Protein 6I60 (pdb70)

Radius of gyration: 37.33 Å; Cα contacts (8 Å, |Δi|>4): 4551; chains: 2; bounding box: 85×98×113 Å

Sequence (1769 aa):
KSSNIYSPFDLKCEFTTNPLGVDKKNPIFSWKLRHLEKNEKQTAYQVIVSSSLETINDNIGDVWDTGKVLSSEQVIKYEGKELEPCKVYFWKVRWWDSKDQESPFSVVNTFETGLMNEENWKAKWITKKEHKYEVYSPDGAPFGLNYTIAYAPMFRKSFSISKKIKRARVYIAGLGLYELYINGERIGDRVLDPGQTDYKKRVLYTVYDVSKNIRDGKNAIGVILGNGRYVKEYGYDFPKLIIQVLVEYEDDSIEWIVSDESWKTTYGPITLNSLYHGEIYDGRKEIKGWNLPDFDDSTWENAILAEPPGGKLYSEIYPPIRITKTIKPIKMWSPEPGTYVYDFGQNYTGWIKIKVRTNESGKEIRIRHAELTYEDGTLNYSTNRTALATDVYITKGEGYEEYEPRFTYHGFRYVEILGYPGVPTLEDIEGKVVHTAVESNGEFICSNELINKIHHNIIWGQLSNLMSIPTDCPQRDERMGWMGDAQLSAEEAIFNFDMIGFYRKYLNDIRDAQKENGSLSDVIPPYWSIYPGDPAWSTAYITIAWYLYQYYGDKYVLEEHYEGFKKYVEFLKKLAPDYIVSFYKYGDWCQPGTVRPKDNSGELTSTFYFYHDVITLSKIAKLLGKEADYKYYSELADKIKSAFNKKFLKEKAYASMFTSQTLNTLPLYLNLVPEDKVQDVLKTLLEDIIIRHDYHLDTGIVATRYIFDVLTSYGYDEVAYKIVNQKTYPSFGYMIEEGATTLWERWEKLTSTGMNSHNHIMFGSVDAWFYRVIAGVRVGEPGWNKIIFEPHPVGDLKYAKARLNTIKGEVEINWQKTENIFSMRISVPVNSEGEVHVPKLFERFVVKEGDNIIYEKKGDLEENEKYIVIRVGSGSYNFYMEKKSSNIYSPFDLKCEFTTNPLGVDKKNPIFSWKLRHLEKNEKQTAYQVIVSSSLETINDNIGDVWDTGKVLSSEQVIKYEGKELEPCKVYFWKVRWWDSKDQESPFSVVNTFETGLMNEENWKAKWITKKEHKYEVYSPDGAPFGLNYTIAYAPMFRKSFSISKKIKRARVYIAGLGLYELYINGERIGDRVLDPGQTDYKKRVLYTVYDVSKNIRDGKNAIGVILGNGRYVKEYGYDFPKLIIQVLVEYEDDSIEWIVSDESWKTTYGPITLNSLYHGEIYDGRKEIKGWNLPDFDDSTWENAILAEPPGGKLYSEIYPPIRITKTIKPIKMWSPEPGTYVYDFGQNYTGWIKIKVRTNESGKEIRIRHAELTYEDGTLNYSTNRTALATDVYITKGEGYEEYEPRFTYHGFRYVEILGYPGVPTLEDIEGKVVHTAVESNGEFICSNELINKIHHNIIWGQLSNLMSIPTDCPQRDERMGWMGDAQLSAEEAIFNFDMIGFYRKYLNDIRDAQKENGSLSDVIPPYWSIYPGDPAWSTAYITIAWYLYQYYGDKYVLEEHYEGFKKYVEFLKKLAPDYIVSFYKYGDWCQPGTVRPKDNSGELTSTFYFYHDVITLSKIAKLLGKEADYKYYSELADKIKSAFNKKFLKEKAYASSLGMFTSQTLNTLPLYLNLVPEDKVQDVLKTLLEDIIIRHDYHLDTGIVATRYIFDVLTSYGYDEVAYKIVNQKTYPSFGYMIEEGATTLWERWEKLTSTGMNSHNHIMFGSVDAWFYRVIAGVRVGEPGWNKIIFEPHPVGDLKYAKARLNTIKGEVEINWQKTENIFSMRISVPVNSEGEVHVPKLFERFVVKEGDNIIYEKKGDLEENEKYIVIRVGSGSYNFYMEK

InterPro domains:
  IPR008902 Alpha-L-rhamnosidase, concanavalin-like domain [PF05592] (337-436)
  IPR008928 Six-hairpin glycosidase superfamily [SSF48208] (441-878)
  IPR012341 Six-hairpin glycosidase-like superfamily [G3DSA:1.50.10.10] (441-813)
  IPR013737 Bacterial alpha-L-rhamnosidase N-terminal [PF08531] (164-326)
  IPR013783 Immunoglobulin-like fold [G3DSA:2.60.40.10] (7-115)
  IPR016007 Alpha-L-rhamnosidase [PIRSF010631] (8-919)
  IPR016007 Alpha-L-rhamnosidase [PTHR33307] (8-917)
  IPR035396 Alpha-L-rhamnosidase, six-hairpin glycosidase domain [PF17389] (442-811)
  IPR035398 Alpha-L-rhamnosidase C-terminal domain [PF17390] (813-881)
  IPR061277 Rha78A-like, N-terminal immunoglobulin domain [PF25788] (11-118)

Solvent-accessible surface area: 62281 Å² total; per-residue (Å²): 248,43,40,2,87,78,31,3,89,55,8,27,1,7,18,51,83,78,6,57,0,0,1,46,72,57,0,4,0,4,2,10,6,110,18,108,67,103,97,5,112,0,49,1,12,16,0,1,0,0,50,40,99,132,25,0,91,87,92,79,32,61,19,26,67,35,25,91,44,140,34,41,69,2,6,13,80,2,125,25,136,115,3,80,38,18,95,43,6,36,1,9,0,48,0,15,0,54,131,85,41,65,2,74,45,7,122,44,21,40,0,7,0,0,4,3,68,77,98,100,17,114,8,116,16,0,10,12,150,120,14,96,89,86,81,75,76,23,150,62,12,45,127,68,61,59,7,14,9,3,45,0,0,8,0,1,41,32,21,87,12,98,51,104,30,103,44,0,26,0,0,0,0,0,0,0,10,11,16,7,35,0,12,30,90,90,31,15,76,61,19,11,11,4,2,16,1,24,3,122,126,11,0,5,6,11,7,19,80,0,18,197,39,3,161,82,39,105,0,0,4,0,0,4,0,0,1,6,6,6,10,124,33,30,35,23,63,44,1,6,0,5,2,0,3,6,2,25,32,120,99,79,50,106,49,71,26,35,0,44,90,61,0,30,0,24,54,5,4,3,20,28,0,12,7,8,15,5,0,47,26,2,6,139,114,50,46,166,35,26,13,71,17,126,46,104,31,71,117,26,70,74,3,63,87,19,143,85,11,50,6,135,15,49,7,27,25,28,31,12,6,83,63,52,136,74,33,102,8,107,91,6,59,13,37,82,92,26,9,4,0,0,13,12,23,16,6,0,1,0,5,0,21,0,18,0,28,10,88,57,72,32,128,96,0,79,1,62,0,0,4,32,59,101,188,105,14,26,6,2,44,23,1,2,62,23,4,82,0,20,0,20,2,19,0,54,18,110,28,98,10,84,9,55,2,54,1,0,2,1,1,0,45,23,0,15,0,69,35,20,23,21,2,0,6,54,58,0,0,24,0,24,5,0,10,0,30,23,124,86,17,8,25,14,5,1,26,20,51,17,0,18,86,1,12,70,3,0,46,59,0,5,32,2,0,1,1,1,0,8,3,5,0,0,1,5,1,14,2,0,0,34,0,0,8,4,3,0,3,0,12,0,0,7,5,1,10,28,0,1,9,0,6,22,0,0,0,9,4,0,96,21,8,35,103,158,71,0,2,0,0,0,0,0,1,27,14,19,90,30,70,47,3,1,0,0,7,0,0,0,0,0,9,0,0,50,16,0,27,41,4,7,13,0,88,53,4,0,81,77,4,7,139,10,0,78,98,2,0,82,11,1,46,136,50,6,105,116,77,28,0,82,66,78,69,29,0,0,46,1,4,12,55,19,49,146,4,95,26,90,0,0,30,0,1,1,0,0,0,0,25,25,0,0,48,17,0,7,121,0,0,105,72,41,49,92,97,87,21,49,125,91,2,33,120,21,2,88,26,0,73,54,14,0,20,172,114,0,32,103,137,133,10,0,15,97,174,169,24,16,0,0,3,1,0,0,0,2,74,35,87,0,11,30,157,106,56,28,125,57,0,4,98,37,0,4,72,11,0,55,128,134,55,93,39,14,2,17,0,0,0,0,0,1,20,5,0,5,15,2,0,18,92,60,39,82,28,88,12,0,6,100,4,2,47,37,105,76,84,13,3,4,0,52,0,32,101,64,51,12,26,1,0,5,5,27,2,40,96,59,60,62,95,30,48,12,1,13,0,3,3,4,0,0,9,2,0,4,6,0,0,41,5,0,0,0,0,55,22,29,88,40,2,8,49,36,0,24,0,20,1,7,16,4,50,108,6,106,4,0,2,0,40,6,55,10,14,4,7,65,0,5,0,2,2,32,77,30,164,77,59,1,30,4,9,0,18,6,16,12,3,10,79,1,26,0,27,2,9,49,72,40,190,163,23,42,0,44,57,24,90,100,101,41,15,139,143,140,63,70,47,93,36,89,124,127,35,0,18,6,126,18,11,2,16,22,20,39,2,64,2,43,54,254,70,33,3,85,81,27,2,65,53,5,37,1,11,18,49,75,79,8,57,0,0,3,35,140,54,0,0,0,10,2,19,8,114,21,112,77,112,93,3,89,1,58,0,16,24,0,3,0,0,64,40,95,135,33,0,94,91,83,81,10,58,14,32,67,30,21,92,40,149,40,56,58,1,4,15,57,3,113,26,126,148,8,91,37,12,110,53,12,37,1,13,0,46,0,11,0,54,128,87,25,81,6,72,43,6,122,43,22,39,0,10,1,0,2,26,86,72,100,63,10,127,10,123,21,0,16,14,113,60,17,119,102,105,72,70,81,31,149,62,9,55,127,67,67,58,14,22,15,4,71,0,0,10,0,2,43,53,25,83,8,96,55,126,24,134,35,0,25,0,0,0,0,0,0,1,10,10,14,3,40,4,16,27,89,85,25,20,76,56,19,11,9,6,4,14,0,16,3,119,112,10,0,5,6,11,6,14,70,2,18,162,31,15,138,104,37,136,0,0,0,0,0,3,0,0,5,6,6,4,13,95,30,33,37,23,49,35,1,3,0,3,0,2,2,5,0,37,27,70,79,102,52,104,68,68,10,30,0,49,87,60,0,36,0,29,48,7,8,4,27,49,0,13,12,9,18,6,0,54,22,16,3,123,117,57,48,168,8,22,10,75,20,131,50,112,22,82,126,22,64,54,1,66,84,15,129,78,10,48,14,119,11,43,6,26,21,28,32,12,10,88,60,62,109,66,29,71,7,97,83,4,55,18,27,96,93,32,11,2,0,0,14,10,24,16,8,0,3,0,4,1,35,1,32,1,24,2,82,75,54,49,92,100,0,89,0,61,0,0,6,37,47,110,189,108,14,34,6,0,42,20,2,2,68,18,3,82,0,23,0,20,2,21,0,56,23,89,19,97,6,86,7,53,3,55,2,0,1,1,1,0,47,25,0,14,0,41,41,19,19,18,2,0,4,53,76,0,0,21,0,30,4,0,10,0,16,24,116,85,18,6,35,15,8,0,33,20,54,19,0,20,105,0,15,82,5,0,43,59,0,6,36,1,1,2,3,3,0,8,3,3,0,0,1,5,1,13,1,0,1,36,0,0,7,3,1,1,4,0,14,0,0,10,5,2,10,26,0,5,8,0,4,21,0,0,0,13,2,0,105,20,3,33,103,189,67,0,3,0,0,0,0,0,0,31,16,20,82,25,63,49,6,0,1,0,6,1,0,0,2,2,10,0,0,52,16,0,28,43,3,8,7,0,92,44,1,0,71,87,7,10,110,11,0,52,87,2,0,55,19,3,50,144,62,0,109,74,56,7,0,76,66,86,71,28,0,0,45,1,3,9,57,26,47,173,10,102,24,96,0,1,50,1,0,0,0,0,0,0,12,32,0,0,45,10,0,6,106,0,0,103,52,29,56,90,104,87,23,40,103,106,1,28,98,7,2,92,111,0,74,59,19,0,26,163,98,0,34,93,83,89,4,0,14,75,131,120,10,134,144,18,13,0,0,1,1,0,0,0,1,73,31,108,0,8,44,164,105,80,22,117,59,0,5,122,6,0,17,51,9,0,61,130,64,56,91,49,14,1,16,0,0,1,0,0,1,17,7,0,3,23,2,0,14,97,61,33,93,23,87,14,0,5,100,4,1,46,34,89,87,83,13,2,4,0,50,0,29,112,68,45,14,25,2,1,4,4,24,1,41,96,66,50,79,91,30,55,11,2,12,0,4,3,4,1,0,11,1,0,5,5,0,0,44,5,0,0,0,0,50,21,33,89,39,0,8,32,48,0,26,0,20,0,9,14,6,36,105,5,110,3,0,1,0,14,6,63,12,22,1,9,67,1,3,0,3,2,28,64,36,165,89,38,1,27,4,23,0,13,6,16,15,3,2,51,0,23,0,21,2,11,49,62,38,110,117,10,31,1,51,53,39,77,91,102,45,2,121,132,157,64,66,40,86,53,80,144,115,33,0,18,8,114,20,14,2,16,25,22,62,1,63,1,52,146

Secondary structure (DSSP, 8-state):
--S-----EEEEETTBSS-EEE--SS-EEEEE---SSSS----EEEEEEESSHHHHTTT--SSEE--SB----SEEE--SSPP-TT-EEEEEEEEE-TT-PBPPPPPPEEEEE-STTT-------EE-SS--EEEE--TT-TTS--EEEE--EEEEEEEE--SPEEEEEEEEEEESEEEEEETTEE--S-SS-S----TTTEEE-EEEE-GGG--SSEEEEEEEEE-TT-SGGGT--S-EEEEEEEEEETTS-EEEEE-STT-EEEE-SEEEEETTTEEEEEGGG--TTTTSSSS---SSEEPEE----SSEEE----PPEEEEEEE---EEE-SSTTEEEEEEEEEEEEEEEEEE---STT-EEEEEEESEE-TTS-EE-GGGTT---EEEEE---SS-EEE--SS--EEEEEEEEES-SS---SSSEEEEEEEE-PPB-EEEEES-HHHHHHHHHHHHHHHHTBSSSB-S-SSSS----BHHHHHHTHHHHHHHB--HHHHHHHHHHHHTT--TTS---SBSS-SS---S--HHHHTHHHHHHHHHHHHH--THHHHHTHHHHHHHHHHHHHH-SSS-----SSSS-S-TT-SS-SS--HHHHHHHHHHHHHHHHHHHHHHHT-HHHHHHHHHHHHHHHHHHHHHHEETTEE------SHHHHHHHHTT-S-TTTHHHHHHHHHHHHHTTTSS-----HHHHHHHHHHHHHTT-HHHHHHHHT--SSSSHHHHHHTT-SS--SSSS---SSSS--S---GGGGHHHHIIIIII-EEEEEGGGTEEEE-----TT--EEEEEEEETTEEEEEEEEE-SS-EEEEEEE-TT-EEEEEEE--SSS---EETTEE--SSTTSSEE-SSEEEEEE-SEEEEEEE--/--S--SPPEEEEESSSSS-EEE--SS-EEEEE---SSSS----EEEEEEESSHHHHTT---SSEE--SB----SEEE--SSPP-TT-EEEEEEEEE-TT--B-PPPPPEEEEE---SGGG-----EE-SS--EEEE--S--TTS--EEEE--EEEEEEEEE-SPEEEEEEEEEEESEEEEEETTEE--SSSSBS----TTTEEE-EEEE-TTT--SEEEEEEEEEE-TT--GGGT--S-EEEEEEEEEETTS---EEE--TT-EEEE-SEEEEETTTEEEEEGGG--TTTTSSS--TTSSEEPEEPPP-SSEEE------EEEEEEE---EEEEEETTEEEEEEEEEEEEEEEEEE--S-SS-EEEEEEESEE-SSS-EE-GGGTT---EEEEE----SSEEE--SS--EEEEEEEEES-SS---TTSEEEEEEEE---B-EEEEES-HHHHHHHHHHHHHHHHTBSSSB-S-SSSS----BHHHHHHTHHHHHHHB--HHHHHHHHHHHHHH--SS----SBSS-SS---S--HHHHTHHHHHHHHHHHHH--SHHHHHTHHHHHHHHHHHHHT-TTS-----SSSS-S-TT-SS-TTS-HHHHHHHHHHHHHHHHHHHHHHTT-HHHHHHHHHHHHHHHHHHHHHS-BTTB-----S-S--HHHHHHHHHTT-S-TTTHHHHHHHHHHHHHTTTSS-----HHHHHHHHHHHHHTT-HHHHHHHHT--SSSSHHHHHHTT-SS--SSSS---SSSS--SS--GGGGHHHHIIIIII-EEEEEGGGTEEEE-----TT--EEEEEEEETTEEEEEEEEE-SS-EEEEEEE-TT-EEEEEEE--SSS-EEESSS-EEESSTTSSEE-SSEEEEEE-SEEEEEEEE-

Foldseek 3Di:
DFQQADFWDPKDWLNHFAAEADQPQWIKIFTFGFGPDFQKFWQWKWKAKAQDDVVVVVVDRHFDIPDTGGDRDGIDIHDTHGDDAQGKMKMWMWTAMPVRTTYDIDDIGIYTHHRHQPVPQVFFKWAADPWDWDKAQDPDDPVRFIFIWTFKKKKKDKDFAAAQFDWKKKKKFKPPFKWKDKQHDTFDQAARDDFDFLQQAETEIDMTTCNVRADHTMMMMMMIHGHELQGPRLPHDGIIMWMKMWIHHPVRDIDIDTHDQNMFMDGAQWTTDYQQAHTEGEPVRHDPPPGRGPDPRPVTHTIHGDDRSNHGYGHADFFAKHQQDKAWFDDWDALDPQKIKTFRLFWAKFKKKFKAFALDFFFKKKKAFAADADPSGHGFNFLQPPRNRMYMYTDGRPRIDMDITRRYMATHGMMMMGGGPDDDDRVRMMDTHIARPWAFFKDKDFLDVLVVLQLQQLVRLQRRQHNLARFFHSHYPGSFRFQLLCLLCVLVCVQTTPCLSSVLSQLVQQVSQQDPQLAGARTTVPSPRHPHHFLSRNLSNLRNLVVCCAFAVCLVSCVVCLVSLVSNLSNLCVCCVPQFNLDGDFFQAFFAPDGHDPQSCSSVSRSLSNLVSLQVSLVSCVVVPNPVSNVVSVVVSVSNLVSSCVCFPDPQEGAVVRHALLRQQSCLQVVSDPPVHNVRHVVVNVCCCCPVPNLEDRTGLSSLLRNCVSCVVVPNNQSSVSNAPDCDPQYSNVCVVVSQSHAWNHSDQDSRHDRTHRSGNSNVSCSSVCVCEQQNWDQPGTSQQEIEREHDQYDPIAKMKMWGQGSHGIWIWIWGDDPWKIKIKIAAGHSHKYKYWAFDPDPAWFKAFVPHTQPHDPPSADDDVTTTIDITTGGMTMIITGD/DDFQEDFWDDWDWLHHFAEEADLPFWIKIATFGDGPDFFKFWQWKWKAKDQDPVQVVVVDRPFHTPPTDGDRDRIDTHDGHGDAAQGKMWMWMWTAMPVRDTYDIGDITMYHHHHNAPVSQPFFKWDADPWAWDKAQQPFFDVSFIFIFTFKKKKKDKDADAAAFPWKKKKKFKPPAKWKDKQRDTFDQAFRPDFDFLQQAEGEIDMGTCRVSDDHTMIMMMMIHGHALQPVLLPHHDIIIWMKMWTQGPVRDIDIDTHAQNMFMDGAQWTTADQQAHTEGQPQRHDPCRGHRPDDRVVTHTIHGDDRSNHTYGHADFFAKHLQDKAFFDDWDALDPQKIKTFRLFFAKFWKKFKAFAQDFFFKKKKFFAADADDSGHGFRQLQGSRNRMYIYTGGRPRMDMDGTGRYMATHGMMMIGRGPDDDDRPRMMDGGIAGDWAFFKDKDFPDVLVVLLLQQLVRLQRRQHHLARAFHSHYPGSFRFQLLCLLQLLLCVNTTPCLRSVLSQLVQQVSQADPQLAHARTTVPSPRHPHAFLSRRLSNLRNLVVNCFFAVDLPSCVVCLVSLVSNLVNLVVCPPVLFHPDGDFFQAFFAPDGHDPQPCSSVRSSLSSLVSLQSSLVSCVVVVVPVSNVVSVVSSVSSLVSSCPCFDDPQETAVVPPPRHALQRLQSCLQVVSDDVVRNVSHVVSNVCCQCPVPNLEDRTGLVSLSRSCVSCVVVPNNQSVVSHAVDQPPQYSNVLVVVSQSHAWQHRDDDRHHDRINRSGNSNSSVSSVSVCEQQNWDAPGTSQQEIEREHHQYDPIFWMKMWGQGSHGIWIWIWGDDPFKIKIKTAAGHNHKYKYWAFDPDPAKWKDWPNRTQGHDPPSADDDVGTTIDITRGGMIMMMIGD

B-factor: mean 61.26, std 11.57, range [20.0, 127.36]

Organism: Dictyoglomus thermophilum (strain ATCC 35947 / DSM 3960 / H-6-12) (NCBI:txid309799)

Structure (mmCIF, N/CA/C/O backbone):
data_6I60
#
_entry.id   6I60
#
_cell.length_a   173.220
_cell.length_b   161.530
_cell.length_c   124.380
_cell.angle_alpha   90.000
_cell.angle_beta   132.140
_cell.angle_gamma   90.000
#
_symmetry.space_group_name_H-M   'C 1 2 1'
#
loop_
_entity.id
_entity.type
_entity.pdbx_description
1 polymer Alpha-rhamnosidase
2 non-polymer 'TRIETHYLENE GLYCOL'
3 non-polymer 2-(2-ETHOXYETHOXY)ETHANOL
4 water water
#
loop_
_atom_site.group_PDB
_atom_site.id
_atom_site.type_symbol
_atom_site.label_atom_id
_atom_site.label_alt_id
_atom_site.label_comp_id
_atom_site.label_asym_id
_atom_site.label_entity_id
_atom_site.label_seq_id
_atom_site.pdbx_PDB_ins_code
_atom_site.Cartn_x
_atom_site.Cartn_y
_atom_site.Cartn_z
_atom_site.occupancy
_atom_site.B_iso_or_equiv
_atom_site.auth_seq_id
_atom_site.auth_comp_id
_atom_site.auth_asym_id
_atom_site.auth_atom_id
_atom_site.pdbx_PDB_model_num
ATOM 1 N N . LYS A 1 25 ? -56.607 -17.664 10.722 1.00 77.19 25 LYS A N 1
ATOM 2 C CA . LYS A 1 25 ? -56.984 -16.433 11.405 1.00 84.73 25 LYS A CA 1
ATOM 3 C C . LYS A 1 25 ? -55.745 -15.588 11.695 1.00 85.52 25 LYS A C 1
ATOM 4 O O . LYS A 1 25 ? -55.802 -14.360 11.660 1.00 85.36 25 LYS A O 1
ATOM 10 N N . SER A 1 26 ? -54.628 -16.265 11.954 1.00 88.10 26 SER A N 1
ATOM 11 C CA . SER A 1 26 ? -53.423 -15.585 12.397 1.00 79.71 26 SER A CA 1
ATOM 12 C C . SER A 1 26 ? -52.271 -15.772 11.419 1.00 72.58 26 SER A C 1
ATOM 13 O O . SER A 1 26 ? -52.472 -16.198 10.278 1.00 71.89 26 SER A O 1
ATOM 16 N N . SER A 1 27 ? -51.059 -15.450 11.864 1.00 69.57 27 SER A N 1
ATOM 17 C CA . SER A 1 27 ? -49.847 -15.780 11.129 1.00 65.79 27 SER A CA 1
ATOM 18 C C . SER A 1 27 ? -49.259 -17.113 11.565 1.00 68.84 27 SER A C 1
ATOM 19 O O . SER A 1 27 ? -48.231 -17.529 11.021 1.00 67.82 27 SER A O 1
ATOM 22 N N . ASN A 1 28 ? -49.882 -17.785 12.538 1.00 69.45 28 ASN A N 1
ATOM 23 C CA . ASN A 1 28 ? -49.454 -19.107 12.995 1.00 59.06 28 ASN A CA 1
ATOM 24 C C . ASN A 1 28 ? -50.220 -20.153 12.190 1.00 55.71 28 ASN A C 1
ATOM 25 O O . ASN A 1 28 ? -51.197 -20.751 12.644 1.00 55.14 28 ASN A O 1
ATOM 30 N N . ILE A 1 29 ? -49.756 -20.368 10.955 1.00 58.11 29 ILE A N 1
ATOM 31 C CA . ILE A 1 29 ? -50.498 -21.174 9.989 1.00 63.26 29 ILE A CA 1
ATOM 32 C C . ILE A 1 29 ? -50.245 -22.669 10.120 1.00 60.46 29 ILE A C 1
ATOM 33 O O . ILE A 1 29 ? -50.985 -23.463 9.520 1.00 66.22 29 ILE A O 1
ATOM 38 N N . TYR A 1 30 ? -49.237 -23.083 10.881 1.00 54.34 30 TYR A N 1
ATOM 39 C CA . TYR A 1 30 ? -48.854 -24.486 10.976 1.00 55.11 30 TYR A CA 1
ATOM 40 C C . TYR A 1 30 ? -49.289 -25.052 12.322 1.00 59.76 30 TYR A C 1
ATOM 41 O O . TYR A 1 30 ? -48.915 -24.523 13.375 1.00 59.36 30 TYR A O 1
ATOM 50 N N . SER A 1 31 ? -50.072 -26.125 12.282 1.00 57.17 31 SER A N 1
ATOM 51 C CA . SER A 1 31 ? -50.432 -26.861 13.480 1.00 55.38 31 SER A CA 1
ATOM 52 C C . SER A 1 31 ? -49.278 -27.763 13.908 1.00 57.79 31 SER A C 1
ATOM 53 O O . SER A 1 31 ? -48.382 -28.059 13.113 1.00 57.58 31 SER A O 1
ATOM 56 N N . PRO A 1 32 ? -49.262 -28.198 15.169 1.00 53.23 32 PRO A N 1
ATOM 57 C CA . PRO A 1 32 ? -48.217 -29.132 15.606 1.00 49.62 32 PRO A CA 1
ATOM 58 C C . PRO A 1 32 ? -48.238 -30.411 14.781 1.00 51.88 32 PRO A C 1
ATOM 59 O O . PRO A 1 32 ? -49.297 -30.896 14.376 1.00 53.06 32 PRO A O 1
ATOM 63 N N . PHE A 1 33 ? -47.050 -30.952 14.525 1.00 49.98 33 PHE A N 1
ATOM 64 C CA . PHE A 1 33 ? -46.891 -32.142 13.705 1.00 52.81 33 PHE A CA 1
ATOM 65 C C . PHE A 1 33 ? -46.070 -33.178 14.460 1.00 47.10 33 PHE A C 1
ATOM 66 O O . PHE A 1 33 ? -45.470 -32.894 15.501 1.00 41.00 33 PHE A O 1
ATOM 74 N N . ASP A 1 34 ? -46.050 -34.392 13.909 1.00 45.50 34 ASP A N 1
ATOM 75 C CA . ASP A 1 34 ? -45.336 -35.526 14.496 1.00 55.92 34 ASP A CA 1
ATOM 76 C C . ASP A 1 34 ? -45.770 -35.750 15.943 1.00 51.73 34 ASP A C 1
ATOM 77 O O . ASP A 1 34 ? -44.956 -35.801 16.869 1.00 56.27 34 ASP A O 1
ATOM 82 N N . LEU A 1 35 ? -47.078 -35.882 16.131 1.00 46.84 35 LEU A N 1
ATOM 83 C CA . LEU A 1 35 ? -47.645 -36.062 17.460 1.00 54.92 35 LEU A CA 1
ATOM 84 C C . LEU A 1 35 ? -47.412 -37.495 17.922 1.00 57.38 35 LEU A C 1
ATOM 85 O O . LEU A 1 35 ? -47.806 -38.449 17.240 1.00 57.70 35 LEU A O 1
ATOM 90 N N . LYS A 1 36 ? -46.774 -37.647 19.079 1.00 50.04 36 LYS A N 1
ATOM 91 C CA . LYS A 1 36 ? -46.404 -38.952 19.605 1.00 52.12 36 LYS A CA 1
ATOM 92 C C . LYS A 1 36 ? -47.046 -39.157 20.969 1.00 54.11 36 LYS A C 1
ATOM 93 O O . LYS A 1 36 ? -47.000 -38.268 21.825 1.00 54.71 36 LYS A O 1
ATOM 99 N N . CYS A 1 37 ? -47.650 -40.325 21.158 1.00 51.95 37 CYS A N 1
ATOM 100 C CA . CYS A 1 37 ? -48.093 -40.788 22.464 1.00 48.34 37 CYS A CA 1
ATOM 101 C C . CYS A 1 37 ? -47.183 -41.928 22.893 1.00 47.83 37 CYS A C 1
ATOM 102 O O . CYS A 1 37 ? -46.979 -42.880 22.133 1.00 51.44 37 CYS A O 1
ATOM 105 N N . GLU A 1 38 ? -46.630 -41.822 24.102 1.00 49.30 38 GLU A N 1
ATOM 106 C CA . GLU A 1 38 ? -45.590 -42.737 24.571 1.00 53.23 38 GLU A CA 1
ATOM 107 C C . GLU A 1 38 ? -44.388 -42.741 23.628 1.00 51.91 38 GLU A C 1
ATOM 108 O O . GLU A 1 38 ? -43.734 -43.770 23.442 1.00 53.30 38 GLU A O 1
ATOM 114 N N . PHE A 1 39 ? -44.104 -41.584 23.023 1.00 49.62 39 PHE A N 1
ATOM 115 C CA . PHE A 1 39 ? -42.981 -41.420 22.098 1.00 51.45 39 PHE A CA 1
ATOM 116 C C . PHE A 1 39 ? -43.092 -42.374 20.911 1.00 51.54 39 PHE A C 1
ATOM 117 O O . PHE A 1 39 ? -42.096 -42.924 20.436 1.00 56.08 39 PHE A O 1
ATOM 125 N N . THR A 1 40 ? -44.316 -42.568 20.424 1.00 45.10 40 THR A N 1
ATOM 126 C CA . THR A 1 40 ? -44.563 -43.436 19.283 1.00 53.08 40 THR A CA 1
ATOM 127 C C . THR A 1 40 ? -45.759 -42.905 18.509 1.00 55.57 40 THR A C 1
ATOM 128 O O . THR A 1 40 ? -46.748 -42.468 19.105 1.00 47.66 40 THR A O 1
ATOM 132 N N . THR A 1 41 ? -45.661 -42.944 17.182 1.00 51.32 41 THR A N 1
ATOM 133 C CA . THR A 1 41 ? -46.756 -42.510 16.324 1.00 49.74 41 THR A CA 1
ATOM 134 C C . THR A 1 41 ? -47.870 -43.547 16.372 1.00 52.41 41 THR A C 1
ATOM 135 O O . THR A 1 41 ? -47.690 -44.683 15.921 1.00 52.73 41 THR A O 1
ATOM 139 N N . ASN A 1 42 ? -49.019 -43.155 16.929 1.00 58.32 42 ASN A N 1
ATOM 140 C CA . ASN A 1 42 ? -50.204 -43.996 17.048 1.00 53.56 42 ASN A CA 1
ATOM 141 C C . ASN A 1 42 ? -49.870 -45.313 17.737 1.00 51.96 42 ASN A C 1
ATOM 142 O O . ASN A 1 42 ? -49.825 -46.362 17.082 1.00 57.48 42 ASN A O 1
ATOM 147 N N . PRO A 1 43 ? -49.634 -45.302 19.044 1.00 49.44 43 PRO A N 1
ATOM 148 C CA . PRO A 1 43 ? -49.267 -46.538 19.738 1.00 49.96 43 PRO A CA 1
ATOM 149 C C . PRO A 1 43 ? -50.464 -47.451 19.947 1.00 52.50 43 PRO A C 1
ATOM 150 O O . PRO A 1 43 ? -51.594 -47.005 20.158 1.00 61.22 43 PRO A O 1
ATOM 154 N N . LEU A 1 44 ? -50.194 -48.753 19.883 1.00 52.58 44 LEU A N 1
ATOM 155 C CA . LEU A 1 44 ? -51.205 -49.787 20.084 1.00 53.24 44 LEU A CA 1
ATOM 156 C C . LEU A 1 44 ? -50.825 -50.590 21.322 1.00 52.39 44 LEU A C 1
ATOM 157 O O . LEU A 1 44 ? -49.883 -51.388 21.284 1.00 60.82 44 LEU A O 1
ATOM 162 N N . GLY A 1 45 ? -51.550 -50.374 22.417 1.00 56.91 45 GLY A N 1
ATOM 163 C CA . GLY A 1 45 ? -51.310 -51.115 23.639 1.00 58.20 45 GLY A CA 1
ATOM 164 C C . GLY A 1 45 ? -50.787 -50.277 24.786 1.00 58.45 45 GLY A C 1
ATOM 165 O O . GLY A 1 45 ? -49.956 -50.740 25.572 1.00 54.70 45 GLY A O 1
ATOM 166 N N . VAL A 1 46 ? -51.273 -49.044 24.896 1.00 54.68 46 VAL A N 1
ATOM 167 C CA . VAL A 1 46 ? -50.844 -48.152 25.968 1.00 53.29 46 VAL A CA 1
ATOM 168 C C . VAL A 1 46 ? -51.421 -48.674 27.280 1.00 59.08 46 VAL A C 1
ATOM 169 O O . VAL A 1 46 ? -52.640 -48.683 27.474 1.00 58.04 46 VAL A O 1
ATOM 173 N N . ASP A 1 47 ? -50.547 -49.123 28.181 1.00 60.30 47 ASP A N 1
ATOM 174 C CA . ASP A 1 47 ? -50.967 -49.566 29.502 1.00 54.84 47 ASP A CA 1
ATOM 175 C C . ASP A 1 47 ? -50.734 -48.521 30.582 1.00 60.34 47 ASP A C 1
ATOM 176 O O . ASP A 1 47 ? -51.307 -48.640 31.670 1.00 72.91 47 ASP A O 1
ATOM 181 N N . LYS A 1 48 ? -49.916 -47.509 30.307 1.00 59.11 48 LYS A N 1
ATOM 182 C CA . LYS A 1 48 ? -49.716 -46.416 31.250 1.00 61.61 48 LYS A CA 1
ATOM 183 C C . LYS A 1 48 ? -51.019 -45.646 31.425 1.00 59.38 48 LYS A C 1
ATOM 184 O O . LYS A 1 48 ? -51.600 -45.168 30.445 1.00 56.79 48 LYS A O 1
ATOM 190 N N . LYS A 1 49 ? -51.483 -45.531 32.673 1.00 61.61 49 LYS A N 1
ATOM 191 C CA . LYS A 1 49 ? -52.707 -44.781 32.937 1.00 62.30 49 LYS A CA 1
ATOM 192 C C . LYS A 1 49 ? -52.536 -43.304 32.610 1.00 58.53 49 LYS A C 1
ATOM 193 O O . LYS A 1 49 ? -53.506 -42.633 32.240 1.00 59.36 49 LYS A O 1
ATOM 199 N N . ASN A 1 50 ? -51.314 -42.781 32.734 1.00 57.94 50 ASN A N 1
ATOM 200 C CA . ASN A 1 50 ? -50.991 -41.399 32.389 1.00 66.23 50 ASN A CA 1
ATOM 201 C C . ASN A 1 50 ? -49.867 -41.413 31.359 1.00 62.05 50 ASN A C 1
ATOM 202 O O . ASN A 1 50 ? -48.694 -41.206 31.703 1.00 66.30 50 ASN A O 1
ATOM 207 N N . PRO A 1 51 ? -50.184 -41.655 30.088 1.00 64.33 51 PRO A N 1
ATOM 208 C CA . PRO A 1 51 ? -49.141 -41.675 29.055 1.00 65.64 51 PRO A CA 1
ATOM 209 C C . PRO A 1 51 ? -48.562 -40.287 28.816 1.00 58.01 51 PRO A C 1
ATOM 210 O O . PRO A 1 51 ? -49.059 -39.270 29.304 1.00 56.18 51 PRO A O 1
ATOM 214 N N . ILE A 1 52 ? -47.484 -40.260 28.037 1.00 56.78 52 ILE A N 1
ATOM 215 C CA . ILE A 1 52 ? -46.762 -39.033 27.722 1.00 61.29 52 ILE A CA 1
ATOM 216 C C . ILE A 1 52 ? -47.118 -38.600 26.305 1.00 57.01 52 ILE A C 1
ATOM 217 O O . ILE A 1 52 ? -47.075 -39.410 25.369 1.00 52.74 52 ILE A O 1
ATOM 222 N N . PHE A 1 53 ? -47.469 -37.327 26.146 1.00 52.14 53 PHE A N 1
ATOM 223 C CA . PHE A 1 53 ? -47.797 -36.746 24.851 1.00 55.61 53 PHE A CA 1
ATOM 224 C C . PHE A 1 53 ? -46.709 -35.763 24.438 1.00 54.75 53 PHE A C 1
ATOM 225 O O . PHE A 1 53 ? -46.141 -35.061 25.281 1.00 47.97 53 PHE A O 1
ATOM 233 N N . SER A 1 54 ? -46.426 -35.713 23.138 1.00 53.19 54 SER A N 1
ATOM 234 C CA . SER A 1 54 ? -45.382 -34.842 22.621 1.00 51.69 54 SER A CA 1
ATOM 235 C C . SER A 1 54 ? -45.734 -34.423 21.202 1.00 49.81 54 SER A C 1
ATOM 236 O O . SER A 1 54 ? -46.551 -35.058 20.530 1.00 43.85 54 SER A O 1
ATOM 239 N N . TRP A 1 55 ? -45.100 -33.340 20.753 1.00 49.72 55 TRP A N 1
ATOM 240 C CA . TRP A 1 55 ? -45.337 -32.805 19.419 1.00 49.06 55 TRP A CA 1
ATOM 241 C C . TRP A 1 55 ? -44.191 -31.879 19.043 1.00 47.71 55 TRP A C 1
ATOM 242 O O . TRP A 1 55 ? -43.478 -31.361 19.906 1.00 50.86 55 TRP A O 1
ATOM 253 N N . LYS A 1 56 ? -44.033 -31.672 17.738 1.00 49.30 56 LYS A N 1
ATOM 254 C CA . LYS A 1 56 ? -43.039 -30.766 17.183 1.00 47.85 56 LYS A CA 1
ATOM 255 C C . LYS A 1 56 ? -43.726 -29.559 16.556 1.00 47.28 56 LYS A C 1
ATOM 256 O O . LYS A 1 56 ? -44.919 -29.590 16.241 1.00 48.53 56 LYS A O 1
ATOM 262 N N . LEU A 1 57 ? -42.957 -28.488 16.368 1.00 47.42 57 LEU A N 1
ATOM 263 C CA . LEU A 1 57 ? -43.507 -27.216 15.924 1.00 49.55 57 LEU A CA 1
ATOM 264 C C . LEU A 1 57 ? -42.758 -26.700 14.705 1.00 47.91 57 LEU A C 1
ATOM 265 O O . LEU A 1 57 ? -41.584 -27.012 14.493 1.00 56.96 57 LEU A O 1
ATOM 270 N N . ARG A 1 58 ? -43.460 -25.893 13.910 1.00 46.24 58 ARG A N 1
ATOM 271 C CA . ARG A 1 58 ? -42.905 -25.281 12.710 1.00 53.16 58 ARG A CA 1
ATOM 272 C C . ARG A 1 58 ? -43.609 -23.951 12.485 1.00 59.25 58 ARG A C 1
ATOM 273 O O . ARG A 1 58 ? -44.837 -23.876 12.581 1.00 63.26 58 ARG A O 1
ATOM 281 N N . HIS A 1 59 ? -42.837 -22.910 12.191 1.00 56.34 59 HIS A N 1
ATOM 282 C CA . HIS A 1 59 ? -43.383 -21.577 11.998 1.00 51.22 59 HIS A CA 1
ATOM 283 C C . HIS A 1 59 ? -42.771 -20.944 10.757 1.00 57.18 59 HIS A C 1
ATOM 284 O O . HIS A 1 59 ? -41.687 -21.325 10.309 1.00 58.28 59 HIS A O 1
ATOM 291 N N . LEU A 1 60 ? -43.488 -19.962 10.205 1.00 61.70 60 LEU A N 1
ATOM 292 C CA . LEU A 1 60 ? -42.979 -19.240 9.043 1.00 55.58 60 LEU A CA 1
ATOM 293 C C . LEU A 1 60 ? -41.849 -18.295 9.430 1.00 55.98 60 LEU A C 1
ATOM 294 O O . LEU A 1 60 ? -40.884 -18.130 8.675 1.00 52.81 60 LEU A O 1
ATOM 299 N N . GLU A 1 61 ? -41.951 -17.666 10.598 1.00 57.14 61 GLU A N 1
ATOM 300 C CA . GLU A 1 61 ? -40.991 -16.663 11.025 1.00 60.24 61 GLU A CA 1
ATOM 301 C C . GLU A 1 61 ? -39.872 -17.289 11.852 1.00 58.93 61 GLU A C 1
ATOM 302 O O . GLU A 1 61 ? -39.960 -18.428 12.315 1.00 59.27 61 GLU A O 1
ATOM 308 N N . LYS A 1 62 ? -38.805 -16.517 12.033 1.00 61.61 62 LYS A N 1
ATOM 309 C CA . LYS A 1 62 ? -37.693 -16.900 12.886 1.00 60.70 62 LYS A CA 1
ATOM 310 C C . LYS A 1 62 ? -37.931 -16.409 14.313 1.00 59.56 62 LYS A C 1
ATOM 311 O O . LYS A 1 62 ? -38.846 -15.629 14.585 1.00 62.76 62 LYS A O 1
ATOM 317 N N . ASN A 1 63 ? -37.086 -16.885 15.232 1.00 58.45 63 ASN A N 1
ATOM 318 C CA . ASN A 1 63 ? -37.137 -16.491 16.643 1.00 62.83 63 ASN A CA 1
ATOM 319 C C . ASN A 1 63 ? -38.514 -16.747 17.250 1.00 59.28 63 ASN A C 1
ATOM 320 O O . ASN A 1 63 ? -39.043 -15.930 18.005 1.00 57.33 63 ASN A O 1
ATOM 325 N N . GLU A 1 64 ? -39.102 -17.889 16.919 1.00 57.86 64 GLU A N 1
ATOM 326 C CA . GLU A 1 64 ? -40.412 -18.258 17.426 1.00 59.92 64 GLU A CA 1
ATOM 327 C C . GLU A 1 64 ? -40.273 -19.323 18.505 1.00 57.26 64 GLU A C 1
ATOM 328 O O . GLU A 1 64 ? -39.350 -20.143 18.479 1.00 54.45 64 GLU A O 1
ATOM 334 N N . LYS A 1 65 ? -41.197 -19.293 19.463 1.00 60.85 65 LYS A N 1
ATOM 335 C CA . LYS A 1 65 ? -41.171 -20.206 20.596 1.00 56.05 65 LYS A CA 1
ATOM 336 C C . LYS A 1 65 ? -42.587 -20.358 21.133 1.00 54.50 65 LYS A C 1
ATOM 337 O O . LYS A 1 65 ? -43.347 -19.387 21.172 1.00 60.50 65 LYS A O 1
ATOM 343 N N . GLN A 1 66 ? -42.940 -21.580 21.527 1.00 51.65 66 GLN A N 1
ATOM 344 C CA . GLN A 1 66 ? -44.282 -21.847 22.030 1.00 55.35 66 GLN A CA 1
ATOM 345 C C . GLN A 1 66 ? -44.495 -21.168 23.377 1.00 57.03 66 GLN A C 1
ATOM 346 O O . GLN A 1 66 ? -43.654 -21.267 24.276 1.00 57.43 66 GLN A O 1
ATOM 352 N N . THR A 1 67 ? -45.630 -20.479 23.518 1.00 58.88 67 THR A N 1
ATOM 353 C CA . THR A 1 67 ? -46.006 -19.855 24.778 1.00 57.57 67 THR A CA 1
ATOM 354 C C . THR A 1 67 ? -47.213 -20.500 25.442 1.00 56.25 67 THR A C 1
ATOM 355 O O . THR A 1 67 ? -47.404 -20.313 26.647 1.00 59.54 67 THR A O 1
ATOM 359 N N . ALA A 1 68 ? -48.023 -21.248 24.697 1.00 54.64 68 ALA A N 1
ATOM 360 C CA . ALA A 1 68 ? -49.190 -21.906 25.265 1.00 61.68 68 ALA A CA 1
ATOM 361 C C . ALA A 1 68 ? -49.582 -23.076 24.376 1.00 60.04 68 ALA A C 1
ATOM 362 O O . ALA A 1 68 ? -49.310 -23.075 23.173 1.00 60.02 68 ALA A O 1
ATOM 364 N N . TYR A 1 69 ? -50.223 -24.073 24.983 1.00 58.11 69 TYR A N 1
ATOM 365 C CA . TYR A 1 69 ? -50.716 -25.233 24.255 1.00 56.33 69 TYR A CA 1
ATOM 366 C C . TYR A 1 69 ? -52.070 -25.646 24.817 1.00 56.99 69 TYR A C 1
ATOM 367 O O . TYR A 1 69 ? -52.460 -25.246 25.916 1.00 60.16 69 TYR A O 1
ATOM 376 N N . GLN A 1 70 ? -52.782 -26.461 24.044 1.00 51.83 70 GLN A N 1
ATOM 377 C CA . GLN A 1 70 ? -54.047 -27.039 24.484 1.00 53.35 70 GLN A CA 1
ATOM 378 C C . GLN A 1 70 ? -54.261 -28.340 23.731 1.00 53.76 70 GLN A C 1
ATOM 379 O O . GLN A 1 70 ? -54.304 -28.338 22.498 1.00 55.43 70 GLN A O 1
ATOM 385 N N . VAL A 1 71 ? -54.396 -29.442 24.462 1.00 52.67 71 VAL A N 1
ATOM 386 C CA . VAL A 1 71 ? -54.616 -30.756 23.871 1.00 54.75 71 VAL A CA 1
ATOM 387 C C . VAL A 1 71 ? -56.000 -31.238 24.278 1.00 58.41 71 VAL A C 1
ATOM 388 O O . VAL A 1 71 ? -56.396 -31.109 25.443 1.00 61.48 71 VAL A O 1
ATOM 392 N N . ILE A 1 72 ? -56.745 -31.766 23.314 1.00 60.66 72 ILE A N 1
ATOM 393 C CA . ILE A 1 72 ? -58.090 -32.277 23.535 1.00 57.19 72 ILE A CA 1
ATOM 394 C C . ILE A 1 72 ? -58.055 -33.779 23.318 1.00 58.65 72 ILE A C 1
ATOM 395 O O . ILE A 1 72 ? -57.528 -34.247 22.301 1.00 58.88 72 ILE A O 1
ATOM 400 N N . VAL A 1 73 ? -58.597 -34.542 24.263 1.00 60.65 73 VAL A N 1
ATOM 401 C CA . VAL A 1 73 ? -58.701 -35.984 24.104 1.00 56.04 73 VAL A CA 1
ATOM 402 C C . VAL A 1 73 ? -60.171 -36.355 24.173 1.00 59.27 73 VAL A C 1
ATOM 403 O O . VAL A 1 73 ? -60.892 -35.892 25.065 1.00 62.44 73 VAL A O 1
ATOM 407 N N . SER A 1 74 ? -60.615 -37.174 23.223 1.00 58.80 74 SER A N 1
ATOM 408 C CA . SER A 1 74 ? -62.009 -37.556 23.087 1.00 62.54 74 SER A CA 1
ATOM 409 C C . SER A 1 74 ? -62.115 -39.068 22.929 1.00 67.50 74 SER A C 1
ATOM 410 O O . SER A 1 74 ? -61.116 -39.779 22.771 1.00 63.52 74 SER A O 1
ATOM 413 N N . SER A 1 75 ? -63.354 -39.558 22.969 1.00 68.29 75 SER A N 1
ATOM 414 C CA . SER A 1 75 ? -63.636 -40.987 22.909 1.00 56.49 75 SER A CA 1
ATOM 415 C C . SER A 1 75 ? -64.180 -41.440 21.562 1.00 60.07 75 SER A C 1
ATOM 416 O O . SER A 1 75 ? -64.442 -42.635 21.387 1.00 61.77 75 SER A O 1
ATOM 419 N N . SER A 1 76 ? -64.363 -40.529 20.609 1.00 55.89 76 SER A N 1
ATOM 420 C CA . SER A 1 76 ? -64.872 -40.909 19.299 1.00 63.22 76 SER A CA 1
ATOM 421 C C . SER A 1 76 ? -64.414 -39.881 18.275 1.00 65.72 76 SER A C 1
ATOM 422 O O . SER A 1 76 ? -64.011 -38.767 18.623 1.00 63.02 76 SER A O 1
ATOM 425 N N . LEU A 1 77 ? -64.475 -40.275 17.001 1.00 63.55 77 LEU A N 1
ATOM 426 C CA . LEU A 1 77 ? -64.041 -39.385 15.929 1.00 64.13 77 LEU A CA 1
ATOM 427 C C . LEU A 1 77 ? -65.042 -38.256 15.711 1.00 72.21 77 LEU A C 1
ATOM 428 O O . LEU A 1 77 ? -64.657 -37.088 15.580 1.00 67.76 77 LEU A O 1
ATOM 433 N N . GLU A 1 78 ? -66.336 -38.587 15.660 1.00 74.31 78 GLU A N 1
ATOM 434 C CA . GLU A 1 78 ? -67.357 -37.550 15.557 1.00 74.77 78 GLU A CA 1
ATOM 435 C C . GLU A 1 78 ? -67.295 -36.597 16.742 1.00 74.60 78 GLU A C 1
ATOM 436 O O . GLU A 1 78 ? -67.592 -35.405 16.600 1.00 76.62 78 GLU A O 1
ATOM 442 N N . THR A 1 79 ? -66.884 -37.096 17.908 1.00 70.99 79 THR A N 1
ATOM 443 C CA . THR A 1 79 ? -66.839 -36.274 19.111 1.00 73.21 79 THR A CA 1
ATOM 444 C C . THR A 1 79 ? -65.650 -35.318 19.100 1.00 71.41 79 THR A C 1
ATOM 445 O O . THR A 1 79 ? -65.798 -34.138 19.439 1.00 69.54 79 THR A O 1
ATOM 449 N N . ILE A 1 80 ? -64.469 -35.803 18.705 1.00 73.38 80 ILE A N 1
ATOM 450 C CA . ILE A 1 80 ? -63.284 -34.950 18.719 1.00 74.00 80 ILE A CA 1
ATOM 451 C C . ILE A 1 80 ? -63.384 -33.861 17.661 1.00 73.43 80 ILE A C 1
ATOM 452 O O . ILE A 1 80 ? -62.816 -32.773 17.824 1.00 73.41 80 ILE A O 1
ATOM 457 N N . ASN A 1 81 ? -64.111 -34.113 16.576 1.00 74.71 81 ASN A N 1
ATOM 458 C CA . ASN A 1 81 ? -64.242 -33.110 15.526 1.00 74.87 81 ASN A CA 1
ATOM 459 C C . ASN A 1 81 ? -65.179 -31.973 15.906 1.00 75.36 81 ASN A C 1
ATOM 460 O O . ASN A 1 81 ? -65.528 -31.166 15.035 1.00 77.39 81 ASN A O 1
ATOM 465 N N . ASP A 1 82 ? -65.589 -31.891 17.171 1.00 76.91 82 ASP A N 1
ATOM 466 C CA . ASP A 1 82 ? -66.419 -30.801 17.665 1.00 80.27 82 ASP A CA 1
ATOM 467 C C . ASP A 1 82 ? -65.695 -29.937 18.691 1.00 81.49 82 ASP A C 1
ATOM 468 O O . ASP A 1 82 ? -66.333 -29.099 19.339 1.00 89.34 82 ASP A O 1
ATOM 473 N N . ASN A 1 83 ? -64.383 -30.124 18.855 1.00 74.79 83 ASN A N 1
ATOM 474 C CA . ASN A 1 83 ? -63.563 -29.308 19.756 1.00 74.06 83 ASN A CA 1
ATOM 475 C C . ASN A 1 83 ? -64.057 -29.387 21.200 1.00 76.28 83 ASN A C 1
ATOM 476 O O . ASN A 1 83 ? -64.035 -28.398 21.936 1.00 76.48 83 ASN A O 1
ATOM 481 N N . ILE A 1 84 ? -64.497 -30.573 21.616 1.00 76.07 84 ILE A N 1
ATOM 482 C CA . ILE A 1 84 ? -64.985 -30.785 22.972 1.00 77.77 84 ILE A CA 1
ATOM 483 C C . ILE A 1 84 ? -64.064 -31.765 23.688 1.00 73.95 84 ILE A C 1
ATOM 484 O O . ILE A 1 84 ? -63.549 -32.718 23.094 1.00 67.15 84 ILE A O 1
ATOM 489 N N . GLY A 1 85 ? -63.863 -31.524 24.979 1.00 73.90 85 GLY A N 1
ATOM 490 C CA . GLY A 1 85 ? -63.006 -32.383 25.771 1.00 68.67 85 GLY A CA 1
ATOM 491 C C . GLY A 1 85 ? -63.758 -33.535 26.400 1.00 65.94 85 GLY A C 1
ATOM 492 O O . GLY A 1 85 ? -64.095 -33.487 27.587 1.00 70.72 85 GLY A O 1
ATOM 493 N N . ASP A 1 86 ? -64.020 -34.579 25.610 1.00 69.30 86 ASP A N 1
ATOM 494 C CA . ASP A 1 86 ? -64.816 -35.702 26.099 1.00 66.46 86 ASP A CA 1
ATOM 495 C C . ASP A 1 86 ? -64.162 -36.357 27.307 1.00 69.19 86 ASP A C 1
ATOM 496 O O . ASP A 1 86 ? -64.813 -36.583 28.333 1.00 70.87 86 ASP A O 1
ATOM 501 N N . VAL A 1 87 ? -62.873 -36.671 27.217 1.00 68.79 87 VAL A N 1
ATOM 502 C CA . VAL A 1 87 ? -62.162 -37.233 28.355 1.00 67.59 87 VAL A CA 1
ATOM 503 C C . VAL A 1 87 ? -60.969 -36.394 28.799 1.00 62.97 87 VAL A C 1
ATOM 504 O O . VAL A 1 87 ? -60.446 -36.626 29.904 1.00 64.64 87 VAL A O 1
ATOM 508 N N . TRP A 1 88 ? -60.510 -35.424 28.004 1.00 57.93 88 TRP A N 1
ATOM 509 C CA . TRP A 1 88 ? -59.537 -34.450 28.484 1.00 50.12 88 TRP A CA 1
ATOM 510 C C . TRP A 1 88 ? -59.656 -33.156 27.693 1.00 53.41 88 TRP A C 1
ATOM 511 O O . TRP A 1 88 ? -59.859 -33.174 26.476 1.00 57.64 88 TRP A O 1
ATOM 522 N N . ASP A 1 89 ? -59.504 -32.034 28.400 1.00 52.49 89 ASP A N 1
ATOM 523 C CA . ASP A 1 89 ? -59.441 -30.714 27.772 1.00 54.65 89 ASP A CA 1
ATOM 524 C C . ASP A 1 89 ? -58.640 -29.809 28.705 1.00 62.42 89 ASP A C 1
ATOM 525 O O . ASP A 1 89 ? -59.173 -29.319 29.705 1.00 76.40 89 ASP A O 1
ATOM 530 N N . THR A 1 90 ? -57.364 -29.600 28.375 1.00 55.68 90 THR A N 1
ATOM 531 C CA . THR A 1 90 ? -56.499 -28.784 29.219 1.00 54.21 90 THR A CA 1
ATOM 532 C C . THR A 1 90 ? -56.829 -27.301 29.138 1.00 59.45 90 THR A C 1
ATOM 533 O O . THR A 1 90 ? -56.502 -26.556 30.068 1.00 60.84 90 THR A O 1
ATOM 537 N N . GLY A 1 91 ? -57.463 -26.854 28.058 1.00 57.54 91 GLY A N 1
ATOM 538 C CA . GLY A 1 91 ? -57.599 -25.431 27.851 1.00 48.51 91 GLY A CA 1
ATOM 539 C C . GLY A 1 91 ? -56.251 -24.832 27.482 1.00 53.51 91 GLY A C 1
ATOM 540 O O . GLY A 1 91 ? -55.245 -25.527 27.326 1.00 58.99 91 GLY A O 1
ATOM 541 N N . LYS A 1 92 ? -56.245 -23.509 27.342 1.00 52.85 92 LYS A N 1
ATOM 542 C CA . LYS A 1 92 ? -55.014 -22.786 27.026 1.00 56.29 92 LYS A CA 1
ATOM 543 C C . LYS A 1 92 ? -54.071 -22.871 28.220 1.00 56.72 92 LYS A C 1
ATOM 544 O O . LYS A 1 92 ? -54.195 -22.112 29.183 1.00 55.77 92 LYS A O 1
ATOM 550 N N . VAL A 1 93 ? -53.126 -23.805 28.159 1.00 59.09 93 VAL A N 1
ATOM 551 C CA . VAL A 1 93 ? -52.130 -23.985 29.209 1.00 55.73 93 VAL A CA 1
ATOM 552 C C . VAL A 1 93 ? -50.929 -23.103 28.892 1.00 63.61 93 VAL A C 1
ATOM 553 O O . VAL A 1 93 ? -50.264 -23.291 27.868 1.00 60.73 93 VAL A O 1
ATOM 557 N N . LEU A 1 94 ? -50.648 -22.146 29.773 1.00 60.78 94 LEU A N 1
ATOM 558 C CA . LEU A 1 94 ? -49.526 -21.226 29.593 1.00 58.13 94 LEU A CA 1
ATOM 559 C C . LEU A 1 94 ? -48.242 -21.940 30.001 1.00 64.68 94 LEU A C 1
ATOM 560 O O . LEU A 1 94 ? -47.796 -21.868 31.148 1.00 62.49 94 LEU A O 1
ATOM 565 N N . SER A 1 95 ? -47.642 -22.642 29.042 1.00 62.60 95 SER A N 1
ATOM 566 C CA . SER A 1 95 ? -46.400 -23.364 29.277 1.00 63.98 95 SER A CA 1
ATOM 567 C C . SER A 1 95 ? -45.696 -23.562 27.943 1.00 62.61 95 SER A C 1
ATOM 568 O O . SER A 1 95 ? -46.346 -23.809 26.924 1.00 61.02 95 SER A O 1
ATOM 571 N N . SER A 1 96 ? -44.371 -23.447 27.959 1.00 57.36 96 SER A N 1
ATOM 572 C CA . SER A 1 96 ? -43.561 -23.650 26.767 1.00 57.52 96 SER A CA 1
ATOM 573 C C . SER A 1 96 ? -43.212 -25.114 26.533 1.00 59.52 96 SER A C 1
ATOM 574 O O . SER A 1 96 ? -42.582 -25.430 25.519 1.00 61.79 96 SER A O 1
ATOM 577 N N . GLU A 1 97 ? -43.609 -26.008 27.435 1.00 60.21 97 GLU A N 1
ATOM 578 C CA . GLU A 1 97 ? -43.252 -27.414 27.307 1.00 61.80 97 GLU A CA 1
ATOM 579 C C . GLU A 1 97 ? -44.075 -28.088 26.215 1.00 59.70 97 GLU A C 1
ATOM 580 O O . GLU A 1 97 ? -45.252 -27.774 26.016 1.00 59.87 97 GLU A O 1
ATOM 586 N N . GLN A 1 98 ? -43.441 -29.021 25.499 1.00 61.51 98 GLN A N 1
ATOM 587 C CA . GLN A 1 98 ? -44.113 -29.820 24.478 1.00 55.63 98 GLN A CA 1
ATOM 588 C C . GLN A 1 98 ? -44.070 -31.309 24.804 1.00 54.92 98 GLN A C 1
ATOM 589 O O . GLN A 1 98 ? -44.296 -32.143 23.921 1.00 44.63 98 GLN A O 1
ATOM 595 N N . VAL A 1 99 ? -43.776 -31.656 26.055 1.00 55.60 99 VAL A N 1
ATOM 596 C CA . VAL A 1 99 ? -43.808 -33.032 26.541 1.00 57.75 99 VAL A CA 1
ATOM 597 C C . VAL A 1 99 ? -44.645 -33.024 27.814 1.00 52.08 99 VAL A C 1
ATOM 598 O O . VAL A 1 99 ? -44.191 -32.538 28.858 1.00 54.31 99 VAL A O 1
ATOM 602 N N . ILE A 1 100 ? -45.866 -33.548 27.730 1.00 56.30 100 ILE A N 1
ATOM 603 C CA . ILE A 1 100 ? -46.841 -33.427 28.806 1.00 59.57 100 ILE A CA 1
ATOM 604 C C . ILE A 1 100 ? -47.220 -34.809 29.319 1.00 58.55 100 ILE A C 1
ATOM 605 O O . ILE A 1 100 ? -47.213 -35.798 28.578 1.00 54.06 100 ILE A O 1
ATOM 610 N N . LYS A 1 101 ? -47.552 -34.867 30.605 1.00 62.53 101 LYS A N 1
ATOM 611 C CA . LYS A 1 101 ? -48.095 -36.069 31.218 1.00 63.24 101 LYS A CA 1
ATOM 612 C C . LYS A 1 101 ? -49.617 -36.001 31.207 1.00 62.15 101 LYS A C 1
ATOM 613 O O . LYS A 1 101 ? -50.207 -34.954 31.491 1.00 55.82 101 LYS A O 1
ATOM 619 N N . TYR A 1 102 ? -50.245 -37.124 30.866 1.00 61.60 102 TYR A N 1
ATOM 620 C CA . TYR A 1 102 ? -51.697 -37.179 30.763 1.00 62.76 102 TYR A CA 1
ATOM 621 C C . TYR A 1 102 ? -52.346 -36.959 32.123 1.00 63.72 102 TYR A C 1
ATOM 622 O O . TYR A 1 102 ? -51.913 -37.516 33.136 1.00 60.98 102 TYR A O 1
ATOM 631 N N . GLU A 1 103 ? -53.399 -36.136 32.139 1.00 57.98 103 GLU A N 1
ATOM 632 C CA . GLU A 1 103 ? -54.099 -35.795 33.372 1.00 64.15 103 GLU A CA 1
ATOM 633 C C . GLU A 1 103 ? -55.608 -35.731 33.159 1.00 63.62 103 GLU A C 1
ATOM 634 O O . GLU A 1 103 ? -56.298 -34.949 33.822 1.00 56.51 103 GLU A O 1
ATOM 640 N N . GLY A 1 104 ? -56.136 -36.536 32.243 1.00 66.12 104 GLY A N 1
ATOM 641 C CA . GLY A 1 104 ? -57.542 -36.520 31.909 1.00 61.34 104 GLY A CA 1
ATOM 642 C C . GLY A 1 104 ? -58.335 -37.578 32.648 1.00 64.39 104 GLY A C 1
ATOM 643 O O . GLY A 1 104 ? -57.931 -38.081 33.702 1.00 65.44 104 GLY A O 1
ATOM 644 N N . LYS A 1 105 ? -59.493 -37.912 32.082 1.00 62.41 105 LYS A N 1
ATOM 645 C CA . LYS A 1 105 ? -60.338 -38.950 32.655 1.00 64.71 105 LYS A CA 1
ATOM 646 C C . LYS A 1 105 ? -59.585 -40.275 32.702 1.00 64.03 105 LYS A C 1
ATOM 647 O O . LYS A 1 105 ? -58.777 -40.577 31.820 1.00 68.07 105 LYS A O 1
ATOM 653 N N . GLU A 1 106 ? -59.841 -41.056 33.750 1.00 63.79 106 GLU A N 1
ATOM 654 C CA . GLU A 1 106 ? -59.184 -42.348 33.909 1.00 68.72 106 GLU A CA 1
ATOM 655 C C . GLU A 1 106 ? -59.438 -43.225 32.689 1.00 64.18 106 GLU A C 1
ATOM 656 O O . GLU A 1 106 ? -60.589 -43.527 32.357 1.00 63.20 106 GLU A O 1
ATOM 662 N N . LEU A 1 107 ? -58.360 -43.620 32.017 1.00 60.94 107 LEU A N 1
ATOM 663 C CA . LEU A 1 107 ? -58.478 -44.429 30.816 1.00 68.90 107 LEU A CA 1
ATOM 664 C C . LEU A 1 107 ? -58.983 -45.828 31.157 1.00 67.08 107 LEU A C 1
ATOM 665 O O . LEU A 1 107 ? -58.843 -46.314 32.282 1.00 66.68 107 LEU A O 1
ATOM 670 N N . GLU A 1 108 ? -59.581 -46.474 30.162 1.00 62.94 108 GLU A N 1
ATOM 671 C CA . GLU A 1 108 ? -60.199 -47.778 30.330 1.00 70.00 108 GLU A CA 1
ATOM 672 C C . GLU A 1 108 ? -59.621 -48.764 29.326 1.00 66.65 108 GLU A C 1
ATOM 673 O O . GLU A 1 108 ? -59.155 -48.362 28.254 1.00 69.23 108 GLU A O 1
ATOM 679 N N . PRO A 1 109 ? -59.634 -50.057 29.646 1.00 64.28 109 PRO A N 1
ATOM 680 C CA . PRO A 1 109 ? -58.965 -51.035 28.779 1.00 65.54 109 PRO A CA 1
ATOM 681 C C . PRO A 1 109 ? -59.664 -51.201 27.438 1.00 67.16 109 PRO A C 1
ATOM 682 O O . PRO A 1 109 ? -60.883 -51.058 27.319 1.00 74.98 109 PRO A O 1
ATOM 686 N N . CYS A 1 110 ? -58.857 -51.502 26.418 1.00 66.49 110 CYS A N 1
ATOM 687 C CA . CYS A 1 110 ? -59.315 -51.859 25.075 1.00 65.85 110 CYS A CA 1
ATOM 688 C C . CYS A 1 110 ? -60.049 -50.723 24.369 1.00 63.99 110 CYS A C 1
ATOM 689 O O . CYS A 1 110 ? -60.713 -50.952 23.355 1.00 67.61 110 CYS A O 1
ATOM 692 N N . LYS A 1 111 ? -59.940 -49.497 24.868 1.00 65.72 111 LYS A N 1
ATOM 693 C CA . LYS A 1 111 ? -60.594 -48.352 24.253 1.00 68.30 111 LYS A CA 1
ATOM 694 C C . LYS A 1 111 ? -59.602 -47.581 23.392 1.00 63.29 111 LYS A C 1
ATOM 695 O O . LYS A 1 111 ? -58.426 -47.452 23.744 1.00 66.41 111 LYS A O 1
ATOM 701 N N . VAL A 1 112 ? -60.083 -47.078 22.258 1.00 53.33 112 VAL A N 1
ATOM 702 C CA . VAL A 1 112 ? -59.290 -46.251 21.355 1.00 58.79 112 VAL A CA 1
ATOM 703 C C . VAL A 1 112 ? -59.646 -44.794 21.609 1.00 55.37 112 VAL A C 1
ATOM 704 O O . VAL A 1 112 ? -60.830 -44.435 21.654 1.00 53.61 112 VAL A O 1
ATOM 708 N N . TYR A 1 113 ? -58.629 -43.955 21.784 1.00 59.82 113 TYR A N 1
ATOM 709 C CA . TYR A 1 113 ? -58.822 -42.536 22.027 1.00 60.23 113 TYR A CA 1
ATOM 710 C C . TYR A 1 113 ? -58.238 -41.719 20.881 1.00 59.22 113 TYR A C 1
ATOM 711 O O . TYR A 1 113 ? -57.414 -42.200 20.099 1.00 62.49 113 TYR A O 1
ATOM 720 N N . PHE A 1 114 ? -58.683 -40.468 20.795 1.00 50.51 114 PHE A N 1
ATOM 721 C CA . PHE A 1 114 ? -58.242 -39.532 19.773 1.00 56.51 114 PHE A CA 1
ATOM 722 C C . PHE A 1 114 ? -57.774 -38.253 20.450 1.00 62.10 114 PHE A C 1
ATOM 723 O O . PHE A 1 114 ? -58.276 -37.884 21.516 1.00 59.36 114 PHE A O 1
ATOM 731 N N . TRP A 1 115 ? -56.809 -37.574 19.831 1.00 61.77 115 TRP A N 1
ATOM 732 C CA . TRP A 1 115 ? -56.301 -36.347 20.428 1.00 55.95 115 TRP A CA 1
ATOM 733 C C . TRP A 1 115 ? -55.699 -35.441 19.365 1.00 52.43 115 TRP A C 1
ATOM 734 O O . TRP A 1 115 ? -55.008 -35.908 18.456 1.00 59.46 115 TRP A O 1
ATOM 745 N N . LYS A 1 116 ? -55.983 -34.147 19.488 1.00 48.02 116 LYS A N 1
ATOM 746 C CA . LYS A 1 116 ? -55.357 -33.088 18.712 1.00 56.46 116 LYS A CA 1
ATOM 747 C C . LYS A 1 116 ? -54.724 -32.088 19.672 1.00 59.53 116 LYS A C 1
ATOM 748 O O . LYS A 1 116 ? -54.883 -32.183 20.892 1.00 55.66 116 LYS A O 1
ATOM 754 N N . VAL A 1 117 ? -54.001 -31.115 19.121 1.00 51.66 117 VAL A N 1
ATOM 755 C CA . VAL A 1 117 ? -53.341 -30.118 19.959 1.00 54.39 117 VAL A CA 1
ATOM 756 C C . VAL A 1 117 ? -53.149 -28.841 19.152 1.00 54.67 117 VAL A C 1
ATOM 757 O O . VAL A 1 117 ? -52.894 -28.881 17.945 1.00 56.55 117 VAL A O 1
ATOM 761 N N . ARG A 1 118 ? -53.300 -27.706 19.829 1.00 53.45 118 ARG A N 1
ATOM 762 C CA . ARG A 1 118 ? -52.969 -26.392 19.300 1.00 55.28 118 ARG A CA 1
ATOM 763 C C . ARG A 1 118 ? -51.830 -25.794 20.112 1.00 55.74 118 ARG A C 1
ATOM 764 O O . ARG A 1 118 ? -51.561 -26.207 21.243 1.00 59.23 118 ARG A O 1
ATOM 772 N N . TRP A 1 119 ? -51.165 -24.802 19.527 1.00 56.59 119 TRP A N 1
ATOM 773 C CA . TRP A 1 119 ? -50.070 -24.124 20.202 1.00 54.93 119 TRP A CA 1
ATOM 774 C C . TRP A 1 119 ? -50.133 -22.636 19.898 1.00 51.82 119 TRP A C 1
ATOM 775 O O . TRP A 1 119 ? -50.592 -22.220 18.832 1.00 53.57 119 TRP A O 1
ATOM 786 N N . TRP A 1 120 ? -49.678 -21.839 20.857 1.00 53.36 120 TRP A N 1
ATOM 787 C CA . TRP A 1 120 ? -49.608 -20.393 20.719 1.00 53.15 120 TRP A CA 1
ATOM 788 C C . TRP A 1 120 ? -48.150 -19.988 20.560 1.00 55.29 120 TRP A C 1
ATOM 789 O O . TRP A 1 120 ? -47.296 -20.403 21.351 1.00 53.18 120 TRP A O 1
ATOM 800 N N . ASP A 1 121 ? -47.868 -19.185 19.539 1.00 54.62 121 ASP A N 1
ATOM 801 C CA . ASP A 1 121 ? -46.498 -18.803 19.228 1.00 55.25 121 ASP A CA 1
ATOM 802 C C . ASP A 1 121 ? -46.055 -17.669 20.153 1.00 59.28 121 ASP A C 1
ATOM 803 O O . ASP A 1 121 ? -46.695 -17.368 21.164 1.00 55.97 121 ASP A O 1
ATOM 808 N N . SER A 1 122 ? -44.946 -17.014 19.799 1.00 61.59 122 SER A N 1
ATOM 809 C CA . SER A 1 122 ? -44.377 -15.983 20.658 1.00 57.20 122 SER A CA 1
ATOM 810 C C . SER A 1 122 ? -45.248 -14.734 20.739 1.00 61.09 122 SER A C 1
ATOM 811 O O . SER A 1 122 ? -45.084 -13.947 21.676 1.00 62.41 122 SER A O 1
ATOM 814 N N . LYS A 1 123 ? -46.166 -14.533 19.793 1.00 60.15 123 LYS A N 1
ATOM 815 C CA . LYS A 1 123 ? -47.057 -13.379 19.808 1.00 56.19 123 LYS A CA 1
ATOM 816 C C . LYS A 1 123 ? -48.485 -13.746 20.155 1.00 62.48 123 LYS A C 1
ATOM 817 O O . LYS A 1 123 ? -49.414 -13.047 19.736 1.00 58.16 123 LYS A O 1
ATOM 823 N N . ASP A 1 124 ? -48.678 -14.847 20.874 1.00 64.97 124 ASP A N 1
ATOM 824 C CA . ASP A 1 124 ? -49.993 -15.311 21.301 1.00 57.63 124 ASP A CA 1
ATOM 825 C C . ASP A 1 124 ? -50.935 -15.555 20.128 1.00 52.15 124 ASP A C 1
ATOM 826 O O . ASP A 1 124 ? -52.156 -15.544 20.300 1.00 59.05 124 ASP A O 1
ATOM 831 N N . GLN A 1 125 ? -50.392 -15.780 18.934 1.00 54.60 125 GLN A N 1
ATOM 832 C CA . GLN A 1 125 ? -51.215 -16.075 17.769 1.00 50.70 125 GLN A CA 1
ATOM 833 C C . GLN A 1 125 ? -51.623 -17.542 17.803 1.00 53.42 125 GLN A C 1
ATOM 834 O O . GLN A 1 125 ? -50.769 -18.431 17.898 1.00 55.51 125 GLN A O 1
ATOM 840 N N . GLU A 1 126 ? -52.927 -17.791 17.737 1.00 58.57 126 GLU A N 1
ATOM 841 C CA . GLU A 1 126 ? -53.455 -19.141 17.857 1.00 55.80 126 GLU A CA 1
ATOM 842 C C . GLU A 1 126 ? -53.267 -19.911 16.557 1.00 51.74 126 GLU A C 1
ATOM 843 O O . GLU A 1 126 ? -53.462 -19.373 15.463 1.00 52.20 126 GLU A O 1
ATOM 849 N N . SER A 1 127 ? -52.884 -21.180 16.684 1.00 52.47 127 SER A N 1
ATOM 850 C CA . SER A 1 127 ? -52.654 -22.083 15.569 1.00 60.88 127 SER A CA 1
ATOM 851 C C . SER A 1 127 ? -53.838 -23.026 15.385 1.00 59.12 127 SER A C 1
ATOM 852 O O . SER A 1 127 ? -54.562 -23.317 16.341 1.00 61.40 127 SER A O 1
ATOM 855 N N . PRO A 1 128 ? -54.064 -23.511 14.164 1.00 58.29 128 PRO A N 1
ATOM 856 C CA . PRO A 1 128 ? -55.129 -24.496 13.944 1.00 55.71 128 PRO A CA 1
ATOM 857 C C . PRO A 1 128 ? -54.844 -25.795 14.681 1.00 56.36 128 PRO A C 1
ATOM 858 O O . PRO A 1 128 ? -53.733 -26.063 15.142 1.00 60.93 128 PRO A O 1
ATOM 862 N N . PHE A 1 129 ? -55.885 -26.614 14.793 1.00 57.35 129 PHE A N 1
ATOM 863 C CA . PHE A 1 129 ? -55.751 -27.898 15.462 1.00 61.38 129 PHE A CA 1
ATOM 864 C C . PHE A 1 129 ? -54.925 -28.857 14.615 1.00 61.07 129 PHE A C 1
ATOM 865 O O . PHE A 1 129 ? -54.940 -28.809 13.383 1.00 63.34 129 PHE A O 1
ATOM 873 N N . SER A 1 130 ? -54.189 -29.731 15.295 1.00 61.73 130 SER A N 1
ATOM 874 C CA . SER A 1 130 ? -53.403 -30.739 14.607 1.00 59.51 130 SER A CA 1
ATOM 875 C C . SER A 1 130 ? -54.314 -31.813 14.018 1.00 61.45 130 SER A C 1
ATOM 876 O O . SER A 1 130 ? -55.512 -31.884 14.307 1.00 65.71 130 SER A O 1
ATOM 879 N N . VAL A 1 131 ? -53.728 -32.660 13.173 1.00 60.53 131 VAL A N 1
ATOM 880 C CA . VAL A 1 131 ? -54.464 -33.792 12.630 1.00 55.40 131 VAL A CA 1
ATOM 881 C C . VAL A 1 131 ? -54.757 -34.779 13.751 1.00 61.61 131 VAL A C 1
ATOM 882 O O . VAL A 1 131 ? -53.903 -35.048 14.607 1.00 65.37 131 VAL A O 1
ATOM 886 N N . VAL A 1 132 ? -55.983 -35.307 13.765 1.00 65.30 132 VAL A N 1
ATOM 887 C CA . VAL A 1 132 ? -56.413 -36.202 14.834 1.00 63.18 132 VAL A CA 1
ATOM 888 C C . VAL A 1 132 ? -55.504 -37.422 14.875 1.00 57.60 132 VAL A C 1
ATOM 889 O O . VAL A 1 132 ? -55.393 -38.169 13.895 1.00 60.89 132 VAL A O 1
ATOM 893 N N . ASN A 1 133 ? -54.841 -37.624 16.010 1.00 54.90 133 ASN A N 1
ATOM 894 C CA . ASN A 1 133 ? -54.025 -38.802 16.242 1.00 56.97 133 ASN A CA 1
ATOM 895 C C . ASN A 1 133 ? -54.808 -39.803 17.090 1.00 63.36 133 ASN A C 1
ATOM 896 O O . ASN A 1 133 ? -55.972 -39.589 17.437 1.00 65.75 133 ASN A O 1
ATOM 901 N N . THR A 1 134 ? -54.158 -40.912 17.432 1.00 63.91 134 THR A N 1
ATOM 902 C CA . THR A 1 134 ? -54.856 -42.022 18.062 1.00 58.60 134 THR A CA 1
ATOM 903 C C . THR A 1 134 ? -53.894 -42.792 18.953 1.00 60.65 134 THR A C 1
ATOM 904 O O . THR A 1 134 ? -52.738 -43.008 18.584 1.00 64.53 134 THR A O 1
ATOM 908 N N . PHE A 1 135 ? -54.372 -43.186 20.132 1.00 60.39 135 PHE A N 1
ATOM 909 C CA . PHE A 1 135 ? -53.664 -44.151 20.962 1.00 62.35 135 PHE A CA 1
ATOM 910 C C . PHE A 1 135 ? -54.676 -45.131 21.534 1.00 61.54 135 PHE A C 1
ATOM 911 O O . PHE A 1 135 ? -55.732 -44.720 22.024 1.00 62.15 135 PHE A O 1
ATOM 919 N N . GLU A 1 136 ? -54.364 -46.421 21.447 1.00 63.16 136 GLU A N 1
ATOM 920 C CA . GLU A 1 136 ? -55.247 -47.483 21.911 1.00 61.62 136 GLU A CA 1
ATOM 921 C C . GLU A 1 136 ? -54.675 -48.113 23.173 1.00 62.52 136 GLU A C 1
ATOM 922 O O . GLU A 1 136 ? -53.485 -48.441 23.225 1.00 58.82 136 GLU A O 1
ATOM 928 N N . THR A 1 137 ? -55.523 -48.284 24.181 1.00 60.87 137 THR A N 1
ATOM 929 C CA . THR A 1 137 ? -55.104 -48.926 25.416 1.00 60.90 137 THR A CA 1
ATOM 930 C C . THR A 1 137 ? -55.162 -50.440 25.268 1.00 61.35 137 THR A C 1
ATOM 931 O O . THR A 1 137 ? -56.039 -50.980 24.587 1.00 56.89 137 THR A O 1
ATOM 935 N N . GLY A 1 138 ? -54.242 -51.113 25.934 1.00 61.86 138 GLY A N 1
ATOM 936 C CA . GLY A 1 138 ? -54.172 -52.549 25.917 1.00 59.55 138 GLY A CA 1
ATOM 937 C C . GLY A 1 138 ? -55.128 -53.128 26.924 1.00 67.29 138 GLY A C 1
ATOM 938 O O . GLY A 1 138 ? -56.239 -52.669 27.049 1.00 63.06 138 GLY A O 1
ATOM 939 N N . LEU A 1 139 ? -54.672 -54.102 27.704 1.00 66.21 139 LEU A N 1
ATOM 940 C CA . LEU A 1 139 ? -55.516 -54.744 28.701 1.00 60.94 139 LEU A CA 1
ATOM 941 C C . LEU A 1 139 ? -55.584 -53.966 29.967 1.00 68.75 139 LEU A C 1
ATOM 942 O O . LEU A 1 139 ? -56.411 -54.246 30.789 1.00 73.87 139 LEU A O 1
ATOM 947 N N . MET A 1 140 ? -54.672 -53.022 30.109 1.00 72.65 140 MET A N 1
ATOM 948 C CA . MET A 1 140 ? -54.601 -52.086 31.181 1.00 72.07 140 MET A CA 1
ATOM 949 C C . MET A 1 140 ? -54.460 -52.662 32.531 1.00 84.00 140 MET A C 1
ATOM 950 O O . MET A 1 140 ? -55.415 -52.846 33.265 1.00 87.51 140 MET A O 1
ATOM 955 N N . ASN A 1 141 ? -53.207 -52.851 32.871 1.00 88.94 141 ASN A N 1
ATOM 956 C CA . ASN A 1 141 ? -52.831 -53.339 34.154 1.00 100.86 141 ASN A CA 1
ATOM 957 C C . ASN A 1 141 ? -53.608 -54.589 34.559 1.00 100.90 141 ASN A C 1
ATOM 958 O O . ASN A 1 141 ? -54.342 -54.555 35.530 1.00 106.66 141 ASN A O 1
ATOM 963 N N . GLU A 1 142 ? -53.472 -55.650 33.772 1.00 88.29 142 GLU A N 1
ATOM 964 C CA . GLU A 1 142 ? -54.047 -56.942 34.078 1.00 86.87 142 GLU A CA 1
ATOM 965 C C . GLU A 1 142 ? -55.508 -56.904 34.500 1.00 100.87 142 GLU A C 1
ATOM 966 O O . GLU A 1 142 ? -55.923 -57.607 35.426 1.00 101.99 142 GLU A O 1
ATOM 972 N N . GLU A 1 143 ? -56.281 -56.086 33.796 1.00 100.94 143 GLU A N 1
ATOM 973 C CA . GLU A 1 143 ? -57.696 -55.855 34.094 1.00 99.53 143 GLU A CA 1
ATOM 974 C C . GLU A 1 143 ? -58.489 -57.124 33.794 1.00 101.17 143 GLU A C 1
ATOM 975 O O . GLU A 1 143 ? -59.126 -57.269 32.747 1.00 101.47 143 GLU A O 1
ATOM 981 N N . ASN A 1 144 ? -58.455 -58.053 34.755 1.00 99.38 144 ASN A N 1
ATOM 982 C CA . ASN A 1 144 ? -59.168 -59.323 34.660 1.00 101.79 144 ASN A CA 1
ATOM 983 C C . ASN A 1 144 ? -58.820 -60.041 33.361 1.00 108.28 144 ASN A C 1
ATOM 984 O O . ASN A 1 144 ? -59.585 -59.990 32.391 1.00 105.00 144 ASN A O 1
ATOM 989 N N . TRP A 1 145 ? -57.667 -60.715 33.337 1.00 102.65 145 TRP A N 1
ATOM 990 C CA . TRP A 1 145 ? -57.165 -61.289 32.094 1.00 85.37 145 TRP A CA 1
ATOM 991 C C . TRP A 1 145 ? -57.995 -62.470 31.608 1.00 81.74 145 TRP A C 1
ATOM 992 O O . TRP A 1 145 ? -57.934 -62.795 30.417 1.00 84.33 145 TRP A O 1
ATOM 1003 N N . LYS A 1 146 ? -58.747 -63.128 32.494 1.00 74.92 146 LYS A N 1
ATOM 1004 C CA . LYS A 1 146 ? -59.627 -64.239 32.131 1.00 78.23 146 LYS A CA 1
ATOM 1005 C C . LYS A 1 146 ? -58.867 -65.408 31.509 1.00 68.67 146 LYS A C 1
ATOM 1006 O O . LYS A 1 146 ? -59.061 -66.560 31.909 1.00 67.61 146 LYS A O 1
ATOM 1012 N N . ALA A 1 147 ? -58.018 -65.126 30.522 1.00 67.91 147 ALA A N 1
ATOM 1013 C CA . ALA A 1 147 ? -57.164 -66.152 29.942 1.00 63.29 147 ALA A CA 1
ATOM 1014 C C . ALA A 1 147 ? -56.169 -66.667 30.975 1.00 59.38 147 ALA A C 1
ATOM 1015 O O . ALA A 1 147 ? -55.694 -65.926 31.840 1.00 64.09 147 ALA A O 1
ATOM 1017 N N . LYS A 1 148 ? -55.853 -67.953 30.877 1.00 59.90 148 LYS A N 1
ATOM 1018 C CA . LYS A 1 148 ? -54.933 -68.604 31.793 1.00 65.52 148 LYS A CA 1
ATOM 1019 C C . LYS A 1 148 ? -53.709 -69.099 31.033 1.00 65.28 148 LYS A C 1
ATOM 1020 O O . LYS A 1 148 ? -53.728 -69.247 29.808 1.00 66.85 148 LYS A O 1
ATOM 1026 N N . TRP A 1 149 ? -52.637 -69.349 31.780 1.00 61.69 149 TRP A N 1
ATOM 1027 C CA . TRP A 1 149 ? -51.399 -69.845 31.196 1.00 56.79 149 TRP A CA 1
ATOM 1028 C C . TRP A 1 149 ? -51.538 -71.324 30.853 1.00 57.99 149 TRP A C 1
ATOM 1029 O O . TRP A 1 149 ? -51.966 -72.126 31.689 1.00 62.55 149 TRP A O 1
ATOM 1040 N N . ILE A 1 150 ? -51.175 -71.685 29.623 1.00 60.67 150 ILE A N 1
ATOM 1041 C CA . ILE A 1 150 ? -51.310 -73.049 29.133 1.00 64.12 150 ILE A CA 1
ATOM 1042 C C . ILE A 1 150 ? -49.931 -73.591 28.776 1.00 59.88 150 ILE A C 1
ATOM 1043 O O . ILE A 1 150 ? -48.995 -72.841 28.487 1.00 61.22 150 ILE A O 1
ATOM 1048 N N . THR A 1 151 ? -49.811 -74.919 28.809 1.00 63.53 151 THR A N 1
ATOM 1049 C CA . THR A 1 151 ? -48.541 -75.587 28.549 1.00 60.96 151 THR A CA 1
ATOM 1050 C C . THR A 1 151 ? -48.793 -77.032 28.152 1.00 63.05 151 THR A C 1
ATOM 1051 O O . THR A 1 151 ? -49.867 -77.587 28.394 1.00 71.23 151 THR A O 1
ATOM 1055 N N . LYS A 1 152 ? -47.778 -77.633 27.536 1.00 63.34 152 LYS A N 1
ATOM 1056 C CA . LYS A 1 152 ? -47.718 -79.079 27.430 1.00 69.26 152 LYS A CA 1
ATOM 1057 C C . LYS A 1 152 ? -47.392 -79.686 28.792 1.00 74.77 152 LYS A C 1
ATOM 1058 O O . LYS A 1 152 ? -46.919 -79.009 29.709 1.00 70.94 152 LYS A O 1
ATOM 1064 N N . LYS A 1 153 ? -47.651 -80.984 28.915 1.00 79.87 153 LYS A N 1
ATOM 1065 C CA . LYS A 1 153 ? -47.369 -81.708 30.147 1.00 79.46 153 LYS A CA 1
ATOM 1066 C C . LYS A 1 153 ? -46.083 -82.521 30.079 1.00 87.84 153 LYS A C 1
ATOM 1067 O O . LYS A 1 153 ? -45.376 -82.628 31.087 1.00 81.22 153 LYS A O 1
ATOM 1073 N N . GLU A 1 154 ? -45.749 -83.074 28.909 1.00 90.39 154 GLU A N 1
ATOM 1074 C CA . GLU A 1 154 ? -44.543 -83.888 28.781 1.00 92.02 154 GLU A CA 1
ATOM 1075 C C . GLU A 1 154 ? -43.287 -83.025 28.843 1.00 89.07 154 GLU A C 1
ATOM 1076 O O . GLU A 1 154 ? -42.447 -83.196 29.734 1.00 97.61 154 GLU A O 1
ATOM 1082 N N . HIS A 1 155 ? -43.148 -82.087 27.902 1.00 82.32 155 HIS A N 1
ATOM 1083 C CA . HIS A 1 155 ? -41.995 -81.193 27.818 1.00 77.06 155 HIS A CA 1
ATOM 1084 C C . HIS A 1 155 ? -40.674 -81.946 27.706 1.00 76.21 155 HIS A C 1
ATOM 1085 O O . HIS A 1 155 ? -40.025 -82.224 28.720 1.00 72.99 155 HIS A O 1
ATOM 1092 N N . LYS A 1 156 ? -40.262 -82.272 26.483 1.00 74.49 156 LYS A N 1
ATOM 1093 C CA . LYS A 1 156 ? -38.944 -82.849 26.260 1.00 71.39 156 LYS A CA 1
ATOM 1094 C C . LYS A 1 156 ? -37.901 -81.738 26.190 1.00 71.08 156 LYS A C 1
ATOM 1095 O O . LYS A 1 156 ? -38.120 -80.697 25.564 1.00 70.37 156 LYS A O 1
ATOM 1101 N N . TYR A 1 157 ? -36.770 -81.966 26.854 1.00 65.21 157 TYR A N 1
ATOM 1102 C CA . TYR A 1 157 ? -35.670 -81.019 26.915 1.00 66.94 157 TYR A CA 1
ATOM 1103 C C . TYR A 1 157 ? -34.355 -81.777 26.800 1.00 69.98 157 TYR A C 1
ATOM 1104 O O . TYR A 1 157 ? -34.309 -83.007 26.894 1.00 67.49 157 TYR A O 1
ATOM 1113 N N . GLU A 1 158 ? -33.276 -81.024 26.595 1.00 71.56 158 GLU A N 1
ATOM 1114 C CA . GLU A 1 158 ? -31.918 -81.549 26.639 1.00 65.06 158 GLU A CA 1
ATOM 1115 C C . GLU A 1 158 ? -31.093 -80.678 27.574 1.00 62.19 158 GLU A C 1
ATOM 1116 O O . GLU A 1 158 ? -31.278 -79.458 27.621 1.00 64.19 158 GLU A O 1
ATOM 1122 N N . VAL A 1 159 ? -30.189 -81.303 28.317 1.00 62.51 159 VAL A N 1
ATOM 1123 C CA . VAL A 1 159 ? -29.358 -80.607 29.292 1.00 65.50 159 VAL A CA 1
ATOM 1124 C C . VAL A 1 159 ? -27.940 -80.572 28.737 1.00 63.24 159 VAL A C 1
ATOM 1125 O O . VAL A 1 159 ? -27.208 -81.566 28.803 1.00 64.40 159 VAL A O 1
ATOM 1129 N N . TYR A 1 160 ? -27.545 -79.425 28.189 1.00 65.97 160 TYR A N 1
ATOM 1130 C CA . TYR A 1 160 ? -26.201 -79.235 27.658 1.00 65.15 160 TYR A CA 1
ATOM 1131 C C . TYR A 1 160 ? -25.322 -78.605 28.733 1.00 72.24 160 TYR A C 1
ATOM 1132 O O . TYR A 1 160 ? -25.644 -77.532 29.255 1.00 65.98 160 TYR A O 1
ATOM 1141 N N . SER A 1 161 ? -24.215 -79.272 29.060 1.00 72.17 161 SER A N 1
ATOM 1142 C CA . SER A 1 161 ? -23.270 -78.805 30.074 1.00 69.00 161 SER A CA 1
ATOM 1143 C C . SER A 1 161 ? -21.875 -78.770 29.465 1.00 65.77 161 SER A C 1
ATOM 1144 O O . SER A 1 161 ? -21.058 -79.670 29.702 1.00 67.78 161 SER A O 1
ATOM 1147 N N . PRO A 1 162 ? -21.566 -77.742 28.680 1.00 74.65 162 PRO A N 1
ATOM 1148 C CA . PRO A 1 162 ? -20.242 -77.664 28.056 1.00 80.95 162 PRO A CA 1
ATOM 1149 C C . PRO A 1 162 ? -19.167 -77.283 29.062 1.00 83.48 162 PRO A C 1
ATOM 1150 O O . PRO A 1 162 ? -19.434 -76.737 30.135 1.00 77.80 162 PRO A O 1
ATOM 1154 N N . ASP A 1 163 ? -17.925 -77.582 28.687 1.00 89.75 163 ASP A N 1
ATOM 1155 C CA . ASP A 1 163 ? -16.769 -77.312 29.535 1.00 86.18 163 ASP A CA 1
ATOM 1156 C C . ASP A 1 163 ? -16.339 -75.863 29.348 1.00 81.46 163 ASP A C 1
ATOM 1157 O O . ASP A 1 163 ? -15.874 -75.479 28.270 1.00 86.66 163 ASP A O 1
ATOM 1162 N N . GLY A 1 164 ? -16.490 -75.060 30.390 1.00 70.38 164 GLY A N 1
ATOM 1163 C CA . GLY A 1 164 ? -16.041 -73.689 30.381 1.00 77.13 164 GLY A CA 1
ATOM 1164 C C . GLY A 1 164 ? -17.119 -72.618 30.412 1.00 74.58 164 GLY A C 1
ATOM 1165 O O . GLY A 1 164 ? -16.849 -71.490 29.975 1.00 73.70 164 GLY A O 1
ATOM 1166 N N . ALA A 1 165 ? -18.319 -72.928 30.909 1.00 77.22 165 ALA A N 1
ATOM 1167 C CA . ALA A 1 165 ? -19.365 -71.926 31.039 1.00 84.17 165 ALA A CA 1
ATOM 1168 C C . ALA A 1 165 ? -18.888 -70.780 31.933 1.00 84.94 165 ALA A C 1
ATOM 1169 O O . ALA A 1 165 ? -17.988 -70.962 32.757 1.00 90.45 165 ALA A O 1
ATOM 1171 N N . PRO A 1 166 ? -19.476 -69.573 31.771 1.00 82.97 166 PRO A N 1
ATOM 1172 C CA . PRO A 1 166 ? -19.017 -68.402 32.539 1.00 91.27 166 PRO A CA 1
ATOM 1173 C C . PRO A 1 166 ? -18.817 -68.656 34.027 1.00 93.48 166 PRO A C 1
ATOM 1174 O O . PRO A 1 166 ? -17.685 -68.595 34.520 1.00 89.79 166 PRO A O 1
ATOM 1178 N N . PHE A 1 167 ? -19.898 -68.937 34.753 1.00 84.39 167 PHE A N 1
ATOM 1179 C CA . PHE A 1 167 ? -19.818 -69.265 36.171 1.00 83.59 167 PHE A CA 1
ATOM 1180 C C . PHE A 1 167 ? -20.130 -70.737 36.427 1.00 85.58 167 PHE A C 1
ATOM 1181 O O . PHE A 1 167 ? -20.677 -71.090 37.474 1.00 85.30 167 PHE A O 1
ATOM 1189 N N . GLY A 1 168 ? -19.784 -71.603 35.476 1.00 86.73 168 GLY A N 1
ATOM 1190 C CA . GLY A 1 168 ? -20.032 -73.023 35.628 1.00 88.32 168 GLY A CA 1
ATOM 1191 C C . GLY A 1 168 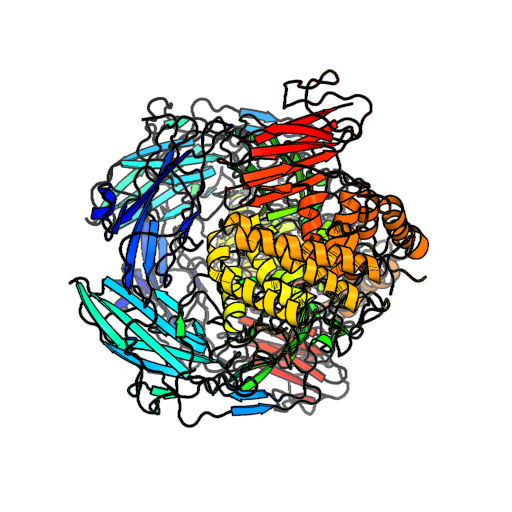? -21.472 -73.440 35.444 1.00 83.81 168 GLY A C 1
ATOM 1192 O O . GLY A 1 168 ? -21.867 -74.503 35.930 1.00 79.21 168 GLY A O 1
ATOM 1193 N N . LEU A 1 169 ? -22.271 -72.634 34.750 1.00 80.88 169 LEU A N 1
ATOM 1194 C CA . LEU A 1 169 ? -23.685 -72.920 34.583 1.00 85.41 169 LEU A CA 1
ATOM 1195 C C . LEU A 1 169 ? -23.895 -74.017 33.541 1.00 84.60 169 LEU A C 1
ATOM 1196 O O . LEU A 1 169 ? -22.988 -74.394 32.795 1.00 88.34 169 LEU A O 1
ATOM 1201 N N . ASN A 1 170 ? -25.117 -74.536 33.502 1.00 84.95 170 ASN A N 1
ATOM 1202 C CA . ASN A 1 170 ? -25.537 -75.498 32.497 1.00 79.17 170 ASN A CA 1
ATOM 1203 C C . ASN A 1 170 ? -26.681 -74.902 31.686 1.00 79.05 170 ASN A C 1
ATOM 1204 O O . ASN A 1 170 ? -27.233 -73.853 32.024 1.00 77.24 170 ASN A O 1
ATOM 1209 N N . TYR A 1 171 ? -27.036 -75.585 30.599 1.00 72.51 171 TYR A N 1
ATOM 1210 C CA . TYR A 1 171 ? -28.052 -75.099 29.670 1.00 68.11 171 TYR A CA 1
ATOM 1211 C C . TYR A 1 171 ? -29.113 -76.176 29.491 1.00 67.34 171 TYR A C 1
ATOM 1212 O O . TYR A 1 171 ? -28.845 -77.226 28.899 1.00 70.09 171 TYR A O 1
ATOM 1221 N N . THR A 1 172 ? -30.313 -75.916 30.006 1.00 65.95 172 THR A N 1
ATOM 1222 C CA . THR A 1 172 ? -31.459 -76.802 29.836 1.00 63.69 172 THR A CA 1
ATOM 1223 C C . THR A 1 172 ? -32.292 -76.269 28.676 1.00 64.15 172 THR A C 1
ATOM 1224 O O . THR A 1 172 ? -32.984 -75.255 28.814 1.00 66.21 172 THR A O 1
ATOM 1228 N N . ILE A 1 173 ? -32.221 -76.947 27.535 1.00 61.14 173 ILE A N 1
ATOM 1229 C CA . ILE A 1 173 ? -32.879 -76.508 26.309 1.00 60.90 173 ILE A CA 1
ATOM 1230 C C . ILE A 1 173 ? -34.097 -77.393 26.088 1.00 64.71 173 ILE A C 1
ATOM 1231 O O . ILE A 1 173 ? -33.964 -78.588 25.796 1.00 67.18 173 ILE A O 1
ATOM 1236 N N . ALA A 1 174 ? -35.286 -76.809 26.223 1.00 63.42 174 ALA A N 1
ATOM 1237 C CA . ALA A 1 174 ? -36.526 -77.507 25.929 1.00 58.82 174 ALA A CA 1
ATOM 1238 C C . ALA A 1 174 ? -36.807 -77.468 24.428 1.00 58.16 174 ALA A C 1
ATOM 1239 O O . ALA A 1 174 ? -36.085 -76.844 23.646 1.00 60.09 174 ALA A O 1
ATOM 1241 N N . TYR A 1 175 ? -37.874 -78.143 24.018 1.00 60.62 175 TYR A N 1
ATOM 1242 C CA . TYR A 1 175 ? -38.261 -78.185 22.618 1.00 51.62 175 TYR A CA 1
ATOM 1243 C C . TYR A 1 175 ? -39.132 -76.972 22.294 1.00 57.74 175 TYR A C 1
ATOM 1244 O O . TYR A 1 175 ? -39.245 -76.030 23.082 1.00 62.40 175 TYR A O 1
ATOM 1253 N N . ALA A 1 176 ? -39.762 -76.985 21.121 1.00 58.18 176 ALA A N 1
ATOM 1254 C CA . ALA A 1 176 ? -40.614 -75.884 20.685 1.00 60.30 176 ALA A CA 1
ATOM 1255 C C . ALA A 1 176 ? -42.056 -76.359 20.580 1.00 55.17 176 ALA A C 1
ATOM 1256 O O . ALA A 1 176 ? -42.443 -76.940 19.555 1.00 57.19 176 ALA A O 1
ATOM 1258 N N . PRO A 1 177 ? -42.885 -76.143 21.596 1.00 57.20 177 PRO A N 1
ATOM 1259 C CA . PRO A 1 177 ? -44.279 -76.583 21.516 1.00 60.08 177 PRO A CA 1
ATOM 1260 C C . PRO A 1 177 ? -45.128 -75.636 20.686 1.00 62.77 177 PRO A C 1
ATOM 1261 O O . PRO A 1 177 ? -44.913 -74.422 20.658 1.00 63.30 177 PRO A O 1
ATOM 1265 N N . MET A 1 178 ? -46.106 -76.218 19.999 1.00 62.52 178 MET A N 1
ATOM 1266 C CA . MET A 1 178 ? -47.086 -75.469 19.227 1.00 64.16 178 MET A CA 1
ATOM 1267 C C . MET A 1 178 ? -48.453 -75.608 19.881 1.00 61.93 178 MET A C 1
ATOM 1268 O O . MET A 1 178 ? -48.787 -76.666 20.421 1.00 57.58 178 MET A O 1
ATOM 1273 N N . PHE A 1 179 ? -49.240 -74.536 19.834 1.00 62.87 179 PHE A N 1
ATOM 1274 C CA . PHE A 1 179 ? -50.557 -74.507 20.456 1.00 60.38 179 PHE A CA 1
ATOM 1275 C C . PHE A 1 179 ? -51.584 -74.049 19.435 1.00 62.11 179 PHE A C 1
ATOM 1276 O O . PHE A 1 179 ? -51.356 -73.072 18.714 1.00 63.72 179 PHE A O 1
ATOM 1284 N N . ARG A 1 180 ? -52.713 -74.752 19.381 1.00 67.35 180 ARG A N 1
ATOM 1285 C CA . ARG A 1 180 ? -53.747 -74.502 18.389 1.00 69.15 180 ARG A CA 1
ATOM 1286 C C . ARG A 1 180 ? -55.114 -74.471 19.055 1.00 73.19 180 ARG A C 1
ATOM 1287 O O . ARG A 1 180 ? -55.400 -75.277 19.946 1.00 73.07 180 ARG A O 1
ATOM 1295 N N . LYS A 1 181 ? -55.954 -73.535 18.615 1.00 69.63 181 LYS A N 1
ATOM 1296 C CA . LYS A 1 181 ? -57.330 -73.433 19.079 1.00 69.89 181 LYS A CA 1
ATOM 1297 C C . LYS A 1 181 ? -58.185 -72.916 17.932 1.00 73.24 181 LYS A C 1
ATOM 1298 O O . LYS A 1 181 ? -57.769 -72.018 17.196 1.00 74.57 181 LYS A O 1
ATOM 1304 N N . SER A 1 182 ? -59.373 -73.492 17.778 1.00 76.04 182 SER A N 1
ATOM 1305 C CA . SER A 1 182 ? -60.288 -73.127 16.707 1.00 72.81 182 SER A CA 1
ATOM 1306 C C . SER A 1 182 ? -61.500 -72.403 17.278 1.00 75.94 182 SER A C 1
ATOM 1307 O O . SER A 1 182 ? -61.999 -72.757 18.352 1.00 78.77 182 SER A O 1
ATOM 1310 N N . PHE A 1 183 ? -61.964 -71.383 16.559 1.00 71.44 183 PHE A N 1
ATOM 1311 C CA . PHE A 1 183 ? -63.165 -70.651 16.929 1.00 72.69 183 PHE A CA 1
ATOM 1312 C C . PHE A 1 183 ? -63.932 -70.292 15.665 1.00 78.80 183 PHE A C 1
ATOM 1313 O O . PHE A 1 183 ? -63.390 -70.315 14.557 1.00 79.77 183 PHE A O 1
ATOM 1321 N N . SER A 1 184 ? -65.209 -69.961 15.841 1.00 79.87 184 SER A N 1
ATOM 1322 C CA . SER A 1 184 ? -66.109 -69.690 14.730 1.00 78.36 184 SER A CA 1
ATOM 1323 C C . SER A 1 184 ? -66.596 -68.249 14.781 1.00 76.65 184 SER A C 1
ATOM 1324 O O . SER A 1 184 ? -66.817 -67.693 15.862 1.00 70.22 184 SER A O 1
ATOM 1327 N N . ILE A 1 185 ? -66.760 -67.649 13.603 1.00 74.12 185 ILE A N 1
ATOM 1328 C CA . ILE A 1 185 ? -67.249 -66.284 13.460 1.00 79.72 185 ILE A CA 1
ATOM 1329 C C . ILE A 1 185 ? -68.428 -66.293 12.496 1.00 80.54 185 ILE A C 1
ATOM 1330 O O . ILE A 1 185 ? -68.418 -67.022 11.497 1.00 81.12 185 ILE A O 1
ATOM 1335 N N . SER A 1 186 ? -69.449 -65.490 12.799 1.00 85.42 186 SER A N 1
ATOM 1336 C CA . SER A 1 186 ? -70.623 -65.395 11.938 1.00 86.66 186 SER A CA 1
ATOM 1337 C C . SER A 1 186 ? -70.928 -63.942 11.590 1.00 91.52 186 SER A C 1
ATOM 1338 O O . SER A 1 186 ? -70.788 -63.536 10.431 1.00 92.84 186 SER A O 1
ATOM 1341 N N . LYS A 1 187 ? -71.349 -63.157 12.581 1.00 87.84 187 LYS A N 1
ATOM 1342 C CA . LYS A 1 187 ? -71.595 -61.737 12.373 1.00 85.89 187 LYS A CA 1
ATOM 1343 C C . LYS A 1 187 ? -70.297 -61.017 12.020 1.00 93.74 187 LYS A C 1
ATOM 1344 O O . LYS A 1 187 ? -69.214 -61.380 12.487 1.00 91.56 187 LYS A O 1
ATOM 1346 N N . LYS A 1 188 ? -70.409 -59.982 11.188 1.00 92.79 188 LYS A N 1
ATOM 1347 C CA . LYS A 1 188 ? -69.207 -59.350 10.662 1.00 94.74 188 LYS A CA 1
ATOM 1348 C C . LYS A 1 188 ? -68.521 -58.498 11.719 1.00 92.80 188 LYS A C 1
ATOM 1349 O O . LYS A 1 188 ? -69.166 -57.783 12.490 1.00 88.35 188 LYS A O 1
ATOM 1355 N N . ILE A 1 189 ? -67.193 -58.588 11.740 1.00 95.04 189 ILE A N 1
ATOM 1356 C CA . ILE A 1 189 ? -66.400 -57.983 12.798 1.00 90.67 189 ILE A CA 1
ATOM 1357 C C . ILE A 1 189 ? -66.277 -56.480 12.573 1.00 86.74 189 ILE A C 1
ATOM 1358 O O . ILE A 1 189 ? -66.384 -55.973 11.453 1.00 80.84 189 ILE A O 1
ATOM 1363 N N . LYS A 1 190 ? -66.049 -55.762 13.669 1.00 82.77 190 LYS A N 1
ATOM 1364 C CA . LYS A 1 190 ? -65.679 -54.354 13.637 1.00 80.71 190 LYS A CA 1
ATOM 1365 C C . LYS A 1 190 ? -64.189 -54.148 13.867 1.00 84.10 190 LYS A C 1
ATOM 1366 O O . LYS A 1 190 ? -63.568 -53.321 13.193 1.00 83.03 190 LYS A O 1
ATOM 1372 N N . ARG A 1 191 ? -63.604 -54.897 14.800 1.00 82.07 191 ARG A N 1
ATOM 1373 C CA . ARG A 1 191 ? -62.173 -54.860 15.063 1.00 75.60 191 ARG A CA 1
ATOM 1374 C C . ARG A 1 191 ? -61.794 -56.128 15.814 1.00 76.78 191 ARG A C 1
ATOM 1375 O O . ARG A 1 191 ? -62.641 -56.785 16.424 1.00 78.78 191 ARG A O 1
ATOM 1383 N N . ALA A 1 192 ? -60.507 -56.465 15.758 1.00 76.17 192 ALA A N 1
ATOM 1384 C CA . ALA A 1 192 ? -59.993 -57.645 16.437 1.00 73.53 192 ALA A CA 1
ATOM 1385 C C . ALA A 1 192 ? -58.640 -57.329 17.051 1.00 65.27 192 ALA A C 1
ATOM 1386 O O . ALA A 1 192 ? -57.801 -56.677 16.424 1.00 71.18 192 ALA A O 1
ATOM 1388 N N . ARG A 1 193 ? -58.436 -57.794 18.280 1.00 65.98 193 ARG A N 1
ATOM 1389 C CA . ARG A 1 193 ? -57.190 -57.585 18.999 1.00 64.26 193 ARG A CA 1
ATOM 1390 C C . ARG A 1 193 ? -56.734 -58.896 19.620 1.00 69.72 193 ARG A C 1
ATOM 1391 O O . ARG A 1 193 ? -57.547 -59.766 19.947 1.00 74.66 193 ARG A O 1
ATOM 1399 N N . VAL A 1 194 ? -55.420 -59.024 19.785 1.00 72.14 194 VAL A N 1
ATOM 1400 C CA . VAL A 1 194 ? -54.796 -60.246 20.280 1.00 67.30 194 VAL A CA 1
ATOM 1401 C C . VAL A 1 194 ? -53.710 -59.844 21.268 1.00 58.76 194 VAL A C 1
ATOM 1402 O O . VAL A 1 194 ? -52.786 -59.108 20.910 1.00 54.78 194 VAL A O 1
ATOM 1406 N N . TYR A 1 195 ? -53.828 -60.309 22.510 1.00 62.46 195 TYR A N 1
ATOM 1407 C CA . TYR A 1 195 ? -52.926 -59.925 23.596 1.00 59.88 195 TYR A CA 1
ATOM 1408 C C . TYR A 1 195 ? -52.199 -61.180 24.066 1.00 57.98 195 TYR A C 1
ATOM 1409 O O . TYR A 1 195 ? -52.735 -61.953 24.865 1.00 53.72 195 TYR A O 1
ATOM 1418 N N . ILE A 1 196 ? -50.975 -61.374 23.579 1.00 66.40 196 ILE A N 1
ATOM 1419 C CA . ILE A 1 196 ? -50.224 -62.607 23.785 1.00 56.54 196 ILE A CA 1
ATOM 1420 C C . ILE A 1 196 ? -48.941 -62.298 24.543 1.00 53.15 196 ILE A C 1
ATOM 1421 O O . ILE A 1 196 ? -48.329 -61.242 24.349 1.00 54.73 196 ILE A O 1
ATOM 1426 N N . ALA A 1 197 ? -48.548 -63.222 25.421 1.00 60.74 197 ALA A N 1
ATOM 1427 C CA . ALA A 1 197 ? -47.246 -63.201 26.092 1.00 60.68 197 ALA A CA 1
ATOM 1428 C C . ALA A 1 197 ? -46.730 -64.639 26.069 1.00 61.03 197 ALA A C 1
ATOM 1429 O O . ALA A 1 197 ? -47.043 -65.438 26.956 1.00 58.00 197 ALA A O 1
ATOM 1431 N N . GLY A 1 198 ? -45.957 -64.966 25.037 1.00 56.80 198 GLY A N 1
ATOM 1432 C CA . GLY A 1 198 ? -45.367 -66.284 24.924 1.00 54.33 198 GLY A CA 1
ATOM 1433 C C . GLY A 1 198 ? -43.950 -66.324 25.456 1.00 56.31 198 GLY A C 1
ATOM 1434 O O . GLY A 1 198 ? -43.049 -65.704 24.885 1.00 55.99 198 GLY A O 1
ATOM 1435 N N . LEU A 1 199 ? -43.740 -67.049 26.550 1.00 58.32 199 LEU A N 1
ATOM 1436 C CA . LEU A 1 199 ? -42.443 -67.121 27.209 1.00 58.43 199 LEU A CA 1
ATOM 1437 C C . LEU A 1 199 ? -41.696 -68.366 26.748 1.00 58.51 199 LEU A C 1
ATOM 1438 O O . LEU A 1 199 ? -42.283 -69.449 26.663 1.00 53.02 199 LEU A O 1
ATOM 1443 N N . GLY A 1 200 ? -40.410 -68.207 26.437 1.00 57.61 200 GLY A N 1
ATOM 1444 C CA . GLY A 1 200 ? -39.749 -66.913 26.470 1.00 50.38 200 GLY A CA 1
ATOM 1445 C C . GLY A 1 200 ? -39.838 -66.189 25.140 1.00 57.88 200 GLY A C 1
ATOM 1446 O O . GLY A 1 200 ? -39.712 -64.965 25.074 1.00 62.92 200 GLY A O 1
ATOM 1447 N N . LEU A 1 201 ? -40.052 -66.959 24.074 1.00 57.19 201 LEU A N 1
ATOM 1448 C CA . LEU A 1 201 ? -40.243 -66.429 22.733 1.00 54.72 201 LEU A CA 1
ATOM 1449 C C . LEU A 1 201 ? -41.465 -67.088 22.108 1.00 57.54 201 LEU A C 1
ATOM 1450 O O . LEU A 1 201 ? -41.885 -68.174 22.516 1.00 59.60 201 LEU A O 1
ATOM 1455 N N . TYR A 1 202 ? -42.040 -66.421 21.109 1.00 56.81 202 TYR A N 1
ATOM 1456 C CA . TYR A 1 202 ? -43.247 -66.932 20.476 1.00 59.30 202 TYR A CA 1
ATOM 1457 C C . TYR A 1 202 ? -43.334 -66.438 19.039 1.00 53.61 202 TYR A C 1
ATOM 1458 O O . TYR A 1 202 ? -42.654 -65.490 18.639 1.00 51.19 202 TYR A O 1
ATOM 1467 N N . GLU A 1 203 ? -44.194 -67.102 18.269 1.00 48.73 203 GLU A N 1
ATOM 1468 C CA . GLU A 1 203 ? -44.576 -66.659 16.937 1.00 54.26 203 GLU A CA 1
ATOM 1469 C C . GLU A 1 203 ? -46.064 -66.918 16.770 1.00 61.80 203 GLU A C 1
ATOM 1470 O O . GLU A 1 203 ? -46.531 -68.033 17.020 1.00 66.47 203 GLU A O 1
ATOM 1476 N N . LEU A 1 204 ? -46.806 -65.893 16.362 1.00 64.18 204 LEU A N 1
ATOM 1477 C CA . LEU A 1 204 ? -48.259 -65.957 16.297 1.00 60.83 204 LEU A CA 1
ATOM 1478 C C . LEU A 1 204 ? -48.733 -66.108 14.857 1.00 59.14 204 LEU A C 1
ATOM 1479 O O . LEU A 1 204 ? -48.224 -65.445 13.949 1.00 55.56 204 LEU A O 1
ATOM 1484 N N . TYR A 1 205 ? -49.718 -66.983 14.659 1.00 64.11 205 TYR A N 1
ATOM 1485 C CA . TYR A 1 205 ? -50.327 -67.214 13.358 1.00 64.39 205 TYR A CA 1
ATOM 1486 C C . TYR A 1 205 ? -51.841 -67.215 13.502 1.00 68.47 205 TYR A C 1
ATOM 1487 O O . TYR A 1 205 ? -52.377 -67.717 14.494 1.00 70.03 205 TYR A O 1
ATOM 1496 N N . ILE A 1 206 ? -52.526 -66.648 12.510 1.00 68.00 206 ILE A N 1
ATOM 1497 C CA . ILE A 1 206 ? -53.985 -66.629 12.472 1.00 69.17 206 ILE A CA 1
ATOM 1498 C C . ILE A 1 206 ? -54.419 -66.983 11.058 1.00 71.75 206 ILE A C 1
ATOM 1499 O O . ILE A 1 206 ? -54.119 -66.245 10.112 1.00 74.24 206 ILE A O 1
ATOM 1504 N N . ASN A 1 207 ? -55.115 -68.112 10.911 1.00 63.84 207 ASN A N 1
ATOM 1505 C CA . ASN A 1 207 ? -55.606 -68.586 9.617 1.00 65.91 207 ASN A CA 1
ATOM 1506 C C . ASN A 1 207 ? -54.474 -68.769 8.608 1.00 70.42 207 ASN A C 1
ATOM 1507 O O . ASN A 1 207 ? -54.676 -68.630 7.399 1.00 61.03 207 ASN A O 1
ATOM 1512 N N . GLY A 1 208 ? -53.271 -69.074 9.097 1.00 68.87 208 GLY A N 1
ATOM 1513 C CA . GLY A 1 208 ? -52.147 -69.411 8.255 1.00 65.89 208 GLY A CA 1
ATOM 1514 C C . GLY A 1 208 ? -51.133 -68.302 8.060 1.00 67.94 208 GLY A C 1
ATOM 1515 O O . GLY A 1 208 ? -50.006 -68.584 7.637 1.00 70.53 208 GLY A O 1
ATOM 1516 N N . GLU A 1 209 ? -51.495 -67.059 8.356 1.00 63.91 209 GLU A N 1
ATOM 1517 C CA . GLU A 1 209 ? -50.622 -65.919 8.114 1.00 66.24 209 GLU A CA 1
ATOM 1518 C C . GLU A 1 209 ? -49.915 -65.503 9.397 1.00 69.65 209 GLU A C 1
ATOM 1519 O O . GLU A 1 209 ? -50.515 -65.497 10.476 1.00 65.59 209 GLU A O 1
ATOM 1525 N N . ARG A 1 210 ? -48.634 -65.162 9.272 1.00 71.27 210 ARG A N 1
ATOM 1526 C CA . ARG A 1 210 ? -47.891 -64.613 10.396 1.00 59.12 210 ARG A CA 1
ATOM 1527 C C . ARG A 1 210 ? -48.410 -63.220 10.728 1.00 61.21 210 ARG A C 1
ATOM 1528 O O . ARG A 1 210 ? -48.785 -62.451 9.839 1.00 61.44 210 ARG A O 1
ATOM 1536 N N . ILE A 1 211 ? -48.428 -62.895 12.018 1.00 62.98 211 ILE A N 1
ATOM 1537 C CA . ILE A 1 211 ? -49.117 -61.699 12.489 1.00 70.83 211 ILE A CA 1
ATOM 1538 C C . ILE A 1 211 ? -48.135 -60.556 12.713 1.00 72.22 211 ILE A C 1
ATOM 1539 O O . ILE A 1 211 ? -48.295 -59.464 12.153 1.00 70.77 211 ILE A O 1
ATOM 1544 N N . GLY A 1 212 ? -47.115 -60.795 13.532 1.00 67.94 212 GLY A N 1
ATOM 1545 C CA . GLY A 1 212 ? -46.252 -59.715 13.963 1.00 73.94 212 GLY A CA 1
ATOM 1546 C C . GLY A 1 212 ? -45.235 -59.306 12.914 1.00 74.37 212 GLY A C 1
ATOM 1547 O O . GLY A 1 212 ? -44.777 -60.107 12.101 1.00 82.25 212 GLY A O 1
ATOM 1548 N N . ASP A 1 213 ? -44.889 -58.021 12.940 1.00 70.16 213 ASP A N 1
ATOM 1549 C CA . ASP A 1 213 ? -43.769 -57.488 12.179 1.00 62.07 213 ASP A CA 1
ATOM 1550 C C . ASP A 1 213 ? -42.472 -57.511 12.975 1.00 60.92 213 ASP A C 1
ATOM 1551 O O . ASP A 1 213 ? -41.491 -56.886 12.561 1.00 61.29 213 ASP A O 1
ATOM 1553 N N . ARG A 1 214 ? -42.450 -58.214 14.102 1.00 56.78 214 ARG A N 1
ATOM 1554 C CA . ARG A 1 214 ? -41.301 -58.269 14.989 1.00 52.94 214 ARG A CA 1
ATOM 1555 C C . ARG A 1 214 ? -40.806 -59.704 15.117 1.00 53.15 214 ARG A C 1
ATOM 1556 O O . ARG A 1 214 ? -41.474 -60.660 14.715 1.00 47.86 214 ARG A O 1
ATOM 1564 N N . VAL A 1 215 ? -39.607 -59.841 15.688 1.00 58.70 215 VAL A N 1
ATOM 1565 C CA . VAL A 1 215 ? -38.991 -61.135 15.952 1.00 50.58 215 VAL A CA 1
ATOM 1566 C C . VAL A 1 215 ? -38.403 -61.108 17.356 1.00 47.72 215 VAL A C 1
ATOM 1567 O O . VAL A 1 215 ? -38.181 -60.046 17.941 1.00 48.69 215 VAL A O 1
ATOM 1571 N N . LEU A 1 216 ? -38.154 -62.304 17.895 1.00 50.23 216 LEU A N 1
ATOM 1572 C CA . LEU A 1 216 ? -37.574 -62.467 19.231 1.00 53.91 216 LEU A CA 1
ATOM 1573 C C . LEU A 1 216 ? -38.362 -61.683 20.279 1.00 49.19 216 LEU A C 1
ATOM 1574 O O . LEU A 1 216 ? -37.796 -60.990 21.129 1.00 37.70 216 LEU A O 1
ATOM 1579 N N . ASP A 1 217 ? -39.688 -61.791 20.208 1.00 50.37 217 ASP A N 1
ATOM 1580 C CA . ASP A 1 217 ? -40.728 -61.223 21.053 1.00 52.78 217 ASP A CA 1
ATOM 1581 C C . ASP A 1 217 ? -41.183 -62.242 22.092 1.00 60.12 217 ASP A C 1
ATOM 1582 O O . ASP A 1 217 ? -41.295 -63.435 21.783 1.00 56.88 217 ASP A O 1
ATOM 1587 N N . PRO A 1 218 ? -41.452 -61.825 23.339 1.00 54.28 218 PRO A N 1
ATOM 1588 C CA . PRO A 1 218 ? -41.348 -60.444 23.817 1.00 51.55 218 PRO A CA 1
ATOM 1589 C C . PRO A 1 218 ? -39.937 -60.059 24.250 1.00 56.07 218 PRO A C 1
ATOM 1590 O O . PRO A 1 218 ? -38.992 -60.820 24.039 1.00 55.15 218 PRO A O 1
ATOM 1594 N N . GLY A 1 219 ? -39.809 -58.878 24.860 1.00 59.69 219 GLY A N 1
ATOM 1595 C CA . GLY A 1 219 ? -38.518 -58.421 25.320 1.00 64.81 219 GLY A CA 1
ATOM 1596 C C . GLY A 1 219 ? -38.045 -59.144 26.569 1.00 62.68 219 GLY A C 1
ATOM 1597 O O . GLY A 1 219 ? -38.825 -59.689 27.350 1.00 57.94 219 GLY A O 1
ATOM 1598 N N . GLN A 1 220 ? -36.729 -59.138 26.753 1.00 60.87 220 GLN A N 1
ATOM 1599 C CA . GLN A 1 220 ? -36.113 -59.806 27.892 1.00 59.07 220 GLN A CA 1
ATOM 1600 C C . GLN A 1 220 ? -36.297 -58.959 29.145 1.00 55.44 220 GLN A C 1
ATOM 1601 O O . GLN A 1 220 ? -35.835 -57.814 29.203 1.00 58.28 220 GLN A O 1
ATOM 1607 N N . THR A 1 221 ? -36.975 -59.520 30.143 1.00 56.03 221 THR A N 1
ATOM 1608 C CA . THR A 1 221 ? -37.134 -58.887 31.443 1.00 54.67 221 THR A CA 1
ATOM 1609 C C . THR A 1 221 ? -37.024 -59.957 32.517 1.00 53.46 221 THR A C 1
ATOM 1610 O O . THR A 1 221 ? -36.938 -61.153 32.226 1.00 52.04 221 THR A O 1
ATOM 1614 N N . ASP A 1 222 ? -37.023 -59.518 33.771 1.00 53.20 222 ASP A N 1
ATOM 1615 C CA . ASP A 1 222 ? -37.125 -60.444 34.895 1.00 55.65 222 ASP A CA 1
ATOM 1616 C C . ASP A 1 222 ? -38.548 -60.987 34.923 1.00 65.37 222 ASP A C 1
ATOM 1617 O O . ASP A 1 222 ? -39.457 -60.356 35.470 1.00 62.30 222 ASP A O 1
ATOM 1622 N N . TYR A 1 223 ? -38.748 -62.163 34.320 1.00 61.15 223 TYR A N 1
ATOM 1623 C CA . TYR A 1 223 ? -40.095 -62.703 34.157 1.00 59.66 223 TYR A CA 1
ATOM 1624 C C . TYR A 1 223 ? -40.771 -62.994 35.490 1.00 58.17 223 TYR A C 1
ATOM 1625 O O . TYR A 1 223 ? -42.001 -63.104 35.537 1.00 57.45 223 TYR A O 1
ATOM 1634 N N . LYS A 1 224 ? -40.000 -63.114 36.573 1.00 55.53 224 LYS A N 1
ATOM 1635 C CA . LYS A 1 224 ? -40.607 -63.305 37.885 1.00 59.59 224 LYS A CA 1
ATOM 1636 C C . LYS A 1 224 ? -41.219 -62.013 38.412 1.00 61.39 224 LYS A C 1
ATOM 1637 O O . LYS A 1 224 ? -42.145 -62.056 39.230 1.00 60.86 224 LYS A O 1
ATOM 1643 N N . LYS A 1 225 ? -40.725 -60.862 37.959 1.00 59.58 225 LYS A N 1
ATOM 1644 C CA . LYS A 1 225 ? -41.230 -59.573 38.414 1.00 56.10 225 LYS A CA 1
ATOM 1645 C C . LYS A 1 225 ? -42.142 -58.890 37.406 1.00 59.05 225 LYS A C 1
ATOM 1646 O O . LYS A 1 225 ? -42.995 -58.091 37.805 1.00 56.94 225 LYS A O 1
ATOM 1652 N N . ARG A 1 226 ? -41.994 -59.186 36.115 1.00 63.77 226 ARG A N 1
ATOM 1653 C CA . ARG A 1 226 ? -42.811 -58.538 35.099 1.00 62.19 226 ARG A CA 1
ATOM 1654 C C . ARG A 1 226 ? -42.670 -59.294 33.788 1.00 58.24 226 ARG A C 1
ATOM 1655 O O . ARG A 1 226 ? -41.577 -59.753 33.449 1.00 57.18 226 ARG A O 1
ATOM 1663 N N . VAL A 1 227 ? -43.781 -59.422 33.064 1.00 58.26 227 VAL A N 1
ATOM 1664 C CA . VAL A 1 227 ? -43.813 -60.050 31.748 1.00 62.53 227 VAL A CA 1
ATOM 1665 C C . VAL A 1 227 ? -44.494 -59.085 30.788 1.00 59.21 227 VAL A C 1
ATOM 1666 O O . VAL A 1 227 ? -45.678 -58.772 30.957 1.00 58.41 227 VAL A O 1
ATOM 1670 N N . LEU A 1 228 ? -43.754 -58.616 29.785 1.00 60.55 228 LEU A N 1
ATOM 1671 C CA . LEU A 1 228 ? -44.307 -57.693 28.801 1.00 59.52 228 LEU A CA 1
ATOM 1672 C C . LEU A 1 228 ? -45.059 -58.474 27.731 1.00 59.04 228 LEU A C 1
ATOM 1673 O O . LEU A 1 228 ? -44.461 -59.275 27.005 1.00 59.98 228 LEU A O 1
ATOM 1678 N N . TYR A 1 229 ? -46.364 -58.242 27.629 1.00 58.42 229 TYR A N 1
ATOM 1679 C CA . TYR A 1 229 ? -47.173 -58.853 26.586 1.00 56.72 229 TYR A CA 1
ATOM 1680 C C . TYR A 1 229 ? -47.310 -57.896 25.408 1.00 56.11 229 TYR A C 1
ATOM 1681 O O . TYR A 1 229 ? -47.195 -56.677 25.556 1.00 55.94 229 TYR A O 1
ATOM 1690 N N . THR A 1 230 ? -47.548 -58.466 24.231 1.00 53.84 230 THR A N 1
ATOM 1691 C CA . THR A 1 230 ? -47.698 -57.706 22.999 1.00 55.70 230 THR A CA 1
ATOM 1692 C C . THR A 1 230 ? -49.134 -57.808 22.501 1.00 59.56 230 THR A C 1
ATOM 1693 O O . THR A 1 230 ? -49.749 -58.877 22.564 1.00 65.15 230 THR A O 1
ATOM 1697 N N . VAL A 1 231 ? -49.668 -56.690 22.014 1.00 56.23 231 VAL A N 1
ATOM 1698 C CA . VAL A 1 231 ? -51.009 -56.631 21.444 1.00 64.80 231 VAL A CA 1
ATOM 1699 C C . VAL A 1 231 ? -50.887 -56.418 19.942 1.00 64.76 231 VAL A C 1
ATOM 1700 O O . VAL A 1 231 ? -50.118 -55.561 19.488 1.00 65.75 231 VAL A O 1
ATOM 1704 N N . TYR A 1 232 ? -51.641 -57.198 19.174 1.00 66.92 232 TYR A N 1
ATOM 1705 C CA . TYR A 1 232 ? -51.618 -57.127 17.723 1.00 64.72 232 TYR A CA 1
ATOM 1706 C C . TYR A 1 232 ? -53.007 -56.801 17.189 1.00 70.76 232 TYR A C 1
ATOM 1707 O O . TYR A 1 232 ? -54.024 -57.129 17.808 1.00 66.48 232 TYR A O 1
ATOM 1716 N N . ASP A 1 233 ? -53.036 -56.148 16.030 1.00 68.17 233 ASP A N 1
ATOM 1717 C CA . ASP A 1 233 ? -54.275 -55.839 15.327 1.00 68.31 233 ASP A CA 1
ATOM 1718 C C . ASP A 1 233 ? -54.495 -56.917 14.274 1.00 59.23 233 ASP A C 1
ATOM 1719 O O . ASP A 1 233 ? -53.795 -56.954 13.257 1.00 60.37 233 ASP A O 1
ATOM 1724 N N . VAL A 1 234 ? -55.463 -57.795 14.520 1.00 63.46 234 VAL A N 1
ATOM 1725 C CA . VAL A 1 234 ? -55.730 -58.913 13.623 1.00 72.71 234 VAL A CA 1
ATOM 1726 C C . VAL A 1 234 ? -57.131 -58.776 13.047 1.00 70.62 234 VAL A C 1
ATOM 1727 O O . VAL A 1 234 ? -57.803 -59.777 12.775 1.00 72.00 234 VAL A O 1
ATOM 1731 N N . SER A 1 235 ? -57.579 -57.533 12.857 1.00 69.05 235 SER A N 1
ATOM 1732 C CA . SER A 1 235 ? -58.907 -57.296 12.302 1.00 65.69 235 SER A CA 1
ATOM 1733 C C . SER A 1 235 ? -59.043 -57.927 10.922 1.00 74.21 235 SER A C 1
ATOM 1734 O O . SER A 1 235 ? -59.869 -58.822 10.710 1.00 79.23 235 SER A O 1
ATOM 1737 N N . LYS A 1 236 ? -58.217 -57.490 9.972 1.00 77.80 236 LYS A N 1
ATOM 1738 C CA . LYS A 1 236 ? -58.306 -57.994 8.606 1.00 74.89 236 LYS A CA 1
ATOM 1739 C C . LYS A 1 236 ? -57.647 -59.361 8.480 1.00 72.52 236 LYS A C 1
ATOM 1740 O O . LYS A 1 236 ? -56.998 -59.655 7.471 1.00 71.94 236 LYS A O 1
ATOM 1746 N N . ASN A 1 237 ? -57.807 -60.201 9.504 1.00 75.78 237 ASN A N 1
ATOM 1747 C CA . ASN A 1 237 ? -57.295 -61.565 9.470 1.00 72.91 237 ASN A CA 1
ATOM 1748 C C . ASN A 1 237 ? -58.323 -62.575 9.964 1.00 70.80 237 ASN A C 1
ATOM 1749 O O . ASN A 1 237 ? -57.979 -63.752 10.127 1.00 74.93 237 ASN A O 1
ATOM 1754 N N . ILE A 1 238 ? -59.569 -62.161 10.190 1.00 71.71 238 ILE A N 1
ATOM 1755 C CA . ILE A 1 238 ? -60.520 -62.982 10.932 1.00 75.66 238 ILE A CA 1
ATOM 1756 C C . ILE A 1 238 ? -61.252 -63.996 10.051 1.00 78.86 238 ILE A C 1
ATOM 1757 O O . ILE A 1 238 ? -61.598 -65.082 10.529 1.00 85.35 238 ILE A O 1
ATOM 1762 N N . ARG A 1 239 ? -61.485 -63.676 8.774 1.00 75.58 239 ARG A N 1
ATOM 1763 C CA . ARG A 1 239 ? -62.206 -64.557 7.856 1.00 77.43 239 ARG A CA 1
ATOM 1764 C C . ARG A 1 239 ? -63.651 -64.740 8.312 1.00 81.40 239 ARG A C 1
ATOM 1765 O O . ARG A 1 239 ? -64.104 -64.067 9.243 1.00 80.95 239 ARG A O 1
ATOM 1773 N N . ASP A 1 240 ? -64.386 -65.643 7.664 1.00 85.69 240 ASP A N 1
ATOM 1774 C CA . ASP A 1 240 ? -65.797 -65.820 7.981 1.00 85.20 240 ASP A CA 1
ATOM 1775 C C . ASP A 1 240 ? -66.031 -67.027 8.879 1.00 82.61 240 ASP A C 1
ATOM 1776 O O . ASP A 1 240 ? -66.068 -66.891 10.106 1.00 87.57 240 ASP A O 1
ATOM 1781 N N . GLY A 1 241 ? -66.187 -68.206 8.279 1.00 71.37 241 GLY A N 1
ATOM 1782 C CA . GLY A 1 241 ? -66.597 -69.397 9.002 1.00 77.11 241 GLY A CA 1
ATOM 1783 C C . GLY A 1 241 ? -65.639 -69.889 10.069 1.00 72.79 241 GLY A C 1
ATOM 1784 O O . GLY A 1 241 ? -65.550 -69.306 11.153 1.00 69.44 241 GLY A O 1
ATOM 1785 N N . LYS A 1 242 ? -64.931 -70.978 9.783 1.00 69.51 242 LYS A N 1
ATOM 1786 C CA . LYS A 1 242 ? -64.008 -71.552 10.751 1.00 71.78 242 LYS A CA 1
ATOM 1787 C C . LYS A 1 242 ? -62.725 -70.733 10.814 1.00 80.05 242 LYS A C 1
ATOM 1788 O O . LYS A 1 242 ? -62.244 -70.219 9.799 1.00 74.66 242 LYS A O 1
ATOM 1794 N N . ASN A 1 243 ? -62.176 -70.606 12.019 1.00 83.35 243 ASN A N 1
ATOM 1795 C CA . ASN A 1 243 ? -60.962 -69.841 12.249 1.00 77.05 243 ASN A CA 1
ATOM 1796 C C . ASN A 1 243 ? -59.956 -70.691 13.007 1.00 77.02 243 ASN A C 1
ATOM 1797 O O . ASN A 1 243 ? -60.311 -71.656 13.690 1.00 84.07 243 ASN A O 1
ATOM 1802 N N . ALA A 1 244 ? -58.687 -70.311 12.887 1.00 76.15 244 ALA A N 1
ATOM 1803 C CA . ALA A 1 244 ? -57.610 -71.029 13.548 1.00 78.16 244 ALA A CA 1
ATOM 1804 C C . ALA A 1 244 ? -56.529 -70.041 13.958 1.00 67.83 244 ALA A C 1
ATOM 1805 O O . ALA A 1 244 ? -56.249 -69.080 13.237 1.00 71.53 244 ALA A O 1
ATOM 1807 N N . ILE A 1 245 ? -55.931 -70.285 15.119 1.00 60.69 245 ILE A N 1
ATOM 1808 C CA . ILE A 1 245 ? -54.810 -69.493 15.603 1.00 69.09 245 ILE A CA 1
ATOM 1809 C C . ILE A 1 245 ? -53.634 -70.427 15.855 1.00 72.07 245 ILE A C 1
ATOM 1810 O O . ILE A 1 245 ? -53.811 -71.606 16.180 1.00 65.48 245 ILE A O 1
ATOM 1815 N N . GLY A 1 246 ? -52.425 -69.891 15.703 1.00 75.69 246 GLY A N 1
ATOM 1816 C CA . GLY A 1 246 ? -51.226 -70.684 15.888 1.00 70.49 246 GLY A CA 1
ATOM 1817 C C . GLY A 1 246 ? -50.147 -69.981 16.685 1.00 66.09 246 GLY A C 1
ATOM 1818 O O . GLY A 1 246 ? -49.770 -68.849 16.367 1.00 67.47 246 GLY A O 1
ATOM 1819 N N . VAL A 1 247 ? -49.648 -70.637 17.730 1.00 61.23 247 VAL A N 1
ATOM 1820 C CA . VAL A 1 247 ? -48.583 -70.097 18.568 1.00 62.58 247 VAL A CA 1
ATOM 1821 C C . VAL A 1 247 ? -47.544 -71.189 18.782 1.00 62.41 247 VAL A C 1
ATOM 1822 O O . VAL A 1 247 ? -47.875 -72.277 19.268 1.00 62.90 247 VAL A O 1
ATOM 1826 N N . ILE A 1 248 ? -46.296 -70.899 18.426 1.00 63.78 248 ILE A N 1
ATOM 1827 C CA . ILE A 1 248 ? -45.167 -71.787 18.678 1.00 64.12 248 ILE A CA 1
ATOM 1828 C C . ILE A 1 248 ? -44.249 -71.104 19.683 1.00 54.40 248 ILE A C 1
ATOM 1829 O O . ILE A 1 248 ? -43.958 -69.909 19.553 1.00 53.03 248 ILE A O 1
ATOM 1834 N N . LEU A 1 249 ? -43.807 -71.854 20.688 1.00 56.57 249 LEU A N 1
ATOM 1835 C CA . LEU A 1 249 ? -43.051 -71.301 21.803 1.00 56.31 249 LEU A CA 1
ATOM 1836 C C . LEU A 1 249 ? -41.567 -71.613 21.672 1.00 54.32 249 LEU A C 1
ATOM 1837 O O . LEU A 1 249 ? -41.183 -72.732 21.321 1.00 56.91 249 LEU A O 1
ATOM 1842 N N . GLY A 1 250 ? -40.737 -70.613 21.963 1.00 55.71 250 GLY A N 1
ATOM 1843 C CA . GLY A 1 250 ? -39.300 -70.795 22.030 1.00 51.90 250 GLY A CA 1
ATOM 1844 C C . GLY A 1 250 ? -38.783 -70.594 23.440 1.00 53.97 250 GLY A C 1
ATOM 1845 O O . GLY A 1 250 ? -39.480 -70.018 24.281 1.00 56.41 250 GLY A O 1
ATOM 1846 N N . ASN A 1 251 ? -37.566 -71.064 23.719 1.00 54.22 251 ASN A N 1
ATOM 1847 C CA . ASN A 1 251 ? -37.018 -70.950 25.068 1.00 56.15 251 ASN A CA 1
ATOM 1848 C C . ASN A 1 251 ? -36.561 -69.526 25.364 1.00 60.16 251 ASN A C 1
ATOM 1849 O O . ASN A 1 251 ? -37.105 -68.857 26.250 1.00 61.31 251 ASN A O 1
ATOM 1854 N N . GLY A 1 252 ? -35.556 -69.050 24.633 1.00 63.36 252 GLY A N 1
ATOM 1855 C CA . GLY A 1 252 ? -35.025 -67.721 24.856 1.00 59.66 252 GLY A CA 1
ATOM 1856 C C . GLY A 1 252 ? -34.327 -67.597 26.193 1.00 58.03 252 GLY A C 1
ATOM 1857 O O . GLY A 1 252 ? -33.366 -68.321 26.470 1.00 65.01 252 GLY A O 1
ATOM 1858 N N . ARG A 1 253 ? -34.805 -66.682 27.033 1.00 56.59 253 ARG A N 1
ATOM 1859 C CA . ARG A 1 253 ? -34.248 -66.486 28.362 1.00 54.35 253 ARG A CA 1
ATOM 1860 C C . ARG A 1 253 ? -35.070 -67.148 29.458 1.00 52.48 253 ARG A C 1
ATOM 1861 O O . ARG A 1 253 ? -34.595 -67.243 30.595 1.00 50.69 253 ARG A O 1
ATOM 1869 N N . TYR A 1 254 ? -36.282 -67.608 29.148 1.00 57.96 254 TYR A N 1
ATOM 1870 C CA . TYR A 1 254 ? -37.116 -68.333 30.108 1.00 58.85 254 TYR A CA 1
ATOM 1871 C C . TYR A 1 254 ? -36.635 -69.780 30.153 1.00 55.49 254 TYR A C 1
ATOM 1872 O O . TYR A 1 254 ? -37.241 -70.696 29.592 1.00 58.71 254 TYR A O 1
ATOM 1881 N N . VAL A 1 255 ? -35.508 -69.982 30.835 1.00 57.44 255 VAL A N 1
ATOM 1882 C CA . VAL A 1 255 ? -34.874 -71.288 30.931 1.00 59.91 255 VAL A CA 1
ATOM 1883 C C . VAL A 1 255 ? -34.576 -71.585 32.394 1.00 61.88 255 VAL A C 1
ATOM 1884 O O . VAL A 1 255 ? -34.534 -70.690 33.241 1.00 58.01 255 VAL A O 1
ATOM 1888 N N . LYS A 1 256 ? -34.357 -72.872 32.680 1.00 66.47 256 LYS A N 1
ATOM 1889 C CA . LYS A 1 256 ? -34.209 -73.314 34.064 1.00 61.74 256 LYS A CA 1
ATOM 1890 C C . LYS A 1 256 ? -32.925 -72.798 34.701 1.00 56.60 256 LYS A C 1
ATOM 1891 O O . LYS A 1 256 ? -32.862 -72.654 35.927 1.00 61.63 256 LYS A O 1
ATOM 1897 N N . GLU A 1 257 ? -31.895 -72.516 33.900 1.00 59.38 257 GLU A N 1
ATOM 1898 C CA . GLU A 1 257 ? -30.620 -72.095 34.472 1.00 64.39 257 GLU A CA 1
ATOM 1899 C C . GLU A 1 257 ? -30.723 -70.740 35.159 1.00 61.05 257 GLU A C 1
ATOM 1900 O O . GLU A 1 257 ? -30.035 -70.501 36.158 1.00 60.12 257 GLU A O 1
ATOM 1906 N N . TYR A 1 258 ? -31.570 -69.847 34.652 1.00 59.47 258 TYR A N 1
ATOM 1907 C CA . TYR A 1 258 ? -31.749 -68.527 35.239 1.00 54.65 258 TYR A CA 1
ATOM 1908 C C . TYR A 1 258 ? -32.855 -68.496 36.286 1.00 57.44 258 TYR A C 1
ATOM 1909 O O . TYR A 1 258 ? -33.220 -67.411 36.751 1.00 54.24 258 TYR A O 1
ATOM 1918 N N . GLY A 1 259 ? -33.392 -69.653 36.664 1.00 55.68 259 GLY A N 1
ATOM 1919 C CA . GLY A 1 259 ? -34.431 -69.708 37.669 1.00 56.37 259 GLY A CA 1
ATOM 1920 C C . GLY A 1 259 ? -35.843 -69.633 37.140 1.00 61.57 259 GLY A C 1
ATOM 1921 O O . GLY A 1 259 ? -36.720 -69.088 37.821 1.00 68.79 259 GLY A O 1
ATOM 1922 N N . TYR A 1 260 ? -36.099 -70.163 35.951 1.00 54.09 260 TYR A N 1
ATOM 1923 C CA . TYR A 1 260 ? -37.419 -70.132 35.339 1.00 57.44 260 TYR A CA 1
ATOM 1924 C C . TYR A 1 260 ? -37.887 -71.555 35.046 1.00 66.23 260 TYR A C 1
ATOM 1925 O O . TYR A 1 260 ? -37.210 -72.537 35.361 1.00 69.02 260 TYR A O 1
ATOM 1934 N N . ASP A 1 261 ? -39.060 -71.654 34.433 1.00 65.45 261 ASP A N 1
ATOM 1935 C CA . ASP A 1 261 ? -39.689 -72.920 34.100 1.00 66.10 261 ASP A CA 1
ATOM 1936 C C . ASP A 1 261 ? -39.598 -73.167 32.593 1.00 71.43 261 ASP A C 1
ATOM 1937 O O . ASP A 1 261 ? -38.937 -72.424 31.857 1.00 71.04 261 ASP A O 1
ATOM 1942 N N . PHE A 1 262 ? -40.260 -74.227 32.136 1.00 67.87 262 PHE A N 1
ATOM 1943 C CA . PHE A 1 262 ? -40.350 -74.514 30.716 1.00 65.00 262 PHE A CA 1
ATOM 1944 C C . PHE A 1 262 ? -41.297 -73.518 30.044 1.00 61.21 262 PHE A C 1
ATOM 1945 O O . PHE A 1 262 ? -42.061 -72.827 30.722 1.00 62.99 262 PHE A O 1
ATOM 1953 N N . PRO A 1 263 ? -41.245 -73.405 28.713 1.00 60.91 263 PRO A N 1
ATOM 1954 C CA . PRO A 1 263 ? -42.064 -72.394 28.029 1.00 66.70 263 PRO A CA 1
ATOM 1955 C C . PRO A 1 263 ? -43.550 -72.550 28.323 1.00 61.58 263 PRO A C 1
ATOM 1956 O O . PRO A 1 263 ? -44.076 -73.661 28.394 1.00 67.55 263 PRO A O 1
ATOM 1960 N N . LYS A 1 264 ? -44.224 -71.413 28.494 1.00 58.92 264 LYS A N 1
ATOM 1961 C CA . LYS A 1 264 ? -45.656 -71.366 28.759 1.00 56.16 264 LYS A CA 1
ATOM 1962 C C . LYS A 1 264 ? -46.277 -70.274 27.897 1.00 56.50 264 LYS A C 1
ATOM 1963 O O . LYS A 1 264 ? -45.576 -69.471 27.275 1.00 59.12 264 LYS A O 1
ATOM 1969 N N . LEU A 1 265 ? -47.610 -70.240 27.867 1.00 57.99 265 LEU A N 1
ATOM 1970 C CA . LEU A 1 265 ? -48.328 -69.369 26.947 1.00 57.97 265 LEU A CA 1
ATOM 1971 C C . LEU A 1 265 ? -49.597 -68.827 27.586 1.00 55.89 265 LEU A C 1
ATOM 1972 O O . LEU A 1 265 ? -50.351 -69.570 28.218 1.00 60.76 265 LEU A O 1
ATOM 1977 N N . ILE A 1 266 ? -49.828 -67.527 27.407 1.00 58.57 266 ILE A N 1
ATOM 1978 C CA . ILE A 1 266 ? -51.090 -66.885 27.752 1.00 62.57 266 ILE A CA 1
ATOM 1979 C C . ILE A 1 266 ? -51.486 -65.978 26.595 1.00 60.98 266 ILE A C 1
ATOM 1980 O O . ILE A 1 266 ? -50.632 -65.323 25.986 1.00 65.10 266 ILE A O 1
ATOM 1985 N N . ILE A 1 267 ? -52.780 -65.957 26.278 1.00 57.18 267 ILE A N 1
ATOM 1986 C CA . ILE A 1 267 ? -53.265 -65.248 25.100 1.00 54.47 267 ILE A CA 1
ATOM 1987 C C . ILE A 1 267 ? -54.784 -65.125 25.147 1.00 56.47 267 ILE A C 1
ATOM 1988 O O . ILE A 1 267 ? -55.488 -66.091 25.460 1.00 56.98 267 ILE A O 1
ATOM 1993 N N . GLN A 1 268 ? -55.296 -63.934 24.835 1.00 60.07 268 GLN A N 1
ATOM 1994 C CA . GLN A 1 268 ? -56.728 -63.683 24.750 1.00 68.68 268 GLN A CA 1
ATOM 1995 C C . GLN A 1 268 ? -57.005 -62.832 23.518 1.00 65.66 268 GLN A C 1
ATOM 1996 O O . GLN A 1 268 ? -56.259 -61.894 23.224 1.00 68.25 268 GLN A O 1
ATOM 2002 N N . VAL A 1 269 ? -58.075 -63.162 22.802 1.00 68.17 269 VAL A N 1
ATOM 2003 C CA . VAL A 1 269 ? -58.324 -62.635 21.459 1.00 72.65 269 VAL A CA 1
ATOM 2004 C C . VAL A 1 269 ? -59.625 -61.841 21.504 1.00 72.64 269 VAL A C 1
ATOM 2005 O O . VAL A 1 269 ? -60.710 -62.381 21.271 1.00 80.02 269 VAL A O 1
ATOM 2009 N N . LEU A 1 270 ? -59.525 -60.540 21.767 1.00 68.77 270 LEU A N 1
ATOM 2010 C CA . LEU A 1 270 ? -60.705 -59.684 21.747 1.00 73.20 270 LEU A CA 1
ATOM 2011 C C . LEU A 1 270 ? -61.240 -59.552 20.326 1.00 74.40 270 LEU A C 1
ATOM 2012 O O . LEU A 1 270 ? -60.486 -59.284 19.386 1.00 69.62 270 LEU A O 1
ATOM 2017 N N . VAL A 1 271 ? -62.549 -59.740 20.172 1.00 79.61 271 VAL A N 1
ATOM 2018 C CA . VAL A 1 271 ? -63.235 -59.560 18.899 1.00 78.23 271 VAL A CA 1
ATOM 2019 C C . VAL A 1 271 ? -64.473 -58.708 19.146 1.00 81.96 271 VAL A C 1
ATOM 2020 O O . VAL A 1 271 ? -65.287 -59.026 20.020 1.00 73.47 271 VAL A O 1
ATOM 2024 N N . GLU A 1 272 ? -64.606 -57.623 18.387 1.00 86.43 272 GLU A N 1
ATOM 2025 C CA . GLU A 1 272 ? -65.732 -56.706 18.506 1.00 82.05 272 GLU A CA 1
ATOM 2026 C C . GLU A 1 272 ? -66.500 -56.685 17.194 1.00 81.61 272 GLU A C 1
ATOM 2027 O O . GLU A 1 272 ? -65.900 -56.575 16.120 1.00 80.21 272 GLU A O 1
ATOM 2033 N N . TYR A 1 273 ? -67.821 -56.792 17.284 1.00 83.94 273 TYR A N 1
ATOM 2034 C CA . TYR A 1 273 ? -68.688 -56.783 16.117 1.00 86.02 273 TYR A CA 1
ATOM 2035 C C . TYR A 1 273 ? -69.251 -55.385 15.881 1.00 89.82 273 TYR A C 1
ATOM 2036 O O . TYR A 1 273 ? -69.166 -54.497 16.733 1.00 89.62 273 TYR A O 1
ATOM 2045 N N . GLU A 1 274 ? -69.835 -55.199 14.694 1.00 91.83 274 GLU A N 1
ATOM 2046 C CA . GLU A 1 274 ? -70.358 -53.892 14.311 1.00 90.34 274 GLU A CA 1
ATOM 2047 C C . GLU A 1 274 ? -71.538 -53.458 15.171 1.00 86.28 274 GLU A C 1
ATOM 2048 O O . GLU A 1 274 ? -71.820 -52.258 15.250 1.00 80.58 274 GLU A O 1
ATOM 2054 N N . ASP A 1 275 ? -72.227 -54.400 15.816 1.00 84.99 275 ASP A N 1
ATOM 2055 C CA . ASP A 1 275 ? -73.371 -54.098 16.665 1.00 83.65 275 ASP A CA 1
ATOM 2056 C C . ASP A 1 275 ? -72.968 -53.750 18.095 1.00 88.38 275 ASP A C 1
ATOM 2057 O O . ASP A 1 275 ? -73.801 -53.848 19.003 1.00 93.42 275 ASP A O 1
ATOM 2062 N N . ASP A 1 276 ? -71.712 -53.357 18.312 1.00 91.64 276 ASP A N 1
ATOM 2063 C CA . ASP A 1 276 ? -71.212 -52.972 19.635 1.00 93.74 276 ASP A CA 1
ATOM 2064 C C . ASP A 1 276 ? -71.365 -54.106 20.649 1.00 94.01 276 ASP A C 1
ATOM 2065 O O . ASP A 1 276 ? -71.628 -53.878 21.833 1.00 96.62 276 ASP A O 1
ATOM 2067 N N . SER A 1 277 ? -71.197 -55.340 20.180 1.00 91.55 277 SER A N 1
ATOM 2068 C CA . SER A 1 277 ? -71.128 -56.524 21.026 1.00 88.56 277 SER A CA 1
ATOM 2069 C C . SER A 1 277 ? -69.714 -57.091 20.975 1.00 86.90 277 SER A C 1
ATOM 2070 O O . SER A 1 277 ? -68.965 -56.835 20.025 1.00 79.20 277 SER A O 1
ATOM 2073 N N . ILE A 1 278 ? -69.331 -57.839 22.020 1.00 85.23 278 ILE A N 1
ATOM 2074 C CA . ILE A 1 278 ? -67.967 -58.345 22.146 1.00 80.64 278 ILE A CA 1
ATOM 2075 C C . ILE A 1 278 ? -67.997 -59.821 22.552 1.00 77.05 278 ILE A C 1
ATOM 2076 O O . ILE A 1 278 ? -68.856 -60.254 23.314 1.00 78.49 278 ILE A O 1
ATOM 2081 N N . GLU A 1 279 ? -67.068 -60.592 21.987 1.00 78.23 279 GLU A N 1
ATOM 2082 C CA . GLU A 1 279 ? -66.739 -61.950 22.417 1.00 84.19 279 GLU A CA 1
ATOM 2083 C C . GLU A 1 279 ? -65.233 -62.100 22.290 1.00 87.76 279 GLU A C 1
ATOM 2084 O O . GLU A 1 279 ? -64.592 -61.365 21.539 1.00 89.83 279 GLU A O 1
ATOM 2086 N N . TRP A 1 280 ? -64.655 -63.023 23.033 1.00 88.78 280 TRP A N 1
ATOM 2087 C CA . TRP A 1 280 ? -63.246 -63.300 22.864 1.00 88.85 280 TRP A CA 1
ATOM 2088 C C . TRP A 1 280 ? -62.880 -64.719 23.223 1.00 84.75 280 TRP A C 1
ATOM 2089 O O . TRP A 1 280 ? -63.579 -65.398 23.941 1.00 82.07 280 TRP A O 1
ATOM 2100 N N . ILE A 1 281 ? -61.755 -65.140 22.692 1.00 79.63 281 ILE A N 1
ATOM 2101 C CA . ILE A 1 281 ? -61.253 -66.498 22.862 1.00 78.14 281 ILE A CA 1
ATOM 2102 C C . ILE A 1 281 ? -60.028 -66.437 23.759 1.00 72.85 281 ILE A C 1
ATOM 2103 O O . ILE A 1 281 ? -59.076 -65.702 23.470 1.00 75.48 281 ILE A O 1
ATOM 2108 N N . VAL A 1 282 ? -60.049 -67.205 24.843 1.00 68.61 282 VAL A N 1
ATOM 2109 C CA . VAL A 1 282 ? -58.976 -67.198 25.822 1.00 61.03 282 VAL A CA 1
ATOM 2110 C C . VAL A 1 282 ? -58.273 -68.552 25.803 1.00 65.50 282 VAL A C 1
ATOM 2111 O O . VAL A 1 282 ? -58.774 -69.534 25.256 1.00 65.00 282 VAL A O 1
ATOM 2115 N N . SER A 1 283 ? -57.092 -68.594 26.415 1.00 70.64 283 SER A N 1
ATOM 2116 C CA . SER A 1 283 ? -56.289 -69.806 26.471 1.00 66.11 283 SER A CA 1
ATOM 2117 C C . SER A 1 283 ? -56.722 -70.658 27.658 1.00 67.80 283 SER A C 1
ATOM 2118 O O . SER A 1 283 ? -56.804 -70.166 28.789 1.00 63.02 283 SER A O 1
ATOM 2121 N N . ASP A 1 284 ? -57.000 -71.931 27.396 1.00 64.46 284 ASP A N 1
ATOM 2122 C CA . ASP A 1 284 ? -57.457 -72.853 28.429 1.00 63.85 284 ASP A CA 1
ATOM 2123 C C . ASP A 1 284 ? -57.105 -74.273 27.986 1.00 64.29 284 ASP A C 1
ATOM 2124 O O . ASP A 1 284 ? -56.297 -74.464 27.071 1.00 67.75 284 ASP A O 1
ATOM 2129 N N . GLU A 1 285 ? -57.716 -75.268 28.632 1.00 57.46 285 GLU A N 1
ATOM 2130 C CA . GLU A 1 285 ? -57.425 -76.663 28.327 1.00 62.69 285 GLU A CA 1
ATOM 2131 C C . GLU A 1 285 ? -58.077 -77.146 27.040 1.00 62.31 285 GLU A C 1
ATOM 2132 O O . GLU A 1 285 ? -57.736 -78.234 26.564 1.00 67.45 285 GLU A O 1
ATOM 2138 N N . SER A 1 286 ? -59.005 -76.379 26.468 1.00 53.35 286 SER A N 1
ATOM 2139 C CA . SER A 1 286 ? -59.574 -76.748 25.178 1.00 56.77 286 SER A CA 1
ATOM 2140 C C . SER A 1 286 ? -58.580 -76.589 24.035 1.00 67.33 286 SER A C 1
ATOM 2141 O O . SER A 1 286 ? -58.911 -76.935 22.895 1.00 72.25 286 SER A O 1
ATOM 2144 N N . TRP A 1 287 ? -57.381 -76.083 24.312 1.00 65.33 287 TRP A N 1
ATOM 2145 C CA . TRP A 1 287 ? -56.363 -75.909 23.288 1.00 66.65 287 TRP A CA 1
ATOM 2146 C C . TRP A 1 287 ? -55.633 -77.219 23.028 1.00 72.62 287 TRP A C 1
ATOM 2147 O O . TRP A 1 287 ? -55.351 -77.986 23.953 1.00 74.98 287 TRP A O 1
ATOM 2158 N N . LYS A 1 288 ? -55.321 -77.465 21.763 1.00 68.99 288 LYS A N 1
ATOM 2159 C CA . LYS A 1 288 ? -54.509 -78.612 21.393 1.00 73.37 288 LYS A CA 1
ATOM 2160 C C . LYS A 1 288 ? -53.044 -78.203 21.297 1.00 70.97 288 LYS A C 1
ATOM 2161 O O . LYS A 1 288 ? -52.710 -77.023 21.166 1.00 66.55 288 LYS A O 1
ATOM 2167 N N . THR A 1 289 ? -52.164 -79.198 21.371 1.00 76.38 289 THR A N 1
ATOM 2168 C CA . THR A 1 289 ? -50.736 -78.919 21.388 1.00 75.21 289 THR A CA 1
ATOM 2169 C C . THR A 1 289 ? -49.971 -80.131 20.878 1.00 76.64 289 THR A C 1
ATOM 2170 O O . THR A 1 289 ? -50.445 -81.267 20.971 1.00 73.96 289 THR A O 1
ATOM 2174 N N . THR A 1 290 ? -48.781 -79.871 20.339 1.00 73.65 290 THR A N 1
ATOM 2175 C CA . THR A 1 290 ? -47.944 -80.911 19.752 1.00 76.71 290 THR A CA 1
ATOM 2176 C C . THR A 1 290 ? -46.539 -80.356 19.556 1.00 73.66 290 THR A C 1
ATOM 2177 O O . THR A 1 290 ? -46.287 -79.162 19.741 1.00 69.57 290 THR A O 1
ATOM 2181 N N . TYR A 1 291 ? -45.626 -81.245 19.173 1.00 69.32 291 TYR A N 1
ATOM 2182 C CA . TYR A 1 291 ? -44.274 -80.872 18.786 1.00 71.88 291 TYR A CA 1
ATOM 2183 C C . TYR A 1 291 ? -44.183 -80.827 17.267 1.00 72.56 291 TYR A C 1
ATOM 2184 O O . TYR A 1 291 ? -44.794 -81.646 16.575 1.00 66.04 291 TYR A O 1
ATOM 2193 N N . GLY A 1 292 ? -43.422 -79.865 16.752 1.00 70.27 292 GLY A N 1
ATOM 2194 C CA . GLY A 1 292 ? -43.331 -79.666 15.327 1.00 70.17 292 GLY A CA 1
ATOM 2195 C C . GLY A 1 292 ? -41.941 -79.894 14.774 1.00 67.16 292 GLY A C 1
ATOM 2196 O O . GLY A 1 292 ? -41.192 -80.764 15.230 1.00 58.68 292 GLY A O 1
ATOM 2197 N N . PRO A 1 293 ? -41.573 -79.107 13.760 1.00 67.03 293 PRO A N 1
ATOM 2198 C CA . PRO A 1 293 ? -40.251 -79.288 13.143 1.00 63.38 293 PRO A CA 1
ATOM 2199 C C . PRO A 1 293 ? -39.099 -78.841 14.029 1.00 62.83 293 PRO A C 1
ATOM 2200 O O . PRO A 1 293 ? -38.030 -79.461 13.988 1.00 67.72 293 PRO A O 1
ATOM 2204 N N . ILE A 1 294 ? -39.277 -77.794 14.829 1.00 55.44 294 ILE A N 1
ATOM 2205 C CA . ILE A 1 294 ? -38.185 -77.263 15.638 1.00 56.61 294 ILE A CA 1
ATOM 2206 C C . ILE A 1 294 ? -37.985 -78.148 16.860 1.00 62.17 294 ILE A C 1
ATOM 2207 O O . ILE A 1 294 ? -38.926 -78.402 17.622 1.00 61.22 294 ILE A O 1
ATOM 2212 N N . THR A 1 295 ? -36.753 -78.623 17.050 1.00 66.28 295 THR A N 1
ATOM 2213 C CA . THR A 1 295 ? -36.408 -79.395 18.238 1.00 63.53 295 THR A CA 1
ATOM 2214 C C . THR A 1 295 ? -35.783 -78.481 19.283 1.00 59.93 295 THR A C 1
ATOM 2215 O O . THR A 1 295 ? -36.487 -77.708 19.940 1.00 58.96 295 THR A O 1
ATOM 2219 N N . LEU A 1 296 ? -34.464 -78.553 19.439 1.00 56.70 296 LEU A N 1
ATOM 2220 C CA . LEU A 1 296 ? -33.771 -77.709 20.399 1.00 58.82 296 LEU A CA 1
ATOM 2221 C C . LEU A 1 296 ? -33.649 -76.286 19.871 1.00 64.68 296 LEU A C 1
ATOM 2222 O O . LEU A 1 296 ? -33.427 -76.066 18.677 1.00 67.55 296 LEU A O 1
ATOM 2227 N N . ASN A 1 297 ? -33.799 -75.316 20.771 1.00 63.86 297 ASN A N 1
ATOM 2228 C CA . ASN A 1 297 ? -33.656 -73.911 20.416 1.00 59.07 297 ASN A CA 1
ATOM 2229 C C . ASN A 1 297 ? -33.044 -73.170 21.595 1.00 59.52 297 ASN A C 1
ATOM 2230 O O . ASN A 1 297 ? -33.515 -73.305 22.728 1.00 60.94 297 ASN A O 1
ATOM 2235 N N . SER A 1 298 ? -31.990 -72.403 21.327 1.00 56.42 298 SER A N 1
ATOM 2236 C CA . SER A 1 298 ? -31.289 -71.671 22.371 1.00 56.47 298 SER A CA 1
ATOM 2237 C C . SER A 1 298 ? -30.670 -70.423 21.766 1.00 55.03 298 SER A C 1
ATOM 2238 O O . SER A 1 298 ? -30.178 -70.454 20.635 1.00 59.39 298 SER A O 1
ATOM 2241 N N . LEU A 1 299 ? -30.697 -69.325 22.525 1.00 53.25 299 LEU A N 1
ATOM 2242 C CA . LEU A 1 299 ? -30.098 -68.084 22.046 1.00 49.83 299 LEU A CA 1
ATOM 2243 C C . LEU A 1 299 ? -28.591 -68.218 21.872 1.00 51.20 299 LEU A C 1
ATOM 2244 O O . LEU A 1 299 ? -28.011 -67.579 20.988 1.00 51.88 299 LEU A O 1
ATOM 2249 N N . TYR A 1 300 ? -27.940 -69.040 22.700 1.00 53.78 300 TYR A N 1
ATOM 2250 C CA . TYR A 1 300 ? -26.490 -69.180 22.615 1.00 51.23 300 TYR A CA 1
ATOM 2251 C C . TYR A 1 300 ? -26.084 -70.225 21.585 1.00 57.83 300 TYR A C 1
ATOM 2252 O O . TYR A 1 300 ? -25.064 -70.065 20.904 1.00 59.51 300 TYR A O 1
ATOM 2261 N N . HIS A 1 301 ? -26.863 -71.300 21.458 1.00 54.48 301 HIS A N 1
ATOM 2262 C CA . HIS A 1 301 ? -26.437 -72.474 20.711 1.00 55.32 301 HIS A CA 1
ATOM 2263 C C . HIS A 1 301 ? -27.172 -72.684 19.395 1.00 56.13 301 HIS A C 1
ATOM 2264 O O . HIS A 1 301 ? -26.767 -73.554 18.617 1.00 54.65 301 HIS A O 1
ATOM 2271 N N . GLY A 1 302 ? -28.226 -71.929 19.121 1.00 54.68 302 GLY A N 1
ATOM 2272 C CA . GLY A 1 302 ? -28.897 -72.014 17.841 1.00 47.84 302 GLY A CA 1
ATOM 2273 C C . GLY A 1 302 ? -30.191 -72.798 17.902 1.00 51.65 302 GLY A C 1
ATOM 2274 O O . GLY A 1 302 ? -30.747 -73.086 18.966 1.00 61.08 302 GLY A O 1
ATOM 2275 N N . GLU A 1 303 ? -30.675 -73.151 16.712 1.00 47.27 303 GLU A N 1
ATOM 2276 C CA . GLU A 1 303 ? -31.959 -73.816 16.556 1.00 56.07 303 GLU A CA 1
ATOM 2277 C C . GLU A 1 303 ? -31.833 -74.918 15.515 1.00 60.02 303 GLU A C 1
ATOM 2278 O O . GLU A 1 303 ? -31.100 -74.774 14.533 1.00 62.30 303 GLU A O 1
ATOM 2284 N N . ILE A 1 304 ? -32.542 -76.023 15.743 1.00 57.99 304 ILE A N 1
ATOM 2285 C CA . ILE A 1 304 ? -32.582 -77.152 14.821 1.00 55.84 304 ILE A CA 1
ATOM 2286 C C . ILE A 1 304 ? -33.991 -77.260 14.255 1.00 56.39 304 ILE A C 1
ATOM 2287 O O . ILE A 1 304 ? -34.968 -77.303 15.012 1.00 52.40 304 ILE A O 1
ATOM 2292 N N . TYR A 1 305 ? -34.095 -77.306 12.927 1.00 55.10 305 TYR A N 1
ATOM 2293 C CA . TYR A 1 305 ? -35.374 -77.374 12.224 1.00 52.33 305 TYR A CA 1
ATOM 2294 C C . TYR A 1 305 ? -35.388 -78.628 11.359 1.00 55.63 305 TYR A C 1
ATOM 2295 O O . TYR A 1 305 ? -34.689 -78.695 10.342 1.00 58.39 305 TYR A O 1
ATOM 2304 N N . ASP A 1 306 ? -36.189 -79.615 11.753 1.00 57.70 306 ASP A N 1
ATOM 2305 C CA . ASP A 1 306 ? -36.330 -80.864 11.007 1.00 56.54 306 ASP A CA 1
ATOM 2306 C C . ASP A 1 306 ? -37.572 -80.748 10.131 1.00 59.59 306 ASP A C 1
ATOM 2307 O O . ASP A 1 306 ? -38.701 -80.839 10.620 1.00 58.99 306 ASP A O 1
ATOM 2312 N N . GLY A 1 307 ? -37.360 -80.547 8.828 1.00 62.16 307 GLY A N 1
ATOM 2313 C CA . GLY A 1 307 ? -38.473 -80.394 7.908 1.00 62.09 307 GLY A CA 1
ATOM 2314 C C . GLY A 1 307 ? -39.311 -81.643 7.737 1.00 63.24 307 GLY A C 1
ATOM 2315 O O . GLY A 1 307 ? -40.452 -81.553 7.271 1.00 65.88 307 GLY A O 1
ATOM 2316 N N . ARG A 1 308 ? -38.773 -82.807 8.101 1.00 54.03 308 ARG A N 1
ATOM 2317 C CA . ARG A 1 308 ? -39.548 -84.037 7.992 1.00 64.48 308 ARG A CA 1
ATOM 2318 C C . ARG A 1 308 ? -40.665 -84.092 9.027 1.00 67.65 308 ARG A C 1
ATOM 2319 O O . ARG A 1 308 ? -41.743 -84.627 8.744 1.00 70.01 308 ARG A O 1
ATOM 2327 N N . LYS A 1 309 ? -40.437 -83.540 10.220 1.00 68.25 309 LYS A N 1
ATOM 2328 C CA . LYS A 1 309 ? -41.443 -83.495 11.283 1.00 60.98 309 LYS A CA 1
ATOM 2329 C C . LYS A 1 309 ? -42.285 -82.228 11.230 1.00 58.71 309 LYS A C 1
ATOM 2330 O O . LYS A 1 309 ? -42.669 -81.684 12.270 1.00 61.79 309 LYS A O 1
ATOM 2336 N N . GLU A 1 310 ? -42.595 -81.737 10.034 1.00 60.41 310 GLU A N 1
ATOM 2337 C CA . GLU A 1 310 ? -43.330 -80.489 9.858 1.00 66.44 310 GLU A CA 1
ATOM 2338 C C . GLU A 1 310 ? -44.795 -80.808 9.580 1.00 69.13 310 GLU A C 1
ATOM 2339 O O . GLU A 1 310 ? -45.134 -81.318 8.507 1.00 71.40 310 GLU A O 1
ATOM 2345 N N . ILE A 1 311 ? -45.661 -80.502 10.545 1.00 72.93 311 ILE A N 1
ATOM 2346 C CA . ILE A 1 311 ? -47.096 -80.714 10.390 1.00 70.63 311 ILE A CA 1
ATOM 2347 C C . ILE A 1 311 ? -47.626 -79.737 9.351 1.00 70.92 311 ILE A C 1
ATOM 2348 O O . ILE A 1 311 ? -47.795 -78.545 9.630 1.00 69.33 311 ILE A O 1
ATOM 2353 N N . LYS A 1 312 ? -47.883 -80.234 8.144 1.00 70.81 312 LYS A N 1
ATOM 2354 C CA . LYS A 1 312 ? -48.360 -79.374 7.070 1.00 74.29 312 LYS A CA 1
ATOM 2355 C C . LYS A 1 312 ? -49.793 -78.940 7.340 1.00 68.39 312 LYS A C 1
ATOM 2356 O O . LYS A 1 312 ? -50.662 -79.770 7.617 1.00 76.46 312 LYS A O 1
ATOM 2362 N N . GLY A 1 313 ? -50.037 -77.636 7.264 1.00 69.22 313 GLY A N 1
ATOM 2363 C CA . GLY A 1 313 ? -51.384 -77.128 7.423 1.00 68.36 313 GLY A CA 1
ATOM 2364 C C . GLY A 1 313 ? -51.889 -77.057 8.846 1.00 73.05 313 GLY A C 1
ATOM 2365 O O . GLY A 1 313 ? -53.093 -77.205 9.075 1.00 77.98 313 GLY A O 1
ATOM 2366 N N . TRP A 1 314 ? -51.007 -76.806 9.813 1.00 65.02 314 TRP A N 1
ATOM 2367 C CA . TRP A 1 314 ? -51.391 -76.897 11.216 1.00 65.86 314 TRP A CA 1
ATOM 2368 C C . TRP A 1 314 ? -52.131 -75.667 11.728 1.00 71.46 314 TRP A C 1
ATOM 2369 O O . TRP A 1 314 ? -52.821 -75.764 12.748 1.00 70.91 314 TRP A O 1
ATOM 2380 N N . ASN A 1 315 ? -52.012 -74.520 11.061 1.00 75.98 315 ASN A N 1
ATOM 2381 C CA . ASN A 1 315 ? -52.608 -73.296 11.588 1.00 75.56 315 ASN A CA 1
ATOM 2382 C C . ASN A 1 315 ? -53.617 -72.683 10.623 1.00 72.59 315 ASN A C 1
ATOM 2383 O O . ASN A 1 315 ? -53.578 -71.476 10.365 1.00 74.39 315 ASN A O 1
ATOM 2388 N N . LEU A 1 316 ? -54.523 -73.498 10.092 1.00 74.23 316 LEU A N 1
ATOM 2389 C CA . LEU A 1 316 ? -55.525 -73.052 9.135 1.00 75.17 316 LEU A CA 1
ATOM 2390 C C . LEU A 1 316 ? -56.880 -73.650 9.507 1.00 78.04 316 LEU A C 1
ATOM 2391 O O . LEU A 1 316 ? -56.934 -74.718 10.122 1.00 68.03 316 LEU A O 1
ATOM 2396 N N . PRO A 1 317 ? -57.987 -72.962 9.147 1.00 81.45 317 PRO A N 1
ATOM 2397 C CA . PRO A 1 317 ? -59.314 -73.346 9.665 1.00 80.85 317 PRO A CA 1
ATOM 2398 C C . PRO A 1 317 ? -59.648 -74.826 9.563 1.00 80.94 317 PRO A C 1
ATOM 2399 O O . PRO A 1 317 ? -59.779 -75.507 10.585 1.00 81.44 317 PRO A O 1
ATOM 2403 N N . ASP A 1 318 ? -59.796 -75.335 8.344 1.00 85.01 318 ASP A N 1
ATOM 2404 C CA . ASP A 1 318 ? -60.176 -76.730 8.135 1.00 88.12 318 ASP A CA 1
ATOM 2405 C C . ASP A 1 318 ? -58.946 -77.607 8.335 1.00 85.43 318 ASP A C 1
ATOM 2406 O O . ASP A 1 318 ? -58.187 -77.878 7.404 1.00 93.29 318 ASP A O 1
ATOM 2411 N N . PHE A 1 319 ? -58.748 -78.056 9.573 1.00 73.95 319 PHE A N 1
ATOM 2412 C CA . PHE A 1 319 ? -57.629 -78.926 9.907 1.00 79.72 319 PHE A CA 1
ATOM 2413 C C . PHE A 1 319 ? -58.057 -79.873 11.017 1.00 81.44 319 PHE A C 1
ATOM 2414 O O . PHE A 1 319 ? -58.756 -79.469 11.950 1.00 80.58 319 PHE A O 1
ATOM 2422 N N . ASP A 1 320 ? -57.633 -81.132 10.906 1.00 83.01 320 ASP A N 1
ATOM 2423 C CA . ASP A 1 320 ? -57.954 -82.141 11.908 1.00 85.23 320 ASP A CA 1
ATOM 2424 C C . ASP A 1 320 ? -57.319 -81.787 13.246 1.00 84.68 320 ASP A C 1
ATOM 2425 O O . ASP A 1 320 ? -56.221 -82.256 13.565 1.00 86.39 320 ASP A O 1
ATOM 2430 N N . ASP A 1 321 ? -58.008 -80.963 14.036 1.00 87.50 321 ASP A N 1
ATOM 2431 C CA . ASP A 1 321 ? -57.468 -80.500 15.308 1.00 86.49 321 ASP A CA 1
ATOM 2432 C C . ASP A 1 321 ? -57.383 -81.601 16.356 1.00 83.58 321 ASP A C 1
ATOM 2433 O O . ASP A 1 321 ? -56.789 -81.374 17.414 1.00 75.41 321 ASP A O 1
ATOM 2438 N N . SER A 1 322 ? -57.949 -82.780 16.094 1.00 88.68 322 SER A N 1
ATOM 2439 C CA . SER A 1 322 ? -57.870 -83.881 17.045 1.00 89.00 322 SER A CA 1
ATOM 2440 C C . SER A 1 322 ? -56.456 -84.446 17.095 1.00 89.20 322 SER A C 1
ATOM 2441 O O . SER A 1 322 ? -55.483 -83.693 16.986 1.00 90.45 322 SER A O 1
ATOM 2444 N N . THR A 1 323 ? -56.334 -85.766 17.278 1.00 80.07 323 THR A N 1
ATOM 2445 C CA . THR A 1 323 ? -55.074 -86.509 17.408 1.00 83.86 323 THR A CA 1
ATOM 2446 C C . THR A 1 323 ? -53.966 -85.793 18.185 1.00 82.52 323 THR A C 1
ATOM 2447 O O . THR A 1 323 ? -52.849 -86.310 18.286 1.00 79.82 323 THR A O 1
ATOM 2451 N N . TRP A 1 324 ? -54.260 -84.625 18.751 1.00 85.61 324 TRP A N 1
ATOM 2452 C CA . TRP A 1 324 ? -53.314 -83.853 19.539 1.00 80.52 324 TRP A CA 1
ATOM 2453 C C . TRP A 1 324 ? -53.681 -83.953 21.013 1.00 78.93 324 TRP A C 1
ATOM 2454 O O . TRP A 1 324 ? -54.856 -84.080 21.370 1.00 80.08 324 TRP A O 1
ATOM 2465 N N . GLU A 1 325 ? -52.666 -83.893 21.869 1.00 76.39 325 GLU A N 1
ATOM 2466 C CA . GLU A 1 325 ? -52.906 -83.837 23.302 1.00 69.88 325 GLU A CA 1
ATOM 2467 C C . GLU A 1 325 ? -53.377 -82.444 23.698 1.00 67.21 325 GLU A C 1
ATOM 2468 O O . GLU A 1 325 ? -53.051 -81.446 23.050 1.00 73.40 325 GLU A O 1
ATOM 2474 N N . ASN A 1 326 ? -54.161 -82.383 24.768 1.00 71.11 326 ASN A N 1
ATOM 2475 C CA . ASN A 1 326 ? -54.677 -81.111 25.245 1.00 72.88 326 ASN A CA 1
ATOM 2476 C C . ASN A 1 326 ? -53.649 -80.412 26.127 1.00 69.42 326 ASN A C 1
ATOM 2477 O O . ASN A 1 326 ? -52.817 -81.052 26.776 1.00 69.51 326 ASN A O 1
ATOM 2482 N N . ALA A 1 327 ? -53.709 -79.084 26.139 1.00 68.88 327 ALA A N 1
ATOM 2483 C CA . ALA A 1 327 ? -52.825 -78.304 26.989 1.00 67.57 327 ALA A CA 1
ATOM 2484 C C . ALA A 1 327 ? -53.284 -78.371 28.443 1.00 70.15 327 ALA A C 1
ATOM 2485 O O . ALA A 1 327 ? -54.448 -78.648 28.745 1.00 70.71 327 ALA A O 1
ATOM 2487 N N . ILE A 1 328 ? -52.344 -78.113 29.351 1.00 64.36 328 ILE A N 1
ATOM 2488 C CA . ILE A 1 328 ? -52.614 -78.110 30.781 1.00 60.35 328 ILE A CA 1
ATOM 2489 C C . ILE A 1 328 ? -52.333 -76.715 31.330 1.00 60.99 328 ILE A C 1
ATOM 2490 O O . ILE A 1 328 ? -51.713 -75.876 30.676 1.00 61.46 328 ILE A O 1
ATOM 2495 N N . LEU A 1 329 ? -52.808 -76.475 32.549 1.00 68.07 329 LEU A N 1
ATOM 2496 C CA . LEU A 1 329 ? -52.584 -75.193 33.201 1.00 63.78 329 LEU A CA 1
ATOM 2497 C C . LEU A 1 329 ? -51.118 -75.038 33.584 1.00 65.06 329 LEU A C 1
ATOM 2498 O O . LEU A 1 329 ? -50.449 -76.006 33.955 1.00 59.60 329 LEU A O 1
ATOM 2503 N N . ALA A 1 330 ? -50.622 -73.810 33.496 1.00 67.96 330 ALA A N 1
ATOM 2504 C CA . ALA A 1 330 ? -49.257 -73.486 33.874 1.00 69.55 330 ALA A CA 1
ATOM 2505 C C . ALA A 1 330 ? -49.244 -72.691 35.169 1.00 64.35 330 ALA A C 1
ATOM 2506 O O . ALA A 1 330 ? -50.159 -71.912 35.450 1.00 65.32 330 ALA A O 1
ATOM 2508 N N . GLU A 1 331 ? -48.201 -72.890 35.952 1.00 58.69 331 GLU A N 1
ATOM 2509 C CA . GLU A 1 331 ? -47.935 -71.970 37.041 1.00 63.53 331 GLU A CA 1
ATOM 2510 C C . GLU A 1 331 ? -47.504 -70.643 36.429 1.00 72.08 331 GLU A C 1
ATOM 2511 O O . GLU A 1 331 ? -46.564 -70.624 35.624 1.00 69.67 331 GLU A O 1
ATOM 2517 N N . PRO A 1 332 ? -48.167 -69.533 36.744 1.00 73.03 332 PRO A N 1
ATOM 2518 C CA . PRO A 1 332 ? -47.785 -68.243 36.151 1.00 65.99 332 PRO A CA 1
ATOM 2519 C C . PRO A 1 332 ? -46.338 -67.906 36.460 1.00 66.00 332 PRO A C 1
ATOM 2520 O O . PRO A 1 332 ? -45.779 -68.387 37.457 1.00 65.16 332 PRO A O 1
ATOM 2524 N N . PRO A 1 333 ? -45.690 -67.090 35.622 1.00 69.10 333 PRO A N 1
ATOM 2525 C CA . PRO A 1 333 ? -44.281 -66.744 35.874 1.00 63.38 333 PRO A CA 1
ATOM 2526 C C . PRO A 1 333 ? -44.075 -65.903 37.122 1.00 62.91 333 PRO A C 1
ATOM 2527 O O . PRO A 1 333 ? -42.926 -65.752 37.559 1.00 62.97 333 PRO A O 1
ATOM 2531 N N . GLY A 1 334 ? -45.143 -65.359 37.705 1.00 56.82 334 GLY A N 1
ATOM 2532 C CA . GLY A 1 334 ? -45.059 -64.564 38.908 1.00 58.79 334 GLY A CA 1
ATOM 2533 C C . GLY A 1 334 ? -45.019 -63.071 38.676 1.00 59.41 334 GLY A C 1
ATOM 2534 O O . GLY A 1 334 ? -45.223 -62.307 39.628 1.00 65.21 334 GLY A O 1
ATOM 2535 N N . GLY A 1 335 ? -44.771 -62.634 37.447 1.00 57.11 335 GLY A N 1
ATOM 2536 C CA . GLY A 1 335 ? -44.637 -61.222 37.163 1.00 63.09 335 GLY A CA 1
ATOM 2537 C C . GLY A 1 335 ? -45.930 -60.589 36.683 1.00 60.17 335 GLY A C 1
ATOM 2538 O O . GLY A 1 335 ? -46.773 -61.237 36.069 1.00 59.24 335 GLY A O 1
ATOM 2539 N N . LYS A 1 336 ? -46.075 -59.302 36.984 1.00 61.21 336 LYS A N 1
ATOM 2540 C CA . LYS A 1 336 ? -47.218 -58.546 36.493 1.00 65.06 336 LYS A CA 1
ATOM 2541 C C . LYS A 1 336 ? -47.107 -58.358 34.987 1.00 57.33 336 LYS A C 1
ATOM 2542 O O . LYS A 1 336 ? -46.039 -58.031 34.461 1.00 55.55 336 LYS A O 1
ATOM 2548 N N . LEU A 1 337 ? -48.218 -58.572 34.289 1.00 54.40 337 LEU A N 1
ATOM 2549 C CA . LEU A 1 337 ? -48.240 -58.519 32.832 1.00 57.67 337 LEU A CA 1
ATOM 2550 C C . LEU A 1 337 ? -48.532 -57.087 32.396 1.00 59.65 337 LEU A C 1
ATOM 2551 O O . LEU A 1 337 ? -49.648 -56.589 32.573 1.00 59.82 337 LEU A O 1
ATOM 2556 N N . TYR A 1 338 ? -47.524 -56.431 31.828 1.00 65.14 338 TYR A N 1
ATOM 2557 C CA . TYR A 1 338 ? -47.586 -55.037 31.415 1.00 64.30 338 TYR A CA 1
ATOM 2558 C C . TYR A 1 338 ? -47.337 -54.936 29.915 1.00 62.17 338 TYR A C 1
ATOM 2559 O O . TYR A 1 338 ? -46.856 -55.874 29.275 1.00 59.34 338 TYR A O 1
ATOM 2568 N N . SER A 1 339 ? -47.667 -53.776 29.352 1.00 60.14 339 SER A N 1
ATOM 2569 C CA . SER A 1 339 ? -47.464 -53.505 27.929 1.00 58.91 339 SER A CA 1
ATOM 2570 C C . SER A 1 339 ? -46.749 -52.165 27.791 1.00 58.69 339 SER A C 1
ATOM 2571 O O . SER A 1 339 ? -47.385 -51.107 27.821 1.00 55.16 339 SER A O 1
ATOM 2574 N N . GLU A 1 340 ? -45.430 -52.214 27.636 1.00 57.26 340 GLU A N 1
ATOM 2575 C CA . GLU A 1 340 ? -44.631 -51.012 27.456 1.00 57.86 340 GLU A CA 1
ATOM 2576 C C . GLU A 1 340 ? -44.519 -50.678 25.975 1.00 58.78 340 GLU A C 1
ATOM 2577 O O . GLU A 1 340 ? -44.439 -51.573 25.128 1.00 52.14 340 GLU A O 1
ATOM 2583 N N . ILE A 1 341 ? -44.520 -49.385 25.669 1.00 58.41 341 ILE A N 1
ATOM 2584 C CA . ILE A 1 341 ? -44.381 -48.897 24.303 1.00 49.88 341 ILE A CA 1
ATOM 2585 C C . ILE A 1 341 ? -42.903 -48.593 24.090 1.00 50.96 341 ILE A C 1
ATOM 2586 O O . ILE A 1 341 ? -42.379 -47.593 24.589 1.00 53.92 341 ILE A O 1
ATOM 2591 N N . TYR A 1 342 ? -42.226 -49.464 23.352 1.00 49.80 342 TYR A N 1
ATOM 2592 C CA . TYR A 1 342 ? -40.804 -49.323 23.081 1.00 50.03 342 TYR A CA 1
ATOM 2593 C C . TYR A 1 342 ? -40.496 -50.047 21.782 1.00 53.90 342 TYR A C 1
ATOM 2594 O O . TYR A 1 342 ? -41.243 -50.945 21.376 1.00 52.14 342 TYR A O 1
ATOM 2603 N N . PRO A 1 343 ? -39.420 -49.669 21.095 1.00 49.44 343 PRO A N 1
ATOM 2604 C CA . PRO A 1 343 ? -39.088 -50.313 19.819 1.00 52.47 343 PRO A CA 1
ATOM 2605 C C . PRO A 1 343 ? -38.837 -51.799 20.000 1.00 45.26 343 PRO A C 1
ATOM 2606 O O . PRO A 1 343 ? -38.045 -52.207 20.861 1.00 40.06 343 PRO A O 1
ATOM 2610 N N . PRO A 1 344 ? -39.503 -52.639 19.216 1.00 45.52 344 PRO A N 1
ATOM 2611 C CA . PRO A 1 344 ? -39.283 -54.083 19.299 1.00 39.90 344 PRO A CA 1
ATOM 2612 C C . PRO A 1 344 ? -38.110 -54.522 18.429 1.00 44.06 344 PRO A C 1
ATOM 2613 O O . PRO A 1 344 ? -37.542 -53.746 17.658 1.00 44.11 344 PRO A O 1
ATOM 2617 N N . ILE A 1 345 ? -37.761 -55.796 18.569 1.00 39.11 345 ILE A N 1
ATOM 2618 C CA . ILE A 1 345 ? -36.716 -56.398 17.753 1.00 40.86 345 ILE A CA 1
ATOM 2619 C C . ILE A 1 345 ? -37.309 -56.788 16.405 1.00 47.98 345 ILE A C 1
ATOM 2620 O O . ILE A 1 345 ? -38.364 -57.428 16.340 1.00 47.24 345 ILE A O 1
ATOM 2625 N N . ARG A 1 346 ? -36.633 -56.402 15.325 1.00 51.04 346 ARG A N 1
ATOM 2626 C CA . ARG A 1 346 ? -37.123 -56.651 13.977 1.00 52.43 346 ARG A CA 1
ATOM 2627 C C . ARG A 1 346 ? -35.975 -57.110 13.089 1.00 45.74 346 ARG A C 1
ATOM 2628 O O . ARG A 1 346 ? -34.799 -57.016 13.452 1.00 48.97 346 ARG A O 1
ATOM 2636 N N . ILE A 1 347 ? -36.332 -57.614 11.910 1.00 41.09 347 ILE A N 1
ATOM 2637 C CA . ILE A 1 347 ? -35.370 -57.805 10.828 1.00 43.57 347 ILE A CA 1
ATOM 2638 C C . ILE A 1 347 ? -35.226 -56.449 10.144 1.00 38.51 347 ILE A C 1
ATOM 2639 O O . ILE A 1 347 ? -36.065 -56.062 9.331 1.00 41.43 347 ILE A O 1
ATOM 2644 N N . THR A 1 348 ? -34.168 -55.713 10.486 1.00 43.59 348 THR A N 1
ATOM 2645 C CA . THR A 1 348 ? -34.029 -54.338 10.024 1.00 44.75 348 THR A CA 1
ATOM 2646 C C . THR A 1 348 ? -33.451 -54.230 8.618 1.00 52.09 348 THR A C 1
ATOM 2647 O O . THR A 1 348 ? -33.661 -53.206 7.958 1.00 55.25 348 THR A O 1
ATOM 2651 N N . LYS A 1 349 ? -32.735 -55.248 8.143 1.00 56.95 349 LYS A N 1
ATOM 2652 C CA . LYS A 1 349 ? -32.117 -55.180 6.825 1.00 58.40 349 LYS A CA 1
ATOM 2653 C C . LYS A 1 349 ? -31.795 -56.588 6.346 1.00 53.40 349 LYS A C 1
ATOM 2654 O O . LYS A 1 349 ? -31.683 -57.525 7.140 1.00 48.82 349 LYS A O 1
ATOM 2660 N N . THR A 1 350 ? -31.649 -56.718 5.028 1.00 57.20 350 THR A N 1
ATOM 2661 C CA . THR A 1 350 ? -31.223 -57.956 4.385 1.00 55.01 350 THR A CA 1
ATOM 2662 C C . THR A 1 350 ? -29.964 -57.665 3.580 1.00 56.24 350 THR A C 1
ATOM 2663 O O . THR A 1 350 ? -30.000 -56.872 2.632 1.00 59.93 350 THR A O 1
ATOM 2667 N N . ILE A 1 351 ? -28.856 -58.298 3.957 1.00 53.22 351 ILE A N 1
ATOM 2668 C CA . ILE A 1 351 ? -27.574 -58.094 3.295 1.00 56.14 351 ILE A CA 1
ATOM 2669 C C . ILE A 1 351 ? -27.198 -59.356 2.534 1.00 56.63 351 ILE A C 1
ATOM 2670 O O . ILE A 1 351 ? -27.621 -60.467 2.875 1.00 59.05 351 ILE A O 1
ATOM 2675 N N . LYS A 1 352 ? -26.393 -59.176 1.488 1.00 58.18 352 LYS A N 1
ATOM 2676 C CA . LYS A 1 352 ? -25.938 -60.287 0.672 1.00 65.27 352 LYS A CA 1
ATOM 2677 C C . LYS A 1 352 ? -24.437 -60.494 0.841 1.00 60.14 352 LYS A C 1
ATOM 2678 O O . LYS A 1 352 ? -23.693 -59.520 1.005 1.00 50.59 352 LYS A O 1
ATOM 2684 N N . PRO A 1 353 ? -23.966 -61.740 0.816 1.00 59.63 353 PRO A N 1
ATOM 2685 C CA . PRO A 1 353 ? -22.528 -61.988 0.971 1.00 52.70 353 PRO A CA 1
ATOM 2686 C C . PRO A 1 353 ? -21.731 -61.399 -0.183 1.00 54.16 353 PRO A C 1
ATOM 2687 O O . PRO A 1 353 ? -22.241 -61.183 -1.285 1.00 59.38 353 PRO A O 1
ATOM 2691 N N . ILE A 1 354 ? -20.453 -61.137 0.089 1.00 46.16 354 ILE A N 1
ATOM 2692 C CA . ILE A 1 354 ? -19.571 -60.526 -0.889 1.00 43.61 354 ILE A CA 1
ATOM 2693 C C . ILE A 1 354 ? -18.498 -61.484 -1.392 1.00 47.28 354 ILE A C 1
ATOM 2694 O O . ILE A 1 354 ? -18.010 -61.312 -2.515 1.00 51.54 354 ILE A O 1
ATOM 2699 N N . LYS A 1 355 ? -18.117 -62.486 -0.604 1.00 47.60 355 LYS A N 1
ATOM 2700 C CA . LYS A 1 355 ? -17.052 -63.399 -0.987 1.00 49.80 355 LYS A CA 1
ATOM 2701 C C . LYS A 1 355 ? -17.375 -64.783 -0.444 1.00 54.02 355 LYS A C 1
ATOM 2702 O O . LYS A 1 355 ? -18.037 -64.920 0.588 1.00 52.15 355 LYS A O 1
ATOM 2708 N N . MET A 1 356 ? -16.904 -65.807 -1.152 1.00 57.79 356 MET A N 1
ATOM 2709 C CA . MET A 1 356 ? -17.114 -67.186 -0.740 1.00 52.85 356 MET A CA 1
ATOM 2710 C C . MET A 1 356 ? -15.916 -68.022 -1.166 1.00 58.66 356 MET A C 1
ATOM 2711 O O . MET A 1 356 ? -15.423 -67.885 -2.289 1.00 57.87 356 MET A O 1
ATOM 2716 N N . TRP A 1 357 ? -15.453 -68.885 -0.262 1.00 55.68 357 TRP A N 1
ATOM 2717 C CA . TRP A 1 357 ? -14.352 -69.792 -0.551 1.00 50.89 357 TRP A CA 1
ATOM 2718 C C . TRP A 1 357 ? -14.603 -71.117 0.160 1.00 55.87 357 TRP A C 1
ATOM 2719 O O . TRP A 1 357 ? -15.572 -71.272 0.911 1.00 53.35 357 TRP A O 1
ATOM 2730 N N . SER A 1 358 ? -13.724 -72.084 -0.089 1.00 58.13 358 SER A N 1
ATOM 2731 C CA . SER A 1 358 ? -13.851 -73.430 0.468 1.00 52.15 358 SER A CA 1
ATOM 2732 C C . SER A 1 358 ? -12.509 -73.874 1.031 1.00 55.78 358 SER A C 1
ATOM 2733 O O . SER A 1 358 ? -11.647 -74.360 0.278 1.00 63.37 358 SER A O 1
ATOM 2736 N N . PRO A 1 359 ? -12.290 -73.729 2.340 1.00 57.91 359 PRO A N 1
ATOM 2737 C CA . PRO A 1 359 ? -11.020 -74.195 2.915 1.00 61.79 359 PRO A CA 1
ATOM 2738 C C . PRO A 1 359 ? -10.904 -75.708 2.969 1.00 59.38 359 PRO A C 1
ATOM 2739 O O . PRO A 1 359 ? -9.787 -76.233 2.889 1.00 60.38 359 PRO A O 1
ATOM 2743 N N . GLU A 1 360 ? -12.015 -76.425 3.108 1.00 59.69 360 GLU A N 1
ATOM 2744 C CA . GLU A 1 360 ? -12.018 -77.878 3.104 1.00 61.13 360 GLU A CA 1
ATOM 2745 C C . GLU A 1 360 ? -13.124 -78.389 2.193 1.00 64.21 360 GLU A C 1
ATOM 2746 O O . GLU A 1 360 ? -14.134 -77.705 1.996 1.00 64.85 360 GLU A O 1
ATOM 2752 N N . PRO A 1 361 ? -12.954 -79.582 1.621 1.00 69.84 361 PRO A N 1
ATOM 2753 C CA . PRO A 1 361 ? -13.967 -80.105 0.692 1.00 75.25 361 PRO A CA 1
ATOM 2754 C C . PRO A 1 361 ? -15.335 -80.231 1.349 1.00 65.63 361 PRO A C 1
ATOM 2755 O O . PRO A 1 361 ? -15.464 -80.704 2.480 1.00 64.63 361 PRO A O 1
ATOM 2759 N N . GLY A 1 362 ? -16.364 -79.795 0.621 1.00 59.72 362 GLY A N 1
ATOM 2760 C CA . GLY A 1 362 ? -17.717 -79.781 1.130 1.00 63.49 362 GLY A CA 1
ATOM 2761 C C . GLY A 1 362 ? -18.036 -78.641 2.071 1.00 61.51 362 GLY A C 1
ATOM 2762 O O . GLY A 1 362 ? -19.218 -78.408 2.357 1.00 61.65 362 GLY A O 1
ATOM 2763 N N . THR A 1 363 ? -17.029 -77.923 2.558 1.00 62.80 363 THR A N 1
ATOM 2764 C CA . THR A 1 363 ? -17.213 -76.800 3.467 1.00 57.06 363 THR A CA 1
ATOM 2765 C C . THR A 1 363 ? -17.095 -75.504 2.673 1.00 62.16 363 THR A C 1
ATOM 2766 O O . THR A 1 363 ? -16.084 -75.275 2.001 1.00 61.68 363 THR A O 1
ATOM 2770 N N . TYR A 1 364 ? -18.124 -74.662 2.751 1.00 61.28 364 TYR A N 1
ATOM 2771 C CA . TYR A 1 364 ? -18.163 -73.394 2.035 1.00 57.82 364 TYR A CA 1
ATOM 2772 C C . TYR A 1 364 ? -18.350 -72.256 3.028 1.00 61.56 364 TYR A C 1
ATOM 2773 O O . TYR A 1 364 ? -19.259 -72.298 3.865 1.00 49.93 364 TYR A O 1
ATOM 2782 N N . VAL A 1 365 ? -17.490 -71.245 2.931 1.00 59.99 365 VAL A N 1
ATOM 2783 C CA . VAL A 1 365 ? -17.440 -70.141 3.883 1.00 50.96 365 VAL A CA 1
ATOM 2784 C C . VAL A 1 365 ? -17.869 -68.861 3.180 1.00 52.66 365 VAL A C 1
ATOM 2785 O O . VAL A 1 365 ? -17.396 -68.563 2.076 1.00 51.32 365 VAL A O 1
ATOM 2789 N N . TYR A 1 366 ? -18.751 -68.102 3.825 1.00 53.86 366 TYR A N 1
ATOM 2790 C CA . TYR A 1 366 ? -19.220 -66.823 3.316 1.00 51.72 366 TYR A CA 1
ATOM 2791 C C . TYR A 1 366 ? -18.683 -65.687 4.175 1.00 47.93 366 TYR A C 1
ATOM 2792 O O . TYR A 1 366 ? -18.514 -65.830 5.388 1.00 50.81 366 TYR A O 1
ATOM 2801 N N . ASP A 1 367 ? -18.416 -64.554 3.534 1.00 51.58 367 ASP A N 1
ATOM 2802 C CA . ASP A 1 367 ? -17.991 -63.339 4.218 1.00 47.44 367 ASP A CA 1
ATOM 2803 C C . ASP A 1 367 ? -18.974 -62.231 3.875 1.00 48.17 367 ASP A C 1
ATOM 2804 O O . ASP A 1 367 ? -19.201 -61.940 2.695 1.00 48.96 367 ASP A O 1
ATOM 2809 N N . PHE A 1 368 ? -19.561 -61.622 4.900 1.00 48.63 368 PHE A N 1
ATOM 2810 C CA . PHE A 1 368 ? -20.517 -60.543 4.700 1.00 45.81 368 PHE A CA 1
ATOM 2811 C C . PHE A 1 368 ? -19.871 -59.165 4.711 1.00 44.52 368 PHE A C 1
ATOM 2812 O O . PHE A 1 368 ? -20.562 -58.174 4.453 1.00 44.34 368 PHE A O 1
ATOM 2820 N N . GLY A 1 369 ? -18.573 -59.078 5.001 1.00 41.12 369 GLY A N 1
ATOM 2821 C CA . GLY A 1 369 ? -17.874 -57.811 5.030 1.00 42.58 369 GLY A CA 1
ATOM 2822 C C . GLY A 1 369 ? -18.167 -56.931 6.224 1.00 48.74 369 GLY A C 1
ATOM 2823 O O . GLY A 1 369 ? -17.659 -55.805 6.280 1.00 41.89 369 GLY A O 1
ATOM 2824 N N . GLN A 1 370 ? -18.961 -57.402 7.182 1.00 51.76 370 GLN A N 1
ATOM 2825 C CA . GLN A 1 370 ? -19.329 -56.593 8.333 1.00 45.35 370 GLN A CA 1
ATOM 2826 C C . GLN A 1 370 ? -19.755 -57.518 9.462 1.00 48.27 370 GLN A C 1
ATOM 2827 O O . GLN A 1 370 ? -20.484 -58.487 9.235 1.00 47.41 370 GLN A O 1
ATOM 2833 N N . ASN A 1 371 ? -19.283 -57.219 10.670 1.00 45.78 371 ASN A N 1
ATOM 2834 C CA . ASN A 1 371 ? -19.694 -57.943 11.867 1.00 45.82 371 ASN A CA 1
ATOM 2835 C C . ASN A 1 371 ? -21.049 -57.407 12.317 1.00 52.67 371 ASN A C 1
ATOM 2836 O O . ASN A 1 371 ? -21.144 -56.286 12.830 1.00 50.56 371 ASN A O 1
ATOM 2841 N N . TYR A 1 372 ? -22.101 -58.201 12.123 1.00 45.98 372 TYR A N 1
ATOM 2842 C CA . TYR A 1 372 ? -23.449 -57.778 12.486 1.00 51.17 372 TYR A CA 1
ATOM 2843 C C . TYR A 1 372 ? -24.123 -58.826 13.360 1.00 54.53 372 TYR A C 1
ATOM 2844 O O . TYR A 1 372 ? -23.468 -59.759 13.836 1.00 54.02 372 TYR A O 1
ATOM 2853 N N . THR A 1 373 ? -25.429 -58.683 13.581 1.00 54.81 373 THR A N 1
ATOM 2854 C CA . THR A 1 373 ? -26.169 -59.575 14.460 1.00 56.32 373 THR A CA 1
ATOM 2855 C C . THR A 1 373 ? -27.436 -60.060 13.774 1.00 53.80 373 THR A C 1
ATOM 2856 O O . THR A 1 373 ? -28.024 -59.361 12.943 1.00 50.03 373 THR A O 1
ATOM 2860 N N . GLY A 1 374 ? -27.857 -61.265 14.148 1.00 49.78 374 GLY A N 1
ATOM 2861 C CA . GLY A 1 374 ? -29.039 -61.869 13.574 1.00 49.37 374 GLY A CA 1
ATOM 2862 C C . GLY A 1 374 ? -28.806 -63.293 13.118 1.00 46.48 374 GLY A C 1
ATOM 2863 O O . GLY A 1 374 ? -28.148 -64.077 13.809 1.00 44.04 374 GLY A O 1
ATOM 2864 N N . TRP A 1 375 ? -29.345 -63.637 11.954 1.00 42.70 375 TRP A N 1
ATOM 2865 C CA . TRP A 1 375 ? -29.205 -64.975 11.404 1.00 47.69 375 TRP A CA 1
ATOM 2866 C C . TRP A 1 375 ? -29.115 -64.858 9.888 1.00 47.00 375 TRP A C 1
ATOM 2867 O O . TRP A 1 375 ? -29.027 -63.758 9.335 1.00 46.37 375 TRP A O 1
ATOM 2878 N N . ILE A 1 376 ? -29.139 -66.003 9.209 1.00 47.98 376 ILE A N 1
ATOM 2879 C CA . ILE A 1 376 ? -29.099 -66.041 7.756 1.00 50.47 376 ILE A CA 1
ATOM 2880 C C . ILE A 1 376 ? -30.284 -66.853 7.254 1.00 51.75 376 ILE A C 1
ATOM 2881 O O . ILE A 1 376 ? -30.902 -67.623 7.992 1.00 49.48 376 ILE A O 1
ATOM 2886 N N . LYS A 1 377 ? -30.606 -66.655 5.980 1.00 56.46 377 LYS A N 1
ATOM 2887 C CA . LYS A 1 377 ? -31.615 -67.441 5.285 1.00 55.69 377 LYS A CA 1
ATOM 2888 C C . LYS A 1 377 ? -30.938 -68.203 4.158 1.00 55.87 377 LYS A C 1
ATOM 2889 O O . LYS A 1 377 ? -30.216 -67.608 3.350 1.00 57.35 377 LYS A O 1
ATOM 2895 N N . ILE A 1 378 ? -31.160 -69.512 4.111 1.00 57.91 378 ILE A N 1
ATOM 2896 C CA . ILE A 1 378 ? -30.535 -70.372 3.115 1.00 56.05 378 ILE A CA 1
ATOM 2897 C C . ILE A 1 378 ? -31.596 -70.840 2.129 1.00 53.23 378 ILE A C 1
ATOM 2898 O O . ILE A 1 378 ? -32.765 -71.033 2.481 1.00 55.99 378 ILE A O 1
ATOM 2903 N N . LYS A 1 379 ? -31.183 -70.990 0.874 1.00 57.60 379 LYS A N 1
ATOM 2904 C CA . LYS A 1 379 ? -32.016 -71.558 -0.179 1.00 55.49 379 LYS A CA 1
ATOM 2905 C C . LYS A 1 379 ? -31.391 -72.877 -0.609 1.00 56.69 379 LYS A C 1
ATOM 2906 O O . LYS A 1 379 ? -30.208 -72.918 -0.963 1.00 60.21 379 LYS A O 1
ATOM 2912 N N . VAL A 1 380 ? -32.173 -73.952 -0.561 1.00 57.17 380 VAL A N 1
ATOM 2913 C CA . VAL A 1 380 ? -31.673 -75.283 -0.877 1.00 55.29 380 VAL A CA 1
ATOM 2914 C C . VAL A 1 380 ? -32.526 -75.891 -1.982 1.00 58.76 380 VAL A C 1
ATOM 2915 O O . VAL A 1 380 ? -33.710 -75.573 -2.132 1.00 60.59 380 VAL A O 1
ATOM 2919 N N . ARG A 1 381 ? -31.899 -76.761 -2.775 1.00 60.63 381 ARG A N 1
ATOM 2920 C CA . ARG A 1 381 ? -32.577 -77.511 -3.834 1.00 57.33 381 ARG A CA 1
ATOM 2921 C C . ARG A 1 381 ? -32.024 -78.931 -3.781 1.00 59.77 381 ARG A C 1
ATOM 2922 O O . ARG A 1 381 ? -30.899 -79.178 -4.225 1.00 58.92 381 ARG A O 1
ATOM 2930 N N . THR A 1 382 ? -32.806 -79.854 -3.241 1.00 61.88 382 THR A N 1
ATOM 2931 C CA . THR A 1 382 ? -32.251 -81.175 -2.968 1.00 65.56 382 THR A CA 1
ATOM 2932 C C . THR A 1 382 ? -33.086 -82.320 -3.521 1.00 71.04 382 THR A C 1
ATOM 2933 O O . THR A 1 382 ? -32.513 -83.302 -4.003 1.00 76.77 382 THR A O 1
ATOM 2937 N N . ASN A 1 383 ? -34.418 -82.235 -3.435 1.00 63.25 383 ASN A N 1
ATOM 2938 C CA . ASN A 1 383 ? -35.333 -83.295 -3.856 1.00 60.94 383 ASN A CA 1
ATOM 2939 C C . ASN A 1 383 ? -35.214 -84.543 -2.982 1.00 64.30 383 ASN A C 1
ATOM 2940 O O . ASN A 1 383 ? -36.202 -85.258 -2.786 1.00 69.50 383 ASN A O 1
ATOM 2945 N N . GLU A 1 384 ? -34.024 -84.816 -2.453 1.00 66.23 384 GLU A N 1
ATOM 2946 C CA . GLU A 1 384 ? -33.816 -85.925 -1.533 1.00 57.32 384 GLU A CA 1
ATOM 2947 C C . GLU A 1 384 ? -34.086 -85.460 -0.107 1.00 61.05 384 GLU A C 1
ATOM 2948 O O . GLU A 1 384 ? -33.596 -84.408 0.313 1.00 63.78 384 GLU A O 1
ATOM 2950 N N . SER A 1 385 ? -34.865 -86.245 0.630 1.00 68.40 385 SER A N 1
ATOM 2951 C CA . SER A 1 385 ? -35.271 -85.885 1.980 1.00 58.90 385 SER A CA 1
ATOM 2952 C C . SER A 1 385 ? -34.294 -86.438 3.008 1.00 56.55 385 SER A C 1
ATOM 2953 O O . SER A 1 385 ? -33.693 -87.498 2.818 1.00 67.86 385 SER A O 1
ATOM 2956 N N . GLY A 1 386 ? -34.143 -85.704 4.107 1.00 55.55 386 GLY A N 1
ATOM 2957 C CA . GLY A 1 386 ? -33.344 -86.160 5.224 1.00 62.50 386 GLY A CA 1
ATOM 2958 C C . GLY A 1 386 ? -31.898 -85.720 5.227 1.00 61.45 386 GLY A C 1
ATOM 2959 O O . GLY A 1 386 ? -31.119 -86.224 6.045 1.00 63.60 386 GLY A O 1
ATOM 2960 N N . LYS A 1 387 ? -31.510 -84.800 4.349 1.00 62.86 387 LYS A N 1
ATOM 2961 C CA . LYS A 1 387 ? -30.135 -84.325 4.297 1.00 58.84 387 LYS A CA 1
ATOM 2962 C C . LYS A 1 387 ? -29.943 -83.197 5.303 1.00 51.54 387 LYS A C 1
ATOM 2963 O O . LYS A 1 387 ? -30.746 -82.260 5.358 1.00 51.79 387 LYS A O 1
ATOM 2969 N N . GLU A 1 388 ? -28.883 -83.296 6.102 1.00 51.33 388 GLU A N 1
ATOM 2970 C CA . GLU A 1 388 ? -28.610 -82.321 7.148 1.00 57.89 388 GLU A CA 1
ATOM 2971 C C . GLU A 1 388 ? -27.725 -81.199 6.621 1.00 62.23 388 GLU A C 1
ATOM 2972 O O . GLU A 1 388 ? -26.735 -81.445 5.925 1.00 62.23 388 GLU A O 1
ATOM 2978 N N . ILE A 1 389 ? -28.092 -79.964 6.955 1.00 57.41 389 ILE A N 1
ATOM 2979 C CA . ILE A 1 389 ? -27.323 -78.776 6.600 1.00 53.92 389 ILE A CA 1
ATOM 2980 C C . ILE A 1 389 ? -26.985 -78.045 7.890 1.00 51.02 389 ILE A C 1
ATOM 2981 O O . ILE A 1 389 ? -27.885 -77.671 8.652 1.00 51.24 389 ILE A O 1
ATOM 2986 N N . ARG A 1 390 ? -25.693 -77.851 8.138 1.00 44.71 390 ARG A N 1
ATOM 2987 C CA . ARG A 1 390 ? -25.202 -77.230 9.360 1.00 43.92 390 ARG A CA 1
ATOM 2988 C C . ARG A 1 390 ? -24.645 -75.851 9.039 1.00 49.88 390 ARG A C 1
ATOM 2989 O O . ARG A 1 390 ? -23.794 -75.712 8.153 1.00 54.89 390 ARG A O 1
ATOM 2997 N N . ILE A 1 391 ? -25.122 -74.838 9.757 1.00 46.45 391 ILE A N 1
ATOM 2998 C CA . ILE A 1 391 ? -24.735 -73.449 9.533 1.00 45.33 391 ILE A CA 1
ATOM 2999 C C . ILE A 1 391 ? -24.026 -72.951 10.785 1.00 49.52 391 ILE A C 1
ATOM 3000 O O . ILE A 1 391 ? -24.647 -72.829 11.848 1.00 55.46 391 ILE A O 1
ATOM 3005 N N . ARG A 1 392 ? -22.737 -72.651 10.662 1.00 46.78 392 ARG A N 1
ATOM 3006 C CA . ARG A 1 392 ? -21.944 -72.109 11.754 1.00 49.28 392 ARG A CA 1
ATOM 3007 C C . ARG A 1 392 ? -21.644 -70.635 11.508 1.00 51.00 392 ARG A C 1
ATOM 3008 O O . ARG A 1 392 ? -21.559 -70.183 10.362 1.00 50.35 392 ARG A O 1
ATOM 3016 N N . HIS A 1 393 ? -21.481 -69.888 12.598 1.00 51.27 393 HIS A N 1
ATOM 3017 C CA . HIS A 1 393 ? -21.242 -68.452 12.540 1.00 48.20 393 HIS A CA 1
ATOM 3018 C C . HIS A 1 393 ? -20.031 -68.100 13.392 1.00 45.81 393 HIS A C 1
ATOM 3019 O O . HIS A 1 393 ? -19.806 -68.703 14.446 1.00 53.62 393 HIS A O 1
ATOM 3026 N N . ALA A 1 394 ? -19.256 -67.118 12.938 1.00 42.42 394 ALA A N 1
ATOM 3027 C CA . ALA A 1 394 ? -18.060 -66.713 13.660 1.00 48.72 394 ALA A CA 1
ATOM 3028 C C . ALA A 1 394 ? -17.740 -65.257 13.355 1.00 48.87 394 ALA A C 1
ATOM 3029 O O . ALA A 1 394 ? -18.187 -64.693 12.352 1.00 41.33 394 ALA A O 1
ATOM 3031 N N . GLU A 1 395 ? -16.949 -64.656 14.245 1.00 50.46 395 GLU A N 1
ATOM 3032 C CA . GLU A 1 395 ? -16.520 -63.269 14.120 1.00 51.84 395 GLU A CA 1
ATOM 3033 C C . GLU A 1 395 ? -15.216 -63.128 13.343 1.00 58.05 395 GLU A C 1
ATOM 3034 O O . GLU A 1 395 ? -15.040 -62.153 12.603 1.00 57.16 395 GLU A O 1
ATOM 3040 N N . LEU A 1 396 ? -14.298 -64.077 13.496 1.00 52.63 396 LEU A N 1
ATOM 3041 C CA . LEU A 1 396 ? -12.958 -63.989 12.932 1.00 52.88 396 LEU A CA 1
ATOM 3042 C C . LEU A 1 396 ? -12.674 -65.196 12.043 1.00 56.86 396 LEU A C 1
ATOM 3043 O O . LEU A 1 396 ? -13.475 -66.127 11.936 1.00 54.11 396 LEU A O 1
ATOM 3048 N N . THR A 1 397 ? -11.508 -65.170 11.404 1.00 59.80 397 THR A N 1
ATOM 3049 C CA . THR A 1 397 ? -11.079 -66.231 10.508 1.00 60.33 397 THR A CA 1
ATOM 3050 C C . THR A 1 397 ? -9.646 -66.630 10.833 1.00 61.42 397 THR A C 1
ATOM 3051 O O . THR A 1 397 ? -8.922 -65.920 11.535 1.00 62.58 397 THR A O 1
ATOM 3055 N N . TYR A 1 398 ? -9.247 -67.786 10.314 1.00 62.89 398 TYR A N 1
ATOM 3056 C CA . TYR A 1 398 ? -7.879 -68.268 10.421 1.00 55.26 398 TYR A CA 1
ATOM 3057 C C . TYR A 1 398 ? -7.137 -68.027 9.110 1.00 58.16 398 TYR A C 1
ATOM 3058 O O . TYR A 1 398 ? -7.732 -67.722 8.074 1.00 60.56 398 TYR A O 1
ATOM 3067 N N . GLU A 1 399 ? -5.812 -68.171 9.168 1.00 64.53 399 GLU A N 1
ATOM 3068 C CA . GLU A 1 399 ? -4.993 -67.921 7.986 1.00 62.91 399 GLU A CA 1
ATOM 3069 C C . GLU A 1 399 ? -5.304 -68.918 6.875 1.00 65.74 399 GLU A C 1
ATOM 3070 O O . GLU A 1 399 ? -5.293 -68.562 5.691 1.00 71.65 399 GLU A O 1
ATOM 3076 N N . ASP A 1 400 ? -5.594 -70.170 7.237 1.00 67.47 400 ASP A N 1
ATOM 3077 C CA . ASP A 1 400 ? -5.909 -71.200 6.254 1.00 62.36 400 ASP A CA 1
ATOM 3078 C C . ASP A 1 400 ? -7.296 -71.040 5.644 1.00 69.59 400 ASP A C 1
ATOM 3079 O O . ASP A 1 400 ? -7.667 -71.847 4.784 1.00 73.28 400 ASP A O 1
ATOM 3084 N N . GLY A 1 401 ? -8.067 -70.039 6.065 1.00 65.35 401 GLY A N 1
ATOM 3085 C CA . GLY A 1 401 ? -9.366 -69.770 5.486 1.00 56.04 401 GLY A CA 1
ATOM 3086 C C . GLY A 1 401 ? -10.550 -70.311 6.255 1.00 60.43 401 GLY A C 1
ATOM 3087 O O . GLY A 1 401 ? -11.690 -70.091 5.830 1.00 64.21 401 GLY A O 1
ATOM 3088 N N . THR A 1 402 ? -10.328 -71.004 7.364 1.00 63.58 402 THR A N 1
ATOM 3089 C CA . THR A 1 402 ? -11.417 -71.569 8.146 1.00 61.99 402 THR A CA 1
ATOM 3090 C C . THR A 1 402 ? -11.816 -70.627 9.277 1.00 58.23 402 THR A C 1
ATOM 3091 O O . THR A 1 402 ? -11.068 -69.727 9.666 1.00 52.49 402 THR A O 1
ATOM 3095 N N . LEU A 1 403 ? -13.012 -70.861 9.810 1.00 59.09 403 LEU A N 1
ATOM 3096 C CA . LEU A 1 403 ? -13.615 -69.946 10.769 1.00 56.92 403 LEU A CA 1
ATOM 3097 C C . LEU A 1 403 ? -12.985 -70.085 12.146 1.00 57.31 403 LEU A C 1
ATOM 3098 O O . LEU A 1 403 ? -12.624 -71.183 12.578 1.00 59.71 403 LEU A O 1
ATOM 3103 N N . ASN A 1 404 ? -12.865 -68.956 12.837 1.00 58.76 404 ASN A N 1
ATOM 3104 C CA . ASN A 1 404 ? -12.379 -68.911 14.210 1.00 56.68 404 ASN A CA 1
ATOM 3105 C C . ASN A 1 404 ? -13.575 -68.665 15.121 1.00 56.76 404 ASN A C 1
ATOM 3106 O O . ASN A 1 404 ? -14.096 -67.547 15.184 1.00 56.92 404 ASN A O 1
ATOM 3111 N N . TYR A 1 405 ? -14.014 -69.711 15.818 1.00 52.66 405 TYR A N 1
ATOM 3112 C CA . TYR A 1 405 ? -15.146 -69.619 16.728 1.00 55.33 405 TYR A CA 1
ATOM 3113 C C . TYR A 1 405 ? -14.726 -69.295 18.157 1.00 51.82 405 TYR A C 1
ATOM 3114 O O . TYR A 1 405 ? -15.518 -69.499 19.085 1.00 59.06 405 TYR A O 1
ATOM 3123 N N . SER A 1 406 ? -13.505 -68.792 18.353 1.00 50.15 406 SER A N 1
ATOM 3124 C CA . SER A 1 406 ? -12.999 -68.578 19.706 1.00 52.77 406 SER A CA 1
ATOM 3125 C C . SER A 1 406 ? -13.787 -67.496 20.435 1.00 53.66 406 SER A C 1
ATOM 3126 O O . SER A 1 406 ? -14.110 -67.649 21.619 1.00 61.59 406 SER A O 1
ATOM 3129 N N . THR A 1 407 ? -14.107 -66.396 19.750 1.00 51.41 407 THR A N 1
ATOM 3130 C CA . THR A 1 407 ? -14.852 -65.319 20.392 1.00 55.60 407 THR A CA 1
ATOM 3131 C C . THR A 1 407 ? -16.252 -65.754 20.808 1.00 59.08 407 THR A C 1
ATOM 3132 O O . THR A 1 407 ? -16.836 -65.139 21.707 1.00 58.34 407 THR A O 1
ATOM 3136 N N . ASN A 1 408 ? -16.802 -66.798 20.178 1.00 58.33 408 ASN A N 1
ATOM 3137 C CA . ASN A 1 408 ? -18.101 -67.320 20.588 1.00 57.09 408 ASN A CA 1
ATOM 3138 C C . ASN A 1 408 ? -18.014 -68.125 21.877 1.00 59.45 408 ASN A C 1
ATOM 3139 O O . ASN A 1 408 ? -19.033 -68.290 22.558 1.00 56.71 408 ASN A O 1
ATOM 3144 N N . ARG A 1 409 ? -16.829 -68.629 22.215 1.00 58.48 409 ARG A N 1
ATOM 3145 C CA . ARG A 1 409 ? -16.562 -69.350 23.468 1.00 61.43 409 ARG A CA 1
ATOM 3146 C C . ARG A 1 409 ? -17.471 -70.578 23.508 1.00 67.72 409 ARG A C 1
ATOM 3147 O O . ARG A 1 409 ? -17.541 -71.311 22.507 1.00 64.33 409 ARG A O 1
ATOM 3155 N N . THR A 1 410 ? -18.173 -70.843 24.611 1.00 64.50 410 THR A N 1
ATOM 3156 C CA . THR A 1 410 ? -18.999 -72.038 24.730 1.00 58.90 410 THR A CA 1
ATOM 3157 C C . THR A 1 410 ? -20.313 -71.941 23.967 1.00 62.22 410 THR A C 1
ATOM 3158 O O . THR A 1 410 ? -21.010 -72.954 23.840 1.00 63.16 410 THR A O 1
ATOM 3162 N N . ALA A 1 411 ? -20.675 -70.761 23.471 1.00 61.50 411 ALA A N 1
ATOM 3163 C CA . ALA A 1 411 ? -21.875 -70.625 22.657 1.00 56.89 411 ALA A CA 1
ATOM 3164 C C . ALA A 1 411 ? -21.679 -71.367 21.342 1.00 61.05 411 ALA A C 1
ATOM 3165 O O . ALA A 1 411 ? -20.795 -71.019 20.552 1.00 63.58 411 ALA A O 1
ATOM 3167 N N . LEU A 1 412 ? -22.495 -72.398 21.115 1.00 56.80 412 LEU A N 1
ATOM 3168 C CA . LEU A 1 412 ? -22.365 -73.191 19.896 1.00 57.24 412 LEU A CA 1
ATOM 3169 C C . LEU A 1 412 ? -22.601 -72.335 18.658 1.00 56.87 412 LEU A C 1
ATOM 3170 O O . LEU A 1 412 ? -21.784 -72.326 17.730 1.00 56.62 412 LEU A O 1
ATOM 3175 N N . ALA A 1 413 ? -23.720 -71.608 18.630 1.00 52.78 413 ALA A N 1
ATOM 3176 C CA . ALA A 1 413 ? -24.044 -70.681 17.544 1.00 56.19 413 ALA A CA 1
ATOM 3177 C C . ALA A 1 413 ? -24.083 -71.389 16.191 1.00 55.35 413 ALA A C 1
ATOM 3178 O O . ALA A 1 413 ? -23.610 -70.864 15.181 1.00 62.28 413 ALA A O 1
ATOM 3180 N N . THR A 1 414 ? -24.649 -72.593 16.168 1.00 54.51 414 THR A N 1
ATOM 3181 C CA . THR A 1 414 ? -24.848 -73.342 14.935 1.00 54.14 414 THR A CA 1
ATOM 3182 C C . THR A 1 414 ? -26.327 -73.669 14.766 1.00 58.09 414 THR A C 1
ATOM 3183 O O . THR A 1 414 ? -27.007 -74.035 15.730 1.00 50.68 414 THR A O 1
ATOM 3187 N N . ASP A 1 415 ? -26.818 -73.523 13.537 1.00 56.59 415 ASP A N 1
ATOM 3188 C CA . ASP A 1 415 ? -28.186 -73.871 13.179 1.00 51.79 415 ASP A CA 1
ATOM 3189 C C . ASP A 1 415 ? -28.172 -75.056 12.223 1.00 54.17 415 ASP A C 1
ATOM 3190 O O . ASP A 1 415 ? -27.310 -75.145 11.342 1.00 49.68 415 ASP A O 1
ATOM 3195 N N . VAL A 1 416 ? -29.125 -75.966 12.405 1.00 52.96 416 VAL A N 1
ATOM 3196 C CA . VAL A 1 416 ? -29.202 -77.198 11.631 1.00 50.41 416 VAL A CA 1
ATOM 3197 C C . VAL A 1 416 ? -30.579 -77.281 10.989 1.00 54.36 416 VAL A C 1
ATOM 3198 O O . VAL A 1 416 ? -31.597 -77.114 11.670 1.00 57.61 416 VAL A O 1
ATOM 3202 N N . TYR A 1 417 ? -30.609 -77.534 9.681 1.00 49.38 417 TYR A N 1
ATOM 3203 C CA . TYR A 1 417 ? -31.855 -77.695 8.941 1.00 51.11 417 TYR A CA 1
ATOM 3204 C C . TYR A 1 417 ? -31.811 -79.012 8.183 1.00 57.76 417 TYR A C 1
ATOM 3205 O O . TYR A 1 417 ? -30.877 -79.255 7.411 1.00 55.71 417 TYR A O 1
ATOM 3214 N N . ILE A 1 418 ? -32.815 -79.857 8.403 1.00 59.21 418 ILE A N 1
ATOM 3215 C CA . ILE A 1 418 ? -32.945 -81.132 7.708 1.00 60.16 418 ILE A CA 1
ATOM 3216 C C . ILE A 1 418 ? -33.981 -80.961 6.607 1.00 58.27 418 ILE A C 1
ATOM 3217 O O . ILE A 1 418 ? -35.139 -80.620 6.879 1.00 62.39 418 ILE A O 1
ATOM 3222 N N . THR A 1 419 ? -33.568 -81.204 5.366 1.00 58.72 419 THR A N 1
ATOM 3223 C CA . THR A 1 419 ? -34.399 -80.894 4.214 1.00 62.75 419 THR A CA 1
ATOM 3224 C C . THR A 1 419 ? -35.596 -81.840 4.119 1.00 66.16 419 THR A C 1
ATOM 3225 O O . THR A 1 419 ? -35.617 -82.930 4.699 1.00 64.74 419 THR A O 1
ATOM 3229 N N . LYS A 1 420 ? -36.607 -81.399 3.367 1.00 65.74 420 LYS A N 1
ATOM 3230 C CA . LYS A 1 420 ? -37.785 -82.209 3.085 1.00 64.89 420 LYS A CA 1
ATOM 3231 C C . LYS A 1 420 ? -37.773 -82.822 1.691 1.00 68.56 420 LYS A C 1
ATOM 3232 O O . LYS A 1 420 ? -38.466 -83.820 1.467 1.00 70.00 420 LYS A O 1
ATOM 3238 N N . GLY A 1 421 ? -37.017 -82.246 0.757 1.00 70.48 421 GLY A N 1
ATOM 3239 C CA . GLY A 1 421 ? -36.908 -82.785 -0.586 1.00 63.39 421 GLY A CA 1
ATOM 3240 C C . GLY A 1 421 ? -38.006 -82.340 -1.530 1.00 64.85 421 GLY A C 1
ATOM 3241 O O . GLY A 1 421 ? -38.486 -83.131 -2.349 1.00 59.27 421 GLY A O 1
ATOM 3242 N N . GLU A 1 422 ? -38.411 -81.074 -1.435 1.00 68.68 422 GLU A N 1
ATOM 3243 C CA . GLU A 1 422 ? -39.487 -80.532 -2.252 1.00 62.69 422 GLU A CA 1
ATOM 3244 C C . GLU A 1 422 ? -38.968 -79.739 -3.446 1.00 66.88 422 GLU A C 1
ATOM 3245 O O . GLU A 1 422 ? -39.719 -78.949 -4.031 1.00 71.37 422 GLU A O 1
ATOM 3251 N N . GLY A 1 423 ? -37.701 -79.928 -3.816 1.00 64.22 423 GLY A N 1
ATOM 3252 C CA . GLY A 1 423 ? -37.087 -79.232 -4.923 1.00 58.73 423 GLY A CA 1
ATOM 3253 C C . GLY A 1 423 ? -36.595 -77.833 -4.603 1.00 63.07 423 GLY A C 1
ATOM 3254 O O . GLY A 1 423 ? -35.617 -77.378 -5.205 1.00 67.69 423 GLY A O 1
ATOM 3255 N N . TYR A 1 424 ? -37.251 -77.135 -3.680 1.00 62.90 424 TYR A N 1
ATOM 3256 C CA . TYR A 1 424 ? -36.812 -75.802 -3.271 1.00 61.08 424 TYR A CA 1
ATOM 3257 C C . TYR A 1 424 ? -37.328 -75.538 -1.867 1.00 60.02 424 TYR A C 1
ATOM 3258 O O . TYR A 1 424 ? -38.537 -75.627 -1.627 1.00 55.47 424 TYR A O 1
ATOM 3267 N N . GLU A 1 425 ? -36.422 -75.215 -0.945 1.00 61.59 425 GLU A N 1
ATOM 3268 C CA . GLU A 1 425 ? -36.789 -74.923 0.432 1.00 64.06 425 GLU A CA 1
ATOM 3269 C C . GLU A 1 425 ? -35.989 -73.727 0.932 1.00 61.42 425 GLU A C 1
ATOM 3270 O O . GLU A 1 425 ? -34.887 -73.451 0.451 1.00 54.92 425 GLU A O 1
ATOM 3276 N N . GLU A 1 426 ? -36.563 -73.020 1.903 1.00 57.79 426 GLU A N 1
ATOM 3277 C CA . GLU A 1 426 ? -35.905 -71.904 2.565 1.00 54.41 426 GLU A CA 1
ATOM 3278 C C . GLU A 1 426 ? -36.006 -72.086 4.072 1.00 53.42 426 GLU A C 1
ATOM 3279 O O . GLU A 1 426 ? -36.982 -72.646 4.579 1.00 56.22 426 GLU A O 1
ATOM 3285 N N . TYR A 1 427 ? -34.990 -71.610 4.787 1.00 57.95 427 TYR A N 1
ATOM 3286 C CA . TYR A 1 427 ? -34.979 -71.737 6.238 1.00 60.36 427 TYR A CA 1
ATOM 3287 C C . TYR A 1 427 ? -34.289 -70.537 6.868 1.00 60.21 427 TYR A C 1
ATOM 3288 O O . TYR A 1 427 ? -33.215 -70.126 6.418 1.00 55.73 427 TYR A O 1
ATOM 3297 N N . GLU A 1 428 ? -34.916 -69.984 7.907 1.00 61.67 428 GLU A N 1
ATOM 3298 C CA . GLU A 1 428 ? -34.311 -69.012 8.802 1.00 55.99 428 GLU A CA 1
ATOM 3299 C C . GLU A 1 428 ? -34.611 -69.413 10.240 1.00 57.13 428 GLU A C 1
ATOM 3300 O O . GLU A 1 428 ? -35.725 -69.862 10.541 1.00 62.51 428 GLU A O 1
ATOM 3306 N N . PRO A 1 429 ? -33.645 -69.277 11.143 1.00 59.13 429 PRO A N 1
ATOM 3307 C CA . PRO A 1 429 ? -33.926 -69.537 12.558 1.00 54.27 429 PRO A CA 1
ATOM 3308 C C . PRO A 1 429 ? -34.869 -68.490 13.131 1.00 55.94 429 PRO A C 1
ATOM 3309 O O . PRO A 1 429 ? -34.872 -67.327 12.718 1.00 54.35 429 PRO A O 1
ATOM 3313 N N . ARG A 1 430 ? -35.679 -68.921 14.099 1.00 57.32 430 ARG A N 1
ATOM 3314 C CA . ARG A 1 430 ? -36.693 -68.067 14.700 1.00 57.77 430 ARG A CA 1
ATOM 3315 C C . ARG A 1 430 ? -36.542 -67.877 16.201 1.00 57.70 430 ARG A C 1
ATOM 3316 O O . ARG A 1 430 ? -37.148 -66.948 16.747 1.00 60.78 430 ARG A O 1
ATOM 3324 N N . PHE A 1 431 ? -35.762 -68.716 16.881 1.00 58.38 431 PHE A N 1
ATOM 3325 C CA . PHE A 1 431 ? -35.639 -68.672 18.333 1.00 56.69 431 PHE A CA 1
ATOM 3326 C C . PHE A 1 431 ? -34.187 -68.520 18.777 1.00 52.24 431 PHE A C 1
ATOM 3327 O O . PHE A 1 431 ? -33.797 -69.032 19.828 1.00 58.49 431 PHE A O 1
ATOM 3335 N N . THR A 1 432 ? -33.382 -67.813 17.989 1.00 56.45 432 THR A N 1
ATOM 3336 C CA . THR A 1 432 ? -31.976 -67.605 18.312 1.00 51.39 432 THR A CA 1
ATOM 3337 C C . THR A 1 432 ? -31.454 -66.431 17.496 1.00 53.91 432 THR A C 1
ATOM 3338 O O . THR A 1 432 ? -32.124 -65.930 16.589 1.00 54.07 432 THR A O 1
ATOM 3342 N N . TYR A 1 433 ? -30.242 -65.998 17.834 1.00 47.91 433 TYR A N 1
ATOM 3343 C CA . TYR A 1 433 ? -29.534 -65.005 17.040 1.00 54.73 433 TYR A CA 1
ATOM 3344 C C . TYR A 1 433 ? -28.046 -65.121 17.333 1.00 54.36 433 TYR A C 1
ATOM 3345 O O . TYR A 1 433 ? -27.645 -65.556 18.416 1.00 49.79 433 TYR A O 1
ATOM 3354 N N . HIS A 1 434 ? -27.233 -64.744 16.349 1.00 53.90 434 HIS A N 1
ATOM 3355 C CA . HIS A 1 434 ? -25.786 -64.829 16.463 1.00 51.99 434 HIS A CA 1
ATOM 3356 C C . HIS A 1 434 ? -25.152 -63.510 16.047 1.00 52.38 434 HIS A C 1
ATOM 3357 O O . HIS A 1 434 ? -25.726 -62.740 15.273 1.00 53.98 434 HIS A O 1
ATOM 3364 N N . GLY A 1 435 ? -23.962 -63.255 16.586 1.00 55.38 435 GLY A N 1
ATOM 3365 C CA . GLY A 1 435 ? -23.149 -62.135 16.158 1.00 53.14 435 GLY A CA 1
ATOM 3366 C C . GLY A 1 435 ? -21.966 -62.637 15.359 1.00 54.81 435 GLY A C 1
ATOM 3367 O O . GLY A 1 435 ? -21.174 -63.441 15.859 1.00 55.79 435 GLY A O 1
ATOM 3368 N N . PHE A 1 436 ? -21.832 -62.184 14.117 1.00 53.03 436 PHE A N 1
ATOM 3369 C CA . PHE A 1 436 ? -20.869 -62.809 13.224 1.00 54.87 436 PHE A CA 1
ATOM 3370 C C . PHE A 1 436 ? -20.587 -61.900 12.040 1.00 52.85 436 PHE A C 1
ATOM 3371 O O . PHE A 1 436 ? -21.324 -60.950 11.764 1.00 51.21 436 PHE A O 1
ATOM 3379 N N . ARG A 1 437 ? -19.496 -62.212 11.349 1.00 51.00 437 ARG A N 1
ATOM 3380 C CA . ARG A 1 437 ? -19.197 -61.667 10.034 1.00 49.20 437 ARG A CA 1
ATOM 3381 C C . ARG A 1 437 ? -19.115 -62.737 8.963 1.00 42.10 437 ARG A C 1
ATOM 3382 O O . ARG A 1 437 ? -19.430 -62.460 7.803 1.00 40.42 437 ARG A O 1
ATOM 3390 N N . TYR A 1 438 ? -18.725 -63.955 9.328 1.00 50.39 438 TYR A N 1
ATOM 3391 C CA . TYR A 1 438 ? -18.560 -65.062 8.403 1.00 48.28 438 TYR A CA 1
ATOM 3392 C C . TYR A 1 438 ? -19.536 -66.177 8.751 1.00 46.72 438 TYR A C 1
ATOM 3393 O O . TYR A 1 438 ? -20.034 -66.272 9.877 1.00 44.78 438 TYR A O 1
ATOM 3402 N N . VAL A 1 439 ? -19.801 -67.029 7.764 1.00 47.56 439 VAL A N 1
ATOM 3403 C CA . VAL A 1 439 ? -20.752 -68.125 7.899 1.00 49.37 439 VAL A CA 1
ATOM 3404 C C . VAL A 1 439 ? -20.165 -69.351 7.216 1.00 53.58 439 VAL A C 1
ATOM 3405 O O . VAL A 1 439 ? -19.697 -69.266 6.076 1.00 58.00 439 VAL A O 1
ATOM 3409 N N . GLU A 1 440 ? -20.180 -70.485 7.911 1.00 52.32 440 GLU A N 1
ATOM 3410 C CA . GLU A 1 440 ? -19.735 -71.757 7.359 1.00 53.77 440 GLU A CA 1
ATOM 3411 C C . GLU A 1 440 ? -20.933 -72.682 7.202 1.00 51.50 440 GLU A C 1
ATOM 3412 O O . GLU A 1 440 ? -21.726 -72.837 8.136 1.00 54.29 440 GLU A O 1
ATOM 3418 N N . ILE A 1 441 ? -21.065 -73.290 6.027 1.00 53.76 441 ILE A N 1
ATOM 3419 C CA . ILE A 1 441 ? -22.164 -74.203 5.727 1.00 54.10 441 ILE A CA 1
ATOM 3420 C C . ILE A 1 441 ? -21.575 -75.530 5.274 1.00 53.99 441 ILE A C 1
ATOM 3421 O O . ILE A 1 441 ? -20.811 -75.578 4.302 1.00 56.88 441 ILE A O 1
ATOM 3426 N N . LEU A 1 442 ? -21.932 -76.602 5.974 1.00 53.38 442 LEU A N 1
ATOM 3427 C CA . LEU A 1 442 ? -21.508 -77.950 5.627 1.00 52.45 442 LEU A CA 1
ATOM 3428 C C . LEU A 1 442 ? -22.737 -78.780 5.298 1.00 53.20 442 LEU A C 1
ATOM 3429 O O . LEU A 1 442 ? -23.732 -78.739 6.029 1.00 56.55 442 LEU A O 1
ATOM 3434 N N . GLY A 1 443 ? -22.670 -79.522 4.199 1.00 64.17 443 GLY A N 1
ATOM 3435 C CA . GLY A 1 443 ? -23.759 -80.381 3.790 1.00 53.75 443 GLY A CA 1
ATOM 3436 C C . GLY A 1 443 ? -24.697 -79.804 2.754 1.00 55.03 443 GLY A C 1
ATOM 3437 O O . GLY A 1 443 ? -25.788 -80.355 2.565 1.00 66.18 443 GLY A O 1
ATOM 3438 N N . TYR A 1 444 ? -24.317 -78.723 2.085 1.00 56.50 444 TYR A N 1
ATOM 3439 C CA . TYR A 1 444 ? -25.179 -78.145 1.068 1.00 58.30 444 TYR A CA 1
ATOM 3440 C C . TYR A 1 444 ? -25.282 -79.086 -0.131 1.00 62.49 444 TYR A C 1
ATOM 3441 O O . TYR A 1 444 ? -24.285 -79.695 -0.532 1.00 61.22 444 TYR A O 1
ATOM 3450 N N . PRO A 1 445 ? -26.475 -79.235 -0.720 1.00 63.43 445 PRO A N 1
ATOM 3451 C CA . PRO A 1 445 ? -26.611 -80.098 -1.902 1.00 57.01 445 PRO A CA 1
ATOM 3452 C C . PRO A 1 445 ? -25.913 -79.517 -3.121 1.00 58.76 445 PRO A C 1
ATOM 3453 O O . PRO A 1 445 ? -26.568 -79.007 -4.036 1.00 61.81 445 PRO A O 1
ATOM 3457 N N . GLY A 1 446 ? -24.590 -79.589 -3.141 1.00 58.37 446 GLY A N 1
ATOM 3458 C CA . GLY A 1 446 ? -23.793 -79.040 -4.214 1.00 51.70 446 GLY A CA 1
ATOM 3459 C C . GLY A 1 446 ? -23.029 -77.801 -3.792 1.00 56.83 446 GLY A C 1
ATOM 3460 O O . GLY A 1 446 ? -22.807 -77.536 -2.607 1.00 66.23 446 GLY A O 1
ATOM 3461 N N . VAL A 1 447 ? -22.619 -77.028 -4.791 1.00 57.20 447 VAL A N 1
ATOM 3462 C CA . VAL A 1 447 ? -21.878 -75.790 -4.575 1.00 59.15 447 VAL A CA 1
ATOM 3463 C C . VAL A 1 447 ? -22.889 -74.658 -4.410 1.00 58.02 447 VAL A C 1
ATOM 3464 O O . VAL A 1 447 ? -23.724 -74.459 -5.305 1.00 60.49 447 VAL A O 1
ATOM 3468 N N . PRO A 1 448 ? -22.865 -73.919 -3.305 1.00 54.27 448 PRO A N 1
ATOM 3469 C CA . PRO A 1 448 ? -23.764 -72.775 -3.155 1.00 51.26 448 PRO A CA 1
ATOM 3470 C C . PRO A 1 448 ? -23.160 -71.502 -3.736 1.00 53.00 448 PRO A C 1
ATOM 3471 O O . PRO A 1 448 ? -21.953 -71.393 -3.960 1.00 50.78 448 PRO A O 1
ATOM 3475 N N . THR A 1 449 ? -24.036 -70.534 -3.990 1.00 53.41 449 THR A N 1
ATOM 3476 C CA . THR A 1 449 ? -23.654 -69.246 -4.555 1.00 50.35 449 THR A CA 1
ATOM 3477 C C . THR A 1 449 ? -23.911 -68.136 -3.542 1.00 47.45 449 THR A C 1
ATOM 3478 O O . THR A 1 449 ? -24.312 -68.378 -2.401 1.00 57.76 449 THR A O 1
ATOM 3482 N N . LEU A 1 450 ? -23.680 -66.899 -3.978 1.00 47.03 450 LEU A N 1
ATOM 3483 C CA . LEU A 1 450 ? -23.919 -65.737 -3.132 1.00 49.25 450 LEU A CA 1
ATOM 3484 C C . LEU A 1 450 ? -25.388 -65.341 -3.072 1.00 56.08 450 LEU A C 1
ATOM 3485 O O . LEU A 1 450 ? -25.739 -64.451 -2.289 1.00 66.11 450 LEU A O 1
ATOM 3490 N N . GLU A 1 451 ? -26.247 -65.966 -3.877 1.00 52.66 451 GLU A N 1
ATOM 3491 C CA . GLU A 1 451 ? -27.682 -65.722 -3.805 1.00 55.91 451 GLU A CA 1
ATOM 3492 C C . GLU A 1 451 ? -28.387 -66.672 -2.846 1.00 61.43 451 GLU A C 1
ATOM 3493 O O . GLU A 1 451 ? -29.408 -66.300 -2.254 1.00 65.87 451 GLU A O 1
ATOM 3499 N N . ASP A 1 452 ? -27.860 -67.885 -2.671 1.00 55.26 452 ASP A N 1
ATOM 3500 C CA . ASP A 1 452 ? -28.465 -68.874 -1.785 1.00 55.06 452 ASP A CA 1
ATOM 3501 C C . ASP A 1 452 ? -28.288 -68.543 -0.310 1.00 56.21 452 ASP A C 1
ATOM 3502 O O . ASP A 1 452 ? -28.832 -69.265 0.532 1.00 61.02 452 ASP A O 1
ATOM 3507 N N . ILE A 1 453 ? -27.549 -67.489 0.023 1.00 58.30 453 ILE A N 1
ATOM 3508 C CA . ILE A 1 453 ? -27.343 -67.058 1.400 1.00 56.14 453 ILE A CA 1
ATOM 3509 C C . ILE A 1 453 ? -27.830 -65.621 1.521 1.00 58.98 453 ILE A C 1
ATOM 3510 O O . ILE A 1 453 ? -27.470 -64.769 0.701 1.00 68.19 453 ILE A O 1
ATOM 3515 N N . GLU A 1 454 ? -28.655 -65.357 2.533 1.00 54.62 454 GLU A N 1
ATOM 3516 C CA . GLU A 1 454 ? -29.207 -64.027 2.772 1.00 53.94 454 GLU A CA 1
ATOM 3517 C C . GLU A 1 454 ? -29.073 -63.710 4.254 1.00 56.28 454 GLU A C 1
ATOM 3518 O O . GLU A 1 454 ? -29.727 -64.344 5.088 1.00 58.70 454 GLU A O 1
ATOM 3524 N N . GLY A 1 455 ? -28.232 -62.732 4.580 1.00 50.73 455 GLY A N 1
ATOM 3525 C CA . GLY A 1 455 ? -28.059 -62.337 5.967 1.00 44.14 455 GLY A CA 1
ATOM 3526 C C . GLY A 1 455 ? -29.205 -61.457 6.439 1.00 49.90 455 GLY A C 1
ATOM 3527 O O . GLY A 1 455 ? -29.656 -60.553 5.735 1.00 50.84 455 GLY A O 1
ATOM 3528 N N . LYS A 1 456 ? -29.677 -61.734 7.650 1.00 52.50 456 LYS A N 1
ATOM 3529 C CA . LYS A 1 456 ? -30.767 -60.984 8.267 1.00 51.41 456 LYS A CA 1
ATOM 3530 C C . LYS A 1 456 ? -30.214 -60.228 9.470 1.00 46.83 456 LYS A C 1
ATOM 3531 O O . LYS A 1 456 ? -29.781 -60.842 10.450 1.00 47.42 456 LYS A O 1
ATOM 3537 N N . VAL A 1 457 ? -30.220 -58.900 9.387 1.00 46.71 457 VAL A N 1
ATOM 3538 C CA . VAL A 1 457 ? -29.793 -58.055 10.498 1.00 50.35 457 VAL A CA 1
ATOM 3539 C C . VAL A 1 457 ? -30.946 -57.948 11.488 1.00 51.15 457 VAL A C 1
ATOM 3540 O O . VAL A 1 457 ? -32.042 -57.500 11.134 1.00 49.42 457 VAL A O 1
ATOM 3544 N N . VAL A 1 458 ? -30.705 -58.364 12.728 1.00 49.10 458 VAL A N 1
ATOM 3545 C CA . VAL A 1 458 ? -31.755 -58.489 13.731 1.00 48.55 458 VAL A CA 1
ATOM 3546 C C . VAL A 1 458 ? -31.305 -57.776 14.998 1.00 46.66 458 VAL A C 1
ATOM 3547 O O . VAL A 1 458 ? -30.269 -58.127 15.575 1.00 49.50 458 VAL A O 1
ATOM 3551 N N . HIS A 1 459 ? -32.082 -56.785 15.428 1.00 46.71 459 HIS A N 1
ATOM 3552 C CA . HIS A 1 459 ? -31.841 -56.055 16.670 1.00 48.53 459 HIS A CA 1
ATOM 3553 C C . HIS A 1 459 ? -33.053 -55.167 16.935 1.00 43.43 459 HIS A C 1
ATOM 3554 O O . HIS A 1 459 ? -34.016 -55.151 16.163 1.00 44.14 459 HIS A O 1
ATOM 3561 N N . THR A 1 460 ? -32.995 -54.427 18.043 1.00 44.15 460 THR A N 1
ATOM 3562 C CA . THR A 1 460 ? -34.043 -53.475 18.395 1.00 42.49 460 THR A CA 1
ATOM 3563 C C . THR A 1 460 ? -34.168 -52.406 17.317 1.00 47.45 460 THR A C 1
ATOM 3564 O O . THR A 1 460 ? -33.250 -51.603 17.119 1.00 48.86 460 THR A O 1
ATOM 3568 N N . ALA A 1 461 ? -35.300 -52.389 16.614 1.00 48.95 461 ALA A N 1
ATOM 3569 C CA . ALA A 1 461 ? -35.484 -51.490 15.482 1.00 43.21 461 ALA A CA 1
ATOM 3570 C C . ALA A 1 461 ? -35.633 -50.042 15.931 1.00 39.45 461 ALA A C 1
ATOM 3571 O O . ALA A 1 461 ? -36.737 -49.491 15.911 1.00 42.38 461 ALA A O 1
ATOM 3573 N N . VAL A 1 462 ? -34.529 -49.417 16.330 1.00 44.44 462 VAL A N 1
ATOM 3574 C CA . VAL A 1 462 ? -34.542 -48.009 16.709 1.00 49.70 462 VAL A CA 1
ATOM 3575 C C . VAL A 1 462 ? -34.461 -47.147 15.457 1.00 49.08 462 VAL A C 1
ATOM 3576 O O . VAL A 1 462 ? -33.868 -47.533 14.444 1.00 47.49 462 VAL A O 1
ATOM 3580 N N . GLU A 1 463 ? -35.067 -45.966 15.525 1.00 54.23 463 GLU A N 1
ATOM 3581 C CA . GLU A 1 463 ? -34.981 -45.004 14.439 1.00 46.56 463 GLU A CA 1
ATOM 3582 C C . GLU A 1 463 ? -33.651 -44.261 14.493 1.00 52.64 463 GLU A C 1
ATOM 3583 O O . GLU A 1 463 ? -32.998 -44.176 15.536 1.00 57.93 463 GLU A O 1
ATOM 3589 N N . SER A 1 464 ? -33.257 -43.710 13.349 1.00 51.74 464 SER A N 1
ATOM 3590 C CA . SER A 1 464 ? -32.041 -42.914 13.277 1.00 44.77 464 SER A CA 1
ATOM 3591 C C . SER A 1 464 ? -32.314 -41.509 13.800 1.00 50.91 464 SER A C 1
ATOM 3592 O O . SER A 1 464 ? -33.254 -40.842 13.354 1.00 52.29 464 SER A O 1
ATOM 3595 N N . ASN A 1 465 ? -31.495 -41.062 14.749 1.00 49.87 465 ASN A N 1
ATOM 3596 C CA . ASN A 1 465 ? -31.671 -39.751 15.357 1.00 51.63 465 ASN A CA 1
ATOM 3597 C C . ASN A 1 465 ? -30.685 -38.710 14.849 1.00 57.73 465 ASN A C 1
ATOM 3598 O O . ASN A 1 465 ? -31.016 -37.519 14.836 1.00 61.09 465 ASN A O 1
ATOM 3603 N N . GLY A 1 466 ? -29.493 -39.116 14.435 1.00 54.29 466 GLY A N 1
ATOM 3604 C CA . GLY A 1 466 ? -28.477 -38.160 14.032 1.00 50.90 466 GLY A CA 1
ATOM 3605 C C . GLY A 1 466 ? -27.544 -38.730 12.990 1.00 55.73 466 GLY A C 1
ATOM 3606 O O . GLY A 1 466 ? -27.278 -39.935 12.958 1.00 56.65 466 GLY A O 1
ATOM 3607 N N . GLU A 1 467 ? -27.051 -37.849 12.124 1.00 54.12 467 GLU A N 1
ATOM 3608 C CA . GLU A 1 467 ? -25.999 -38.164 11.171 1.00 52.41 467 GLU A CA 1
ATOM 3609 C C . GLU A 1 467 ? -24.713 -37.460 11.583 1.00 53.60 467 GLU A C 1
ATOM 3610 O O . GLU A 1 467 ? -24.729 -36.479 12.333 1.00 50.63 467 GLU A O 1
ATOM 3616 N N . PHE A 1 468 ? -23.589 -37.974 11.085 1.00 51.51 468 PHE A N 1
ATOM 3617 C CA . PHE A 1 468 ? -22.300 -37.329 11.306 1.00 48.41 468 PHE A CA 1
ATOM 3618 C C . PHE A 1 468 ? -21.340 -37.734 10.200 1.00 53.04 468 PHE A C 1
ATOM 3619 O O . PHE A 1 468 ? -21.251 -38.916 9.855 1.00 56.58 468 PHE A O 1
ATOM 3627 N N . ILE A 1 469 ? -20.618 -36.755 9.657 1.00 48.35 469 ILE A N 1
ATOM 3628 C CA . ILE A 1 469 ? -19.597 -36.999 8.648 1.00 48.43 469 ILE A CA 1
ATOM 3629 C C . ILE A 1 469 ? -18.447 -36.029 8.884 1.00 53.69 469 ILE A C 1
ATOM 3630 O O . ILE A 1 469 ? -18.644 -34.887 9.311 1.00 52.76 469 ILE A O 1
ATOM 3635 N N . CYS A 1 470 ? -17.234 -36.503 8.618 1.00 50.69 470 CYS A N 1
ATOM 3636 C CA . CYS A 1 470 ? -16.022 -35.758 8.908 1.00 47.85 470 CYS A CA 1
ATOM 3637 C C . CYS A 1 470 ? -15.178 -35.638 7.649 1.00 53.15 470 CYS A C 1
ATOM 3638 O O . CYS A 1 470 ? -15.353 -36.384 6.682 1.00 53.13 470 CYS A O 1
ATOM 3641 N N . SER A 1 471 ? -14.256 -34.674 7.671 1.00 51.10 471 SER A N 1
ATOM 3642 C CA . SER A 1 471 ? -13.223 -34.611 6.646 1.00 48.84 471 SER A CA 1
ATOM 3643 C C . SER A 1 471 ? -12.175 -35.701 6.838 1.00 49.52 471 SER A C 1
ATOM 3644 O O . SER A 1 471 ? -11.487 -36.062 5.877 1.00 47.88 471 SER A O 1
ATOM 3647 N N . ASN A 1 472 ? -12.049 -36.230 8.052 1.00 48.44 472 ASN A N 1
ATOM 3648 C CA . ASN A 1 472 ? -11.135 -37.325 8.353 1.00 50.79 472 ASN A CA 1
ATOM 3649 C C . ASN A 1 472 ? -11.865 -38.645 8.124 1.00 50.70 472 ASN A C 1
ATOM 3650 O O . ASN A 1 472 ? -12.902 -38.900 8.746 1.00 53.81 472 ASN A O 1
ATOM 3655 N N . GLU A 1 473 ? -11.329 -39.479 7.229 1.00 50.56 473 GLU A N 1
ATOM 3656 C CA . GLU A 1 473 ? -11.997 -40.736 6.906 1.00 47.39 473 GLU A CA 1
ATOM 3657 C C . GLU A 1 473 ? -11.802 -41.785 7.992 1.00 42.65 473 GLU A C 1
ATOM 3658 O O . GLU A 1 473 ? -12.675 -42.640 8.182 1.00 41.72 473 GLU A O 1
ATOM 3664 N N . LEU A 1 474 ? -10.677 -41.741 8.708 1.00 45.09 474 LEU A N 1
ATOM 3665 C CA . LEU A 1 474 ? -10.475 -42.670 9.816 1.00 49.92 474 LEU A CA 1
ATOM 3666 C C . LEU A 1 474 ? -11.509 -42.445 10.912 1.00 51.68 474 LEU A C 1
ATOM 3667 O O . LEU A 1 474 ? -12.015 -43.404 11.506 1.00 47.68 474 LEU A O 1
ATOM 3672 N N . ILE A 1 475 ? -11.841 -41.181 11.187 1.00 52.46 475 ILE A N 1
ATOM 3673 C CA . ILE A 1 475 ? -12.899 -40.880 12.147 1.00 53.03 475 ILE A CA 1
ATOM 3674 C C . ILE A 1 475 ? -14.243 -41.383 11.633 1.00 50.13 475 ILE A C 1
ATOM 3675 O O . ILE A 1 475 ? -15.054 -41.922 12.397 1.00 47.93 475 ILE A O 1
ATOM 3680 N N . ASN A 1 476 ? -14.496 -41.227 10.330 1.00 49.56 476 ASN A N 1
ATOM 3681 C CA . ASN A 1 476 ? -15.730 -41.743 9.745 1.00 46.53 476 ASN A CA 1
ATOM 3682 C C . ASN A 1 476 ? -15.811 -43.260 9.875 1.00 51.37 476 ASN A C 1
ATOM 3683 O O . ASN A 1 476 ? -16.894 -43.815 10.099 1.00 53.43 476 ASN A O 1
ATOM 3688 N N . LYS A 1 477 ? -14.675 -43.950 9.735 1.00 46.33 477 LYS A N 1
ATOM 3689 C CA . LYS A 1 477 ? -14.675 -45.401 9.887 1.00 43.88 477 LYS A CA 1
ATOM 3690 C C . LYS A 1 477 ? -14.898 -45.801 11.341 1.00 48.75 477 LYS A C 1
ATOM 3691 O O . LYS A 1 477 ? -15.610 -46.771 11.620 1.00 48.03 477 LYS A O 1
ATOM 3697 N N . ILE A 1 478 ? -14.296 -45.068 12.281 1.00 49.26 478 ILE A N 1
ATOM 3698 C CA . ILE A 1 478 ? -14.573 -45.309 13.695 1.00 48.96 478 ILE A CA 1
ATOM 3699 C C . ILE A 1 478 ? -16.042 -45.047 13.993 1.00 50.87 478 ILE A C 1
ATOM 3700 O O . ILE A 1 478 ? -16.705 -45.834 14.681 1.00 46.90 478 ILE A O 1
ATOM 3705 N N . HIS A 1 479 ? -16.577 -43.941 13.468 1.00 49.31 479 HIS A N 1
ATOM 3706 C CA . HIS A 1 479 ? -17.993 -43.640 13.641 1.00 44.94 479 HIS A CA 1
ATOM 3707 C C . HIS A 1 479 ? -18.866 -44.723 13.017 1.00 51.56 479 HIS A C 1
ATOM 3708 O O . HIS A 1 479 ? -19.927 -45.063 13.555 1.00 53.46 479 HIS A O 1
ATOM 3715 N N . HIS A 1 480 ? -18.432 -45.284 11.885 1.00 51.27 480 HIS A N 1
ATOM 3716 C CA . HIS A 1 480 ? -19.196 -46.351 11.245 1.00 49.52 480 HIS A CA 1
ATOM 3717 C C . HIS A 1 480 ? -19.174 -47.624 12.083 1.00 49.74 480 HIS A C 1
ATOM 3718 O O . HIS A 1 480 ? -20.170 -48.356 12.140 1.00 47.33 480 HIS A O 1
ATOM 3725 N N . ASN A 1 481 ? -18.049 -47.900 12.749 1.00 50.57 481 ASN A N 1
ATOM 3726 C CA . ASN A 1 481 ? -17.935 -49.117 13.546 1.00 51.63 481 ASN A CA 1
ATOM 3727 C C . ASN A 1 481 ? -18.780 -49.045 14.811 1.00 52.36 481 ASN A C 1
ATOM 3728 O O . ASN A 1 481 ? -19.302 -50.070 15.266 1.00 50.18 481 ASN A O 1
ATOM 3733 N N . ILE A 1 482 ? -18.927 -47.852 15.391 1.00 56.51 482 ILE A N 1
ATOM 3734 C CA . ILE A 1 482 ? -19.705 -47.708 16.618 1.00 50.92 482 ILE A CA 1
ATOM 3735 C C . ILE A 1 482 ? -21.196 -47.844 16.325 1.00 53.47 482 ILE A C 1
ATOM 3736 O O . ILE A 1 482 ? -21.953 -48.401 17.131 1.00 56.31 482 ILE A O 1
ATOM 3741 N N . ILE A 1 483 ? -21.640 -47.358 15.162 1.00 50.68 483 ILE A N 1
ATOM 3742 C CA . ILE A 1 483 ? -23.057 -47.436 14.809 1.00 46.79 483 ILE A CA 1
ATOM 3743 C C . ILE A 1 483 ? -23.499 -48.890 14.697 1.00 50.33 483 ILE A C 1
ATOM 3744 O O . ILE A 1 483 ? -24.556 -49.279 15.209 1.00 43.50 483 ILE A O 1
ATOM 3749 N N . TRP A 1 484 ? -22.692 -49.718 14.026 1.00 54.27 484 TRP A N 1
ATOM 3750 C CA . TRP A 1 484 ? -23.013 -51.138 13.922 1.00 47.35 484 TRP A CA 1
ATOM 3751 C C . TRP A 1 484 ? -22.844 -51.851 15.255 1.00 49.44 484 TRP A C 1
ATOM 3752 O O . TRP A 1 484 ? -23.586 -52.795 15.549 1.00 52.25 484 TRP A O 1
ATOM 3763 N N . GLY A 1 485 ? -21.882 -51.418 16.071 1.00 41.09 485 GLY A N 1
ATOM 3764 C CA . GLY A 1 485 ? -21.670 -52.068 17.353 1.00 48.98 485 GLY A CA 1
ATOM 3765 C C . GLY A 1 485 ? -22.788 -51.796 18.340 1.00 53.19 485 GLY A C 1
ATOM 3766 O O . GLY A 1 485 ? -23.195 -52.687 19.092 1.00 56.74 485 GLY A O 1
ATOM 3767 N N . GLN A 1 486 ? -23.300 -50.564 18.355 1.00 50.47 486 GLN A N 1
ATOM 3768 C CA . GLN A 1 486 ? -24.400 -50.231 19.253 1.00 51.95 486 GLN A CA 1
ATOM 3769 C C . GLN A 1 486 ? -25.663 -50.993 18.871 1.00 52.34 486 GLN A C 1
ATOM 3770 O O . GLN A 1 486 ? -26.321 -51.595 19.729 1.00 52.45 486 GLN A O 1
ATOM 3776 N N . LEU A 1 487 ? -26.014 -50.979 17.582 1.00 52.03 487 LEU A N 1
ATOM 3777 C CA . LEU A 1 487 ? -27.179 -51.728 17.123 1.00 48.44 487 LEU A CA 1
ATOM 3778 C C . LEU A 1 487 ? -27.007 -53.219 17.376 1.00 54.72 487 LEU A C 1
ATOM 3779 O O . LEU A 1 487 ? -27.970 -53.914 17.720 1.00 53.81 487 LEU A O 1
ATOM 3784 N N . SER A 1 488 ? -25.782 -53.729 17.219 1.00 55.64 488 SER A N 1
ATOM 3785 C CA . SER A 1 488 ? -25.508 -55.127 17.523 1.00 52.06 488 SER A CA 1
ATOM 3786 C C . SER A 1 488 ? -25.774 -55.464 18.982 1.00 52.49 488 SER A C 1
ATOM 3787 O O . SER A 1 488 ? -26.007 -56.633 19.305 1.00 50.82 488 SER A O 1
ATOM 3790 N N . ASN A 1 489 ? -25.748 -54.469 19.868 1.00 51.62 489 ASN A N 1
ATOM 3791 C CA . ASN A 1 489 ? -25.932 -54.680 21.296 1.00 51.78 489 ASN A CA 1
ATOM 3792 C C . ASN A 1 489 ? -27.237 -54.074 21.801 1.00 55.21 489 ASN A C 1
ATOM 3793 O O . ASN A 1 489 ? -27.306 -53.584 22.931 1.00 56.02 489 ASN A O 1
ATOM 3798 N N . LEU A 1 490 ? -28.281 -54.103 20.972 1.00 51.70 490 LEU A N 1
ATOM 3799 C CA . LEU A 1 490 ? -29.610 -53.619 21.344 1.00 48.73 490 LEU A CA 1
ATOM 3800 C C . LEU A 1 490 ? -30.600 -54.742 21.049 1.00 49.55 490 LEU A C 1
ATOM 3801 O O . LEU A 1 490 ? -31.133 -54.837 19.940 1.00 54.45 490 LEU A O 1
ATOM 3806 N N . MET A 1 491 ? -30.839 -55.594 22.039 1.00 49.45 491 MET A N 1
ATOM 3807 C CA . MET A 1 491 ? -31.776 -56.712 21.927 1.00 55.17 491 MET A CA 1
ATOM 3808 C C . MET A 1 491 ? -32.798 -56.601 23.056 1.00 54.74 491 MET A C 1
ATOM 3809 O O . MET A 1 491 ? -32.828 -57.443 23.958 1.00 58.78 491 MET A O 1
ATOM 3814 N N . SER A 1 492 ? -33.615 -55.544 23.009 1.00 54.37 492 SER A N 1
ATOM 3815 C CA . SER A 1 492 ? -34.574 -55.195 24.057 1.00 54.90 492 SER A CA 1
ATOM 3816 C C . SER A 1 492 ? -33.863 -54.782 25.344 1.00 50.53 492 SER A C 1
ATOM 3817 O O . SER A 1 492 ? -34.461 -54.137 26.210 1.00 54.11 492 SER A O 1
ATOM 3820 N N . ILE A 1 493 ? -32.590 -55.151 25.474 1.00 53.42 493 ILE A N 1
ATOM 3821 C CA . ILE A 1 493 ? -31.743 -54.690 26.575 1.00 58.62 493 ILE A CA 1
ATOM 3822 C C . ILE A 1 493 ? -30.368 -54.351 26.032 1.00 60.21 493 ILE A C 1
ATOM 3823 O O . ILE A 1 493 ? -29.876 -54.974 25.082 1.00 58.51 493 ILE A O 1
ATOM 3828 N N . PRO A 1 494 ? -29.724 -53.339 26.614 1.00 60.72 494 PRO A N 1
ATOM 3829 C CA . PRO A 1 494 ? -28.350 -53.006 26.203 1.00 52.02 494 PRO A CA 1
ATOM 3830 C C . PRO A 1 494 ? -27.381 -54.084 26.665 1.00 49.42 494 PRO A C 1
ATOM 3831 O O . PRO A 1 494 ? -27.191 -54.292 27.866 1.00 54.32 494 PRO A O 1
ATOM 3835 N N . THR A 1 495 ? -26.766 -54.769 25.707 1.00 50.44 495 THR A N 1
ATOM 3836 C CA . THR A 1 495 ? -25.871 -55.880 25.996 1.00 57.86 495 THR A CA 1
ATOM 3837 C C . THR A 1 495 ? -24.409 -55.474 25.825 1.00 52.00 495 THR A C 1
ATOM 3838 O O . THR A 1 495 ? -24.084 -54.446 25.226 1.00 46.53 495 THR A O 1
ATOM 3842 N N . ASP A 1 496 ? -23.523 -56.305 26.378 1.00 51.30 496 ASP A N 1
ATOM 3843 C CA . ASP A 1 496 ? -22.090 -56.060 26.255 1.00 52.69 496 ASP A CA 1
ATOM 3844 C C . ASP A 1 496 ? -21.553 -56.597 24.933 1.00 54.46 496 ASP A C 1
ATOM 3845 O O . ASP A 1 496 ? -20.833 -55.896 24.215 1.00 56.88 496 ASP A O 1
ATOM 3850 N N . CYS A 1 497 ? -21.900 -57.832 24.599 1.00 53.46 497 CYS A N 1
ATOM 3851 C CA . CYS A 1 497 ? -21.497 -58.487 23.367 1.00 50.19 497 CYS A CA 1
ATOM 3852 C C . CYS A 1 497 ? -22.681 -59.281 22.843 1.00 56.88 497 CYS A C 1
ATOM 3853 O O . CYS A 1 497 ? -23.600 -59.606 23.602 1.00 56.31 497 CYS A O 1
ATOM 3856 N N . PRO A 1 498 ? -22.704 -59.587 21.548 1.00 58.43 498 PRO A N 1
ATOM 3857 C CA . PRO A 1 498 ? -23.848 -60.320 21.001 1.00 53.04 498 PRO A CA 1
ATOM 3858 C C . PRO A 1 498 ? -23.498 -61.680 20.415 1.00 57.75 498 PRO A C 1
ATOM 3859 O O . PRO A 1 498 ? -24.342 -62.298 19.759 1.00 53.19 498 PRO A O 1
ATOM 3863 N N . GLN A 1 499 ? -22.276 -62.166 20.637 1.00 56.08 499 GLN A N 1
ATOM 3864 C CA . GLN A 1 499 ? -21.794 -63.337 19.915 1.00 57.00 499 GLN A CA 1
ATOM 3865 C C . GLN A 1 499 ? -21.542 -64.561 20.786 1.00 61.51 499 GLN A C 1
ATOM 3866 O O . GLN A 1 499 ? -21.686 -65.683 20.295 1.00 53.47 499 GLN A O 1
ATOM 3872 N N . ARG A 1 500 ? -21.189 -64.391 22.058 1.00 56.68 500 ARG A N 1
ATOM 3873 C CA . ARG A 1 500 ? -20.783 -65.515 22.887 1.00 58.95 500 ARG A CA 1
ATOM 3874 C C . ARG A 1 500 ? -21.881 -65.877 23.890 1.00 58.86 500 ARG A C 1
ATOM 3875 O O . ARG A 1 500 ? -23.019 -65.399 23.809 1.00 56.82 500 ARG A O 1
ATOM 3883 N N . ASP A 1 501 ? -21.528 -66.738 24.844 1.00 59.28 501 ASP A N 1
ATOM 3884 C CA . ASP A 1 501 ? -22.470 -67.233 25.840 1.00 56.55 501 ASP A CA 1
ATOM 3885 C C . ASP A 1 501 ? -22.683 -66.218 26.956 1.00 53.92 501 ASP A C 1
ATOM 3886 O O . ASP A 1 501 ? -22.615 -66.562 28.140 1.00 59.48 501 ASP A O 1
ATOM 3891 N N . GLU A 1 502 ? -22.943 -64.966 26.588 1.00 51.40 502 GLU A N 1
ATOM 3892 C CA . GLU A 1 502 ? -23.185 -63.917 27.568 1.00 52.33 502 GLU A CA 1
ATOM 3893 C C . GLU A 1 502 ? -24.362 -63.056 27.131 1.00 55.74 502 GLU A C 1
ATOM 3894 O O . GLU A 1 502 ? -25.518 -63.388 27.414 1.00 58.40 502 GLU A O 1
ATOM 3900 N N . ARG A 1 503 ? -24.075 -61.953 26.436 1.00 56.60 503 ARG A N 1
ATOM 3901 C CA . ARG A 1 503 ? -25.099 -61.034 25.939 1.00 53.98 503 ARG A CA 1
ATOM 3902 C C . ARG A 1 503 ? -25.970 -60.491 27.068 1.00 49.52 503 ARG A C 1
ATOM 3903 O O . ARG A 1 503 ? -27.146 -60.179 26.866 1.00 51.49 503 ARG A O 1
ATOM 3911 N N . MET A 1 504 ? -25.397 -60.371 28.261 1.00 56.09 504 MET A N 1
ATOM 3912 C CA . MET A 1 504 ? -26.132 -59.888 29.418 1.00 58.02 504 MET A CA 1
ATOM 3913 C C . MET A 1 504 ? -26.231 -58.365 29.395 1.00 57.26 504 MET A C 1
ATOM 3914 O O . MET A 1 504 ? -25.516 -57.677 28.662 1.00 52.25 504 MET A O 1
ATOM 3919 N N . GLY A 1 505 ? -27.139 -57.843 30.213 1.00 60.70 505 GLY A N 1
ATOM 3920 C CA . GLY A 1 505 ? -27.324 -56.409 30.305 1.00 56.95 505 GLY A CA 1
ATOM 3921 C C . GLY A 1 505 ? -26.424 -55.767 31.340 1.00 58.13 505 GLY A C 1
ATOM 3922 O O . GLY A 1 505 ? -26.904 -55.261 32.359 1.00 58.31 505 GLY A O 1
ATOM 3923 N N . TRP A 1 506 ? -25.116 -55.785 31.088 1.00 55.50 506 TRP A N 1
ATOM 3924 C CA . TRP A 1 506 ? -24.163 -55.204 32.023 1.00 52.18 506 TRP A CA 1
ATOM 3925 C C . TRP A 1 506 ? -24.396 -53.703 32.158 1.00 54.05 506 TRP A C 1
ATOM 3926 O O . TRP A 1 506 ? -24.471 -52.979 31.161 1.00 51.66 506 TRP A O 1
ATOM 3937 N N . MET A 1 507 ? -24.503 -53.241 33.405 1.00 55.53 507 MET A N 1
ATOM 3938 C CA . MET A 1 507 ? -24.886 -51.857 33.665 1.00 50.45 507 MET A CA 1
ATOM 3939 C C . MET A 1 507 ? -23.787 -50.873 33.284 1.00 55.41 507 MET A C 1
ATOM 3940 O O . MET A 1 507 ? -24.086 -49.750 32.861 1.00 56.82 507 MET A O 1
ATOM 3945 N N . GLY A 1 508 ? -22.520 -51.264 33.431 1.00 57.50 508 GLY A N 1
ATOM 3946 C CA . GLY A 1 508 ? -21.436 -50.342 33.131 1.00 54.55 508 GLY A CA 1
ATOM 3947 C C . GLY A 1 508 ? -21.338 -50.019 31.651 1.00 55.01 508 GLY A C 1
ATOM 3948 O O . GLY A 1 508 ? -21.204 -48.854 31.264 1.00 49.70 508 GLY A O 1
ATOM 3949 N N . ASP A 1 509 ? -21.403 -51.048 30.803 1.00 51.10 509 ASP A N 1
ATOM 3950 C CA . ASP A 1 509 ? -21.317 -50.824 29.365 1.00 53.19 509 ASP A CA 1
ATOM 3951 C C . ASP A 1 509 ? -22.491 -49.999 28.857 1.00 57.10 509 ASP A C 1
ATOM 3952 O O . ASP A 1 509 ? -22.329 -49.190 27.936 1.00 52.26 509 ASP A O 1
ATOM 3957 N N . ALA A 1 510 ? -23.675 -50.183 29.448 1.00 55.88 510 ALA A N 1
ATOM 3958 C CA . ALA A 1 510 ? -24.843 -49.424 29.018 1.00 51.79 510 ALA A CA 1
ATOM 3959 C C . ALA A 1 510 ? -24.759 -47.967 29.450 1.00 58.76 510 ALA A C 1
ATOM 3960 O O . ALA A 1 510 ? -25.279 -47.085 28.756 1.00 63.38 510 ALA A O 1
ATOM 3962 N N . GLN A 1 511 ? -24.109 -47.694 30.582 1.00 58.93 511 GLN A N 1
ATOM 3963 C CA . GLN A 1 511 ? -24.016 -46.323 31.070 1.00 51.01 511 GLN A CA 1
ATOM 3964 C C . GLN A 1 511 ? -23.028 -45.506 30.247 1.00 55.16 511 GLN A C 1
ATOM 3965 O O . GLN A 1 511 ? -23.315 -44.360 29.882 1.00 57.06 511 GLN A O 1
ATOM 3971 N N . LEU A 1 512 ? -21.861 -46.081 29.940 1.00 54.87 512 LEU A N 1
ATOM 3972 C CA . LEU A 1 512 ? -20.812 -45.325 29.263 1.00 52.01 512 LEU A CA 1
ATOM 3973 C C . LEU A 1 512 ? -21.150 -45.052 27.803 1.00 55.83 512 LEU A C 1
ATOM 3974 O O . LEU A 1 512 ? -20.660 -44.071 27.231 1.00 51.10 512 LEU A O 1
ATOM 3979 N N . SER A 1 513 ? -21.969 -45.898 27.180 1.00 53.53 513 SER A N 1
ATOM 3980 C CA . SER A 1 513 ? -22.349 -45.720 25.786 1.00 56.41 513 SER A CA 1
ATOM 3981 C C . SER A 1 513 ? -23.755 -45.155 25.627 1.00 49.85 513 SER A C 1
ATOM 3982 O O . SER A 1 513 ? -24.268 -45.106 24.505 1.00 47.49 513 SER A O 1
ATOM 3985 N N . ALA A 1 514 ? -24.383 -44.716 26.720 1.00 54.12 514 ALA A N 1
ATOM 3986 C CA . ALA A 1 514 ? -25.750 -44.213 26.629 1.00 51.46 514 ALA A CA 1
ATOM 3987 C C . ALA A 1 514 ? -25.806 -42.883 25.887 1.00 46.70 514 ALA A C 1
ATOM 3988 O O . ALA A 1 514 ? -26.754 -42.625 25.138 1.00 48.53 514 ALA A O 1
ATOM 3990 N N . GLU A 1 515 ? -24.800 -42.026 26.081 1.00 50.73 515 GLU A N 1
ATOM 3991 C CA . GLU A 1 515 ? -24.789 -40.739 25.393 1.00 53.07 515 GLU A CA 1
ATOM 3992 C C . GLU A 1 515 ? -24.589 -40.905 23.892 1.00 54.37 515 GLU A C 1
ATOM 3993 O O . GLU A 1 515 ? -25.158 -40.140 23.103 1.00 52.06 515 GLU A O 1
ATOM 3999 N N . GLU A 1 516 ? -23.796 -41.896 23.478 1.00 49.29 516 GLU A N 1
ATOM 4000 C CA . GLU A 1 516 ? -23.589 -42.123 22.052 1.00 48.30 516 GLU A CA 1
ATOM 4001 C C . GLU A 1 516 ? -24.865 -42.615 21.381 1.00 49.55 516 GLU A C 1
ATOM 4002 O O . GLU A 1 516 ? -25.230 -42.135 20.301 1.00 52.83 516 GLU A O 1
ATOM 4008 N N . ALA A 1 517 ? -25.556 -43.570 22.009 1.00 46.74 517 ALA A N 1
ATOM 4009 C CA . ALA A 1 517 ? -26.767 -44.129 21.415 1.00 50.23 517 ALA A CA 1
ATOM 4010 C C . ALA A 1 517 ? -27.855 -43.072 21.276 1.00 50.23 517 ALA A C 1
ATOM 4011 O O . ALA A 1 517 ? -28.611 -43.069 20.296 1.00 42.89 517 ALA A O 1
ATOM 4013 N N . ILE A 1 518 ? -27.949 -42.164 22.248 1.00 48.04 518 ILE A N 1
ATOM 4014 C CA . ILE A 1 518 ? -28.942 -41.097 22.173 1.00 47.28 518 ILE A CA 1
ATOM 4015 C C . ILE A 1 518 ? -28.652 -40.186 20.987 1.00 47.58 518 ILE A C 1
ATOM 4016 O O . ILE A 1 518 ? -29.566 -39.781 20.258 1.00 53.90 518 ILE A O 1
ATOM 4021 N N . PHE A 1 519 ? -27.375 -39.865 20.762 1.00 52.17 519 PHE A N 1
ATOM 4022 C CA . PHE A 1 519 ? -27.012 -39.012 19.634 1.00 51.18 519 PHE A CA 1
ATOM 4023 C C . PHE A 1 519 ? -27.297 -39.684 18.298 1.00 49.63 519 PHE A C 1
ATOM 4024 O O . PHE A 1 519 ? -27.647 -39.004 17.327 1.00 51.38 519 PHE A O 1
ATOM 4032 N N . ASN A 1 520 ? -27.163 -41.007 18.230 1.00 54.11 520 ASN A N 1
ATOM 4033 C CA . ASN A 1 520 ? -27.310 -41.722 16.969 1.00 52.95 520 ASN A CA 1
ATOM 4034 C C . ASN A 1 520 ? -28.713 -42.264 16.740 1.00 53.67 520 ASN A C 1
ATOM 4035 O O . ASN A 1 520 ? -29.159 -42.329 15.588 1.00 52.43 520 ASN A O 1
ATOM 4040 N N . PHE A 1 521 ? -29.420 -42.655 17.799 1.00 55.89 521 PHE A N 1
ATOM 4041 C CA . PHE A 1 521 ? -30.700 -43.333 17.656 1.00 52.70 521 PHE A CA 1
ATOM 4042 C C . PHE A 1 521 ? -31.709 -42.763 18.642 1.00 52.99 521 PHE A C 1
ATOM 4043 O O . PHE A 1 521 ? -31.348 -42.167 19.660 1.00 52.46 521 PHE A O 1
ATOM 4051 N N . ASP A 1 522 ? -32.987 -42.945 18.314 1.00 52.17 522 ASP A N 1
ATOM 4052 C CA . ASP A 1 522 ? -34.085 -42.594 19.210 1.00 52.35 522 ASP A CA 1
ATOM 4053 C C . ASP A 1 522 ? -34.158 -43.646 20.311 1.00 53.57 522 ASP A C 1
ATOM 4054 O O . ASP A 1 522 ? -34.549 -44.791 20.058 1.00 53.67 522 ASP A O 1
ATOM 4059 N N . MET A 1 523 ? -33.787 -43.264 21.534 1.00 52.89 523 MET A N 1
ATOM 4060 C CA . MET A 1 523 ? -33.619 -44.222 22.619 1.00 51.51 523 MET A CA 1
ATOM 4061 C C . MET A 1 523 ? -34.525 -43.985 23.818 1.00 51.64 523 MET A C 1
ATOM 4062 O O . MET A 1 523 ? -34.434 -44.743 24.791 1.00 55.22 523 MET A O 1
ATOM 4067 N N . ILE A 1 524 ? -35.390 -42.966 23.789 1.00 52.21 524 ILE A N 1
ATOM 4068 C CA . ILE A 1 524 ? -36.184 -42.650 24.975 1.00 49.09 524 ILE A CA 1
ATOM 4069 C C . ILE A 1 524 ? -37.168 -43.774 25.283 1.00 53.77 524 ILE A C 1
ATOM 4070 O O . ILE A 1 524 ? -37.402 -44.107 26.451 1.00 52.63 524 ILE A O 1
ATOM 4075 N N . GLY A 1 525 ? -37.751 -44.386 24.249 1.00 55.89 525 GLY A N 1
ATOM 4076 C CA . GLY A 1 525 ? -38.607 -45.537 24.479 1.00 49.58 525 GLY A CA 1
ATOM 4077 C C . GLY A 1 525 ? -37.838 -46.754 24.948 1.00 53.74 525 GLY A C 1
ATOM 4078 O O . GLY A 1 525 ? -38.343 -47.540 25.755 1.00 52.04 525 GLY A O 1
ATOM 4079 N N . PHE A 1 526 ? -36.607 -46.922 24.461 1.00 58.74 526 PHE A N 1
ATOM 4080 C CA . PHE A 1 526 ? -35.789 -48.057 24.871 1.00 49.34 526 PHE A CA 1
ATOM 4081 C C . PHE A 1 526 ? -35.318 -47.908 26.312 1.00 48.22 526 PHE A C 1
ATOM 4082 O O . PHE A 1 526 ? -35.365 -48.869 27.091 1.00 46.45 526 PHE A O 1
ATOM 4090 N N . TYR A 1 527 ? -34.864 -46.711 26.689 1.00 48.63 527 TYR A N 1
ATOM 4091 C CA . TYR A 1 527 ? -34.305 -46.524 28.022 1.00 52.82 527 TYR A CA 1
ATOM 4092 C C . TYR A 1 527 ? -35.387 -46.496 29.093 1.00 50.62 527 TYR A C 1
ATOM 4093 O O . TYR A 1 527 ? -35.134 -46.898 30.234 1.00 48.29 527 TYR A O 1
ATOM 4102 N N . ARG A 1 528 ? -36.590 -46.030 28.750 1.00 49.09 528 ARG A N 1
ATOM 4103 C CA . ARG A 1 528 ? -37.689 -46.057 29.708 1.00 42.71 528 ARG A CA 1
ATOM 4104 C C . ARG A 1 528 ? -38.029 -47.487 30.106 1.00 49.58 528 ARG A C 1
ATOM 4105 O O . ARG A 1 528 ? -38.327 -47.762 31.275 1.00 49.95 528 ARG A O 1
ATOM 4113 N N . LYS A 1 529 ? -37.985 -48.413 29.146 1.00 53.42 529 LYS A N 1
ATOM 4114 C CA . LYS A 1 529 ? -38.192 -49.821 29.464 1.00 47.86 529 LYS A CA 1
ATOM 4115 C C . LYS A 1 529 ? -37.033 -50.376 30.282 1.00 51.71 529 LYS A C 1
ATOM 4116 O O . LYS A 1 529 ? -37.244 -51.160 31.214 1.00 55.97 529 LYS A O 1
ATOM 4122 N N . TYR A 1 530 ? -35.801 -49.981 29.949 1.00 53.37 530 TYR A N 1
ATOM 4123 C CA . TYR A 1 530 ? -34.645 -50.482 30.684 1.00 51.84 530 TYR A CA 1
ATOM 4124 C C . TYR A 1 530 ? -34.576 -49.880 32.081 1.00 53.17 530 TYR A C 1
ATOM 4125 O O . TYR A 1 530 ? -34.154 -50.550 33.032 1.00 46.42 530 TYR A O 1
ATOM 4134 N N . LEU A 1 531 ? -34.976 -48.613 32.222 1.00 51.65 531 LEU A N 1
ATOM 4135 C CA . LEU A 1 531 ? -35.032 -48.003 33.546 1.00 54.49 531 LEU A CA 1
ATOM 4136 C C . LEU A 1 531 ? -36.012 -48.737 34.448 1.00 53.00 531 LEU A C 1
ATOM 4137 O O . LEU A 1 531 ? -35.794 -48.826 35.663 1.00 47.57 531 LEU A O 1
ATOM 4142 N N . ASN A 1 532 ? -37.092 -49.269 33.876 1.00 50.84 532 ASN A N 1
ATOM 4143 C CA . ASN A 1 532 ? -37.993 -50.110 34.654 1.00 54.31 532 ASN A CA 1
ATOM 4144 C C . ASN A 1 532 ? -37.312 -51.411 35.057 1.00 54.87 532 ASN A C 1
ATOM 4145 O O . ASN A 1 532 ? -37.536 -51.917 36.162 1.00 60.42 532 ASN A O 1
ATOM 4150 N N . ASP A 1 533 ? -36.486 -51.973 34.167 1.00 54.45 533 ASP A N 1
ATOM 4151 C CA . ASP A 1 533 ? -35.785 -53.214 34.485 1.00 53.89 533 ASP A CA 1
ATOM 4152 C C . ASP A 1 533 ? -34.857 -53.030 35.678 1.00 48.84 533 ASP A C 1
ATOM 4153 O O . ASP A 1 533 ? -34.746 -53.918 36.532 1.00 41.35 533 ASP A O 1
ATOM 4158 N N . ILE A 1 534 ? -34.179 -51.883 35.750 1.00 51.63 534 ILE A N 1
ATOM 4159 C CA . ILE A 1 534 ? -33.345 -51.584 36.908 1.00 52.37 534 ILE A CA 1
ATOM 4160 C C . ILE A 1 534 ? -34.206 -51.416 38.152 1.00 49.97 534 ILE A C 1
ATOM 4161 O O . ILE A 1 534 ? -33.829 -51.843 39.250 1.00 48.27 534 ILE A O 1
ATOM 4166 N N . ARG A 1 535 ? -35.382 -50.802 37.999 1.00 50.45 535 ARG A N 1
ATOM 4167 C CA . ARG A 1 535 ? -36.298 -50.657 39.125 1.00 53.10 535 ARG A CA 1
ATOM 4168 C C . ARG A 1 535 ? -36.815 -52.012 39.593 1.00 53.85 535 ARG A C 1
ATOM 4169 O O . ARG A 1 535 ? -37.016 -52.225 40.795 1.00 54.87 535 ARG A O 1
ATOM 4177 N N . ASP A 1 536 ? -37.029 -52.941 38.661 1.00 54.08 536 ASP A N 1
ATOM 4178 C CA . ASP A 1 536 ? -37.511 -54.275 38.994 1.00 50.35 536 ASP A CA 1
ATOM 4179 C C . ASP A 1 536 ? -36.433 -55.162 39.602 1.00 51.17 536 ASP A C 1
ATOM 4180 O O . ASP A 1 536 ? -36.750 -56.261 40.071 1.00 62.07 536 ASP A O 1
ATOM 4185 N N . ALA A 1 537 ? -35.176 -54.725 39.603 1.00 45.94 537 ALA A N 1
ATOM 4186 C CA . ALA A 1 537 ? -34.094 -55.497 40.192 1.00 49.09 537 ALA A CA 1
ATOM 4187 C C . ALA A 1 537 ? -33.449 -54.801 41.380 1.00 52.07 537 ALA A C 1
ATOM 4188 O O . ALA A 1 537 ? -32.478 -55.328 41.936 1.00 53.83 537 ALA A O 1
ATOM 4190 N N . GLN A 1 538 ? -33.957 -53.641 41.785 1.00 50.14 538 GLN A N 1
ATOM 4191 C CA . GLN A 1 538 ? -33.412 -52.940 42.939 1.00 50.00 538 GLN A CA 1
ATOM 4192 C C . GLN A 1 538 ? -33.802 -53.673 44.217 1.00 51.19 538 GLN A C 1
ATOM 4193 O O . GLN A 1 538 ? -34.988 -53.910 44.469 1.00 50.00 538 GLN A O 1
ATOM 4199 N N . LYS A 1 539 ? -32.804 -54.033 45.021 1.00 58.57 539 LYS A N 1
ATOM 4200 C CA . LYS A 1 539 ? -33.057 -54.719 46.277 1.00 51.74 539 LYS A CA 1
ATOM 4201 C C . LYS A 1 539 ? -33.644 -53.750 47.303 1.00 55.23 539 LYS A C 1
ATOM 4202 O O . LYS A 1 539 ? -33.712 -52.536 47.089 1.00 52.20 539 LYS A O 1
ATOM 4208 N N . GLU A 1 540 ? -34.076 -54.311 48.437 1.00 61.77 540 GLU A N 1
ATOM 4209 C CA . GLU A 1 540 ? -34.706 -53.499 49.474 1.00 56.65 540 GLU A CA 1
ATOM 4210 C C . GLU A 1 540 ? -33.732 -52.496 50.080 1.00 53.01 540 GLU A C 1
ATOM 4211 O O . GLU A 1 540 ? -34.135 -51.383 50.436 1.00 52.28 540 GLU A O 1
ATOM 4217 N N . ASN A 1 541 ? -32.458 -52.862 50.199 1.00 52.15 541 ASN A N 1
ATOM 4218 C CA . ASN A 1 541 ? -31.438 -51.956 50.713 1.00 52.69 541 ASN A CA 1
ATOM 4219 C C . ASN A 1 541 ? -30.948 -50.961 49.669 1.00 52.38 541 ASN A C 1
ATOM 4220 O O . ASN A 1 541 ? -29.996 -50.223 49.940 1.00 53.15 541 ASN A O 1
ATOM 4225 N N . GLY A 1 542 ? -31.566 -50.928 48.492 1.00 52.72 542 GLY A N 1
ATOM 4226 C CA . GLY A 1 542 ? -31.154 -50.029 47.436 1.00 53.81 542 GLY A CA 1
ATOM 4227 C C . GLY A 1 542 ? -30.088 -50.567 46.512 1.00 55.63 542 GLY A C 1
ATOM 4228 O O . GLY A 1 542 ? -29.616 -49.824 45.643 1.00 51.58 542 GLY A O 1
ATOM 4229 N N . SER A 1 543 ? -29.698 -51.831 46.665 1.00 57.96 543 SER A N 1
ATOM 4230 C CA . SER A 1 543 ? -28.637 -52.405 45.852 1.00 57.31 543 SER A CA 1
ATOM 4231 C C . SER A 1 543 ? -29.117 -52.655 44.424 1.00 54.92 543 SER A C 1
ATOM 4232 O O . SER A 1 543 ? -30.313 -52.781 44.149 1.00 52.79 543 SER A O 1
ATOM 4235 N N . LEU A 1 544 ? -28.154 -52.731 43.509 1.00 55.71 544 LEU A N 1
ATOM 4236 C CA . LEU A 1 544 ? -28.421 -53.012 42.107 1.00 51.50 544 LEU A CA 1
ATOM 4237 C C . LEU A 1 544 ? -27.450 -54.071 41.610 1.00 49.15 544 LEU A C 1
ATOM 4238 O O . LEU A 1 544 ? -26.317 -54.171 42.089 1.00 54.33 544 LEU A O 1
ATOM 4243 N N . SER A 1 545 ? -27.904 -54.863 40.644 1.00 52.04 545 SER A N 1
ATOM 4244 C CA . SER A 1 545 ? -27.082 -55.910 40.058 1.00 53.37 545 SER A CA 1
ATOM 4245 C C . SER A 1 545 ? -26.207 -55.344 38.945 1.00 52.40 545 SER A C 1
ATOM 4246 O O . SER A 1 545 ? -26.564 -54.367 38.281 1.00 45.14 545 SER A O 1
ATOM 4249 N N . ASP A 1 546 ? -25.046 -55.975 38.748 1.00 52.63 546 ASP A N 1
ATOM 4250 C CA . ASP A 1 546 ? -24.144 -55.531 37.691 1.00 55.14 546 ASP A CA 1
ATOM 4251 C C . ASP A 1 546 ? -24.712 -55.826 36.308 1.00 60.85 546 ASP A C 1
ATOM 4252 O O . ASP A 1 546 ? -24.355 -55.147 35.338 1.00 59.59 546 ASP A O 1
ATOM 4257 N N . VAL A 1 547 ? -25.588 -56.825 36.193 1.00 52.77 547 VAL A N 1
ATOM 4258 C CA . VAL A 1 547 ? -26.312 -57.095 34.958 1.00 52.55 547 VAL A CA 1
ATOM 4259 C C . VAL A 1 547 ? -27.806 -56.963 35.233 1.00 54.56 547 VAL A C 1
ATOM 4260 O O . VAL A 1 547 ? -28.303 -57.402 36.277 1.00 46.66 547 VAL A O 1
ATOM 4264 N N . ILE A 1 548 ? -28.509 -56.311 34.313 1.00 58.40 548 ILE A N 1
ATOM 4265 C CA . ILE A 1 548 ? -29.951 -56.104 34.417 1.00 56.02 548 ILE A CA 1
ATOM 4266 C C . ILE A 1 548 ? -30.572 -56.431 33.064 1.00 61.19 548 ILE A C 1
ATOM 4267 O O . ILE A 1 548 ? -30.156 -55.858 32.046 1.00 57.58 548 ILE A O 1
ATOM 4272 N N . PRO A 1 549 ? -31.562 -57.338 32.989 1.00 59.49 549 PRO A N 1
ATOM 4273 C CA . PRO A 1 549 ? -32.167 -58.122 34.075 1.00 56.19 549 PRO A CA 1
ATOM 4274 C C . PRO A 1 549 ? -31.190 -59.096 34.732 1.00 60.73 549 PRO A C 1
ATOM 4275 O O . PRO A 1 549 ? -30.261 -59.565 34.074 1.00 60.58 549 PRO A O 1
ATOM 4279 N N . PRO A 1 550 ? -31.400 -59.396 36.015 1.00 61.81 550 PRO A N 1
ATOM 4280 C CA . PRO A 1 550 ? -30.423 -60.192 36.779 1.00 58.08 550 PRO A CA 1
ATOM 4281 C C . PRO A 1 550 ? -30.547 -61.692 36.528 1.00 54.62 550 PRO A C 1
ATOM 4282 O O . PRO A 1 550 ? -30.784 -62.486 37.442 1.00 65.23 550 PRO A O 1
ATOM 4286 N N . TYR A 1 551 ? -30.386 -62.094 35.264 1.00 50.28 551 TYR A N 1
ATOM 4287 C CA . TYR A 1 551 ? -30.243 -63.515 34.968 1.00 52.11 551 TYR A CA 1
ATOM 4288 C C . TYR A 1 551 ? -29.010 -64.081 35.661 1.00 57.96 551 TYR A C 1
ATOM 4289 O O . TYR A 1 551 ? -29.021 -65.221 36.140 1.00 57.39 551 TYR A O 1
ATOM 4298 N N . TRP A 1 552 ? -27.939 -63.294 35.720 1.00 59.49 552 TRP A N 1
ATOM 4299 C CA . TRP A 1 552 ? -26.801 -63.556 36.589 1.00 57.94 552 TRP A CA 1
ATOM 4300 C C . TRP A 1 552 ? -26.911 -62.627 37.792 1.00 67.13 552 TRP A C 1
ATOM 4301 O O . TRP A 1 552 ? -26.883 -61.401 37.637 1.00 58.35 552 TRP A O 1
ATOM 4312 N N . SER A 1 553 ? -27.047 -63.202 38.984 1.00 66.04 553 SER A N 1
ATOM 4313 C CA . SER A 1 553 ? -27.203 -62.401 40.193 1.00 62.17 553 SER A CA 1
ATOM 4314 C C . SER A 1 553 ? -25.828 -61.951 40.673 1.00 64.50 553 SER A C 1
ATOM 4315 O O . SER A 1 553 ? -25.055 -62.753 41.207 1.00 71.67 553 SER A O 1
ATOM 4318 N N . ILE A 1 554 ? -25.519 -60.673 40.481 1.00 52.84 554 ILE A N 1
ATOM 4319 C CA . ILE A 1 554 ? -24.271 -60.082 40.963 1.00 59.87 554 ILE A CA 1
ATOM 4320 C C . ILE A 1 554 ? -24.661 -58.888 41.828 1.00 55.88 554 ILE A C 1
ATOM 4321 O O . ILE A 1 554 ? -24.824 -57.763 41.347 1.00 49.44 554 ILE A O 1
ATOM 4326 N N . TYR A 1 555 ? -24.828 -59.136 43.125 1.00 55.98 555 TYR A N 1
ATOM 4327 C CA . TYR A 1 555 ? -25.161 -58.117 44.102 1.00 55.88 555 TYR A CA 1
ATOM 4328 C C . TYR A 1 555 ? -24.102 -58.076 45.196 1.00 55.30 555 TYR A C 1
ATOM 4329 O O . TYR A 1 555 ? -23.646 -59.130 45.651 1.00 65.37 555 TYR A O 1
ATOM 4338 N N . PRO A 1 556 ? -23.683 -56.881 45.637 1.00 52.52 556 PRO A N 1
ATOM 4339 C CA . PRO A 1 556 ? -24.097 -55.588 45.086 1.00 54.03 556 PRO A CA 1
ATOM 4340 C C . PRO A 1 556 ? -23.301 -55.214 43.843 1.00 55.11 556 PRO A C 1
ATOM 4341 O O . PRO A 1 556 ? -22.421 -55.966 43.426 1.00 60.12 556 PRO A O 1
ATOM 4345 N N . GLY A 1 557 ? -23.600 -54.057 43.266 1.00 51.22 557 GLY A N 1
ATOM 4346 C CA . GLY A 1 557 ? -22.989 -53.636 42.023 1.00 59.01 557 GLY A CA 1
ATOM 4347 C C . GLY A 1 557 ? -21.812 -52.701 42.228 1.00 57.52 557 GLY A C 1
ATOM 4348 O O . GLY A 1 557 ? -21.708 -52.016 43.243 1.00 58.52 557 GLY A O 1
ATOM 4349 N N . ASP A 1 558 ? -20.916 -52.693 41.246 1.00 51.32 558 ASP A N 1
ATOM 4350 C CA . ASP A 1 558 ? -19.827 -51.731 41.239 1.00 51.79 558 ASP A CA 1
ATOM 4351 C C . ASP A 1 558 ? -20.393 -50.322 41.079 1.00 48.30 558 ASP A C 1
ATOM 4352 O O . ASP A 1 558 ? -21.332 -50.117 40.303 1.00 50.79 558 ASP A O 1
ATOM 4357 N N . PRO A 1 559 ? -19.865 -49.338 41.811 1.00 47.59 559 PRO A N 1
ATOM 4358 C CA . PRO A 1 559 ? -20.383 -47.967 41.659 1.00 49.24 559 PRO A CA 1
ATOM 4359 C C . PRO A 1 559 ? -20.281 -47.439 40.238 1.00 52.70 559 PRO A C 1
ATOM 4360 O O . PRO A 1 559 ? -21.177 -46.715 39.787 1.00 57.60 559 PRO A O 1
ATOM 4364 N N . ALA A 1 560 ? -19.216 -47.791 39.511 1.00 54.15 560 ALA A N 1
ATOM 4365 C CA . ALA A 1 560 ? -19.109 -47.399 38.110 1.00 52.66 560 ALA A CA 1
ATOM 4366 C C . ALA A 1 560 ? -20.132 -48.109 37.235 1.00 52.31 560 ALA A C 1
ATOM 4367 O O . ALA A 1 560 ? -20.397 -47.655 36.117 1.00 52.35 560 ALA A O 1
ATOM 4369 N N . TRP A 1 561 ? -20.703 -49.211 37.717 1.00 54.40 561 TRP A N 1
ATOM 4370 C CA . TRP A 1 561 ? -21.719 -49.960 36.992 1.00 52.84 561 TRP A CA 1
ATOM 4371 C C . TRP A 1 561 ? -23.127 -49.549 37.414 1.00 54.80 561 TRP A C 1
ATOM 4372 O O . TRP A 1 561 ? -23.957 -49.201 36.568 1.00 54.60 561 TRP A O 1
ATOM 4383 N N . SER A 1 562 ? -23.402 -49.566 38.720 1.00 55.45 562 SER A N 1
ATOM 4384 C CA . SER A 1 562 ? -24.734 -49.260 39.226 1.00 47.87 562 SER A CA 1
ATOM 4385 C C . SER A 1 562 ? -25.138 -47.811 39.003 1.00 54.31 562 SER A C 1
ATOM 4386 O O . SER A 1 562 ? -26.314 -47.481 39.193 1.00 58.26 562 SER A O 1
ATOM 4389 N N . THR A 1 563 ? -24.205 -46.942 38.608 1.00 51.50 563 THR A N 1
ATOM 4390 C CA . THR A 1 563 ? -24.543 -45.555 38.312 1.00 51.32 563 THR A CA 1
ATOM 4391 C C . THR A 1 563 ? -25.448 -45.415 37.095 1.00 51.21 563 THR A C 1
ATOM 4392 O O . THR A 1 563 ? -25.932 -44.309 36.831 1.00 45.41 563 THR A O 1
ATOM 4396 N N . ALA A 1 564 ? -25.688 -46.502 36.357 1.00 49.16 564 ALA A N 1
ATOM 4397 C CA . ALA A 1 564 ? -26.521 -46.437 35.163 1.00 47.56 564 ALA A CA 1
ATOM 4398 C C . ALA A 1 564 ? -27.967 -46.078 35.478 1.00 53.14 564 ALA A C 1
ATOM 4399 O O . ALA A 1 564 ? -28.685 -45.618 34.584 1.00 54.77 564 ALA A O 1
ATOM 4401 N N . TYR A 1 565 ? -28.411 -46.278 36.722 1.00 51.24 565 TYR A N 1
ATOM 4402 C CA . TYR A 1 565 ? -29.788 -45.947 37.075 1.00 45.29 565 TYR A CA 1
ATOM 4403 C C . TYR A 1 565 ? -30.025 -44.443 37.010 1.00 48.70 565 TYR A C 1
ATOM 4404 O O . TYR A 1 565 ? -30.940 -43.979 36.321 1.00 53.97 565 TYR A O 1
ATOM 4413 N N . ILE A 1 566 ? -29.209 -43.664 37.720 1.00 48.68 566 ILE A N 1
ATOM 4414 C CA . ILE A 1 566 ? -29.401 -42.218 37.726 1.00 48.03 566 ILE A CA 1
ATOM 4415 C C . ILE A 1 566 ? -28.839 -41.578 36.460 1.00 51.88 566 ILE A C 1
ATOM 4416 O O . ILE A 1 566 ? -29.360 -40.557 35.997 1.00 51.05 566 ILE A O 1
ATOM 4421 N N . THR A 1 567 ? -27.779 -42.151 35.885 1.00 52.21 567 THR A N 1
ATOM 4422 C CA . THR A 1 567 ? -27.150 -41.540 34.718 1.00 54.95 567 THR A CA 1
ATOM 4423 C C . THR A 1 567 ? -28.063 -41.612 33.501 1.00 51.68 567 THR A C 1
ATOM 4424 O O . THR A 1 567 ? -28.318 -40.597 32.843 1.00 49.99 567 THR A O 1
ATOM 4428 N N . ILE A 1 568 ? -28.568 -42.808 33.188 1.00 47.08 568 ILE A N 1
ATOM 4429 C CA . ILE A 1 568 ? -29.451 -42.955 32.035 1.00 52.69 568 ILE A CA 1
ATOM 4430 C C . ILE A 1 568 ? -30.719 -42.135 32.232 1.00 48.72 568 ILE A C 1
ATOM 4431 O O . ILE A 1 568 ? -31.227 -41.513 31.290 1.00 53.86 568 ILE A O 1
ATOM 4436 N N . ALA A 1 569 ? -31.239 -42.101 33.460 1.00 48.89 569 ALA A N 1
ATOM 4437 C CA . ALA A 1 569 ? -32.418 -41.287 33.734 1.00 50.27 569 ALA A CA 1
ATOM 4438 C C . ALA A 1 569 ? -32.117 -39.804 33.551 1.00 50.49 569 ALA A C 1
ATOM 4439 O O . ALA A 1 569 ? -32.938 -39.063 32.998 1.00 51.57 569 ALA A O 1
ATOM 4441 N N . TRP A 1 570 ? -30.944 -39.354 34.004 1.00 50.76 570 TRP A N 1
ATOM 4442 C CA . TRP A 1 570 ? -30.558 -37.963 33.790 1.00 51.74 570 TRP A CA 1
ATOM 4443 C C . TRP A 1 570 ? -30.353 -37.665 32.311 1.00 51.22 570 TRP A C 1
ATOM 4444 O O . TRP A 1 570 ? -30.607 -36.540 31.865 1.00 48.54 570 TRP A O 1
ATOM 4455 N N . TYR A 1 571 ? -29.897 -38.654 31.539 1.00 54.01 571 TYR A N 1
ATOM 4456 C CA . TYR A 1 571 ? -29.756 -38.464 30.099 1.00 50.33 571 TYR A CA 1
ATOM 4457 C C . TYR A 1 571 ? -31.112 -38.253 29.439 1.00 51.54 571 TYR A C 1
ATOM 4458 O O . TYR A 1 571 ? -31.242 -37.434 28.521 1.00 51.75 571 TYR A O 1
ATOM 4467 N N . LEU A 1 572 ? -32.135 -38.979 29.899 1.00 49.62 572 LEU A N 1
ATOM 4468 C CA . LEU A 1 572 ? -33.468 -38.837 29.324 1.00 48.30 572 LEU A CA 1
ATOM 4469 C C . LEU A 1 572 ? -34.043 -37.447 29.568 1.00 55.25 572 LEU A C 1
ATOM 4470 O O . LEU A 1 572 ? -34.835 -36.955 28.756 1.00 54.86 572 LEU A O 1
ATOM 4475 N N . TYR A 1 573 ? -33.662 -36.802 30.671 1.00 55.77 573 TYR A N 1
ATOM 4476 C CA . TYR A 1 573 ? -34.097 -35.433 30.914 1.00 55.44 573 TYR A CA 1
ATOM 4477 C C . TYR A 1 573 ? -33.212 -34.422 30.196 1.00 51.51 573 TYR A C 1
ATOM 4478 O O . TYR A 1 573 ? -33.695 -33.360 29.790 1.00 54.14 573 TYR A O 1
ATOM 4487 N N . GLN A 1 574 ? -31.927 -34.737 30.019 1.00 52.07 574 GLN A N 1
ATOM 4488 C CA . GLN A 1 574 ? -31.007 -33.784 29.406 1.00 49.09 574 GLN A CA 1
ATOM 4489 C C . GLN A 1 574 ? -31.253 -33.656 27.907 1.00 54.55 574 GLN A C 1
ATOM 4490 O O . GLN A 1 574 ? -31.275 -32.542 27.370 1.00 54.70 574 GLN A O 1
ATOM 4496 N N . TYR A 1 575 ? -31.448 -34.779 27.217 1.00 55.96 575 TYR A N 1
ATOM 4497 C CA . TYR A 1 575 ? -31.551 -34.782 25.764 1.00 49.09 575 TYR A CA 1
ATOM 4498 C C . TYR A 1 575 ? -32.984 -34.851 25.254 1.00 46.16 575 TYR A C 1
ATOM 4499 O O . TYR A 1 575 ? -33.202 -34.683 24.049 1.00 51.55 575 TYR A O 1
ATOM 4508 N N . TYR A 1 576 ? -33.962 -35.088 26.127 1.00 50.83 576 TYR A N 1
ATOM 4509 C CA . TYR A 1 576 ? -35.357 -35.133 25.715 1.00 52.58 576 TYR A CA 1
ATOM 4510 C C . TYR A 1 576 ? -36.273 -34.227 26.524 1.00 54.35 576 TYR A C 1
ATOM 4511 O O . TYR A 1 576 ? -37.414 -34.007 26.101 1.00 50.09 576 TYR A O 1
ATOM 4520 N N . GLY A 1 577 ? -35.825 -33.700 27.658 1.00 57.67 577 GLY A N 1
ATOM 4521 C CA . GLY A 1 577 ? -36.680 -32.862 28.482 1.00 61.49 577 GLY A CA 1
ATOM 4522 C C . GLY A 1 577 ? -37.834 -33.602 29.123 1.00 62.38 577 GLY A C 1
ATOM 4523 O O . GLY A 1 577 ? -38.948 -33.067 29.189 1.00 64.93 577 GLY A O 1
ATOM 4524 N N . ASP A 1 578 ? -37.597 -34.822 29.593 1.00 61.64 578 ASP A N 1
ATOM 4525 C CA . ASP A 1 578 ? -38.619 -35.652 30.227 1.00 57.86 578 ASP A CA 1
ATOM 4526 C C . ASP A 1 578 ? -38.343 -35.662 31.728 1.00 64.59 578 ASP A C 1
ATOM 4527 O O . ASP A 1 578 ? -37.684 -36.564 32.247 1.00 64.08 578 ASP A O 1
ATOM 4532 N N . LYS A 1 579 ? -38.852 -34.643 32.425 1.00 69.31 579 LYS A N 1
ATOM 4533 C CA . LYS A 1 579 ? -38.712 -34.585 33.874 1.00 66.15 579 LYS A CA 1
ATOM 4534 C C . LYS A 1 579 ? -39.580 -35.612 34.586 1.00 65.05 579 LYS A C 1
ATOM 4535 O O . LYS A 1 579 ? -39.355 -35.872 35.773 1.00 65.84 579 LYS A O 1
ATOM 4541 N N . TYR A 1 580 ? -40.555 -36.203 33.893 1.00 60.09 580 TYR A N 1
ATOM 4542 C CA . TYR A 1 580 ? -41.436 -37.173 34.532 1.00 60.96 580 TYR A CA 1
ATOM 4543 C C . TYR A 1 580 ? -40.705 -38.467 34.864 1.00 63.85 580 TYR A C 1
ATOM 4544 O O . TYR A 1 580 ? -41.002 -39.098 35.885 1.00 61.50 580 TYR A O 1
ATOM 4553 N N . VAL A 1 581 ? -39.753 -38.879 34.022 1.00 58.53 581 VAL A N 1
ATOM 4554 C CA . VAL A 1 581 ? -38.976 -40.075 34.322 1.00 54.97 581 VAL A CA 1
ATOM 4555 C C . VAL A 1 581 ? -38.060 -39.851 35.516 1.00 61.98 581 VAL A C 1
ATOM 4556 O O . VAL A 1 581 ? -37.596 -40.819 36.129 1.00 65.66 581 VAL A O 1
ATOM 4560 N N . LEU A 1 582 ? -37.793 -38.593 35.869 1.00 61.86 582 LEU A N 1
ATOM 4561 C CA . LEU A 1 582 ? -37.005 -38.308 37.062 1.00 62.08 582 LEU A CA 1
ATOM 4562 C C . LEU A 1 582 ? -37.835 -38.472 38.329 1.00 52.28 582 LEU A C 1
ATOM 4563 O O . LEU A 1 582 ? -37.331 -38.967 39.342 1.00 56.91 582 LEU A O 1
ATOM 4568 N N . GLU A 1 583 ? -39.108 -38.068 38.291 1.00 61.59 583 GLU A N 1
ATOM 4569 C CA . GLU A 1 583 ? -39.978 -38.252 39.449 1.00 63.09 583 GLU A CA 1
ATOM 4570 C C . GLU A 1 583 ? -40.396 -39.707 39.615 1.00 59.03 583 GLU A C 1
ATOM 4571 O O . GLU A 1 583 ? -40.537 -40.185 40.747 1.00 60.09 583 GLU A O 1
ATOM 4577 N N . GLU A 1 584 ? -40.593 -40.423 38.507 1.00 57.81 584 GLU A N 1
ATOM 4578 C CA . GLU A 1 584 ? -41.059 -41.803 38.580 1.00 58.92 584 GLU A CA 1
ATOM 4579 C C . GLU A 1 584 ? -40.037 -42.719 39.245 1.00 59.56 584 GLU A C 1
ATOM 4580 O O . GLU A 1 584 ? -40.419 -43.697 39.899 1.00 58.50 584 GLU A O 1
ATOM 4586 N N . HIS A 1 585 ? -38.743 -42.421 39.103 1.00 55.38 585 HIS A N 1
ATOM 4587 C CA . HIS A 1 585 ? -37.682 -43.249 39.666 1.00 55.66 585 HIS A CA 1
ATOM 4588 C C . HIS A 1 585 ? -36.903 -42.533 40.767 1.00 55.26 585 HIS A C 1
ATOM 4589 O O . HIS A 1 585 ? -35.819 -42.989 41.148 1.00 49.46 585 HIS A O 1
ATOM 4596 N N . TYR A 1 586 ? -37.435 -41.425 41.292 1.00 59.44 586 TYR A N 1
ATOM 4597 C CA . TYR A 1 586 ? -36.682 -40.635 42.264 1.00 52.77 586 TYR A CA 1
ATOM 4598 C C . TYR A 1 586 ? -36.450 -41.407 43.557 1.00 54.12 586 TYR A C 1
ATOM 4599 O O . TYR A 1 586 ? -35.365 -41.328 44.144 1.00 58.75 586 TYR A O 1
ATOM 4608 N N . GLU A 1 587 ? -37.457 -42.151 44.021 1.00 51.69 587 GLU A N 1
ATOM 4609 C CA . GLU A 1 587 ? -37.283 -42.944 45.234 1.00 48.08 587 GLU A CA 1
ATOM 4610 C C . GLU A 1 587 ? -36.218 -44.018 45.051 1.00 54.61 587 GLU A C 1
ATOM 4611 O O . GLU A 1 587 ? -35.478 -44.324 45.993 1.00 53.52 587 GLU A O 1
ATOM 4617 N N . GLY A 1 588 ? -36.122 -44.597 43.852 1.00 58.14 588 GLY A N 1
ATOM 4618 C CA . GLY A 1 588 ? -35.052 -45.541 43.583 1.00 50.94 588 GLY A CA 1
ATOM 4619 C C . GLY A 1 588 ? -33.680 -44.901 43.620 1.00 50.20 588 GLY A C 1
ATOM 4620 O O . GLY A 1 588 ? -32.707 -45.538 44.034 1.00 49.22 588 GLY A O 1
ATOM 4621 N N . PHE A 1 589 ? -33.580 -43.640 43.194 1.00 50.33 589 PHE A N 1
ATOM 4622 C CA . PHE A 1 589 ? -32.308 -42.930 43.276 1.00 50.40 589 PHE A CA 1
ATOM 4623 C C . PHE A 1 589 ? -31.919 -42.688 44.728 1.00 52.41 589 PHE A C 1
ATOM 4624 O O . PHE A 1 589 ? -30.764 -42.897 45.118 1.00 47.03 589 PHE A O 1
ATOM 4632 N N . LYS A 1 590 ? -32.878 -42.238 45.544 1.00 54.57 590 LYS A N 1
ATOM 4633 C CA . LYS A 1 590 ? -32.601 -41.989 46.953 1.00 49.09 590 LYS A CA 1
ATOM 4634 C C . LYS A 1 590 ? -32.215 -43.269 47.678 1.00 52.24 590 LYS A C 1
ATOM 4635 O O . LYS A 1 590 ? -31.412 -43.233 48.618 1.00 52.26 590 LYS A O 1
ATOM 4641 N N . LYS A 1 591 ? -32.765 -44.407 47.252 1.00 51.15 591 LYS A N 1
ATOM 4642 C CA . LYS A 1 591 ? -32.464 -45.668 47.919 1.00 52.23 591 LYS A CA 1
ATOM 4643 C C . LYS A 1 591 ? -31.079 -46.183 47.546 1.00 54.16 591 LYS A C 1
ATOM 4644 O O . LYS A 1 591 ? -30.366 -46.719 48.402 1.00 56.76 591 LYS A O 1
ATOM 4650 N N . TYR A 1 592 ? -30.679 -46.034 46.279 1.00 50.99 592 TYR A N 1
ATOM 4651 C CA . TYR A 1 592 ? -29.351 -46.490 45.88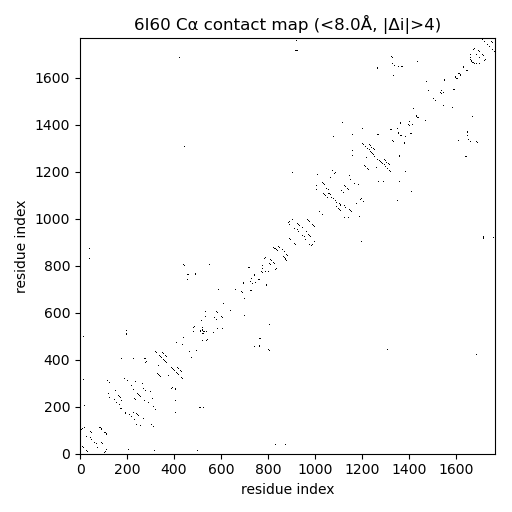2 1.00 53.06 592 TYR A CA 1
ATOM 4652 C C . TYR A 1 592 ? -28.264 -45.614 46.489 1.00 52.60 592 TYR A C 1
ATOM 4653 O O . TYR A 1 592 ? -27.247 -46.123 46.975 1.00 55.38 592 TYR A O 1
ATOM 4662 N N . VAL A 1 593 ? -28.453 -44.292 46.457 1.00 43.92 593 VAL A N 1
ATOM 4663 C CA . VAL A 1 593 ? -27.497 -43.394 47.096 1.00 46.35 593 VAL A CA 1
ATOM 4664 C C . VAL A 1 593 ? -27.409 -43.686 48.587 1.00 56.51 593 VAL A C 1
ATOM 4665 O O . VAL A 1 593 ? -26.329 -43.596 49.185 1.00 58.16 593 VAL A O 1
ATOM 4669 N N . GLU A 1 594 ? -28.531 -44.065 49.206 1.00 55.82 594 GLU A N 1
ATOM 4670 C CA . GLU A 1 594 ? -28.501 -44.482 50.604 1.00 55.29 594 GLU A CA 1
ATOM 4671 C C . GLU A 1 594 ? -27.623 -45.713 50.791 1.00 56.09 594 GLU A C 1
ATOM 4672 O O . GLU A 1 594 ? -26.906 -45.827 51.792 1.00 59.25 594 GLU A O 1
ATOM 4678 N N . PHE A 1 595 ? -27.665 -46.646 49.836 1.00 48.73 595 PHE A N 1
ATOM 4679 C CA . PHE A 1 595 ? -26.818 -47.830 49.930 1.00 52.02 595 PHE A CA 1
ATOM 4680 C C . PHE A 1 595 ? -25.351 -47.478 49.723 1.00 56.97 595 PHE A C 1
ATOM 4681 O O . PHE A 1 595 ? -24.471 -48.053 50.374 1.00 57.59 595 PHE A O 1
ATOM 4689 N N . LEU A 1 596 ? -25.066 -46.546 48.810 1.00 53.56 596 LEU A N 1
ATOM 4690 C CA . LEU A 1 596 ? -23.689 -46.104 48.622 1.00 57.68 596 LEU A CA 1
ATOM 4691 C C . LEU A 1 596 ? -23.160 -45.398 49.862 1.00 58.64 596 LEU A C 1
ATOM 4692 O O . LEU A 1 596 ? -21.972 -45.518 50.182 1.00 57.93 596 LEU A O 1
ATOM 4697 N N . LYS A 1 597 ? -24.021 -44.663 50.571 1.00 59.25 597 LYS A N 1
ATOM 4698 C CA . LYS A 1 597 ? -23.606 -44.040 51.822 1.00 62.04 597 LYS A CA 1
ATOM 4699 C C . LYS A 1 597 ? -23.257 -45.084 52.872 1.00 67.61 597 LYS A C 1
ATOM 4700 O O . LYS A 1 597 ? -22.408 -44.836 53.737 1.00 65.60 597 LYS A O 1
ATOM 4706 N N . LYS A 1 598 ? -23.902 -46.253 52.816 1.00 64.05 598 LYS A N 1
ATOM 4707 C CA . LYS A 1 598 ? -23.571 -47.327 53.746 1.00 62.90 598 LYS A CA 1
ATOM 4708 C C . LYS A 1 598 ? -22.167 -47.861 53.489 1.00 66.77 598 LYS A C 1
ATOM 4709 O O . LYS A 1 598 ? -21.422 -48.145 54.434 1.00 70.00 598 LYS A O 1
ATOM 4715 N N . LEU A 1 599 ? -21.787 -47.998 52.215 1.00 70.38 599 LEU A N 1
ATOM 4716 C CA . LEU A 1 599 ? -20.442 -48.447 51.876 1.00 59.94 599 LEU A CA 1
ATOM 4717 C C . LEU A 1 599 ? -19.395 -47.377 52.140 1.00 61.67 599 LEU A C 1
ATOM 4718 O O . LEU A 1 599 ? -18.199 -47.688 52.164 1.00 68.66 599 LEU A O 1
ATOM 4723 N N . ALA A 1 600 ? -19.813 -46.127 52.338 1.00 65.74 600 ALA A N 1
ATOM 4724 C CA . ALA A 1 600 ? -18.904 -45.007 52.569 1.00 67.01 600 ALA A CA 1
ATOM 4725 C C . ALA A 1 600 ? -19.263 -44.320 53.882 1.00 69.44 600 ALA A C 1
ATOM 4726 O O . ALA A 1 600 ? -19.834 -43.221 53.884 1.00 76.41 600 ALA A O 1
ATOM 4728 N N . PRO A 1 601 ? -18.947 -44.942 55.022 1.00 69.03 601 PRO A N 1
ATOM 4729 C CA . PRO A 1 601 ? -19.141 -44.228 56.293 1.00 71.86 601 PRO A CA 1
ATOM 4730 C C . PRO A 1 601 ? -18.188 -43.059 56.437 1.00 79.36 601 PRO A C 1
ATOM 4731 O O . PRO A 1 601 ? -18.580 -41.996 56.936 1.00 75.74 601 PRO A O 1
ATOM 4735 N N . ASP A 1 602 ? -16.940 -43.227 56.002 1.00 79.03 602 ASP A N 1
ATOM 4736 C CA . ASP A 1 602 ? -15.960 -42.152 55.972 1.00 76.09 602 ASP A CA 1
ATOM 4737 C C . ASP A 1 602 ? -15.740 -41.615 54.565 1.00 77.16 602 ASP A C 1
ATOM 4738 O O . ASP A 1 602 ? -14.739 -40.934 54.316 1.00 74.41 602 ASP A O 1
ATOM 4743 N N . TYR A 1 603 ? -16.731 -41.736 53.700 1.00 78.83 603 TYR A N 1
ATOM 4744 C CA . TYR A 1 603 ? -16.695 -41.133 52.365 1.00 73.93 603 TYR A CA 1
ATOM 4745 C C . TYR A 1 603 ? -15.809 -41.651 51.257 1.00 67.21 603 TYR A C 1
ATOM 4746 O O . TYR A 1 603 ? -15.806 -41.088 50.203 1.00 63.65 603 TYR A O 1
ATOM 4755 N N . ILE A 1 604 ? -15.029 -42.678 51.502 1.00 63.50 604 ILE A N 1
ATOM 4756 C CA . ILE A 1 604 ? -14.193 -43.257 50.458 1.00 61.42 604 ILE A CA 1
ATOM 4757 C C . ILE A 1 604 ? -14.692 -44.682 50.281 1.00 64.06 604 ILE A C 1
ATOM 4758 O O . ILE A 1 604 ? -14.529 -45.521 51.177 1.00 71.64 604 ILE A O 1
ATOM 4763 N N . VAL A 1 605 ? -15.365 -44.941 49.161 1.00 60.08 605 VAL A N 1
ATOM 4764 C CA . VAL A 1 605 ? -15.898 -46.270 48.877 1.00 59.99 605 VAL A CA 1
ATOM 4765 C C . VAL A 1 605 ? -14.725 -47.129 48.415 1.00 55.21 605 VAL A C 1
ATOM 4766 O O . VAL A 1 605 ? -14.300 -47.060 47.262 1.00 60.53 605 VAL A O 1
ATOM 4770 N N . SER A 1 606 ? -14.182 -47.929 49.331 1.00 56.00 606 SER A N 1
ATOM 4771 C CA . SER A 1 606 ? -13.070 -48.804 48.994 1.00 58.53 606 SER A CA 1
ATOM 4772 C C . SER A 1 606 ? -13.505 -50.013 48.179 1.00 64.06 606 SER A C 1
ATOM 4773 O O . SER A 1 606 ? -12.657 -50.655 47.551 1.00 69.79 606 SER A O 1
ATOM 4776 N N . PHE A 1 607 ? -14.795 -50.336 48.172 1.00 63.91 607 PHE A N 1
ATOM 4777 C CA . PHE A 1 607 ? -15.279 -51.500 47.444 1.00 63.24 607 PHE A CA 1
ATOM 4778 C C . PHE A 1 607 ? -15.325 -51.208 45.950 1.00 64.61 607 PHE A C 1
ATOM 4779 O O . PHE A 1 607 ? -15.853 -50.177 45.523 1.00 63.43 607 PHE A O 1
ATOM 4787 N N . TYR A 1 608 ? -14.767 -52.122 45.162 1.00 70.26 608 TYR A N 1
ATOM 4788 C CA . TYR A 1 608 ? -14.840 -52.054 43.711 1.00 60.58 608 TYR A CA 1
ATOM 4789 C C . TYR A 1 608 ? -14.476 -53.421 43.156 1.00 55.06 608 TYR A C 1
ATOM 4790 O O . TYR A 1 608 ? -13.680 -54.154 43.748 1.00 64.03 608 TYR A O 1
ATOM 4799 N N . LYS A 1 609 ? -15.072 -53.755 42.019 1.00 53.72 609 LYS A N 1
ATOM 4800 C CA . LYS A 1 609 ? -14.789 -55.007 41.329 1.00 58.17 609 LYS A CA 1
ATOM 4801 C C . LYS A 1 609 ? -14.113 -54.807 39.985 1.00 56.45 609 LYS A C 1
ATOM 4802 O O . LYS A 1 609 ? -13.140 -55.498 39.679 1.00 51.78 609 LYS A O 1
ATOM 4808 N N . TYR A 1 610 ? -14.598 -53.863 39.183 1.00 56.34 610 TYR A N 1
ATOM 4809 C CA . TYR A 1 610 ? -14.086 -53.626 37.842 1.00 53.85 610 TYR A CA 1
ATOM 4810 C C . TYR A 1 610 ? -13.289 -52.336 37.729 1.00 57.10 610 TYR A C 1
ATOM 4811 O O . TYR A 1 610 ? -12.151 -52.355 37.249 1.00 58.67 610 TYR A O 1
ATOM 4820 N N . GLY A 1 611 ? -13.855 -51.213 38.166 1.00 54.14 611 GLY A N 1
ATOM 4821 C CA . GLY A 1 611 ? -13.152 -49.946 38.051 1.00 56.08 611 GLY A CA 1
ATOM 4822 C C . GLY A 1 611 ? -12.923 -49.577 36.600 1.00 55.24 611 GLY A C 1
ATOM 4823 O O . GLY A 1 611 ? -13.775 -49.800 35.734 1.00 55.09 611 GLY A O 1
ATOM 4824 N N . ASP A 1 612 ? -11.751 -49.004 36.324 1.00 57.49 612 ASP A N 1
ATOM 4825 C CA . ASP A 1 612 ? -11.341 -48.690 34.954 1.00 46.21 612 ASP A CA 1
ATOM 4826 C C . ASP A 1 612 ? -11.068 -50.005 34.228 1.00 49.45 612 ASP A C 1
ATOM 4827 O O . ASP A 1 612 ? -9.932 -50.469 34.107 1.00 61.88 612 ASP A O 1
ATOM 4832 N N . TRP A 1 613 ? -12.146 -50.612 33.737 1.00 54.25 613 TRP A N 1
ATOM 4833 C CA . TRP A 1 613 ? -12.075 -51.932 33.124 1.00 53.18 613 TRP A CA 1
ATOM 4834 C C . TRP A 1 613 ? -11.311 -51.885 31.805 1.00 60.04 613 TRP A C 1
ATOM 4835 O O . TRP A 1 613 ? -11.587 -51.044 30.942 1.00 54.70 613 TRP A O 1
ATOM 4846 N N . CYS A 1 614 ? -10.343 -52.791 31.661 1.00 60.65 614 CYS A N 1
ATOM 4847 C CA . CYS A 1 614 ? -9.634 -53.031 30.404 1.00 54.07 614 CYS A CA 1
ATOM 4848 C C . CYS A 1 614 ? -8.835 -51.805 29.956 1.00 54.98 614 CYS A C 1
ATOM 4849 O O . CYS A 1 614 ? -9.067 -51.227 28.892 1.00 55.08 614 CYS A O 1
ATOM 4852 N N . GLN A 1 615 ? -7.878 -51.419 30.794 1.00 56.84 615 GLN A N 1
ATOM 4853 C CA . GLN A 1 615 ? -6.851 -50.490 30.365 1.00 46.03 615 GLN A CA 1
ATOM 4854 C C . GLN A 1 615 ? -5.891 -51.215 29.423 1.00 52.13 615 GLN A C 1
ATOM 4855 O O . GLN A 1 615 ? -5.845 -52.447 29.405 1.00 53.97 615 GLN A O 1
ATOM 4861 N N . PRO A 1 616 ? -5.134 -50.476 28.611 1.00 56.24 616 PRO A N 1
ATOM 4862 C CA . PRO A 1 616 ? -4.215 -51.131 27.665 1.00 48.38 616 PRO A CA 1
ATOM 4863 C C . PRO A 1 616 ? -3.252 -52.073 28.373 1.00 49.76 616 PRO A C 1
ATOM 4864 O O . PRO A 1 616 ? -2.505 -51.674 29.270 1.00 43.88 616 PRO A O 1
ATOM 4868 N N . GLY A 1 617 ? -3.288 -53.340 27.967 1.00 53.40 617 GLY A N 1
ATOM 4869 C CA . GLY A 1 617 ? -2.378 -54.331 28.504 1.00 50.26 617 GLY A CA 1
ATOM 4870 C C . GLY A 1 617 ? -2.790 -54.923 29.830 1.00 53.97 617 GLY A C 1
ATOM 4871 O O . GLY A 1 617 ? -1.930 -55.387 30.585 1.00 54.91 617 GLY A O 1
ATOM 4872 N N . THR A 1 618 ? -4.084 -54.934 30.134 1.00 57.52 618 THR A N 1
ATOM 4873 C CA . THR A 1 618 ? -4.560 -55.416 31.423 1.00 57.27 618 THR A CA 1
ATOM 4874 C C . THR A 1 618 ? -6.066 -55.625 31.345 1.00 62.25 618 THR A C 1
ATOM 4875 O O . THR A 1 618 ? -6.725 -55.211 30.387 1.00 59.40 618 THR A O 1
ATOM 4879 N N . VAL A 1 619 ? -6.596 -56.282 32.371 1.00 63.44 619 VAL A N 1
ATOM 4880 C CA . VAL A 1 619 ? -8.031 -56.393 32.597 1.00 59.67 619 VAL A CA 1
ATOM 4881 C C . VAL A 1 619 ? -8.445 -55.629 33.850 1.00 56.18 619 VAL A C 1
ATOM 4882 O O . VAL A 1 619 ? -9.338 -54.782 33.807 1.00 60.06 619 VAL A O 1
ATOM 4886 N N . ARG A 1 620 ? -7.791 -55.911 34.977 1.00 59.14 620 ARG A N 1
ATOM 4887 C CA . ARG A 1 620 ? -7.936 -55.104 36.177 1.00 60.05 620 ARG A CA 1
ATOM 4888 C C . ARG A 1 620 ? -7.020 -53.883 36.092 1.00 64.33 620 ARG A C 1
ATOM 4889 O O . ARG A 1 620 ? -5.933 -53.958 35.513 1.00 68.86 620 ARG A O 1
ATOM 4897 N N . PRO A 1 621 ? -7.438 -52.749 36.656 1.00 55.70 621 PRO A N 1
ATOM 4898 C CA . PRO A 1 621 ? -6.642 -51.520 36.522 1.00 53.37 621 PRO A CA 1
ATOM 4899 C C . PRO A 1 621 ? -5.233 -51.680 37.081 1.00 57.09 621 PRO A C 1
ATOM 4900 O O . PRO A 1 621 ? -5.028 -52.259 38.149 1.00 64.09 621 PRO A O 1
ATOM 4904 N N . LYS A 1 622 ? -4.254 -51.157 36.337 1.00 57.66 622 LYS A N 1
ATOM 4905 C CA . LYS A 1 622 ? -2.857 -51.251 36.747 1.00 57.46 622 LYS A CA 1
ATOM 4906 C C . LYS A 1 622 ? -2.450 -50.153 37.717 1.00 58.74 622 LYS A C 1
ATOM 4907 O O . LYS A 1 622 ? -1.424 -50.292 38.391 1.00 66.99 622 LYS A O 1
ATOM 4913 N N . ASP A 1 623 ? -3.216 -49.069 37.795 1.00 56.51 623 ASP A N 1
ATOM 4914 C CA . ASP A 1 623 ? -2.868 -47.920 38.617 1.00 55.49 623 ASP A CA 1
ATOM 4915 C C . ASP A 1 623 ? -3.485 -47.970 40.009 1.00 59.99 623 ASP A C 1
ATOM 4916 O O . ASP A 1 623 ? -3.343 -47.004 40.766 1.00 59.66 623 ASP A O 1
ATOM 4921 N N . ASN A 1 624 ? -4.156 -49.068 40.362 1.00 63.44 624 ASN A N 1
ATOM 4922 C CA . ASN A 1 624 ? -4.860 -49.193 41.639 1.00 68.00 624 ASN A CA 1
ATOM 4923 C C . ASN A 1 624 ? -5.820 -48.023 41.843 1.00 65.04 624 ASN A C 1
ATOM 4924 O O . ASN A 1 624 ? -5.855 -47.384 42.898 1.00 65.04 624 ASN A O 1
ATOM 4929 N N . SER A 1 625 ? -6.605 -47.742 40.804 1.00 57.11 625 SER A N 1
ATOM 4930 C CA . SER A 1 625 ? -7.509 -46.602 40.777 1.00 58.85 625 SER A CA 1
ATOM 4931 C C . SER A 1 625 ? -8.951 -46.981 41.085 1.00 52.14 625 SER A C 1
ATOM 4932 O O . SER A 1 625 ? -9.833 -46.121 41.007 1.00 52.28 625 SER A O 1
ATOM 4935 N N . GLY A 1 626 ? -9.210 -48.242 41.435 1.00 53.96 626 GLY A N 1
ATOM 4936 C CA . GLY A 1 626 ? -10.582 -48.671 41.659 1.00 51.75 626 GLY A CA 1
ATOM 4937 C C . GLY A 1 626 ? -11.283 -47.879 42.747 1.00 58.51 626 GLY A C 1
ATOM 4938 O O . GLY A 1 626 ? -12.453 -47.515 42.605 1.00 55.68 626 GLY A O 1
ATOM 4939 N N . GLU A 1 627 ? -10.579 -47.599 43.847 1.00 60.85 627 GLU A N 1
ATOM 4940 C CA . GLU A 1 627 ? -11.183 -46.828 44.929 1.00 60.92 627 GLU A CA 1
ATOM 4941 C C . GLU A 1 627 ? -11.368 -45.364 44.543 1.00 63.04 627 GLU A C 1
ATOM 4942 O O . GLU A 1 627 ? -12.256 -44.691 45.078 1.00 60.36 627 GLU A O 1
ATOM 4948 N N . LEU A 1 628 ? -10.547 -44.855 43.621 1.00 61.83 628 LEU A N 1
ATOM 4949 C CA . LEU A 1 628 ? -10.732 -43.498 43.118 1.00 55.79 628 LEU A CA 1
ATOM 4950 C C . LEU A 1 628 ? -11.901 -43.442 42.143 1.00 58.31 628 LEU A C 1
ATOM 4951 O O . LEU A 1 628 ? -12.737 -42.535 42.210 1.00 55.28 628 LEU A O 1
ATOM 4956 N N . THR A 1 629 ? -11.968 -44.411 41.227 1.00 61.75 629 THR A N 1
ATOM 4957 C CA . THR A 1 629 ? -13.113 -44.514 40.326 1.00 56.98 629 THR A CA 1
ATOM 4958 C C . THR A 1 629 ? -14.415 -44.706 41.095 1.00 55.38 629 THR A C 1
ATOM 4959 O O . THR A 1 629 ? -15.447 -44.147 40.710 1.00 56.55 629 THR A O 1
ATOM 4963 N N . SER A 1 630 ? -14.383 -45.459 42.201 1.00 58.59 630 SER A N 1
ATOM 4964 C CA . SER A 1 630 ? -15.605 -45.708 42.961 1.00 55.59 630 SER A CA 1
ATOM 4965 C C . SER A 1 630 ? -16.069 -44.447 43.674 1.00 54.99 630 SER A C 1
ATOM 4966 O O . SER A 1 630 ? -17.262 -44.120 43.669 1.00 52.46 630 SER A O 1
ATOM 4969 N N . THR A 1 631 ? -15.139 -43.733 44.310 1.00 53.77 631 THR A N 1
ATOM 4970 C CA . THR A 1 631 ? -15.483 -42.467 44.945 1.00 49.29 631 THR A CA 1
ATOM 4971 C C . THR A 1 631 ? -15.845 -41.412 43.911 1.00 51.07 631 THR A C 1
ATOM 4972 O O . THR A 1 631 ? -16.655 -40.522 44.192 1.00 52.02 631 THR A O 1
ATOM 4976 N N . PHE A 1 632 ? -15.260 -41.499 42.713 1.00 54.50 632 PHE A N 1
ATOM 4977 C CA . PHE A 1 632 ? -15.640 -40.602 41.626 1.00 53.76 632 PHE A CA 1
ATOM 4978 C C . PHE A 1 632 ? -17.125 -40.724 41.312 1.00 54.51 632 PHE A C 1
ATOM 4979 O O . PHE A 1 632 ? -17.809 -39.716 41.098 1.00 48.86 632 PHE A O 1
ATOM 4987 N N . TYR A 1 633 ? -17.644 -41.953 41.290 1.00 53.28 633 TYR A N 1
ATOM 4988 C CA . TYR A 1 633 ? -19.054 -42.164 40.993 1.00 56.66 633 TYR A CA 1
ATOM 4989 C C . TYR A 1 633 ? -19.942 -41.981 42.215 1.00 60.27 633 TYR A C 1
ATOM 4990 O O . TYR A 1 633 ? -21.148 -41.761 42.059 1.00 57.82 633 TYR A O 1
ATOM 4999 N N . PHE A 1 634 ? -19.379 -42.063 43.423 1.00 59.67 634 PHE A N 1
ATOM 5000 C CA . PHE A 1 634 ? -20.145 -41.708 44.613 1.00 55.99 634 PHE A CA 1
ATOM 5001 C C . PHE A 1 634 ? -20.445 -40.215 44.630 1.00 58.56 634 PHE A C 1
ATOM 5002 O O . PHE A 1 634 ? -21.580 -39.801 44.893 1.00 58.73 634 PHE A O 1
ATOM 5010 N N . TYR A 1 635 ? -19.435 -39.391 44.347 1.00 53.99 635 TYR A N 1
ATOM 5011 C CA . TYR A 1 635 ? -19.668 -37.959 44.199 1.00 51.14 635 TYR A CA 1
ATOM 5012 C C . TYR A 1 635 ? -20.570 -37.678 43.004 1.00 54.89 635 TYR A C 1
ATOM 5013 O O . TYR A 1 635 ? -21.428 -36.789 43.058 1.00 55.62 635 TYR A O 1
ATOM 5022 N N . HIS A 1 636 ? -20.394 -38.435 41.918 1.00 57.19 636 HIS A N 1
ATOM 5023 C CA . HIS A 1 636 ? -21.224 -38.245 40.733 1.00 55.95 636 HIS A CA 1
ATOM 5024 C C . HIS A 1 636 ? -22.690 -38.533 41.032 1.00 61.49 636 HIS A C 1
ATOM 5025 O O . HIS A 1 636 ? -23.576 -37.769 40.630 1.00 58.40 636 HIS A O 1
ATOM 5032 N N . ASP A 1 637 ? -22.966 -39.628 41.747 1.00 60.62 637 ASP A N 1
ATOM 5033 C CA . ASP A 1 637 ? -24.349 -40.001 42.020 1.00 54.78 637 ASP A CA 1
ATOM 5034 C C . ASP A 1 637 ? -25.025 -39.019 42.967 1.00 53.59 637 ASP A C 1
ATOM 5035 O O . ASP A 1 637 ? -26.229 -38.770 42.842 1.00 47.25 637 ASP A O 1
ATOM 5040 N N . VAL A 1 638 ? -24.273 -38.449 43.905 1.00 57.12 638 VAL A N 1
ATOM 5041 C CA . VAL A 1 638 ? -24.857 -37.526 44.871 1.00 52.59 638 VAL A CA 1
ATOM 5042 C C . VAL A 1 638 ? -25.060 -36.146 44.253 1.00 59.37 638 VAL A C 1
ATOM 5043 O O . VAL A 1 638 ? -26.050 -35.464 44.542 1.00 62.46 638 VAL A O 1
ATOM 5047 N N . ILE A 1 639 ? -24.142 -35.717 43.383 1.00 56.27 639 ILE A N 1
ATOM 5048 C CA . ILE A 1 639 ? -24.249 -34.387 42.789 1.00 57.97 639 ILE A CA 1
ATOM 5049 C C . ILE A 1 639 ? -25.449 -34.312 41.852 1.00 58.66 639 ILE A C 1
ATOM 5050 O O . ILE A 1 639 ? -26.247 -33.369 41.915 1.00 57.56 639 ILE A O 1
ATOM 5055 N N . THR A 1 640 ? -25.598 -35.306 40.971 1.00 58.17 640 THR A N 1
ATOM 5056 C CA . THR A 1 640 ? -26.711 -35.280 40.028 1.00 64.03 640 THR A CA 1
ATOM 5057 C C . THR A 1 640 ? -28.043 -35.540 40.722 1.00 56.92 640 THR A C 1
ATOM 5058 O O . THR A 1 640 ? -29.086 -35.076 40.247 1.00 56.89 640 THR A O 1
ATOM 5062 N N . LEU A 1 641 ? -28.033 -36.275 41.838 1.00 56.61 641 LEU A N 1
ATOM 5063 C CA . LEU A 1 641 ? -29.259 -36.445 42.611 1.00 56.06 641 LEU A CA 1
ATOM 5064 C C . LEU A 1 641 ? -29.682 -35.134 43.258 1.00 54.86 641 LEU A C 1
ATOM 5065 O O . LEU A 1 641 ? -30.872 -34.799 43.275 1.00 57.00 641 LEU A O 1
ATOM 5070 N N . SER A 1 642 ? -28.722 -34.379 43.798 1.00 55.79 642 SER A N 1
ATOM 5071 C CA . SER A 1 642 ? -29.037 -33.055 44.321 1.00 58.64 642 SER A CA 1
ATOM 5072 C C . SER A 1 642 ? -29.487 -32.116 43.210 1.00 56.45 642 SER A C 1
ATOM 5073 O O . SER A 1 642 ? -30.264 -31.187 43.459 1.00 56.70 642 SER A O 1
ATOM 5076 N N . LYS A 1 643 ? -29.012 -32.342 41.983 1.00 58.22 643 LYS A N 1
ATOM 5077 C CA . LYS A 1 643 ? -29.488 -31.556 40.850 1.00 61.27 643 LYS A CA 1
ATOM 5078 C C . LYS A 1 643 ? -30.908 -31.953 40.468 1.00 60.64 643 LYS A C 1
ATOM 5079 O O . LYS A 1 643 ? -31.709 -31.103 40.059 1.00 57.11 643 LYS A O 1
ATOM 5085 N N . ILE A 1 644 ? -31.238 -33.240 40.598 1.00 65.29 644 ILE A N 1
ATOM 5086 C CA . ILE A 1 644 ? -32.598 -33.696 40.331 1.00 61.14 644 ILE A CA 1
ATOM 5087 C C . ILE A 1 644 ? -33.542 -33.230 41.434 1.00 61.50 644 ILE A C 1
ATOM 5088 O O . ILE A 1 644 ? -34.695 -32.864 41.172 1.00 62.65 644 ILE A O 1
ATOM 5093 N N . ALA A 1 645 ? -33.067 -33.226 42.682 1.00 61.82 645 ALA A N 1
ATOM 5094 C CA . ALA A 1 645 ? -33.906 -32.785 43.791 1.00 59.63 645 ALA A CA 1
ATOM 5095 C C . ALA A 1 645 ? -34.291 -31.320 43.642 1.00 52.96 645 ALA A C 1
ATOM 5096 O O . ALA A 1 645 ? -35.448 -30.949 43.871 1.00 55.22 645 ALA A O 1
ATOM 5098 N N . LYS A 1 646 ? -33.335 -30.471 43.257 1.00 51.33 646 LYS A N 1
ATOM 5099 C CA . LYS A 1 646 ? -33.645 -29.060 43.056 1.00 56.75 646 LYS A CA 1
ATOM 5100 C C . LYS A 1 646 ? -34.618 -28.862 41.903 1.00 62.28 646 LYS A C 1
ATOM 5101 O O . LYS A 1 646 ? -35.446 -27.943 41.943 1.00 60.23 646 LYS A O 1
ATOM 5107 N N . LEU A 1 647 ? -34.541 -29.713 40.876 1.00 61.62 647 LEU A N 1
ATOM 5108 C CA . LEU A 1 647 ? -35.460 -29.605 39.748 1.00 54.55 647 LEU A CA 1
ATOM 5109 C C . LEU A 1 647 ? -36.894 -29.895 40.169 1.00 55.76 647 LEU A C 1
ATOM 5110 O O . LEU A 1 647 ? -37.822 -29.194 39.752 1.00 59.44 647 LEU A O 1
ATOM 5115 N N . LEU A 1 648 ? -37.096 -30.927 40.990 1.00 54.71 648 LEU A N 1
ATOM 5116 C CA . LEU A 1 648 ? -38.436 -31.311 41.412 1.00 61.05 648 LEU A CA 1
ATOM 5117 C C . LEU A 1 648 ? -38.967 -30.469 42.565 1.00 60.49 648 LEU A C 1
ATOM 5118 O O . LEU A 1 648 ? -40.134 -30.628 42.936 1.00 62.58 648 LEU A O 1
ATOM 5123 N N . GLY A 1 649 ? -38.150 -29.588 43.137 1.00 61.38 649 GLY A N 1
ATOM 5124 C CA . GLY A 1 649 ? -38.589 -28.728 44.215 1.00 63.63 649 GLY A CA 1
ATOM 5125 C C . GLY A 1 649 ? -38.339 -29.245 45.614 1.00 62.56 649 GLY A C 1
ATOM 5126 O O . GLY A 1 649 ? -38.840 -28.647 46.573 1.00 66.16 649 GLY A O 1
ATOM 5127 N N . LYS A 1 650 ? -37.584 -30.332 45.767 1.00 56.29 650 LYS A N 1
ATOM 5128 C CA . LYS A 1 650 ? -37.273 -30.885 47.085 1.00 59.58 650 LYS A CA 1
ATOM 5129 C C . LYS A 1 650 ? -36.085 -30.120 47.660 1.00 62.03 650 LYS A C 1
ATOM 5130 O O . LYS A 1 650 ? -34.930 -30.521 47.516 1.00 61.12 650 LYS A O 1
ATOM 5136 N N . GLU A 1 651 ? -36.378 -29.001 48.330 1.00 65.02 651 GLU A N 1
ATOM 5137 C CA . GLU A 1 651 ? -35.312 -28.150 48.856 1.00 58.94 651 GLU A CA 1
ATOM 5138 C C . GLU A 1 651 ? -34.514 -28.858 49.944 1.00 57.99 651 GLU A C 1
ATOM 5139 O O . GLU A 1 651 ? -33.289 -28.709 50.016 1.00 65.28 651 GLU A O 1
ATOM 5145 N N . ALA A 1 652 ? -35.188 -29.625 50.802 1.00 58.61 652 ALA A N 1
ATOM 5146 C CA . ALA A 1 652 ? -34.482 -30.345 51.857 1.00 56.20 652 ALA A CA 1
ATOM 5147 C C . ALA A 1 652 ? -33.552 -31.398 51.269 1.00 58.61 652 ALA A C 1
ATOM 5148 O O . ALA A 1 652 ? -32.390 -31.515 51.679 1.00 55.76 652 ALA A O 1
ATOM 5150 N N . ASP A 1 653 ? -34.046 -32.177 50.305 1.00 61.98 653 ASP A N 1
ATOM 5151 C CA . ASP A 1 653 ? -33.196 -33.167 49.657 1.00 57.54 653 ASP A CA 1
ATOM 5152 C C . ASP A 1 653 ? -32.085 -32.506 48.856 1.00 58.44 653 ASP A C 1
ATOM 5153 O O . ASP A 1 653 ? -30.969 -33.034 48.793 1.00 58.25 653 ASP A O 1
ATOM 5158 N N . TYR A 1 654 ? -32.349 -31.340 48.326 1.00 58.82 654 TYR A N 1
ATOM 5159 C CA . TYR A 1 654 ? -31.368 -30.645 47.549 1.00 53.46 654 TYR A CA 1
ATOM 5160 C C . TYR A 1 654 ? -30.258 -30.286 48.433 1.00 56.50 654 TYR A C 1
ATOM 5161 O O . TYR A 1 654 ? -29.186 -30.736 48.256 1.00 63.08 654 TYR A O 1
ATOM 5170 N N . LYS A 1 655 ? -30.516 -29.504 49.451 1.00 63.74 655 LYS A N 1
ATOM 5171 C CA . LYS A 1 655 ? -29.471 -29.102 50.372 1.00 66.88 655 LYS A CA 1
ATOM 5172 C C . LYS A 1 655 ? -28.724 -30.260 51.017 1.00 62.19 655 LYS A C 1
ATOM 5173 O O . LYS A 1 655 ? -27.550 -30.215 51.181 1.00 67.15 655 LYS A O 1
ATOM 5179 N N . TYR A 1 656 ? -29.406 -31.308 51.386 1.00 60.93 656 TYR A N 1
ATOM 5180 C CA . TYR A 1 656 ? -28.760 -32.421 51.987 1.00 56.78 656 TYR A CA 1
ATOM 5181 C C . TYR A 1 656 ? -27.741 -33.043 51.115 1.00 58.83 656 TYR A C 1
ATOM 5182 O O . TYR A 1 656 ? -26.690 -33.303 51.555 1.00 60.30 656 TYR A O 1
ATOM 5191 N N . TYR A 1 657 ? -28.048 -33.299 49.862 1.00 63.65 657 TYR A N 1
ATOM 5192 C CA . TYR A 1 657 ? -27.100 -33.939 48.965 1.00 62.36 657 TYR A CA 1
ATOM 5193 C C . TYR A 1 657 ? -26.028 -33.025 48.526 1.00 64.02 657 TYR A C 1
ATOM 5194 O O . TYR A 1 657 ? -24.930 -33.408 48.303 1.00 62.96 657 TYR A O 1
ATOM 5203 N N . SER A 1 658 ? -26.335 -31.763 48.481 1.00 63.93 658 SER A N 1
ATOM 5204 C CA . SER A 1 658 ? -25.368 -30.800 48.118 1.00 58.96 658 SER A CA 1
ATOM 5205 C C . SER A 1 658 ? -24.324 -30.777 49.176 1.00 64.88 658 SER A C 1
ATOM 5206 O O . SER A 1 658 ? -23.185 -30.714 48.859 1.00 63.51 658 SER A O 1
ATOM 5209 N N . GLU A 1 659 ? -24.721 -30.800 50.443 1.00 70.25 659 GLU A N 1
ATOM 5210 C CA . GLU A 1 659 ? -23.830 -30.851 51.572 1.00 63.02 659 GLU A CA 1
ATOM 5211 C C . GLU A 1 659 ? -23.042 -32.119 51.584 1.00 67.91 659 GLU A C 1
ATOM 5212 O O . GLU A 1 659 ? -21.901 -32.126 51.913 1.00 75.87 659 GLU A O 1
ATOM 5218 N N . LEU A 1 660 ? -23.638 -33.220 51.207 1.00 65.60 660 LEU A N 1
ATOM 5219 C CA . LEU A 1 660 ? -22.915 -34.462 51.243 1.00 70.29 660 LEU A CA 1
ATOM 5220 C C . LEU A 1 660 ? -21.915 -34.555 50.159 1.00 71.03 660 LEU A C 1
ATOM 5221 O O . LEU A 1 660 ? -20.915 -35.154 50.323 1.00 71.56 660 LEU A O 1
ATOM 5226 N N . ALA A 1 661 ? -22.181 -33.917 49.040 1.00 75.26 661 ALA A N 1
ATOM 5227 C CA . ALA A 1 661 ? -21.295 -33.886 47.911 1.00 66.50 661 ALA A CA 1
ATOM 5228 C C . ALA A 1 661 ? -20.055 -33.156 48.279 1.00 73.40 661 ALA A C 1
ATOM 5229 O O . ALA A 1 661 ? -18.983 -33.553 47.953 1.00 71.26 661 ALA A O 1
ATOM 5231 N N . ASP A 1 662 ? -20.190 -32.083 49.019 1.00 81.30 662 ASP A N 1
ATOM 5232 C CA . ASP A 1 662 ? -19.052 -31.376 49.530 1.00 89.63 662 ASP A CA 1
ATOM 5233 C C . ASP A 1 662 ? -18.238 -32.256 50.465 1.00 89.11 662 ASP A C 1
ATOM 5234 O O . ASP A 1 662 ? -17.067 -32.114 50.505 1.00 92.93 662 ASP A O 1
ATOM 5239 N N . LYS A 1 663 ? -18.866 -33.158 51.163 1.00 86.63 663 LYS A N 1
ATOM 5240 C CA . LYS A 1 663 ? -18.089 -33.981 52.023 1.00 77.29 663 LYS A CA 1
ATOM 5241 C C . LYS A 1 663 ? -17.128 -34.833 51.192 1.00 77.87 663 LYS A C 1
ATOM 5242 O O . LYS A 1 663 ? -15.993 -34.941 51.495 1.00 74.50 663 LYS A O 1
ATOM 5244 N N . ILE A 1 664 ? -17.608 -35.413 50.121 1.00 75.84 664 ILE A N 1
ATOM 5245 C CA . ILE A 1 664 ? -16.852 -36.270 49.260 1.00 65.99 664 ILE A CA 1
ATOM 5246 C C . ILE A 1 664 ? -15.689 -35.556 48.617 1.00 62.46 664 ILE A C 1
ATOM 5247 O O . ILE A 1 664 ? -14.570 -35.892 48.858 1.00 58.17 664 ILE A O 1
ATOM 5252 N N . LYS A 1 665 ? -15.927 -34.605 47.761 1.00 61.86 665 LYS A N 1
ATOM 5253 C CA . LYS A 1 665 ? -14.819 -33.813 47.241 1.00 67.22 665 LYS A CA 1
ATOM 5254 C C . LYS A 1 665 ? -13.698 -33.665 48.266 1.00 63.14 665 LYS A C 1
ATOM 5255 O O . LYS A 1 665 ? -12.551 -34.049 48.011 1.00 61.74 665 LYS A O 1
ATOM 5261 N N . SER A 1 666 ? -14.013 -33.101 49.436 1.00 61.67 666 SER A N 1
ATOM 5262 C CA . SER A 1 666 ? -12.973 -32.824 50.425 1.00 59.82 666 SER A CA 1
ATOM 5263 C C . SER A 1 666 ? -12.321 -34.108 50.923 1.00 57.26 666 SER A C 1
ATOM 5264 O O . SER A 1 666 ? -11.114 -34.135 51.190 1.00 63.20 666 SER A O 1
ATOM 5267 N N . ALA A 1 667 ? -13.100 -35.182 51.053 1.00 58.11 667 ALA A N 1
ATOM 5268 C CA . ALA A 1 667 ? -12.526 -36.472 51.415 1.00 57.11 667 ALA A CA 1
ATOM 5269 C C . ALA A 1 667 ? -11.811 -37.122 50.238 1.00 57.66 667 ALA A C 1
ATOM 5270 O O . ALA A 1 667 ? -10.826 -37.844 50.435 1.00 54.66 667 ALA A O 1
ATOM 5272 N N . PHE A 1 668 ? -12.293 -36.880 49.016 1.00 60.01 668 PHE A N 1
ATOM 5273 C CA . PHE A 1 668 ? -11.613 -37.377 47.823 1.00 55.69 668 PHE A CA 1
ATOM 5274 C C . PHE A 1 668 ? -10.228 -36.762 47.687 1.00 58.90 668 PHE A C 1
ATOM 5275 O O . PHE A 1 668 ? -9.261 -37.454 47.347 1.00 56.02 668 PHE A O 1
ATOM 5283 N N . ASN A 1 669 ? -10.111 -35.459 47.957 1.00 59.36 669 ASN A N 1
ATOM 5284 C CA . ASN A 1 669 ? -8.832 -34.772 47.815 1.00 53.94 669 ASN A CA 1
ATOM 5285 C C . ASN A 1 669 ? -7.875 -35.099 48.951 1.00 55.72 669 ASN A C 1
ATOM 5286 O O . ASN A 1 669 ? -6.660 -35.160 48.733 1.00 58.69 669 ASN A O 1
ATOM 5291 N N . LYS A 1 670 ? -8.394 -35.312 50.161 1.00 57.57 670 LYS A N 1
ATOM 5292 C CA . LYS A 1 670 ? -7.523 -35.621 51.288 1.00 59.91 670 LYS A CA 1
ATOM 5293 C C . LYS A 1 670 ? -6.819 -36.961 51.108 1.00 64.23 670 LYS A C 1
ATOM 5294 O O . LYS A 1 670 ? -5.706 -37.146 51.614 1.00 66.62 670 LYS A O 1
ATOM 5300 N N . LYS A 1 671 ? -7.438 -37.898 50.388 1.00 59.09 671 LYS A N 1
ATOM 5301 C CA . LYS A 1 671 ? -6.881 -39.234 50.227 1.00 57.59 671 LYS A CA 1
ATOM 5302 C C . LYS A 1 671 ? -6.120 -39.428 48.922 1.00 58.33 671 LYS A C 1
ATOM 5303 O O . LYS A 1 671 ? -5.283 -40.334 48.844 1.00 62.43 671 LYS A O 1
ATOM 5309 N N . PHE A 1 672 ? -6.376 -38.608 47.904 1.00 55.76 672 PHE A N 1
ATOM 5310 C CA . PHE A 1 672 ? -5.825 -38.851 46.577 1.00 59.50 672 PHE A CA 1
ATOM 5311 C C . PHE A 1 672 ? -4.973 -37.716 46.028 1.00 59.39 672 PHE A C 1
ATOM 5312 O O . PHE A 1 672 ? -4.070 -37.983 45.232 1.00 57.52 672 PHE A O 1
ATOM 5320 N N . LEU A 1 673 ? -5.227 -36.470 46.416 1.00 58.27 673 LEU A N 1
ATOM 5321 C CA . LEU A 1 673 ? -4.428 -35.358 45.912 1.00 58.35 673 LEU A CA 1
ATOM 5322 C C . LEU A 1 673 ? -3.039 -35.393 46.540 1.00 67.76 673 LEU A C 1
ATOM 5323 O O . LEU A 1 673 ? -2.902 -35.325 47.766 1.00 67.30 673 LEU A O 1
ATOM 5328 N N . LYS A 1 674 ? -2.003 -35.497 45.696 1.00 63.23 674 LYS A N 1
ATOM 5329 C CA . LYS A 1 674 ? -0.613 -35.630 46.143 1.00 57.61 674 LYS A CA 1
ATOM 5330 C C . LYS A 1 674 ? 0.217 -34.522 45.496 1.00 70.84 674 LYS A C 1
ATOM 5331 O O . LYS A 1 674 ? 0.874 -34.742 44.475 1.00 85.01 674 LYS A O 1
ATOM 5337 N N . GLU A 1 675 ? 0.175 -33.331 46.095 1.00 67.15 675 GLU A N 1
ATOM 5338 C CA . GLU A 1 675 ? 1.059 -32.224 45.737 1.00 68.71 675 GLU A CA 1
ATOM 5339 C C . GLU A 1 675 ? 0.894 -31.766 44.292 1.00 71.96 675 GLU A C 1
ATOM 5340 O O . GLU A 1 675 ? 0.503 -30.622 44.043 1.00 73.29 675 GLU A O 1
ATOM 5346 N N . LYS A 1 676 ? 1.205 -32.638 43.330 1.00 65.58 676 LYS A N 1
ATOM 5347 C CA . LYS A 1 676 ? 1.163 -32.271 41.923 1.00 63.16 676 LYS A CA 1
ATOM 5348 C C . LYS A 1 676 ? 0.270 -33.160 41.069 1.00 60.82 676 LYS A C 1
ATOM 5349 O O . LYS A 1 676 ? 0.043 -32.828 39.900 1.00 60.66 676 LYS A O 1
ATOM 5355 N N . ALA A 1 677 ? -0.242 -34.264 41.603 1.00 55.69 677 ALA A N 1
ATOM 5356 C CA . ALA A 1 677 ? -1.105 -35.156 40.841 1.00 58.90 677 ALA A CA 1
ATOM 5357 C C . ALA A 1 677 ? -1.898 -36.012 41.819 1.00 61.37 677 ALA A C 1
ATOM 5358 O O . ALA A 1 677 ? -1.786 -35.861 43.039 1.00 60.78 677 ALA A O 1
ATOM 5360 N N . TYR A 1 678 ? -2.707 -36.914 41.270 1.00 56.00 678 TYR A N 1
ATOM 5361 C CA . TYR A 1 678 ? -3.494 -37.852 42.057 1.00 53.39 678 TYR A CA 1
ATOM 5362 C C . TYR A 1 678 ? -2.840 -39.227 42.022 1.00 60.07 678 TYR A C 1
ATOM 5363 O O . TYR A 1 678 ? -2.293 -39.639 40.994 1.00 63.22 678 TYR A O 1
ATOM 5372 N N . ALA A 1 679 ? -2.898 -39.935 43.147 1.00 56.04 679 ALA A N 1
ATOM 5373 C CA . ALA A 1 679 ? -2.282 -41.251 43.257 1.00 55.51 679 ALA A CA 1
ATOM 5374 C C . ALA A 1 679 ? -2.911 -41.990 44.431 1.00 65.40 679 ALA A C 1
ATOM 5375 O O . ALA A 1 679 ? -3.737 -41.442 45.167 1.00 61.73 679 ALA A O 1
ATOM 5377 N N . SER A 1 680 ? -2.508 -43.247 44.600 1.00 69.28 680 SER A N 1
ATOM 5378 C CA . SER A 1 680 ? -2.942 -44.058 45.733 1.00 68.55 680 SER A CA 1
ATOM 5379 C C . SER A 1 680 ? -2.031 -45.269 45.912 1.00 73.00 680 SER A C 1
ATOM 5380 O O . SER A 1 680 ? -0.983 -45.182 46.552 1.00 76.56 680 SER A O 1
ATOM 5383 N N . MET A 1 717 ? 4.661 -42.228 36.475 1.00 98.47 717 MET A N 1
ATOM 5384 C CA . MET A 1 717 ? 5.372 -43.187 37.305 1.00 96.44 717 MET A CA 1
ATOM 5385 C C . MET A 1 717 ? 4.448 -43.682 38.422 1.00 96.13 717 MET A C 1
ATOM 5386 O O . MET A 1 717 ? 4.206 -44.874 38.577 1.00 96.85 717 MET A O 1
ATOM 5391 N N . PHE A 1 718 ? 3.944 -42.733 39.196 1.00 92.21 718 PHE A N 1
ATOM 5392 C CA . PHE A 1 718 ? 3.019 -42.959 40.298 1.00 84.26 718 PHE A CA 1
ATOM 5393 C C . PHE A 1 718 ? 1.635 -42.387 40.020 1.00 75.07 718 PHE A C 1
ATOM 5394 O O . PHE A 1 718 ? 0.789 -42.370 40.919 1.00 66.12 718 PHE A O 1
ATOM 5402 N N . THR A 1 719 ? 1.387 -41.924 38.795 1.00 77.27 719 THR A N 1
ATOM 5403 C CA . THR A 1 719 ? 0.112 -41.336 38.405 1.00 64.03 719 THR A CA 1
ATOM 5404 C C . THR A 1 719 ? -0.209 -41.769 36.984 1.00 64.01 719 THR A C 1
ATOM 5405 O O . THR A 1 719 ? 0.662 -41.731 36.110 1.00 79.45 719 THR A O 1
ATOM 5409 N N . SER A 1 720 ? -1.450 -42.176 36.757 1.00 52.82 720 SER A N 1
ATOM 5410 C CA . SER A 1 720 ? -1.910 -42.607 35.448 1.00 52.03 720 SER A CA 1
ATOM 5411 C C . SER A 1 720 ? -2.808 -41.538 34.835 1.00 56.95 720 SER A C 1
ATOM 5412 O O . SER A 1 720 ? -3.113 -40.514 35.453 1.00 54.73 720 SER A O 1
ATOM 5415 N N . GLN A 1 721 ? -3.228 -41.786 33.592 1.00 53.99 721 GLN A N 1
ATOM 5416 C CA . GLN A 1 721 ? -4.220 -40.919 32.968 1.00 49.44 721 GLN A CA 1
ATOM 5417 C C . GLN A 1 721 ? -5.573 -41.055 33.655 1.00 54.77 721 GLN A C 1
ATOM 5418 O O . GLN A 1 721 ? -6.262 -40.055 33.887 1.00 53.55 721 GLN A O 1
ATOM 5424 N N . THR A 1 722 ? -5.965 -42.288 33.988 1.00 59.19 722 THR A N 1
ATOM 5425 C CA . THR A 1 722 ? -7.235 -42.511 34.672 1.00 52.92 722 THR A CA 1
ATOM 5426 C C . THR A 1 722 ? -7.284 -41.762 35.998 1.00 51.69 722 THR A C 1
ATOM 5427 O O . THR A 1 722 ? -8.329 -41.218 36.375 1.00 53.78 722 THR A O 1
ATOM 5431 N N . LEU A 1 723 ? -6.154 -41.698 36.704 1.00 52.94 723 LEU A N 1
ATOM 5432 C CA . LEU A 1 723 ? -6.112 -41.054 38.011 1.00 50.52 723 LEU A CA 1
ATOM 5433 C C . LEU A 1 723 ? -6.275 -39.542 37.940 1.00 47.50 723 LEU A C 1
ATOM 5434 O O . LEU A 1 723 ? -6.509 -38.918 38.979 1.00 56.00 723 LEU A O 1
ATOM 5439 N N . ASN A 1 724 ? -6.170 -38.939 36.760 1.00 52.98 724 ASN A N 1
ATOM 5440 C CA . ASN A 1 724 ? -6.193 -37.487 36.645 1.00 53.92 724 ASN A CA 1
ATOM 5441 C C . ASN A 1 724 ? -7.380 -36.936 35.867 1.00 52.86 724 ASN A C 1
ATOM 5442 O O . ASN A 1 724 ? -7.842 -35.839 36.187 1.00 50.93 724 ASN A O 1
ATOM 5447 N N . THR A 1 725 ? -7.882 -37.652 34.855 1.00 53.53 725 THR A N 1
ATOM 5448 C CA . THR A 1 725 ? -9.027 -37.142 34.103 1.00 57.94 725 THR A CA 1
ATOM 5449 C C . THR A 1 725 ? -10.303 -37.165 34.934 1.00 51.69 725 THR A C 1
ATOM 5450 O O . THR A 1 725 ? -11.191 -36.330 34.724 1.00 51.25 725 THR A O 1
ATOM 5454 N N . LEU A 1 726 ? -10.412 -38.105 35.878 1.00 47.93 726 LEU A N 1
ATOM 5455 C CA . LEU A 1 726 ? -11.656 -38.235 36.637 1.00 58.94 726 LEU A CA 1
ATOM 5456 C C . LEU A 1 726 ? -11.883 -37.057 37.579 1.00 53.31 726 LEU A C 1
ATOM 5457 O O . LEU A 1 726 ? -12.962 -36.442 37.510 1.00 44.16 726 LEU A O 1
ATOM 5462 N N . PRO A 1 727 ? -10.947 -36.679 38.461 1.00 50.30 727 PRO A N 1
ATOM 5463 C CA . PRO A 1 727 ? -11.184 -35.481 39.282 1.00 56.38 727 PRO A CA 1
ATOM 5464 C C . PRO A 1 727 ? -11.214 -34.195 38.474 1.00 58.86 727 PRO A C 1
ATOM 5465 O O . PRO A 1 727 ? -11.823 -33.216 38.924 1.00 54.89 727 PRO A O 1
ATOM 5469 N N . LEU A 1 728 ? -10.583 -34.165 37.297 1.00 56.32 728 LEU A N 1
ATOM 5470 C CA . LEU A 1 728 ? -10.645 -32.992 36.433 1.00 58.90 728 LEU A CA 1
ATOM 5471 C C . LEU A 1 728 ? -11.962 -32.892 35.674 1.00 55.20 728 LEU A C 1
ATOM 5472 O O . LEU A 1 728 ? -12.330 -31.795 35.241 1.00 55.16 728 LEU A O 1
ATOM 5477 N N . TYR A 1 729 ? -12.675 -34.007 35.502 1.00 50.21 729 TYR A N 1
ATOM 5478 C CA . TYR A 1 729 ? -13.967 -33.968 34.825 1.00 48.73 729 TYR A CA 1
ATOM 5479 C C . TYR A 1 729 ? -15.024 -33.320 35.711 1.00 54.12 729 TYR A C 1
ATOM 5480 O O . TYR A 1 729 ? -15.639 -32.315 35.336 1.00 50.87 729 TYR A O 1
ATOM 5489 N N . LEU A 1 730 ? -15.248 -33.887 36.896 1.00 61.43 730 LEU A N 1
ATOM 5490 C CA . LEU A 1 730 ? -16.187 -33.328 37.860 1.00 56.62 730 LEU A CA 1
ATOM 5491 C C . LEU A 1 730 ? -15.620 -32.128 38.609 1.00 54.61 730 LEU A C 1
ATOM 5492 O O . LEU A 1 730 ? -16.304 -31.587 39.485 1.00 57.96 730 LEU A O 1
ATOM 5497 N N . ASN A 1 731 ? -14.395 -31.711 38.287 1.00 58.15 731 ASN A N 1
ATOM 5498 C CA . ASN A 1 731 ? -13.765 -30.522 38.862 1.00 63.54 731 ASN A CA 1
ATOM 5499 C C . ASN A 1 731 ? -13.657 -30.632 40.385 1.00 58.08 731 ASN A C 1
ATOM 5500 O O . ASN A 1 731 ? -14.123 -29.775 41.139 1.00 58.97 731 ASN A O 1
ATOM 5505 N N . LEU A 1 732 ? -13.027 -31.719 40.824 1.00 56.35 732 LEU A N 1
ATOM 5506 C CA . LEU A 1 732 ? -12.690 -31.913 42.226 1.00 54.51 732 LEU A CA 1
ATOM 5507 C C . LEU A 1 732 ? -11.316 -31.362 42.581 1.00 58.78 732 LEU A C 1
ATOM 5508 O O . LEU A 1 732 ? -10.958 -31.349 43.764 1.00 62.44 732 LEU A O 1
ATOM 5513 N N . VAL A 1 733 ? -10.550 -30.915 41.596 1.00 58.37 733 VAL A N 1
ATOM 5514 C CA . VAL A 1 733 ? -9.197 -30.413 41.845 1.00 60.50 733 VAL A CA 1
ATOM 5515 C C . VAL A 1 733 ? -9.294 -29.019 42.456 1.00 61.57 733 VAL A C 1
ATOM 5516 O O . VAL A 1 733 ? -10.058 -28.181 41.949 1.00 56.55 733 VAL A O 1
ATOM 5520 N N . PRO A 1 734 ? -8.566 -28.738 43.537 1.00 59.96 734 PRO A N 1
ATOM 5521 C CA . PRO A 1 734 ? -8.529 -27.369 44.060 1.00 56.33 734 PRO A CA 1
ATOM 5522 C C . PRO A 1 734 ? -7.990 -26.402 43.017 1.00 62.65 734 PRO A C 1
ATOM 5523 O O . PRO A 1 734 ? -7.136 -26.748 42.198 1.00 64.02 734 PRO A O 1
ATOM 5527 N N . GLU A 1 735 ? -8.505 -25.171 43.061 1.00 69.97 735 GLU A N 1
ATOM 5528 C CA . GLU A 1 735 ? -8.158 -24.170 42.055 1.00 69.64 735 GLU A CA 1
ATOM 5529 C C . GLU A 1 735 ? -6.663 -23.876 42.031 1.00 67.09 735 GLU A C 1
ATOM 5530 O O . GLU A 1 735 ? -6.122 -23.507 40.982 1.00 59.10 735 GLU A O 1
ATOM 5536 N N . ASP A 1 736 ? -5.981 -24.031 43.164 1.00 73.51 736 ASP A N 1
ATOM 5537 C CA . ASP A 1 736 ? -4.542 -23.814 43.233 1.00 72.46 736 ASP A CA 1
ATOM 5538 C C . ASP A 1 736 ? -3.736 -24.992 42.703 1.00 73.94 736 ASP A C 1
ATOM 5539 O O . ASP A 1 736 ? -2.502 -24.958 42.771 1.00 77.00 736 ASP A O 1
ATOM 5544 N N . LYS A 1 737 ? -4.395 -26.028 42.178 1.00 69.11 737 LYS A N 1
ATOM 5545 C CA . LYS A 1 737 ? -3.709 -27.225 41.718 1.00 62.58 737 LYS A CA 1
ATOM 5546 C C . LYS A 1 737 ? -4.146 -27.693 40.337 1.00 62.60 737 LYS A C 1
ATOM 5547 O O . LYS A 1 737 ? -3.583 -28.670 39.832 1.00 66.96 737 LYS A O 1
ATOM 5553 N N . VAL A 1 738 ? -5.122 -27.030 39.711 1.00 67.04 738 VAL A N 1
ATOM 5554 C CA . VAL A 1 738 ? -5.638 -27.506 38.430 1.00 61.83 738 VAL A CA 1
ATOM 5555 C C . VAL A 1 738 ? -4.567 -27.420 37.350 1.00 59.87 738 VAL A C 1
ATOM 5556 O O . VAL A 1 738 ? -4.418 -28.337 36.534 1.00 60.53 738 VAL A O 1
ATOM 5560 N N . GLN A 1 739 ? -3.800 -26.327 37.330 1.00 63.23 739 GLN A N 1
ATOM 5561 C CA . GLN A 1 739 ? -2.786 -26.160 36.293 1.00 65.91 739 GLN A CA 1
ATOM 5562 C C . GLN A 1 739 ? -1.689 -27.210 36.402 1.00 63.72 739 GLN A C 1
ATOM 5563 O O . GLN A 1 739 ? -1.114 -27.614 35.385 1.00 67.34 739 GLN A O 1
ATOM 5569 N N . ASP A 1 740 ? -1.389 -27.669 37.617 1.00 63.60 740 ASP A N 1
ATOM 5570 C CA . ASP A 1 740 ? -0.332 -28.658 37.791 1.00 60.15 740 ASP A CA 1
ATOM 5571 C C . ASP A 1 740 ? -0.845 -30.074 37.558 1.00 60.61 740 ASP A C 1
ATOM 5572 O O . ASP A 1 740 ? -0.133 -30.908 36.987 1.00 56.65 740 ASP A O 1
ATOM 5577 N N . VAL A 1 741 ? -2.075 -30.362 37.986 1.00 59.16 741 VAL A N 1
ATOM 5578 C CA . VAL A 1 741 ? -2.648 -31.684 37.756 1.00 54.72 741 VAL A CA 1
ATOM 5579 C C . VAL A 1 741 ? -2.923 -31.896 36.272 1.00 55.86 741 VAL A C 1
ATOM 5580 O O . VAL A 1 741 ? -2.654 -32.972 35.723 1.00 51.21 741 VAL A O 1
ATOM 5584 N N . LEU A 1 742 ? -3.456 -30.874 35.598 1.00 58.45 742 LEU A N 1
ATOM 5585 C CA . LEU A 1 742 ? -3.717 -30.989 34.168 1.00 55.87 742 LEU A CA 1
ATOM 5586 C C . LEU A 1 742 ? -2.429 -31.192 33.381 1.00 58.21 742 LEU A C 1
ATOM 5587 O O . LEU A 1 742 ? -2.425 -31.913 32.375 1.00 56.00 742 LEU A O 1
ATOM 5592 N N . LYS A 1 743 ? -1.327 -30.579 33.826 1.00 59.39 743 LYS A N 1
ATOM 5593 C CA . LYS A 1 743 ? -0.055 -30.749 33.130 1.00 58.95 743 LYS A CA 1
ATOM 5594 C C . LYS A 1 743 ? 0.461 -32.176 33.261 1.00 59.89 743 LYS A C 1
ATOM 5595 O O . LYS A 1 743 ? 1.022 -32.728 32.307 1.00 65.22 743 LYS A O 1
ATOM 5601 N N . THR A 1 744 ? 0.287 -32.787 34.437 1.00 54.06 744 THR A N 1
ATOM 5602 C CA . THR A 1 744 ? 0.672 -34.185 34.605 1.00 49.81 744 THR A CA 1
ATOM 5603 C C . THR A 1 744 ? -0.092 -35.078 33.637 1.00 53.50 744 THR A C 1
ATOM 5604 O O . THR A 1 744 ? 0.456 -36.055 33.113 1.00 58.07 744 THR A O 1
ATOM 5608 N N . LEU A 1 745 ? -1.359 -34.750 33.377 1.00 53.15 745 LEU A N 1
ATOM 5609 C CA . LEU A 1 745 ? -2.139 -35.518 32.415 1.00 57.50 745 LEU A CA 1
ATOM 5610 C C . LEU A 1 745 ? -1.613 -35.323 30.997 1.00 56.67 745 LEU A C 1
ATOM 5611 O O . LEU A 1 745 ? -1.483 -36.292 30.238 1.00 52.79 745 LEU A O 1
ATOM 5616 N N . LEU A 1 746 ? -1.299 -34.079 30.625 1.00 60.52 746 LEU A N 1
ATOM 5617 C CA . LEU A 1 746 ? -0.804 -33.804 29.280 1.00 53.01 746 LEU A CA 1
ATOM 5618 C C . LEU A 1 746 ? 0.555 -34.451 29.043 1.00 55.17 746 LEU A C 1
ATOM 5619 O O . LEU A 1 746 ? 0.801 -35.012 27.969 1.00 56.96 746 LEU A O 1
ATOM 5624 N N . GLU A 1 747 ? 1.449 -34.384 30.032 1.00 53.15 747 GLU A N 1
ATOM 5625 C CA . GLU A 1 747 ? 2.769 -34.985 29.867 1.00 57.69 747 GLU A CA 1
ATOM 5626 C C . GLU A 1 747 ? 2.690 -36.505 29.807 1.00 59.72 747 GLU A C 1
ATOM 5627 O O . GLU A 1 747 ? 3.470 -37.136 29.085 1.00 55.81 747 GLU A O 1
ATOM 5633 N N . ASP A 1 748 ? 1.761 -37.110 30.550 1.00 58.70 748 ASP A N 1
ATOM 5634 C CA . ASP A 1 748 ? 1.575 -38.552 30.448 1.00 56.08 748 ASP A CA 1
ATOM 5635 C C . ASP A 1 748 ? 1.002 -38.942 29.092 1.00 54.28 748 ASP A C 1
ATOM 5636 O O . ASP A 1 748 ? 1.262 -40.048 28.603 1.00 47.92 748 ASP A O 1
ATOM 5641 N N . ILE A 1 749 ? 0.231 -38.050 28.473 1.00 52.01 749 ILE A N 1
ATOM 5642 C CA . ILE A 1 749 ? -0.337 -38.332 27.160 1.00 53.29 749 ILE A CA 1
ATOM 5643 C C . ILE A 1 749 ? 0.694 -38.090 26.065 1.00 54.80 749 ILE A C 1
ATOM 5644 O O . ILE A 1 749 ? 0.895 -38.932 25.182 1.00 54.16 749 ILE A O 1
ATOM 5649 N N . ILE A 1 750 ? 1.369 -36.942 26.112 1.00 51.89 750 ILE A N 1
ATOM 5650 C CA . ILE A 1 750 ? 2.248 -36.550 25.015 1.00 48.06 750 ILE A CA 1
ATOM 5651 C C . ILE A 1 750 ? 3.619 -37.199 25.156 1.00 49.05 750 ILE A C 1
ATOM 5652 O O . ILE A 1 750 ? 4.130 -37.813 24.213 1.00 52.30 750 ILE A O 1
ATOM 5657 N N . ILE A 1 751 ? 4.240 -37.072 26.327 1.00 53.62 751 ILE A N 1
ATOM 5658 C CA . ILE A 1 751 ? 5.604 -37.566 26.501 1.00 54.05 751 ILE A CA 1
ATOM 5659 C C . ILE A 1 751 ? 5.607 -39.068 26.753 1.00 55.19 751 ILE A C 1
ATOM 5660 O O . ILE A 1 751 ? 6.233 -39.837 26.015 1.00 59.33 751 ILE A O 1
ATOM 5665 N N . ARG A 1 752 ? 4.897 -39.510 27.794 1.00 53.59 752 ARG A N 1
ATOM 5666 C CA . ARG A 1 752 ? 5.004 -40.901 28.222 1.00 47.46 752 ARG A CA 1
ATOM 5667 C C . ARG A 1 752 ? 4.326 -41.862 27.252 1.00 49.32 752 ARG A C 1
ATOM 5668 O O . ARG A 1 752 ? 4.745 -43.020 27.140 1.00 47.87 752 ARG A O 1
ATOM 5676 N N . HIS A 1 753 ? 3.290 -41.415 26.542 1.00 53.04 753 HIS A N 1
ATOM 5677 C CA . HIS A 1 753 ? 2.495 -42.313 25.717 1.00 50.72 753 HIS A CA 1
ATOM 5678 C C . HIS A 1 753 ? 2.384 -41.889 24.259 1.00 50.27 753 HIS A C 1
ATOM 5679 O O . HIS A 1 753 ? 1.795 -42.631 23.464 1.00 47.76 753 HIS A O 1
ATOM 5686 N N . ASP A 1 754 ? 2.930 -40.730 23.884 1.00 50.98 754 ASP A N 1
ATOM 5687 C CA . ASP A 1 754 ? 2.966 -40.286 22.489 1.00 50.42 754 ASP A CA 1
ATOM 5688 C C . ASP A 1 754 ? 1.562 -40.244 21.883 1.00 49.60 754 ASP A C 1
ATOM 5689 O O . ASP A 1 754 ? 1.287 -40.853 20.846 1.00 48.61 754 ASP A O 1
ATOM 5694 N N . TYR A 1 755 ? 0.669 -39.517 22.557 1.00 51.18 755 TYR A N 1
ATOM 5695 C CA . TYR A 1 755 ? -0.719 -39.337 22.126 1.00 49.64 755 TYR A CA 1
ATOM 5696 C C . TYR A 1 755 ? -1.434 -40.684 21.982 1.00 50.90 755 TYR A C 1
ATOM 5697 O O . TYR A 1 755 ? -1.918 -41.054 20.912 1.00 55.17 755 TYR A O 1
ATOM 5706 N N . HIS A 1 756 ? -1.496 -41.415 23.091 1.00 50.07 756 HIS A N 1
ATOM 5707 C CA . HIS A 1 756 ? -2.171 -42.702 23.121 1.00 49.28 756 HIS A CA 1
ATOM 5708 C C . HIS A 1 756 ? -2.936 -42.837 24.427 1.00 49.74 756 HIS A C 1
ATOM 5709 O O . HIS A 1 756 ? -2.503 -42.346 25.472 1.00 48.38 756 HIS A O 1
ATOM 5716 N N . LEU A 1 757 ? -4.083 -43.508 24.354 1.00 51.53 757 LEU A N 1
ATOM 5717 C CA . LEU A 1 757 ? -4.915 -43.707 25.532 1.00 45.97 757 LEU A CA 1
ATOM 5718 C C . LEU A 1 757 ? -4.299 -44.751 26.455 1.00 49.91 757 LEU A C 1
ATOM 5719 O O . LEU A 1 757 ? -3.878 -45.822 26.008 1.00 57.33 757 LEU A O 1
ATOM 5724 N N . ASP A 1 758 ? -4.243 -44.433 27.744 1.00 49.86 758 ASP A N 1
ATOM 5725 C CA . ASP A 1 758 ? -3.836 -45.364 28.791 1.00 49.86 758 ASP A CA 1
ATOM 5726 C C . ASP A 1 758 ? -4.981 -45.571 29.775 1.00 51.64 758 ASP A C 1
ATOM 5727 O O . ASP A 1 758 ? -4.778 -45.697 30.986 1.00 53.23 758 ASP A O 1
ATOM 5732 N N . THR A 1 759 ? -6.206 -45.608 29.255 1.00 52.62 759 THR A N 1
ATOM 5733 C CA . THR A 1 759 ? -7.409 -45.576 30.073 1.00 50.77 759 THR A CA 1
ATOM 5734 C C . THR A 1 759 ? -8.341 -46.715 29.689 1.00 47.93 759 THR A C 1
ATOM 5735 O O . THR A 1 759 ? -8.380 -47.148 28.534 1.00 46.22 759 THR A O 1
ATOM 5739 N N . GLY A 1 760 ? -9.102 -47.188 30.671 1.00 57.28 760 GLY A N 1
ATOM 5740 C CA . GLY A 1 760 ? -10.099 -48.213 30.450 1.00 53.37 760 GLY A CA 1
ATOM 5741 C C . GLY A 1 760 ? -11.398 -47.634 29.927 1.00 52.14 760 GLY A C 1
ATOM 5742 O O . GLY A 1 760 ? -11.444 -46.538 29.363 1.00 49.60 760 GLY A O 1
ATOM 5743 N N . ILE A 1 761 ? -12.480 -48.388 30.133 1.00 51.88 761 ILE A N 1
ATOM 5744 C CA . ILE A 1 761 ? -13.773 -47.971 29.601 1.00 50.10 761 ILE A CA 1
ATOM 5745 C C . ILE A 1 761 ? -14.303 -46.746 30.338 1.00 49.32 761 ILE A C 1
ATOM 5746 O O . ILE A 1 761 ? -14.993 -45.908 29.744 1.00 51.34 761 ILE A O 1
ATOM 5751 N N . VAL A 1 762 ? -13.985 -46.609 31.627 1.00 55.31 762 VAL A N 1
ATOM 5752 C CA . VAL A 1 762 ? -14.536 -45.513 32.421 1.00 51.21 762 VAL A CA 1
ATOM 5753 C C . VAL A 1 762 ? -13.872 -44.194 32.047 1.00 46.64 762 VAL A C 1
ATOM 5754 O O . VAL A 1 762 ? -14.547 -43.213 31.714 1.00 45.74 762 VAL A O 1
ATOM 5758 N N . ALA A 1 763 ? -12.540 -44.149 32.097 1.00 47.60 763 ALA A N 1
ATOM 5759 C CA . ALA A 1 763 ? -11.825 -42.901 31.869 1.00 48.10 763 ALA A CA 1
ATOM 5760 C C . ALA A 1 763 ? -11.782 -42.499 30.400 1.00 52.61 763 ALA A C 1
ATOM 5761 O O . ALA A 1 763 ? -11.613 -41.310 30.106 1.00 54.94 763 ALA A O 1
ATOM 5763 N N . THR A 1 764 ? -11.927 -43.451 29.472 1.00 49.57 764 THR A N 1
ATOM 5764 C CA . THR A 1 764 ? -11.991 -43.086 28.060 1.00 48.76 764 THR A CA 1
ATOM 5765 C C . THR A 1 764 ? -13.224 -42.246 27.762 1.00 47.20 764 THR A C 1
ATOM 5766 O O . THR A 1 764 ? -13.196 -41.398 26.863 1.00 49.18 764 THR A O 1
ATOM 5770 N N . ARG A 1 765 ? -14.308 -42.462 28.510 1.00 44.85 765 ARG A N 1
ATOM 5771 C CA . ARG A 1 765 ? -15.525 -41.682 28.326 1.00 47.15 765 ARG A CA 1
ATOM 5772 C C . ARG A 1 765 ? -15.353 -40.225 28.744 1.00 49.87 765 ARG A C 1
ATOM 5773 O O . ARG A 1 765 ? -16.104 -39.364 28.271 1.00 46.30 765 ARG A O 1
ATOM 5781 N N . TYR A 1 766 ? -14.376 -39.923 29.604 1.00 45.18 766 TYR A N 1
ATOM 5782 C CA . TYR A 1 766 ? -14.194 -38.572 30.116 1.00 47.22 766 TYR A CA 1
ATOM 5783 C C . TYR A 1 766 ? -12.934 -37.878 29.619 1.00 51.28 766 TYR A C 1
ATOM 5784 O O . TYR A 1 766 ? -12.854 -36.650 29.717 1.00 52.07 766 TYR A O 1
ATOM 5793 N N . ILE A 1 767 ? -11.957 -38.620 29.092 1.00 48.25 767 ILE A N 1
ATOM 5794 C CA . ILE A 1 767 ? -10.655 -38.026 28.803 1.00 46.53 767 ILE A CA 1
ATOM 5795 C C . ILE A 1 767 ? -10.751 -37.020 27.660 1.00 50.69 767 ILE A C 1
ATOM 5796 O O . ILE A 1 767 ? -10.109 -35.964 27.695 1.00 57.16 767 ILE A O 1
ATOM 5801 N N . PHE A 1 768 ? -11.556 -37.316 26.636 1.00 45.58 768 PHE A N 1
ATOM 5802 C CA . PHE A 1 768 ? -11.639 -36.411 25.494 1.00 45.76 768 PHE A CA 1
ATOM 5803 C C . PHE A 1 768 ? -12.314 -35.100 25.874 1.00 51.90 768 PHE A C 1
ATOM 5804 O O . PHE A 1 768 ? -11.909 -34.029 25.407 1.00 48.80 768 PHE A O 1
ATOM 5812 N N . ASP A 1 769 ? -13.344 -35.164 26.722 1.00 54.92 769 ASP A N 1
ATOM 5813 C CA . ASP A 1 769 ? -14.019 -33.947 27.158 1.00 52.89 769 ASP A CA 1
ATOM 5814 C C . ASP A 1 769 ? -13.155 -33.131 28.113 1.00 47.95 769 ASP A C 1
ATOM 5815 O O . ASP A 1 769 ? -13.258 -31.900 28.138 1.00 45.39 769 ASP A O 1
ATOM 5820 N N . VAL A 1 770 ? -12.303 -33.790 28.901 1.00 46.68 770 VAL A N 1
ATOM 5821 C CA . VAL A 1 770 ? -11.452 -33.066 29.841 1.00 53.66 770 VAL A CA 1
ATOM 5822 C C . VAL A 1 770 ? -10.442 -32.205 29.090 1.00 54.67 770 VAL A C 1
ATOM 5823 O O . VAL A 1 770 ? -10.277 -31.015 29.386 1.00 57.87 770 VAL A O 1
ATOM 5827 N N . LEU A 1 771 ? -9.756 -32.789 28.103 1.00 55.14 771 LEU A N 1
ATOM 5828 C CA . LEU A 1 771 ? -8.796 -32.014 27.321 1.00 54.84 771 LEU A CA 1
ATOM 5829 C C . LEU A 1 771 ? -9.482 -30.922 26.511 1.00 48.42 771 LEU A C 1
ATOM 5830 O O . LEU A 1 771 ? -8.917 -29.837 26.333 1.00 52.20 771 LEU A O 1
ATOM 5835 N N . THR A 1 772 ? -10.695 -31.181 26.019 1.00 49.45 772 THR A N 1
ATOM 5836 C CA . THR A 1 772 ? -11.400 -30.169 25.241 1.00 50.31 772 THR A CA 1
ATOM 5837 C C . THR A 1 772 ? -11.847 -29.007 26.119 1.00 52.19 772 THR A C 1
ATOM 5838 O O . THR A 1 772 ? -11.781 -27.844 25.701 1.00 45.31 772 THR A O 1
ATOM 5842 N N . SER A 1 773 ? -12.296 -29.299 27.343 1.00 55.00 773 SER A N 1
ATOM 5843 C CA . SER A 1 773 ? -12.782 -28.244 28.225 1.00 52.58 773 SER A CA 1
ATOM 5844 C C . SER A 1 773 ? -11.662 -27.307 28.657 1.00 52.77 773 SER A C 1
ATOM 5845 O O . SER A 1 773 ? -11.902 -26.111 28.861 1.00 49.70 773 SER A O 1
ATOM 5848 N N . TYR A 1 774 ? -10.442 -27.822 28.799 1.00 50.63 774 TYR A N 1
ATOM 5849 C CA . TYR A 1 774 ? -9.311 -27.027 29.254 1.00 53.40 774 TYR A CA 1
ATOM 5850 C C . TYR A 1 774 ? -8.485 -26.473 28.098 1.00 53.77 774 TYR A C 1
ATOM 5851 O O . TYR A 1 774 ? -7.317 -26.117 28.292 1.00 54.83 774 TYR A O 1
ATOM 5860 N N . GLY A 1 775 ? -9.067 -26.390 26.905 1.00 50.91 775 GLY A N 1
ATOM 5861 C CA . GLY A 1 775 ? -8.401 -25.748 25.789 1.00 54.85 775 GLY A CA 1
ATOM 5862 C C . GLY A 1 775 ? -7.319 -26.561 25.119 1.00 54.19 775 GLY A C 1
ATOM 5863 O O . GLY A 1 775 ? -6.395 -25.984 24.536 1.00 58.68 775 GLY A O 1
ATOM 5864 N N . TYR A 1 776 ? -7.405 -27.887 25.173 1.00 48.89 776 TYR A N 1
ATOM 5865 C CA . TYR A 1 776 ? -6.412 -28.767 24.562 1.00 56.95 776 TYR A CA 1
ATOM 5866 C C . TYR A 1 776 ? -7.087 -29.766 23.630 1.00 57.73 776 TYR A C 1
ATOM 5867 O O . TYR A 1 776 ? -6.865 -30.977 23.703 1.00 50.86 776 TYR A O 1
ATOM 5876 N N . ASP A 1 777 ? -7.927 -29.256 22.725 1.00 56.56 777 ASP A N 1
ATOM 5877 C CA . ASP A 1 777 ? -8.604 -30.123 21.768 1.00 53.73 777 ASP A CA 1
ATOM 5878 C C . ASP A 1 777 ? -7.650 -30.694 20.726 1.00 58.22 777 ASP A C 1
ATOM 5879 O O . ASP A 1 777 ? -7.962 -31.724 20.119 1.00 60.65 777 ASP A O 1
ATOM 5884 N N . GLU A 1 778 ? -6.497 -30.054 20.505 1.00 54.52 778 GLU A N 1
ATOM 5885 C CA . GLU A 1 778 ? -5.530 -30.587 19.551 1.00 54.68 778 GLU A CA 1
ATOM 5886 C C . GLU A 1 778 ? -4.917 -31.890 20.045 1.00 55.01 778 GLU A C 1
ATOM 5887 O O . GLU A 1 778 ? -4.623 -32.780 19.238 1.00 53.49 778 GLU A O 1
ATOM 5893 N N . VAL A 1 779 ? -4.715 -32.019 21.358 1.00 55.70 779 VAL A N 1
ATOM 5894 C CA . VAL A 1 779 ? -4.183 -33.259 21.913 1.00 50.23 779 VAL A CA 1
ATOM 5895 C C . VAL A 1 779 ? -5.193 -34.388 21.758 1.00 46.05 779 VAL A C 1
ATOM 5896 O O . VAL A 1 779 ? -4.833 -35.522 21.421 1.00 43.77 779 VAL A O 1
ATOM 5900 N N . ALA A 1 780 ? -6.474 -34.097 21.992 1.00 49.11 780 ALA A N 1
ATOM 5901 C CA . ALA A 1 780 ? -7.501 -35.125 21.864 1.00 52.29 780 ALA A CA 1
ATOM 5902 C C . ALA A 1 780 ? -7.638 -35.594 20.421 1.00 54.62 780 ALA A C 1
ATOM 5903 O O . ALA A 1 780 ? -7.825 -36.790 20.166 1.00 48.50 780 ALA A O 1
ATOM 5905 N N . TYR A 1 781 ? -7.546 -34.668 19.463 1.00 49.74 781 TYR A N 1
ATOM 5906 C CA . TYR A 1 781 ? -7.635 -35.051 18.059 1.00 44.90 781 TYR A CA 1
ATOM 5907 C C . TYR A 1 781 ? -6.457 -35.927 17.649 1.00 53.72 781 TYR A C 1
ATOM 5908 O O . TYR A 1 781 ? -6.625 -36.883 16.882 1.00 54.71 781 TYR A O 1
ATOM 5917 N N . LYS A 1 782 ? -5.256 -35.616 18.147 1.00 52.85 782 LYS A N 1
ATOM 5918 C CA . LYS A 1 782 ? -4.089 -36.427 17.817 1.00 49.33 782 LYS A CA 1
ATOM 5919 C C . LYS A 1 782 ? -4.193 -37.824 18.412 1.00 53.36 782 LYS A C 1
ATOM 5920 O O . LYS A 1 782 ? -3.619 -38.773 17.866 1.00 60.46 782 LYS A O 1
ATOM 5926 N N . ILE A 1 783 ? -4.913 -37.968 19.526 1.00 51.78 783 ILE A N 1
ATOM 5927 C CA . ILE A 1 783 ? -5.148 -39.292 20.091 1.00 49.33 783 ILE A CA 1
ATOM 5928 C C . ILE A 1 783 ? -6.073 -40.096 19.187 1.00 51.70 783 ILE A C 1
ATOM 5929 O O . ILE A 1 783 ? -5.833 -41.281 18.925 1.00 59.21 783 ILE A O 1
ATOM 5934 N N . VAL A 1 784 ? -7.133 -39.461 18.683 1.00 51.72 784 VAL A N 1
ATOM 5935 C CA . VAL A 1 784 ? -8.104 -40.159 17.848 1.00 48.63 784 VAL A CA 1
ATOM 5936 C C . VAL A 1 784 ? -7.481 -40.558 16.514 1.00 47.63 784 VAL A C 1
ATOM 5937 O O . VAL A 1 784 ? -7.718 -41.662 16.009 1.00 46.17 784 VAL A O 1
ATOM 5941 N N . ASN A 1 785 ? -6.658 -39.680 15.937 1.00 49.98 785 ASN A N 1
ATOM 5942 C CA . ASN A 1 785 ? -6.054 -39.918 14.629 1.00 54.73 785 ASN A CA 1
ATOM 5943 C C . ASN A 1 785 ? -4.962 -40.984 14.652 1.00 58.66 785 ASN A C 1
ATOM 5944 O O . ASN A 1 785 ? -4.348 -41.233 13.608 1.00 64.08 785 ASN A O 1
ATOM 5949 N N . GLN A 1 786 ? -4.703 -41.620 15.790 1.00 60.80 786 GLN A N 1
ATOM 5950 C CA . GLN A 1 786 ? -3.669 -42.642 15.862 1.00 55.16 786 GLN A CA 1
ATOM 5951 C C . GLN A 1 786 ? -4.134 -43.929 15.192 1.00 49.68 786 GLN A C 1
ATOM 5952 O O . GLN A 1 786 ? -5.290 -44.340 15.331 1.00 56.75 786 GLN A O 1
ATOM 5958 N N . LYS A 1 787 ? -3.222 -44.561 14.454 1.00 51.71 787 LYS A N 1
ATOM 5959 C CA . LYS A 1 787 ? -3.477 -45.839 13.803 1.00 53.17 787 LYS A CA 1
ATOM 5960 C C . LYS A 1 787 ? -2.665 -46.972 14.415 1.00 51.31 787 LYS A C 1
ATOM 5961 O O . LYS A 1 787 ? -2.668 -48.086 13.881 1.00 52.10 787 LYS A O 1
ATOM 5967 N N . THR A 1 788 ? -1.972 -46.717 15.519 1.00 46.29 788 THR A N 1
ATOM 5968 C CA . THR A 1 788 ? -1.138 -47.705 16.183 1.00 43.38 788 THR A CA 1
ATOM 5969 C C . THR A 1 788 ? -1.705 -48.028 17.559 1.00 46.93 788 THR A C 1
ATOM 5970 O O . THR A 1 788 ? -2.602 -47.349 18.066 1.00 54.40 788 THR A O 1
ATOM 5974 N N . TYR A 1 789 ? -1.163 -49.080 18.165 1.00 46.87 789 TYR A N 1
ATOM 5975 C CA . TYR A 1 789 ? -1.626 -49.495 19.482 1.00 48.98 789 TYR A CA 1
ATOM 5976 C C . TYR A 1 789 ? -1.172 -48.491 20.542 1.00 53.17 789 TYR A C 1
ATOM 5977 O O . TYR A 1 789 ? -0.032 -48.014 20.499 1.00 54.01 789 TYR A O 1
ATOM 5986 N N . PRO A 1 790 ? -2.039 -48.150 21.512 1.00 51.55 790 PRO A N 1
ATOM 5987 C CA . PRO A 1 790 ? -3.449 -48.548 21.564 1.00 48.05 790 PRO A CA 1
ATOM 5988 C C . PRO A 1 790 ? -4.401 -47.420 21.154 1.00 50.51 790 PRO A C 1
ATOM 5989 O O . PRO A 1 790 ? -4.339 -46.323 21.716 1.00 54.04 790 PRO A O 1
ATOM 5993 N N . SER A 1 791 ? -5.276 -47.689 20.189 1.00 46.42 791 SER A N 1
ATOM 5994 C CA . SER A 1 791 ? -6.187 -46.666 19.693 1.00 50.65 791 SER A CA 1
ATOM 5995 C C . SER A 1 791 ? -7.340 -47.338 18.964 1.00 44.88 791 SER A C 1
ATOM 5996 O O . SER A 1 791 ? -7.325 -48.545 18.707 1.00 45.44 791 SER A O 1
ATOM 5999 N N . PHE A 1 792 ? -8.351 -46.531 18.633 1.00 42.81 792 PHE A N 1
ATOM 6000 C CA . PHE A 1 792 ? -9.466 -47.036 17.841 1.00 48.40 792 PHE A CA 1
ATOM 6001 C C . PHE A 1 792 ? -9.059 -47.262 16.394 1.00 53.92 792 PHE A C 1
ATOM 6002 O O . PHE A 1 792 ? -9.606 -48.150 15.729 1.00 54.47 792 PHE A O 1
ATOM 6010 N N . GLY A 1 793 ? -8.105 -46.474 15.892 1.00 50.15 793 GLY A N 1
ATOM 6011 C CA . GLY A 1 793 ? -7.602 -46.698 14.549 1.00 48.18 793 GLY A CA 1
ATOM 6012 C C . GLY A 1 793 ? -6.876 -48.018 14.407 1.00 52.67 793 GLY A C 1
ATOM 6013 O O . GLY A 1 793 ? -6.939 -48.653 13.350 1.00 59.03 793 GLY A O 1
ATOM 6014 N N . TYR A 1 794 ? -6.185 -48.454 15.463 1.00 46.89 794 TYR A N 1
ATOM 6015 C CA . TYR A 1 794 ? -5.514 -49.748 15.422 1.00 50.22 794 TYR A CA 1
ATOM 6016 C C . TYR A 1 794 ? -6.509 -50.888 15.239 1.00 56.22 794 TYR A C 1
ATOM 6017 O O . TYR A 1 794 ? -6.186 -51.895 14.598 1.00 62.35 794 TYR A O 1
ATOM 6026 N N . MET A 1 795 ? -7.718 -50.751 15.790 1.00 55.32 795 MET A N 1
ATOM 6027 C CA . MET A 1 795 ? -8.748 -51.759 15.559 1.00 52.08 795 MET A CA 1
ATOM 6028 C C . MET A 1 795 ? -9.148 -51.799 14.092 1.00 53.87 795 MET A C 1
ATOM 6029 O O . MET A 1 795 ? -9.281 -52.880 13.505 1.00 53.94 795 MET A O 1
ATOM 6034 N N . ILE A 1 796 ? -9.333 -50.626 13.482 1.00 50.01 796 ILE A N 1
ATOM 6035 C CA . ILE A 1 796 ? -9.746 -50.560 12.085 1.00 47.58 796 ILE A CA 1
ATOM 6036 C C . ILE A 1 796 ? -8.645 -51.096 11.177 1.00 56.67 796 ILE A C 1
ATOM 6037 O O . ILE A 1 796 ? -8.914 -51.832 10.220 1.00 55.06 796 ILE A O 1
ATOM 6042 N N . GLU A 1 797 ? -7.388 -50.750 11.467 1.00 51.96 797 GLU A N 1
ATOM 6043 C CA . GLU A 1 797 ? -6.280 -51.251 10.663 1.00 54.26 797 GLU A CA 1
ATOM 6044 C C . GLU A 1 797 ? -6.148 -52.765 10.748 1.00 55.83 797 GLU A C 1
ATOM 6045 O O . GLU A 1 797 ? -5.598 -53.380 9.828 1.00 57.72 797 GLU A O 1
ATOM 6051 N N . GLU A 1 798 ? -6.646 -53.380 11.820 1.00 53.61 798 GLU A N 1
ATOM 6052 C CA . GLU A 1 798 ? -6.595 -54.826 11.987 1.00 56.64 798 GLU A CA 1
ATOM 6053 C C . GLU A 1 798 ? -7.884 -55.516 11.552 1.00 57.34 798 GLU A C 1
ATOM 6054 O O . GLU A 1 798 ? -8.092 -56.685 11.890 1.00 59.35 798 GLU A O 1
ATOM 6060 N N . GLY A 1 799 ? -8.752 -54.820 10.823 1.00 56.44 799 GLY A N 1
ATOM 6061 C CA . GLY A 1 799 ? -9.905 -55.448 10.211 1.00 49.54 799 GLY A CA 1
ATOM 6062 C C . GLY A 1 799 ? -11.174 -55.445 11.028 1.00 49.56 799 GLY A C 1
ATOM 6063 O O . GLY A 1 799 ? -12.032 -56.307 10.809 1.00 51.81 799 GLY A O 1
ATOM 6064 N N . ALA A 1 800 ? -11.332 -54.507 11.954 1.00 49.06 800 ALA A N 1
ATOM 6065 C CA . ALA A 1 800 ? -12.518 -54.454 12.798 1.00 47.82 800 ALA A CA 1
ATOM 6066 C C . ALA A 1 800 ? -13.609 -53.654 12.098 1.00 50.22 800 ALA A C 1
ATOM 6067 O O . ALA A 1 800 ? -13.388 -52.504 11.704 1.00 47.40 800 ALA A O 1
ATOM 6069 N N . THR A 1 801 ? -14.779 -54.268 11.934 1.00 52.39 801 THR A N 1
ATOM 6070 C CA . THR A 1 801 ? -15.958 -53.558 11.462 1.00 49.61 801 THR A CA 1
ATOM 6071 C C . THR A 1 801 ? -16.836 -53.074 12.607 1.00 49.68 801 THR A C 1
ATOM 6072 O O . THR A 1 801 ? -17.809 -52.352 12.364 1.00 54.18 801 THR A O 1
ATOM 6076 N N . THR A 1 802 ? -16.518 -53.464 13.836 1.00 50.54 802 THR A N 1
ATOM 6077 C CA . THR A 1 802 ? -17.172 -52.935 15.026 1.00 46.65 802 THR A CA 1
ATOM 6078 C C . THR A 1 802 ? -16.059 -52.558 16.000 1.00 41.95 802 THR A C 1
ATOM 6079 O O . THR A 1 802 ? -14.904 -52.332 15.619 1.00 48.99 802 THR A O 1
ATOM 6083 N N . LEU A 1 803 ? -16.389 -52.493 17.283 1.00 49.49 803 LEU A N 1
ATOM 6084 C CA . LEU A 1 803 ? -15.421 -52.148 18.311 1.00 44.54 803 LEU A CA 1
ATOM 6085 C C . LEU A 1 803 ? -15.072 -53.380 19.135 1.00 50.10 803 LEU A C 1
ATOM 6086 O O . LEU A 1 803 ? -15.915 -54.250 19.371 1.00 57.35 803 LEU A O 1
ATOM 6091 N N . TRP A 1 804 ? -13.816 -53.449 19.565 1.00 52.95 804 TRP A N 1
ATOM 6092 C CA . TRP A 1 804 ? -13.314 -54.586 20.318 1.00 50.05 804 TRP A CA 1
ATOM 6093 C C . TRP A 1 804 ? -13.578 -54.417 21.809 1.00 52.19 804 TRP A C 1
ATOM 6094 O O . TRP A 1 804 ? -13.805 -53.312 22.308 1.00 50.92 804 TRP A O 1
ATOM 6105 N N . GLU A 1 805 ? -13.534 -55.543 22.521 1.00 56.74 805 GLU A N 1
ATOM 6106 C CA . GLU A 1 805 ? -13.595 -55.512 23.976 1.00 52.58 805 GLU A CA 1
ATOM 6107 C C . GLU A 1 805 ? -12.280 -55.041 24.583 1.00 54.10 805 GLU A C 1
ATOM 6108 O O . GLU A 1 805 ? -12.286 -54.347 25.606 1.00 48.63 805 GLU A O 1
ATOM 6114 N N . ARG A 1 806 ? -11.154 -55.387 23.963 1.00 55.68 806 ARG A N 1
ATOM 6115 C CA . ARG A 1 806 ? -9.834 -55.034 24.461 1.00 49.72 806 ARG A CA 1
ATOM 6116 C C . ARG A 1 806 ? -9.056 -54.271 23.397 1.00 53.67 806 ARG A C 1
ATOM 6117 O O . ARG A 1 806 ? -9.306 -54.418 22.196 1.00 54.00 806 ARG A O 1
ATOM 6125 N N . TRP A 1 807 ? -8.105 -53.450 23.854 1.00 44.66 807 TRP A N 1
ATOM 6126 C CA . TRP A 1 807 ? -7.264 -52.705 22.923 1.00 41.57 807 TRP A CA 1
ATOM 6127 C C . TRP A 1 807 ? -6.379 -53.641 22.109 1.00 47.98 807 TRP A C 1
ATOM 6128 O O . TRP A 1 807 ? -6.152 -53.409 20.916 1.00 49.18 807 TRP A O 1
ATOM 6139 N N . GLU A 1 808 ? -5.876 -54.701 22.733 1.00 49.37 808 GLU A N 1
ATOM 6140 C CA . GLU A 1 808 ? -4.987 -55.634 22.058 1.00 46.69 808 GLU A CA 1
ATOM 6141 C C . GLU A 1 808 ? -5.771 -56.546 21.126 1.00 49.96 808 GLU A C 1
ATOM 6142 O O . GLU A 1 808 ? -6.907 -56.929 21.418 1.00 48.01 808 GLU A O 1
ATOM 6148 N N . LYS A 1 809 ? -5.157 -56.892 19.996 1.00 47.01 809 LYS A N 1
ATOM 6149 C CA . LYS A 1 809 ? -5.755 -57.847 19.071 1.00 44.36 809 LYS A CA 1
ATOM 6150 C C . LYS A 1 809 ? -5.677 -59.242 19.678 1.00 46.22 809 LYS A C 1
ATOM 6151 O O . LYS A 1 809 ? -4.589 -59.814 19.802 1.00 52.23 809 LYS A O 1
ATOM 6157 N N . LEU A 1 810 ? -6.825 -59.789 20.068 1.00 47.75 810 LEU A N 1
ATOM 6158 C CA . LEU A 1 810 ? -6.894 -61.089 20.719 1.00 48.94 810 LEU A CA 1
ATOM 6159 C C . LEU A 1 810 ? -7.968 -61.929 20.047 1.00 53.00 810 LEU A C 1
ATOM 6160 O O . LEU A 1 810 ? -9.122 -61.501 19.946 1.00 51.29 810 LEU A O 1
ATOM 6165 N N . THR A 1 811 ? -7.589 -63.121 19.594 1.00 57.28 811 THR A N 1
ATOM 6166 C CA . THR A 1 811 ? -8.470 -63.987 18.820 1.00 58.60 811 THR A CA 1
ATOM 6167 C C . THR A 1 811 ? -8.509 -65.389 19.410 1.00 59.60 811 THR A C 1
ATOM 6168 O O . THR A 1 811 ? -8.457 -66.391 18.690 1.00 65.84 811 THR A O 1
ATOM 6172 N N . SER A 1 812 ? -8.606 -65.484 20.732 1.00 56.72 812 SER A N 1
ATOM 6173 C CA . SER A 1 812 ? -8.730 -66.762 21.415 1.00 55.52 812 SER A CA 1
ATOM 6174 C C . SER A 1 812 ? -9.924 -66.704 22.360 1.00 58.64 812 SER A C 1
ATOM 6175 O O . SER A 1 812 ? -10.658 -65.713 22.409 1.00 60.21 812 SER A O 1
ATOM 6178 N N . THR A 1 813 ? -10.124 -67.784 23.113 1.00 61.25 813 THR A N 1
ATOM 6179 C CA . THR A 1 813 ? -11.178 -67.791 24.113 1.00 58.43 813 THR A CA 1
ATOM 6180 C C . THR A 1 813 ? -10.810 -66.861 25.269 1.00 53.11 813 THR A C 1
ATOM 6181 O O . THR A 1 813 ? -9.671 -66.408 25.408 1.00 57.82 813 THR A O 1
ATOM 6185 N N . GLY A 1 814 ? -11.796 -66.575 26.107 1.00 58.04 814 GLY A N 1
ATOM 6186 C CA . GLY A 1 814 ? -11.638 -65.542 27.107 1.00 71.04 814 GLY A CA 1
ATOM 6187 C C . GLY A 1 814 ? -12.092 -64.194 26.586 1.00 66.46 814 GLY A C 1
ATOM 6188 O O . GLY A 1 814 ? -12.529 -64.038 25.442 1.00 71.99 814 GLY A O 1
ATOM 6189 N N . MET A 1 815 ? -11.979 -63.191 27.455 1.00 55.16 815 MET A N 1
ATOM 6190 C CA . MET A 1 815 ? -12.477 -61.855 27.147 1.00 53.16 815 MET A CA 1
ATOM 6191 C C . MET A 1 815 ? -11.786 -61.259 25.927 1.00 55.42 815 MET A C 1
ATOM 6192 O O . MET A 1 815 ? -10.971 -60.341 26.056 1.00 57.07 815 MET A O 1
ATOM 6197 N N . ASN A 1 816 ? -12.117 -61.768 24.737 1.00 57.97 816 ASN A N 1
ATOM 6198 C CA . ASN A 1 816 ? -11.496 -61.345 23.487 1.00 52.74 816 ASN A CA 1
ATOM 6199 C C . ASN A 1 816 ? -12.545 -61.007 22.433 1.00 58.36 816 ASN A C 1
ATOM 6200 O O . ASN A 1 816 ? -12.284 -61.137 21.234 1.00 64.11 816 ASN A O 1
ATOM 6205 N N . SER A 1 817 ? -13.733 -60.583 22.856 1.00 57.72 817 SER A N 1
ATOM 6206 C CA . SER A 1 817 ? -14.822 -60.373 21.911 1.00 56.63 817 SER A CA 1
ATOM 6207 C C . SER A 1 817 ? -14.541 -59.181 21.003 1.00 60.22 817 SER A C 1
ATOM 6208 O O . SER A 1 817 ? -13.865 -58.221 21.386 1.00 61.10 817 SER A O 1
ATOM 6211 N N . HIS A 1 818 ? -15.082 -59.249 19.785 1.00 61.08 818 HIS A N 1
ATOM 6212 C CA . HIS A 1 818 ? -14.823 -58.258 18.748 1.00 57.32 818 HIS A CA 1
ATOM 6213 C C . HIS A 1 818 ? -16.058 -57.434 18.398 1.00 53.49 818 HIS A C 1
ATOM 6214 O O . HIS A 1 818 ? -16.134 -56.880 17.296 1.00 50.77 818 HIS A O 1
ATOM 6221 N N . ASN A 1 819 ? -17.025 -57.340 19.303 1.00 53.73 819 ASN A N 1
ATOM 6222 C CA . ASN A 1 819 ? -18.217 -56.534 19.068 1.00 50.66 819 ASN A CA 1
ATOM 6223 C C . ASN A 1 819 ? -18.731 -55.995 20.402 1.00 50.80 819 ASN A C 1
ATOM 6224 O O . ASN A 1 819 ? -19.850 -56.264 20.832 1.00 50.97 819 ASN A O 1
ATOM 6229 N N . HIS A 1 820 ? -17.902 -55.208 21.076 1.00 51.06 820 HIS A N 1
ATOM 6230 C CA . HIS A 1 820 ? -18.281 -54.565 22.323 1.00 52.74 820 HIS A CA 1
ATOM 6231 C C . HIS A 1 820 ? -18.632 -53.101 22.086 1.00 49.47 820 HIS A C 1
ATOM 6232 O O . HIS A 1 820 ? -18.238 -52.493 21.088 1.00 54.84 820 HIS A O 1
ATOM 6239 N N . ILE A 1 821 ? -19.382 -52.540 23.030 1.00 53.82 821 ILE A N 1
ATOM 6240 C CA . ILE A 1 821 ? -19.892 -51.179 22.915 1.00 53.75 821 ILE A CA 1
ATOM 6241 C C . ILE A 1 821 ? -19.409 -50.269 24.035 1.00 55.87 821 ILE A C 1
ATOM 6242 O O . ILE A 1 821 ? -19.640 -49.051 23.965 1.00 59.75 821 ILE A O 1
ATOM 6247 N N . MET A 1 822 ? -18.727 -50.802 25.053 1.00 52.34 822 MET A N 1
ATOM 6248 C CA . MET A 1 822 ? -18.333 -49.976 26.191 1.00 54.07 822 MET A CA 1
ATOM 6249 C C . MET A 1 822 ? -17.367 -48.872 25.776 1.00 55.96 822 MET A C 1
ATOM 6250 O O . MET A 1 822 ? -17.430 -47.753 26.299 1.00 58.12 822 MET A O 1
ATOM 6255 N N . PHE A 1 823 ? -16.472 -49.162 24.833 1.00 50.19 823 PHE A N 1
ATOM 6256 C CA . PHE A 1 823 ? -15.512 -48.167 24.370 1.00 54.43 823 PHE A CA 1
ATOM 6257 C C . PHE A 1 823 ? -16.085 -47.224 23.317 1.00 54.44 823 PHE A C 1
ATOM 6258 O O . PHE A 1 823 ? -15.341 -46.388 22.793 1.00 56.37 823 PHE A O 1
ATOM 6266 N N . GLY A 1 824 ? -17.376 -47.327 23.000 1.00 48.42 824 GLY A N 1
ATOM 6267 C CA . GLY A 1 824 ? -17.997 -46.525 21.965 1.00 45.46 824 GLY A CA 1
ATOM 6268 C C . GLY A 1 824 ? -18.375 -45.114 22.351 1.00 51.42 824 GLY A C 1
ATOM 6269 O O . GLY A 1 824 ? -18.994 -44.410 21.549 1.00 46.24 824 GLY A O 1
ATOM 6270 N N . SER A 1 825 ? -18.016 -44.668 23.557 1.00 51.32 825 SER A N 1
ATOM 6271 C CA . SER A 1 825 ? -18.380 -43.331 24.010 1.00 47.83 825 SER A CA 1
ATOM 6272 C C . SER A 1 825 ? -17.697 -42.223 23.219 1.00 44.69 825 SER A C 1
ATOM 6273 O O . SER A 1 825 ? -18.074 -41.057 23.373 1.00 43.92 825 SER A O 1
ATOM 6276 N N . VAL A 1 826 ? -16.710 -42.552 22.384 1.00 43.44 826 VAL A N 1
ATOM 6277 C CA . VAL A 1 826 ? -16.006 -41.522 21.629 1.00 49.02 826 VAL A CA 1
ATOM 6278 C C . VAL A 1 826 ? -16.905 -40.928 20.555 1.00 50.18 826 VAL A C 1
ATOM 6279 O O . VAL A 1 826 ? -16.708 -39.782 20.133 1.00 49.30 826 VAL A O 1
ATOM 6283 N N . ASP A 1 827 ? -17.912 -41.682 20.104 1.00 53.38 827 ASP A N 1
ATOM 6284 C CA . ASP A 1 827 ? -18.819 -41.159 19.089 1.00 49.62 827 ASP A CA 1
ATOM 6285 C C . ASP A 1 827 ? -19.579 -39.940 19.591 1.00 46.01 827 ASP A C 1
ATOM 6286 O O . ASP A 1 827 ? -19.950 -39.070 18.795 1.00 47.58 827 ASP A O 1
ATOM 6291 N N . ALA A 1 828 ? -19.821 -39.857 20.901 1.00 49.11 828 ALA A N 1
ATOM 6292 C CA . ALA A 1 828 ? -20.422 -38.651 21.459 1.00 52.60 828 ALA A CA 1
ATOM 6293 C C . ALA A 1 828 ? -19.486 -37.457 21.336 1.00 47.23 828 ALA A C 1
ATOM 6294 O O . ALA A 1 828 ? -19.946 -36.325 21.151 1.00 46.25 828 ALA A O 1
ATOM 6296 N N . TRP A 1 829 ? -18.175 -37.690 21.431 1.00 50.91 829 TRP A N 1
ATOM 6297 C CA . TRP A 1 829 ? -17.215 -36.606 21.264 1.00 48.96 829 TRP A CA 1
ATOM 6298 C C . TRP A 1 829 ? -17.218 -36.071 19.838 1.00 52.14 829 TRP A C 1
ATOM 6299 O O . TRP A 1 829 ? -16.984 -34.875 19.626 1.00 55.60 829 TRP A O 1
ATOM 6310 N N . PHE A 1 830 ? -17.485 -36.932 18.852 1.00 45.28 830 PHE A N 1
ATOM 6311 C CA . PHE A 1 830 ? -17.532 -36.477 17.466 1.00 50.38 830 PHE A CA 1
ATOM 6312 C C . PHE A 1 830 ? -18.684 -35.505 17.242 1.00 51.62 830 PHE A C 1
ATOM 6313 O O . PHE A 1 830 ? -18.553 -34.544 16.475 1.00 50.04 830 PHE A O 1
ATOM 6321 N N . TYR A 1 831 ? -19.819 -35.738 17.903 1.00 50.63 831 TYR A N 1
ATOM 6322 C CA . TYR A 1 831 ? -20.981 -34.873 17.731 1.00 49.55 831 TYR A CA 1
ATOM 6323 C C . TYR A 1 831 ? -20.805 -33.545 18.460 1.00 52.12 831 TYR A C 1
ATOM 6324 O O . TYR A 1 831 ? -21.039 -32.477 17.884 1.00 51.75 831 TYR A O 1
ATOM 6333 N N . ARG A 1 832 ? -20.387 -33.597 19.728 1.00 51.08 832 ARG A N 1
ATOM 6334 C CA . ARG A 1 832 ? -20.413 -32.415 20.582 1.00 43.76 832 ARG A CA 1
ATOM 6335 C C . ARG A 1 832 ? -19.204 -31.507 20.379 1.00 55.60 832 ARG A C 1
ATOM 6336 O O . ARG A 1 832 ? -19.302 -30.299 20.623 1.00 60.47 832 ARG A O 1
ATOM 6344 N N . VAL A 1 833 ? -18.065 -32.049 19.951 1.00 53.18 833 VAL A N 1
ATOM 6345 C CA . VAL A 1 833 ? -16.820 -31.288 19.853 1.00 47.99 833 VAL A CA 1
ATOM 6346 C C . VAL A 1 833 ? -16.385 -31.109 18.399 1.00 52.54 833 VAL A C 1
ATOM 6347 O O . VAL A 1 833 ? -16.265 -29.982 17.915 1.00 52.56 833 VAL A O 1
ATOM 6351 N N . ILE A 1 834 ? -16.140 -32.212 17.688 1.00 52.35 834 ILE A N 1
ATOM 6352 C CA . ILE A 1 834 ? -15.663 -32.122 16.308 1.00 47.56 834 ILE A CA 1
ATOM 6353 C C . ILE A 1 834 ? -16.695 -31.415 15.439 1.00 47.81 834 ILE A C 1
ATOM 6354 O O . ILE A 1 834 ? -16.405 -30.402 14.793 1.00 54.38 834 ILE A O 1
ATOM 6359 N N . ALA A 1 835 ? -17.920 -31.941 15.412 1.00 54.70 835 ALA A N 1
ATOM 6360 C CA . ALA A 1 835 ? -19.015 -31.232 14.760 1.00 51.57 835 ALA A CA 1
ATOM 6361 C C . ALA A 1 835 ? -19.372 -29.970 15.536 1.00 54.27 835 ALA A C 1
ATOM 6362 O O . ALA A 1 835 ? -19.325 -28.857 14.997 1.00 48.80 835 ALA A O 1
ATOM 6364 N N . GLY A 1 836 ? -19.730 -30.126 16.809 1.00 54.39 836 GLY A N 1
ATOM 6365 C CA . GLY A 1 836 ? -19.874 -28.992 17.698 1.00 53.19 836 GLY A CA 1
ATOM 6366 C C . GLY A 1 836 ? -21.293 -28.622 18.080 1.00 52.32 836 GLY A C 1
ATOM 6367 O O . GLY A 1 836 ? -21.607 -27.435 18.198 1.00 59.24 836 GLY A O 1
ATOM 6368 N N . VAL A 1 837 ? -22.158 -29.611 18.285 1.00 42.46 837 VAL A N 1
ATOM 6369 C CA . VAL A 1 837 ? -23.528 -29.371 18.724 1.00 51.76 837 VAL A CA 1
ATOM 6370 C C . VAL A 1 837 ? -23.743 -30.112 20.039 1.00 49.17 837 VAL A C 1
ATOM 6371 O O . VAL A 1 837 ? -23.641 -31.344 20.092 1.00 49.54 837 VAL A O 1
ATOM 6375 N N . ARG A 1 838 ? -24.015 -29.359 21.103 1.00 51.78 838 ARG A N 1
ATOM 6376 C CA . ARG A 1 838 ? -24.227 -29.920 22.428 1.00 52.77 838 ARG A CA 1
ATOM 6377 C C . ARG A 1 838 ? -25.468 -29.299 23.051 1.00 49.49 838 ARG A C 1
ATOM 6378 O O . ARG A 1 838 ? -25.950 -28.250 22.618 1.00 52.40 838 ARG A O 1
ATOM 6386 N N . VAL A 1 839 ? -25.975 -29.958 24.086 1.00 53.13 839 VAL A N 1
ATOM 6387 C CA . VAL A 1 839 ? -27.167 -29.485 24.779 1.00 56.08 839 VAL A CA 1
ATOM 6388 C C . VAL A 1 839 ? -26.775 -28.369 25.739 1.00 54.51 839 VAL A C 1
ATOM 6389 O O . VAL A 1 839 ? -25.882 -28.537 26.578 1.00 47.96 839 VAL A O 1
ATOM 6393 N N . GLY A 1 840 ? -27.430 -27.218 25.604 1.00 53.17 840 GLY A N 1
ATOM 6394 C CA . GLY A 1 840 ? -27.179 -26.095 26.485 1.00 54.99 840 GLY A CA 1
ATOM 6395 C C . GLY A 1 840 ? -28.139 -26.071 27.654 1.00 62.57 840 GLY A C 1
ATOM 6396 O O . GLY A 1 840 ? -27.758 -25.743 28.782 1.00 59.96 840 GLY A O 1
ATOM 6397 N N . GLU A 1 841 ? -29.395 -26.414 27.391 1.00 59.11 841 GLU A N 1
ATOM 6398 C CA . GLU A 1 841 ? -30.416 -26.561 28.414 1.00 63.90 841 GLU A CA 1
ATOM 6399 C C . GLU A 1 841 ? -31.219 -27.816 28.112 1.00 64.46 841 GLU A C 1
ATOM 6400 O O . GLU A 1 841 ? -31.389 -28.176 26.941 1.00 64.13 841 GLU A O 1
ATOM 6406 N N . PRO A 1 842 ? -31.716 -28.504 29.144 1.00 64.54 842 PRO A N 1
ATOM 6407 C CA . PRO A 1 842 ? -32.367 -29.803 28.928 1.00 59.10 842 PRO A CA 1
ATOM 6408 C C . PRO A 1 842 ? -33.496 -29.724 27.908 1.00 58.80 842 PRO A C 1
ATOM 6409 O O . PRO A 1 842 ? -34.146 -28.689 27.742 1.00 58.02 842 PRO A O 1
ATOM 6413 N N . GLY A 1 843 ? -33.716 -30.838 27.214 1.00 61.34 843 GLY A N 1
ATOM 6414 C CA . GLY A 1 843 ? -34.698 -30.866 26.150 1.00 59.66 843 GLY A CA 1
ATOM 6415 C C . GLY A 1 843 ? -34.311 -30.079 24.922 1.00 54.74 843 GLY A C 1
ATOM 6416 O O . GLY A 1 843 ? -35.178 -29.765 24.103 1.00 58.18 843 GLY A O 1
ATOM 6417 N N . TRP A 1 844 ? -33.024 -29.755 24.769 1.00 50.45 844 TRP A N 1
ATOM 6418 C CA . TRP A 1 844 ? -32.533 -28.915 23.677 1.00 55.75 844 TRP A CA 1
ATOM 6419 C C . TRP A 1 844 ? -33.216 -27.550 23.666 1.00 55.35 844 TRP A C 1
ATOM 6420 O O . TRP A 1 844 ? -33.388 -26.939 22.609 1.00 52.64 844 TRP A O 1
ATOM 6431 N N . ASN A 1 845 ? -33.617 -27.065 24.845 1.00 55.94 845 ASN A N 1
ATOM 6432 C CA . ASN A 1 845 ? -34.205 -25.732 24.931 1.00 59.12 845 ASN A CA 1
ATOM 6433 C C . ASN A 1 845 ? -33.210 -24.664 24.502 1.00 60.76 845 ASN A C 1
ATOM 6434 O O . ASN A 1 845 ? -33.600 -23.644 23.921 1.00 54.94 845 ASN A O 1
ATOM 6439 N N . LYS A 1 846 ? -31.926 -24.882 24.775 1.00 60.38 846 LYS A N 1
ATOM 6440 C CA . LYS A 1 846 ? -30.849 -24.052 24.256 1.00 59.03 846 LYS A CA 1
ATOM 6441 C C . LYS A 1 846 ? -29.809 -24.968 23.633 1.00 59.04 846 LYS A C 1
ATOM 6442 O O . LYS A 1 846 ? -29.456 -25.998 24.215 1.00 54.99 846 LYS A O 1
ATOM 6448 N N . ILE A 1 847 ? -29.335 -24.603 22.446 1.00 53.99 847 ILE A N 1
ATOM 6449 C CA . ILE A 1 847 ? -28.344 -25.381 21.717 1.00 51.10 847 ILE A CA 1
ATOM 6450 C C . ILE A 1 847 ? -27.054 -24.579 21.649 1.00 54.20 847 ILE A C 1
ATOM 6451 O O . ILE A 1 847 ? -27.076 -23.369 21.395 1.00 60.54 847 ILE A O 1
ATOM 6456 N N . ILE A 1 848 ? -25.932 -25.251 21.884 1.00 56.71 848 ILE A N 1
ATOM 6457 C CA . ILE A 1 848 ? -24.610 -24.639 21.815 1.00 53.85 848 ILE A CA 1
ATOM 6458 C C . ILE A 1 848 ? -23.939 -25.140 20.544 1.00 50.58 848 ILE A C 1
ATOM 6459 O O . ILE A 1 848 ? -23.636 -26.333 20.418 1.00 47.41 848 ILE A O 1
ATOM 6464 N N . PHE A 1 849 ? -23.711 -24.231 19.598 1.00 54.80 849 PHE A N 1
ATOM 6465 C CA . PHE A 1 849 ? -23.029 -24.542 18.341 1.00 54.27 849 PHE A CA 1
ATOM 6466 C C . PHE A 1 849 ? -21.581 -24.080 18.478 1.00 52.85 849 PHE A C 1
ATOM 6467 O O . PHE A 1 849 ? -21.239 -22.944 18.150 1.00 60.35 849 PHE A O 1
ATOM 6475 N N . GLU A 1 850 ? -20.720 -24.974 18.968 1.00 46.56 850 GLU A N 1
ATOM 6476 C CA . GLU A 1 850 ? -19.311 -24.668 19.218 1.00 52.43 850 GLU A CA 1
ATOM 6477 C C . GLU A 1 850 ? -18.436 -25.652 18.453 1.00 55.98 850 GLU A C 1
ATOM 6478 O O . GLU A 1 850 ? -18.033 -26.693 18.997 1.00 58.17 850 GLU A O 1
ATOM 6484 N N . PRO A 1 851 ? -18.108 -25.363 17.197 1.00 56.88 851 PRO A N 1
ATOM 6485 C CA . PRO A 1 851 ? -17.252 -26.270 16.429 1.00 51.16 851 PRO A CA 1
ATOM 6486 C C . PRO A 1 851 ? -15.798 -26.171 16.856 1.00 48.53 851 PRO A C 1
ATOM 6487 O O . PRO A 1 851 ? -15.337 -25.146 17.363 1.00 55.65 851 PRO A O 1
ATOM 6491 N N . HIS A 1 852 ? -15.073 -27.267 16.643 1.00 53.89 852 HIS A N 1
ATOM 6492 C CA . HIS A 1 852 ? -13.659 -27.366 16.999 1.00 51.54 852 HIS A CA 1
ATOM 6493 C C . HIS A 1 852 ? -12.882 -27.839 15.779 1.00 50.99 852 HIS A C 1
ATOM 6494 O O . HIS A 1 852 ? -12.629 -29.041 15.617 1.00 55.98 852 HIS A O 1
ATOM 6501 N N . PRO A 1 853 ? -12.486 -26.921 14.897 1.00 53.82 853 PRO A N 1
ATOM 6502 C CA . PRO A 1 853 ? -11.704 -27.323 13.720 1.00 50.90 853 PRO A CA 1
ATOM 6503 C C . PRO A 1 853 ? -10.235 -27.521 14.057 1.00 59.19 853 PRO A C 1
ATOM 6504 O O . PRO A 1 853 ? -9.437 -26.581 13.980 1.00 68.08 853 PRO A O 1
ATOM 6508 N N . VAL A 1 854 ? -9.868 -28.742 14.432 1.00 55.99 854 VAL A N 1
ATOM 6509 C CA . VAL A 1 854 ? -8.524 -29.046 14.896 1.00 59.51 854 VAL A CA 1
ATOM 6510 C C . VAL A 1 854 ? -7.808 -29.887 13.843 1.00 62.93 854 VAL A C 1
ATOM 6511 O O . VAL A 1 854 ? -8.420 -30.427 12.921 1.00 65.66 854 VAL A O 1
ATOM 6515 N N . GLY A 1 855 ? -6.488 -29.995 13.995 1.00 56.26 855 GLY A N 1
ATOM 6516 C CA . GLY A 1 855 ? -5.698 -30.827 13.102 1.00 48.36 855 GLY A CA 1
ATOM 6517 C C . GLY A 1 855 ? -5.782 -30.353 11.666 1.00 52.48 855 GLY A C 1
ATOM 6518 O O . GLY A 1 855 ? -5.712 -29.155 11.372 1.00 58.20 855 GLY A O 1
ATOM 6519 N N . ASP A 1 856 ? -5.935 -31.312 10.751 1.00 54.20 856 ASP A N 1
ATOM 6520 C CA . ASP A 1 856 ? -6.101 -31.031 9.331 1.00 53.24 856 ASP A CA 1
ATOM 6521 C C . ASP A 1 856 ? -7.549 -31.194 8.879 1.00 54.49 856 ASP A C 1
ATOM 6522 O O . ASP A 1 856 ? -7.804 -31.525 7.716 1.00 59.00 856 ASP A O 1
ATOM 6527 N N . LEU A 1 857 ? -8.502 -30.971 9.780 1.00 53.92 857 LEU A N 1
ATOM 6528 C CA . LEU A 1 857 ? -9.910 -31.090 9.428 1.00 55.01 857 LEU A CA 1
ATOM 6529 C C . LEU A 1 857 ? -10.331 -29.945 8.517 1.00 56.76 857 LEU A C 1
ATOM 6530 O O . LEU A 1 857 ? -9.951 -28.789 8.726 1.00 60.24 857 LEU A O 1
ATOM 6535 N N . LYS A 1 858 ? -11.124 -30.273 7.498 1.00 57.36 858 LYS A N 1
ATOM 6536 C CA . LYS A 1 858 ? -11.629 -29.284 6.557 1.00 54.34 858 LYS A CA 1
ATOM 6537 C C . LYS A 1 858 ? -13.123 -29.034 6.682 1.00 54.18 858 LYS A C 1
ATOM 6538 O O . LYS A 1 858 ? -13.567 -27.909 6.445 1.00 55.65 858 LYS A O 1
ATOM 6544 N N . TYR A 1 859 ? -13.904 -30.046 7.052 1.00 55.15 859 TYR A N 1
ATOM 6545 C CA . TYR A 1 859 ? -15.343 -29.890 7.203 1.00 54.80 859 TYR A CA 1
ATOM 6546 C C . TYR A 1 859 ? -15.854 -30.922 8.198 1.00 52.36 859 TYR A C 1
ATOM 6547 O O . TYR A 1 859 ? -15.185 -31.916 8.491 1.00 53.72 859 TYR A O 1
ATOM 6556 N N . ALA A 1 860 ? -17.059 -30.673 8.709 1.00 51.00 860 ALA A N 1
ATOM 6557 C CA . ALA A 1 860 ? -17.743 -31.598 9.603 1.00 52.60 860 ALA A CA 1
ATOM 6558 C C . ALA A 1 860 ? -19.190 -31.153 9.745 1.00 52.37 860 ALA A C 1
ATOM 6559 O O . ALA A 1 860 ? -19.474 -29.953 9.740 1.00 52.06 860 ALA A O 1
ATOM 6561 N N . LYS A 1 861 ? -20.095 -32.121 9.869 1.00 50.92 861 LYS A N 1
ATOM 6562 C CA . LYS A 1 861 ? -21.509 -31.814 10.021 1.00 48.95 861 LYS A CA 1
ATOM 6563 C C . LYS A 1 861 ? -22.166 -32.847 10.923 1.00 49.77 861 LYS A C 1
ATOM 6564 O O . LYS A 1 861 ? -21.887 -34.044 10.813 1.00 57.23 861 LYS A O 1
ATOM 6570 N N . ALA A 1 862 ? -23.038 -32.373 11.809 1.00 41.22 862 ALA A N 1
ATOM 6571 C CA . ALA A 1 862 ? -23.926 -33.232 12.580 1.00 44.55 862 ALA A CA 1
ATOM 6572 C C . ALA A 1 862 ? -25.344 -32.714 12.414 1.00 48.29 862 ALA A C 1
ATOM 6573 O O . ALA A 1 862 ? -25.609 -31.536 12.671 1.00 54.82 862 ALA A O 1
ATOM 6575 N N . ARG A 1 863 ? -26.248 -33.583 11.971 1.00 51.39 863 ARG A N 1
ATOM 6576 C CA . ARG A 1 863 ? -27.663 -33.256 11.850 1.00 54.68 863 ARG A CA 1
ATOM 6577 C C . ARG A 1 863 ? -28.445 -34.205 12.746 1.00 59.20 863 ARG A C 1
ATOM 6578 O O . ARG A 1 863 ? -28.393 -35.424 12.555 1.00 61.22 863 ARG A O 1
ATOM 6586 N N . LEU A 1 864 ? -29.160 -33.649 13.722 1.00 56.42 864 LEU A N 1
ATOM 6587 C CA . LEU A 1 864 ? -29.907 -34.433 14.692 1.00 47.44 864 LEU A CA 1
ATOM 6588 C C . LEU A 1 864 ? -31.396 -34.142 14.576 1.00 51.40 864 LEU A C 1
ATOM 6589 O O . LEU A 1 864 ? -31.806 -33.018 14.272 1.00 58.09 864 LEU A O 1
ATOM 6594 N N . ASN A 1 865 ? -32.204 -35.169 14.823 1.00 49.92 865 ASN A N 1
ATOM 6595 C CA . ASN A 1 865 ? -33.655 -35.036 14.928 1.00 53.81 865 ASN A CA 1
ATOM 6596 C C . ASN A 1 865 ? -34.010 -35.222 16.400 1.00 51.62 865 ASN A C 1
ATOM 6597 O O . ASN A 1 865 ? -34.156 -36.351 16.875 1.00 55.85 865 ASN A O 1
ATOM 6602 N N . THR A 1 866 ? -34.140 -34.112 17.118 1.00 50.21 866 THR A N 1
ATOM 6603 C CA . THR A 1 866 ? -34.340 -34.141 18.558 1.00 53.37 866 THR A CA 1
ATOM 6604 C C . THR A 1 866 ? -35.832 -34.112 18.887 1.00 59.23 866 THR A C 1
ATOM 6605 O O . THR A 1 866 ? -36.691 -34.269 18.015 1.00 59.32 866 THR A O 1
ATOM 6609 N N . ILE A 1 867 ? -36.150 -33.907 20.169 1.00 57.26 867 ILE A N 1
ATOM 6610 C CA . ILE A 1 867 ? -37.541 -33.827 20.597 1.00 50.90 867 ILE A CA 1
ATOM 6611 C C . ILE A 1 867 ? -38.190 -32.523 20.152 1.00 55.17 867 ILE A C 1
ATOM 6612 O O . ILE A 1 867 ? -39.423 -32.426 20.114 1.00 53.10 867 ILE A O 1
ATOM 6617 N N . LYS A 1 868 ? -37.391 -31.516 19.802 1.00 56.33 868 LYS A N 1
ATOM 6618 C CA . LYS A 1 868 ? -37.907 -30.235 19.344 1.00 55.12 868 LYS A CA 1
ATOM 6619 C C . LYS A 1 868 ? -37.872 -30.086 17.830 1.00 54.73 868 LYS A C 1
ATOM 6620 O O . LYS A 1 868 ? -38.378 -29.085 17.312 1.00 58.83 868 LYS A O 1
ATOM 6626 N N . GLY A 1 869 ? -37.293 -31.046 17.113 1.00 52.76 869 GLY A N 1
ATOM 6627 C CA . GLY A 1 869 ? -37.195 -30.956 15.670 1.00 55.65 869 GLY A CA 1
ATOM 6628 C C . GLY A 1 869 ? -35.795 -31.211 15.149 1.00 58.80 869 GLY A C 1
ATOM 6629 O O . GLY A 1 869 ? -35.019 -31.945 15.768 1.00 57.82 869 GLY A O 1
ATOM 6630 N N . GLU A 1 870 ? -35.457 -30.603 14.016 1.00 50.97 870 GLU A N 1
ATOM 6631 C CA . GLU A 1 870 ? -34.169 -30.820 13.374 1.00 53.72 870 GLU A CA 1
ATOM 6632 C C . GLU A 1 870 ? -33.134 -29.835 13.907 1.00 59.37 870 GLU A C 1
ATOM 6633 O 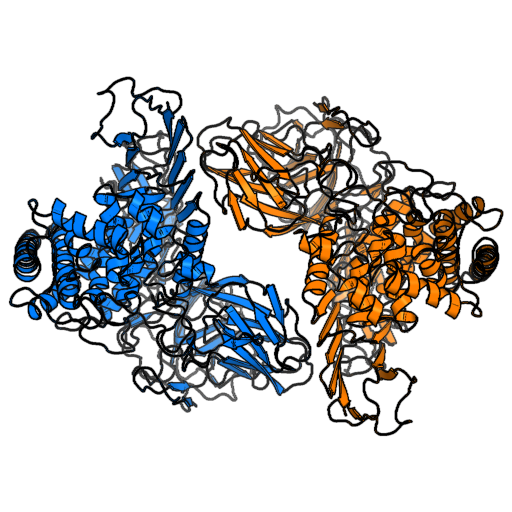O . GLU A 1 870 ? -33.386 -28.627 13.961 1.00 59.72 870 GLU A O 1
ATOM 6639 N N . VAL A 1 871 ? -31.974 -30.359 14.297 1.00 54.77 871 VAL A N 1
ATOM 6640 C CA . VAL A 1 871 ? -30.834 -29.563 14.736 1.00 52.29 871 VAL A CA 1
ATOM 6641 C C . VAL A 1 871 ? -29.656 -29.901 13.833 1.00 55.25 871 VAL A C 1
ATOM 6642 O O . VAL A 1 871 ? -29.327 -31.080 13.652 1.00 55.92 871 VAL A O 1
ATOM 6646 N N . GLU A 1 872 ? -29.022 -28.875 13.268 1.00 55.45 872 GLU A N 1
ATOM 6647 C CA . GLU A 1 872 ? -27.967 -29.082 12.286 1.00 57.77 872 GLU A CA 1
ATOM 6648 C C . GLU A 1 872 ? -26.819 -28.113 12.531 1.00 47.68 872 GLU A C 1
ATOM 6649 O O . GLU A 1 872 ? -27.026 -26.970 12.945 1.00 53.59 872 GLU A O 1
ATOM 6655 N N . ILE A 1 873 ? -25.602 -28.587 12.268 1.00 53.13 873 ILE A N 1
ATOM 6656 C CA . ILE A 1 873 ? -24.401 -27.759 12.311 1.00 53.55 873 ILE A CA 1
ATOM 6657 C C . ILE A 1 873 ? -23.508 -28.150 11.140 1.00 51.03 873 ILE A C 1
ATOM 6658 O O . ILE A 1 873 ? -23.328 -29.338 10.856 1.00 48.84 873 ILE A O 1
ATOM 6663 N N . ASN A 1 874 ? -22.976 -27.149 10.443 1.00 56.38 874 ASN A N 1
ATOM 6664 C CA . ASN A 1 874 ? -22.049 -27.354 9.339 1.00 51.01 874 ASN A CA 1
ATOM 6665 C C . ASN A 1 874 ? -20.961 -26.300 9.429 1.00 53.29 874 ASN A C 1
ATOM 6666 O O . ASN A 1 874 ? -21.249 -25.136 9.718 1.00 55.88 874 ASN A O 1
ATOM 6671 N N . TRP A 1 875 ? -19.716 -26.701 9.181 1.00 54.98 875 TRP A N 1
ATOM 6672 C CA . TRP A 1 875 ? -18.625 -25.738 9.155 1.00 58.85 875 TRP A CA 1
ATOM 6673 C C . TRP A 1 875 ? -17.566 -26.180 8.158 1.00 59.78 875 TRP A C 1
ATOM 6674 O O . TRP A 1 875 ? -17.308 -27.377 7.998 1.00 56.99 875 TRP A O 1
ATOM 6685 N N . GLN A 1 876 ? -16.966 -25.199 7.483 1.00 60.31 876 GLN A N 1
ATOM 6686 C CA . GLN A 1 876 ? -15.873 -25.412 6.546 1.00 57.61 876 GLN A CA 1
ATOM 6687 C C . GLN A 1 876 ? -14.722 -24.493 6.922 1.00 60.34 876 GLN A C 1
ATOM 6688 O O . GLN A 1 876 ? -14.941 -23.343 7.316 1.00 63.27 876 GLN A O 1
ATOM 6694 N N . LYS A 1 877 ? -13.497 -24.998 6.796 1.00 63.32 877 LYS A N 1
ATOM 6695 C CA . LYS A 1 877 ? -12.298 -24.253 7.165 1.00 62.52 877 LYS A CA 1
ATOM 6696 C C . LYS A 1 877 ? -11.363 -24.194 5.965 1.00 63.32 877 LYS A C 1
ATOM 6697 O O . LYS A 1 877 ? -10.834 -25.223 5.531 1.00 70.10 877 LYS A O 1
ATOM 6703 N N . THR A 1 878 ? -11.169 -22.995 5.429 1.00 66.49 878 THR A N 1
ATOM 6704 C CA . THR A 1 878 ? -10.164 -22.720 4.416 1.00 67.69 878 THR A CA 1
ATOM 6705 C C . THR A 1 878 ? -9.121 -21.768 4.995 1.00 75.37 878 THR A C 1
ATOM 6706 O O . THR A 1 878 ? -9.156 -21.414 6.178 1.00 77.29 878 THR A O 1
ATOM 6710 N N . GLU A 1 879 ? -8.180 -21.350 4.147 1.00 79.10 879 GLU A N 1
ATOM 6711 C CA . GLU A 1 879 ? -7.126 -20.453 4.606 1.00 80.73 879 GLU A CA 1
ATOM 6712 C C . GLU A 1 879 ? -7.645 -19.056 4.916 1.00 77.83 879 GLU A C 1
ATOM 6713 O O . GLU A 1 879 ? -7.018 -18.336 5.701 1.00 73.10 879 GLU A O 1
ATOM 6719 N N . ASN A 1 880 ? -8.774 -18.660 4.332 1.00 78.55 880 ASN A N 1
ATOM 6720 C CA . ASN A 1 880 ? -9.315 -17.321 4.522 1.00 73.17 880 ASN A CA 1
ATOM 6721 C C . ASN A 1 880 ? -10.675 -17.321 5.202 1.00 74.18 880 ASN A C 1
ATOM 6722 O O . ASN A 1 880 ? -10.883 -16.559 6.151 1.00 74.29 880 ASN A O 1
ATOM 6727 N N . ILE A 1 881 ? -11.608 -18.159 4.758 1.00 74.85 881 ILE A N 1
ATOM 6728 C CA . ILE A 1 881 ? -12.989 -18.125 5.230 1.00 71.97 881 ILE A CA 1
ATOM 6729 C C . ILE A 1 881 ? -13.255 -19.341 6.106 1.00 62.43 881 ILE A C 1
ATOM 6730 O O . ILE A 1 881 ? -12.906 -20.469 5.737 1.00 69.30 881 ILE A O 1
ATOM 6735 N N . PHE A 1 882 ? -13.879 -19.113 7.259 1.00 63.09 882 PHE A N 1
ATOM 6736 C CA . PHE A 1 882 ? -14.419 -20.180 8.097 1.00 64.66 882 PHE A CA 1
ATOM 6737 C C . PHE A 1 882 ? -15.939 -20.091 8.032 1.00 62.94 882 PHE A C 1
ATOM 6738 O O . PHE A 1 882 ? -16.536 -19.174 8.605 1.00 60.43 882 PHE A O 1
ATOM 6746 N N . SER A 1 883 ? -16.559 -21.032 7.329 1.00 65.35 883 SER A N 1
ATOM 6747 C CA . SER A 1 883 ? -18.002 -21.033 7.149 1.00 64.40 883 SER A CA 1
ATOM 6748 C C . SER A 1 883 ? -18.687 -21.770 8.296 1.00 58.46 883 SER A C 1
ATOM 6749 O O . SER A 1 883 ? -18.090 -22.607 8.976 1.00 59.14 883 SER A O 1
ATOM 6752 N N . MET A 1 884 ? -19.961 -21.444 8.503 1.00 54.10 884 MET A N 1
ATOM 6753 C CA . MET A 1 884 ? -20.758 -22.111 9.524 1.00 54.11 884 MET A CA 1
ATOM 6754 C C . MET A 1 884 ? -22.233 -21.930 9.204 1.00 57.92 884 MET A C 1
ATOM 6755 O O . MET A 1 884 ? -22.695 -20.798 9.030 1.00 58.63 884 MET A O 1
ATOM 6760 N N . ARG A 1 885 ? -22.966 -23.040 9.128 1.00 54.27 885 ARG A N 1
ATOM 6761 C CA . ARG A 1 885 ? -24.402 -23.020 8.874 1.00 56.04 885 ARG A CA 1
ATOM 6762 C C . ARG A 1 885 ? -25.098 -23.849 9.940 1.00 54.52 885 ARG A C 1
ATOM 6763 O O . ARG A 1 885 ? -24.816 -25.043 10.082 1.00 52.21 885 ARG A O 1
ATOM 6771 N N . ILE A 1 886 ? -26.007 -23.220 10.684 1.00 56.25 886 ILE A N 1
ATOM 6772 C CA . ILE A 1 886 ? -26.721 -23.889 11.762 1.00 57.25 886 ILE A CA 1
ATOM 6773 C C . ILE A 1 886 ? -28.215 -23.851 11.471 1.00 50.91 886 ILE A C 1
ATOM 6774 O O . ILE A 1 886 ? -28.701 -23.057 10.661 1.00 49.41 886 ILE A O 1
ATOM 6779 N N . SER A 1 887 ? -28.944 -24.735 12.148 1.00 50.40 887 SER A N 1
ATOM 6780 C CA . SER A 1 887 ? -30.396 -24.800 12.037 1.00 52.63 887 SER A CA 1
ATOM 6781 C C . SER A 1 887 ? -30.975 -25.025 13.424 1.00 56.54 887 SER A C 1
ATOM 6782 O O . SER A 1 887 ? -30.614 -25.993 14.100 1.00 52.70 887 SER A O 1
ATOM 6785 N N . VAL A 1 888 ? -31.862 -24.129 13.847 1.00 47.22 888 VAL A N 1
ATOM 6786 C CA . VAL A 1 888 ? -32.499 -24.193 15.154 1.00 56.16 888 VAL A CA 1
ATOM 6787 C C . VAL A 1 888 ? -34.002 -24.364 14.930 1.00 58.41 888 VAL A C 1
ATOM 6788 O O . VAL A 1 888 ? -34.596 -23.561 14.213 1.00 56.64 888 VAL A O 1
ATOM 6792 N N . PRO A 1 889 ? -34.638 -25.371 15.518 1.00 61.55 889 PRO A N 1
ATOM 6793 C CA . PRO A 1 889 ? -36.087 -25.527 15.361 1.00 52.02 889 PRO A CA 1
ATOM 6794 C C . PRO A 1 889 ? -36.840 -24.544 16.248 1.00 49.67 889 PRO A C 1
ATOM 6795 O O . PRO A 1 889 ? -36.271 -23.856 17.096 1.00 50.68 889 PRO A O 1
ATOM 6799 N N . VAL A 1 890 ? -38.155 -24.492 16.032 1.00 49.43 890 VAL A N 1
ATOM 6800 C CA . VAL A 1 890 ? -39.005 -23.591 16.802 1.00 49.77 890 VAL A CA 1
ATOM 6801 C C . VAL A 1 890 ? -39.097 -24.076 18.253 1.00 54.53 890 VAL A C 1
ATOM 6802 O O . VAL A 1 890 ? -39.040 -25.281 18.535 1.00 54.67 890 VAL A O 1
ATOM 6806 N N . ASN A 1 891 ? -39.238 -23.119 19.179 1.00 52.13 891 ASN A N 1
ATOM 6807 C CA . ASN A 1 891 ? -39.218 -23.364 20.629 1.00 49.78 891 ASN A CA 1
ATOM 6808 C C . ASN A 1 891 ? -37.823 -23.774 21.102 1.00 45.95 891 ASN A C 1
ATOM 6809 O O . ASN A 1 891 ? -37.673 -24.601 22.001 1.00 48.63 891 ASN A O 1
ATOM 6814 N N . SER A 1 892 ? -36.795 -23.178 20.504 1.00 53.09 892 SER A N 1
ATOM 6815 C CA . SER A 1 892 ? -35.418 -23.428 20.903 1.00 49.85 892 SER A CA 1
ATOM 6816 C C . SER A 1 892 ? -34.579 -22.211 20.545 1.00 47.37 892 SER A C 1
ATOM 6817 O O . SER A 1 892 ? -34.928 -21.435 19.651 1.00 54.46 892 SER A O 1
ATOM 6820 N N . GLU A 1 893 ? -33.469 -22.047 21.259 1.00 45.56 893 GLU A N 1
ATOM 6821 C CA . GLU A 1 893 ? -32.553 -20.942 21.026 1.00 57.49 893 GLU A CA 1
ATOM 6822 C C . GLU A 1 893 ? -31.149 -21.481 20.794 1.00 56.03 893 GLU A C 1
ATOM 6823 O O . GLU A 1 893 ? -30.771 -22.531 21.322 1.00 51.23 893 GLU A O 1
ATOM 6829 N N . GLY A 1 894 ? -30.381 -20.752 19.990 1.00 50.81 894 GLY A N 1
ATOM 6830 C CA . GLY A 1 894 ? -29.039 -21.154 19.615 1.00 47.82 894 GLY A CA 1
ATOM 6831 C C . GLY A 1 894 ? -27.999 -20.217 20.196 1.00 49.94 894 GLY A C 1
ATOM 6832 O O . GLY A 1 894 ? -28.226 -19.011 20.313 1.00 57.02 894 GLY A O 1
ATOM 6833 N N . GLU A 1 895 ? -26.849 -20.781 20.559 1.00 53.49 895 GLU A N 1
ATOM 6834 C CA . GLU A 1 895 ? -25.717 -20.027 21.097 1.00 56.83 895 GLU A CA 1
ATOM 6835 C C . GLU A 1 895 ? -24.490 -20.411 20.273 1.00 58.14 895 GLU A C 1
ATOM 6836 O O . GLU A 1 895 ? -23.827 -21.411 20.559 1.00 59.55 895 GLU A O 1
ATOM 6842 N N . VAL A 1 896 ? -24.195 -19.618 19.249 1.00 52.52 896 VAL A N 1
ATOM 6843 C CA . VAL A 1 896 ? -23.078 -19.902 18.357 1.00 52.51 896 VAL A CA 1
ATOM 6844 C C . VAL A 1 896 ? -21.775 -19.474 19.017 1.00 58.65 896 VAL A C 1
ATOM 6845 O O . VAL A 1 896 ? -21.689 -18.402 19.628 1.00 65.76 896 VAL A O 1
ATOM 6849 N N . HIS A 1 897 ? -20.750 -20.315 18.895 1.00 58.50 897 HIS A N 1
ATOM 6850 C CA . HIS A 1 897 ? -19.415 -20.043 19.427 1.00 58.22 897 HIS A CA 1
ATOM 6851 C C . HIS A 1 897 ? -18.437 -20.101 18.259 1.00 63.05 897 HIS A C 1
ATOM 6852 O O . HIS A 1 897 ? -17.801 -21.128 18.010 1.00 62.47 897 HIS A O 1
ATOM 6859 N N . VAL A 1 898 ? -18.323 -18.991 17.537 1.00 62.29 898 VAL A N 1
ATOM 6860 C CA . VAL A 1 898 ? -17.406 -18.898 16.405 1.00 62.44 898 VAL A CA 1
ATOM 6861 C C . VAL A 1 898 ? -15.983 -18.793 16.942 1.00 61.56 898 VAL A C 1
ATOM 6862 O O . VAL A 1 898 ? -15.660 -17.831 17.654 1.00 59.61 898 VAL A O 1
ATOM 6866 N N . PRO A 1 899 ? -15.106 -19.750 16.640 1.00 69.04 899 PRO A N 1
ATOM 6867 C CA . PRO A 1 899 ? -13.728 -19.672 17.141 1.00 66.49 899 PRO A CA 1
ATOM 6868 C C . PRO A 1 899 ? -12.912 -18.638 16.381 1.00 66.22 899 PRO A C 1
ATOM 6869 O O . PRO A 1 899 ? -12.954 -18.560 15.150 1.00 62.01 899 PRO A O 1
ATOM 6873 N N . LYS A 1 900 ? -12.162 -17.835 17.134 1.00 68.95 900 LYS A N 1
ATOM 6874 C CA . LYS A 1 900 ? -11.329 -16.780 16.557 1.00 72.52 900 LYS A CA 1
ATOM 6875 C C . LYS A 1 900 ? -9.989 -17.391 16.170 1.00 67.21 900 LYS A C 1
ATOM 6876 O O . LYS A 1 900 ? -9.074 -17.508 16.987 1.00 68.90 900 LYS A O 1
ATOM 6882 N N . LEU A 1 901 ? -9.874 -17.790 14.906 1.00 62.85 901 LEU A N 1
ATOM 6883 C CA . LEU A 1 901 ? -8.645 -18.368 14.379 1.00 69.42 901 LEU A CA 1
ATOM 6884 C C . LEU A 1 901 ? -7.787 -17.355 13.632 1.00 70.97 901 LEU A C 1
ATOM 6885 O O . LEU A 1 901 ? -6.724 -17.722 13.120 1.00 75.01 901 LEU A O 1
ATOM 6890 N N . PHE A 1 902 ? -8.215 -16.097 13.563 1.00 73.31 902 PHE A N 1
ATOM 6891 C CA . PHE A 1 902 ? -7.515 -15.067 12.811 1.00 73.40 902 PHE A CA 1
ATOM 6892 C C . PHE A 1 902 ? -7.339 -13.823 13.670 1.00 76.38 902 PHE A C 1
ATOM 6893 O O . PHE A 1 902 ? -8.185 -13.506 14.511 1.00 72.09 902 PHE A O 1
ATOM 6901 N N . GLU A 1 903 ? -6.230 -13.115 13.444 1.00 77.33 903 GLU A N 1
ATOM 6902 C CA . GLU A 1 903 ? -5.958 -11.903 14.212 1.00 77.05 903 GLU A CA 1
ATOM 6903 C C . GLU A 1 903 ? -6.994 -10.827 13.920 1.00 75.42 903 GLU A C 1
ATOM 6904 O O . GLU A 1 903 ? -7.505 -10.175 14.837 1.00 82.56 903 GLU A O 1
ATOM 6910 N N . ARG A 1 904 ? -7.314 -10.630 12.647 1.00 71.43 904 ARG A N 1
ATOM 6911 C CA . ARG A 1 904 ? -8.392 -9.749 12.226 1.00 85.67 904 ARG A CA 1
ATOM 6912 C C . ARG A 1 904 ? -9.369 -10.544 11.372 1.00 85.83 904 ARG A C 1
ATOM 6913 O O . ARG A 1 904 ? -8.961 -11.439 10.631 1.00 88.19 904 ARG A O 1
ATOM 6921 N N . PHE A 1 905 ? -10.656 -10.228 11.484 1.00 80.63 905 PHE A N 1
ATOM 6922 C CA . PHE A 1 905 ? -11.685 -10.973 10.771 1.00 80.34 905 PHE A CA 1
ATOM 6923 C C . PHE A 1 905 ? -12.890 -10.065 10.586 1.00 81.15 905 PHE A C 1
ATOM 6924 O O . PHE A 1 905 ? -12.856 -8.881 10.929 1.00 82.57 905 PHE A O 1
ATOM 6932 N N . VAL A 1 906 ? -13.964 -10.630 10.038 1.00 82.00 906 VAL A N 1
ATOM 6933 C CA . VAL A 1 906 ? -15.144 -9.869 9.650 1.00 80.91 906 VAL A CA 1
ATOM 6934 C C . VAL A 1 906 ? -16.397 -10.367 10.363 1.00 80.66 906 VAL A C 1
ATOM 6935 O O . VAL A 1 906 ? -17.133 -9.580 10.964 1.00 79.36 906 VAL A O 1
ATOM 6939 N N . VAL A 1 907 ? -16.652 -11.678 10.308 1.00 73.27 907 VAL A N 1
ATOM 6940 C CA . VAL A 1 907 ? -17.865 -12.295 10.848 1.00 72.84 907 VAL A CA 1
ATOM 6941 C C . VAL A 1 907 ? -19.094 -11.709 10.161 1.00 68.55 907 VAL A C 1
ATOM 6942 O O . VAL A 1 907 ? -19.507 -10.580 10.450 1.00 69.92 907 VAL A O 1
ATOM 6946 N N . LYS A 1 908 ? -19.695 -12.475 9.254 1.00 73.13 908 LYS A N 1
ATOM 6947 C CA . LYS A 1 908 ? -20.834 -12.019 8.467 1.00 74.81 908 LYS A CA 1
ATOM 6948 C C . LYS A 1 908 ? -22.014 -12.957 8.670 1.00 75.47 908 LYS A C 1
ATOM 6949 O O . LYS A 1 908 ? -21.885 -14.171 8.483 1.00 74.43 908 LYS A O 1
ATOM 6955 N N . GLU A 1 909 ? -23.162 -12.391 9.047 1.00 79.03 909 GLU A N 1
ATOM 6956 C CA . GLU A 1 909 ? -24.410 -13.149 9.152 1.00 74.57 909 GLU A CA 1
ATOM 6957 C C . GLU A 1 909 ? -25.057 -13.175 7.771 1.00 72.94 909 GLU A C 1
ATOM 6958 O O . GLU A 1 909 ? -26.019 -12.463 7.479 1.00 80.18 909 GLU A O 1
ATOM 6964 N N . GLY A 1 910 ? -24.507 -14.022 6.906 1.00 70.21 910 GLY A N 1
ATOM 6965 C CA . GLY A 1 910 ? -24.915 -14.045 5.516 1.00 71.61 910 GLY A CA 1
ATOM 6966 C C . GLY A 1 910 ? -24.238 -12.940 4.734 1.00 78.28 910 GLY A C 1
ATOM 6967 O O . GLY A 1 910 ? -23.010 -12.927 4.605 1.00 76.84 910 GLY A O 1
ATOM 6968 N N . ASP A 1 911 ? -25.025 -12.001 4.215 1.00 84.38 911 ASP A N 1
ATOM 6969 C CA . ASP A 1 911 ? -24.491 -10.823 3.545 1.00 82.30 911 ASP A CA 1
ATOM 6970 C C . ASP A 1 911 ? -24.364 -9.625 4.476 1.00 84.50 911 ASP A C 1
ATOM 6971 O O . ASP A 1 911 ? -23.840 -8.586 4.059 1.00 81.73 911 ASP A O 1
ATOM 6973 N N . ASN A 1 912 ? -24.820 -9.746 5.722 1.00 84.81 912 ASN A N 1
ATOM 6974 C CA . ASN A 1 912 ? -24.779 -8.660 6.692 1.00 79.94 912 ASN A CA 1
ATOM 6975 C C . ASN A 1 912 ? -23.529 -8.797 7.553 1.00 73.60 912 ASN A C 1
ATOM 6976 O O . ASN A 1 912 ? -23.323 -9.831 8.197 1.00 77.03 912 ASN A O 1
ATOM 6981 N N . ILE A 1 913 ? -22.706 -7.756 7.564 1.00 71.23 913 ILE A N 1
ATOM 6982 C CA . ILE A 1 913 ? -21.531 -7.712 8.425 1.00 72.78 913 ILE A CA 1
ATOM 6983 C C . ILE A 1 913 ? -21.977 -7.354 9.836 1.00 71.97 913 ILE A C 1
ATOM 6984 O O . ILE A 1 913 ? -22.751 -6.410 10.034 1.00 79.06 913 ILE A O 1
ATOM 6989 N N . ILE A 1 914 ? -21.491 -8.105 10.824 1.00 69.25 914 ILE A N 1
ATOM 6990 C CA . ILE A 1 914 ? -22.005 -7.973 12.183 1.00 71.99 914 ILE A CA 1
ATOM 6991 C C . ILE A 1 914 ? -20.876 -7.806 13.192 1.00 73.78 914 ILE A C 1
ATOM 6992 O O . ILE A 1 914 ? -21.110 -7.850 14.405 1.00 72.88 914 ILE A O 1
ATOM 6997 N N . TYR A 1 915 ? -19.647 -7.606 12.710 1.00 75.63 915 TYR A N 1
ATOM 6998 C CA . TYR A 1 915 ? -18.507 -7.459 13.621 1.00 75.28 915 TYR A CA 1
ATOM 6999 C C . TYR A 1 915 ? -17.365 -6.763 12.871 1.00 78.35 915 TYR A C 1
ATOM 7000 O O . TYR A 1 915 ? -16.517 -7.422 12.270 1.00 76.49 915 TYR A O 1
ATOM 7009 N N . GLU A 1 916 ? -17.346 -5.434 12.939 1.00 84.86 916 GLU A N 1
ATOM 7010 C CA . GLU A 1 916 ? -16.232 -4.681 12.375 1.00 76.90 916 GLU A CA 1
ATOM 7011 C C . GLU A 1 916 ? -15.111 -4.475 13.387 1.00 81.61 916 GLU A C 1
ATOM 7012 O O . GLU A 1 916 ? -13.933 -4.634 13.047 1.00 77.48 916 GLU A O 1
ATOM 7018 N N . LYS A 1 917 ? -15.467 -4.217 14.634 1.00 86.51 917 LYS A N 1
ATOM 7019 C CA . LYS A 1 917 ? -14.475 -3.982 15.663 1.00 80.78 917 LYS A CA 1
ATOM 7020 C C . LYS A 1 917 ? -14.862 -4.665 16.940 1.00 77.90 917 LYS A C 1
ATOM 7021 O O . LYS A 1 917 ? -15.919 -5.232 17.028 1.00 83.04 917 LYS A O 1
ATOM 7027 N N . LYS A 1 918 ? -14.016 -4.585 17.946 1.00 76.43 918 LYS A N 1
ATOM 7028 C CA . LYS A 1 918 ? -14.299 -5.260 19.205 1.00 73.86 918 LYS A CA 1
ATOM 7029 C C . LYS A 1 918 ? -15.448 -4.561 19.922 1.00 74.83 918 LYS A C 1
ATOM 7030 O O . LYS A 1 918 ? -15.440 -3.338 20.085 1.00 84.29 918 LYS A O 1
ATOM 7036 N N . GLY A 1 919 ? -16.439 -5.340 20.347 1.00 76.99 919 GLY A N 1
ATOM 7037 C CA . GLY A 1 919 ? -17.623 -4.812 20.994 1.00 74.86 919 GLY A CA 1
ATOM 7038 C C . GLY A 1 919 ? -18.892 -4.949 20.184 1.00 78.03 919 GLY A C 1
ATOM 7039 O O . GLY A 1 919 ? -19.982 -4.756 20.737 1.00 79.86 919 GLY A O 1
ATOM 7040 N N . ASP A 1 920 ? -18.792 -5.272 18.891 1.00 81.71 920 ASP A N 1
ATOM 7041 C CA . ASP A 1 920 ? -19.991 -5.486 18.087 1.00 82.96 920 ASP A CA 1
ATOM 7042 C C . ASP A 1 920 ? -20.776 -6.703 18.561 1.00 83.27 920 ASP A C 1
ATOM 7043 O O . ASP A 1 920 ? -22.008 -6.719 18.466 1.00 84.21 920 ASP A O 1
ATOM 7048 N N . LEU A 1 921 ? -20.087 -7.724 19.066 1.00 77.96 921 LEU A N 1
ATOM 7049 C CA . LEU A 1 921 ? -20.727 -8.914 19.606 1.00 72.67 921 LEU A CA 1
ATOM 7050 C C . LEU A 1 921 ? -19.962 -9.362 20.845 1.00 68.69 921 LEU A C 1
ATOM 7051 O O . LEU A 1 921 ? -18.873 -8.863 21.143 1.00 74.90 921 LEU A O 1
ATOM 7056 N N . GLU A 1 922 ? -20.545 -10.311 21.572 1.00 57.56 922 GLU A N 1
ATOM 7057 C CA . GLU A 1 922 ? -19.884 -10.861 22.746 1.00 65.26 922 GLU A CA 1
ATOM 7058 C C . GLU A 1 922 ? -18.678 -11.704 22.341 1.00 74.45 922 GLU A C 1
ATOM 7059 O O . GLU A 1 922 ? -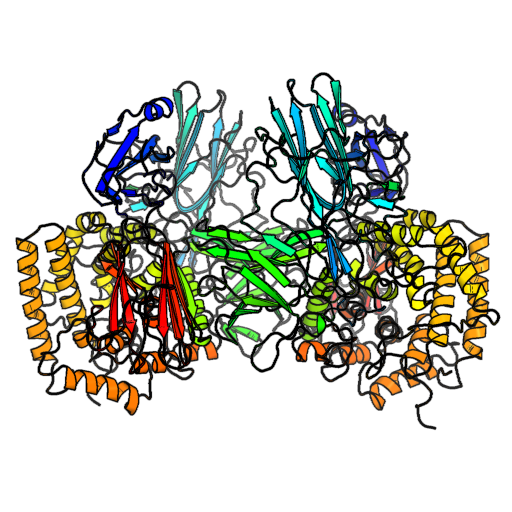18.642 -12.300 21.261 1.00 77.33 922 GLU A O 1
ATOM 7065 N N . GLU A 1 923 ? -17.683 -11.750 23.225 1.00 71.81 923 GLU A N 1
ATOM 7066 C CA . GLU A 1 923 ? -16.496 -12.563 22.995 1.00 70.80 923 GLU A CA 1
ATOM 7067 C C . GLU A 1 923 ? -15.804 -12.805 24.327 1.00 69.09 923 GLU A C 1
ATOM 7068 O O . GLU A 1 923 ? -15.958 -12.034 25.277 1.00 64.59 923 GLU A O 1
ATOM 7074 N N . ASN A 1 924 ? -15.038 -13.891 24.385 1.00 71.08 924 ASN A N 1
ATOM 7075 C CA . ASN A 1 924 ? -14.345 -14.300 25.600 1.00 74.78 924 ASN A CA 1
ATOM 7076 C C . ASN A 1 924 ? -12.889 -14.619 25.305 1.00 78.33 924 ASN A C 1
ATOM 7077 O O . ASN A 1 924 ? -12.319 -15.572 25.843 1.00 82.79 924 ASN A O 1
ATOM 7082 N N . GLU A 1 925 ? -12.273 -13.832 24.424 1.00 75.07 925 GLU A N 1
ATOM 7083 C CA . GLU A 1 925 ? -10.876 -13.941 24.014 1.00 80.04 925 GLU A CA 1
ATOM 7084 C C . GLU A 1 925 ? -10.559 -15.257 23.306 1.00 74.04 925 GLU A C 1
ATOM 7085 O O . GLU A 1 925 ? -9.392 -15.498 22.973 1.00 74.79 925 GLU A O 1
ATOM 7091 N N . LYS A 1 926 ? -11.551 -16.116 23.059 1.00 74.70 926 LYS A N 1
ATOM 7092 C CA . LYS A 1 926 ? -11.321 -17.374 22.354 1.00 70.05 926 LYS A CA 1
ATOM 7093 C C . LYS A 1 926 ? -12.412 -17.609 21.317 1.00 68.20 926 LYS A C 1
ATOM 7094 O O . LYS A 1 926 ? -12.163 -18.215 20.269 1.00 63.41 926 LYS A O 1
ATOM 7100 N N . TYR A 1 927 ? -13.622 -17.129 21.595 1.00 73.61 927 TYR A N 1
ATOM 7101 C CA . TYR A 1 927 ? -14.759 -17.313 20.709 1.00 65.59 927 TYR A CA 1
ATOM 7102 C C . TYR A 1 927 ? -15.458 -15.980 20.465 1.00 64.79 927 TYR A C 1
ATOM 7103 O O . TYR A 1 927 ? -15.209 -14.981 21.146 1.00 63.51 927 TYR A O 1
ATOM 7112 N N . ILE A 1 928 ? -16.338 -15.981 19.467 1.00 67.04 928 ILE A N 1
ATOM 7113 C CA . ILE A 1 928 ? -17.276 -14.891 19.220 1.00 62.43 928 ILE A CA 1
ATOM 7114 C C . ILE A 1 928 ? -18.675 -15.452 19.431 1.00 61.14 928 ILE A C 1
ATOM 7115 O O . ILE A 1 928 ? -19.072 -16.415 18.761 1.00 61.95 928 ILE A O 1
ATOM 7120 N N . VAL A 1 929 ? -19.414 -14.862 20.363 1.00 60.86 929 VAL A N 1
ATOM 7121 C CA . VAL A 1 929 ? -20.699 -15.400 20.794 1.00 62.06 929 VAL A CA 1
ATOM 7122 C C . VAL A 1 929 ? -21.820 -14.729 20.014 1.00 61.59 929 VAL A C 1
ATOM 7123 O O . VAL A 1 929 ? -21.910 -13.496 19.966 1.00 64.91 929 VAL A O 1
ATOM 7127 N N . ILE A 1 930 ? -22.677 -15.544 19.403 1.00 60.88 930 ILE A N 1
ATOM 7128 C CA . ILE A 1 930 ? -23.857 -15.078 18.685 1.00 55.63 930 ILE A CA 1
ATOM 7129 C C . ILE A 1 930 ? -25.061 -15.837 19.223 1.00 55.77 930 ILE A C 1
ATOM 7130 O O . ILE A 1 930 ? -25.024 -17.067 19.337 1.00 55.77 930 ILE A O 1
ATOM 7135 N N . ARG A 1 931 ? -26.119 -15.106 19.561 1.00 55.44 931 ARG A N 1
ATOM 7136 C CA . ARG A 1 931 ? -27.346 -15.685 20.093 1.00 50.60 931 ARG A CA 1
ATOM 7137 C C . ARG A 1 931 ? -28.451 -15.518 19.061 1.00 55.02 931 ARG A C 1
ATOM 7138 O O . ARG A 1 931 ? -28.752 -14.393 18.648 1.00 63.19 931 ARG A O 1
ATOM 7146 N N . VAL A 1 932 ? -29.047 -16.635 18.644 1.00 50.62 932 VAL A N 1
ATOM 7147 C CA . VAL A 1 932 ? -30.097 -16.642 17.635 1.00 58.95 932 VAL A CA 1
ATOM 7148 C C . VAL A 1 932 ? -31.275 -17.459 18.152 1.00 59.47 932 VAL A C 1
ATOM 7149 O O . VAL A 1 932 ? -31.182 -18.165 19.157 1.00 54.34 932 VAL A O 1
ATOM 7153 N N . GLY A 1 933 ? -32.397 -17.348 17.444 1.00 58.97 933 GLY A N 1
ATOM 7154 C CA . GLY A 1 933 ? -33.566 -18.152 17.738 1.00 54.84 933 GLY A CA 1
ATOM 7155 C C . GLY A 1 933 ? -33.781 -19.234 16.701 1.00 58.74 933 GLY A C 1
ATOM 7156 O O . GLY A 1 933 ? -32.815 -19.761 16.143 1.00 64.67 933 GLY A O 1
ATOM 7157 N N . SER A 1 934 ? -35.039 -19.567 16.425 1.00 56.41 934 SER A N 1
ATOM 7158 C CA . SER A 1 934 ? -35.338 -20.606 15.449 1.00 58.95 934 SER A CA 1
ATOM 7159 C C . SER A 1 934 ? -35.033 -20.125 14.033 1.00 55.50 934 SER A C 1
ATOM 7160 O O . SER A 1 934 ? -35.156 -18.939 13.715 1.00 53.46 934 SER A O 1
ATOM 7163 N N . GLY A 1 935 ? -34.622 -21.062 13.184 1.00 56.00 935 GLY A N 1
ATOM 7164 C CA . GLY A 1 935 ? -34.338 -20.796 11.789 1.00 58.42 935 GLY A CA 1
ATOM 7165 C C . GLY A 1 935 ? -32.957 -21.272 11.392 1.00 61.97 935 GLY A C 1
ATOM 7166 O O . GLY A 1 935 ? -32.209 -21.843 12.184 1.00 58.83 935 GLY A O 1
ATOM 7167 N N . SER A 1 936 ? -32.624 -21.024 10.128 1.00 63.65 936 SER A N 1
ATOM 7168 C CA . SER A 1 936 ? -31.330 -21.378 9.562 1.00 58.86 936 SER A CA 1
ATOM 7169 C C . SER A 1 936 ? -30.495 -20.122 9.354 1.00 53.38 936 SER A C 1
ATOM 7170 O O . SER A 1 936 ? -31.001 -19.100 8.881 1.00 60.84 936 SER A O 1
ATOM 7173 N N . TYR A 1 937 ? -29.213 -20.204 9.705 1.00 50.48 937 TYR A N 1
ATOM 7174 C CA . TYR A 1 937 ? -28.317 -19.061 9.621 1.00 51.33 937 TYR A CA 1
ATOM 7175 C C . TYR A 1 937 ? -26.982 -19.495 9.034 1.00 64.14 937 TYR A C 1
ATOM 7176 O O . TYR A 1 937 ? -26.536 -20.629 9.232 1.00 58.80 937 TYR A O 1
ATOM 7185 N N . ASN A 1 938 ? -26.347 -18.571 8.313 1.00 64.57 938 ASN A N 1
ATOM 7186 C CA . ASN A 1 938 ? -25.033 -18.781 7.717 1.00 58.64 938 ASN A CA 1
ATOM 7187 C C . ASN A 1 938 ? -24.092 -17.699 8.227 1.00 61.59 938 ASN A C 1
ATOM 7188 O O . ASN A 1 938 ? -24.354 -16.506 8.041 1.00 62.79 938 ASN A O 1
ATOM 7193 N N . PHE A 1 939 ? -23.002 -18.115 8.866 1.00 59.26 939 PHE A N 1
ATOM 7194 C CA . PHE A 1 939 ? -22.014 -17.201 9.419 1.00 61.89 939 PHE A CA 1
ATOM 7195 C C . PHE A 1 939 ? -20.693 -17.354 8.677 1.00 61.00 939 PHE A C 1
ATOM 7196 O O . PHE A 1 939 ? -20.303 -18.465 8.304 1.00 61.43 939 PHE A O 1
ATOM 7204 N N . TYR A 1 940 ? -20.006 -16.232 8.468 1.00 61.49 940 TYR A N 1
ATOM 7205 C CA . TYR A 1 940 ? -18.797 -16.190 7.650 1.00 61.62 940 TYR A CA 1
ATOM 7206 C C . TYR A 1 940 ? -17.721 -15.399 8.380 1.00 66.53 940 TYR A C 1
ATOM 7207 O O . TYR A 1 940 ? -17.791 -14.168 8.437 1.00 75.24 940 TYR A O 1
ATOM 7216 N N . MET A 1 941 ? -16.694 -16.083 8.858 1.00 66.62 941 MET A N 1
ATOM 7217 C CA . MET A 1 941 ? -15.563 -15.444 9.504 1.00 68.47 941 MET A CA 1
ATOM 7218 C C . MET A 1 941 ? -14.468 -15.377 8.477 1.00 65.67 941 MET A C 1
ATOM 7219 O O . MET A 1 941 ? -13.882 -16.379 8.169 1.00 65.88 941 MET A O 1
ATOM 7224 N N . GLU A 1 942 ? -14.186 -14.194 7.960 1.00 67.58 942 GLU A N 1
ATOM 7225 C CA . GLU A 1 942 ? -13.196 -14.043 6.904 1.00 76.34 942 GLU A CA 1
ATOM 7226 C C . GLU A 1 942 ? -11.887 -13.366 7.320 1.00 80.22 942 GLU A C 1
ATOM 7227 O O . GLU A 1 942 ? -11.824 -12.734 8.354 1.00 74.64 942 GLU A O 1
ATOM 7233 N N . LYS A 1 943 ? -10.861 -13.536 6.486 1.00 80.76 943 LYS A N 1
ATOM 7234 C CA . LYS A 1 943 ? -9.489 -12.999 6.641 1.00 83.56 943 LYS A CA 1
ATOM 7235 C C . LYS A 1 943 ? -8.686 -13.576 7.801 1.00 82.83 943 LYS A C 1
ATOM 7236 O O . LYS A 1 943 ? -7.629 -14.175 7.605 1.00 71.83 943 LYS A O 1
ATOM 7238 N N . LYS B 1 25 ? -57.330 -88.276 -11.080 1.00 87.14 25 LYS B N 1
ATOM 7239 C CA . LYS B 1 25 ? -57.437 -89.370 -12.022 1.00 85.99 25 LYS B CA 1
ATOM 7240 C C . LYS B 1 25 ? -56.122 -90.094 -12.245 1.00 89.76 25 LYS B C 1
ATOM 7241 O O . LYS B 1 25 ? -56.111 -91.301 -12.349 1.00 92.96 25 LYS B O 1
ATOM 7247 N N . SER B 1 26 ? -55.007 -89.383 -12.322 1.00 100.33 26 SER B N 1
ATOM 7248 C CA . SER B 1 26 ? -53.731 -90.073 -12.527 1.00 98.81 26 SER B CA 1
ATOM 7249 C C . SER B 1 26 ? -52.476 -89.432 -11.951 1.00 89.40 26 SER B C 1
ATOM 7250 O O . SER B 1 26 ? -52.539 -88.624 -11.050 1.00 94.71 26 SER B O 1
ATOM 7253 N N . SER B 1 27 ? -51.332 -89.808 -12.499 1.00 84.53 27 SER B N 1
ATOM 7254 C CA . SER B 1 27 ? -50.058 -89.333 -11.988 1.00 84.98 27 SER B CA 1
ATOM 7255 C C . SER B 1 27 ? -49.442 -88.039 -12.474 1.00 83.68 27 SER B C 1
ATOM 7256 O O . SER B 1 27 ? -48.394 -87.696 -11.998 1.00 66.74 27 SER B O 1
ATOM 7259 N N . ASN B 1 28 ? -50.014 -87.353 -13.445 1.00 81.08 28 ASN B N 1
ATOM 7260 C CA . ASN B 1 28 ? -49.453 -86.069 -13.786 1.00 65.93 28 ASN B CA 1
ATOM 7261 C C . ASN B 1 28 ? -50.214 -85.195 -12.849 1.00 60.58 28 ASN B C 1
ATOM 7262 O O . ASN B 1 28 ? -51.352 -84.913 -13.040 1.00 65.10 28 ASN B O 1
ATOM 7267 N N . ILE B 1 29 ? -49.543 -84.740 -11.829 1.00 63.83 29 ILE B N 1
ATOM 7268 C CA . ILE B 1 29 ? -50.208 -84.041 -10.736 1.00 64.13 29 ILE B CA 1
ATOM 7269 C C . ILE B 1 29 ? -49.987 -82.536 -10.834 1.00 64.94 29 ILE B C 1
ATOM 7270 O O . ILE B 1 29 ? -50.844 -81.742 -10.427 1.00 62.01 29 ILE B O 1
ATOM 7275 N N . TYR B 1 30 ? -48.844 -82.131 -11.377 1.00 61.71 30 TYR B N 1
ATOM 7276 C CA . TYR B 1 30 ? -48.509 -80.720 -11.495 1.00 52.04 30 TYR B CA 1
ATOM 7277 C C . TYR B 1 30 ? -48.954 -80.202 -12.856 1.00 56.42 30 TYR B C 1
ATOM 7278 O O . TYR B 1 30 ? -48.561 -80.745 -13.895 1.00 65.83 30 TYR B O 1
ATOM 7287 N N . SER B 1 31 ? -49.778 -79.162 -12.848 1.00 53.60 31 SER B N 1
ATOM 7288 C CA . SER B 1 31 ? -50.171 -78.487 -14.069 1.00 55.59 31 SER B CA 1
ATOM 7289 C C . SER B 1 31 ? -49.023 -77.628 -14.590 1.00 50.28 31 SER B C 1
ATOM 7290 O O . SER B 1 31 ? -48.096 -77.298 -13.848 1.00 55.68 31 SER B O 1
ATOM 7293 N N . PRO B 1 32 ? -49.048 -77.265 -15.872 1.00 51.04 32 PRO B N 1
ATOM 7294 C CA . PRO B 1 32 ? -48.035 -76.332 -16.383 1.00 56.11 32 PRO B CA 1
ATOM 7295 C C . PRO B 1 32 ? -48.092 -75.010 -15.631 1.00 54.93 32 PRO B C 1
ATOM 7296 O O . PRO B 1 32 ? -49.168 -74.463 -15.382 1.00 56.02 32 PRO B O 1
ATOM 7300 N N . PHE B 1 33 ? -46.923 -74.506 -15.256 1.00 51.73 33 PHE B N 1
ATOM 7301 C CA . PHE B 1 33 ? -46.818 -73.271 -14.496 1.00 53.42 33 PHE B CA 1
ATOM 7302 C C . PHE B 1 33 ? -45.971 -72.261 -15.259 1.00 53.78 33 PHE B C 1
ATOM 7303 O O . PHE B 1 33 ? -45.391 -72.563 -16.306 1.00 54.64 33 PHE B O 1
ATOM 7311 N N . ASP B 1 34 ? -45.915 -71.046 -14.712 1.00 54.78 34 ASP B N 1
ATOM 7312 C CA . ASP B 1 34 ? -45.180 -69.929 -15.304 1.00 55.82 34 ASP B CA 1
ATOM 7313 C C . ASP B 1 34 ? -45.633 -69.680 -16.745 1.00 56.35 34 ASP B C 1
ATOM 7314 O O . ASP B 1 34 ? -44.844 -69.702 -17.692 1.00 59.32 34 ASP B O 1
ATOM 7319 N N . LEU B 1 35 ? -46.934 -69.447 -16.893 1.00 59.10 35 LEU B N 1
ATOM 7320 C CA . LEU B 1 35 ? -47.493 -69.160 -18.205 1.00 56.50 35 LEU B CA 1
ATOM 7321 C C . LEU B 1 35 ? -47.048 -67.782 -18.674 1.00 59.33 35 LEU B C 1
ATOM 7322 O O . LEU B 1 35 ? -47.066 -66.811 -17.912 1.00 58.19 35 LEU B O 1
ATOM 7327 N N . LYS B 1 36 ? -46.649 -67.697 -19.941 1.00 53.13 36 LYS B N 1
ATOM 7328 C CA . LYS B 1 36 ? -46.154 -66.448 -20.498 1.00 54.57 36 LYS B CA 1
ATOM 7329 C C . LYS B 1 36 ? -46.696 -66.264 -21.906 1.00 58.23 36 LYS B C 1
ATOM 7330 O O . LYS B 1 36 ? -46.617 -67.177 -22.734 1.00 53.00 36 LYS B O 1
ATOM 7336 N N . CYS B 1 37 ? -47.263 -65.089 -22.161 1.00 60.22 37 CYS B N 1
ATOM 7337 C CA . CYS B 1 37 ? -47.645 -64.662 -23.498 1.00 61.84 37 CYS B CA 1
ATOM 7338 C C . CYS B 1 37 ? -46.667 -63.585 -23.942 1.00 57.04 37 CYS B C 1
ATOM 7339 O O . CYS B 1 37 ? -46.449 -62.608 -23.219 1.00 57.26 37 CYS B O 1
ATOM 7342 N N . GLU B 1 38 ? -46.074 -63.774 -25.122 1.00 63.94 38 GLU B N 1
ATOM 7343 C CA . GLU B 1 38 ? -44.949 -62.956 -25.576 1.00 65.70 38 GLU B CA 1
ATOM 7344 C C . GLU B 1 38 ? -43.798 -62.997 -24.576 1.00 56.73 38 GLU B C 1
ATOM 7345 O O . GLU B 1 38 ? -43.101 -61.999 -24.374 1.00 52.87 38 GLU B O 1
ATOM 7351 N N . PHE B 1 39 ? -43.607 -64.155 -23.939 1.00 55.46 39 PHE B N 1
ATOM 7352 C CA . PHE B 1 39 ? -42.571 -64.346 -22.923 1.00 56.15 39 PHE B CA 1
ATOM 7353 C C . PHE B 1 39 ? -42.737 -63.360 -21.769 1.00 56.95 39 PHE B C 1
ATOM 7354 O O . PHE B 1 39 ? -41.764 -62.803 -21.258 1.00 60.97 39 PHE B O 1
ATOM 7362 N N . THR B 1 40 ? -43.984 -63.145 -21.354 1.00 60.11 40 THR B N 1
ATOM 7363 C CA . THR B 1 40 ? -44.292 -62.227 -20.265 1.00 61.32 40 THR B CA 1
ATOM 7364 C C . THR B 1 40 ? -45.533 -62.719 -19.537 1.00 59.38 40 THR B C 1
ATOM 7365 O O . THR B 1 40 ? -46.521 -63.102 -20.170 1.00 59.52 40 THR B O 1
ATOM 7369 N N . THR B 1 41 ? -45.476 -62.702 -18.207 1.00 53.51 41 THR B N 1
ATOM 7370 C CA . THR B 1 41 ? -46.601 -63.141 -17.388 1.00 57.36 41 THR B CA 1
ATOM 7371 C C . THR B 1 41 ? -47.695 -62.079 -17.417 1.00 64.77 41 THR B C 1
ATOM 7372 O O . THR B 1 41 ? -47.506 -60.970 -16.906 1.00 68.02 41 THR B O 1
ATOM 7376 N N . ASN B 1 42 ? -48.840 -62.422 -18.018 1.00 69.11 42 ASN B N 1
ATOM 7377 C CA . ASN B 1 42 ? -50.005 -61.549 -18.143 1.00 58.00 42 ASN B CA 1
ATOM 7378 C C . ASN B 1 42 ? -49.629 -60.213 -18.774 1.00 57.11 42 ASN B C 1
ATOM 7379 O O . ASN B 1 42 ? -49.635 -59.181 -18.092 1.00 60.06 42 ASN B O 1
ATOM 7384 N N . PRO B 1 43 ? -49.307 -60.187 -20.062 1.00 55.09 43 PRO B N 1
ATOM 7385 C CA . PRO B 1 43 ? -48.926 -58.928 -20.705 1.00 49.79 43 PRO B CA 1
ATOM 7386 C C . PRO B 1 43 ? -50.131 -58.034 -20.956 1.00 54.75 43 PRO B C 1
ATOM 7387 O O . PRO B 1 43 ? -51.275 -58.484 -21.040 1.00 63.46 43 PRO B O 1
ATOM 7391 N N . LEU B 1 44 ? -49.846 -56.739 -21.077 1.00 58.01 44 LEU B N 1
ATOM 7392 C CA . LEU B 1 44 ? -50.859 -55.720 -21.339 1.00 52.23 44 LEU B CA 1
ATOM 7393 C C . LEU B 1 44 ? -50.469 -54.968 -22.605 1.00 57.89 44 LEU B C 1
ATOM 7394 O O . LEU B 1 44 ? -49.468 -54.243 -22.617 1.00 57.36 44 LEU B O 1
ATOM 7399 N N . GLY B 1 45 ? -51.253 -55.145 -23.666 1.00 62.94 45 GLY B N 1
ATOM 7400 C CA . GLY B 1 45 ? -51.014 -54.442 -24.912 1.00 60.26 45 GLY B CA 1
ATOM 7401 C C . GLY B 1 45 ? -50.408 -55.296 -26.005 1.00 59.35 45 GLY B C 1
ATOM 7402 O O . GLY B 1 45 ? -49.598 -54.811 -26.802 1.00 47.69 45 GLY B O 1
ATOM 7403 N N . VAL B 1 46 ? -50.800 -56.567 -26.057 1.00 57.19 46 VAL B N 1
ATOM 7404 C CA . VAL B 1 46 ? -50.303 -57.489 -27.074 1.00 55.03 46 VAL B CA 1
ATOM 7405 C C . VAL B 1 46 ? -50.822 -57.027 -28.433 1.00 60.30 46 VAL B C 1
ATOM 7406 O O . VAL B 1 46 ? -52.016 -57.138 -28.723 1.00 64.19 46 VAL B O 1
ATOM 7410 N N . ASP B 1 47 ? -49.928 -56.502 -29.267 1.00 62.09 47 ASP B N 1
ATOM 7411 C CA . ASP B 1 47 ? -50.275 -56.113 -30.625 1.00 58.37 47 ASP B CA 1
ATOM 7412 C C . ASP B 1 47 ? -49.912 -57.171 -31.657 1.00 60.11 47 ASP B C 1
ATOM 7413 O O . ASP B 1 47 ? -50.373 -57.080 -32.799 1.00 64.52 47 ASP B O 1
ATOM 7418 N N . LYS B 1 48 ? -49.103 -58.162 -31.287 1.00 65.64 48 LYS B N 1
ATOM 7419 C CA . LYS B 1 48 ? -48.784 -59.256 -32.196 1.00 64.39 48 LYS B CA 1
ATOM 7420 C C . LYS B 1 48 ? -50.040 -60.077 -32.465 1.00 69.75 48 LYS B C 1
ATOM 7421 O O . LYS B 1 48 ? -50.677 -60.577 -31.532 1.00 68.06 48 LYS B O 1
ATOM 7427 N N . LYS B 1 49 ? -50.395 -60.207 -33.746 1.00 72.88 49 LYS B N 1
ATOM 7428 C CA . LYS B 1 49 ? -51.625 -60.901 -34.117 1.00 74.61 49 LYS B CA 1
ATOM 7429 C C . LYS B 1 49 ? -51.582 -62.367 -33.705 1.00 70.06 49 LYS B C 1
ATOM 7430 O O . LYS B 1 49 ? -52.584 -62.919 -33.234 1.00 63.75 49 LYS B O 1
ATOM 7436 N N . ASN B 1 50 ? -50.434 -63.015 -33.880 1.00 69.08 50 ASN B N 1
ATOM 7437 C CA . ASN B 1 50 ? -50.244 -64.384 -33.424 1.00 63.55 50 ASN B CA 1
ATOM 7438 C C . ASN B 1 50 ? -49.184 -64.397 -32.330 1.00 62.80 50 ASN B C 1
ATOM 7439 O O . ASN B 1 50 ? -48.001 -64.628 -32.613 1.00 66.42 50 ASN B O 1
ATOM 7444 N N . PRO B 1 51 ? -49.561 -64.143 -31.074 1.00 64.53 51 PRO B N 1
ATOM 7445 C CA . PRO B 1 51 ? -48.564 -64.117 -29.995 1.00 59.62 51 PRO B CA 1
ATOM 7446 C C . PRO B 1 51 ? -47.956 -65.482 -29.718 1.00 59.81 51 PRO B C 1
ATOM 7447 O O . PRO B 1 51 ? -48.300 -66.475 -30.367 1.00 56.15 51 PRO B O 1
ATOM 7451 N N . ILE B 1 52 ? -47.052 -65.538 -28.744 1.00 66.49 52 ILE B N 1
ATOM 7452 C CA . ILE B 1 52 ? -46.283 -66.737 -28.435 1.00 56.23 52 ILE B CA 1
ATOM 7453 C C . ILE B 1 52 ? -46.606 -67.163 -27.010 1.00 57.90 52 ILE B C 1
ATOM 7454 O O . ILE B 1 52 ? -46.571 -66.341 -26.087 1.00 60.54 52 ILE B O 1
ATOM 7459 N N . PHE B 1 53 ? -46.921 -68.443 -26.835 1.00 54.75 53 PHE B N 1
ATOM 7460 C CA . PHE B 1 53 ? -47.272 -69.005 -25.539 1.00 55.17 53 PHE B CA 1
ATOM 7461 C C . PHE B 1 53 ? -46.164 -69.936 -25.064 1.00 58.67 53 PHE B C 1
ATOM 7462 O O . PHE B 1 53 ? -45.650 -70.750 -25.838 1.00 53.03 53 PHE B O 1
ATOM 7470 N N . SER B 1 54 ? -45.801 -69.815 -23.789 1.00 57.16 54 SER B N 1
ATOM 7471 C CA . SER B 1 54 ? -44.752 -70.638 -23.209 1.00 51.76 54 SER B CA 1
ATOM 7472 C C . SER B 1 54 ? -45.162 -71.058 -21.806 1.00 52.74 54 SER B C 1
ATOM 7473 O O . SER B 1 54 ? -45.940 -70.372 -21.138 1.00 55.88 54 SER B O 1
ATOM 7476 N N . TRP B 1 55 ? -44.631 -72.196 -21.367 1.00 52.65 55 TRP B N 1
ATOM 7477 C CA . TRP B 1 55 ? -44.947 -72.720 -20.046 1.00 49.17 55 TRP B CA 1
ATOM 7478 C C . TRP B 1 55 ? -43.824 -73.641 -19.596 1.00 52.40 55 TRP B C 1
ATOM 7479 O O . TRP B 1 55 ? -43.059 -74.165 -20.410 1.00 56.96 55 TRP B O 1
ATOM 7490 N N . LYS B 1 56 ? -43.738 -73.828 -18.283 1.00 49.21 56 LYS B N 1
ATOM 7491 C CA . LYS B 1 56 ? -42.789 -74.744 -17.672 1.00 53.44 56 LYS B CA 1
ATOM 7492 C C . LYS B 1 56 ? -43.529 -75.955 -17.117 1.00 51.88 56 LYS B C 1
ATOM 7493 O O . LYS B 1 56 ? -44.738 -75.913 -16.878 1.00 56.49 56 LYS B O 1
ATOM 7499 N N . LEU B 1 57 ? -42.787 -77.041 -16.915 1.00 53.92 57 LEU B N 1
ATOM 7500 C CA . LEU B 1 57 ? -43.363 -78.310 -16.496 1.00 54.08 57 LEU B CA 1
ATOM 7501 C C . LEU B 1 57 ? -42.693 -78.809 -15.223 1.00 50.73 57 LEU B C 1
ATOM 7502 O O . LEU B 1 57 ? -41.514 -78.541 -14.971 1.00 52.94 57 LEU B O 1
ATOM 7507 N N . ARG B 1 58 ? -43.463 -79.544 -14.425 1.00 54.09 58 ARG B N 1
ATOM 7508 C CA . ARG B 1 58 ? -43.001 -80.094 -13.161 1.00 53.36 58 ARG B CA 1
ATOM 7509 C C . ARG B 1 58 ? -43.603 -81.479 -12.983 1.00 65.36 58 ARG B C 1
ATOM 7510 O O . ARG B 1 58 ? -44.774 -81.698 -13.305 1.00 69.84 58 ARG B O 1
ATOM 7518 N N . HIS B 1 59 ? -42.799 -82.413 -12.479 1.00 63.20 59 HIS B N 1
ATOM 7519 C CA . HIS B 1 59 ? -43.241 -83.786 -12.294 1.00 59.20 59 HIS B CA 1
ATOM 7520 C C . HIS B 1 59 ? -42.606 -84.359 -11.036 1.00 63.26 59 HIS B C 1
ATOM 7521 O O . HIS B 1 59 ? -41.546 -83.914 -10.591 1.00 73.59 59 HIS B O 1
ATOM 7528 N N . LEU B 1 60 ? -43.276 -85.361 -10.465 1.00 65.20 60 LEU B N 1
ATOM 7529 C CA . LEU B 1 60 ? -42.766 -86.052 -9.288 1.00 55.92 60 LEU B CA 1
ATOM 7530 C C . LEU B 1 60 ? -41.784 -87.163 -9.630 1.00 57.06 60 LEU B C 1
ATOM 7531 O O . LEU B 1 60 ? -41.042 -87.607 -8.747 1.00 58.61 60 LEU B O 1
ATOM 7536 N N . GLU B 1 61 ? -41.762 -87.618 -10.878 1.00 59.04 61 GLU B N 1
ATOM 7537 C CA . GLU B 1 61 ? -40.901 -88.706 -11.314 1.00 60.25 61 GLU B CA 1
ATOM 7538 C C . GLU B 1 61 ? -39.760 -88.171 -12.171 1.00 60.81 61 GLU B C 1
ATOM 7539 O O . GLU B 1 61 ? -39.704 -86.988 -12.516 1.00 63.97 61 GLU B O 1
ATOM 7545 N N . LYS B 1 62 ? -38.845 -89.070 -12.515 1.00 56.98 62 LYS B N 1
ATOM 7546 C CA . LYS B 1 62 ? -37.678 -88.744 -13.320 1.00 55.52 62 LYS B CA 1
ATOM 7547 C C . LYS B 1 62 ? -37.887 -89.169 -14.770 1.00 60.03 62 LYS B C 1
ATOM 7548 O O . LYS B 1 62 ? -38.740 -90.005 -15.081 1.00 67.27 62 LYS B O 1
ATOM 7554 N N . ASN B 1 63 ? -37.088 -88.573 -15.659 1.00 56.61 63 ASN B N 1
ATOM 7555 C CA . ASN B 1 63 ? -37.081 -88.895 -17.087 1.00 59.46 63 ASN B CA 1
ATOM 7556 C C . ASN B 1 63 ? -38.473 -88.715 -17.703 1.00 54.92 63 ASN B C 1
ATOM 7557 O O . ASN B 1 63 ? -39.028 -89.621 -18.330 1.00 54.10 63 ASN B O 1
ATOM 7562 N N . GLU B 1 64 ? -39.028 -87.516 -17.507 1.00 55.39 64 GLU B N 1
ATOM 7563 C CA . GLU B 1 64 ? -40.337 -87.131 -18.021 1.00 55.88 64 GLU B CA 1
ATOM 7564 C C . GLU B 1 64 ? -40.215 -86.201 -19.219 1.00 51.97 64 GLU B C 1
ATOM 7565 O O . GLU B 1 64 ? -39.385 -85.285 -19.230 1.00 58.43 64 GLU B O 1
ATOM 7571 N N . LYS B 1 65 ? -41.060 -86.429 -20.217 1.00 47.57 65 LYS B N 1
ATOM 7572 C CA . LYS B 1 65 ? -41.136 -85.535 -21.359 1.00 56.52 65 LYS B CA 1
ATOM 7573 C C . LYS B 1 65 ? -42.595 -85.251 -21.688 1.00 57.43 65 LYS B C 1
ATOM 7574 O O . LYS B 1 65 ? -43.478 -86.073 -21.430 1.00 53.94 65 LYS B O 1
ATOM 7580 N N . GLN B 1 66 ? -42.841 -84.074 -22.257 1.00 57.93 66 GLN B N 1
ATOM 7581 C CA . GLN B 1 66 ? -44.182 -83.713 -22.699 1.00 62.30 66 GLN B CA 1
ATOM 7582 C C . GLN B 1 66 ? -44.492 -84.431 -24.008 1.00 66.36 66 GLN B C 1
ATOM 7583 O O . GLN B 1 66 ? -43.796 -84.233 -25.011 1.00 61.11 66 GLN B O 1
ATOM 7589 N N . THR B 1 67 ? -45.529 -85.270 -23.999 1.00 63.73 67 THR B N 1
ATOM 7590 C CA . THR B 1 67 ? -45.970 -85.962 -25.204 1.00 61.04 67 THR B CA 1
ATOM 7591 C C . THR B 1 67 ? -47.100 -85.244 -25.927 1.00 61.46 67 THR B C 1
ATOM 7592 O O . THR B 1 67 ? -47.200 -85.347 -27.154 1.00 57.75 67 THR B O 1
ATOM 7596 N N . ALA B 1 68 ? -47.949 -84.520 -25.201 1.00 59.37 68 ALA B N 1
ATOM 7597 C CA . ALA B 1 68 ? -49.048 -83.791 -25.814 1.00 57.33 68 ALA B CA 1
ATOM 7598 C C . ALA B 1 68 ? -49.403 -82.600 -24.936 1.00 57.88 68 ALA B C 1
ATOM 7599 O O . ALA B 1 68 ? -49.071 -82.558 -23.749 1.00 60.84 68 ALA B O 1
ATOM 7601 N N . TYR B 1 69 ? -50.081 -81.625 -25.539 1.00 56.07 69 TYR B N 1
ATOM 7602 C CA . TYR B 1 69 ? -50.547 -80.459 -24.803 1.00 60.75 69 TYR B CA 1
ATOM 7603 C C . TYR B 1 69 ? -51.887 -80.014 -25.373 1.00 59.88 69 TYR B C 1
ATOM 7604 O O . TYR B 1 69 ? -52.234 -80.325 -26.515 1.00 60.26 69 TYR B O 1
ATOM 7613 N N . GLN B 1 70 ? -52.638 -79.275 -24.557 1.00 58.48 70 GLN B N 1
ATOM 7614 C CA . GLN B 1 70 ? -53.900 -78.679 -24.978 1.00 61.56 70 GLN B CA 1
ATOM 7615 C C . GLN B 1 70 ? -53.965 -77.252 -24.455 1.00 60.67 70 GLN B C 1
ATOM 7616 O O . GLN B 1 70 ? -53.714 -77.012 -23.271 1.00 61.68 70 GLN B O 1
ATOM 7622 N N . VAL B 1 71 ? -54.294 -76.312 -25.337 1.00 60.39 71 VAL B N 1
ATOM 7623 C CA . VAL B 1 71 ? -54.366 -74.895 -25.001 1.00 59.76 71 VAL B CA 1
ATOM 7624 C C . VAL B 1 71 ? -55.803 -74.432 -25.193 1.00 59.66 71 VAL B C 1
ATOM 7625 O O . VAL B 1 71 ? -56.426 -74.732 -26.218 1.00 61.29 71 VAL B O 1
ATOM 7629 N N . ILE B 1 72 ? -56.327 -73.711 -24.205 1.00 61.59 72 ILE B N 1
ATOM 7630 C CA . ILE B 1 72 ? -57.702 -73.224 -24.212 1.00 62.36 72 ILE B CA 1
ATOM 7631 C C . ILE B 1 72 ? -57.665 -71.737 -23.894 1.00 67.12 72 ILE B C 1
ATOM 7632 O O . ILE B 1 72 ? -57.412 -71.353 -22.746 1.00 71.81 72 ILE B O 1
ATOM 7637 N N . VAL B 1 73 ? -57.915 -70.899 -24.898 1.00 67.02 73 VAL B N 1
ATOM 7638 C CA . VAL B 1 73 ? -58.068 -69.462 -24.700 1.00 71.04 73 VAL B CA 1
ATOM 7639 C C . VAL B 1 73 ? -59.537 -69.112 -24.901 1.00 69.07 73 VAL B C 1
ATOM 7640 O O . VAL B 1 73 ? -60.221 -69.711 -25.740 1.00 61.20 73 VAL B O 1
ATOM 7644 N N . SER B 1 74 ? -60.025 -68.158 -24.111 1.00 71.94 74 SER B N 1
ATOM 7645 C CA . SER B 1 74 ? -61.439 -67.815 -24.092 1.00 69.02 74 SER B CA 1
ATOM 7646 C C . SER B 1 74 ? -61.598 -66.302 -24.094 1.00 67.66 74 SER B C 1
ATOM 7647 O O . SER B 1 74 ? -60.632 -65.549 -23.937 1.00 67.51 74 SER B O 1
ATOM 7650 N N . SER B 1 75 ? -62.843 -65.860 -24.273 1.00 68.74 75 SER B N 1
ATOM 7651 C CA . SER B 1 75 ? -63.176 -64.443 -24.286 1.00 68.51 75 SER B CA 1
ATOM 7652 C C . SER B 1 75 ? -63.678 -63.931 -22.942 1.00 62.94 75 SER B C 1
ATOM 7653 O O . SER B 1 75 ? -63.820 -62.715 -22.777 1.00 57.83 75 SER B O 1
ATOM 7656 N N . SER B 1 76 ? -63.949 -64.818 -21.987 1.00 62.99 76 SER B N 1
ATOM 7657 C CA . SER B 1 76 ? -64.422 -64.411 -20.672 1.00 64.27 76 SER B CA 1
ATOM 7658 C C . SER B 1 76 ? -63.934 -65.411 -19.635 1.00 63.90 76 SER B C 1
ATOM 7659 O O . SER B 1 76 ? -63.661 -66.574 -19.945 1.00 64.85 76 SER B O 1
ATOM 7662 N N . LEU B 1 77 ? -63.825 -64.938 -18.391 1.00 66.57 77 LEU B N 1
ATOM 7663 C CA . LEU B 1 77 ? -63.380 -65.808 -17.306 1.00 64.33 77 LEU B CA 1
ATOM 7664 C C . LEU B 1 77 ? -64.417 -66.881 -16.999 1.00 71.48 77 LEU B C 1
ATOM 7665 O O . LEU B 1 77 ? -64.064 -68.027 -16.697 1.00 71.30 77 LEU B O 1
ATOM 7670 N N . GLU B 1 78 ? -65.704 -66.529 -17.075 1.00 75.23 78 GLU B N 1
ATOM 7671 C CA . GLU B 1 78 ? -66.754 -67.518 -16.856 1.00 77.46 78 GLU B CA 1
ATOM 7672 C C . GLU B 1 78 ? -66.730 -68.601 -17.928 1.00 74.94 78 GLU B C 1
ATOM 7673 O O . GLU B 1 78 ? -67.078 -69.756 -17.654 1.00 74.02 78 GLU B O 1
ATOM 7679 N N . THR B 1 79 ? -66.304 -68.254 -19.144 1.00 69.25 79 THR B N 1
ATOM 7680 C CA . THR B 1 79 ? -66.264 -69.231 -20.228 1.00 72.85 79 THR B CA 1
ATOM 7681 C C . THR B 1 79 ? -65.168 -70.267 -20.003 1.00 77.31 79 THR B C 1
ATOM 7682 O O . THR B 1 79 ? -65.417 -71.475 -20.082 1.00 76.59 79 THR B O 1
ATOM 7686 N N . ILE B 1 80 ? -63.943 -69.811 -19.721 1.00 71.00 80 ILE B N 1
ATOM 7687 C CA . ILE B 1 80 ? -62.823 -70.738 -19.570 1.00 71.64 80 ILE B CA 1
ATOM 7688 C C . ILE B 1 80 ? -63.023 -71.647 -18.365 1.00 78.04 80 ILE B C 1
ATOM 7689 O O . ILE B 1 80 ? -62.513 -72.774 -18.337 1.00 73.43 80 ILE B O 1
ATOM 7694 N N . ASN B 1 81 ? -63.771 -71.189 -17.359 1.00 77.38 81 ASN B N 1
ATOM 7695 C CA . ASN B 1 81 ? -64.054 -72.030 -16.203 1.00 78.40 81 ASN B CA 1
ATOM 7696 C C . ASN B 1 81 ? -64.973 -73.197 -16.542 1.00 83.29 81 ASN B C 1
ATOM 7697 O O . ASN B 1 81 ? -65.148 -74.088 -15.704 1.00 85.44 81 ASN B O 1
ATOM 7702 N N . ASP B 1 82 ? -65.559 -73.211 -17.739 1.00 79.46 82 ASP B N 1
ATOM 7703 C CA . ASP B 1 82 ? -66.346 -74.336 -18.220 1.00 79.42 82 ASP B CA 1
ATOM 7704 C C . ASP B 1 82 ? -65.586 -75.197 -19.220 1.00 78.68 82 ASP B C 1
ATOM 7705 O O . ASP B 1 82 ? -66.166 -76.137 -19.771 1.00 81.80 82 ASP B O 1
ATOM 7710 N N . ASN B 1 83 ? -64.307 -74.897 -19.462 1.00 74.88 83 ASN B N 1
ATOM 7711 C CA . ASN B 1 83 ? -63.463 -75.628 -20.409 1.00 75.00 83 ASN B CA 1
ATOM 7712 C C . ASN B 1 83 ? -64.091 -75.628 -21.806 1.00 78.82 83 ASN B C 1
ATOM 7713 O O . ASN B 1 83 ? -64.526 -76.654 -22.334 1.00 86.18 83 ASN B O 1
ATOM 7718 N N . ILE B 1 84 ? -64.123 -74.434 -22.395 1.00 78.63 84 ILE B N 1
ATOM 7719 C CA . ILE B 1 84 ? -64.722 -74.244 -23.711 1.00 79.19 84 ILE B CA 1
ATOM 7720 C C . ILE B 1 84 ? -63.631 -74.113 -24.764 1.00 81.03 84 ILE B C 1
ATOM 7721 O O . ILE B 1 84 ? -63.155 -75.115 -25.311 1.00 83.87 84 ILE B O 1
ATOM 7726 N N . GLY B 1 85 ? -63.227 -72.878 -25.052 1.00 71.26 85 GLY B N 1
ATOM 7727 C CA . GLY B 1 85 ? -62.278 -72.620 -26.116 1.00 71.53 85 GLY B CA 1
ATOM 7728 C C . GLY B 1 85 ? -62.926 -71.924 -27.294 1.00 71.38 85 GLY B C 1
ATOM 7729 O O . GLY B 1 85 ? -62.753 -72.336 -28.446 1.00 79.26 85 GLY B O 1
ATOM 7730 N N . ASP B 1 86 ? -63.683 -70.862 -27.010 1.00 67.64 86 ASP B N 1
ATOM 7731 C CA . ASP B 1 86 ? -64.387 -70.143 -28.066 1.00 69.43 86 ASP B CA 1
ATOM 7732 C C . ASP B 1 86 ? -63.426 -69.425 -29.006 1.00 70.83 86 ASP B C 1
ATOM 7733 O O . ASP B 1 86 ? -63.720 -69.283 -30.198 1.00 75.71 86 ASP B O 1
ATOM 7738 N N . VAL B 1 87 ? -62.284 -68.968 -28.497 1.00 74.13 87 VAL B N 1
ATOM 7739 C CA . VAL B 1 87 ? -61.324 -68.256 -29.334 1.00 73.89 87 VAL B CA 1
ATOM 7740 C C . VAL B 1 87 ? -60.263 -69.193 -29.908 1.00 76.54 87 VAL B C 1
ATOM 7741 O O . VAL B 1 87 ? -59.696 -68.905 -30.968 1.00 76.61 87 VAL B O 1
ATOM 7745 N N . TRP B 1 88 ? -59.989 -70.311 -29.233 1.00 65.04 88 TRP B N 1
ATOM 7746 C CA . TRP B 1 88 ? -59.059 -71.321 -29.726 1.00 62.87 88 TRP B CA 1
ATOM 7747 C C . TRP B 1 88 ? -59.094 -72.551 -28.829 1.00 64.82 88 TRP B C 1
ATOM 7748 O O . TRP B 1 88 ? -58.995 -72.435 -27.603 1.00 67.42 88 TRP B O 1
ATOM 7759 N N . ASP B 1 89 ? -59.244 -73.732 -29.427 1.00 61.22 89 ASP B N 1
ATOM 7760 C CA . ASP B 1 89 ? -59.175 -74.994 -28.691 1.00 61.18 89 ASP B CA 1
ATOM 7761 C C . ASP B 1 89 ? -58.310 -75.946 -29.510 1.00 68.25 89 ASP B C 1
ATOM 7762 O O . ASP B 1 89 ? -58.764 -76.488 -30.523 1.00 73.92 89 ASP B O 1
ATOM 7767 N N . THR B 1 90 ? -57.065 -76.142 -29.072 1.00 66.59 90 THR B N 1
ATOM 7768 C CA . THR B 1 90 ? -56.149 -76.991 -29.824 1.00 66.84 90 THR B CA 1
ATOM 7769 C C . THR B 1 90 ? -56.474 -78.466 -29.643 1.00 65.31 90 THR B C 1
ATOM 7770 O O . THR B 1 90 ? -56.197 -79.273 -30.537 1.00 66.90 90 THR B O 1
ATOM 7774 N N . GLY B 1 91 ? -57.063 -78.835 -28.510 1.00 63.34 91 GLY B N 1
ATOM 7775 C CA . GLY B 1 91 ? -57.242 -80.234 -28.200 1.00 59.01 91 GLY B CA 1
ATOM 7776 C C . GLY B 1 91 ? -55.911 -80.898 -27.878 1.00 55.41 91 GLY B C 1
ATOM 7777 O O . GLY B 1 91 ? -54.873 -80.255 -27.717 1.00 57.49 91 GLY B O 1
ATOM 7778 N N . LYS B 1 92 ? -55.965 -82.222 -27.776 1.00 56.42 92 LYS B N 1
ATOM 7779 C CA . LYS B 1 92 ? -54.760 -83.011 -27.554 1.00 56.22 92 LYS B CA 1
ATOM 7780 C C . LYS B 1 92 ? -53.914 -82.982 -28.818 1.00 56.43 92 LYS B C 1
ATOM 7781 O O . LYS B 1 92 ? -54.277 -83.590 -29.830 1.00 59.79 92 LYS B O 1
ATOM 7787 N N . VAL B 1 93 ? -52.791 -82.270 -28.776 1.00 58.76 93 VAL B N 1
ATOM 7788 C CA . VAL B 1 93 ? -51.896 -82.161 -29.921 1.00 58.22 93 VAL B CA 1
ATOM 7789 C C . VAL B 1 93 ? -50.574 -82.827 -29.552 1.00 56.63 93 VAL B C 1
ATOM 7790 O O . VAL B 1 93 ? -49.930 -82.459 -28.561 1.00 57.55 93 VAL B O 1
ATOM 7794 N N . LEU B 1 94 ? -50.197 -83.839 -30.328 1.00 55.86 94 LEU B N 1
ATOM 7795 C CA . LEU B 1 94 ? -49.066 -84.689 -29.984 1.00 58.34 94 LEU B CA 1
ATOM 7796 C C . LEU B 1 94 ? -47.751 -83.997 -30.308 1.00 55.96 94 LEU B C 1
ATOM 7797 O O . LEU B 1 94 ? -47.077 -84.344 -31.283 1.00 51.74 94 LEU B O 1
ATOM 7802 N N . SER B 1 95 ? -47.385 -83.009 -29.498 1.00 62.12 95 SER B N 1
ATOM 7803 C CA . SER B 1 95 ? -46.151 -82.263 -29.674 1.00 63.24 95 SER B CA 1
ATOM 7804 C C . SER B 1 95 ? -45.402 -82.213 -28.351 1.00 66.52 95 SER B C 1
ATOM 7805 O O . SER B 1 95 ? -46.002 -82.296 -27.275 1.00 59.73 95 SER B O 1
ATOM 7808 N N . SER B 1 96 ? -44.080 -82.082 -28.446 1.00 69.35 96 SER B N 1
ATOM 7809 C CA . SER B 1 96 ? -43.207 -82.043 -27.281 1.00 54.67 96 SER B CA 1
ATOM 7810 C C . SER B 1 96 ? -42.665 -80.649 -27.004 1.00 51.78 96 SER B C 1
ATOM 7811 O O . SER B 1 96 ? -41.751 -80.502 -26.186 1.00 63.46 96 SER B O 1
ATOM 7814 N N . GLU B 1 97 ? -43.198 -79.625 -27.661 1.00 55.24 97 GLU B N 1
ATOM 7815 C CA . GLU B 1 97 ? -42.710 -78.264 -27.505 1.00 66.76 97 GLU B CA 1
ATOM 7816 C C . GLU B 1 97 ? -43.593 -77.486 -26.538 1.00 59.00 97 GLU B C 1
ATOM 7817 O O . GLU B 1 97 ? -44.809 -77.687 -26.475 1.00 53.74 97 GLU B O 1
ATOM 7823 N N . GLN B 1 98 ? -42.960 -76.599 -25.773 1.00 60.67 98 GLN B N 1
ATOM 7824 C CA . GLN B 1 98 ? -43.655 -75.726 -24.840 1.00 54.78 98 GLN B CA 1
ATOM 7825 C C . GLN B 1 98 ? -43.714 -74.284 -25.318 1.00 56.62 98 GLN B C 1
ATOM 7826 O O . GLN B 1 98 ? -44.236 -73.428 -24.597 1.00 56.67 98 GLN B O 1
ATOM 7832 N N . VAL B 1 99 ? -43.187 -73.990 -26.504 1.00 59.02 99 VAL B N 1
ATOM 7833 C CA . VAL B 1 99 ? -43.282 -72.670 -27.119 1.00 58.55 99 VAL B CA 1
ATOM 7834 C C . VAL B 1 99 ? -44.147 -72.807 -28.364 1.00 53.11 99 VAL B C 1
ATOM 7835 O O . VAL B 1 99 ? -43.779 -73.515 -29.310 1.00 54.33 99 VAL B O 1
ATOM 7839 N N . ILE B 1 100 ? -45.304 -72.147 -28.358 1.00 56.13 100 ILE B N 1
ATOM 7840 C CA . ILE B 1 100 ? -46.301 -72.295 -29.411 1.00 57.81 100 ILE B CA 1
ATOM 7841 C C . ILE B 1 100 ? -46.631 -70.928 -29.992 1.00 60.52 100 ILE B C 1
ATOM 7842 O O . ILE B 1 100 ? -46.583 -69.905 -29.301 1.00 63.10 100 ILE B O 1
ATOM 7847 N N . LYS B 1 101 ? -46.970 -70.919 -31.278 1.00 62.47 101 LYS B N 1
ATOM 7848 C CA . LYS B 1 101 ? -47.489 -69.737 -31.950 1.00 58.94 101 LYS B CA 1
ATOM 7849 C C . LYS B 1 101 ? -49.011 -69.796 -31.950 1.00 68.06 101 LYS B C 1
ATOM 7850 O O . LYS B 1 101 ? -49.597 -70.837 -32.267 1.00 65.90 101 LYS B O 1
ATOM 7856 N N . TYR B 1 102 ? -49.643 -68.682 -31.587 1.00 70.89 102 TYR B N 1
ATOM 7857 C CA . TYR B 1 102 ? -51.097 -68.626 -31.521 1.00 65.79 102 TYR B CA 1
ATOM 7858 C C . TYR B 1 102 ? -51.705 -68.795 -32.907 1.00 70.51 102 TYR B C 1
ATOM 7859 O O . TYR B 1 102 ? -51.242 -68.201 -33.885 1.00 67.11 102 TYR B O 1
ATOM 7868 N N . GLU B 1 103 ? -52.754 -69.612 -32.986 1.00 71.81 103 GLU B N 1
ATOM 7869 C CA . GLU B 1 103 ? -53.417 -69.911 -34.251 1.00 70.88 103 GLU B CA 1
ATOM 7870 C C . GLU B 1 103 ? -54.916 -70.069 -34.045 1.00 70.91 103 GLU B C 1
ATOM 7871 O O . GLU B 1 103 ? -55.547 -70.972 -34.605 1.00 72.22 103 GLU B O 1
ATOM 7877 N N . GLY B 1 104 ? -55.507 -69.195 -33.236 1.00 66.95 104 GLY B N 1
ATOM 7878 C CA . GLY B 1 104 ? -56.931 -69.191 -32.999 1.00 71.21 104 GLY B CA 1
ATOM 7879 C C . GLY B 1 104 ? -57.656 -68.171 -33.852 1.00 76.19 104 GLY B C 1
ATOM 7880 O O . GLY B 1 104 ? -57.155 -67.707 -34.883 1.00 73.48 104 GLY B O 1
ATOM 7881 N N . LYS B 1 105 ? -58.863 -67.819 -33.415 1.00 75.61 105 LYS B N 1
ATOM 7882 C CA . LYS B 1 105 ? -59.633 -66.799 -34.110 1.00 71.83 105 LYS B CA 1
ATOM 7883 C C . LYS B 1 105 ? -58.937 -65.448 -33.987 1.00 72.23 105 LYS B C 1
ATOM 7884 O O . LYS B 1 105 ? -58.169 -65.203 -33.052 1.00 73.71 105 LYS B O 1
ATOM 7890 N N . GLU B 1 106 ? -59.203 -64.572 -34.953 1.00 79.06 106 GLU B N 1
ATOM 7891 C CA . GLU B 1 106 ? -58.507 -63.293 -35.021 1.00 78.89 106 GLU B CA 1
ATOM 7892 C C . GLU B 1 106 ? -58.748 -62.473 -33.758 1.00 77.31 106 GLU B C 1
ATOM 7893 O O . GLU B 1 106 ? -59.894 -62.232 -33.365 1.00 73.21 106 GLU B O 1
ATOM 7899 N N . LEU B 1 107 ? -57.659 -62.053 -33.120 1.00 69.30 107 LEU B N 1
ATOM 7900 C CA . LEU B 1 107 ? -57.756 -61.223 -31.929 1.00 67.06 107 LEU B CA 1
ATOM 7901 C C . LEU B 1 107 ? -58.251 -59.826 -32.289 1.00 71.61 107 LEU B C 1
ATOM 7902 O O . LEU B 1 107 ? -57.966 -59.299 -33.367 1.00 79.70 107 LEU B O 1
ATOM 7907 N N . GLU B 1 108 ? -58.999 -59.221 -31.368 1.00 71.55 108 GLU B N 1
ATOM 7908 C CA . GLU B 1 108 ? -59.560 -57.907 -31.628 1.00 73.91 108 GLU B CA 1
ATOM 7909 C C . GLU B 1 108 ? -59.001 -56.875 -30.646 1.00 69.61 108 GLU B C 1
ATOM 7910 O O . GLU B 1 108 ? -58.590 -57.228 -29.536 1.00 66.98 108 GLU B O 1
ATOM 7916 N N . PRO B 1 109 ? -58.949 -55.598 -31.033 1.00 68.78 109 PRO B N 1
ATOM 7917 C CA . PRO B 1 109 ? -58.276 -54.601 -30.190 1.00 66.75 109 PRO B CA 1
ATOM 7918 C C . PRO B 1 109 ? -58.987 -54.368 -28.866 1.00 61.65 109 PRO B C 1
ATOM 7919 O O . PRO B 1 109 ? -60.210 -54.486 -28.755 1.00 63.88 109 PRO B O 1
ATOM 7923 N N . CYS B 1 110 ? -58.185 -54.037 -27.851 1.00 67.02 110 CYS B N 1
ATOM 7924 C CA . CYS B 1 110 ? -58.648 -53.626 -26.527 1.00 60.74 110 CYS B CA 1
ATOM 7925 C C . CYS B 1 110 ? -59.447 -54.713 -25.814 1.00 59.63 110 CYS B C 1
ATOM 7926 O O . CYS B 1 110 ? -60.177 -54.425 -24.860 1.00 65.02 110 CYS B O 1
ATOM 7929 N N . LYS B 1 111 ? -59.314 -55.961 -26.246 1.00 60.61 111 LYS B N 1
ATOM 7930 C CA . LYS B 1 111 ? -60.026 -57.073 -25.637 1.00 69.40 111 LYS B CA 1
ATOM 7931 C C . LYS B 1 111 ? -59.095 -57.868 -24.730 1.00 69.90 111 LYS B C 1
ATOM 7932 O O . LYS B 1 111 ? -57.892 -57.979 -24.984 1.00 71.78 111 LYS B O 1
ATOM 7938 N N . VAL B 1 112 ? -59.665 -58.418 -23.662 1.00 70.44 112 VAL B N 1
ATOM 7939 C CA . VAL B 1 112 ? -58.932 -59.269 -22.735 1.00 66.54 112 VAL B CA 1
ATOM 7940 C C . VAL B 1 112 ? -59.232 -60.723 -23.071 1.00 65.46 112 VAL B C 1
ATOM 7941 O O . VAL B 1 112 ? -60.303 -61.059 -23.592 1.00 69.80 112 VAL B O 1
ATOM 7945 N N . TYR B 1 113 ? -58.268 -61.594 -22.788 1.00 67.68 113 TYR B N 1
ATOM 7946 C CA . TYR B 1 113 ? -58.400 -63.013 -23.076 1.00 65.86 113 TYR B CA 1
ATOM 7947 C C . TYR B 1 113 ? -57.890 -63.818 -21.891 1.00 65.18 113 TYR B C 1
ATOM 7948 O O . TYR B 1 113 ? -57.017 -63.369 -21.145 1.00 62.37 113 TYR B O 1
ATOM 7957 N N . PHE B 1 114 ? -58.444 -65.016 -21.728 1.00 63.35 114 PHE B N 1
ATOM 7958 C CA . PHE B 1 114 ? -58.089 -65.919 -20.642 1.00 62.79 114 PHE B CA 1
ATOM 7959 C C . PHE B 1 114 ? -57.662 -67.251 -21.238 1.00 63.02 114 PHE B C 1
ATOM 7960 O O . PHE B 1 114 ? -58.397 -67.837 -22.038 1.00 63.97 114 PHE B O 1
ATOM 7968 N N . TRP B 1 115 ? -56.480 -67.731 -20.852 1.00 66.71 115 TRP B N 1
ATOM 7969 C CA . TRP B 1 115 ? -55.944 -68.956 -21.426 1.00 64.31 115 TRP B CA 1
ATOM 7970 C C . TRP B 1 115 ? -55.308 -69.822 -20.349 1.00 59.12 115 TRP B C 1
ATOM 7971 O O . TRP 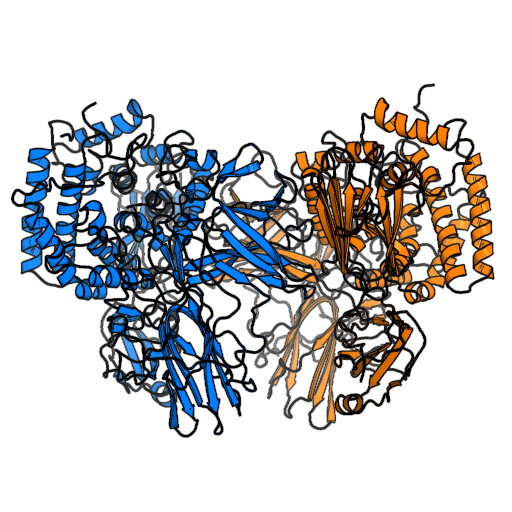B 1 115 ? -54.708 -69.313 -19.398 1.00 57.34 115 TRP B O 1
ATOM 7982 N N . LYS B 1 116 ? -55.457 -71.137 -20.507 1.00 58.06 116 LYS B N 1
ATOM 7983 C CA . LYS B 1 116 ? -54.817 -72.121 -19.647 1.00 65.61 116 LYS B CA 1
ATOM 7984 C C . LYS B 1 116 ? -54.323 -73.269 -20.517 1.00 63.04 116 LYS B C 1
ATOM 7985 O O . LYS B 1 116 ? -54.675 -73.376 -21.694 1.00 61.73 116 LYS B O 1
ATOM 7991 N N . VAL B 1 117 ? -53.501 -74.136 -19.930 1.00 59.34 117 VAL B N 1
ATOM 7992 C CA . VAL B 1 117 ? -52.868 -75.209 -20.688 1.00 55.58 117 VAL B CA 1
ATOM 7993 C C . VAL B 1 117 ? -52.715 -76.433 -19.792 1.00 61.38 117 VAL B C 1
ATOM 7994 O O . VAL B 1 117 ? -52.419 -76.318 -18.599 1.00 56.96 117 VAL B O 1
ATOM 7998 N N . ARG B 1 118 ? -52.943 -77.607 -20.378 1.00 62.17 118 ARG B N 1
ATOM 7999 C CA . ARG B 1 118 ? -52.684 -78.893 -19.749 1.00 61.59 118 ARG B CA 1
ATOM 8000 C C . ARG B 1 118 ? -51.725 -79.687 -20.628 1.00 58.48 118 ARG B C 1
ATOM 8001 O O . ARG B 1 118 ? -51.573 -79.409 -21.821 1.00 64.51 118 ARG B O 1
ATOM 8009 N N . TRP B 1 119 ? -51.074 -80.684 -20.033 1.00 55.44 119 TRP B N 1
ATOM 8010 C CA . TRP B 1 119 ? -50.064 -81.450 -20.748 1.00 53.53 119 TRP B CA 1
ATOM 8011 C C . TRP B 1 119 ? -50.156 -82.922 -20.376 1.00 54.78 119 TRP B C 1
ATOM 8012 O O . TRP B 1 119 ? -50.698 -83.294 -19.332 1.00 53.94 119 TRP B O 1
ATOM 8023 N N . TRP B 1 120 ? -49.621 -83.757 -21.260 1.00 57.53 120 TRP B N 1
ATOM 8024 C CA . TRP B 1 120 ? -49.465 -85.184 -21.026 1.00 56.03 120 TRP B CA 1
ATOM 8025 C C . TRP B 1 120 ? -47.981 -85.504 -20.917 1.00 60.60 120 TRP B C 1
ATOM 8026 O O . TRP B 1 120 ? -47.159 -84.931 -21.642 1.00 58.63 120 TRP B O 1
ATOM 8037 N N . ASP B 1 121 ? -47.638 -86.413 -20.013 1.00 55.03 121 ASP B N 1
ATOM 8038 C CA . ASP B 1 121 ? -46.246 -86.724 -19.747 1.00 58.80 121 ASP B CA 1
ATOM 8039 C C . ASP B 1 121 ? -45.815 -87.943 -20.573 1.00 63.81 121 ASP B C 1
ATOM 8040 O O . ASP B 1 121 ? -46.477 -88.316 -21.548 1.00 59.49 121 ASP B O 1
ATOM 8045 N N . SER B 1 122 ? -44.700 -88.571 -20.184 1.00 62.37 122 SER B N 1
ATOM 8046 C CA . SER B 1 122 ? -44.125 -89.659 -20.969 1.00 58.73 122 SER B CA 1
ATOM 8047 C C . SER B 1 122 ? -45.010 -90.899 -21.003 1.00 60.31 122 SER B C 1
ATOM 8048 O O . SER B 1 122 ? -44.808 -91.762 -21.864 1.00 53.90 122 SER B O 1
ATOM 8051 N N . LYS B 1 123 ? -45.975 -91.013 -20.091 1.00 63.20 123 LYS B N 1
ATOM 8052 C CA . LYS B 1 123 ? -46.865 -92.165 -20.029 1.00 59.61 123 LYS B CA 1
ATOM 8053 C C . LYS B 1 123 ? -48.306 -91.791 -20.363 1.00 60.49 123 LYS B C 1
ATOM 8054 O O . LYS B 1 123 ? -49.245 -92.449 -19.908 1.00 58.54 123 LYS B O 1
ATOM 8060 N N . ASP B 1 124 ? -48.489 -90.731 -21.153 1.00 61.39 124 ASP B N 1
ATOM 8061 C CA . ASP B 1 124 ? -49.800 -90.276 -21.615 1.00 59.61 124 ASP B CA 1
ATOM 8062 C C . ASP B 1 124 ? -50.752 -89.964 -20.466 1.00 54.05 124 ASP B C 1
ATOM 8063 O O . ASP B 1 124 ? -51.973 -89.987 -20.645 1.00 60.74 124 ASP B O 1
ATOM 8068 N N . GLN B 1 125 ? -50.220 -89.672 -19.282 1.00 51.60 125 GLN B N 1
ATOM 8069 C CA . GLN B 1 125 ? -51.057 -89.337 -18.140 1.00 49.05 125 GLN B CA 1
ATOM 8070 C C . GLN B 1 125 ? -51.448 -87.867 -18.202 1.00 50.82 125 GLN B C 1
ATOM 8071 O O . GLN B 1 125 ? -50.587 -86.990 -18.316 1.00 57.17 125 GLN B O 1
ATOM 8077 N N . GLU B 1 126 ? -52.749 -87.604 -18.134 1.00 54.55 126 GLU B N 1
ATOM 8078 C CA . GLU B 1 126 ? -53.244 -86.239 -18.217 1.00 56.65 126 GLU B CA 1
ATOM 8079 C C . GLU B 1 126 ? -52.936 -85.472 -16.936 1.00 61.48 126 GLU B C 1
ATOM 8080 O O . GLU B 1 126 ? -52.824 -86.047 -15.849 1.00 63.49 126 GLU B O 1
ATOM 8086 N N . SER B 1 127 ? -52.804 -84.160 -17.075 1.00 63.27 127 SER B N 1
ATOM 8087 C CA . SER B 1 127 ? -52.519 -83.255 -15.976 1.00 60.75 127 SER B CA 1
ATOM 8088 C C . SER B 1 127 ? -53.679 -82.290 -15.777 1.00 59.90 127 SER B C 1
ATOM 8089 O O . SER B 1 127 ? -54.448 -82.027 -16.710 1.00 60.60 127 SER B O 1
ATOM 8092 N N . PRO B 1 128 ? -53.843 -81.748 -14.571 1.00 58.19 128 PRO B N 1
ATOM 8093 C CA . PRO B 1 128 ? -54.868 -80.723 -14.366 1.00 60.65 128 PRO B CA 1
ATOM 8094 C C . PRO B 1 128 ? -54.577 -79.486 -15.200 1.00 55.48 128 PRO B C 1
ATOM 8095 O O . PRO B 1 128 ? -53.460 -79.263 -15.671 1.00 53.81 128 PRO B O 1
ATOM 8099 N N . PHE B 1 129 ? -55.613 -78.678 -15.391 1.00 60.21 129 PHE B N 1
ATOM 8100 C CA . PHE B 1 129 ? -55.452 -77.443 -16.138 1.00 55.35 129 PHE B CA 1
ATOM 8101 C C . PHE B 1 129 ? -54.634 -76.442 -15.333 1.00 56.89 129 PHE B C 1
ATOM 8102 O O . PHE B 1 129 ? -54.668 -76.424 -14.100 1.00 59.76 129 PHE B O 1
ATOM 8110 N N . SER B 1 130 ? -53.883 -75.611 -16.047 1.00 59.17 130 SER B N 1
ATOM 8111 C CA . SER B 1 130 ? -53.095 -74.575 -15.407 1.00 51.90 130 SER B CA 1
ATOM 8112 C C . SER B 1 130 ? -54.005 -73.492 -14.835 1.00 54.30 130 SER B C 1
ATOM 8113 O O . SER B 1 130 ? -55.195 -73.406 -15.150 1.00 58.53 130 SER B O 1
ATOM 8116 N N . VAL B 1 131 ? -53.422 -72.650 -13.979 1.00 59.07 131 VAL B N 1
ATOM 8117 C CA . VAL B 1 131 ? -54.145 -71.483 -13.495 1.00 53.72 131 VAL B CA 1
ATOM 8118 C C . VAL B 1 131 ? -54.424 -70.556 -14.669 1.00 56.86 131 VAL B C 1
ATOM 8119 O O . VAL B 1 131 ? -53.570 -70.348 -15.541 1.00 60.59 131 VAL B O 1
ATOM 8123 N N . VAL B 1 132 ? -55.640 -70.010 -14.707 1.00 50.83 132 VAL B N 1
ATOM 8124 C CA . VAL B 1 132 ? -56.047 -69.173 -15.830 1.00 57.62 132 VAL B CA 1
ATOM 8125 C C . VAL B 1 132 ? -55.158 -67.939 -15.884 1.00 56.61 132 VAL B C 1
ATOM 8126 O O . VAL B 1 132 ? -55.103 -67.150 -14.933 1.00 61.37 132 VAL B O 1
ATOM 8130 N N . ASN B 1 133 ? -54.443 -67.778 -16.993 1.00 57.39 133 ASN B N 1
ATOM 8131 C CA . ASN B 1 133 ? -53.626 -66.604 -17.250 1.00 56.00 133 ASN B CA 1
ATOM 8132 C C . ASN B 1 133 ? -54.296 -65.734 -18.303 1.00 56.16 133 ASN B C 1
ATOM 8133 O O . ASN B 1 133 ? -55.123 -66.199 -19.092 1.00 60.16 133 ASN B O 1
ATOM 8138 N N . THR B 1 134 ? -53.927 -64.458 -18.314 1.00 58.95 134 THR B N 1
ATOM 8139 C CA . THR B 1 134 ? -54.583 -63.484 -19.168 1.00 58.46 134 THR B CA 1
ATOM 8140 C C . THR B 1 134 ? -53.570 -62.779 -20.061 1.00 58.15 134 THR B C 1
ATOM 8141 O O . THR B 1 134 ? -52.358 -62.841 -19.838 1.00 59.50 134 THR B O 1
ATOM 8145 N N . PHE B 1 135 ? -54.092 -62.126 -21.097 1.00 62.73 135 PHE B N 1
ATOM 8146 C CA . PHE B 1 135 ? -53.301 -61.242 -21.943 1.00 64.45 135 PHE B CA 1
ATOM 8147 C C . PHE B 1 135 ? -54.259 -60.306 -22.664 1.00 64.57 135 PHE B C 1
ATOM 8148 O O . PHE B 1 135 ? -55.281 -60.751 -23.197 1.00 66.27 135 PHE B O 1
ATOM 8156 N N . GLU B 1 136 ? -53.941 -59.016 -22.659 1.00 59.35 136 GLU B N 1
ATOM 8157 C CA . GLU B 1 136 ? -54.805 -57.989 -23.221 1.00 65.69 136 GLU B CA 1
ATOM 8158 C C . GLU B 1 136 ? -54.163 -57.391 -24.465 1.00 63.60 136 GLU B C 1
ATOM 8159 O O . GLU B 1 136 ? -52.961 -57.107 -24.479 1.00 60.63 136 GLU B O 1
ATOM 8165 N N . THR B 1 137 ? -54.968 -57.201 -25.506 1.00 65.21 137 THR B N 1
ATOM 8166 C CA . THR B 1 137 ? -54.488 -56.643 -26.761 1.00 63.67 137 THR B CA 1
ATOM 8167 C C . THR B 1 137 ? -54.613 -55.124 -26.759 1.00 66.67 137 THR B C 1
ATOM 8168 O O . THR B 1 137 ? -55.504 -54.554 -26.123 1.00 68.98 137 THR B O 1
ATOM 8172 N N . GLY B 1 138 ? -53.705 -54.474 -27.478 1.00 59.96 138 GLY B N 1
ATOM 8173 C CA . GLY B 1 138 ? -53.714 -53.032 -27.637 1.00 55.84 138 GLY B CA 1
ATOM 8174 C C . GLY B 1 138 ? -54.560 -52.585 -28.808 1.00 63.18 138 GLY B C 1
ATOM 8175 O O . GLY B 1 138 ? -55.539 -53.237 -29.185 1.00 62.60 138 GLY B O 1
ATOM 8176 N N . LEU B 1 139 ? -54.179 -51.452 -29.399 1.00 60.26 139 LEU B N 1
ATOM 8177 C CA . LEU B 1 139 ? -54.907 -50.935 -30.550 1.00 59.95 139 LEU B CA 1
ATOM 8178 C C . LEU B 1 139 ? -54.562 -51.668 -31.838 1.00 65.43 139 LEU B C 1
ATOM 8179 O O . LEU B 1 139 ? -55.348 -51.620 -32.790 1.00 70.30 139 LEU B O 1
ATOM 8184 N N . MET B 1 140 ? -53.407 -52.337 -31.883 1.00 69.19 140 MET B N 1
ATOM 8185 C CA . MET B 1 140 ? -52.983 -53.155 -33.016 1.00 73.19 140 MET B CA 1
ATOM 8186 C C . MET B 1 140 ? -52.819 -52.338 -34.295 1.00 72.21 140 MET B C 1
ATOM 8187 O O . MET B 1 140 ? -51.690 -52.071 -34.722 1.00 71.98 140 MET B O 1
ATOM 8192 N N . ASN B 1 141 ? -53.927 -51.942 -34.913 1.00 73.07 141 ASN B N 1
ATOM 8193 C CA . ASN B 1 141 ? -53.885 -51.203 -36.166 1.00 70.16 141 ASN B CA 1
ATOM 8194 C C . ASN B 1 141 ? -53.826 -49.703 -35.910 1.00 71.58 141 ASN B C 1
ATOM 8195 O O . ASN B 1 141 ? -54.346 -49.201 -34.910 1.00 71.17 141 ASN B O 1
ATOM 8200 N N . GLU B 1 142 ? -53.183 -48.986 -36.836 1.00 77.70 142 GLU B N 1
ATOM 8201 C CA . GLU B 1 142 ? -53.121 -47.532 -36.742 1.00 80.19 142 GLU B CA 1
ATOM 8202 C C . GLU B 1 142 ? -54.441 -46.876 -37.119 1.00 73.24 142 GLU B C 1
ATOM 8203 O O . GLU B 1 142 ? -54.677 -45.723 -36.741 1.00 71.55 142 GLU B O 1
ATOM 8209 N N . GLU B 1 143 ? -55.304 -47.580 -37.854 1.00 76.49 143 GLU B N 1
ATOM 8210 C CA . GLU B 1 143 ? -56.616 -47.047 -38.194 1.00 76.97 143 GLU B CA 1
ATOM 8211 C C . GLU B 1 143 ? -57.541 -46.949 -36.989 1.00 76.21 143 GLU B C 1
ATOM 8212 O O . GLU B 1 143 ? -58.586 -46.296 -37.084 1.00 84.10 143 GLU B O 1
ATOM 8214 N N . ASN B 1 144 ? -57.188 -47.577 -35.866 1.00 76.90 144 ASN B N 1
ATOM 8215 C CA . ASN B 1 144 ? -57.985 -47.527 -34.648 1.00 77.86 144 ASN B CA 1
ATOM 8216 C C . ASN B 1 144 ? -57.404 -46.566 -33.616 1.00 77.95 144 ASN B C 1
ATOM 8217 O O . ASN B 1 144 ? -57.505 -46.817 -32.411 1.00 85.60 144 ASN B O 1
ATOM 8222 N N . TRP B 1 145 ? -56.799 -45.464 -34.060 1.00 75.19 145 TRP B N 1
ATOM 8223 C CA . TRP B 1 145 ? -56.108 -44.573 -33.138 1.00 79.53 145 TRP B CA 1
ATOM 8224 C C . TRP B 1 145 ? -56.882 -43.304 -32.807 1.00 81.61 145 TRP B C 1
ATOM 8225 O O . TRP B 1 145 ? -56.675 -42.740 -31.727 1.00 84.11 145 TRP B O 1
ATOM 8236 N N . LYS B 1 146 ? -57.753 -42.834 -33.703 1.00 71.29 146 LYS B N 1
ATOM 8237 C CA . LYS B 1 146 ? -58.652 -41.716 -33.418 1.00 79.53 146 LYS B CA 1
ATOM 8238 C C . LYS B 1 146 ? -57.908 -40.429 -33.069 1.00 79.55 146 LYS B C 1
ATOM 8239 O O . LYS B 1 146 ? -58.116 -39.394 -33.710 1.00 75.55 146 LYS B O 1
ATOM 8245 N N . ALA B 1 147 ? -57.052 -40.484 -32.049 1.00 77.30 147 ALA B N 1
ATOM 8246 C CA . ALA B 1 147 ? -56.313 -39.317 -31.592 1.00 69.66 147 ALA B CA 1
ATOM 8247 C C . ALA B 1 147 ? -55.357 -38.815 -32.673 1.00 69.58 147 ALA B C 1
ATOM 8248 O O . ALA B 1 147 ? -55.082 -39.486 -33.672 1.00 68.47 147 ALA B O 1
ATOM 8250 N N . LYS B 1 148 ? -54.840 -37.609 -32.451 1.00 62.11 148 LYS B N 1
ATOM 8251 C CA . LYS B 1 148 ? -53.903 -36.974 -33.363 1.00 65.77 148 LYS B CA 1
ATOM 8252 C C . LYS B 1 148 ? -52.690 -36.485 -32.585 1.00 66.74 148 LYS B C 1
ATOM 8253 O O . LYS B 1 148 ? -52.771 -36.214 -31.384 1.00 67.48 148 LYS B O 1
ATOM 8259 N N . TRP B 1 149 ? -51.561 -36.382 -33.281 1.00 66.78 149 TRP B N 1
ATOM 8260 C CA . TRP B 1 149 ? -50.340 -35.889 -32.661 1.00 64.84 149 TRP B CA 1
ATOM 8261 C C . TRP B 1 149 ? -50.459 -34.394 -32.391 1.00 66.68 149 TRP B C 1
ATOM 8262 O O . TRP B 1 149 ? -50.877 -33.627 -33.264 1.00 66.75 149 TRP B O 1
ATOM 8273 N N . ILE B 1 150 ? -50.094 -33.978 -31.178 1.00 63.70 150 ILE B N 1
ATOM 8274 C CA . ILE B 1 150 ? -50.175 -32.581 -30.777 1.00 67.95 150 ILE B CA 1
ATOM 8275 C C . ILE B 1 150 ? -48.808 -32.116 -30.291 1.00 66.26 150 ILE B C 1
ATOM 8276 O O . ILE B 1 150 ? -47.948 -32.915 -29.912 1.00 62.99 150 ILE B O 1
ATOM 8281 N N . THR B 1 151 ? -48.619 -30.797 -30.305 1.00 71.76 151 THR B N 1
ATOM 8282 C CA . THR B 1 151 ? -47.354 -30.190 -29.915 1.00 71.70 151 THR B CA 1
ATOM 8283 C C . THR B 1 151 ? -47.608 -28.768 -29.430 1.00 72.84 151 THR B C 1
ATOM 8284 O O . THR B 1 151 ? -48.728 -28.256 -29.497 1.00 70.01 151 THR B O 1
ATOM 8288 N N . LYS B 1 152 ? -46.549 -28.136 -28.928 1.00 71.88 152 LYS B N 1
ATOM 8289 C CA . LYS B 1 152 ? -46.619 -26.735 -28.545 1.00 78.04 152 LYS B CA 1
ATOM 8290 C C . LYS B 1 152 ? -46.388 -25.843 -29.760 1.00 85.65 152 LYS B C 1
ATOM 8291 O O . LYS B 1 152 ? -45.675 -26.207 -30.700 1.00 81.05 152 LYS B O 1
ATOM 8297 N N . LYS B 1 153 ? -47.006 -24.661 -29.734 1.00 86.92 153 LYS B N 1
ATOM 8298 C CA . LYS B 1 153 ? -46.923 -23.756 -30.875 1.00 84.39 153 LYS B CA 1
ATOM 8299 C C . LYS B 1 153 ? -45.530 -23.148 -31.004 1.00 94.39 153 LYS B C 1
ATOM 8300 O O . LYS B 1 153 ? -44.959 -23.107 -32.101 1.00 91.71 153 LYS B O 1
ATOM 8306 N N . GLU B 1 154 ? -44.965 -22.673 -29.893 1.00 92.75 154 GLU B N 1
ATOM 8307 C CA . GLU B 1 154 ? -43.730 -21.893 -29.928 1.00 86.57 154 GLU B CA 1
ATOM 8308 C C . GLU B 1 154 ? -42.483 -22.775 -29.919 1.00 81.23 154 GLU B C 1
ATOM 8309 O O . GLU B 1 154 ? -41.656 -22.693 -30.833 1.00 83.60 154 GLU B O 1
ATOM 8311 N N . HIS B 1 155 ? -42.334 -23.607 -28.885 1.00 82.20 155 HIS B N 1
ATOM 8312 C CA . HIS B 1 155 ? -41.167 -24.467 -28.690 1.00 78.14 155 HIS B CA 1
ATOM 8313 C C . HIS B 1 155 ? -39.893 -23.653 -28.481 1.00 75.36 155 HIS B C 1
ATOM 8314 O O . HIS B 1 155 ? -39.230 -23.262 -29.448 1.00 63.57 155 HIS B O 1
ATOM 8321 N N . LYS B 1 156 ? -39.545 -23.396 -27.222 1.00 77.48 156 LYS B N 1
ATOM 8322 C CA . LYS B 1 156 ? -38.283 -22.746 -26.897 1.00 74.25 156 LYS B CA 1
ATOM 8323 C C . LYS B 1 156 ? -37.168 -23.781 -26.841 1.00 73.77 156 LYS B C 1
ATOM 8324 O O . LYS B 1 156 ? -37.342 -24.870 -26.287 1.00 74.05 156 LYS B O 1
ATOM 8330 N N . TYR B 1 157 ? -36.018 -23.439 -27.417 1.00 70.52 157 TYR B N 1
ATOM 8331 C CA . TYR B 1 157 ? -34.932 -24.399 -27.557 1.00 69.39 157 TYR B CA 1
ATOM 8332 C C . TYR B 1 157 ? -33.600 -23.662 -27.610 1.00 74.53 157 TYR B C 1
ATOM 8333 O O . TYR B 1 157 ? -33.544 -22.429 -27.623 1.00 76.61 157 TYR B O 1
ATOM 8342 N N . GLU B 1 158 ? -32.520 -24.442 -27.643 1.00 74.07 158 GLU B N 1
ATOM 8343 C CA . GLU B 1 158 ? -31.164 -23.916 -27.698 1.00 71.69 158 GLU B CA 1
ATOM 8344 C C . GLU B 1 158 ? -30.278 -24.930 -28.406 1.00 69.88 158 GLU B C 1
ATOM 8345 O O . GLU B 1 158 ? -30.426 -26.138 -28.205 1.00 65.41 158 GLU B O 1
ATOM 8351 N N . VAL B 1 159 ? -29.363 -24.435 -29.237 1.00 73.07 159 VAL B N 1
ATOM 8352 C CA . VAL B 1 159 ? -28.443 -25.279 -29.994 1.00 72.43 159 VAL B CA 1
ATOM 8353 C C . VAL B 1 159 ? -27.077 -25.238 -29.323 1.00 71.29 159 VAL B C 1
ATOM 8354 O O . VAL B 1 159 ? -26.560 -24.158 -29.009 1.00 61.74 159 VAL B O 1
ATOM 8358 N N . TYR B 1 160 ? -26.489 -26.415 -29.108 1.00 71.22 160 TYR B N 1
ATOM 8359 C CA . TYR B 1 160 ? -25.222 -26.560 -28.399 1.00 64.99 160 TYR B CA 1
ATOM 8360 C C . TYR B 1 160 ? -24.190 -27.146 -29.354 1.00 70.61 160 TYR B C 1
ATOM 8361 O O . TYR B 1 160 ? -24.250 -28.335 -29.688 1.00 75.72 160 TYR B O 1
ATOM 8370 N N . SER B 1 161 ? -23.244 -26.312 -29.793 1.00 69.58 161 SER B N 1
ATOM 8371 C CA . SER B 1 161 ? -22.147 -26.750 -30.644 1.00 68.89 161 SER B CA 1
ATOM 8372 C C . SER B 1 161 ? -20.885 -26.836 -29.797 1.00 78.94 161 SER B C 1
ATOM 8373 O O . SER B 1 161 ? -20.221 -25.812 -29.576 1.00 81.97 161 SER B O 1
ATOM 8376 N N . PRO B 1 162 ? -20.509 -28.016 -29.307 1.00 80.39 162 PRO B N 1
ATOM 8377 C CA . PRO B 1 162 ? -19.431 -28.124 -28.314 1.00 75.33 162 PRO B CA 1
ATOM 8378 C C . PRO B 1 162 ? -18.033 -28.331 -28.881 1.00 81.42 162 PRO B C 1
ATOM 8379 O O . PRO B 1 162 ? -17.103 -28.520 -28.091 1.00 93.53 162 PRO B O 1
ATOM 8383 N N . ASP B 1 163 ? -17.862 -28.310 -30.204 1.00 81.95 163 ASP B N 1
ATOM 8384 C CA . ASP B 1 163 ? -16.543 -28.396 -30.827 1.00 92.47 163 ASP B CA 1
ATOM 8385 C C . ASP B 1 163 ? -15.790 -29.653 -30.403 1.00 85.16 163 ASP B C 1
ATOM 8386 O O . ASP B 1 163 ? -14.917 -29.597 -29.530 1.00 80.06 163 ASP B O 1
ATOM 8391 N N . GLY B 1 164 ? -16.113 -30.786 -31.017 1.00 80.77 164 GLY B N 1
ATOM 8392 C CA . GLY B 1 164 ? -15.451 -32.032 -30.686 1.00 77.94 164 GLY B CA 1
ATOM 8393 C C . GLY B 1 164 ? -16.382 -33.226 -30.722 1.00 88.04 164 GLY B C 1
ATOM 8394 O O . GLY B 1 164 ? -16.001 -34.331 -30.323 1.00 87.89 164 GLY B O 1
ATOM 8395 N N . ALA B 1 165 ? -17.611 -33.011 -31.198 1.00 83.65 165 ALA B N 1
ATOM 8396 C CA . ALA B 1 165 ? -18.579 -34.089 -31.304 1.00 81.85 165 ALA B CA 1
ATOM 8397 C C . ALA B 1 165 ? -18.078 -35.150 -32.283 1.00 85.91 165 ALA B C 1
ATOM 8398 O O . ALA B 1 165 ? -17.217 -34.872 -33.122 1.00 92.21 165 ALA B O 1
ATOM 8400 N N . PRO B 1 166 ? -18.593 -36.392 -32.173 1.00 83.85 166 PRO B N 1
ATOM 8401 C CA . PRO B 1 166 ? -18.159 -37.472 -33.074 1.00 92.85 166 PRO B CA 1
ATOM 8402 C C . PRO B 1 166 ? -18.066 -37.068 -34.539 1.00 93.17 166 PRO B C 1
ATOM 8403 O O . PRO B 1 166 ? -16.963 -36.952 -35.085 1.00 95.91 166 PRO B O 1
ATOM 8407 N N . PHE B 1 167 ? -19.213 -36.852 -35.186 1.00 84.34 167 PHE B N 1
ATOM 8408 C CA . PHE B 1 167 ? -19.259 -36.446 -36.585 1.00 81.74 167 PHE B CA 1
ATOM 8409 C C . PHE B 1 167 ? -19.389 -34.936 -36.742 1.00 83.26 167 PHE B C 1
ATOM 8410 O O . PHE B 1 167 ? -19.983 -34.461 -37.717 1.00 75.45 167 PHE B O 1
ATOM 8418 N N . GLY B 1 168 ? -18.846 -34.172 -35.795 1.00 88.37 168 GLY B N 1
ATOM 8419 C CA . GLY B 1 168 ? -18.938 -32.726 -35.848 1.00 81.67 168 GLY B CA 1
ATOM 8420 C C . GLY B 1 168 ? -20.337 -32.173 -35.716 1.00 78.55 168 GLY B C 1
ATOM 8421 O O . GLY B 1 168 ? -20.571 -31.018 -36.079 1.00 74.11 168 GLY B O 1
ATOM 8422 N N . LEU B 1 169 ? -21.275 -32.963 -35.200 1.00 79.14 169 LEU B N 1
ATOM 8423 C CA . LEU B 1 169 ? -22.664 -32.546 -35.105 1.00 77.54 169 LEU B CA 1
ATOM 8424 C C . LEU B 1 169 ? -22.877 -31.614 -33.915 1.00 76.54 169 LEU B C 1
ATOM 8425 O O . LEU B 1 169 ? -22.047 -31.512 -33.008 1.00 71.57 169 LEU B O 1
ATOM 8430 N N . ASN B 1 170 ? -24.012 -30.925 -33.933 1.00 74.64 170 ASN B N 1
ATOM 8431 C CA . ASN B 1 170 ? -24.445 -30.062 -32.845 1.00 66.34 170 ASN B CA 1
ATOM 8432 C C . ASN B 1 170 ? -25.632 -30.703 -32.135 1.00 65.84 170 ASN B C 1
ATOM 8433 O O . ASN B 1 170 ? -26.140 -31.752 -32.541 1.00 66.07 170 ASN B O 1
ATOM 8438 N N . TYR B 1 171 ? -26.081 -30.060 -31.060 1.00 65.48 171 TYR B N 1
ATOM 8439 C CA . TYR B 1 171 ? -27.165 -30.583 -30.235 1.00 65.81 171 TYR B CA 1
ATOM 8440 C C . TYR B 1 171 ? -28.247 -29.521 -30.109 1.00 64.44 171 TYR B C 1
ATOM 8441 O O . TYR B 1 171 ? -28.027 -28.476 -29.488 1.00 65.42 171 TYR B O 1
ATOM 8450 N N . THR B 1 172 ? -29.411 -29.787 -30.696 1.00 62.53 172 THR B N 1
ATOM 8451 C CA . THR B 1 172 ? -30.577 -28.924 -30.541 1.00 65.77 172 THR B CA 1
ATOM 8452 C C . THR B 1 172 ? -31.427 -29.480 -29.404 1.00 69.58 172 THR B C 1
ATOM 8453 O O . THR B 1 172 ? -32.081 -30.517 -29.558 1.00 71.21 172 THR B O 1
ATOM 8457 N N . ILE B 1 173 ? -31.413 -28.797 -28.263 1.00 68.71 173 ILE B N 1
ATOM 8458 C CA . ILE B 1 173 ? -32.117 -29.235 -27.063 1.00 64.90 173 ILE B CA 1
ATOM 8459 C C . ILE B 1 173 ? -33.291 -28.295 -26.832 1.00 65.00 173 ILE B C 1
ATOM 8460 O O . ILE B 1 173 ? -33.104 -27.081 -26.683 1.00 68.25 173 ILE B O 1
ATOM 8465 N N . ALA B 1 174 ? -34.496 -28.855 -26.794 1.00 58.64 174 ALA B N 1
ATOM 8466 C CA . ALA B 1 174 ? -35.716 -28.090 -26.591 1.00 59.66 174 ALA B CA 1
ATOM 8467 C C . ALA B 1 174 ? -36.169 -28.167 -25.137 1.00 67.10 174 ALA B C 1
ATOM 8468 O O . ALA B 1 174 ? -35.787 -29.068 -24.386 1.00 66.83 174 ALA B O 1
ATOM 8470 N N . TYR B 1 175 ? -36.997 -27.200 -24.748 1.00 62.43 175 TYR B N 1
ATOM 8471 C CA . TYR B 1 175 ? -37.572 -27.204 -23.413 1.00 62.79 175 TYR B CA 1
ATOM 8472 C C . TYR B 1 175 ? -38.528 -28.388 -23.256 1.00 65.74 175 TYR B C 1
ATOM 8473 O O . TYR B 1 175 ? -38.912 -29.048 -24.225 1.00 68.54 175 TYR B O 1
ATOM 8482 N N . ALA B 1 176 ? -38.916 -28.652 -22.007 1.00 62.03 176 ALA B N 1
ATOM 8483 C CA . ALA B 1 176 ? -39.807 -29.761 -21.700 1.00 61.98 176 ALA B CA 1
ATOM 8484 C C . ALA B 1 176 ? -41.236 -29.248 -21.572 1.00 64.38 176 ALA B C 1
ATOM 8485 O O . ALA B 1 176 ? -41.579 -28.631 -20.551 1.00 59.03 176 ALA B O 1
ATOM 8487 N N . PRO B 1 177 ? -42.105 -29.476 -22.557 1.00 65.29 177 PRO B N 1
ATOM 8488 C CA . PRO B 1 177 ? -43.477 -28.968 -22.468 1.00 58.81 177 PRO B CA 1
ATOM 8489 C C . PRO B 1 177 ? -44.403 -29.930 -21.742 1.00 62.11 177 PRO B C 1
ATOM 8490 O O . PRO B 1 177 ? -44.281 -31.153 -21.835 1.00 65.38 177 PRO B O 1
ATOM 8494 N N . MET B 1 178 ? -45.345 -29.356 -21.003 1.00 60.95 178 MET B N 1
ATOM 8495 C CA . MET B 1 178 ? -46.360 -30.117 -20.294 1.00 64.91 178 MET B CA 1
ATOM 8496 C C . MET B 1 178 ? -47.699 -29.981 -21.007 1.00 64.44 178 MET B C 1
ATOM 8497 O O . MET B 1 178 ? -47.980 -28.964 -21.647 1.00 61.52 178 MET B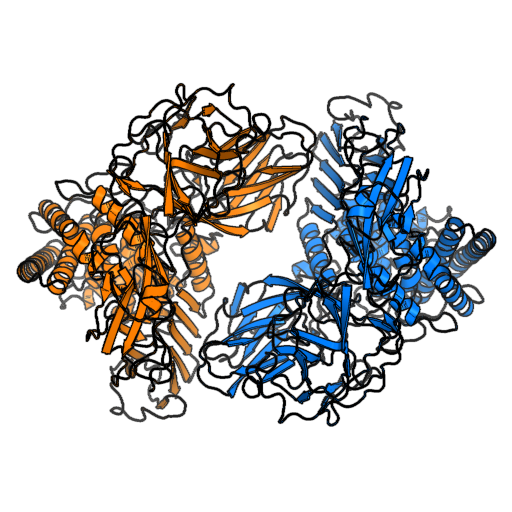 O 1
ATOM 8502 N N . PHE B 1 179 ? -48.520 -31.024 -20.897 1.00 68.13 179 PHE B N 1
ATOM 8503 C CA . PHE B 1 179 ? -49.835 -31.065 -21.525 1.00 69.28 179 PHE B CA 1
ATOM 8504 C C . PHE B 1 179 ? -50.850 -31.578 -20.516 1.00 70.50 179 PHE B C 1
ATOM 8505 O O . PHE B 1 179 ? -50.597 -32.573 -19.830 1.00 73.25 179 PHE B O 1
ATOM 8513 N N . ARG B 1 180 ? -51.996 -30.905 -20.432 1.00 70.47 180 ARG B N 1
ATOM 8514 C CA . ARG B 1 180 ? -53.046 -31.284 -19.499 1.00 70.96 180 ARG B CA 1
ATOM 8515 C C . ARG B 1 180 ? -54.398 -31.203 -20.195 1.00 75.47 180 ARG B C 1
ATOM 8516 O O . ARG B 1 180 ? -54.580 -30.440 -21.148 1.00 73.39 180 ARG B O 1
ATOM 8524 N N . LYS B 1 181 ? -55.343 -32.010 -19.710 1.00 79.89 181 LYS B N 1
ATOM 8525 C CA . LYS B 1 181 ? -56.692 -32.049 -20.265 1.00 74.87 181 LYS B CA 1
ATOM 8526 C C . LYS B 1 181 ? -57.630 -32.641 -19.223 1.00 70.36 181 LYS B C 1
ATOM 8527 O O . LYS B 1 181 ? -57.318 -33.676 -18.626 1.00 71.11 181 LYS B O 1
ATOM 8533 N N . SER B 1 182 ? -58.768 -31.989 -19.008 1.00 72.62 182 SER B N 1
ATOM 8534 C CA . SER B 1 182 ? -59.742 -32.426 -18.018 1.00 75.32 182 SER B CA 1
ATOM 8535 C C . SER B 1 182 ? -60.943 -33.086 -18.688 1.00 69.26 182 SER B C 1
ATOM 8536 O O . SER B 1 182 ? -61.180 -32.932 -19.889 1.00 66.74 182 SER B O 1
ATOM 8539 N N . PHE B 1 183 ? -61.705 -33.824 -17.882 1.00 69.79 183 PHE B N 1
ATOM 8540 C CA . PHE B 1 183 ? -62.852 -34.594 -18.344 1.00 74.02 183 PHE B CA 1
ATOM 8541 C C . PHE B 1 183 ? -63.579 -35.155 -17.130 1.00 76.80 183 PHE B C 1
ATOM 8542 O O . PHE B 1 183 ? -62.939 -35.572 -16.163 1.00 85.18 183 PHE B O 1
ATOM 8550 N N . SER B 1 184 ? -64.909 -35.163 -17.187 1.00 72.80 184 SER B N 1
ATOM 8551 C CA . SER B 1 184 ? -65.743 -35.525 -16.049 1.00 81.60 184 SER B CA 1
ATOM 8552 C C . SER B 1 184 ? -66.330 -36.920 -16.232 1.00 86.70 184 SER B C 1
ATOM 8553 O O . SER B 1 184 ? -66.752 -37.289 -17.333 1.00 84.27 184 SER B O 1
ATOM 8556 N N . ILE B 1 185 ? -66.356 -37.688 -15.143 1.00 88.51 185 ILE B N 1
ATOM 8557 C CA . ILE B 1 185 ? -66.876 -39.051 -15.131 1.00 85.29 185 ILE B CA 1
ATOM 8558 C C . ILE B 1 185 ? -67.990 -39.136 -14.095 1.00 88.98 185 ILE B C 1
ATOM 8559 O O . ILE B 1 185 ? -67.880 -38.565 -13.004 1.00 87.11 185 ILE B O 1
ATOM 8564 N N . SER B 1 186 ? -69.069 -39.846 -14.444 1.00 96.52 186 SER B N 1
ATOM 8565 C CA . SER B 1 186 ? -70.207 -40.016 -13.542 1.00 94.78 186 SER B CA 1
ATOM 8566 C C . SER B 1 186 ? -70.418 -41.482 -13.183 1.00 96.78 186 SER B C 1
ATOM 8567 O O . SER B 1 186 ? -70.211 -41.855 -12.026 1.00 101.93 186 SER B O 1
ATOM 8570 N N . LYS B 1 187 ? -70.826 -42.326 -14.129 1.00 95.97 187 LYS B N 1
ATOM 8571 C CA . LYS B 1 187 ? -71.083 -43.729 -13.831 1.00 96.35 187 LYS B CA 1
ATOM 8572 C C . LYS B 1 187 ? -69.783 -44.467 -13.522 1.00 94.71 187 LYS B C 1
ATOM 8573 O O . LYS B 1 187 ? -68.707 -44.104 -14.004 1.00 95.63 187 LYS B O 1
ATOM 8575 N N . LYS B 1 188 ? -69.894 -45.519 -12.713 1.00 93.91 188 LYS B N 1
ATOM 8576 C CA . LYS B 1 188 ? -68.714 -46.253 -12.284 1.00 98.11 188 LYS B CA 1
ATOM 8577 C C . LYS B 1 188 ? -68.061 -46.969 -13.468 1.00 96.94 188 LYS B C 1
ATOM 8578 O O . LYS B 1 188 ? -68.681 -47.222 -14.506 1.00 90.79 188 LYS B O 1
ATOM 8584 N N . ILE B 1 189 ? -66.784 -47.298 -13.286 1.00 94.60 189 ILE B N 1
ATOM 8585 C CA . ILE B 1 189 ? -65.900 -47.780 -14.339 1.00 83.16 189 ILE B CA 1
ATOM 8586 C C . ILE B 1 189 ? -65.872 -49.300 -14.324 1.00 88.10 189 ILE B C 1
ATOM 8587 O O . ILE B 1 189 ? -65.775 -49.923 -13.260 1.00 85.33 189 ILE B O 1
ATOM 8592 N N . LYS B 1 190 ? -65.955 -49.901 -15.510 1.00 89.50 190 LYS B N 1
ATOM 8593 C CA . LYS B 1 190 ? -65.651 -51.321 -15.636 1.00 89.55 190 LYS B CA 1
ATOM 8594 C C . LYS B 1 190 ? -64.148 -51.540 -15.755 1.00 86.68 190 LYS B C 1
ATOM 8595 O O . LYS B 1 190 ? -63.572 -52.363 -15.035 1.00 85.12 190 LYS B O 1
ATOM 8601 N N . ARG B 1 191 ? -63.499 -50.795 -16.643 1.00 83.36 191 ARG B N 1
ATOM 8602 C CA . ARG B 1 191 ? -62.061 -50.883 -16.839 1.00 82.18 191 ARG B CA 1
ATOM 8603 C C . ARG B 1 191 ? -61.621 -49.656 -17.627 1.00 82.19 191 ARG B C 1
ATOM 8604 O O . ARG B 1 191 ? -62.360 -49.154 -18.479 1.00 86.56 191 ARG B O 1
ATOM 8612 N N . ALA B 1 192 ? -60.425 -49.162 -17.324 1.00 79.11 192 ALA B N 1
ATOM 8613 C CA . ALA B 1 192 ? -59.903 -47.972 -17.979 1.00 72.32 192 ALA B CA 1
ATOM 8614 C C . ALA B 1 192 ? -58.476 -48.221 -18.444 1.00 68.43 192 ALA B C 1
ATOM 8615 O O . ALA B 1 192 ? -57.658 -48.771 -17.701 1.00 68.36 192 ALA B O 1
ATOM 8617 N N . ARG B 1 193 ? -58.184 -47.812 -19.677 1.00 74.92 193 ARG B N 1
ATOM 8618 C CA . ARG B 1 193 ? -56.874 -47.996 -20.282 1.00 65.85 193 ARG B CA 1
ATOM 8619 C C . ARG B 1 193 ? -56.368 -46.668 -20.830 1.00 66.03 193 ARG B C 1
ATOM 8620 O O . ARG B 1 193 ? -57.126 -45.711 -21.000 1.00 72.23 193 ARG B O 1
ATOM 8628 N N . VAL B 1 194 ? -55.069 -46.627 -21.117 1.00 69.50 194 VAL B N 1
ATOM 8629 C CA . VAL B 1 194 ? -54.410 -45.436 -21.643 1.00 67.11 194 VAL B CA 1
ATOM 8630 C C . VAL B 1 194 ? -53.368 -45.877 -22.660 1.00 62.06 194 VAL B C 1
ATOM 8631 O O . VAL B 1 194 ? -52.572 -46.778 -22.384 1.00 59.36 194 VAL B O 1
ATOM 8635 N N . TYR B 1 195 ? -53.373 -45.250 -23.835 1.00 62.95 195 TYR B N 1
ATOM 8636 C CA . TYR B 1 195 ? -52.453 -45.582 -24.922 1.00 61.50 195 TYR B CA 1
ATOM 8637 C C . TYR B 1 195 ? -51.657 -44.326 -25.260 1.00 62.50 195 TYR B C 1
ATOM 8638 O O . TYR B 1 195 ? -52.165 -43.419 -25.927 1.00 65.16 195 TYR B O 1
ATOM 8647 N N . ILE B 1 196 ? -50.405 -44.281 -24.810 1.00 62.50 196 ILE B N 1
ATOM 8648 C CA . ILE B 1 196 ? -49.593 -43.073 -24.858 1.00 63.36 196 ILE B CA 1
ATOM 8649 C C . ILE B 1 196 ? -48.329 -43.334 -25.667 1.00 63.83 196 ILE B C 1
ATOM 8650 O O . ILE B 1 196 ? -47.799 -44.450 -25.698 1.00 58.27 196 ILE B O 1
ATOM 8655 N N . ALA B 1 197 ? -47.853 -42.283 -26.338 1.00 56.36 197 ALA B N 1
ATOM 8656 C CA . ALA B 1 197 ? -46.582 -42.322 -27.062 1.00 58.80 197 ALA B CA 1
ATOM 8657 C C . ALA B 1 197 ? -46.051 -40.887 -27.111 1.00 59.92 197 ALA B C 1
ATOM 8658 O O . ALA B 1 197 ? -46.346 -40.137 -28.045 1.00 61.05 197 ALA B O 1
ATOM 8660 N N . GLY B 1 198 ? -45.279 -40.519 -26.094 1.00 54.77 198 GLY B N 1
ATOM 8661 C CA . GLY B 1 198 ? -44.692 -39.202 -26.007 1.00 57.98 198 GLY B CA 1
ATOM 8662 C C . GLY B 1 198 ? -43.263 -39.209 -26.508 1.00 57.29 198 GLY B C 1
ATOM 8663 O O . GLY B 1 198 ? -42.394 -39.863 -25.927 1.00 59.88 198 GLY B O 1
ATOM 8664 N N . LEU B 1 199 ? -43.025 -38.477 -27.592 1.00 51.86 199 LEU B N 1
ATOM 8665 C CA . LEU B 1 199 ? -41.714 -38.401 -28.220 1.00 56.13 199 LEU B CA 1
ATOM 8666 C C . LEU B 1 199 ? -40.973 -37.159 -27.740 1.00 60.97 199 LEU B C 1
ATOM 8667 O O . LEU B 1 199 ? -41.555 -36.075 -27.652 1.00 62.69 199 LEU B O 1
ATOM 8672 N N . GLY B 1 200 ? -39.690 -37.322 -27.421 1.00 58.13 200 GLY B N 1
ATOM 8673 C CA . GLY B 1 200 ? -39.029 -38.615 -27.466 1.00 55.90 200 GLY B CA 1
ATOM 8674 C C . GLY B 1 200 ? -39.112 -39.341 -26.139 1.00 53.83 200 GLY B C 1
ATOM 8675 O O . GLY B 1 200 ? -38.878 -40.545 -26.065 1.00 55.69 200 GLY B O 1
ATOM 8676 N N . LEU B 1 201 ? -39.445 -38.593 -25.088 1.00 53.84 201 LEU B N 1
ATOM 8677 C CA . LEU B 1 201 ? -39.648 -39.140 -23.755 1.00 52.64 201 LEU B CA 1
ATOM 8678 C C . LEU B 1 201 ? -40.916 -38.544 -23.162 1.00 54.92 201 LEU B C 1
ATOM 8679 O O . LEU B 1 201 ? -41.312 -37.429 -23.510 1.00 61.75 201 LEU B O 1
ATOM 8684 N N . TYR B 1 202 ? -41.550 -39.290 -22.261 1.00 54.32 202 TYR B N 1
ATOM 8685 C CA . TYR B 1 202 ? -42.779 -38.819 -21.637 1.00 60.61 202 TYR B CA 1
ATOM 8686 C C . TYR B 1 202 ? -42.852 -39.309 -20.197 1.00 58.20 202 TYR B C 1
ATOM 8687 O O . TYR B 1 202 ? -42.054 -40.139 -19.752 1.00 60.56 202 TYR B O 1
ATOM 8696 N N . GLU B 1 203 ? -43.837 -38.779 -19.474 1.00 61.83 203 GLU B N 1
ATOM 8697 C CA . GLU B 1 203 ? -44.133 -39.189 -18.103 1.00 63.09 203 GLU B CA 1
ATOM 8698 C C . GLU B 1 203 ? -45.565 -38.768 -17.816 1.00 59.10 203 GLU B C 1
ATOM 8699 O O . GLU B 1 203 ? -45.889 -37.581 -17.917 1.00 63.78 203 GLU B O 1
ATOM 8705 N N . LEU B 1 204 ? -46.420 -39.728 -17.475 1.00 54.78 204 LEU B N 1
ATOM 8706 C CA . LEU B 1 204 ? -47.864 -39.533 -17.482 1.00 64.35 204 LEU B CA 1
ATOM 8707 C C . LEU B 1 204 ? -48.416 -39.452 -16.063 1.00 60.55 204 LEU B C 1
ATOM 8708 O O . LEU B 1 204 ? -47.985 -40.191 -15.172 1.00 55.06 204 LEU B O 1
ATOM 8713 N N . TYR B 1 205 ? -49.378 -38.549 -15.866 1.00 66.06 205 TYR B N 1
ATOM 8714 C CA . TYR B 1 205 ? -50.027 -38.336 -14.580 1.00 68.54 205 TYR B CA 1
ATOM 8715 C C . TYR B 1 205 ? -51.536 -38.311 -14.768 1.00 68.53 205 TYR B C 1
ATOM 8716 O O . TYR B 1 205 ? -52.039 -37.705 -15.719 1.00 67.87 205 TYR B O 1
ATOM 8725 N N . ILE B 1 206 ? -52.255 -38.974 -13.863 1.00 64.18 206 ILE B N 1
ATOM 8726 C CA . ILE B 1 206 ? -53.714 -38.937 -13.824 1.00 63.53 206 ILE B CA 1
ATOM 8727 C C . ILE B 1 206 ? -54.130 -38.547 -12.414 1.00 71.60 206 ILE B C 1
ATOM 8728 O O . ILE B 1 206 ? -53.882 -39.298 -11.462 1.00 73.68 206 ILE B O 1
ATOM 8733 N N . ASN B 1 207 ? -54.763 -37.380 -12.282 1.00 67.91 207 ASN B N 1
ATOM 8734 C CA . ASN B 1 207 ? -55.243 -36.879 -10.992 1.00 65.87 207 ASN B CA 1
ATOM 8735 C C . ASN B 1 207 ? -54.101 -36.755 -9.986 1.00 63.91 207 ASN B C 1
ATOM 8736 O O . ASN B 1 207 ? -54.276 -36.979 -8.787 1.00 68.78 207 ASN B O 1
ATOM 8741 N N . GLY B 1 208 ? -52.918 -36.398 -10.482 1.00 69.54 208 GLY B N 1
ATOM 8742 C CA . GLY B 1 208 ? -51.759 -36.162 -9.655 1.00 68.98 208 GLY B CA 1
ATOM 8743 C C . GLY B 1 208 ? -50.839 -37.354 -9.480 1.00 66.40 208 GLY B C 1
ATOM 8744 O O . GLY B 1 208 ? -49.635 -37.167 -9.282 1.00 70.19 208 GLY B O 1
ATOM 8745 N N . GLU B 1 209 ? -51.371 -38.572 -9.546 1.00 60.65 209 GLU B N 1
ATOM 8746 C CA . GLU B 1 209 ? -50.559 -39.760 -9.327 1.00 64.00 209 GLU B CA 1
ATOM 8747 C C . GLU B 1 209 ? -49.817 -40.151 -10.599 1.00 63.81 209 GLU B C 1
ATOM 8748 O O . GLU B 1 209 ? -50.357 -40.061 -11.706 1.00 60.20 209 GLU B O 1
ATOM 8754 N N . ARG B 1 210 ? -48.572 -40.589 -10.434 1.00 65.51 210 ARG B N 1
ATOM 8755 C CA . ARG B 1 210 ? -47.794 -41.071 -11.564 1.00 61.78 210 ARG B CA 1
ATOM 8756 C C . ARG B 1 210 ? -48.306 -42.432 -12.021 1.00 59.59 210 ARG B C 1
ATOM 8757 O O . ARG B 1 210 ? -48.780 -43.246 -11.224 1.00 53.87 210 ARG B O 1
ATOM 8765 N N . ILE B 1 211 ? -48.201 -42.676 -13.322 1.00 59.94 211 ILE B N 1
ATOM 8766 C CA . ILE B 1 211 ? -48.725 -43.889 -13.930 1.00 63.23 211 ILE B CA 1
ATOM 8767 C C . ILE B 1 211 ? -47.622 -44.896 -14.226 1.00 60.73 211 ILE B C 1
ATOM 8768 O O . ILE B 1 211 ? -47.790 -46.094 -13.990 1.00 58.61 211 ILE B O 1
ATOM 8773 N N . GLY B 1 212 ? -46.484 -44.421 -14.722 1.00 64.55 212 GLY B N 1
ATOM 8774 C CA . GLY B 1 212 ? -45.486 -45.320 -15.273 1.00 79.18 212 GLY B CA 1
ATOM 8775 C C . GLY B 1 212 ? -44.820 -46.170 -14.205 1.00 80.40 212 GLY B C 1
ATOM 8776 O O . GLY B 1 212 ? -44.411 -45.668 -13.151 1.00 79.71 212 GLY B O 1
ATOM 8777 N N . ASP B 1 213 ? -44.728 -47.472 -14.471 1.00 85.83 213 ASP B N 1
ATOM 8778 C CA . ASP B 1 213 ? -43.809 -48.352 -13.763 1.00 81.10 213 ASP B CA 1
ATOM 8779 C C . ASP B 1 213 ? -42.372 -48.165 -14.224 1.00 71.86 213 ASP B C 1
ATOM 8780 O O . ASP B 1 213 ? -41.459 -48.735 -13.616 1.00 60.05 213 ASP B O 1
ATOM 8785 N N . ARG B 1 214 ? -42.160 -47.371 -15.272 1.00 67.60 214 ARG B N 1
ATOM 8786 C CA . ARG B 1 214 ? -40.898 -47.291 -15.987 1.00 64.31 214 ARG B CA 1
ATOM 8787 C C . ARG B 1 214 ? -40.423 -45.845 -16.051 1.00 65.22 214 ARG B C 1
ATOM 8788 O O . ARG B 1 214 ? -41.149 -44.908 -15.706 1.00 56.36 214 ARG B O 1
ATOM 8796 N N . VAL B 1 215 ? -39.181 -45.681 -16.505 1.00 63.21 215 VAL B N 1
ATOM 8797 C CA . VAL B 1 215 ? -38.572 -44.377 -16.724 1.00 57.58 215 VAL B CA 1
ATOM 8798 C C . VAL B 1 215 ? -37.964 -44.360 -18.120 1.00 53.46 215 VAL B C 1
ATOM 8799 O O . VAL B 1 215 ? -37.602 -45.404 -18.672 1.00 50.20 215 VAL B O 1
ATOM 8803 N N . LEU B 1 216 ? -37.866 -43.160 -18.695 1.00 62.79 216 LEU B N 1
ATOM 8804 C CA . LEU B 1 216 ? -37.313 -42.966 -20.038 1.00 64.72 216 LEU B CA 1
ATOM 8805 C C . LEU B 1 216 ? -38.083 -43.769 -21.086 1.00 58.76 216 LEU B C 1
ATOM 8806 O O . LEU B 1 216 ? -37.498 -44.366 -21.993 1.00 52.90 216 LEU B O 1
ATOM 8811 N N . ASP B 1 217 ? -39.408 -43.787 -20.954 1.00 59.14 217 ASP B N 1
ATOM 8812 C CA . ASP B 1 217 ? -40.302 -44.361 -21.947 1.00 53.29 217 ASP B CA 1
ATOM 8813 C C . ASP B 1 217 ? -40.459 -43.394 -23.119 1.00 61.10 217 ASP B C 1
ATOM 8814 O O . ASP B 1 217 ? -40.292 -42.182 -22.957 1.00 61.37 217 ASP B O 1
ATOM 8819 N N . PRO B 1 218 ? -40.800 -43.894 -24.324 1.00 59.06 218 PRO B N 1
ATOM 8820 C CA . PRO B 1 218 ? -41.152 -45.259 -24.735 1.00 59.60 218 PRO B CA 1
ATOM 8821 C C . PRO B 1 218 ? -39.970 -46.176 -25.046 1.00 65.01 218 PRO B C 1
ATOM 8822 O O . PRO B 1 218 ? -40.046 -47.371 -24.758 1.00 79.10 218 PRO B O 1
ATOM 8826 N N . GLY B 1 219 ? -38.907 -45.637 -25.634 1.00 48.24 219 GLY B N 1
ATOM 8827 C CA . GLY B 1 219 ? -37.783 -46.464 -26.022 1.00 53.50 219 GLY B CA 1
ATOM 8828 C C . GLY B 1 219 ? -37.232 -46.108 -27.386 1.00 59.39 219 GLY B C 1
ATOM 8829 O O . GLY B 1 219 ? -37.988 -45.772 -28.302 1.00 51.69 219 GLY B O 1
ATOM 8830 N N . GLN B 1 220 ? -35.912 -46.188 -27.533 1.00 52.20 220 GLN B N 1
ATOM 8831 C CA . GLN B 1 220 ? -35.257 -45.754 -28.760 1.00 55.68 220 GLN B CA 1
ATOM 8832 C C . GLN B 1 220 ? -35.578 -46.708 -29.906 1.00 59.24 220 GLN B C 1
ATOM 8833 O O . GLN B 1 220 ? -35.238 -47.894 -29.853 1.00 63.03 220 GLN B O 1
ATOM 8839 N N . THR B 1 221 ? -36.234 -46.185 -30.940 1.00 61.03 221 THR B N 1
ATOM 8840 C CA . THR B 1 221 ? -36.457 -46.896 -32.191 1.00 58.93 221 THR B CA 1
ATOM 8841 C C . THR 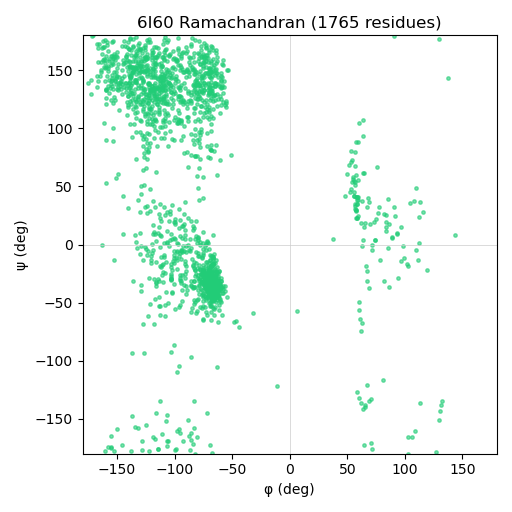B 1 221 ? -36.232 -45.918 -33.336 1.00 60.57 221 THR B C 1
ATOM 8842 O O . THR B 1 221 ? -35.955 -44.734 -33.123 1.00 62.57 221 THR B O 1
ATOM 8846 N N . ASP B 1 222 ? -36.351 -46.415 -34.565 1.00 59.30 222 ASP B N 1
ATOM 8847 C CA . ASP B 1 222 ? -36.325 -45.550 -35.743 1.00 55.37 222 ASP B CA 1
ATOM 8848 C C . ASP B 1 222 ? -37.693 -44.893 -35.867 1.00 63.20 222 ASP B C 1
ATOM 8849 O O . ASP B 1 222 ? -38.626 -45.453 -36.446 1.00 66.80 222 ASP B O 1
ATOM 8854 N N . TYR B 1 223 ? -37.813 -43.682 -35.314 1.00 63.57 223 TYR B N 1
ATOM 8855 C CA . TYR B 1 223 ? -39.113 -43.022 -35.222 1.00 63.33 223 TYR B CA 1
ATOM 8856 C C . TYR B 1 223 ? -39.708 -42.709 -36.588 1.00 64.98 223 TYR B C 1
ATOM 8857 O O . TYR B 1 223 ? -40.932 -42.572 -36.702 1.00 59.67 223 TYR B O 1
ATOM 8866 N N . LYS B 1 224 ? -38.879 -42.595 -37.621 1.00 63.78 224 LYS B N 1
ATOM 8867 C CA . LYS B 1 224 ? -39.378 -42.413 -38.976 1.00 56.05 224 LYS B CA 1
ATOM 8868 C C . LYS B 1 224 ? -39.874 -43.710 -39.601 1.00 58.96 224 LYS B C 1
ATOM 8869 O O . LYS B 1 224 ? -40.341 -43.687 -40.743 1.00 67.02 224 LYS B O 1
ATOM 8875 N N . LYS B 1 225 ? -39.791 -44.832 -38.885 1.00 60.81 225 LYS B N 1
ATOM 8876 C CA . LYS B 1 225 ? -40.220 -46.116 -39.427 1.00 62.24 225 LYS B CA 1
ATOM 8877 C C . LYS B 1 225 ? -41.166 -46.833 -38.471 1.00 62.03 225 LYS B C 1
ATOM 8878 O O . LYS B 1 225 ? -42.096 -47.517 -38.909 1.00 65.91 225 LYS B O 1
ATOM 8884 N N . ARG B 1 226 ? -40.942 -46.683 -37.166 1.00 64.58 226 ARG B N 1
ATOM 8885 C CA . ARG B 1 226 ? -41.761 -47.361 -36.169 1.00 58.98 226 ARG B CA 1
ATOM 8886 C C . ARG B 1 226 ? -41.672 -46.606 -34.852 1.00 59.54 226 ARG B C 1
ATOM 8887 O O . ARG B 1 226 ? -40.570 -46.300 -34.385 1.00 60.06 226 ARG B O 1
ATOM 8895 N N . VAL B 1 227 ? -42.825 -46.315 -34.257 1.00 54.17 227 VAL B N 1
ATOM 8896 C CA . VAL B 1 227 ? -42.909 -45.586 -32.996 1.00 59.96 227 VAL B CA 1
ATOM 8897 C C . VAL B 1 227 ? -43.555 -46.502 -31.967 1.00 57.55 227 VAL B C 1
ATOM 8898 O O . VAL B 1 227 ? -44.677 -46.983 -32.172 1.00 52.25 227 VAL B O 1
ATOM 8902 N N . LEU B 1 228 ? -42.850 -46.743 -30.867 1.00 57.99 228 LEU B N 1
ATOM 8903 C CA . LEU B 1 228 ? -43.357 -47.610 -29.814 1.00 59.95 228 LEU B CA 1
ATOM 8904 C C . LEU B 1 228 ? -44.276 -46.822 -28.889 1.00 60.46 228 LEU B C 1
ATOM 8905 O O . LEU B 1 228 ? -43.918 -45.737 -28.422 1.00 60.78 228 LEU B O 1
ATOM 8910 N N . TYR B 1 229 ? -45.465 -47.361 -28.633 1.00 61.15 229 TYR B N 1
ATOM 8911 C CA . TYR B 1 229 ? -46.398 -46.761 -27.692 1.00 61.61 229 TYR B CA 1
ATOM 8912 C C . TYR B 1 229 ? -46.644 -47.720 -26.535 1.00 61.46 229 TYR B C 1
ATOM 8913 O O . TYR B 1 229 ? -46.471 -48.937 -26.657 1.00 63.06 229 TYR B O 1
ATOM 8922 N N . THR B 1 230 ? -47.045 -47.153 -25.402 1.00 55.48 230 THR B N 1
ATOM 8923 C CA . THR B 1 230 ? -47.222 -47.903 -24.170 1.00 57.99 230 THR B CA 1
ATOM 8924 C C . THR B 1 230 ? -48.672 -47.823 -23.709 1.00 65.18 230 THR B C 1
ATOM 8925 O O . THR B 1 230 ? -49.348 -46.807 -23.898 1.00 60.46 230 THR B O 1
ATOM 8929 N N . VAL B 1 231 ? -49.142 -48.910 -23.102 1.00 61.73 231 VAL B N 1
ATOM 8930 C CA . VAL B 1 231 ? -50.504 -49.014 -22.596 1.00 60.83 231 VAL B CA 1
ATOM 8931 C C . VAL B 1 231 ? -50.443 -49.297 -21.100 1.00 61.32 231 VAL B C 1
ATOM 8932 O O . VAL B 1 231 ? -49.666 -50.148 -20.654 1.00 57.60 231 VAL B O 1
ATOM 8936 N N . TYR B 1 232 ? -51.257 -48.577 -20.331 1.00 63.85 232 TYR B N 1
ATOM 8937 C CA . TYR B 1 232 ? -51.302 -48.723 -18.885 1.00 67.54 232 TYR B CA 1
ATOM 8938 C C . TYR B 1 232 ? -52.731 -48.985 -18.430 1.00 71.14 232 TYR B C 1
ATOM 8939 O O . TYR B 1 232 ? -53.697 -48.707 -19.145 1.00 71.54 232 TYR B O 1
ATOM 8948 N N . ASP B 1 233 ? -52.853 -49.521 -17.217 1.00 67.97 233 ASP B N 1
ATOM 8949 C CA . ASP B 1 233 ? -54.145 -49.689 -16.565 1.00 64.15 233 ASP B CA 1
ATOM 8950 C C . ASP B 1 233 ? -54.418 -48.456 -15.712 1.00 66.77 233 ASP B C 1
ATOM 8951 O O . ASP B 1 233 ? -53.620 -48.117 -14.832 1.00 74.75 233 ASP B O 1
ATOM 8956 N N . VAL B 1 234 ? -55.535 -47.783 -15.973 1.00 71.62 234 VAL B N 1
ATOM 8957 C CA . VAL B 1 234 ? -55.837 -46.540 -15.272 1.00 76.38 234 VAL B CA 1
ATOM 8958 C C . VAL B 1 234 ? -57.210 -46.635 -14.619 1.00 73.44 234 VAL B C 1
ATOM 8959 O O . VAL B 1 234 ? -57.915 -45.630 -14.474 1.00 78.66 234 VAL B O 1
ATOM 8963 N N . SER B 1 235 ? -57.584 -47.845 -14.199 1.00 69.87 235 SER B N 1
ATOM 8964 C CA . SER B 1 235 ? -58.901 -48.046 -13.606 1.00 72.03 235 SER B CA 1
ATOM 8965 C C . SER B 1 235 ? -58.979 -47.458 -12.201 1.00 78.12 235 SER B C 1
ATOM 8966 O O . SER B 1 235 ? -60.013 -46.903 -11.813 1.00 81.79 235 SER B O 1
ATOM 8969 N N . LYS B 1 236 ? -57.901 -47.564 -11.426 1.00 71.49 236 LYS B N 1
ATOM 8970 C CA . LYS B 1 236 ? -57.923 -47.114 -10.042 1.00 71.45 236 LYS B CA 1
ATOM 8971 C C . LYS B 1 236 ? -57.409 -45.693 -9.856 1.00 81.24 236 LYS B C 1
ATOM 8972 O O . LYS B 1 236 ? -57.480 -45.170 -8.738 1.00 81.08 236 LYS B O 1
ATOM 8978 N N . ASN B 1 237 ? -56.898 -45.057 -10.910 1.00 82.83 237 ASN B N 1
ATOM 8979 C CA . ASN B 1 237 ? -56.485 -43.662 -10.841 1.00 83.01 237 ASN B CA 1
ATOM 8980 C C . ASN B 1 237 ? -57.539 -42.705 -11.380 1.00 82.34 237 ASN B C 1
ATOM 8981 O O . ASN B 1 237 ? -57.360 -41.486 -11.272 1.00 82.01 237 ASN B O 1
ATOM 8986 N N . ILE B 1 238 ? -58.619 -43.222 -11.955 1.00 83.49 238 ILE B N 1
ATOM 8987 C CA . ILE B 1 238 ? -59.750 -42.408 -12.383 1.00 86.76 238 ILE B CA 1
ATOM 8988 C C . ILE B 1 238 ? -60.713 -42.271 -11.211 1.00 86.47 238 ILE B C 1
ATOM 8989 O O . ILE B 1 238 ? -60.824 -43.161 -10.360 1.00 86.01 238 ILE B O 1
ATOM 8994 N N . ARG B 1 239 ? -61.408 -41.137 -11.151 1.00 80.92 239 ARG B N 1
ATOM 8995 C CA . ARG B 1 239 ? -62.233 -40.800 -10.001 1.00 80.07 239 ARG B CA 1
ATOM 8996 C C . ARG B 1 239 ? -63.567 -40.246 -10.483 1.00 85.70 239 ARG B C 1
ATOM 8997 O O . ARG B 1 239 ? -63.802 -40.078 -11.684 1.00 85.71 239 ARG B O 1
ATOM 9005 N N . ASP B 1 240 ? -64.446 -39.961 -9.527 1.00 85.37 240 ASP B N 1
ATOM 9006 C CA . ASP B 1 240 ? -65.733 -39.359 -9.825 1.00 90.05 240 ASP B CA 1
ATOM 9007 C C . ASP B 1 240 ? -65.596 -37.845 -9.958 1.00 86.51 240 ASP B C 1
ATOM 9008 O O . ASP B 1 240 ? -64.598 -37.244 -9.551 1.00 86.05 240 ASP B O 1
ATOM 9013 N N . GLY B 1 241 ? -66.622 -37.229 -10.534 1.00 88.19 241 GLY B N 1
ATOM 9014 C CA . GLY B 1 241 ? -66.590 -35.787 -10.714 1.00 88.86 241 GLY B CA 1
ATOM 9015 C C . GLY B 1 241 ? -65.581 -35.403 -11.778 1.00 85.01 241 GLY B C 1
ATOM 9016 O O . GLY B 1 241 ? -65.538 -35.989 -12.865 1.00 77.62 241 GLY B O 1
ATOM 9017 N N . LYS B 1 242 ? -64.751 -34.413 -11.465 1.00 82.70 242 LYS B N 1
ATOM 9018 C CA . LYS B 1 242 ? -63.751 -33.937 -12.409 1.00 75.55 242 LYS B CA 1
ATOM 9019 C C . LYS B 1 242 ? -62.508 -34.814 -12.364 1.00 77.37 242 LYS B C 1
ATOM 9020 O O . LYS B 1 242 ? -62.053 -35.221 -11.291 1.00 82.21 242 LYS B O 1
ATOM 9026 N N . ASN B 1 243 ? -61.965 -35.110 -13.540 1.00 78.17 243 ASN B N 1
ATOM 9027 C CA . ASN B 1 243 ? -60.711 -35.830 -13.677 1.00 74.83 243 ASN B CA 1
ATOM 9028 C C . ASN B 1 243 ? -59.747 -35.003 -14.517 1.00 76.99 243 ASN B C 1
ATOM 9029 O O . ASN B 1 243 ? -60.149 -34.085 -15.237 1.00 76.29 243 ASN B O 1
ATOM 9034 N N . ALA B 1 244 ? -58.463 -35.335 -14.416 1.00 76.58 244 ALA B N 1
ATOM 9035 C CA . ALA B 1 244 ? -57.435 -34.605 -15.143 1.00 76.29 244 ALA B CA 1
ATOM 9036 C C . ALA B 1 244 ? -56.273 -35.536 -15.450 1.00 68.72 244 ALA B C 1
ATOM 9037 O O . ALA B 1 244 ? -55.945 -36.417 -14.650 1.00 67.65 244 ALA B O 1
ATOM 9039 N N . ILE B 1 245 ? -55.658 -35.339 -16.615 1.00 57.74 245 ILE B N 1
ATOM 9040 C CA . ILE B 1 245 ? -54.476 -36.092 -17.007 1.00 66.20 245 ILE B CA 1
ATOM 9041 C C . ILE B 1 245 ? -53.371 -35.116 -17.389 1.00 71.48 245 ILE B C 1
ATOM 9042 O O . ILE B 1 245 ? -53.629 -34.010 -17.877 1.00 67.01 245 ILE B O 1
ATOM 9047 N N . GLY B 1 246 ? -52.130 -35.528 -17.144 1.00 70.42 246 GLY B N 1
ATOM 9048 C CA . GLY B 1 246 ? -50.983 -34.682 -17.407 1.00 65.90 246 GLY B CA 1
ATOM 9049 C C . GLY B 1 246 ? -49.830 -35.425 -18.048 1.00 65.67 246 GLY B C 1
ATOM 9050 O O . GLY B 1 246 ? -49.507 -36.549 -17.650 1.00 64.19 246 GLY B O 1
ATOM 9051 N N . VAL B 1 247 ? -49.202 -34.807 -19.045 1.00 60.26 247 VAL B N 1
ATOM 9052 C CA . VAL B 1 247 ? -48.093 -35.408 -19.775 1.00 63.81 247 VAL B CA 1
ATOM 9053 C C . VAL B 1 247 ? -46.963 -34.393 -19.853 1.00 65.89 247 VAL B C 1
ATOM 9054 O O . VAL B 1 247 ? -47.179 -33.249 -20.267 1.00 68.73 247 VAL B O 1
ATOM 9058 N N . ILE B 1 248 ? -45.765 -34.808 -19.451 1.00 63.77 248 ILE B N 1
ATOM 9059 C CA . ILE B 1 248 ? -44.553 -34.012 -19.604 1.00 62.39 248 ILE B CA 1
ATOM 9060 C C . ILE B 1 248 ? -43.669 -34.695 -20.638 1.00 61.28 248 ILE B C 1
ATOM 9061 O O . ILE B 1 248 ? -43.510 -35.921 -20.618 1.00 64.72 248 ILE B O 1
ATOM 9066 N N . LEU B 1 249 ? -43.110 -33.908 -21.553 1.00 57.70 249 LEU B N 1
ATOM 9067 C CA . LEU B 1 249 ? -42.358 -34.435 -22.682 1.00 55.64 249 LEU B CA 1
ATOM 9068 C C . LEU B 1 249 ? -40.875 -34.120 -22.543 1.00 54.40 249 LEU B C 1
ATOM 9069 O O . LEU B 1 249 ? -40.497 -33.023 -22.121 1.00 55.61 249 LEU B O 1
ATOM 9074 N N . GLY B 1 250 ? -40.040 -35.092 -22.907 1.00 52.52 250 GLY B N 1
ATOM 9075 C CA . GLY B 1 250 ? -38.601 -34.910 -22.918 1.00 48.71 250 GLY B CA 1
ATOM 9076 C C . GLY B 1 250 ? -38.016 -35.108 -24.301 1.00 52.93 250 GLY B C 1
ATOM 9077 O O . GLY B 1 250 ? -38.670 -35.679 -25.178 1.00 59.64 250 GLY B O 1
ATOM 9078 N N . ASN B 1 251 ? -36.785 -34.645 -24.512 1.00 55.21 251 ASN B N 1
ATOM 9079 C CA . ASN B 1 251 ? -36.157 -34.739 -25.825 1.00 51.47 251 ASN B CA 1
ATOM 9080 C C . ASN B 1 251 ? -35.846 -36.186 -26.189 1.00 56.49 251 ASN B C 1
ATOM 9081 O O . ASN B 1 251 ? -36.415 -36.727 -27.142 1.00 57.44 251 ASN B O 1
ATOM 9086 N N . GLY B 1 252 ? -34.948 -36.822 -25.440 1.00 59.28 252 GLY B N 1
ATOM 9087 C CA . GLY B 1 252 ? -34.574 -38.190 -25.757 1.00 53.43 252 GLY B CA 1
ATOM 9088 C C . GLY B 1 252 ? -33.784 -38.260 -27.051 1.00 58.04 252 GLY B C 1
ATOM 9089 O O . GLY B 1 252 ? -32.864 -37.470 -27.293 1.00 61.54 252 GLY B O 1
ATOM 9090 N N . ARG B 1 253 ? -34.145 -39.221 -27.898 1.00 56.69 253 ARG B N 1
ATOM 9091 C CA . ARG B 1 253 ? -33.503 -39.372 -29.196 1.00 61.91 253 ARG B CA 1
ATOM 9092 C C . ARG B 1 253 ? -34.251 -38.659 -30.315 1.00 60.40 253 ARG B C 1
ATOM 9093 O O . ARG B 1 253 ? -33.696 -38.502 -31.408 1.00 60.71 253 ARG B O 1
ATOM 9101 N N . TYR B 1 254 ? -35.487 -38.224 -30.069 1.00 63.73 254 TYR B N 1
ATOM 9102 C CA . TYR B 1 254 ? -36.293 -37.534 -31.076 1.00 65.52 254 TYR B CA 1
ATOM 9103 C C . TYR B 1 254 ? -35.886 -36.063 -31.100 1.00 64.39 254 TYR B C 1
ATOM 9104 O O . TYR B 1 254 ? -36.579 -35.177 -30.594 1.00 63.12 254 TYR B O 1
ATOM 9113 N N . VAL B 1 255 ? -34.727 -35.804 -31.706 1.00 60.19 255 VAL B N 1
ATOM 9114 C CA . VAL B 1 255 ? -34.153 -34.467 -31.778 1.00 65.81 255 VAL B CA 1
ATOM 9115 C C . VAL B 1 255 ? -33.877 -34.120 -33.237 1.00 70.62 255 VAL B C 1
ATOM 9116 O O . VAL B 1 255 ? -33.973 -34.960 -34.133 1.00 64.14 255 VAL B O 1
ATOM 9120 N N . LYS B 1 256 ? -33.510 -32.854 -33.461 1.00 69.53 256 LYS B N 1
ATOM 9121 C CA . LYS B 1 256 ? -33.353 -32.355 -34.824 1.00 70.42 256 LYS B CA 1
ATOM 9122 C C . LYS B 1 256 ? -32.110 -32.926 -35.499 1.00 67.83 256 LYS B C 1
ATOM 9123 O O . LYS B 1 256 ? -32.148 -33.273 -36.685 1.00 63.70 256 LYS B O 1
ATOM 9129 N N . GLU B 1 257 ? -31.001 -33.032 -34.767 1.00 65.75 257 GLU B N 1
ATOM 9130 C CA . GLU B 1 257 ? -29.748 -33.472 -35.372 1.00 59.18 257 GLU B CA 1
ATOM 9131 C C . GLU B 1 257 ? -29.746 -34.947 -35.752 1.00 63.00 257 GLU B C 1
ATOM 9132 O O . GLU B 1 257 ? -28.722 -35.431 -36.245 1.00 70.06 257 GLU B O 1
ATOM 9138 N N . TYR B 1 258 ? -30.845 -35.670 -35.542 1.00 66.01 258 TYR B N 1
ATOM 9139 C CA . TYR B 1 258 ? -30.946 -37.069 -35.932 1.00 63.49 258 TYR B CA 1
ATOM 9140 C C . TYR B 1 258 ? -31.949 -37.301 -37.053 1.00 63.31 258 TYR B C 1
ATOM 9141 O O . TYR B 1 258 ? -32.101 -38.442 -37.502 1.00 59.80 258 TYR B O 1
ATOM 9150 N N . GLY B 1 259 ? -32.637 -36.257 -37.513 1.00 67.68 259 GLY B N 1
ATOM 9151 C CA . GLY B 1 259 ? -33.613 -36.377 -38.578 1.00 68.46 259 GLY B CA 1
ATOM 9152 C C . GLY B 1 259 ? -35.048 -36.149 -38.158 1.00 63.98 259 GLY B C 1
ATOM 9153 O O . GLY B 1 259 ? -35.945 -36.262 -39.003 1.00 68.35 259 GLY B O 1
ATOM 9154 N N . TYR B 1 260 ? -35.300 -35.831 -36.890 1.00 58.69 260 TYR B N 1
ATOM 9155 C CA . TYR B 1 260 ? -36.638 -35.600 -36.375 1.00 61.10 260 TYR B CA 1
ATOM 9156 C C . TYR B 1 260 ? -36.802 -34.119 -36.027 1.00 66.18 260 TYR B C 1
ATOM 9157 O O . TYR B 1 260 ? -36.014 -33.272 -36.474 1.00 71.41 260 TYR B O 1
ATOM 9166 N N . ASP B 1 261 ? -37.824 -33.804 -35.231 1.00 68.75 261 ASP B N 1
ATOM 9167 C CA . ASP B 1 261 ? -38.056 -32.423 -34.828 1.00 73.40 261 ASP B CA 1
ATOM 9168 C C . ASP B 1 261 ? -38.401 -32.328 -33.347 1.00 69.93 261 ASP B C 1
ATOM 9169 O O . ASP B 1 261 ? -37.921 -33.126 -32.536 1.00 70.58 261 ASP B O 1
ATOM 9174 N N . PHE B 1 262 ? -39.235 -31.354 -32.992 1.00 69.91 262 PHE B N 1
ATOM 9175 C CA . PHE B 1 262 ? -39.509 -31.054 -31.599 1.00 63.22 262 PHE B CA 1
ATOM 9176 C C . PHE B 1 262 ? -40.448 -32.097 -30.991 1.00 64.92 262 PHE B C 1
ATOM 9177 O O . PHE B 1 262 ? -41.090 -32.865 -31.713 1.00 65.79 262 PHE B O 1
ATOM 9185 N N . PRO B 1 263 ? -40.528 -32.157 -29.657 1.00 63.12 263 PRO B N 1
ATOM 9186 C CA . PRO B 1 263 ? -41.365 -33.179 -29.015 1.00 63.32 263 PRO B CA 1
ATOM 9187 C C . PRO B 1 263 ? -42.830 -33.073 -29.414 1.00 56.29 263 PRO B C 1
ATOM 9188 O O . PRO B 1 263 ? -43.384 -31.981 -29.546 1.00 62.04 263 PRO B O 1
ATOM 9192 N N . LYS B 1 264 ? -43.452 -34.236 -29.598 1.00 59.81 264 LYS B N 1
ATOM 9193 C CA . LYS B 1 264 ? -44.859 -34.344 -29.950 1.00 57.67 264 LYS B CA 1
ATOM 9194 C C . LYS B 1 264 ? -45.488 -35.446 -29.112 1.00 58.84 264 LYS B C 1
ATOM 9195 O O . LYS B 1 264 ? -44.825 -36.418 -28.743 1.00 57.66 264 LYS B O 1
ATOM 9201 N N . LEU B 1 265 ? -46.775 -35.287 -28.810 1.00 60.88 265 LEU B N 1
ATOM 9202 C CA . LEU B 1 265 ? -47.481 -36.206 -27.926 1.00 60.33 265 LEU B CA 1
ATOM 9203 C C . LEU B 1 265 ? -48.734 -36.727 -28.611 1.00 54.93 265 LEU B C 1
ATOM 9204 O O . LEU B 1 265 ? -49.496 -35.951 -29.194 1.00 57.88 265 LEU B O 1
ATOM 9209 N N . ILE B 1 266 ? -48.936 -38.040 -28.541 1.00 51.32 266 ILE B N 1
ATOM 9210 C CA . ILE B 1 266 ? -50.179 -38.677 -28.952 1.00 57.23 266 ILE B CA 1
ATOM 9211 C C . ILE B 1 266 ? -50.634 -39.575 -27.810 1.00 56.69 266 ILE B C 1
ATOM 9212 O O . ILE B 1 266 ? -49.820 -40.266 -27.187 1.00 61.45 266 ILE B O 1
ATOM 9217 N N . ILE B 1 267 ? -51.931 -39.547 -27.516 1.00 58.10 267 ILE B N 1
ATOM 9218 C CA . ILE B 1 267 ? -52.455 -40.201 -26.322 1.00 57.87 267 ILE B CA 1
ATOM 9219 C C . ILE B 1 267 ? -53.943 -40.447 -26.526 1.00 61.94 267 ILE B C 1
ATOM 9220 O O . ILE B 1 267 ? -54.639 -39.648 -27.159 1.00 62.38 267 ILE B O 1
ATOM 9225 N N . GLN B 1 268 ? -54.424 -41.567 -25.989 1.00 61.21 268 GLN B N 1
ATOM 9226 C CA . GLN B 1 268 ? -55.805 -41.989 -26.175 1.00 62.50 268 GLN B CA 1
ATOM 9227 C C . GLN B 1 268 ? -56.219 -42.834 -24.980 1.00 64.23 268 GLN B C 1
ATOM 9228 O O . GLN B 1 268 ? -55.533 -43.801 -24.636 1.00 67.87 268 GLN B O 1
ATOM 9234 N N . VAL B 1 269 ? -57.327 -42.461 -24.343 1.00 65.31 269 VAL B N 1
ATOM 9235 C CA . VAL B 1 269 ? -57.790 -43.092 -23.111 1.00 68.73 269 VAL B CA 1
ATOM 9236 C C . VAL B 1 269 ? -59.118 -43.787 -23.381 1.00 71.45 269 VAL B C 1
ATOM 9237 O O . VAL B 1 269 ? -60.069 -43.158 -23.860 1.00 72.28 269 VAL B O 1
ATOM 9241 N N . LEU B 1 270 ? -59.184 -45.077 -23.064 1.00 70.55 270 LEU B N 1
ATOM 9242 C CA . LEU B 1 270 ? -60.408 -45.858 -23.183 1.00 70.91 270 LEU B CA 1
ATOM 9243 C C . LEU B 1 270 ? -61.051 -46.000 -21.811 1.00 76.22 270 LEU B C 1
ATOM 9244 O O . LEU B 1 270 ? -60.376 -46.342 -20.836 1.00 68.70 270 LEU B O 1
ATOM 9249 N N . VAL B 1 271 ? -62.353 -45.738 -21.742 1.00 83.22 271 VAL B N 1
ATOM 9250 C CA . VAL B 1 271 ? -63.122 -45.865 -20.510 1.00 84.96 271 VAL B CA 1
ATOM 9251 C C . VAL B 1 271 ? -64.221 -46.887 -20.758 1.00 87.22 271 VAL B C 1
ATOM 9252 O O . VAL B 1 271 ? -65.134 -46.646 -21.557 1.00 88.73 271 VAL B O 1
ATOM 9256 N N . GLU B 1 272 ? -64.133 -48.030 -20.084 1.00 88.26 272 GLU B N 1
ATOM 9257 C CA . GLU B 1 272 ? -65.215 -49.004 -20.082 1.00 86.92 272 GLU B CA 1
ATOM 9258 C C . GLU B 1 272 ? -66.073 -48.780 -18.844 1.00 86.36 272 GLU B C 1
ATOM 9259 O O . GLU B 1 272 ? -65.553 -48.711 -17.726 1.00 84.60 272 GLU B O 1
ATOM 9265 N N . TYR B 1 273 ? -67.378 -48.651 -19.048 1.00 88.17 273 TYR B N 1
ATOM 9266 C CA . TYR B 1 273 ? -68.319 -48.444 -17.959 1.00 88.42 273 TYR B CA 1
ATOM 9267 C C . TYR B 1 273 ? -68.977 -49.762 -17.569 1.00 92.24 273 TYR B C 1
ATOM 9268 O O . TYR B 1 273 ? -69.018 -50.719 -18.347 1.00 92.30 273 TYR B O 1
ATOM 9277 N N . GLU B 1 274 ? -69.499 -49.800 -16.341 1.00 92.43 274 GLU B N 1
ATOM 9278 C CA . GLU B 1 274 ? -70.236 -50.973 -15.888 1.00 92.39 274 GLU B CA 1
ATOM 9279 C C . GLU B 1 274 ? -71.517 -51.185 -16.686 1.00 93.93 274 GLU B C 1
ATOM 9280 O O . GLU B 1 274 ? -72.090 -52.278 -16.640 1.00 90.24 274 GLU B O 1
ATOM 9282 N N . ASP B 1 275 ? -71.973 -50.166 -17.416 1.00 100.21 275 ASP B N 1
ATOM 9283 C CA . ASP B 1 275 ? -73.156 -50.255 -18.259 1.00 98.42 275 ASP B CA 1
ATOM 9284 C C . ASP B 1 275 ? -72.838 -50.742 -19.671 1.00 93.55 275 ASP B C 1
ATOM 9285 O O . ASP B 1 275 ? -73.607 -50.463 -20.598 1.00 96.37 275 ASP B O 1
ATOM 9287 N N . ASP B 1 276 ? -71.721 -51.449 -19.851 1.00 90.62 276 ASP B N 1
ATOM 9288 C CA . ASP B 1 276 ? -71.300 -52.007 -21.137 1.00 88.38 276 ASP B CA 1
ATOM 9289 C C . ASP B 1 276 ? -71.127 -50.938 -22.215 1.00 93.28 276 ASP B C 1
ATOM 9290 O O . ASP B 1 276 ? -71.192 -51.243 -23.411 1.00 81.82 276 ASP B O 1
ATOM 9292 N N . SER B 1 277 ? -70.901 -49.690 -21.816 1.00 95.13 277 SER B N 1
ATOM 9293 C CA . SER B 1 277 ? -70.676 -48.585 -22.737 1.00 88.92 277 SER B CA 1
ATOM 9294 C C . SER B 1 277 ? -69.221 -48.137 -22.667 1.00 90.44 277 SER B C 1
ATOM 9295 O O . SER B 1 277 ? -68.446 -48.585 -21.817 1.00 86.41 277 SER B O 1
ATOM 9298 N N . ILE B 1 278 ? -68.856 -47.236 -23.582 1.00 90.15 278 ILE B N 1
ATOM 9299 C CA . ILE B 1 278 ? -67.485 -46.778 -23.752 1.00 86.05 278 ILE B CA 1
ATOM 9300 C C . ILE B 1 278 ? -67.461 -45.256 -23.861 1.00 88.47 278 ILE B C 1
ATOM 9301 O O . ILE B 1 278 ? -68.495 -44.590 -23.821 1.00 95.99 278 ILE B O 1
ATOM 9306 N N . GLU B 1 279 ? -66.245 -44.721 -23.987 1.00 87.68 279 GLU B N 1
ATOM 9307 C CA . GLU B 1 279 ? -65.987 -43.330 -24.344 1.00 88.85 279 GLU B CA 1
ATOM 9308 C C . GLU B 1 279 ? -64.484 -43.135 -24.509 1.00 87.54 279 GLU B C 1
ATOM 9309 O O . GLU B 1 279 ? -63.695 -43.682 -23.731 1.00 83.34 279 GLU B O 1
ATOM 9315 N N . TRP B 1 280 ? -64.069 -42.377 -25.520 1.00 81.34 280 TRP B N 1
ATOM 9316 C CA . TRP B 1 280 ? -62.657 -42.141 -25.789 1.00 78.26 280 TRP B CA 1
ATOM 9317 C C . TRP B 1 280 ? -62.303 -40.689 -25.495 1.00 78.00 280 TRP B C 1
ATOM 9318 O O . TRP B 1 280 ? -63.019 -39.772 -25.913 1.00 80.41 280 TRP B O 1
ATOM 9329 N N . ILE B 1 281 ? -61.198 -40.485 -24.781 1.00 76.06 281 ILE B N 1
ATOM 9330 C CA . ILE B 1 281 ? -60.621 -39.164 -24.557 1.00 73.97 281 ILE B CA 1
ATOM 9331 C C . ILE B 1 281 ? -59.326 -39.118 -25.357 1.00 67.98 281 ILE B C 1
ATOM 9332 O O . ILE B 1 281 ? -58.319 -39.723 -24.970 1.00 76.17 281 ILE B O 1
ATOM 9337 N N . VAL B 1 282 ? -59.344 -38.403 -26.477 1.00 56.86 282 VAL B N 1
ATOM 9338 C CA . VAL B 1 282 ? -58.234 -38.402 -27.415 1.00 63.30 282 VAL B CA 1
ATOM 9339 C C . VAL B 1 282 ? -57.513 -37.059 -27.347 1.00 65.85 282 VAL B C 1
ATOM 9340 O O . VAL B 1 282 ? -58.003 -36.088 -26.771 1.00 69.49 282 VAL B O 1
ATOM 9344 N N . SER B 1 283 ? -56.327 -37.014 -27.951 1.00 64.12 283 SER B N 1
ATOM 9345 C CA . SER B 1 283 ? -55.499 -35.813 -27.969 1.00 67.14 283 SER B CA 1
ATOM 9346 C C . SER B 1 283 ? -55.878 -34.965 -29.178 1.00 70.76 283 SER B C 1
ATOM 9347 O O . SER B 1 283 ? -55.593 -35.335 -30.322 1.00 67.71 283 SER B O 1
ATOM 9350 N N . ASP B 1 284 ? -56.519 -33.825 -28.924 1.00 76.38 284 ASP B N 1
ATOM 9351 C CA . ASP B 1 284 ? -56.872 -32.887 -29.981 1.00 69.10 284 ASP B CA 1
ATOM 9352 C C . ASP B 1 284 ? -56.308 -31.509 -29.662 1.00 73.01 284 ASP B C 1
ATOM 9353 O O . ASP B 1 284 ? -55.327 -31.392 -28.921 1.00 74.65 284 ASP B O 1
ATOM 9358 N N . GLU B 1 285 ? -56.919 -30.462 -30.207 1.00 74.33 285 GLU B N 1
ATOM 9359 C CA . GLU B 1 285 ? -56.486 -29.098 -29.942 1.00 69.08 285 GLU B CA 1
ATOM 9360 C C . GLU B 1 285 ? -57.147 -28.495 -28.710 1.00 71.23 285 GLU B C 1
ATOM 9361 O O . GLU B 1 285 ? -56.862 -27.341 -28.375 1.00 78.16 285 GLU B O 1
ATOM 9367 N N . SER B 1 286 ? -58.017 -29.242 -28.032 1.00 70.86 286 SER B N 1
ATOM 9368 C CA . SER B 1 286 ? -58.607 -28.793 -26.777 1.00 76.43 286 SER B CA 1
ATOM 9369 C C . SER B 1 286 ? -57.637 -28.888 -25.608 1.00 76.70 286 SER B C 1
ATOM 9370 O O . SER B 1 286 ? -57.986 -28.477 -24.496 1.00 77.27 286 SER B O 1
ATOM 9373 N N . TRP B 1 287 ? -56.439 -29.416 -25.833 1.00 79.71 287 TRP B N 1
ATOM 9374 C CA . TRP B 1 287 ? -55.457 -29.576 -24.774 1.00 77.49 287 TRP B CA 1
ATOM 9375 C C . TRP B 1 287 ? -54.708 -28.273 -24.529 1.00 76.68 287 TRP B C 1
ATOM 9376 O O . TRP B 1 287 ? -54.486 -27.475 -25.444 1.00 73.49 287 TRP B O 1
ATOM 9387 N N . LYS B 1 288 ? -54.314 -28.067 -23.277 1.00 75.82 288 LYS B N 1
ATOM 9388 C CA . LYS B 1 288 ? -53.527 -26.909 -22.885 1.00 78.54 288 LYS B CA 1
ATOM 9389 C C . LYS B 1 288 ? -52.068 -27.312 -22.721 1.00 77.01 288 LYS B C 1
ATOM 9390 O O . LYS B 1 288 ? -51.766 -28.422 -22.274 1.00 75.79 288 LYS B O 1
ATOM 9396 N N . THR B 1 289 ? -51.164 -26.408 -23.092 1.00 67.37 289 THR B N 1
ATOM 9397 C CA . THR B 1 289 ? -49.738 -26.670 -22.993 1.00 67.93 289 THR B CA 1
ATOM 9398 C C . THR B 1 289 ? -49.033 -25.452 -22.415 1.00 74.15 289 THR B C 1
ATOM 9399 O O . THR B 1 289 ? -49.457 -24.312 -22.620 1.00 72.18 289 THR B O 1
ATOM 9403 N N . THR B 1 290 ? -47.954 -25.712 -21.682 1.00 74.14 290 THR B N 1
ATOM 9404 C CA . THR B 1 290 ? -47.160 -24.665 -21.053 1.00 66.78 290 THR B CA 1
ATOM 9405 C C . THR B 1 290 ? -45.798 -25.247 -20.691 1.00 73.19 290 THR B C 1
ATOM 9406 O O . THR B 1 290 ? -45.547 -26.444 -20.855 1.00 67.63 290 THR B O 1
ATOM 9410 N N . TYR B 1 291 ? -44.917 -24.383 -20.193 1.00 75.11 291 TYR B N 1
ATOM 9411 C CA . TYR B 1 291 ? -43.587 -24.776 -19.753 1.00 64.42 291 TYR B CA 1
ATOM 9412 C C . TYR B 1 291 ? -43.514 -24.724 -18.234 1.00 67.97 291 TYR B C 1
ATOM 9413 O O . TYR B 1 291 ? -44.000 -23.775 -17.610 1.00 65.97 291 TYR B O 1
ATOM 9422 N N . GLY B 1 292 ? -42.909 -25.752 -17.643 1.00 69.66 292 GLY B N 1
ATOM 9423 C CA . GLY B 1 292 ? -42.846 -25.874 -16.208 1.00 61.71 292 GLY B CA 1
ATOM 9424 C C . GLY B 1 292 ? -41.442 -25.737 -15.658 1.00 62.97 292 GLY B C 1
ATOM 9425 O O . GLY B 1 292 ? -40.680 -24.844 -16.041 1.00 56.02 292 GLY B O 1
ATOM 9426 N N . PRO B 1 293 ? -41.072 -26.635 -14.739 1.00 67.71 293 PRO B N 1
ATOM 9427 C CA . PRO B 1 293 ? -39.775 -26.497 -14.062 1.00 67.41 293 PRO B CA 1
ATOM 9428 C C . PRO B 1 293 ? -38.599 -27.049 -14.845 1.00 59.46 293 PRO B C 1
ATOM 9429 O O . PRO B 1 293 ? -37.462 -26.638 -14.581 1.00 60.65 293 PRO B O 1
ATOM 9433 N N . ILE B 1 294 ? -38.826 -27.955 -15.789 1.00 55.67 294 ILE B N 1
ATOM 9434 C CA . ILE B 1 294 ? -37.745 -28.562 -16.557 1.00 54.92 294 ILE B CA 1
ATOM 9435 C C . ILE B 1 294 ? -37.541 -27.759 -17.834 1.00 55.46 294 ILE B C 1
ATOM 9436 O O . ILE B 1 294 ? -38.462 -27.623 -18.647 1.00 56.09 294 ILE B O 1
ATOM 9441 N N . THR B 1 295 ? -36.333 -27.228 -18.013 1.00 56.56 295 THR B N 1
ATOM 9442 C CA . THR B 1 295 ? -35.997 -26.509 -19.235 1.00 61.49 295 THR B CA 1
ATOM 9443 C C . THR B 1 295 ? -35.250 -27.425 -20.197 1.00 59.23 295 THR B C 1
ATOM 9444 O O . THR B 1 295 ? -35.840 -28.355 -20.758 1.00 54.29 295 THR B O 1
ATOM 9448 N N . LEU B 1 296 ? -33.957 -27.176 -20.392 1.00 60.26 296 LEU B N 1
ATOM 9449 C CA . LEU B 1 296 ? -33.164 -28.007 -21.289 1.00 58.00 296 LEU B CA 1
ATOM 9450 C C . LEU B 1 296 ? -32.954 -29.388 -20.683 1.00 54.73 296 LEU B C 1
ATOM 9451 O O . LEU B 1 296 ? -32.574 -29.517 -19.516 1.00 57.78 296 LEU B O 1
ATOM 9456 N N . ASN B 1 297 ? -33.206 -30.423 -21.481 1.00 56.01 297 ASN B N 1
ATOM 9457 C CA . ASN B 1 297 ? -33.031 -31.806 -21.053 1.00 53.93 297 ASN B CA 1
ATOM 9458 C C . ASN B 1 297 ? -32.442 -32.595 -22.212 1.00 54.55 297 ASN B C 1
ATOM 9459 O O . ASN B 1 297 ? -33.050 -32.676 -23.283 1.00 60.39 297 ASN B O 1
ATOM 9464 N N . SER B 1 298 ? -31.263 -33.169 -22.002 1.00 50.54 298 SER B N 1
ATOM 9465 C CA . SER B 1 298 ? -30.572 -33.920 -23.039 1.00 59.64 298 SER B CA 1
ATOM 9466 C C . SER B 1 298 ? -30.042 -35.221 -22.457 1.00 53.92 298 SER B C 1
ATOM 9467 O O . SER B 1 298 ? -29.584 -35.256 -21.312 1.00 55.25 298 SER B O 1
ATOM 9470 N N . LEU B 1 299 ? -30.112 -36.291 -23.254 1.00 53.15 299 LEU B N 1
ATOM 9471 C CA . LEU B 1 299 ? -29.578 -37.575 -22.812 1.00 52.32 299 LEU B CA 1
ATOM 9472 C C . LEU B 1 299 ? -28.070 -37.514 -22.609 1.00 48.36 299 LEU B C 1
ATOM 9473 O O . LEU B 1 299 ? -27.518 -38.295 -21.827 1.00 47.95 299 LEU B O 1
ATOM 9478 N N . TYR B 1 300 ? -27.391 -36.600 -23.301 1.00 46.19 300 TYR B N 1
ATOM 9479 C CA . TYR B 1 300 ? -25.945 -36.466 -23.180 1.00 51.09 300 TYR B CA 1
ATOM 9480 C C . TYR B 1 300 ? -25.530 -35.457 -22.121 1.00 54.34 300 TYR B C 1
ATOM 9481 O O . TYR B 1 300 ? -24.513 -35.661 -21.449 1.00 54.65 300 TYR B O 1
ATOM 9490 N N . HIS B 1 301 ? -26.295 -34.379 -21.950 1.00 56.62 301 HIS B N 1
ATOM 9491 C CA . HIS B 1 301 ? -25.853 -33.243 -21.156 1.00 54.14 301 HIS B CA 1
ATOM 9492 C C . HIS B 1 301 ? -26.626 -33.043 -19.860 1.00 53.63 301 HIS B C 1
ATOM 9493 O O . HIS B 1 301 ? -26.200 -32.232 -19.031 1.00 63.20 301 HIS B O 1
ATOM 9500 N N . GLY B 1 302 ? -27.732 -33.742 -19.659 1.00 48.00 302 GLY B N 1
ATOM 9501 C CA . GLY B 1 302 ? -28.414 -33.737 -18.381 1.00 51.75 302 GLY B CA 1
ATOM 9502 C C . GLY B 1 302 ? -29.696 -32.925 -18.406 1.00 52.33 302 GLY B C 1
ATOM 9503 O O . GLY B 1 302 ? -30.219 -32.549 -19.459 1.00 54.20 302 GLY B O 1
ATOM 9504 N N . GLU B 1 303 ? -30.195 -32.648 -17.203 1.00 52.71 303 GLU B N 1
ATOM 9505 C CA . GLU B 1 303 ? -31.484 -32.007 -16.995 1.00 55.54 303 GLU B CA 1
ATOM 9506 C C . GLU B 1 303 ? -31.317 -30.748 -16.152 1.00 56.38 303 GLU B C 1
ATOM 9507 O O . GLU B 1 303 ? -30.454 -30.680 -15.273 1.00 60.66 303 GLU B O 1
ATOM 9513 N N . ILE B 1 304 ? -32.152 -29.750 -16.428 1.00 57.99 304 ILE B N 1
ATOM 9514 C CA . ILE B 1 304 ? -32.176 -28.501 -15.673 1.00 55.97 304 ILE B CA 1
ATOM 9515 C C . ILE B 1 304 ? -33.570 -28.338 -15.083 1.00 54.75 304 ILE B C 1
ATOM 9516 O O . ILE B 1 304 ? -34.556 -28.248 -15.826 1.00 55.42 304 ILE B O 1
ATOM 9521 N N . TYR B 1 305 ? -33.683 -28.333 -13.769 1.00 57.67 305 TYR B N 1
ATOM 9522 C CA . TYR B 1 305 ? -34.955 -28.192 -13.092 1.00 54.07 305 TYR B CA 1
ATOM 9523 C C . TYR B 1 305 ? -34.989 -26.962 -12.243 1.00 57.64 305 TYR B C 1
ATOM 9524 O O . TYR B 1 305 ? -34.327 -26.895 -11.292 1.00 61.50 305 TYR B O 1
ATOM 9533 N N . ASP B 1 306 ? -35.774 -25.981 -12.611 1.00 61.75 306 ASP B N 1
ATOM 9534 C CA . ASP B 1 306 ? -35.959 -24.740 -11.861 1.00 65.81 306 ASP B CA 1
ATOM 9535 C C . ASP B 1 306 ? -37.152 -24.928 -10.932 1.00 64.33 306 ASP B C 1
ATOM 9536 O O . ASP B 1 306 ? -38.306 -24.854 -11.361 1.00 63.36 306 ASP B O 1
ATOM 9541 N N . GLY B 1 307 ? -36.872 -25.175 -9.651 1.00 59.53 307 GLY B N 1
ATOM 9542 C CA . GLY B 1 307 ? -37.937 -25.377 -8.686 1.00 61.45 307 GLY B CA 1
ATOM 9543 C C . GLY B 1 307 ? -38.846 -24.179 -8.514 1.00 63.57 307 GLY B C 1
ATOM 9544 O O . GLY B 1 307 ? -39.992 -24.338 -8.082 1.00 70.62 307 GLY B O 1
ATOM 9545 N N . ARG B 1 308 ? -38.362 -22.980 -8.844 1.00 62.59 308 ARG B N 1
ATOM 9546 C CA . ARG B 1 308 ? -39.203 -21.794 -8.733 1.00 67.32 308 ARG B CA 1
ATOM 9547 C C . ARG B 1 308 ? -40.272 -21.760 -9.818 1.00 74.87 308 ARG B C 1
ATOM 9548 O O . ARG B 1 308 ? -41.374 -21.249 -9.583 1.00 73.85 308 ARG B O 1
ATOM 9556 N N . LYS B 1 309 ? -39.975 -22.301 -11.002 1.00 75.44 309 LYS B N 1
ATOM 9557 C CA . LYS B 1 309 ? -40.916 -22.336 -12.115 1.00 69.47 309 LYS B CA 1
ATOM 9558 C C . LYS B 1 309 ? -41.920 -23.474 -12.005 1.00 69.80 309 LYS B C 1
ATOM 9559 O O . LYS B 1 309 ? -42.534 -23.854 -13.010 1.00 65.26 309 LYS B O 1
ATOM 9565 N N . GLU B 1 310 ? -42.124 -24.029 -10.828 1.00 66.22 310 GLU B N 1
ATOM 9566 C CA . GLU B 1 310 ? -43.041 -25.131 -10.634 1.00 63.70 310 GLU B CA 1
ATOM 9567 C C . GLU B 1 310 ? -44.454 -24.669 -10.538 1.00 67.67 310 GLU B C 1
ATOM 9568 O O . GLU B 1 310 ? -44.710 -23.695 -9.904 1.00 71.65 310 GLU B O 1
ATOM 9574 N N . ILE B 1 311 ? -45.379 -25.402 -11.135 1.00 71.15 311 ILE B N 1
ATOM 9575 C CA . ILE B 1 311 ? -46.804 -25.097 -11.120 1.00 68.81 311 ILE B CA 1
ATOM 9576 C C . ILE B 1 311 ? -47.484 -26.191 -10.308 1.00 69.95 311 ILE B C 1
ATOM 9577 O O . ILE B 1 311 ? -47.722 -27.289 -10.822 1.00 73.74 311 ILE B O 1
ATOM 9582 N N . LYS B 1 312 ? -47.808 -25.903 -9.044 1.00 76.15 312 LYS B N 1
ATOM 9583 C CA . LYS B 1 312 ? -48.417 -26.912 -8.180 1.00 83.76 312 LYS B CA 1
ATOM 9584 C C . LYS B 1 312 ? -49.889 -27.054 -8.533 1.00 81.56 312 LYS B C 1
ATOM 9585 O O . LYS B 1 312 ? -50.598 -26.062 -8.726 1.00 74.34 312 LYS B O 1
ATOM 9591 N N . GLY B 1 313 ? -50.335 -28.303 -8.638 1.00 82.81 313 GLY B N 1
ATOM 9592 C CA . GLY B 1 313 ? -51.699 -28.605 -8.996 1.00 72.83 313 GLY B CA 1
ATOM 9593 C C . GLY B 1 313 ? -51.927 -28.718 -10.480 1.00 75.48 313 GLY B C 1
ATOM 9594 O O . GLY B 1 313 ? -53.078 -28.865 -10.907 1.00 87.23 313 GLY B O 1
ATOM 9595 N N . TRP B 1 314 ? -50.859 -28.662 -11.277 1.00 74.26 314 TRP B N 1
ATOM 9596 C CA . TRP B 1 314 ? -50.989 -28.673 -12.727 1.00 76.73 314 TRP B CA 1
ATOM 9597 C C . TRP B 1 314 ? -51.619 -29.962 -13.239 1.00 75.21 314 TRP B C 1
ATOM 9598 O O . TRP B 1 314 ? -52.233 -29.960 -14.313 1.00 77.76 314 TRP B O 1
ATOM 9609 N N . ASN B 1 315 ? -51.504 -31.055 -12.484 1.00 73.58 315 ASN B N 1
ATOM 9610 C CA . ASN B 1 315 ? -52.070 -32.338 -12.874 1.00 73.83 315 ASN B CA 1
ATOM 9611 C C . ASN B 1 315 ? -53.228 -32.760 -11.977 1.00 71.42 315 ASN B C 1
ATOM 9612 O O . ASN B 1 315 ? -53.573 -33.945 -11.935 1.00 68.06 315 ASN B O 1
ATOM 9617 N N . LEU B 1 316 ? -53.843 -31.810 -11.261 1.00 75.83 316 LEU B N 1
ATOM 9618 C CA . LEU B 1 316 ? -54.944 -32.107 -10.360 1.00 71.98 316 LEU B CA 1
ATOM 9619 C C . LEU B 1 316 ? -56.278 -31.721 -10.991 1.00 73.54 316 LEU B C 1
ATOM 9620 O O . LEU B 1 316 ? -56.341 -30.807 -11.820 1.00 72.83 316 LEU B O 1
ATOM 9625 N N . PRO B 1 317 ? -57.364 -32.407 -10.617 1.00 70.19 317 PRO B N 1
ATOM 9626 C CA . PRO B 1 317 ? -58.665 -32.139 -11.257 1.00 77.11 317 PRO B CA 1
ATOM 9627 C C . PRO B 1 317 ? -59.208 -30.737 -11.016 1.00 78.52 317 PRO B C 1
ATOM 9628 O O . PRO B 1 317 ? -60.159 -30.341 -11.703 1.00 82.49 317 PRO B O 1
ATOM 9632 N N . ASP B 1 318 ? -58.648 -29.980 -10.074 1.00 80.00 318 ASP B N 1
ATOM 9633 C CA . ASP B 1 318 ? -59.136 -28.634 -9.798 1.00 78.09 318 ASP B CA 1
ATOM 9634 C C . ASP B 1 318 ? -58.067 -27.594 -10.105 1.00 81.32 318 ASP B C 1
ATOM 9635 O O . ASP B 1 318 ? -57.615 -26.875 -9.208 1.00 82.19 318 ASP B O 1
ATOM 9640 N N . PHE B 1 319 ? -57.657 -27.508 -11.367 1.00 81.33 319 PHE B N 1
ATOM 9641 C CA . PHE B 1 319 ? -56.656 -26.549 -11.807 1.00 83.25 319 PHE B CA 1
ATOM 9642 C C . PHE B 1 319 ? -57.237 -25.665 -12.899 1.00 80.68 319 PHE B C 1
ATOM 9643 O O . PHE B 1 319 ? -57.896 -26.155 -13.822 1.00 75.06 319 PHE B O 1
ATOM 9651 N N . ASP B 1 320 ? -56.983 -24.361 -12.792 1.00 83.98 320 ASP B N 1
ATOM 9652 C CA . ASP B 1 320 ? -57.494 -23.384 -13.754 1.00 91.94 320 ASP B CA 1
ATOM 9653 C C . ASP B 1 320 ? -56.430 -23.152 -14.819 1.00 89.80 320 ASP B C 1
ATOM 9654 O O . ASP B 1 320 ? -55.578 -22.270 -14.700 1.00 92.77 320 ASP B O 1
ATOM 9659 N N . ASP B 1 321 ? -56.483 -23.959 -15.882 1.00 82.50 321 ASP B N 1
ATOM 9660 C CA . ASP B 1 321 ? -55.551 -23.846 -16.998 1.00 83.90 321 ASP B CA 1
ATOM 9661 C C . ASP B 1 321 ? -56.068 -22.937 -18.106 1.00 82.63 321 ASP B C 1
ATOM 9662 O O . ASP B 1 321 ? -55.687 -23.106 -19.272 1.00 75.57 321 ASP B O 1
ATOM 9667 N N . SER B 1 322 ? -56.934 -21.977 -17.773 1.00 88.63 322 SER B N 1
ATOM 9668 C CA . SER B 1 322 ? -57.424 -21.037 -18.771 1.00 83.31 322 SER B CA 1
ATOM 9669 C C . SER B 1 322 ? -56.332 -20.098 -19.263 1.00 80.49 322 SER B C 1
ATOM 9670 O O . SER B 1 322 ? -56.440 -19.572 -20.376 1.00 74.87 322 SER B O 1
ATOM 9673 N N . THR B 1 323 ? -55.286 -19.875 -18.461 1.00 81.59 323 THR B N 1
ATOM 9674 C CA . THR B 1 323 ? -54.177 -19.034 -18.898 1.00 79.33 323 THR B CA 1
ATOM 9675 C C . THR B 1 323 ? -53.284 -19.759 -19.898 1.00 77.94 323 THR B C 1
ATOM 9676 O O . THR B 1 323 ? -52.624 -19.113 -20.721 1.00 70.93 323 THR B O 1
ATOM 9680 N N . TRP B 1 324 ? -53.256 -21.089 -19.849 1.00 79.46 324 TRP B N 1
ATOM 9681 C CA . TRP B 1 324 ? -52.404 -21.861 -20.742 1.00 76.14 324 TRP B CA 1
ATOM 9682 C C . TRP B 1 324 ? -52.878 -21.736 -22.185 1.00 73.10 324 TRP B C 1
ATOM 9683 O O . TRP B 1 324 ? -54.076 -21.645 -22.466 1.00 78.15 324 TRP B O 1
ATOM 9694 N N . GLU B 1 325 ? -51.920 -21.735 -23.107 1.00 77.48 325 GLU B N 1
ATOM 9695 C CA . GLU B 1 325 ? -52.254 -21.747 -24.520 1.00 74.11 325 GLU B CA 1
ATOM 9696 C C . GLU B 1 325 ? -52.688 -23.147 -24.943 1.00 73.13 325 GLU B C 1
ATOM 9697 O O . GLU B 1 325 ? -52.430 -24.140 -24.259 1.00 73.59 325 GLU B O 1
ATOM 9703 N N . ASN B 1 326 ? -53.365 -23.215 -26.082 1.00 74.92 326 ASN B N 1
ATOM 9704 C CA . ASN B 1 326 ? -53.869 -24.481 -26.590 1.00 70.55 326 ASN B CA 1
ATOM 9705 C C . ASN B 1 326 ? -52.816 -25.171 -27.445 1.00 70.97 326 ASN B C 1
ATOM 9706 O O . ASN B 1 326 ? -51.995 -24.524 -28.099 1.00 71.50 326 ASN B O 1
ATOM 9711 N N . ALA B 1 327 ? -52.843 -26.499 -27.426 1.00 71.03 327 ALA B N 1
ATOM 9712 C CA . ALA B 1 327 ? -51.907 -27.285 -28.214 1.00 65.84 327 ALA B CA 1
ATOM 9713 C C . ALA B 1 327 ? -52.379 -27.379 -29.658 1.00 72.62 327 ALA B C 1
ATOM 9714 O O . ALA B 1 327 ? -53.572 -27.544 -29.928 1.00 78.80 327 ALA B O 1
ATOM 9716 N N . ILE B 1 328 ? -51.436 -27.268 -30.587 1.00 66.52 328 ILE B N 1
ATOM 9717 C CA . ILE B 1 328 ? -51.730 -27.389 -32.003 1.00 66.52 328 ILE B CA 1
ATOM 9718 C C . ILE B 1 328 ? -51.410 -28.807 -32.452 1.00 70.24 328 ILE B C 1
ATOM 9719 O O . ILE B 1 328 ? -50.628 -29.528 -31.827 1.00 71.93 328 ILE B O 1
ATOM 9724 N N . LEU B 1 329 ? -52.025 -29.213 -33.559 1.00 67.90 329 LEU B N 1
ATOM 9725 C CA . LEU B 1 329 ? -51.792 -30.546 -34.097 1.00 67.79 329 LEU B CA 1
ATOM 9726 C C . LEU B 1 329 ? -50.382 -30.640 -34.669 1.00 67.97 329 LEU B C 1
ATOM 9727 O O . LEU B 1 329 ? -49.959 -29.788 -35.457 1.00 64.27 329 LEU B O 1
ATOM 9732 N N . ALA B 1 330 ? -49.655 -31.678 -34.266 1.00 66.12 330 ALA B N 1
ATOM 9733 C CA . ALA B 1 330 ? -48.256 -31.838 -34.628 1.00 65.00 330 ALA B CA 1
ATOM 9734 C C . ALA B 1 330 ? -48.109 -32.604 -35.939 1.00 61.68 330 ALA B C 1
ATOM 9735 O O . ALA B 1 330 ? -49.050 -33.217 -36.446 1.00 58.96 330 ALA B O 1
ATOM 9737 N N . GLU B 1 331 ? -46.902 -32.561 -36.486 1.00 64.68 331 GLU B N 1
ATOM 9738 C CA . GLU B 1 331 ? -46.578 -33.355 -37.664 1.00 65.79 331 GLU B CA 1
ATOM 9739 C C . GLU B 1 331 ? -46.275 -34.789 -37.244 1.00 66.02 331 GLU B C 1
ATOM 9740 O O . GLU B 1 331 ? -45.494 -35.001 -36.312 1.00 70.96 331 GLU B O 1
ATOM 9746 N N . PRO B 1 332 ? -46.875 -35.787 -37.887 1.00 66.45 332 PRO B N 1
ATOM 9747 C CA . PRO B 1 332 ? -46.621 -37.181 -37.502 1.00 68.83 332 PRO B CA 1
ATOM 9748 C C . PRO B 1 332 ? -45.159 -37.541 -37.695 1.00 65.23 332 PRO B C 1
ATOM 9749 O O . PRO B 1 332 ? -44.514 -37.072 -38.645 1.00 71.00 332 PRO B O 1
ATOM 9753 N N . PRO B 1 333 ? -44.596 -38.368 -36.809 1.00 65.72 333 PRO B N 1
ATOM 9754 C CA . PRO B 1 333 ? -43.176 -38.729 -36.946 1.00 64.82 333 PRO B CA 1
ATOM 9755 C C . PRO B 1 333 ? -42.879 -39.570 -38.174 1.00 60.44 333 PRO B C 1
ATOM 9756 O O . PRO B 1 333 ? -41.708 -39.677 -38.557 1.00 62.71 333 PRO B O 1
ATOM 9760 N N . GLY B 1 334 ? -43.892 -40.168 -38.800 1.00 65.45 334 GLY B N 1
ATOM 9761 C CA . GLY B 1 334 ? -43.719 -40.946 -40.004 1.00 60.12 334 GLY B CA 1
ATOM 9762 C C . GLY B 1 334 ? -43.738 -42.447 -39.798 1.00 61.72 334 GLY B C 1
ATOM 9763 O O . GLY B 1 334 ? -43.951 -43.187 -40.766 1.00 66.74 334 GLY B O 1
ATOM 9764 N N . GLY B 1 335 ? -43.527 -42.915 -38.568 1.00 65.43 335 GLY B N 1
ATOM 9765 C CA . GLY B 1 335 ? -43.496 -44.335 -38.307 1.00 62.85 335 GLY B CA 1
ATOM 9766 C C . GLY B 1 335 ? -44.837 -44.893 -37.864 1.00 58.70 335 GLY B C 1
ATOM 9767 O O . GLY B 1 335 ? -45.749 -44.161 -37.488 1.00 58.13 335 GLY B O 1
ATOM 9768 N N . LYS B 1 336 ? -44.942 -46.218 -37.919 1.00 57.28 336 LYS B N 1
ATOM 9769 C CA . LYS B 1 336 ? -46.151 -46.900 -37.484 1.00 62.43 336 LYS B CA 1
ATOM 9770 C C . LYS B 1 336 ? -46.148 -47.063 -35.971 1.00 60.91 336 LYS B C 1
ATOM 9771 O O . LYS B 1 336 ? -45.124 -47.399 -35.369 1.00 63.30 336 LYS B O 1
ATOM 9777 N N . LEU B 1 337 ? -47.301 -46.816 -35.357 1.00 60.60 337 LEU B N 1
ATOM 9778 C CA . LEU B 1 337 ? -47.444 -46.993 -33.920 1.00 59.68 337 LEU B CA 1
ATOM 9779 C C . LEU B 1 337 ? -47.621 -48.473 -33.604 1.00 65.68 337 LEU B C 1
ATOM 9780 O O . LEU B 1 337 ? -48.440 -49.156 -34.226 1.00 72.44 337 LEU B O 1
ATOM 9785 N N . TYR B 1 338 ? -46.846 -48.969 -32.642 1.00 66.34 338 TYR B N 1
ATOM 9786 C CA . TYR B 1 338 ? -46.849 -50.387 -32.318 1.00 63.27 338 TYR B CA 1
ATOM 9787 C C . TYR B 1 338 ? -46.506 -50.570 -30.848 1.00 63.26 338 TYR B C 1
ATOM 9788 O O . TYR B 1 338 ? -45.675 -49.840 -30.302 1.00 64.93 338 TYR B O 1
ATOM 9797 N N . SER B 1 339 ? -47.151 -51.544 -30.213 1.00 57.70 339 SER B N 1
ATOM 9798 C CA . SER B 1 339 ? -46.907 -51.874 -28.811 1.00 60.43 339 SER B CA 1
ATOM 9799 C C . SER B 1 339 ? -46.226 -53.238 -28.761 1.00 63.88 339 SER B C 1
ATOM 9800 O O . SER B 1 339 ? -46.882 -54.276 -28.889 1.00 60.91 339 SER B O 1
ATOM 9803 N N . GLU B 1 340 ? -44.910 -53.230 -28.577 1.00 56.30 340 GLU B N 1
ATOM 9804 C CA . GLU B 1 340 ? -44.140 -54.458 -28.466 1.00 53.46 340 GLU B CA 1
ATOM 9805 C C . GLU B 1 340 ? -44.002 -54.866 -27.005 1.00 53.60 340 GLU B C 1
ATOM 9806 O O . GLU B 1 340 ? -43.954 -54.023 -26.105 1.00 49.18 340 GLU B O 1
ATOM 9812 N N . ILE B 1 341 ? -43.939 -56.172 -26.777 1.00 54.38 341 ILE B N 1
ATOM 9813 C CA . ILE B 1 341 ? -43.809 -56.735 -25.439 1.00 47.46 341 ILE B CA 1
ATOM 9814 C C . ILE B 1 341 ? -42.332 -57.021 -25.198 1.00 54.80 341 ILE B C 1
ATOM 9815 O O . ILE B 1 341 ? -41.766 -57.957 -25.774 1.00 52.24 341 ILE B O 1
ATOM 9820 N N . TYR B 1 342 ? -41.705 -56.213 -24.345 1.00 61.15 342 TYR B N 1
ATOM 9821 C CA . TYR B 1 342 ? -40.296 -56.367 -24.015 1.00 54.32 342 TYR B CA 1
ATOM 9822 C C . TYR B 1 342 ? -40.037 -55.661 -22.694 1.00 54.10 342 TYR B C 1
ATOM 9823 O O . TYR B 1 342 ? -40.758 -54.716 -22.353 1.00 48.74 342 TYR B O 1
ATOM 9832 N N . PRO B 1 343 ? -39.040 -56.098 -21.926 1.00 54.43 343 PRO B N 1
ATOM 9833 C CA . PRO B 1 343 ? -38.763 -55.468 -20.630 1.00 51.05 343 PRO B CA 1
ATOM 9834 C C . PRO B 1 343 ? -38.428 -53.997 -20.793 1.00 50.24 343 PRO B C 1
ATOM 9835 O O . PRO B 1 343 ? -37.653 -53.618 -21.685 1.00 48.06 343 PRO B O 1
ATOM 9839 N N . PRO B 1 344 ? -38.996 -53.135 -19.951 1.00 55.48 344 PRO B N 1
ATOM 9840 C CA . PRO B 1 344 ? -38.752 -51.695 -20.092 1.00 52.12 344 PRO B CA 1
ATOM 9841 C C . PRO B 1 344 ? -37.660 -51.187 -19.165 1.00 48.01 344 PRO B C 1
ATOM 9842 O O . PRO B 1 344 ? -37.110 -51.946 -18.360 1.00 50.20 344 PRO B O 1
ATOM 9846 N N . ILE B 1 345 ? -37.345 -49.901 -19.268 1.00 43.07 345 ILE B N 1
ATOM 9847 C CA . ILE B 1 345 ? -36.314 -49.280 -18.445 1.00 40.82 345 ILE B CA 1
ATOM 9848 C C . ILE B 1 345 ? -36.945 -48.843 -17.129 1.00 49.95 345 ILE B C 1
ATOM 9849 O O . ILE B 1 345 ? -37.896 -48.056 -17.117 1.00 49.96 345 ILE B O 1
ATOM 9854 N N . ARG B 1 346 ? -36.419 -49.353 -16.020 1.00 50.80 346 ARG B N 1
ATOM 9855 C CA . ARG B 1 346 ? -36.917 -49.022 -14.695 1.00 50.15 346 ARG B CA 1
ATOM 9856 C C . ARG B 1 346 ? -35.750 -48.653 -13.790 1.00 49.12 346 ARG B C 1
ATOM 9857 O O . ARG B 1 346 ? -34.581 -48.854 -14.128 1.00 51.27 346 ARG B O 1
ATOM 9865 N N . ILE B 1 347 ? -36.081 -48.095 -12.627 1.00 45.91 347 ILE B N 1
ATOM 9866 C CA . ILE B 1 347 ? -35.103 -47.929 -11.560 1.00 43.92 347 ILE B CA 1
ATOM 9867 C C . ILE B 1 347 ? -35.024 -49.256 -10.820 1.00 46.73 347 ILE B C 1
ATOM 9868 O O . ILE B 1 347 ? -35.822 -49.521 -9.914 1.00 54.04 347 ILE B O 1
ATOM 9873 N N . THR B 1 348 ? -34.073 -50.105 -11.211 1.00 50.25 348 THR B N 1
ATOM 9874 C CA . THR B 1 348 ? -34.033 -51.471 -10.704 1.00 53.02 348 THR B CA 1
ATOM 9875 C C . THR B 1 348 ? -33.451 -51.574 -9.299 1.00 48.33 348 THR B C 1
ATOM 9876 O O . THR B 1 348 ? -33.665 -52.594 -8.634 1.00 49.72 348 THR B O 1
ATOM 9880 N N . LYS B 1 349 ? -32.735 -50.555 -8.829 1.00 45.74 349 LYS B N 1
ATOM 9881 C CA . LYS B 1 349 ? -32.125 -50.611 -7.508 1.00 51.35 349 LYS B CA 1
ATOM 9882 C C . LYS B 1 349 ? -31.714 -49.209 -7.081 1.00 48.07 349 LYS B C 1
ATOM 9883 O O . LYS B 1 349 ? -31.390 -48.360 -7.915 1.00 50.78 349 LYS B O 1
ATOM 9889 N N . THR B 1 350 ? -31.735 -48.980 -5.770 1.00 47.55 350 THR B N 1
ATOM 9890 C CA . THR B 1 350 ? -31.254 -47.744 -5.166 1.00 50.24 350 THR B CA 1
ATOM 9891 C C . THR B 1 350 ? -30.034 -48.077 -4.318 1.00 49.44 350 THR B C 1
ATOM 9892 O O . THR B 1 350 ? -30.111 -48.926 -3.425 1.00 54.71 350 THR B O 1
ATOM 9896 N N . ILE B 1 351 ? -28.912 -47.418 -4.603 1.00 47.38 351 ILE B N 1
ATOM 9897 C CA . ILE B 1 351 ? -27.662 -47.678 -3.905 1.00 46.76 351 ILE B CA 1
ATOM 9898 C C . ILE B 1 351 ? -27.236 -46.423 -3.157 1.00 52.12 351 ILE B C 1
ATOM 9899 O O . ILE B 1 351 ? -27.605 -45.299 -3.508 1.00 56.75 351 ILE B O 1
ATOM 9904 N N . LYS B 1 352 ? -26.440 -46.633 -2.107 1.00 46.88 352 LYS B N 1
ATOM 9905 C CA . LYS B 1 352 ? -25.946 -45.579 -1.240 1.00 52.15 352 LYS B CA 1
ATOM 9906 C C . LYS B 1 352 ? -24.454 -45.355 -1.461 1.00 52.12 352 LYS B C 1
ATOM 9907 O O . LYS B 1 352 ? -23.710 -46.318 -1.680 1.00 44.13 352 LYS B O 1
ATOM 9913 N N . PRO B 1 353 ? -23.988 -44.108 -1.420 1.00 55.18 353 PRO B N 1
ATOM 9914 C CA . PRO B 1 353 ? -22.549 -43.860 -1.549 1.00 49.92 353 PRO B CA 1
ATOM 9915 C C . PRO B 1 353 ? -21.784 -44.415 -0.359 1.00 52.53 353 PRO B C 1
ATOM 9916 O O . PRO B 1 353 ? -22.311 -44.536 0.749 1.00 61.97 353 PRO B O 1
ATOM 9920 N N . ILE B 1 354 ? -20.519 -44.753 -0.605 1.00 50.13 354 ILE B N 1
ATOM 9921 C CA . ILE B 1 354 ? -19.670 -45.376 0.406 1.00 39.94 354 ILE B CA 1
ATOM 9922 C C . ILE B 1 354 ? -18.578 -44.452 0.915 1.00 42.82 354 ILE B C 1
ATOM 9923 O O . ILE B 1 354 ? -17.922 -44.790 1.913 1.00 48.94 354 ILE B O 1
ATOM 9928 N N . LYS B 1 355 ? -18.354 -43.308 0.272 1.00 44.16 355 LYS B N 1
ATOM 9929 C CA . LYS B 1 355 ? -17.298 -42.399 0.692 1.00 42.49 355 LYS B CA 1
ATOM 9930 C C . LYS B 1 355 ? -17.581 -41.018 0.124 1.00 43.25 355 LYS B C 1
ATOM 9931 O O . LYS B 1 355 ? -18.207 -40.883 -0.930 1.00 43.28 355 LYS B O 1
ATOM 9937 N N . MET B 1 356 ? -17.110 -39.997 0.836 1.00 51.23 356 MET B N 1
ATOM 9938 C CA . MET B 1 356 ? -17.284 -38.615 0.409 1.00 45.94 356 MET B CA 1
ATOM 9939 C C . MET B 1 356 ? -16.104 -37.788 0.893 1.00 53.74 356 MET B C 1
ATOM 9940 O O . MET B 1 356 ? -15.714 -37.883 2.061 1.00 63.29 356 MET B O 1
ATOM 9945 N N . TRP B 1 357 ? -15.547 -36.976 -0.004 1.00 49.13 357 TRP B N 1
ATOM 9946 C CA . TRP B 1 357 ? -14.425 -36.107 0.318 1.00 46.20 357 TRP B CA 1
ATOM 9947 C C . TRP B 1 357 ? -14.587 -34.792 -0.432 1.00 48.75 357 TRP B C 1
ATOM 9948 O O . TRP B 1 357 ? -15.450 -34.649 -1.303 1.00 52.77 357 TRP B O 1
ATOM 9959 N N . SER B 1 358 ? -13.742 -33.824 -0.087 1.00 50.32 358 SER B N 1
ATOM 9960 C CA . SER B 1 358 ? -13.804 -32.485 -0.674 1.00 54.67 358 SER B CA 1
ATOM 9961 C C . SER B 1 358 ? -12.462 -32.121 -1.290 1.00 55.37 358 SER B C 1
ATOM 9962 O O . SER B 1 358 ? -11.511 -31.784 -0.562 1.00 60.41 358 SER B O 1
ATOM 9965 N N . PRO B 1 359 ? -12.329 -32.170 -2.620 1.00 55.47 359 PRO B N 1
ATOM 9966 C CA . PRO B 1 359 ? -11.059 -31.769 -3.240 1.00 59.15 359 PRO B CA 1
ATOM 9967 C C . PRO B 1 359 ? -10.903 -30.268 -3.395 1.00 64.78 359 PRO B C 1
ATOM 9968 O O . PRO B 1 359 ? -9.779 -29.801 -3.622 1.00 65.54 359 PRO B O 1
ATOM 9972 N N . GLU B 1 360 ? -11.981 -29.505 -3.283 1.00 63.96 360 GLU B N 1
ATOM 9973 C CA . GLU B 1 360 ? -11.964 -28.059 -3.427 1.00 62.91 360 GLU B CA 1
ATOM 9974 C C . GLU B 1 360 ? -12.958 -27.469 -2.442 1.00 63.82 360 GLU B C 1
ATOM 9975 O O . GLU B 1 360 ? -13.890 -28.154 -2.009 1.00 65.51 360 GLU B O 1
ATOM 9981 N N . PRO B 1 361 ? -12.781 -26.204 -2.059 1.00 68.79 361 PRO B N 1
ATOM 9982 C CA . PRO B 1 361 ? -13.732 -25.581 -1.128 1.00 67.60 361 PRO B CA 1
ATOM 9983 C C . PRO B 1 361 ? -15.139 -25.541 -1.709 1.00 67.21 361 PRO B C 1
ATOM 9984 O O . PRO B 1 361 ? -15.340 -25.223 -2.883 1.00 64.57 361 PRO B O 1
ATOM 9988 N N . GLY B 1 362 ? -16.118 -25.878 -0.868 1.00 67.10 362 GLY B N 1
ATOM 9989 C CA . GLY B 1 362 ? -17.507 -25.913 -1.276 1.00 55.70 362 GLY B CA 1
ATOM 9990 C C . GLY B 1 362 ? -17.879 -27.044 -2.207 1.00 58.51 362 GLY B C 1
ATOM 9991 O O . GLY B 1 362 ? -19.066 -27.199 -2.521 1.00 57.25 362 GLY B O 1
ATOM 9992 N N . THR B 1 363 ? -16.910 -27.838 -2.655 1.00 65.24 363 THR B N 1
ATOM 9993 C CA . THR B 1 363 ? -17.128 -28.937 -3.586 1.00 59.37 363 THR B CA 1
ATOM 9994 C C . THR B 1 363 ? -17.031 -30.256 -2.835 1.00 57.50 363 THR B C 1
ATOM 9995 O O . THR B 1 363 ? -16.093 -30.465 -2.059 1.00 56.14 363 THR B O 1
ATOM 9999 N N . TYR B 1 364 ? -17.989 -31.147 -3.076 1.00 47.81 364 TYR B N 1
ATOM 10000 C CA . TYR B 1 364 ? -18.032 -32.436 -2.402 1.00 52.93 364 TYR B CA 1
ATOM 10001 C C . TYR B 1 364 ? -18.182 -33.538 -3.437 1.00 53.58 364 TYR B C 1
ATOM 10002 O O . TYR B 1 364 ? -19.064 -33.469 -4.299 1.00 55.09 364 TYR B O 1
ATOM 10011 N N . VAL B 1 365 ? -17.317 -34.546 -3.351 1.00 52.61 365 VAL B N 1
ATOM 10012 C CA . VAL B 1 365 ? -17.283 -35.646 -4.304 1.00 52.23 365 VAL B CA 1
ATOM 10013 C C . VAL B 1 365 ? -17.642 -36.938 -3.582 1.00 47.27 365 VAL B C 1
ATOM 10014 O O . VAL B 1 365 ? -17.152 -37.199 -2.478 1.00 41.96 365 VAL B O 1
ATOM 10018 N N . TYR B 1 366 ? -18.500 -37.740 -4.208 1.00 45.77 366 TYR B N 1
ATOM 10019 C CA . TYR B 1 366 ? -18.919 -39.028 -3.678 1.00 49.02 366 TYR B CA 1
ATOM 10020 C C . TYR B 1 366 ? -18.358 -40.160 -4.529 1.00 50.83 366 TYR B C 1
ATOM 10021 O O . TYR B 1 366 ? -18.094 -39.993 -5.722 1.00 46.35 366 TYR B O 1
ATOM 10030 N N . ASP B 1 367 ? -18.188 -41.322 -3.900 1.00 48.13 367 ASP B N 1
ATOM 10031 C CA . ASP B 1 367 ? -17.744 -42.533 -4.581 1.00 43.85 367 ASP B CA 1
ATOM 10032 C C . ASP B 1 367 ? -18.745 -43.637 -4.286 1.00 48.31 367 ASP B C 1
ATOM 10033 O O . ASP B 1 367 ? -18.948 -43.998 -3.122 1.00 52.23 367 ASP B O 1
ATOM 10038 N N . PHE B 1 368 ? -19.374 -44.166 -5.333 1.00 44.75 368 PHE B N 1
ATOM 10039 C CA . PHE B 1 368 ? -20.336 -45.247 -5.177 1.00 44.67 368 PHE B CA 1
ATOM 10040 C C . PHE B 1 368 ? -19.688 -46.626 -5.169 1.00 45.01 368 PHE B C 1
ATOM 10041 O O . PHE B 1 368 ? -20.386 -47.618 -4.939 1.00 52.08 368 PHE B O 1
ATOM 10049 N N . GLY B 1 369 ? -18.381 -46.715 -5.409 1.00 43.57 369 GLY B N 1
ATOM 10050 C CA . GLY B 1 369 ? -17.703 -47.995 -5.395 1.00 39.19 369 GLY B CA 1
ATOM 10051 C C . GLY B 1 369 ? -17.962 -48.882 -6.590 1.00 43.26 369 GLY B C 1
ATOM 10052 O O . GLY B 1 369 ? -17.477 -50.017 -6.615 1.00 42.61 369 GLY B O 1
ATOM 10053 N N . GLN B 1 370 ? -18.704 -48.403 -7.586 1.00 42.88 370 GLN B N 1
ATOM 10054 C CA . GLN B 1 370 ? -19.047 -49.223 -8.740 1.00 45.72 370 GLN B CA 1
ATOM 10055 C C . GLN B 1 370 ? -19.445 -48.313 -9.891 1.00 44.89 370 GLN B C 1
ATOM 10056 O O . GLN B 1 370 ? -20.216 -47.369 -9.698 1.00 45.72 370 GLN B O 1
ATOM 10062 N N . ASN B 1 371 ? -18.912 -48.591 -11.077 1.00 41.78 371 ASN B N 1
ATOM 10063 C CA . ASN B 1 371 ? -19.305 -47.876 -12.285 1.00 42.95 371 ASN B CA 1
ATOM 10064 C C . ASN B 1 371 ? -20.644 -48.430 -12.757 1.00 43.80 371 ASN B C 1
ATOM 10065 O O . ASN B 1 371 ? -20.737 -49.600 -13.142 1.00 51.15 371 ASN B O 1
ATOM 10070 N N . TYR B 1 372 ? -21.688 -47.603 -12.720 1.00 38.49 372 TYR B N 1
ATOM 10071 C CA . TYR B 1 372 ? -23.032 -48.053 -13.053 1.00 49.30 372 TYR B CA 1
ATOM 10072 C C . TYR B 1 372 ? -23.724 -47.001 -13.911 1.00 50.82 372 TYR B C 1
ATOM 10073 O O . TYR B 1 372 ? -23.143 -45.971 -14.268 1.00 46.81 372 TYR B O 1
ATOM 10082 N N . THR B 1 373 ? -24.985 -47.273 -14.238 1.00 48.77 373 THR B N 1
ATOM 10083 C CA . THR B 1 373 ? -25.781 -46.434 -15.119 1.00 51.11 373 THR B CA 1
ATOM 10084 C C . THR B 1 373 ? -26.977 -45.871 -14.361 1.00 51.25 373 THR B C 1
ATOM 10085 O O . THR B 1 373 ? -27.502 -46.503 -13.439 1.00 44.39 373 THR B O 1
ATOM 10089 N N . GLY B 1 374 ? -27.403 -44.673 -14.754 1.00 53.23 374 GLY B N 1
ATOM 10090 C CA . GLY B 1 374 ? -28.562 -44.057 -14.139 1.00 50.02 374 GLY B CA 1
ATOM 10091 C C . GLY B 1 374 ? -28.363 -42.612 -13.731 1.00 49.59 374 GLY B C 1
ATOM 10092 O O . GLY B 1 374 ? -27.825 -41.807 -14.497 1.00 49.80 374 GLY B O 1
ATOM 10093 N N . TRP B 1 375 ? -28.800 -42.273 -12.525 1.00 50.05 375 TRP B N 1
ATOM 10094 C CA . TRP B 1 375 ? -28.684 -40.915 -12.009 1.00 46.58 375 TRP B CA 1
ATOM 10095 C C . TRP B 1 375 ? -28.687 -40.986 -10.486 1.00 44.17 375 TRP B C 1
ATOM 10096 O O . TRP B 1 375 ? -28.682 -42.072 -9.899 1.00 39.89 375 TRP B O 1
ATOM 10107 N N . ILE B 1 376 ? -28.700 -39.821 -9.844 1.00 47.03 376 ILE B N 1
ATOM 10108 C CA . ILE B 1 376 ? -28.700 -39.735 -8.392 1.00 46.57 376 ILE B CA 1
ATOM 10109 C C . ILE B 1 376 ? -29.957 -39.006 -7.938 1.00 50.63 376 ILE B C 1
ATOM 10110 O O . ILE B 1 376 ? -30.593 -38.269 -8.697 1.00 45.55 376 ILE B O 1
ATOM 10115 N N . LYS B 1 377 ? -30.313 -39.233 -6.677 1.00 57.50 377 LYS B N 1
ATOM 10116 C CA . LYS B 1 377 ? -31.392 -38.519 -6.006 1.00 51.87 377 LYS B CA 1
ATOM 10117 C C . LYS B 1 377 ? -30.781 -37.735 -4.856 1.00 49.45 377 LYS B C 1
ATOM 10118 O O . LYS B 1 377 ? -30.081 -38.308 -4.013 1.00 54.38 377 LYS B O 1
ATOM 10124 N N . ILE B 1 378 ? -31.031 -36.433 -4.829 1.00 48.09 378 ILE B N 1
ATOM 10125 C CA . ILE B 1 378 ? -30.423 -35.550 -3.844 1.00 53.77 378 ILE B CA 1
ATOM 10126 C C . ILE B 1 378 ? -31.503 -35.039 -2.900 1.00 54.47 378 ILE B C 1
ATOM 10127 O O . ILE B 1 378 ? -32.676 -34.907 -3.269 1.00 53.31 378 ILE B O 1
ATOM 10132 N N . LYS B 1 379 ? -31.101 -34.780 -1.657 1.00 53.60 379 LYS B N 1
ATOM 10133 C CA . LYS B 1 379 ? -31.984 -34.248 -0.627 1.00 55.10 379 LYS B CA 1
ATOM 10134 C C . LYS B 1 379 ? -31.391 -32.942 -0.120 1.00 55.24 379 LYS B C 1
ATOM 10135 O O . LYS B 1 379 ? -30.282 -32.931 0.425 1.00 57.98 379 LYS B O 1
ATOM 10141 N N . VAL B 1 380 ? -32.126 -31.849 -0.302 1.00 51.32 380 VAL B N 1
ATOM 10142 C CA . VAL B 1 380 ? -31.642 -30.504 -0.014 1.00 51.29 380 VAL B CA 1
ATOM 10143 C C . VAL B 1 380 ? -32.511 -29.897 1.076 1.00 58.57 380 VAL B C 1
ATOM 10144 O O . VAL B 1 380 ? -33.744 -29.929 0.983 1.00 67.80 380 VAL B O 1
ATOM 10148 N N . ARG B 1 381 ? -31.869 -29.343 2.105 1.00 62.19 381 ARG B N 1
ATOM 10149 C CA . ARG B 1 381 ? -32.550 -28.668 3.209 1.00 61.66 381 ARG B CA 1
ATOM 10150 C C . ARG B 1 381 ? -32.111 -27.206 3.212 1.00 62.98 381 ARG B C 1
ATOM 10151 O O . ARG B 1 381 ? -31.016 -26.881 3.682 1.00 66.75 381 ARG B O 1
ATOM 10159 N N . THR B 1 382 ? -32.961 -26.323 2.694 1.00 64.86 382 THR B N 1
ATOM 10160 C CA . THR B 1 382 ? -32.639 -24.904 2.653 1.00 67.41 382 THR B CA 1
ATOM 10161 C C . THR B 1 382 ? -33.925 -24.092 2.673 1.00 71.90 382 THR B C 1
ATOM 10162 O O . THR B 1 382 ? -34.964 -24.527 2.169 1.00 70.77 382 THR B O 1
ATOM 10166 N N . ASN B 1 383 ? -33.843 -22.906 3.274 1.00 71.54 383 ASN B N 1
ATOM 10167 C CA . ASN B 1 383 ? -34.953 -21.966 3.293 1.00 66.55 383 ASN B CA 1
ATOM 10168 C C . ASN B 1 383 ? -34.827 -20.885 2.230 1.00 67.72 383 ASN B C 1
ATOM 10169 O O . ASN B 1 383 ? -35.797 -20.159 1.992 1.00 71.29 383 ASN B O 1
ATOM 10174 N N . GLU B 1 384 ? -33.665 -20.761 1.595 1.00 72.60 384 GLU B N 1
ATOM 10175 C CA . GLU B 1 384 ? -33.470 -19.786 0.534 1.00 74.77 384 GLU B CA 1
ATOM 10176 C C . GLU B 1 384 ? -33.941 -20.352 -0.801 1.00 73.69 384 GLU B C 1
ATOM 10177 O O . GLU B 1 384 ? -33.934 -21.566 -1.023 1.00 79.06 384 GLU B O 1
ATOM 10183 N N . SER B 1 385 ? -34.345 -19.453 -1.697 1.00 72.21 385 SER B N 1
ATOM 10184 C CA . SER B 1 385 ? -34.947 -19.860 -2.961 1.00 68.69 385 SER B CA 1
ATOM 10185 C C . SER B 1 385 ? -33.901 -20.150 -4.030 1.00 73.20 385 SER B C 1
ATOM 10186 O O . SER B 1 385 ? -33.346 -21.253 -4.081 1.00 74.42 385 SER B O 1
ATOM 10189 N N . GLY B 1 386 ? -33.625 -19.167 -4.884 1.00 67.61 386 GLY B N 1
ATOM 10190 C CA . GLY B 1 386 ? -32.797 -19.375 -6.058 1.00 73.92 386 GLY B CA 1
ATOM 10191 C C . GLY B 1 386 ? -31.356 -19.772 -5.805 1.00 69.75 386 GLY B C 1
ATOM 10192 O O . GLY B 1 386 ? -30.431 -19.067 -6.220 1.00 73.32 386 GLY B O 1
ATOM 10193 N N . LYS B 1 387 ? -31.147 -20.902 -5.136 1.00 64.36 387 LYS B N 1
ATOM 10194 C CA . LYS B 1 387 ? -29.817 -21.462 -4.942 1.00 66.42 387 LYS B CA 1
ATOM 10195 C C . LYS B 1 387 ? -29.613 -22.596 -5.937 1.00 64.05 387 LYS B C 1
ATOM 10196 O O . LYS B 1 387 ? -30.458 -23.491 -6.046 1.00 64.66 387 LYS B O 1
ATOM 10202 N N . GLU B 1 388 ? -28.500 -22.552 -6.664 1.00 56.98 388 GLU B N 1
ATOM 10203 C CA . GLU B 1 388 ? -28.222 -23.502 -7.734 1.00 57.62 388 GLU B CA 1
ATOM 10204 C C . GLU B 1 388 ? -27.323 -24.622 -7.227 1.00 57.82 388 GLU B C 1
ATOM 10205 O O . GLU B 1 388 ? -26.237 -24.363 -6.698 1.00 59.91 388 GLU B O 1
ATOM 10211 N N . ILE B 1 389 ? -27.775 -25.860 -7.398 1.00 54.38 389 ILE B N 1
ATOM 10212 C CA . ILE B 1 389 ? -27.006 -27.046 -7.041 1.00 48.47 389 ILE B CA 1
ATOM 10213 C C . ILE B 1 389 ? -26.676 -27.785 -8.329 1.00 50.44 389 ILE B C 1
ATOM 10214 O O . ILE B 1 389 ? -27.579 -28.215 -9.056 1.00 51.96 389 ILE B O 1
ATOM 10219 N N . ARG B 1 390 ? -25.386 -27.921 -8.615 1.00 45.85 390 ARG B N 1
ATOM 10220 C CA . ARG B 1 390 ? -24.918 -28.583 -9.823 1.00 47.26 390 ARG B CA 1
ATOM 10221 C C . ARG B 1 390 ? -24.400 -29.971 -9.469 1.00 53.66 390 ARG B C 1
ATOM 10222 O O . ARG B 1 390 ? -23.669 -30.135 -8.486 1.00 54.76 390 ARG B O 1
ATOM 10230 N N . ILE B 1 391 ? -24.783 -30.964 -10.266 1.00 52.77 391 ILE B N 1
ATOM 10231 C CA . ILE B 1 391 ? -24.437 -32.359 -10.026 1.00 45.98 391 ILE B CA 1
ATOM 10232 C C . ILE B 1 391 ? -23.731 -32.879 -11.270 1.00 47.24 391 ILE B C 1
ATOM 10233 O O . ILE B 1 391 ? -24.376 -33.128 -12.296 1.00 50.05 391 ILE B O 1
ATOM 10238 N N . ARG B 1 392 ? -22.415 -33.051 -11.184 1.00 50.93 392 ARG B N 1
ATOM 10239 C CA . ARG B 1 392 ? -21.618 -33.590 -12.276 1.00 50.66 392 ARG B CA 1
ATOM 10240 C C . ARG B 1 392 ? -21.247 -35.043 -12.003 1.00 49.44 392 ARG B C 1
ATOM 10241 O O . ARG B 1 392 ? -21.015 -35.439 -10.858 1.00 48.21 392 ARG B O 1
ATOM 10249 N N . HIS B 1 393 ? -21.183 -35.832 -13.074 1.00 55.09 393 HIS B N 1
ATOM 10250 C CA . HIS B 1 393 ? -20.896 -37.257 -12.992 1.00 49.47 393 HIS B CA 1
ATOM 10251 C C . HIS B 1 393 ? -19.651 -37.591 -13.804 1.00 45.12 393 HIS B C 1
ATOM 10252 O O . HIS B 1 393 ? -19.378 -36.972 -14.836 1.00 51.91 393 HIS B O 1
ATOM 10259 N N . ALA B 1 394 ? -18.899 -38.582 -13.331 1.00 46.30 394 ALA B N 1
ATOM 10260 C CA . ALA B 1 394 ? -17.674 -38.990 -14.003 1.00 50.78 394 ALA B CA 1
ATOM 10261 C C . ALA B 1 394 ? -17.398 -40.457 -13.709 1.00 48.29 394 ALA B C 1
ATOM 10262 O O . ALA B 1 394 ? -17.936 -41.036 -12.761 1.00 38.35 394 ALA B O 1
ATOM 10264 N N . GLU B 1 395 ? -16.539 -41.050 -14.539 1.00 49.65 395 GLU B N 1
ATOM 10265 C CA . GLU B 1 395 ? -16.162 -42.453 -14.410 1.00 49.60 395 GLU B CA 1
ATOM 10266 C C . GLU B 1 395 ? -14.879 -42.667 -13.621 1.00 45.70 395 GLU B C 1
ATOM 10267 O O . GLU B 1 395 ? -14.719 -43.721 -12.998 1.00 44.09 395 GLU B O 1
ATOM 10273 N N . LEU B 1 396 ? -13.961 -41.701 -13.632 1.00 43.69 396 LEU B N 1
ATOM 10274 C CA . LEU B 1 396 ? -12.677 -41.825 -12.960 1.00 48.60 396 LEU B CA 1
ATOM 10275 C C . LEU B 1 396 ? -12.419 -40.593 -12.102 1.00 55.05 396 LEU B C 1
ATOM 10276 O O . LEU B 1 396 ? -13.170 -39.614 -12.132 1.00 53.28 396 LEU B O 1
ATOM 10281 N N . THR B 1 397 ? -11.339 -40.656 -11.324 1.00 61.48 397 THR B N 1
ATOM 10282 C CA . THR B 1 397 ? -10.881 -39.542 -10.506 1.00 58.43 397 THR B CA 1
ATOM 10283 C C . THR B 1 397 ? -9.417 -39.262 -10.817 1.00 52.43 397 THR B C 1
ATOM 10284 O O . THR B 1 397 ? -8.688 -40.125 -11.313 1.00 45.56 397 THR B O 1
ATOM 10288 N N . TYR B 1 398 ? -8.992 -38.042 -10.513 1.00 64.40 398 TYR B N 1
ATOM 10289 C CA . TYR B 1 398 ? -7.615 -37.624 -10.737 1.00 58.95 398 TYR B CA 1
ATOM 10290 C C . TYR B 1 398 ? -6.774 -37.983 -9.510 1.00 64.33 398 TYR B C 1
ATOM 10291 O O . TYR B 1 398 ? -7.202 -38.762 -8.655 1.00 60.94 398 TYR B O 1
ATOM 10300 N N . GLU B 1 399 ? -5.571 -37.412 -9.406 1.00 66.46 399 GLU B N 1
ATOM 10301 C CA . GLU B 1 399 ? -4.694 -37.702 -8.277 1.00 69.85 399 GLU B CA 1
ATOM 10302 C C . GLU B 1 399 ? -5.091 -36.919 -7.030 1.00 70.25 399 GLU B C 1
ATOM 10303 O O . GLU B 1 399 ? -5.023 -37.451 -5.916 1.00 72.63 399 GLU B O 1
ATOM 10309 N N . ASP B 1 400 ? -5.494 -35.658 -7.192 1.00 67.62 400 ASP B N 1
ATOM 10310 C CA . ASP B 1 400 ? -5.861 -34.802 -6.069 1.00 65.63 400 ASP B CA 1
ATOM 10311 C C . ASP B 1 400 ? -7.274 -35.056 -5.561 1.00 66.95 400 ASP B C 1
ATOM 10312 O O . ASP B 1 400 ? -7.713 -34.371 -4.630 1.00 66.97 400 ASP B O 1
ATOM 10317 N N . GLY B 1 401 ? -7.994 -36.011 -6.146 1.00 63.02 401 GLY B N 1
ATOM 10318 C CA . GLY B 1 401 ? -9.355 -36.304 -5.760 1.00 55.05 401 GLY B CA 1
ATOM 10319 C C . GLY B 1 401 ? -10.413 -35.692 -6.652 1.00 59.76 401 GLY B C 1
ATOM 10320 O O . GLY B 1 401 ? -11.587 -36.064 -6.534 1.00 58.72 401 GLY B O 1
ATOM 10321 N N . THR B 1 402 ? -10.038 -34.769 -7.534 1.00 65.64 402 THR B N 1
ATOM 10322 C CA . THR B 1 402 ? -11.000 -34.170 -8.444 1.00 54.70 402 THR B CA 1
ATOM 10323 C C . THR B 1 402 ? -11.478 -35.198 -9.465 1.00 53.17 402 THR B C 1
ATOM 10324 O O . THR B 1 402 ? -10.820 -36.208 -9.730 1.00 51.62 402 THR B O 1
ATOM 10328 N N . LEU B 1 403 ? -12.648 -34.930 -10.039 1.00 56.17 403 LEU B N 1
ATOM 10329 C CA . LEU B 1 403 ? -13.247 -35.843 -11.000 1.00 50.11 403 LEU B CA 1
ATOM 10330 C C . LEU B 1 403 ? -12.621 -35.666 -12.376 1.00 51.53 403 LEU B C 1
ATOM 10331 O O . LEU B 1 403 ? -12.289 -34.551 -12.788 1.00 50.16 403 LEU B O 1
ATOM 10336 N N . ASN B 1 404 ? -12.460 -36.779 -13.085 1.00 56.45 404 ASN B N 1
ATOM 10337 C CA . ASN B 1 404 ? -11.934 -36.791 -14.445 1.00 55.14 404 ASN B CA 1
ATOM 10338 C C . ASN B 1 404 ? -13.085 -37.118 -15.388 1.00 56.13 404 ASN B C 1
ATOM 10339 O O . ASN B 1 404 ? -13.535 -38.268 -15.452 1.00 56.28 404 ASN B O 1
ATOM 10344 N N . TYR B 1 405 ? -13.562 -36.106 -16.112 1.00 52.92 405 TYR B N 1
ATOM 10345 C CA . TYR B 1 405 ? -14.687 -36.251 -17.024 1.00 52.68 405 TYR B CA 1
ATOM 10346 C C . TYR B 1 405 ? -14.253 -36.558 -18.452 1.00 52.31 405 TYR B C 1
ATOM 10347 O O . TYR B 1 405 ? -15.061 -36.415 -19.376 1.00 55.46 405 TYR B O 1
ATOM 10356 N N . SER B 1 406 ? -13.001 -36.974 -18.654 1.00 52.87 406 SER B N 1
ATOM 10357 C CA . SER B 1 406 ? -12.500 -37.164 -20.012 1.00 49.91 406 SER B CA 1
ATOM 10358 C C . SER B 1 406 ? -13.234 -38.293 -20.725 1.00 51.94 406 SER B C 1
ATOM 10359 O O . SER B 1 406 ? -13.461 -38.222 -21.938 1.00 50.23 406 SER B O 1
ATOM 10362 N N . THR B 1 407 ? -13.616 -39.341 -19.991 1.00 49.70 407 THR B N 1
ATOM 10363 C CA . THR B 1 407 ? -14.361 -40.436 -20.602 1.00 51.27 407 THR B CA 1
ATOM 10364 C C . THR B 1 407 ? -15.782 -40.029 -20.970 1.00 57.75 407 THR B C 1
ATOM 10365 O O . THR B 1 407 ? -16.437 -40.739 -21.741 1.00 56.68 407 THR B O 1
ATOM 10369 N N . ASN B 1 408 ? -16.274 -38.909 -20.434 1.00 56.16 408 ASN B N 1
ATOM 10370 C CA . ASN B 1 408 ? -17.563 -38.379 -20.856 1.00 55.33 408 ASN B CA 1
ATOM 10371 C C . ASN B 1 408 ? -17.494 -37.714 -22.223 1.00 51.92 408 ASN B C 1
ATOM 10372 O O . ASN B 1 408 ? -18.530 -37.583 -22.885 1.00 54.86 408 ASN B O 1
ATOM 10377 N N . ARG B 1 409 ? -16.305 -37.296 -22.652 1.00 47.32 409 ARG B N 1
ATOM 10378 C CA . ARG B 1 409 ? -16.077 -36.677 -23.964 1.00 43.86 409 ARG B CA 1
ATOM 10379 C C . ARG B 1 409 ? -16.956 -35.430 -24.052 1.00 50.45 409 ARG B C 1
ATOM 10380 O O . ARG B 1 409 ? -16.893 -34.580 -23.149 1.00 55.91 409 ARG B O 1
ATOM 10388 N N . THR B 1 410 ? -17.779 -35.277 -25.091 1.00 47.90 410 THR B N 1
ATOM 10389 C CA . THR B 1 410 ? -18.566 -34.058 -25.247 1.00 53.24 410 THR B CA 1
ATOM 10390 C C . THR B 1 410 ? -19.742 -34.016 -24.278 1.00 56.29 410 THR B C 1
ATOM 10391 O O . THR B 1 410 ? -20.124 -32.934 -23.814 1.00 60.02 410 THR B O 1
ATOM 10395 N N . ALA B 1 411 ? -20.305 -35.177 -23.949 1.00 59.69 411 ALA B N 1
ATOM 10396 C CA . ALA B 1 411 ? -21.454 -35.256 -23.054 1.00 50.48 411 ALA B CA 1
ATOM 10397 C C . ALA B 1 411 ? -21.161 -34.566 -21.727 1.00 52.31 411 ALA B C 1
ATOM 10398 O O . ALA B 1 411 ? -20.251 -34.968 -20.993 1.00 52.42 411 ALA B O 1
ATOM 10400 N N . LEU B 1 412 ? -21.934 -33.520 -21.423 1.00 50.32 412 LEU B N 1
ATOM 10401 C CA . LEU B 1 412 ? -21.727 -32.779 -20.183 1.00 50.64 412 LEU B CA 1
ATOM 10402 C C . LEU B 1 412 ? -22.077 -33.630 -18.970 1.00 54.15 412 LEU B C 1
ATOM 10403 O O . LEU B 1 412 ? -21.300 -33.707 -18.010 1.00 61.54 412 LEU B O 1
ATOM 10408 N N . ALA B 1 413 ? -23.246 -34.274 -18.997 1.00 55.42 413 ALA B N 1
ATOM 10409 C CA . ALA B 1 413 ? -23.684 -35.182 -17.934 1.00 56.76 413 ALA B CA 1
ATOM 10410 C C . ALA B 1 413 ? -23.761 -34.473 -16.583 1.00 55.74 413 ALA B C 1
ATOM 10411 O O . ALA B 1 413 ? -23.371 -35.021 -15.550 1.00 50.83 413 ALA B O 1
ATOM 10413 N N . THR B 1 414 ? -24.265 -33.240 -16.589 1.00 49.69 414 THR B N 1
ATOM 10414 C CA . THR B 1 414 ? -24.464 -32.470 -15.371 1.00 51.81 414 THR B CA 1
ATOM 10415 C C . THR B 1 414 ? -25.939 -32.120 -15.219 1.00 56.21 414 THR B C 1
ATOM 10416 O O . THR B 1 414 ? -26.599 -31.728 -16.187 1.00 49.88 414 THR B O 1
ATOM 10420 N N . ASP B 1 415 ? -26.452 -32.273 -14.001 1.00 58.26 415 ASP B N 1
ATOM 10421 C CA . ASP B 1 415 ? -27.825 -31.922 -13.670 1.00 58.21 415 ASP B CA 1
ATOM 10422 C C . ASP B 1 415 ? -27.828 -30.704 -12.757 1.00 52.45 415 ASP B C 1
ATOM 10423 O O . ASP B 1 415 ? -26.997 -30.595 -11.850 1.00 56.55 415 ASP B O 1
ATOM 10428 N N . VAL B 1 416 ? -28.756 -29.785 -13.009 1.00 52.69 416 VAL B N 1
ATOM 10429 C CA . VAL B 1 416 ? -28.875 -28.547 -12.250 1.00 51.13 416 VAL B CA 1
ATOM 10430 C C . VAL B 1 416 ? -30.236 -28.524 -11.572 1.00 54.67 416 VAL B C 1
ATOM 10431 O O . VAL B 1 416 ? -31.250 -28.884 -12.181 1.00 57.00 416 VAL B O 1
ATOM 10435 N N . TYR B 1 417 ? -30.258 -28.105 -10.309 1.00 48.14 417 TYR B N 1
ATOM 10436 C CA . TYR B 1 417 ? -31.496 -27.966 -9.554 1.00 52.11 417 TYR B CA 1
ATOM 10437 C C . TYR B 1 417 ? -31.486 -26.623 -8.840 1.00 56.47 417 TYR B C 1
ATOM 10438 O O . TYR B 1 417 ? -30.570 -26.340 -8.061 1.00 58.15 417 TYR B O 1
ATOM 10447 N N . ILE B 1 418 ? -32.497 -25.800 -9.107 1.00 53.67 418 ILE B N 1
ATOM 10448 C CA . ILE B 1 418 ? -32.685 -24.527 -8.420 1.00 62.90 418 ILE B CA 1
ATOM 10449 C C . ILE B 1 418 ? -33.696 -24.744 -7.303 1.00 61.00 418 ILE B C 1
ATOM 10450 O O . ILE B 1 418 ? -34.797 -25.252 -7.546 1.00 66.52 418 ILE B O 1
ATOM 10455 N N . THR B 1 419 ? -33.335 -24.349 -6.082 1.00 59.54 419 THR B N 1
ATOM 10456 C CA . THR B 1 419 ? -34.155 -24.674 -4.922 1.00 67.23 419 THR B CA 1
ATOM 10457 C C . THR B 1 419 ? -35.377 -23.765 -4.833 1.00 66.80 419 THR B C 1
ATOM 10458 O O . THR B 1 419 ? -35.434 -22.687 -5.428 1.00 65.85 419 THR B O 1
ATOM 10462 N N . LYS B 1 420 ? -36.364 -24.213 -4.063 1.00 67.05 420 LYS B N 1
ATOM 10463 C CA . LYS B 1 420 ? -37.574 -23.438 -3.859 1.00 71.16 420 LYS B CA 1
ATOM 10464 C C . LYS B 1 420 ? -37.629 -22.743 -2.504 1.00 75.28 420 LYS B C 1
ATOM 10465 O O . LYS B 1 420 ? -38.435 -21.822 -2.332 1.00 74.35 420 LYS B O 1
ATOM 10471 N N . GLY B 1 421 ? -36.803 -23.154 -1.542 1.00 75.20 421 GLY B N 1
ATOM 10472 C CA . GLY B 1 421 ? -36.900 -22.613 -0.201 1.00 75.22 421 GLY B CA 1
ATOM 10473 C C . GLY B 1 421 ? -37.933 -23.282 0.670 1.00 74.28 421 GLY B C 1
ATOM 10474 O O . GLY B 1 421 ? -38.354 -22.695 1.670 1.00 72.85 421 GLY B O 1
ATOM 10475 N N . GLU B 1 422 ? -38.355 -24.499 0.323 1.00 74.38 422 GLU B N 1
ATOM 10476 C CA . GLU B 1 422 ? -39.398 -25.192 1.070 1.00 72.93 422 GLU B CA 1
ATOM 10477 C C . GLU B 1 422 ? -38.912 -25.748 2.399 1.00 68.98 422 GLU B C 1
ATOM 10478 O O . GLU B 1 422 ? -39.707 -26.383 3.100 1.00 62.53 422 GLU B O 1
ATOM 10484 N N . GLY B 1 423 ? -37.653 -25.536 2.763 1.00 72.72 423 GLY B N 1
ATOM 10485 C CA . GLY B 1 423 ? -37.075 -26.106 3.969 1.00 69.10 423 GLY B CA 1
ATOM 10486 C C . GLY B 1 423 ? -36.527 -27.502 3.760 1.00 64.94 423 GLY B C 1
ATOM 10487 O O . GLY B 1 423 ? -35.504 -27.867 4.343 1.00 66.93 423 GLY B O 1
ATOM 10488 N N . TYR B 1 424 ? -37.202 -28.296 2.931 1.00 59.20 424 TYR B N 1
ATOM 10489 C CA . TYR B 1 424 ? -36.731 -29.630 2.576 1.00 61.48 424 TYR B CA 1
ATOM 10490 C C . TYR B 1 424 ? -37.261 -29.963 1.191 1.00 64.95 424 TYR B C 1
ATOM 10491 O O . TYR B 1 424 ? -38.473 -29.907 0.960 1.00 58.34 424 TYR B O 1
ATOM 10500 N N . GLU B 1 425 ? -36.358 -30.308 0.276 1.00 60.58 425 GLU B N 1
ATOM 10501 C CA . GLU B 1 425 ? -36.717 -30.651 -1.090 1.00 56.77 425 GLU B CA 1
ATOM 10502 C C . GLU B 1 425 ? -35.983 -31.917 -1.509 1.00 59.70 425 GLU B C 1
ATOM 10503 O O . GLU B 1 425 ? -35.037 -32.365 -0.855 1.00 55.29 425 GLU B O 1
ATOM 10509 N N . GLU B 1 426 ? -36.437 -32.494 -2.619 1.00 56.79 426 GLU B N 1
ATOM 10510 C CA . GLU B 1 426 ? -35.801 -33.655 -3.221 1.00 49.96 426 GLU B CA 1
ATOM 10511 C C . GLU B 1 426 ? -35.809 -33.483 -4.731 1.00 49.42 426 GLU B C 1
ATOM 10512 O O . GLU B 1 426 ? -36.802 -33.022 -5.301 1.00 51.42 426 GLU B O 1
ATOM 10518 N N . TYR B 1 427 ? -34.700 -33.843 -5.374 1.00 54.87 427 TYR B N 1
ATOM 10519 C CA . TYR B 1 427 ? -34.572 -33.728 -6.820 1.00 51.98 427 TYR B CA 1
ATOM 10520 C C . TYR B 1 427 ? -34.123 -35.051 -7.418 1.00 49.59 427 TYR B C 1
ATOM 10521 O O . TYR B 1 427 ? -33.258 -35.735 -6.863 1.00 48.89 427 TYR B O 1
ATOM 10530 N N . GLU B 1 428 ? -34.711 -35.395 -8.559 1.00 56.46 428 GLU B N 1
ATOM 10531 C CA . GLU B 1 428 ? -34.374 -36.596 -9.309 1.00 57.59 428 GLU B CA 1
ATOM 10532 C C . GLU B 1 428 ? -34.586 -36.328 -10.793 1.00 57.61 428 GLU B C 1
ATOM 10533 O O . GLU B 1 428 ? -35.719 -36.072 -11.221 1.00 64.59 428 GLU B O 1
ATOM 10539 N N . PRO B 1 429 ? -33.532 -36.360 -11.604 1.00 57.61 429 PRO B N 1
ATOM 10540 C CA . PRO B 1 429 ? -33.706 -36.142 -13.044 1.00 53.58 429 PRO B CA 1
ATOM 10541 C C . PRO B 1 429 ? -34.529 -37.253 -13.674 1.00 49.64 429 PRO B C 1
ATOM 10542 O O . PRO B 1 429 ? -34.519 -38.400 -13.221 1.00 59.11 429 PRO B O 1
ATOM 10546 N N . ARG B 1 430 ? -35.251 -36.897 -14.737 1.00 54.96 430 ARG B N 1
ATOM 10547 C CA . ARG B 1 430 ? -36.174 -37.825 -15.375 1.00 59.45 430 ARG B CA 1
ATOM 10548 C C . ARG B 1 430 ? -36.028 -37.929 -16.886 1.00 53.74 430 ARG B C 1
ATOM 10549 O O . ARG B 1 430 ? -36.672 -38.799 -17.483 1.00 59.84 430 ARG B O 1
ATOM 10557 N N . PHE B 1 431 ? -35.217 -37.086 -17.525 1.00 50.62 431 PHE B N 1
ATOM 10558 C CA . PHE B 1 431 ? -35.073 -37.097 -18.976 1.00 53.01 431 PHE B CA 1
ATOM 10559 C C . PHE B 1 431 ? -33.618 -37.272 -19.400 1.00 51.68 431 PHE B C 1
ATOM 10560 O O . PHE B 1 431 ? -33.222 -36.830 -20.480 1.00 57.03 431 PHE B O 1
ATOM 10568 N N . THR B 1 432 ? -32.813 -37.919 -18.561 1.00 54.39 432 THR B N 1
ATOM 10569 C CA . THR B 1 432 ? -31.409 -38.152 -18.871 1.00 55.29 432 THR B CA 1
ATOM 10570 C C . THR B 1 432 ? -30.911 -39.325 -18.038 1.00 59.11 432 THR B C 1
ATOM 10571 O O . THR B 1 432 ? -31.606 -39.824 -17.149 1.00 55.63 432 THR B O 1
ATOM 10575 N N . TYR B 1 433 ? -29.693 -39.765 -18.349 1.00 49.22 433 TYR B N 1
ATOM 10576 C CA . TYR B 1 433 ? -29.017 -40.796 -17.574 1.00 52.47 433 TYR B CA 1
ATOM 10577 C C . TYR B 1 433 ? -27.528 -40.734 -17.880 1.00 51.48 433 TYR B C 1
ATOM 10578 O O . TYR B 1 433 ? -27.120 -40.306 -18.963 1.00 52.11 433 TYR B O 1
ATOM 10587 N N . HIS B 1 434 ? -26.724 -41.158 -16.911 1.00 48.08 434 HIS B N 1
ATOM 10588 C CA . HIS B 1 434 ? -25.278 -41.064 -17.011 1.00 48.22 434 HIS B CA 1
ATOM 10589 C C . HIS B 1 434 ? -24.638 -42.388 -16.615 1.00 49.04 434 HIS B C 1
ATOM 10590 O O . HIS B 1 434 ? -25.219 -43.177 -15.864 1.00 51.55 434 HIS B O 1
ATOM 10597 N N . GLY B 1 435 ? -23.443 -42.625 -17.143 1.00 47.09 435 GLY B N 1
ATOM 10598 C CA . GLY B 1 435 ? -22.607 -43.721 -16.709 1.00 49.79 435 GLY B CA 1
ATOM 10599 C C . GLY B 1 435 ? -21.489 -43.172 -15.848 1.00 50.19 435 GLY B C 1
ATOM 10600 O O . GLY B 1 435 ? -20.706 -42.330 -16.294 1.00 46.70 435 GLY B O 1
ATOM 10601 N N . PHE B 1 436 ? -21.424 -43.644 -14.607 1.00 46.94 436 PHE B N 1
ATOM 10602 C CA . PHE B 1 436 ? -20.551 -43.003 -13.636 1.00 39.97 436 PHE B CA 1
ATOM 10603 C C . PHE B 1 436 ? -20.403 -43.896 -12.417 1.00 44.37 436 PHE B C 1
ATOM 10604 O O . PHE B 1 436 ? -21.253 -44.746 -12.136 1.00 47.15 436 PHE B O 1
ATOM 10612 N N . ARG B 1 437 ? -19.306 -43.683 -11.698 1.00 43.33 437 ARG B N 1
ATOM 10613 C CA . ARG B 1 437 ? -19.097 -44.231 -10.367 1.00 43.59 437 ARG B CA 1
ATOM 10614 C C . ARG B 1 437 ? -18.981 -43.153 -9.300 1.00 39.67 437 ARG B C 1
ATOM 10615 O O . ARG B 1 437 ? -19.410 -43.372 -8.164 1.00 43.21 437 ARG B O 1
ATOM 10623 N N . TYR B 1 438 ? -18.441 -41.988 -9.644 1.00 42.12 438 TYR B N 1
ATOM 10624 C CA . TYR B 1 438 ? -18.311 -40.861 -8.737 1.00 45.05 438 TYR B CA 1
ATOM 10625 C C . TYR B 1 438 ? -19.261 -39.745 -9.151 1.00 41.51 438 TYR B C 1
ATOM 10626 O O . TYR B 1 438 ? -19.744 -39.695 -10.285 1.00 43.05 438 TYR B O 1
ATOM 10635 N N . VAL B 1 439 ? -19.524 -38.841 -8.212 1.00 43.10 439 VAL B N 1
ATOM 10636 C CA . VAL B 1 439 ? -20.397 -37.701 -8.459 1.00 47.81 439 VAL B CA 1
ATOM 10637 C C . VAL B 1 439 ? -19.817 -36.485 -7.750 1.00 44.60 439 VAL B C 1
ATOM 10638 O O . VAL B 1 439 ? -19.099 -36.606 -6.753 1.00 45.12 439 VAL B O 1
ATOM 10642 N N . GLU B 1 440 ? -20.114 -35.305 -8.287 1.00 48.31 440 GLU B N 1
ATOM 10643 C CA . GLU B 1 440 ? -19.597 -34.050 -7.754 1.00 49.35 440 GLU B CA 1
ATOM 10644 C C . GLU B 1 440 ? -20.761 -33.105 -7.506 1.00 49.34 440 GLU B C 1
ATOM 10645 O O . GLU B 1 440 ? -21.533 -32.813 -8.426 1.00 47.95 440 GLU B O 1
ATOM 10651 N N . ILE B 1 441 ? -20.883 -32.631 -6.268 1.00 51.16 441 ILE B N 1
ATOM 10652 C CA . ILE B 1 441 ? -21.939 -31.714 -5.855 1.00 52.75 441 ILE B CA 1
ATOM 10653 C C . ILE B 1 441 ? -21.310 -30.361 -5.554 1.00 52.76 441 ILE B C 1
ATOM 10654 O O . ILE B 1 441 ? -20.271 -30.288 -4.886 1.00 54.40 441 ILE B O 1
ATOM 10659 N N . LEU B 1 442 ? -21.935 -29.292 -6.049 1.00 50.04 442 LEU B N 1
ATOM 10660 C CA . LEU B 1 442 ? -21.504 -27.929 -5.762 1.00 54.39 442 LEU B CA 1
ATOM 10661 C C . LEU B 1 442 ? -22.724 -27.059 -5.514 1.00 52.05 442 LEU B C 1
ATOM 10662 O O . LEU B 1 442 ? -23.760 -27.235 -6.163 1.00 56.71 442 LEU B O 1
ATOM 10667 N N . GLY B 1 443 ? -22.598 -26.118 -4.581 1.00 46.48 443 GLY B N 1
ATOM 10668 C CA . GLY B 1 443 ? -23.721 -25.275 -4.235 1.00 41.99 443 GLY B CA 1
ATOM 10669 C C . GLY B 1 443 ? -24.677 -25.873 -3.232 1.00 49.70 443 GLY B C 1
ATOM 10670 O O . GLY B 1 443 ? -25.771 -25.329 -3.040 1.00 65.37 443 GLY B O 1
ATOM 10671 N N . TYR B 1 444 ? -24.304 -26.974 -2.588 1.00 47.67 444 TYR B N 1
ATOM 10672 C CA . TYR B 1 444 ? -25.176 -27.580 -1.596 1.00 51.81 444 TYR B CA 1
ATOM 10673 C C . TYR B 1 444 ? -25.256 -26.690 -0.356 1.00 59.01 444 TYR B C 1
ATOM 10674 O O . TYR B 1 444 ? -24.232 -26.186 0.117 1.00 58.08 444 TYR B O 1
ATOM 10683 N N . PRO B 1 445 ? -26.455 -26.469 0.183 1.00 60.73 445 PRO B N 1
ATOM 10684 C CA . PRO B 1 445 ? -26.591 -25.619 1.375 1.00 63.64 445 PRO B CA 1
ATOM 10685 C C . PRO B 1 445 ? -25.928 -26.221 2.603 1.00 64.00 445 PRO B C 1
ATOM 10686 O O . PRO B 1 445 ? -26.602 -26.811 3.454 1.00 61.01 445 PRO B O 1
ATOM 10690 N N . GLY B 1 446 ? -24.610 -26.075 2.705 1.00 61.75 446 GLY B N 1
ATOM 10691 C CA . GLY B 1 446 ? -23.880 -26.593 3.844 1.00 56.99 446 GLY B CA 1
ATOM 10692 C C . GLY B 1 446 ? -22.939 -27.722 3.482 1.00 62.69 446 GLY B C 1
ATOM 10693 O O . GLY B 1 446 ? -22.229 -27.652 2.475 1.00 68.35 446 GLY B O 1
ATOM 10694 N N . VAL B 1 447 ? -22.925 -28.769 4.300 1.00 59.87 447 VAL B N 1
ATOM 10695 C CA . VAL B 1 447 ? -22.090 -29.944 4.085 1.00 57.86 447 VAL B CA 1
ATOM 10696 C C . VAL B 1 447 ? -23.014 -31.130 3.860 1.00 53.27 447 VAL B C 1
ATOM 10697 O O . VAL B 1 447 ? -23.934 -31.342 4.652 1.00 55.63 447 VAL B O 1
ATOM 10701 N N . PRO B 1 448 ? -22.827 -31.915 2.802 1.00 53.18 448 PRO B N 1
ATOM 10702 C CA . PRO B 1 448 ? -23.672 -33.090 2.583 1.00 50.55 448 PRO B CA 1
ATOM 10703 C C . PRO B 1 448 ? -23.095 -34.340 3.236 1.00 46.97 448 PRO B C 1
ATOM 10704 O O . PRO B 1 448 ? -21.929 -34.392 3.629 1.00 56.99 448 PRO B O 1
ATOM 10708 N N . THR B 1 449 ? -23.947 -35.354 3.351 1.00 43.84 449 THR B N 1
ATOM 10709 C CA . THR B 1 449 ? -23.593 -36.618 3.987 1.00 52.23 449 THR B CA 1
ATOM 10710 C C . THR B 1 449 ? -23.803 -37.774 3.014 1.00 55.51 449 THR B C 1
ATOM 10711 O O . THR B 1 449 ? -24.274 -37.596 1.888 1.00 56.13 449 THR B O 1
ATOM 10715 N N . LEU B 1 450 ? -23.453 -38.978 3.472 1.00 53.00 450 LEU B N 1
ATOM 10716 C CA . LEU B 1 450 ? -23.676 -40.186 2.687 1.00 50.38 450 LEU B CA 1
ATOM 10717 C C . LEU B 1 450 ? -25.140 -40.586 2.633 1.00 54.48 450 LEU B C 1
ATOM 10718 O O . LEU B 1 450 ? -25.461 -41.602 2.006 1.00 65.73 450 LEU B O 1
ATOM 10723 N N . GLU B 1 451 ? -26.027 -39.822 3.274 1.00 56.65 451 GLU B N 1
ATOM 10724 C CA . GLU B 1 451 ? -27.457 -40.085 3.237 1.00 56.70 451 GLU B CA 1
ATOM 10725 C C . GLU B 1 451 ? -28.245 -39.054 2.445 1.00 54.87 451 GLU B C 1
ATOM 10726 O O . GLU B 1 451 ? -29.397 -39.322 2.091 1.00 61.71 451 GLU B O 1
ATOM 10732 N N . ASP B 1 452 ? -27.661 -37.888 2.164 1.00 53.05 452 ASP B N 1
ATOM 10733 C CA . ASP B 1 452 ? -28.316 -36.888 1.332 1.00 60.37 452 ASP B CA 1
ATOM 10734 C C . ASP B 1 452 ? -28.210 -37.198 -0.156 1.00 56.85 452 ASP B C 1
ATOM 10735 O O . ASP B 1 452 ? -28.878 -36.537 -0.959 1.00 52.47 452 ASP B O 1
ATOM 10740 N N . ILE B 1 453 ? -27.395 -38.179 -0.535 1.00 53.19 453 ILE B N 1
ATOM 10741 C CA . ILE B 1 453 ? -27.213 -38.589 -1.921 1.00 53.88 453 ILE B CA 1
ATOM 10742 C C . ILE B 1 453 ? -27.663 -40.038 -2.040 1.00 59.28 453 ILE B C 1
ATOM 10743 O O . ILE B 1 453 ? -27.315 -40.869 -1.193 1.00 65.42 453 ILE B O 1
ATOM 10748 N N . GLU B 1 454 ? -28.442 -40.337 -3.077 1.00 55.29 454 GLU B N 1
ATOM 10749 C CA . GLU B 1 454 ? -28.953 -41.683 -3.310 1.00 57.53 454 GLU B CA 1
ATOM 10750 C C . GLU B 1 454 ? -28.776 -42.028 -4.780 1.00 57.59 454 GLU B C 1
ATOM 10751 O O . GLU B 1 454 ? -29.335 -41.352 -5.649 1.00 57.70 454 GLU B O 1
ATOM 10757 N N . GLY B 1 455 ? -28.003 -43.077 -5.057 1.00 49.66 455 GLY B N 1
ATOM 10758 C CA . GLY B 1 455 ? -27.806 -43.515 -6.429 1.00 44.70 455 GLY B CA 1
ATOM 10759 C C . GLY B 1 455 ? -28.960 -44.386 -6.890 1.00 54.02 455 GLY B C 1
ATOM 10760 O O . GLY B 1 455 ? -29.395 -45.292 -6.173 1.00 62.81 455 GLY B O 1
ATOM 10761 N N . LYS B 1 456 ? -29.462 -44.109 -8.092 1.00 55.14 456 LYS B N 1
ATOM 10762 C CA . LYS B 1 456 ? -30.577 -44.850 -8.682 1.00 53.06 456 LYS B CA 1
ATOM 10763 C C . LYS B 1 456 ? -30.091 -45.494 -9.976 1.00 49.68 456 LYS B C 1
ATOM 10764 O O . LYS B 1 456 ? -29.904 -44.807 -10.985 1.00 52.98 456 LYS B O 1
ATOM 10770 N N . VAL B 1 457 ? -29.881 -46.812 -9.953 1.00 42.17 457 VAL B N 1
ATOM 10771 C CA . VAL B 1 457 ? -29.448 -47.501 -11.161 1.00 50.27 457 VAL B CA 1
ATOM 10772 C C . VAL B 1 457 ? -30.622 -47.602 -12.125 1.00 51.99 457 VAL B C 1
ATOM 10773 O O . VAL B 1 457 ? -31.767 -47.857 -11.721 1.00 49.68 457 VAL B O 1
ATOM 10777 N N . VAL B 1 458 ? -30.352 -47.356 -13.406 1.00 56.03 458 VAL B N 1
ATOM 10778 C CA . VAL B 1 458 ? -31.392 -47.175 -14.412 1.00 47.97 458 VAL B CA 1
ATOM 10779 C C . VAL B 1 458 ? -30.955 -47.863 -15.690 1.00 43.50 458 VAL B C 1
ATOM 10780 O O . VAL B 1 458 ? -29.933 -47.485 -16.282 1.00 51.57 458 VAL B O 1
ATOM 10784 N N . HIS B 1 459 ? -31.724 -48.855 -16.131 1.00 47.43 459 HIS B N 1
ATOM 10785 C CA . HIS B 1 459 ? -31.472 -49.549 -17.389 1.00 48.77 459 HIS B CA 1
ATOM 10786 C C . HIS B 1 459 ? -32.658 -50.471 -17.663 1.00 48.53 459 HIS B C 1
ATOM 10787 O O . HIS B 1 459 ? -33.608 -50.547 -16.875 1.00 51.91 459 HIS B O 1
ATOM 10794 N N . THR B 1 460 ? -32.594 -51.172 -18.796 1.00 50.88 460 THR B N 1
ATOM 10795 C CA . THR B 1 460 ? -33.639 -52.121 -19.168 1.00 45.13 460 THR B CA 1
ATOM 10796 C C . THR B 1 460 ? -33.789 -53.172 -18.077 1.00 46.66 460 THR B C 1
ATOM 10797 O O . THR B 1 460 ? -32.825 -53.856 -17.723 1.00 53.68 460 THR B O 1
ATOM 10801 N N . ALA B 1 461 ? -35.001 -53.288 -17.535 1.00 51.52 461 ALA B N 1
ATOM 10802 C CA . ALA B 1 461 ? -35.263 -54.143 -16.379 1.00 51.04 461 ALA B CA 1
ATOM 10803 C C . ALA B 1 461 ? -35.445 -55.585 -16.846 1.00 54.62 461 ALA B C 1
ATOM 10804 O O . ALA B 1 461 ? -36.552 -56.127 -16.907 1.00 59.34 461 ALA B O 1
ATOM 10806 N N . VAL B 1 462 ? -34.323 -56.221 -17.177 1.00 52.85 462 VAL B N 1
ATOM 10807 C CA . VAL B 1 462 ? -34.318 -57.643 -17.502 1.00 51.11 462 VAL B CA 1
ATOM 10808 C C . VAL B 1 462 ? -34.373 -58.426 -16.199 1.00 53.14 462 VAL B C 1
ATOM 10809 O O . VAL B 1 462 ? -34.317 -57.845 -15.110 1.00 62.75 462 VAL B O 1
ATOM 10813 N N . GLU B 1 463 ? -34.484 -59.746 -16.297 1.00 57.12 463 GLU B N 1
ATOM 10814 C CA . GLU B 1 463 ? -34.536 -60.616 -15.131 1.00 59.53 463 GLU B CA 1
ATOM 10815 C C . GLU B 1 463 ? -33.329 -61.541 -15.137 1.00 61.44 463 GLU B C 1
ATOM 10816 O O . GLU B 1 463 ? -32.935 -62.055 -16.188 1.00 57.78 463 GLU B O 1
ATOM 10822 N N . SER B 1 464 ? -32.742 -61.743 -13.959 1.00 60.60 464 SER B N 1
ATOM 10823 C CA . SER B 1 464 ? -31.572 -62.603 -13.845 1.00 51.23 464 SER B CA 1
ATOM 10824 C C . SER B 1 464 ? -31.924 -64.030 -14.248 1.00 54.37 464 SER B C 1
ATOM 10825 O O . SER B 1 464 ? -32.867 -64.625 -13.719 1.00 60.27 464 SER B O 1
ATOM 10828 N N . ASN B 1 465 ? -31.164 -64.576 -15.199 1.00 47.47 465 ASN B N 1
ATOM 10829 C CA . ASN B 1 465 ? -31.414 -65.914 -15.713 1.00 47.94 465 ASN B CA 1
ATOM 10830 C C . ASN B 1 465 ? -30.357 -66.932 -15.321 1.00 52.01 465 ASN B C 1
ATOM 10831 O O . ASN B 1 465 ? -30.659 -68.129 -15.302 1.00 54.41 465 ASN B O 1
ATOM 10836 N N . GLY B 1 466 ? -29.135 -66.499 -15.014 1.00 47.88 466 GLY B N 1
ATOM 10837 C CA . GLY B 1 466 ? -28.066 -67.427 -14.713 1.00 44.40 466 GLY B CA 1
ATOM 10838 C C . GLY B 1 466 ? -27.225 -66.949 -13.548 1.00 47.55 466 GLY B C 1
ATOM 10839 O O . GLY B 1 466 ? -27.172 -65.759 -13.229 1.00 53.23 466 GLY B O 1
ATOM 10840 N N . GLU B 1 467 ? -26.566 -67.913 -12.909 1.00 47.06 467 GLU B N 1
ATOM 10841 C CA . GLU B 1 467 ? -25.634 -67.651 -11.823 1.00 47.99 467 GLU B CA 1
ATOM 10842 C C . GLU B 1 467 ? -24.342 -68.404 -12.092 1.00 47.92 467 GLU B C 1
ATOM 10843 O O . GLU B 1 467 ? -24.365 -69.522 -12.613 1.00 50.00 467 GLU B O 1
ATOM 10849 N N . PHE B 1 468 ? -23.215 -67.787 -11.740 1.00 41.56 468 PHE B N 1
ATOM 10850 C CA . PHE B 1 468 ? -21.917 -68.425 -11.890 1.00 41.61 468 PHE B CA 1
ATOM 10851 C C . PHE B 1 468 ? -21.053 -68.133 -10.674 1.00 49.20 468 PHE B C 1
ATOM 10852 O O . PHE B 1 468 ? -21.069 -67.021 -10.139 1.00 52.75 468 PHE B O 1
ATOM 10860 N N . ILE B 1 469 ? -20.296 -69.144 -10.247 1.00 46.86 469 ILE B N 1
ATOM 10861 C CA . ILE B 1 469 ? -19.320 -68.993 -9.177 1.00 43.89 469 ILE B CA 1
ATOM 10862 C C . ILE B 1 469 ? -18.301 -70.110 -9.333 1.00 49.45 469 ILE B C 1
ATOM 10863 O O . ILE B 1 469 ? -18.620 -71.193 -9.831 1.00 46.93 469 ILE B O 1
ATOM 10868 N N . CYS B 1 470 ? -17.064 -69.838 -8.925 1.00 51.42 470 CYS B N 1
ATOM 10869 C CA . CYS B 1 470 ? -15.997 -70.820 -9.039 1.00 51.55 470 CYS B CA 1
ATOM 10870 C C . CYS B 1 470 ? -14.962 -70.552 -7.954 1.00 51.98 470 CYS B C 1
ATOM 10871 O O . CYS B 1 470 ? -15.114 -69.648 -7.127 1.00 47.08 470 CYS B O 1
ATOM 10874 N N . SER B 1 471 ? -13.899 -71.359 -7.967 1.00 53.30 471 SER B N 1
ATOM 10875 C CA . SER B 1 471 ? -12.869 -71.256 -6.939 1.00 48.42 471 SER B CA 1
ATOM 10876 C C . SER B 1 471 ? -12.003 -70.017 -7.128 1.00 50.59 471 SER B C 1
ATOM 10877 O O . SER B 1 471 ? -11.463 -69.487 -6.150 1.00 50.66 471 SER B O 1
ATOM 10880 N N . ASN B 1 472 ? -11.859 -69.543 -8.364 1.00 46.45 472 ASN B N 1
ATOM 10881 C CA . ASN B 1 472 ? -10.987 -68.414 -8.662 1.00 45.82 472 ASN B CA 1
ATOM 10882 C C . ASN B 1 472 ? -11.712 -67.106 -8.370 1.00 51.60 472 ASN B C 1
ATOM 10883 O O . ASN B 1 472 ? -12.725 -66.794 -9.007 1.00 54.00 472 ASN B O 1
ATOM 10888 N N . GLU B 1 473 ? -11.187 -66.336 -7.415 1.00 50.62 473 GLU B N 1
ATOM 10889 C CA . GLU B 1 473 ? -11.806 -65.060 -7.079 1.00 51.66 473 GLU B CA 1
ATOM 10890 C C . GLU B 1 473 ? -11.614 -64.034 -8.188 1.00 53.73 473 GLU B C 1
ATOM 10891 O O . GLU B 1 473 ? -12.438 -63.125 -8.337 1.00 54.21 473 GLU B O 1
ATOM 10897 N N . LEU B 1 474 ? -10.541 -64.160 -8.973 1.00 52.39 474 LEU B N 1
ATOM 10898 C CA . LEU B 1 474 ? -10.338 -63.241 -10.087 1.00 51.27 474 LEU B CA 1
ATOM 10899 C C . LEU B 1 474 ? -11.381 -63.458 -11.175 1.00 55.27 474 LEU B C 1
ATOM 10900 O O . LEU B 1 474 ? -11.913 -62.492 -11.735 1.00 54.31 474 LEU B O 1
ATOM 10905 N N . ILE B 1 475 ? -11.687 -64.720 -11.485 1.00 53.72 475 ILE B N 1
ATOM 10906 C CA . ILE B 1 475 ? -12.719 -65.008 -12.476 1.00 51.33 475 ILE B CA 1
ATOM 10907 C C . ILE B 1 475 ? -14.072 -64.502 -11.992 1.00 48.78 475 ILE B C 1
ATOM 10908 O O . ILE B 1 475 ? -14.875 -63.984 -12.777 1.00 43.47 475 ILE B O 1
ATOM 10913 N N . ASN B 1 476 ? -14.336 -64.626 -10.687 1.00 53.81 476 ASN B N 1
ATOM 10914 C CA . ASN B 1 476 ? -15.586 -64.116 -10.130 1.00 52.78 476 ASN B CA 1
ATOM 10915 C C . ASN B 1 476 ? -15.683 -62.603 -10.285 1.00 52.10 476 ASN B C 1
ATOM 10916 O O . ASN B 1 476 ? -16.744 -62.074 -10.638 1.00 48.48 476 ASN B O 1
ATOM 10921 N N . LYS B 1 477 ? -14.584 -61.888 -10.029 1.00 54.92 477 LYS B N 1
ATOM 10922 C CA . LYS B 1 477 ? -14.590 -60.440 -10.205 1.00 53.61 477 LYS B CA 1
ATOM 10923 C C . LYS B 1 477 ? -14.738 -60.055 -11.671 1.00 51.99 477 LYS B C 1
ATOM 10924 O O . LYS B 1 477 ? -15.358 -59.031 -11.980 1.00 50.34 477 LYS B O 1
ATOM 10930 N N . ILE B 1 478 ? -14.178 -60.851 -12.586 1.00 50.67 478 ILE B N 1
ATOM 10931 C CA . ILE B 1 478 ? -14.438 -60.632 -14.007 1.00 47.95 478 ILE B CA 1
ATOM 10932 C C . ILE B 1 478 ? -15.915 -60.850 -14.304 1.00 53.25 478 ILE B C 1
ATOM 10933 O O . ILE B 1 478 ? -16.545 -60.065 -15.024 1.00 49.10 478 ILE B O 1
ATOM 10938 N N . HIS B 1 479 ? -16.492 -61.913 -13.739 1.00 51.55 479 HIS B N 1
ATOM 10939 C CA . HIS B 1 479 ? -17.912 -62.182 -13.930 1.00 46.07 479 HIS B CA 1
ATOM 10940 C C . HIS B 1 479 ? -18.769 -61.083 -13.312 1.00 51.86 479 HIS B C 1
ATOM 10941 O O . HIS B 1 479 ? -19.819 -60.722 -13.858 1.00 50.23 479 HIS B O 1
ATOM 10948 N N . HIS B 1 480 ? -18.330 -60.532 -12.177 1.00 53.62 480 HIS B N 1
ATOM 10949 C CA . HIS B 1 480 ? -19.069 -59.444 -11.541 1.00 55.61 480 HIS B CA 1
ATOM 10950 C C . HIS B 1 480 ? -19.028 -58.178 -12.389 1.00 57.89 480 HIS B C 1
ATOM 10951 O O . HIS B 1 480 ? -20.028 -57.455 -12.485 1.00 51.37 480 HIS B O 1
ATOM 10958 N N . ASN B 1 481 ? -17.881 -57.893 -13.011 1.00 57.51 481 ASN B N 1
ATOM 10959 C CA . ASN B 1 481 ? -17.760 -56.689 -13.825 1.00 53.66 481 ASN B CA 1
ATOM 10960 C C . ASN B 1 481 ? -18.572 -56.804 -15.111 1.00 54.76 481 ASN B C 1
ATOM 10961 O O . ASN B 1 481 ? -19.164 -55.818 -15.566 1.00 54.61 481 ASN B O 1
ATOM 10966 N N . ILE B 1 482 ? -18.613 -57.998 -15.708 1.00 55.62 482 ILE B N 1
ATOM 10967 C CA . ILE B 1 482 ? -19.360 -58.182 -16.950 1.00 52.34 482 ILE B CA 1
ATOM 10968 C C . ILE B 1 482 ? -20.859 -58.055 -16.699 1.00 51.21 482 ILE B C 1
ATOM 10969 O O . ILE B 1 482 ? -21.596 -57.509 -17.528 1.00 49.24 482 ILE B O 1
ATOM 10974 N N . ILE B 1 483 ? -21.332 -58.544 -15.549 1.00 47.81 483 ILE B N 1
ATOM 10975 C CA . ILE B 1 483 ? -22.754 -58.442 -15.225 1.00 45.62 483 ILE B CA 1
ATOM 10976 C C . ILE B 1 483 ? -23.167 -56.981 -15.100 1.00 46.83 483 ILE B C 1
ATOM 10977 O O . ILE B 1 483 ? -24.181 -56.553 -15.664 1.00 46.34 483 ILE B O 1
ATOM 10982 N N . TRP B 1 484 ? -22.384 -56.193 -14.356 1.00 48.28 484 TRP B N 1
ATOM 10983 C CA . TRP B 1 484 ? -22.683 -54.770 -14.221 1.00 45.71 484 TRP B CA 1
ATOM 10984 C C . TRP B 1 484 ? -22.495 -54.037 -15.545 1.00 48.91 484 TRP B C 1
ATOM 10985 O O . TRP B 1 484 ? -23.280 -53.143 -15.884 1.00 46.95 484 TRP B O 1
ATOM 10996 N N . GLY B 1 485 ? -21.462 -54.401 -16.306 1.00 40.20 485 GLY B N 1
ATOM 10997 C CA . GLY B 1 485 ? -21.229 -53.736 -17.577 1.00 44.11 485 GLY B CA 1
ATOM 10998 C C . GLY B 1 485 ? -22.297 -54.048 -18.606 1.00 43.15 485 GLY B C 1
ATOM 10999 O O . GLY B 1 485 ? -22.670 -53.185 -19.406 1.00 47.94 485 GLY B O 1
ATOM 11000 N N . GLN B 1 486 ? -22.803 -55.283 -18.603 1.00 47.87 486 GLN B N 1
ATOM 11001 C CA . GLN B 1 486 ? -23.856 -55.653 -19.544 1.00 47.54 486 GLN B CA 1
ATOM 11002 C C . GLN B 1 486 ? -25.154 -54.926 -19.222 1.00 44.10 486 GLN B C 1
ATOM 11003 O O . GLN B 1 486 ? -25.809 -54.379 -20.116 1.00 47.27 486 GLN B O 1
ATOM 11009 N N . LEU B 1 487 ? -25.538 -54.907 -17.943 1.00 40.38 487 LEU B N 1
ATOM 11010 C CA . LEU B 1 487 ? -26.745 -54.192 -17.547 1.00 42.81 487 LEU B CA 1
ATOM 11011 C C . LEU B 1 487 ? -26.629 -52.702 -17.830 1.00 49.98 487 LEU B C 1
ATOM 11012 O O . LEU B 1 487 ? -27.636 -52.044 -18.117 1.00 53.80 487 LEU B O 1
ATOM 11017 N N . SER B 1 488 ? -25.415 -52.152 -17.763 1.00 50.75 488 SER B N 1
ATOM 11018 C CA . SER B 1 488 ? -25.218 -50.746 -18.085 1.00 46.28 488 SER B CA 1
ATOM 11019 C C . SER B 1 488 ? -25.458 -50.452 -19.558 1.00 48.14 488 SER B C 1
ATOM 11020 O O . SER B 1 488 ? -25.771 -49.308 -19.906 1.00 47.14 488 SER B O 1
ATOM 11023 N N . ASN B 1 489 ? -25.329 -51.454 -20.426 1.00 48.18 489 ASN B N 1
ATOM 11024 C CA . ASN B 1 489 ? -25.458 -51.263 -21.864 1.00 51.96 489 ASN B CA 1
ATOM 11025 C C . ASN B 1 489 ? -26.769 -51.823 -22.406 1.00 54.66 489 ASN B C 1
ATOM 11026 O O . ASN B 1 489 ? -26.851 -52.211 -23.574 1.00 52.49 489 ASN B O 1
ATOM 11031 N N . LEU B 1 490 ? -27.803 -51.863 -21.569 1.00 51.54 490 LEU B N 1
ATOM 11032 C CA . LEU B 1 490 ? -29.139 -52.296 -21.971 1.00 47.50 490 LEU B CA 1
ATOM 11033 C C . LEU B 1 490 ? -30.106 -51.167 -21.635 1.00 50.16 490 LEU B C 1
ATOM 11034 O O . LEU B 1 490 ? -30.564 -51.051 -20.494 1.00 54.00 490 LEU B O 1
ATOM 11039 N N . MET B 1 491 ? -30.404 -50.325 -22.629 1.00 53.54 491 MET B N 1
ATOM 11040 C CA . MET B 1 491 ? -31.321 -49.195 -22.478 1.00 56.11 491 MET B CA 1
ATOM 11041 C C . MET B 1 491 ? -32.273 -49.194 -23.676 1.00 52.89 491 MET B C 1
ATOM 11042 O O . MET B 1 491 ? -32.146 -48.365 -24.581 1.00 55.50 491 MET B O 1
ATOM 11047 N N . SER B 1 492 ? -33.210 -50.148 -23.679 1.00 47.04 492 SER B N 1
ATOM 11048 C CA . SER B 1 492 ? -34.151 -50.380 -24.775 1.00 50.23 492 SER B CA 1
ATOM 11049 C C . SER B 1 492 ? -33.440 -50.873 -26.033 1.00 48.23 492 SER B C 1
ATOM 11050 O O . SER B 1 492 ? -34.059 -51.506 -26.894 1.00 46.38 492 SER B O 1
ATOM 11053 N N . ILE B 1 493 ? -32.147 -50.581 -26.149 1.00 48.87 493 ILE B N 1
ATOM 11054 C CA . ILE B 1 493 ? -31.310 -51.113 -27.226 1.00 53.37 493 ILE B CA 1
ATOM 11055 C C . ILE B 1 493 ? -29.965 -51.511 -26.651 1.00 52.31 493 ILE B C 1
ATOM 11056 O O . ILE B 1 493 ? -29.514 -50.972 -25.631 1.00 53.06 493 ILE B O 1
ATOM 11061 N N . PRO B 1 494 ? -29.303 -52.484 -27.279 1.00 57.61 494 PRO B N 1
ATOM 11062 C CA . PRO B 1 494 ? -27.933 -52.826 -26.866 1.00 50.14 494 PRO B CA 1
ATOM 11063 C C . PRO B 1 494 ? -26.964 -51.734 -27.297 1.00 44.62 494 PRO B C 1
ATOM 11064 O O . PRO B 1 494 ? -26.787 -51.482 -28.490 1.00 47.65 494 PRO B O 1
ATOM 11068 N N . THR B 1 495 ? -26.342 -51.082 -26.320 1.00 45.28 495 THR B N 1
ATOM 11069 C CA . THR B 1 495 ? -25.449 -49.958 -26.565 1.00 51.49 495 THR B CA 1
ATOM 11070 C C . THR B 1 495 ? -23.997 -50.367 -26.340 1.00 48.89 495 THR B C 1
ATOM 11071 O O . THR B 1 495 ? -23.695 -51.438 -25.806 1.00 43.87 495 THR B O 1
ATOM 11075 N N . ASP B 1 496 ? -23.089 -49.486 -26.764 1.00 49.34 496 ASP B N 1
ATOM 11076 C CA . ASP B 1 496 ? -21.656 -49.722 -26.635 1.00 44.15 496 ASP B CA 1
ATOM 11077 C C . ASP B 1 496 ? -21.101 -49.195 -25.318 1.00 44.83 496 ASP B C 1
ATOM 11078 O O . ASP B 1 496 ? -20.292 -49.870 -24.673 1.00 51.70 496 ASP B O 1
ATOM 11083 N N . CYS B 1 497 ? -21.521 -48.001 -24.909 1.00 49.78 497 CYS B N 1
ATOM 11084 C CA . CYS B 1 497 ? -21.090 -47.381 -23.665 1.00 51.03 497 CYS B CA 1
ATOM 11085 C C . CYS B 1 497 ? -22.226 -46.504 -23.167 1.00 51.66 497 CYS B C 1
ATOM 11086 O O . CYS B 1 497 ? -23.026 -46.018 -23.975 1.00 52.82 497 CYS B O 1
ATOM 11089 N N . PRO B 1 498 ? -22.341 -46.298 -21.856 1.00 54.06 498 PRO B N 1
ATOM 11090 C CA . PRO B 1 498 ? -23.490 -45.547 -21.339 1.00 54.31 498 PRO B CA 1
ATOM 11091 C C . PRO B 1 498 ? -23.165 -44.137 -20.865 1.00 56.93 498 PRO B C 1
ATOM 11092 O O . PRO B 1 498 ? -24.064 -43.431 -20.396 1.00 61.68 498 PRO B O 1
ATOM 11096 N N . GLN B 1 499 ? -21.909 -43.703 -20.979 1.00 50.93 499 GLN B N 1
ATOM 11097 C CA . GLN B 1 499 ? -21.481 -42.475 -20.318 1.00 51.15 499 GLN B CA 1
ATOM 11098 C C . GLN B 1 499 ? -21.114 -41.336 -21.260 1.00 57.63 499 GLN B C 1
ATOM 11099 O O . GLN B 1 499 ? -21.312 -40.174 -20.898 1.00 49.73 499 GLN B O 1
ATOM 11105 N N . ARG B 1 500 ? -20.597 -41.622 -22.453 1.00 58.48 500 ARG B N 1
ATOM 11106 C CA . ARG B 1 500 ? -20.102 -40.576 -23.334 1.00 54.29 500 ARG B CA 1
ATOM 11107 C C . ARG B 1 500 ? -21.144 -40.227 -24.395 1.00 51.60 500 ARG B C 1
ATOM 11108 O O . ARG B 1 500 ? -22.269 -40.732 -24.398 1.00 57.81 500 ARG B O 1
ATOM 11116 N N . ASP B 1 501 ? -20.751 -39.342 -25.312 1.00 55.75 501 ASP B N 1
ATOM 11117 C CA . ASP B 1 501 ? -21.654 -38.800 -26.322 1.00 55.83 501 ASP B CA 1
ATOM 11118 C C . ASP B 1 501 ? -21.938 -39.803 -27.434 1.00 56.87 501 ASP B C 1
ATOM 11119 O O . ASP B 1 501 ? -21.998 -39.432 -28.611 1.00 58.64 501 ASP B O 1
ATOM 11124 N N . GLU B 1 502 ? -22.115 -41.072 -27.073 1.00 55.13 502 GLU B N 1
ATOM 11125 C CA . GLU B 1 502 ? -22.396 -42.109 -28.056 1.00 52.69 502 GLU B CA 1
ATOM 11126 C C . GLU B 1 502 ? -23.656 -42.876 -27.676 1.00 51.58 502 GLU B C 1
ATOM 11127 O O . GLU B 1 502 ? -24.766 -42.462 -28.026 1.00 52.49 502 GLU B O 1
ATOM 11133 N N . ARG B 1 503 ? -23.493 -43.989 -26.956 1.00 52.63 503 ARG B N 1
ATOM 11134 C CA . ARG B 1 503 ? -24.614 -44.842 -26.556 1.00 55.78 503 ARG B CA 1
ATOM 11135 C C . ARG B 1 503 ? -25.416 -45.300 -27.772 1.00 51.53 503 ARG B C 1
ATOM 11136 O O . ARG B 1 503 ? -26.648 -45.321 -27.758 1.00 47.68 503 ARG B O 1
ATOM 11144 N N . MET B 1 504 ? -24.703 -45.670 -28.833 1.00 54.37 504 MET B N 1
ATOM 11145 C CA . MET B 1 504 ? -25.312 -46.077 -30.090 1.00 55.51 504 MET B CA 1
ATOM 11146 C C . MET B 1 504 ? -25.465 -47.592 -30.151 1.00 53.94 504 MET B C 1
ATOM 11147 O O . MET B 1 504 ? -24.706 -48.341 -29.530 1.00 53.63 504 MET B O 1
ATOM 11152 N N . GLY B 1 505 ? -26.457 -48.038 -30.918 1.00 52.21 505 GLY B N 1
ATOM 11153 C CA . GLY B 1 505 ? -26.700 -49.457 -31.085 1.00 54.33 505 GLY B CA 1
ATOM 11154 C C . GLY B 1 505 ? -25.751 -50.111 -32.068 1.00 58.05 505 GLY B C 1
ATOM 11155 O O . GLY B 1 505 ? -26.172 -50.567 -33.136 1.00 57.74 505 GLY B O 1
ATOM 11156 N N . TRP B 1 506 ? -24.467 -50.160 -31.720 1.00 57.38 506 TRP B N 1
ATOM 11157 C CA . TRP B 1 506 ? -23.478 -50.792 -32.583 1.00 57.24 506 TRP B CA 1
ATOM 11158 C C . TRP B 1 506 ? -23.748 -52.289 -32.683 1.00 57.96 506 TRP B C 1
ATOM 11159 O O . TRP B 1 506 ? -23.894 -52.977 -31.667 1.00 56.90 506 TRP B O 1
ATOM 11170 N N . MET B 1 507 ? -23.809 -52.792 -33.917 1.00 58.44 507 MET B N 1
ATOM 11171 C CA . MET B 1 507 ? -24.219 -54.176 -34.132 1.00 57.20 507 MET B CA 1
ATOM 11172 C C . MET B 1 507 ? -23.127 -55.159 -33.722 1.00 57.46 507 MET B C 1
ATOM 11173 O O . MET B 1 507 ? -23.426 -56.243 -33.206 1.00 58.35 507 MET B O 1
ATOM 11178 N N . GLY B 1 508 ? -21.860 -54.804 -33.940 1.00 56.23 508 GLY B N 1
ATOM 11179 C CA . GLY B 1 508 ? -20.778 -55.707 -33.581 1.00 53.58 508 GLY B CA 1
ATOM 11180 C C . GLY B 1 508 ? -20.674 -55.943 -32.085 1.00 62.36 508 GLY B C 1
ATOM 11181 O O . GLY B 1 508 ? -20.462 -57.075 -31.639 1.00 50.47 508 GLY B O 1
ATOM 11182 N N . ASP B 1 509 ? -20.824 -54.881 -31.289 1.00 60.54 509 ASP B N 1
ATOM 11183 C CA . ASP B 1 509 ? -20.749 -55.030 -29.840 1.00 53.51 509 ASP B CA 1
ATOM 11184 C C . ASP B 1 509 ? -21.914 -55.847 -29.299 1.00 60.60 509 ASP B C 1
ATOM 11185 O O . ASP B 1 509 ? -21.757 -56.560 -28.301 1.00 56.96 509 ASP B O 1
ATOM 11190 N N . ALA B 1 510 ? -23.085 -55.756 -29.936 1.00 57.95 510 ALA B N 1
ATOM 11191 C CA . ALA B 1 510 ? -24.244 -56.515 -29.483 1.00 46.85 510 ALA B CA 1
ATOM 11192 C C . ALA B 1 510 ? -24.190 -57.965 -29.941 1.00 56.32 510 ALA B C 1
ATOM 11193 O O . ALA B 1 510 ? -24.734 -58.846 -29.265 1.00 60.46 510 ALA B O 1
ATOM 11195 N N . GLN B 1 511 ? -23.543 -58.229 -31.078 1.00 56.00 511 GLN B N 1
ATOM 11196 C CA . GLN B 1 511 ? -23.447 -59.595 -31.582 1.00 52.71 511 GLN B CA 1
ATOM 11197 C C . GLN B 1 511 ? -22.482 -60.423 -30.743 1.00 51.71 511 GLN B C 1
ATOM 11198 O O . GLN B 1 511 ? -22.798 -61.550 -30.344 1.00 50.00 511 GLN B O 1
ATOM 11204 N N . LEU B 1 512 ? -21.294 -59.879 -30.464 1.00 52.43 512 LEU B N 1
ATOM 11205 C CA . LEU B 1 512 ? -20.281 -60.625 -29.726 1.00 51.37 512 LEU B CA 1
ATOM 11206 C C . LEU B 1 512 ? -20.649 -60.821 -28.264 1.00 52.45 512 LEU B C 1
ATOM 11207 O O . LEU B 1 512 ? -20.127 -61.742 -27.627 1.00 53.74 512 LEU B O 1
ATOM 11212 N N . SER B 1 513 ? -21.525 -59.980 -27.718 1.00 59.24 513 SER B N 1
ATOM 11213 C CA . SER B 1 513 ? -21.912 -60.050 -26.316 1.00 57.12 513 SER B CA 1
ATOM 11214 C C . SER B 1 513 ? -23.292 -60.662 -26.116 1.00 51.90 513 SER B C 1
ATOM 11215 O O . SER B 1 513 ? -23.774 -60.717 -24.980 1.00 54.70 513 SER B O 1
ATOM 11218 N N . ALA B 1 514 ? -23.934 -61.131 -27.188 1.00 56.34 514 ALA B N 1
ATOM 11219 C CA . ALA B 1 514 ? -25.290 -61.656 -27.064 1.00 54.26 514 ALA B CA 1
ATOM 11220 C C . ALA B 1 514 ? -25.312 -62.982 -26.311 1.00 53.01 514 ALA B C 1
ATOM 11221 O O . ALA B 1 514 ? -26.231 -63.238 -25.525 1.00 60.85 514 ALA B O 1
ATOM 11223 N N . GLU B 1 515 ? -24.311 -63.839 -26.535 1.00 54.35 515 GLU B N 1
ATOM 11224 C CA . GLU B 1 515 ? -24.291 -65.136 -25.863 1.00 52.79 515 GLU B CA 1
ATOM 11225 C C . GLU B 1 515 ? -24.099 -64.977 -24.360 1.00 51.79 515 GLU B C 1
ATOM 11226 O O . GLU B 1 515 ? -24.669 -65.741 -23.572 1.00 54.36 515 GLU B O 1
ATOM 11232 N N . GLU B 1 516 ? -23.305 -63.989 -23.943 1.00 53.80 516 GLU B N 1
ATOM 11233 C CA . GLU B 1 516 ? -23.112 -63.750 -22.517 1.00 54.58 516 GLU B CA 1
ATOM 11234 C C . GLU B 1 516 ? -24.392 -63.244 -21.864 1.00 55.49 516 GLU B C 1
ATOM 11235 O O . GLU B 1 516 ? -24.740 -63.667 -20.755 1.00 54.59 516 GLU B O 1
ATOM 11241 N N . ALA B 1 517 ? -25.103 -62.335 -22.537 1.00 55.68 517 ALA B N 1
ATOM 11242 C CA . ALA B 1 517 ? -26.312 -61.757 -21.958 1.00 54.30 517 ALA B CA 1
ATOM 11243 C C . ALA B 1 517 ? -27.414 -62.800 -21.818 1.00 49.52 517 ALA B C 1
ATOM 11244 O O . ALA B 1 517 ? -28.177 -62.778 -20.846 1.00 49.56 517 ALA B O 1
ATOM 11246 N N . ILE B 1 518 ? -27.511 -63.719 -22.779 1.00 51.02 518 ILE B N 1
ATOM 11247 C CA . ILE B 1 518 ? -28.533 -64.760 -22.714 1.00 50.69 518 ILE B CA 1
ATOM 11248 C C . ILE B 1 518 ? -28.291 -65.667 -21.514 1.00 47.99 518 ILE B C 1
ATOM 11249 O O . ILE B 1 518 ? -29.229 -66.043 -20.800 1.00 55.03 518 ILE B O 1
ATOM 11254 N N . PHE B 1 519 ? -27.027 -66.016 -21.260 1.00 53.68 519 PHE B N 1
ATOM 11255 C CA . PHE B 1 519 ? -26.707 -66.869 -20.121 1.00 49.72 519 PHE B CA 1
ATOM 11256 C C . PHE B 1 519 ? -27.006 -66.183 -18.795 1.00 51.45 519 PHE B C 1
ATOM 11257 O O . PHE B 1 519 ? -27.394 -66.850 -17.830 1.00 54.12 519 PHE B O 1
ATOM 11265 N N . ASN B 1 520 ? -26.844 -64.862 -18.729 1.00 54.66 520 ASN B N 1
ATOM 11266 C CA . ASN B 1 520 ? -26.989 -64.142 -17.470 1.00 49.20 520 ASN B CA 1
ATOM 11267 C C . ASN B 1 520 ? -28.384 -63.573 -17.256 1.00 55.61 520 ASN B C 1
ATOM 11268 O O . ASN B 1 520 ? -28.833 -63.481 -16.106 1.00 53.49 520 ASN B O 1
ATOM 11273 N N . PHE B 1 521 ? -29.082 -63.189 -18.324 1.00 51.90 521 PHE B N 1
ATOM 11274 C CA . PHE B 1 521 ? -30.356 -62.497 -18.191 1.00 51.19 521 PHE B CA 1
ATOM 11275 C C . PHE B 1 521 ? -31.361 -63.045 -19.195 1.00 52.65 521 PHE B C 1
ATOM 11276 O O . PHE B 1 521 ? -31.004 -63.712 -20.169 1.00 50.69 521 PHE B O 1
ATOM 11284 N N . ASP B 1 522 ? -32.634 -62.754 -18.931 1.00 54.77 522 ASP B N 1
ATOM 11285 C CA . ASP B 1 522 ? -33.722 -63.095 -19.842 1.00 56.74 522 ASP B CA 1
ATOM 11286 C C . ASP B 1 522 ? -33.732 -62.081 -20.980 1.00 55.29 522 ASP B C 1
ATOM 11287 O O . ASP B 1 522 ? -34.126 -60.926 -20.788 1.00 56.98 522 ASP B O 1
ATOM 11292 N N . MET B 1 523 ? -33.295 -62.508 -22.166 1.00 49.02 523 MET B N 1
ATOM 11293 C CA . MET B 1 523 ? -33.133 -61.612 -23.305 1.00 55.37 523 MET B CA 1
ATOM 11294 C C . MET B 1 523 ? -34.034 -61.971 -24.479 1.00 55.33 523 MET B C 1
ATOM 11295 O O . MET B 1 523 ? -33.880 -61.392 -25.562 1.00 51.87 523 MET B O 1
ATOM 11300 N N . ILE B 1 524 ? -34.972 -62.903 -24.297 1.00 56.86 524 ILE B N 1
ATOM 11301 C CA . ILE B 1 524 ? -35.769 -63.373 -25.426 1.00 56.37 524 ILE B CA 1
ATOM 11302 C C . ILE B 1 524 ? -36.700 -62.273 -25.927 1.00 62.47 524 ILE B C 1
ATOM 11303 O O . ILE B 1 524 ? -36.928 -62.140 -27.136 1.00 64.73 524 ILE B O 1
ATOM 11308 N N . GLY B 1 525 ? -37.242 -61.458 -25.018 1.00 55.10 525 GLY B N 1
ATOM 11309 C CA . GLY B 1 525 ? -38.100 -60.366 -25.439 1.00 51.52 525 GLY B CA 1
ATOM 11310 C C . GLY B 1 525 ? -37.332 -59.135 -25.859 1.00 53.16 525 GLY B C 1
ATOM 11311 O O . GLY B 1 525 ? -37.786 -58.388 -26.732 1.00 58.15 525 GLY B O 1
ATOM 11312 N N . PHE B 1 526 ? -36.165 -58.907 -25.255 1.00 56.57 526 PHE B N 1
ATOM 11313 C CA . PHE B 1 526 ? -35.347 -57.758 -25.624 1.00 51.56 526 PHE B CA 1
ATOM 11314 C C . PHE B 1 526 ? -34.787 -57.909 -27.035 1.00 55.27 526 PHE B C 1
ATOM 11315 O O . PHE B 1 526 ? -34.755 -56.939 -27.802 1.00 50.52 526 PHE B O 1
ATOM 11323 N N . TYR B 1 527 ? -34.351 -59.117 -27.399 1.00 53.44 527 TYR B N 1
ATOM 11324 C CA . TYR B 1 527 ? -33.767 -59.322 -28.721 1.00 54.64 527 TYR B CA 1
ATOM 11325 C C . TYR B 1 527 ? -34.829 -59.401 -29.809 1.00 56.13 527 TYR B C 1
ATOM 11326 O O . TYR B 1 527 ? -34.571 -58.994 -30.947 1.00 52.99 527 TYR B O 1
ATOM 11335 N N . ARG B 1 528 ? -36.016 -59.920 -29.485 1.00 59.68 528 ARG B N 1
ATOM 11336 C CA . ARG B 1 528 ? -37.115 -59.892 -30.444 1.00 52.66 528 ARG B CA 1
ATOM 11337 C C . ARG B 1 528 ? -37.463 -58.463 -30.836 1.00 55.26 528 ARG B C 1
ATOM 11338 O O . ARG B 1 528 ? -37.888 -58.216 -31.970 1.00 57.36 528 ARG B O 1
ATOM 11346 N N . LYS B 1 529 ? -37.281 -57.513 -29.917 1.00 60.92 529 LYS B N 1
ATOM 11347 C CA . LYS B 1 529 ? -37.514 -56.106 -30.219 1.00 57.38 529 LYS B CA 1
ATOM 11348 C C . LYS B 1 529 ? -36.356 -55.492 -30.996 1.00 58.66 529 LYS B C 1
ATOM 11349 O O . LYS B 1 529 ? -36.578 -54.626 -31.850 1.00 56.04 529 LYS B O 1
ATOM 11355 N N . TYR B 1 530 ? -35.123 -55.923 -30.720 1.00 58.86 530 TYR B N 1
ATOM 11356 C CA . TYR B 1 530 ? -33.976 -55.371 -31.433 1.00 62.78 530 TYR B CA 1
ATOM 11357 C C . TYR B 1 530 ? -33.890 -55.901 -32.858 1.00 62.53 530 TYR B C 1
ATOM 11358 O O . TYR B 1 530 ? -33.426 -55.186 -33.754 1.00 58.42 530 TYR B O 1
ATOM 11367 N N . LEU B 1 531 ? -34.322 -57.145 -33.088 1.00 59.89 531 LEU B N 1
ATOM 11368 C CA . LEU B 1 531 ? -34.329 -57.683 -34.444 1.00 57.20 531 LEU B CA 1
ATOM 11369 C C . LEU B 1 531 ? -35.298 -56.921 -35.338 1.00 60.69 531 LEU B C 1
ATOM 11370 O O . LEU B 1 531 ? -35.064 -56.797 -36.546 1.00 64.07 531 LEU B O 1
ATOM 11375 N N . ASN B 1 532 ? -36.391 -56.408 -34.768 1.00 53.78 532 ASN B N 1
ATOM 11376 C CA . ASN B 1 532 ? -37.291 -55.559 -35.540 1.00 60.59 532 ASN B CA 1
ATOM 11377 C C . ASN B 1 532 ? -36.639 -54.226 -35.881 1.00 63.10 532 ASN B C 1
ATOM 11378 O O . ASN B 1 532 ? -36.899 -53.667 -36.952 1.00 62.65 532 ASN B O 1
ATOM 11383 N N . ASP B 1 533 ? -35.794 -53.704 -34.988 1.00 60.34 533 ASP B N 1
ATOM 11384 C CA . ASP B 1 533 ? -35.034 -52.501 -35.312 1.00 55.40 533 ASP B CA 1
ATOM 11385 C C . ASP B 1 533 ? -34.075 -52.760 -36.464 1.00 58.11 533 ASP B C 1
ATOM 11386 O O . ASP B 1 533 ? -33.848 -51.882 -37.304 1.00 62.77 533 ASP B O 1
ATOM 11391 N N . ILE B 1 534 ? -33.498 -53.962 -36.517 1.00 55.37 534 ILE B N 1
ATOM 11392 C CA . ILE B 1 534 ? -32.674 -54.331 -37.662 1.00 59.80 534 ILE B CA 1
ATOM 11393 C C . ILE B 1 534 ? -33.541 -54.527 -38.897 1.00 63.52 534 ILE B C 1
ATOM 11394 O O . ILE B 1 534 ? -33.123 -54.200 -40.016 1.00 62.85 534 ILE B O 1
ATOM 11399 N N . ARG B 1 535 ? -34.756 -55.055 -38.722 1.00 55.62 535 ARG B N 1
ATOM 11400 C CA . ARG B 1 535 ? -35.659 -55.224 -39.856 1.00 61.61 535 ARG B CA 1
ATOM 11401 C C . ARG B 1 535 ? -36.041 -53.878 -40.459 1.00 59.86 535 ARG B C 1
ATOM 11402 O O . ARG B 1 535 ? -36.041 -53.716 -41.685 1.00 61.62 535 ARG B O 1
ATOM 11410 N N . ASP B 1 536 ? -36.356 -52.895 -39.613 1.00 62.08 536 ASP B N 1
ATOM 11411 C CA . ASP B 1 536 ? -36.700 -51.567 -40.105 1.00 57.44 536 ASP B CA 1
ATOM 11412 C C . ASP B 1 536 ? -35.493 -50.825 -40.659 1.00 57.69 536 ASP B C 1
ATOM 11413 O O . ASP B 1 536 ? -35.667 -49.867 -41.421 1.00 61.21 536 ASP B O 1
ATOM 11418 N N . ALA B 1 537 ? -34.282 -51.241 -40.300 1.00 57.22 537 ALA B N 1
ATOM 11419 C CA . ALA B 1 537 ? -33.073 -50.577 -40.761 1.00 58.93 537 ALA B CA 1
ATOM 11420 C C . ALA B 1 537 ? -32.488 -51.206 -42.018 1.00 59.56 537 ALA B C 1
ATOM 11421 O O . ALA B 1 537 ? -31.525 -50.662 -42.572 1.00 59.43 537 ALA B O 1
ATOM 11423 N N . GLN B 1 538 ? -33.036 -52.325 -42.480 1.00 58.70 538 GLN B N 1
ATOM 11424 C CA . GLN B 1 538 ? -32.546 -52.960 -43.694 1.00 60.32 538 GLN B CA 1
ATOM 11425 C C . GLN B 1 538 ? -33.055 -52.222 -44.926 1.00 56.84 538 GLN B C 1
ATOM 11426 O O . GLN B 1 538 ? -34.225 -51.834 -44.996 1.00 63.37 538 GLN B O 1
ATOM 11432 N N . LYS B 1 539 ? -32.168 -52.030 -45.897 1.00 52.35 539 LYS B N 1
ATOM 11433 C CA . LYS B 1 539 ? -32.504 -51.355 -47.140 1.00 60.90 539 LYS B CA 1
ATOM 11434 C C . LYS B 1 539 ? -33.099 -52.339 -48.145 1.00 66.89 539 LYS B C 1
ATOM 11435 O O . LYS B 1 539 ? -33.102 -53.555 -47.940 1.00 62.15 539 LYS B O 1
ATOM 11441 N N . GLU B 1 540 ? -33.620 -51.790 -49.248 1.00 72.14 540 GLU B N 1
ATOM 11442 C CA . GLU B 1 540 ? -34.036 -52.634 -50.365 1.00 71.70 540 GLU B CA 1
ATOM 11443 C C . GLU B 1 540 ? -32.856 -53.414 -50.925 1.00 65.38 540 GLU B C 1
ATOM 11444 O O . GLU B 1 540 ? -33.024 -54.535 -51.419 1.00 62.11 540 GLU B O 1
ATOM 11450 N N . ASN B 1 541 ? -31.660 -52.828 -50.863 1.00 64.69 541 ASN B N 1
ATOM 11451 C CA . ASN B 1 541 ? -30.433 -53.557 -51.160 1.00 60.95 541 ASN B CA 1
ATOM 11452 C C . ASN B 1 541 ? -30.327 -54.815 -50.304 1.00 64.65 541 ASN B C 1
ATOM 11453 O O . ASN B 1 541 ? -29.982 -55.893 -50.800 1.00 62.48 541 ASN B O 1
ATOM 11458 N N . GLY B 1 542 ? -30.613 -54.689 -49.012 1.00 68.47 542 GLY B N 1
ATOM 11459 C CA . GLY B 1 542 ? -30.391 -55.758 -48.061 1.00 59.11 542 GLY B CA 1
ATOM 11460 C C . GLY B 1 542 ? -29.264 -55.494 -47.091 1.00 61.64 542 GLY B C 1
ATOM 11461 O O . GLY B 1 542 ? -29.047 -56.306 -46.185 1.00 65.26 542 GLY B O 1
ATOM 11462 N N . SER B 1 543 ? -28.540 -54.389 -47.250 1.00 64.36 543 SER B N 1
ATOM 11463 C CA . SER B 1 543 ? -27.465 -54.051 -46.334 1.00 66.65 543 SER B CA 1
ATOM 11464 C C . SER B 1 543 ? -28.029 -53.539 -45.011 1.00 66.53 543 SER B C 1
ATOM 11465 O O . SER B 1 543 ? -29.195 -53.147 -44.906 1.00 61.95 543 SER B O 1
ATOM 11468 N N . LEU B 1 544 ? -27.178 -53.548 -43.990 1.00 69.79 544 LEU B N 1
ATOM 11469 C CA . LEU B 1 544 ? -27.543 -53.080 -42.663 1.00 60.80 544 LEU B CA 1
ATOM 11470 C C . LEU B 1 544 ? -26.556 -52.013 -42.213 1.00 66.76 544 LEU B C 1
ATOM 11471 O O . LEU B 1 544 ? -25.439 -51.911 -42.728 1.00 66.82 544 LEU B O 1
ATOM 11476 N N . SER B 1 545 ? -26.985 -51.209 -41.245 1.00 62.32 545 SER B N 1
ATOM 11477 C CA . SER B 1 545 ? -26.142 -50.165 -40.686 1.00 58.86 545 SER B CA 1
ATOM 11478 C C . SER B 1 545 ? -25.329 -50.705 -39.517 1.00 57.72 545 SER B C 1
ATOM 11479 O O . SER B 1 545 ? -25.749 -51.632 -38.819 1.00 56.37 545 SER B O 1
ATOM 11482 N N . ASP B 1 546 ? -24.148 -50.117 -39.313 1.00 58.82 546 ASP B N 1
ATOM 11483 C CA . ASP B 1 546 ? -23.333 -50.494 -38.164 1.00 57.95 546 ASP B CA 1
ATOM 11484 C C . ASP B 1 546 ? -24.001 -50.093 -36.855 1.00 61.39 546 ASP B C 1
ATOM 11485 O O . ASP B 1 546 ? -23.863 -50.795 -35.847 1.00 61.23 546 ASP B O 1
ATOM 11490 N N . VAL B 1 547 ? -24.728 -48.980 -36.855 1.00 58.89 547 VAL B N 1
ATOM 11491 C CA . VAL B 1 547 ? -25.490 -48.520 -35.701 1.00 56.84 547 VAL B CA 1
ATOM 11492 C C . VAL B 1 547 ? -26.966 -48.704 -36.023 1.00 55.55 547 VAL B C 1
ATOM 11493 O O . VAL B 1 547 ? -27.449 -48.217 -37.053 1.00 53.39 547 VAL B O 1
ATOM 11497 N N . ILE B 1 548 ? -27.676 -49.418 -35.156 1.00 56.66 548 ILE B N 1
ATOM 11498 C CA . ILE B 1 548 ? -29.110 -49.644 -35.323 1.00 59.47 548 ILE B CA 1
ATOM 11499 C C . ILE B 1 548 ? -29.784 -49.469 -33.966 1.00 59.22 548 ILE B C 1
ATOM 11500 O O . ILE B 1 548 ? -29.385 -50.132 -32.996 1.00 58.41 548 ILE B O 1
ATOM 11505 N N . PRO B 1 549 ? -30.797 -48.589 -33.833 1.00 59.24 549 PRO B N 1
ATOM 11506 C CA . PRO B 1 549 ? -31.403 -47.715 -34.850 1.00 59.95 549 PRO B CA 1
ATOM 11507 C C . PRO B 1 549 ? -30.419 -46.733 -35.486 1.00 57.46 549 PRO B C 1
ATOM 11508 O O . PRO B 1 549 ? -29.554 -46.202 -34.790 1.00 56.65 549 PRO B O 1
ATOM 11512 N N . PRO B 1 550 ? -30.556 -46.496 -36.795 1.00 62.42 550 PRO B N 1
ATOM 11513 C CA . PRO B 1 550 ? -29.542 -45.731 -37.546 1.00 58.95 550 PRO B CA 1
ATOM 11514 C C . PRO B 1 550 ? -29.601 -44.228 -37.284 1.00 58.68 550 PRO B C 1
ATOM 11515 O O . PRO B 1 550 ? -29.779 -43.415 -38.196 1.00 62.92 550 PRO B O 1
ATOM 11519 N N . TYR B 1 551 ? -29.446 -43.845 -36.014 1.00 55.51 551 TYR B N 1
ATOM 11520 C CA . TYR B 1 551 ? -29.197 -42.440 -35.709 1.00 55.58 551 TYR B CA 1
ATOM 11521 C C . TYR B 1 551 ? -27.891 -41.980 -36.339 1.00 59.80 551 TYR B C 1
ATOM 11522 O O . TYR B 1 551 ? -27.769 -40.820 -36.749 1.00 59.89 551 TYR B O 1
ATOM 11531 N N . TRP B 1 552 ? -26.908 -42.874 -36.410 1.00 62.48 552 TRP B N 1
ATOM 11532 C CA . TRP B 1 552 ? -25.713 -42.707 -37.227 1.00 62.04 552 TRP B CA 1
ATOM 11533 C C . TRP B 1 552 ? -25.836 -43.690 -38.386 1.00 61.56 552 TRP B C 1
ATOM 11534 O O . TRP B 1 552 ? -25.726 -44.904 -38.189 1.00 57.58 552 TRP B O 1
ATOM 11545 N N . SER B 1 553 ? -26.078 -43.169 -39.586 1.00 63.15 553 SER B N 1
ATOM 11546 C CA . SER B 1 553 ? -26.326 -44.008 -40.759 1.00 59.53 553 SER B CA 1
ATOM 11547 C C . SER B 1 553 ? -24.990 -44.426 -41.364 1.00 59.23 553 SER B C 1
ATOM 11548 O O . SER B 1 553 ? -24.441 -43.758 -42.241 1.00 73.36 553 SER B O 1
ATOM 11551 N N . ILE B 1 554 ? -24.465 -45.555 -40.897 1.00 56.62 554 ILE B N 1
ATOM 11552 C CA . ILE B 1 554 ? -23.197 -46.096 -41.389 1.00 64.13 554 ILE B CA 1
ATOM 11553 C C . ILE B 1 554 ? -23.552 -47.235 -42.340 1.00 57.31 554 ILE B C 1
ATOM 11554 O O . ILE B 1 554 ? -23.699 -48.391 -41.940 1.00 53.51 554 ILE B O 1
ATOM 11559 N N . TYR B 1 555 ? -23.688 -46.900 -43.622 1.00 55.58 555 TYR B N 1
ATOM 11560 C CA . TYR B 1 555 ? -24.082 -47.841 -44.656 1.00 54.58 555 TYR B CA 1
ATOM 11561 C C . TYR B 1 555 ? -23.011 -47.906 -45.736 1.00 58.46 555 TYR B C 1
ATOM 11562 O O . TYR B 1 555 ? -22.554 -46.856 -46.210 1.00 61.08 555 TYR B O 1
ATOM 11571 N N . PRO B 1 556 ? -22.582 -49.106 -46.156 1.00 59.60 556 PRO B N 1
ATOM 11572 C CA . PRO B 1 556 ? -23.003 -50.393 -45.594 1.00 56.83 556 PRO B CA 1
ATOM 11573 C C . PRO B 1 556 ? -22.181 -50.780 -44.369 1.00 57.89 556 PRO B C 1
ATOM 11574 O O . PRO B 1 556 ? -21.249 -50.064 -44.003 1.00 62.34 556 PRO B O 1
ATOM 11578 N N . GLY B 1 557 ? -22.516 -51.909 -43.748 1.00 58.62 557 GLY B N 1
ATOM 11579 C CA . GLY B 1 557 ? -21.903 -52.306 -42.502 1.00 54.91 557 GLY B CA 1
ATOM 11580 C C . GLY B 1 557 ? -20.781 -53.316 -42.664 1.00 53.02 557 GLY B C 1
ATOM 11581 O O . GLY B 1 557 ? -20.689 -54.028 -43.660 1.00 51.60 557 GLY B O 1
ATOM 11582 N N . ASP B 1 558 ? -19.918 -53.357 -41.656 1.00 54.46 558 ASP B N 1
ATOM 11583 C CA . ASP B 1 558 ? -18.874 -54.367 -41.609 1.00 53.03 558 ASP B CA 1
ATOM 11584 C C . ASP B 1 558 ? -19.509 -55.749 -41.466 1.00 57.12 558 ASP B C 1
ATOM 11585 O O . ASP B 1 558 ? -20.489 -55.906 -40.727 1.00 55.23 558 ASP B O 1
ATOM 11590 N N . PRO B 1 559 ? -18.997 -56.765 -42.170 1.00 58.05 559 PRO B N 1
ATOM 11591 C CA . PRO B 1 559 ? -19.566 -58.115 -42.006 1.00 52.19 559 PRO B CA 1
ATOM 11592 C C . PRO B 1 559 ? -19.543 -58.599 -40.568 1.00 54.34 559 PRO B C 1
ATOM 11593 O O . PRO B 1 559 ? -20.478 -59.282 -40.133 1.00 51.79 559 PRO B O 1
ATOM 11597 N N . ALA B 1 560 ? -18.501 -58.248 -39.809 1.00 56.61 560 ALA B N 1
ATOM 11598 C CA . ALA B 1 560 ? -18.453 -58.596 -38.394 1.00 53.61 560 ALA B CA 1
ATOM 11599 C C . ALA B 1 560 ? -19.513 -57.862 -37.587 1.00 54.49 560 ALA B C 1
ATOM 11600 O O . ALA B 1 560 ? -19.804 -58.264 -36.455 1.00 56.18 560 ALA B O 1
ATOM 11602 N N . TRP B 1 561 ? -20.091 -56.798 -38.141 1.00 53.46 561 TRP B N 1
ATOM 11603 C CA . TRP B 1 561 ? -21.158 -56.045 -37.496 1.00 56.77 561 TRP B CA 1
ATOM 11604 C C . TRP B 1 561 ? -22.540 -56.478 -37.972 1.00 63.22 561 TRP B C 1
ATOM 11605 O O . TRP B 1 561 ? -23.397 -56.835 -37.157 1.00 59.51 561 TRP B O 1
ATOM 11616 N N . SER B 1 562 ? -22.767 -56.475 -39.288 1.00 62.16 562 SER B N 1
ATOM 11617 C CA . SER B 1 562 ? -24.069 -56.829 -39.840 1.00 56.71 562 SER B CA 1
ATOM 11618 C C . SER B 1 562 ? -24.436 -58.290 -39.616 1.00 56.91 562 SER B C 1
ATOM 11619 O O . SER B 1 562 ? -25.593 -58.660 -39.850 1.00 58.48 562 SER B O 1
ATOM 11622 N N . THR B 1 563 ? -23.493 -59.124 -39.171 1.00 58.19 563 THR B N 1
ATOM 11623 C CA . THR B 1 563 ? -23.806 -60.506 -38.830 1.00 58.36 563 THR B CA 1
ATOM 11624 C C . THR B 1 563 ? -24.711 -60.620 -37.610 1.00 56.51 563 THR B C 1
ATOM 11625 O O . THR B 1 563 ? -25.199 -61.720 -37.327 1.00 54.34 563 THR B O 1
ATOM 11629 N N . ALA B 1 564 ? -24.945 -59.519 -36.889 1.00 58.91 564 ALA B N 1
ATOM 11630 C CA . ALA B 1 564 ? -25.788 -59.568 -35.700 1.00 57.56 564 ALA B CA 1
ATOM 11631 C C . ALA B 1 564 ? -27.229 -59.927 -36.037 1.00 53.27 564 ALA B C 1
ATOM 11632 O O . ALA B 1 564 ? -27.935 -60.492 -35.195 1.00 54.35 564 ALA B O 1
ATOM 11634 N N . TYR B 1 565 ? -27.683 -59.609 -37.253 1.00 48.17 565 TYR B N 1
ATOM 11635 C CA . TYR B 1 565 ? -29.055 -59.929 -37.634 1.00 55.27 565 TYR B CA 1
ATOM 11636 C C . TYR B 1 565 ? -29.298 -61.433 -37.616 1.00 56.55 565 TYR B C 1
ATOM 11637 O O . TYR B 1 565 ? -30.323 -61.898 -37.104 1.00 60.73 565 TYR B O 1
ATOM 11646 N N . ILE B 1 566 ? -28.364 -62.208 -38.161 1.00 56.90 566 ILE B N 1
ATOM 11647 C CA . ILE B 1 566 ? -28.513 -63.658 -38.182 1.00 53.70 566 ILE B CA 1
ATOM 11648 C C . ILE B 1 566 ? -28.005 -64.303 -36.894 1.00 52.81 566 ILE B C 1
ATOM 11649 O O . ILE B 1 566 ? -28.576 -65.299 -36.438 1.00 50.34 566 ILE B O 1
ATOM 11654 N N . THR B 1 567 ? -26.949 -63.753 -36.290 1.00 55.26 567 THR B N 1
ATOM 11655 C CA . THR B 1 567 ? -26.363 -64.374 -35.105 1.00 57.95 567 THR B CA 1
ATOM 11656 C C . THR B 1 567 ? -27.301 -64.276 -33.906 1.00 54.94 567 THR B C 1
ATOM 11657 O O . THR B 1 567 ? -27.552 -65.273 -33.218 1.00 51.77 567 THR B O 1
ATOM 11661 N N . ILE B 1 568 ? -27.828 -63.079 -33.640 1.00 52.45 568 ILE B N 1
ATOM 11662 C CA . ILE B 1 568 ? -28.724 -62.900 -32.501 1.00 51.79 568 ILE B CA 1
ATOM 11663 C C . ILE B 1 568 ? -29.998 -63.714 -32.692 1.00 55.18 568 ILE B C 1
ATOM 11664 O O . ILE B 1 568 ? -30.491 -64.352 -31.753 1.00 50.08 568 ILE B O 1
ATOM 11669 N N . ALA B 1 569 ? -30.545 -63.716 -33.910 1.00 56.64 569 ALA B N 1
ATOM 11670 C CA . ALA B 1 569 ? -31.734 -64.519 -34.179 1.00 50.70 569 ALA B CA 1
ATOM 11671 C C . ALA B 1 569 ? -31.439 -66.005 -34.025 1.00 53.98 569 ALA B C 1
ATOM 11672 O O . ALA B 1 569 ? -32.258 -66.756 -33.483 1.00 56.23 569 ALA B O 1
ATOM 11674 N N . TRP B 1 570 ? -30.271 -66.450 -34.497 1.00 51.55 570 TRP B N 1
ATOM 11675 C CA . TRP B 1 570 ? -29.878 -67.838 -34.285 1.00 50.39 570 TRP B CA 1
ATOM 11676 C C . TRP B 1 570 ? -29.679 -68.136 -32.806 1.00 55.66 570 TRP B C 1
ATOM 11677 O O . TRP B 1 570 ? -29.988 -69.243 -32.349 1.00 53.10 570 TRP B O 1
ATOM 11688 N N . TYR B 1 571 ? -29.173 -67.162 -32.045 1.00 57.59 571 TYR B N 1
ATOM 11689 C CA . TYR B 1 571 ? -29.038 -67.340 -30.604 1.00 55.29 571 TYR B CA 1
ATOM 11690 C C . TYR B 1 571 ? -30.398 -67.535 -29.944 1.00 49.45 571 TYR B C 1
ATOM 11691 O O . TYR B 1 571 ? -30.525 -68.305 -28.984 1.00 45.43 571 TYR B O 1
ATOM 11700 N N . LEU B 1 572 ? -31.427 -66.846 -30.447 1.00 51.22 572 LEU B N 1
ATOM 11701 C CA . LEU B 1 572 ? -32.760 -66.962 -29.864 1.00 48.27 572 LEU B CA 1
ATOM 11702 C C . LEU B 1 572 ? -33.330 -68.361 -30.060 1.00 58.97 572 LEU B C 1
ATOM 11703 O O . LEU B 1 572 ? -33.922 -68.932 -29.137 1.00 58.51 572 LEU B O 1
ATOM 11708 N N . TYR B 1 573 ? -33.164 -68.929 -31.256 1.00 58.56 573 TYR B N 1
ATOM 11709 C CA . TYR B 1 573 ? -33.653 -70.281 -31.498 1.00 57.46 573 TYR B CA 1
ATOM 11710 C C . TYR B 1 573 ? -32.816 -71.321 -30.762 1.00 55.86 573 TYR B C 1
ATOM 11711 O O . TYR B 1 573 ? -33.350 -72.343 -30.319 1.00 60.47 573 TYR B O 1
ATOM 11720 N N . GLN B 1 574 ? -31.513 -71.077 -30.611 1.00 56.08 574 GLN B N 1
ATOM 11721 C CA . GLN B 1 574 ? -30.645 -72.068 -29.984 1.00 53.90 574 GLN B CA 1
ATOM 11722 C C . GLN B 1 574 ? -30.881 -72.145 -28.480 1.00 57.95 574 GLN B C 1
ATOM 11723 O O . GLN B 1 574 ? -30.897 -73.240 -27.905 1.00 61.88 574 GLN B O 1
ATOM 11729 N N . TYR B 1 575 ? -31.079 -71.001 -27.825 1.00 57.90 575 TYR B N 1
ATOM 11730 C CA . TYR B 1 575 ? -31.168 -70.965 -26.371 1.00 51.49 575 TYR B CA 1
ATOM 11731 C C . TYR B 1 575 ? -32.591 -70.832 -25.846 1.00 56.17 575 TYR B C 1
ATOM 11732 O O . TYR B 1 575 ? -32.829 -71.149 -24.675 1.00 59.58 575 TYR B O 1
ATOM 11741 N N . TYR B 1 576 ? -33.538 -70.379 -26.666 1.00 55.76 576 TYR B N 1
ATOM 11742 C CA . TYR B 1 576 ? -34.925 -70.255 -26.238 1.00 57.77 576 TYR B CA 1
ATOM 11743 C C . TYR B 1 576 ? -35.884 -71.111 -27.055 1.00 61.66 576 TYR B C 1
ATOM 11744 O O . TYR B 1 576 ? -37.075 -71.167 -26.723 1.00 60.21 576 TYR B O 1
ATOM 11753 N N . GLY B 1 577 ? -35.407 -71.781 -28.102 1.00 62.34 577 GLY B N 1
ATOM 11754 C CA . GLY B 1 577 ? -36.264 -72.636 -28.904 1.00 62.45 577 GLY B CA 1
ATOM 11755 C C . GLY B 1 577 ? -37.324 -71.907 -29.697 1.00 62.31 577 GLY B C 1
ATOM 11756 O O . GLY B 1 577 ? -38.411 -72.453 -29.912 1.00 64.12 577 GLY B O 1
ATOM 11757 N N . ASP B 1 578 ? -37.039 -70.685 -30.145 1.00 62.18 578 ASP B N 1
ATOM 11758 C CA . ASP B 1 578 ? -38.013 -69.882 -30.883 1.00 58.14 578 ASP B CA 1
ATOM 11759 C C . ASP B 1 578 ? -37.818 -70.132 -32.372 1.00 56.69 578 ASP B C 1
ATOM 11760 O O . ASP B 1 578 ? -37.001 -69.491 -33.033 1.00 59.22 578 ASP B O 1
ATOM 11765 N N . LYS B 1 579 ? -38.586 -71.084 -32.905 1.00 66.06 579 LYS B N 1
ATOM 11766 C CA . LYS B 1 579 ? -38.549 -71.353 -34.338 1.00 66.78 579 LYS B CA 1
ATOM 11767 C C . LYS B 1 579 ? -39.210 -70.233 -35.133 1.00 69.66 579 LYS B C 1
ATOM 11768 O O . LYS B 1 579 ? -38.836 -69.986 -36.285 1.00 63.00 579 LYS B O 1
ATOM 11774 N N . TYR B 1 580 ? -40.170 -69.531 -34.528 1.00 65.04 580 TYR B N 1
ATOM 11775 C CA . TYR B 1 580 ? -40.947 -68.536 -35.258 1.00 65.38 580 TYR B CA 1
ATOM 11776 C C . TYR B 1 580 ? -40.182 -67.236 -35.475 1.00 67.37 580 TYR B C 1
ATOM 11777 O O . TYR B 1 580 ? -40.477 -66.505 -36.427 1.00 72.08 580 TYR B O 1
ATOM 11786 N N . VAL B 1 581 ? -39.208 -66.923 -34.616 1.00 69.25 581 VAL B N 1
ATOM 11787 C CA . VAL B 1 581 ? -38.400 -65.729 -34.833 1.00 66.52 581 VAL B CA 1
ATOM 11788 C C . VAL B 1 581 ? -37.475 -65.895 -36.033 1.00 65.42 581 VAL B C 1
ATOM 11789 O O . VAL B 1 581 ? -37.019 -64.897 -36.604 1.00 61.09 581 VAL B O 1
ATOM 11793 N N . LEU B 1 582 ? -37.198 -67.134 -36.442 1.00 63.54 582 LEU B N 1
ATOM 11794 C CA . LEU B 1 582 ? -36.330 -67.366 -37.591 1.00 64.12 582 LEU B CA 1
ATOM 11795 C C . LEU B 1 582 ? -37.081 -67.165 -38.903 1.00 70.28 582 LEU B C 1
ATOM 11796 O O . LEU B 1 582 ? -36.582 -66.495 -39.814 1.00 71.80 582 LEU B O 1
ATOM 11801 N N . GLU B 1 583 ? -38.283 -67.737 -39.017 1.00 69.82 583 GLU B N 1
ATOM 11802 C CA . GLU B 1 583 ? -39.059 -67.593 -40.244 1.00 67.12 583 GLU B CA 1
ATOM 11803 C C . GLU B 1 583 ? -39.618 -66.188 -40.413 1.00 64.81 583 GLU B C 1
ATOM 11804 O O . GLU B 1 583 ? -39.875 -65.771 -41.548 1.00 66.54 583 GLU B O 1
ATOM 11810 N N . GLU B 1 584 ? -39.808 -65.452 -39.317 1.00 65.47 584 GLU B N 1
ATOM 11811 C CA . GLU B 1 584 ? -40.292 -64.079 -39.419 1.00 68.15 584 GLU B CA 1
ATOM 11812 C C . GLU B 1 584 ? -39.273 -63.188 -40.121 1.00 67.02 584 GLU B C 1
ATOM 11813 O O . GLU B 1 584 ? -39.624 -62.407 -41.012 1.00 68.20 584 GLU B O 1
ATOM 11819 N N . HIS B 1 585 ? -38.001 -63.295 -39.736 1.00 70.77 585 HIS B N 1
ATOM 11820 C CA . HIS B 1 585 ? -36.928 -62.519 -40.341 1.00 67.67 585 HIS B CA 1
ATOM 11821 C C . HIS B 1 585 ? -36.137 -63.320 -41.371 1.00 65.86 585 HIS B C 1
ATOM 11822 O O . HIS B 1 585 ? -35.007 -62.945 -41.702 1.00 64.72 585 HIS B O 1
ATOM 11829 N N . TYR B 1 586 ? -36.709 -64.414 -41.884 1.00 66.18 586 TYR B N 1
ATOM 11830 C CA . TYR B 1 586 ? -35.984 -65.248 -42.838 1.00 64.35 586 TYR B CA 1
ATOM 11831 C C . TYR B 1 586 ? -35.685 -64.487 -44.123 1.00 67.01 586 TYR B C 1
ATOM 11832 O O . TYR B 1 586 ? -34.611 -64.648 -44.713 1.00 65.88 586 TYR B O 1
ATOM 11841 N N . GLU B 1 587 ? -36.628 -63.659 -44.576 1.00 72.25 587 GLU B N 1
ATOM 11842 C CA . GLU B 1 587 ? -36.381 -62.848 -45.762 1.00 71.10 587 GLU B CA 1
ATOM 11843 C C . GLU B 1 587 ? -35.307 -61.799 -45.507 1.00 71.11 587 GLU B C 1
ATOM 11844 O O . GLU B 1 587 ? -34.614 -61.382 -46.443 1.00 71.44 587 GLU B O 1
ATOM 11850 N N . GLY B 1 588 ? -35.149 -61.367 -44.254 1.00 68.63 588 GLY B N 1
ATOM 11851 C CA . GLY B 1 588 ? -34.122 -60.387 -43.945 1.00 54.43 588 GLY B CA 1
ATOM 11852 C C . GLY B 1 588 ? -32.722 -60.961 -44.031 1.00 62.11 588 GLY B C 1
ATOM 11853 O O . GLY B 1 588 ? -31.787 -60.278 -44.459 1.00 62.68 588 GLY B O 1
ATOM 11854 N N . PHE B 1 589 ? -32.556 -62.222 -43.626 1.00 63.63 589 PHE B N 1
ATOM 11855 C CA . PHE B 1 589 ? -31.243 -62.854 -43.719 1.00 63.27 589 PHE B CA 1
ATOM 11856 C C . PHE B 1 589 ? -30.874 -63.142 -45.168 1.00 64.57 589 PHE B C 1
ATOM 11857 O O . PHE B 1 589 ? -29.723 -62.940 -45.575 1.00 64.60 589 PHE B O 1
ATOM 11865 N N . LYS B 1 590 ? -31.841 -63.613 -45.961 1.00 62.43 590 LYS B N 1
ATOM 11866 C CA . LYS B 1 590 ? -31.548 -64.027 -47.329 1.00 63.68 590 LYS B CA 1
ATOM 11867 C C . LYS B 1 590 ? -31.084 -62.851 -48.179 1.00 66.85 590 LYS B C 1
ATOM 11868 O O . LYS B 1 590 ? -30.134 -62.976 -48.960 1.00 66.20 590 LYS B O 1
ATOM 11874 N N . LYS B 1 591 ? -31.735 -61.696 -48.032 1.00 64.75 591 LYS B N 1
ATOM 11875 C CA . LYS B 1 591 ? -31.373 -60.536 -48.839 1.00 62.55 591 LYS B CA 1
ATOM 11876 C C . LYS B 1 591 ? -30.062 -59.904 -48.385 1.00 61.16 591 LYS B C 1
ATOM 11877 O O . LYS B 1 591 ? -29.382 -59.259 -49.191 1.00 61.87 591 LYS B O 1
ATOM 11883 N N . TYR B 1 592 ? -29.687 -60.071 -47.114 1.00 57.50 592 TYR B N 1
ATOM 11884 C CA . TYR B 1 592 ? -28.391 -59.570 -46.671 1.00 58.61 592 TYR B CA 1
ATOM 11885 C C . TYR B 1 592 ? -27.256 -60.456 -47.166 1.00 64.42 592 TYR B C 1
ATOM 11886 O O . TYR B 1 592 ? -26.216 -59.951 -47.605 1.00 64.54 592 TYR B O 1
ATOM 11895 N N . VAL B 1 593 ? -27.432 -61.777 -47.087 1.00 61.90 593 VAL B N 1
ATOM 11896 C CA . VAL B 1 593 ? -26.414 -62.696 -47.588 1.00 60.78 593 VAL B CA 1
ATOM 11897 C C . VAL B 1 593 ? -26.203 -62.489 -49.082 1.00 63.48 593 VAL B C 1
ATOM 11898 O O . VAL B 1 593 ? -25.072 -62.557 -49.580 1.00 68.46 593 VAL B O 1
ATOM 11902 N N . GLU B 1 594 ? -27.282 -62.213 -49.819 1.00 63.84 594 GLU B N 1
ATOM 11903 C CA . GLU B 1 594 ? -27.151 -61.948 -51.249 1.00 70.03 594 GLU B CA 1
ATOM 11904 C C . GLU B 1 594 ? -26.380 -60.658 -51.502 1.00 68.82 594 GLU B C 1
ATOM 11905 O O . GLU B 1 594 ? -25.605 -60.570 -52.462 1.00 70.03 594 GLU B O 1
ATOM 11911 N N . PHE B 1 595 ? -26.578 -59.646 -50.653 1.00 62.60 595 PHE B N 1
ATOM 11912 C CA . PHE B 1 595 ? -25.809 -58.412 -50.786 1.00 64.28 595 PHE B CA 1
ATOM 11913 C C . PHE B 1 595 ? -24.355 -58.624 -50.386 1.00 63.38 595 PHE B C 1
ATOM 11914 O O . PHE B 1 595 ? -23.441 -58.130 -51.058 1.00 62.36 595 PHE B O 1
ATOM 11922 N N . LEU B 1 596 ? -24.121 -59.346 -49.286 1.00 65.90 596 LEU B N 1
ATOM 11923 C CA . LEU B 1 596 ? -22.754 -59.647 -48.875 1.00 64.05 596 LEU B CA 1
ATOM 11924 C C . LEU B 1 596 ? -22.035 -60.495 -49.915 1.00 58.79 596 LEU B C 1
ATOM 11925 O O . LEU B 1 596 ? -20.814 -60.385 -50.068 1.00 61.64 596 LEU B O 1
ATOM 11930 N N . LYS B 1 597 ? -22.773 -61.340 -50.639 1.00 61.48 597 LYS B N 1
ATOM 11931 C CA . LYS B 1 597 ? -22.168 -62.124 -51.710 1.00 68.50 597 LYS B CA 1
ATOM 11932 C C . LYS B 1 597 ? -21.685 -61.233 -52.847 1.00 68.31 597 LYS B C 1
ATOM 11933 O O . LYS B 1 597 ? -20.658 -61.526 -53.470 1.00 70.44 597 LYS B O 1
ATOM 11939 N N . LYS B 1 598 ? -22.394 -60.134 -53.113 1.00 69.78 598 LYS B N 1
ATOM 11940 C CA . LYS B 1 598 ? -22.016 -59.235 -54.195 1.00 68.61 598 LYS B CA 1
ATOM 11941 C C . LYS B 1 598 ? -20.699 -58.514 -53.927 1.00 72.26 598 LYS B C 1
ATOM 11942 O O . LYS B 1 598 ? -20.093 -57.991 -54.868 1.00 78.32 598 LYS B O 1
ATOM 11948 N N . LEU B 1 599 ? -20.243 -58.471 -52.677 1.00 63.12 599 LEU B N 1
ATOM 11949 C CA . LEU B 1 599 ? -18.959 -57.867 -52.346 1.00 64.31 599 LEU B CA 1
ATOM 11950 C C . LEU B 1 599 ? -17.806 -58.861 -52.405 1.00 75.32 599 LEU B C 1
ATOM 11951 O O . LEU B 1 599 ? -16.656 -58.469 -52.178 1.00 71.90 599 LEU B O 1
ATOM 11956 N N . ALA B 1 600 ? -18.082 -60.129 -52.705 1.00 75.03 600 ALA B N 1
ATOM 11957 C CA . ALA B 1 600 ? -17.057 -61.166 -52.816 1.00 72.42 600 ALA B CA 1
ATOM 11958 C C . ALA B 1 600 ? -17.203 -61.860 -54.163 1.00 73.78 600 ALA B C 1
ATOM 11959 O O . ALA B 1 600 ? -17.711 -62.988 -54.242 1.00 71.79 600 ALA B O 1
ATOM 11961 N N . PRO B 1 601 ? -16.774 -61.212 -55.252 1.00 82.40 601 PRO B N 1
ATOM 11962 C CA . PRO B 1 601 ? -16.826 -61.895 -56.556 1.00 81.47 601 PRO B CA 1
ATOM 11963 C C . PRO B 1 601 ? -15.895 -63.089 -56.619 1.00 80.51 601 PRO B C 1
ATOM 11964 O O . PRO B 1 601 ? -16.242 -64.112 -57.223 1.00 79.16 601 PRO B O 1
ATOM 11968 N N . ASP B 1 602 ? -14.717 -62.986 -56.007 1.00 81.06 602 ASP B N 1
ATOM 11969 C CA . ASP B 1 602 ? -13.797 -64.103 -55.854 1.00 81.94 602 ASP B CA 1
ATOM 11970 C C . ASP B 1 602 ? -14.128 -64.972 -54.648 1.00 79.44 602 ASP B C 1
ATOM 11971 O O . ASP B 1 602 ? -13.282 -65.769 -54.223 1.00 75.06 602 ASP B O 1
ATOM 11976 N N . TYR B 1 603 ? -15.336 -64.827 -54.096 1.00 74.56 603 TYR B N 1
ATOM 11977 C CA . TYR B 1 603 ? -15.761 -65.490 -52.864 1.00 74.36 603 TYR B CA 1
ATOM 11978 C C . TYR B 1 603 ? -14.876 -65.119 -51.676 1.00 71.25 603 TYR B C 1
ATOM 11979 O O . TYR B 1 603 ? -14.782 -65.877 -50.705 1.00 70.47 603 TYR B O 1
ATOM 11988 N N . ILE B 1 604 ? -14.230 -63.957 -51.739 1.00 69.73 604 ILE B N 1
ATOM 11989 C CA . ILE B 1 604 ? -13.385 -63.439 -50.668 1.00 61.29 604 ILE B CA 1
ATOM 11990 C C . ILE B 1 604 ? -13.790 -61.988 -50.452 1.00 65.70 604 ILE B C 1
ATOM 11991 O O . ILE B 1 604 ? -13.597 -61.148 -51.341 1.00 68.72 604 ILE B O 1
ATOM 11996 N N . VAL B 1 605 ? -14.358 -61.690 -49.285 1.00 71.25 605 VAL B N 1
ATOM 11997 C CA . VAL B 1 605 ? -14.819 -60.336 -48.998 1.00 70.63 605 VAL B CA 1
ATOM 11998 C C . VAL B 1 605 ? -13.613 -59.451 -48.715 1.00 64.71 605 VAL B C 1
ATOM 11999 O O . VAL B 1 605 ? -12.814 -59.733 -47.815 1.00 65.33 605 VAL B O 1
ATOM 12003 N N . SER B 1 606 ? -13.475 -58.376 -49.487 1.00 63.98 606 SER B N 1
ATOM 12004 C CA . SER B 1 606 ? -12.384 -57.429 -49.298 1.00 63.95 606 SER B CA 1
ATOM 12005 C C . SER B 1 606 ? -12.771 -56.236 -48.440 1.00 70.32 606 SER B C 1
ATOM 12006 O O . SER B 1 606 ? -11.899 -55.635 -47.805 1.00 74.63 606 SER B O 1
ATOM 12009 N N . PHE B 1 607 ? -14.053 -55.882 -48.401 1.00 70.78 607 PHE B N 1
ATOM 12010 C CA . PHE B 1 607 ? -14.485 -54.726 -47.630 1.00 69.63 607 PHE B CA 1
ATOM 12011 C C . PHE B 1 607 ? -14.471 -55.044 -46.141 1.00 73.30 607 PHE B C 1
ATOM 12012 O O . PHE B 1 607 ? -14.960 -56.094 -45.712 1.00 76.17 607 PHE B O 1
ATOM 12020 N N . TYR B 1 608 ? -13.904 -54.134 -45.354 1.00 70.31 608 TYR B N 1
ATOM 12021 C CA . TYR B 1 608 ? -13.939 -54.237 -43.904 1.00 61.24 608 TYR B CA 1
ATOM 12022 C C . TYR B 1 608 ? -13.668 -52.859 -43.324 1.00 56.01 608 TYR B C 1
ATOM 12023 O O . TYR B 1 608 ? -12.833 -52.115 -43.845 1.00 62.77 608 TYR B O 1
ATOM 12032 N N . LYS B 1 609 ? -14.385 -52.523 -42.256 1.00 61.18 609 LYS B N 1
ATOM 12033 C CA . LYS B 1 609 ? -14.224 -51.245 -41.577 1.00 62.45 609 LYS B CA 1
ATOM 12034 C C . LYS B 1 609 ? -13.482 -51.378 -40.257 1.00 53.94 609 LYS B C 1
ATOM 12035 O O . LYS B 1 609 ? -12.512 -50.653 -40.015 1.00 47.31 609 LYS B O 1
ATOM 12041 N N . TYR B 1 610 ? -13.910 -52.300 -39.398 1.00 56.53 610 TYR B N 1
ATOM 12042 C CA . TYR B 1 610 ? -13.338 -52.473 -38.070 1.00 53.71 610 TYR B CA 1
ATOM 12043 C C . TYR B 1 610 ? -12.611 -53.798 -37.906 1.00 51.29 610 TYR B C 1
ATOM 12044 O O . TYR B 1 610 ? -11.447 -53.817 -37.494 1.00 52.96 610 TYR B O 1
ATOM 12053 N N . GLY B 1 611 ? -13.268 -54.913 -38.222 1.00 51.20 611 GLY B N 1
ATOM 12054 C CA . GLY B 1 611 ? -12.624 -56.207 -38.067 1.00 57.14 611 GLY B CA 1
ATOM 12055 C C . GLY B 1 611 ? -12.350 -56.510 -36.607 1.00 52.36 611 GLY B C 1
ATOM 12056 O O . GLY B 1 611 ? -13.164 -56.224 -35.723 1.00 59.36 611 GLY B O 1
ATOM 12057 N N . ASP B 1 612 ? -11.181 -57.096 -36.346 1.00 50.85 612 ASP B N 1
ATOM 12058 C CA . ASP B 1 612 ? -10.739 -57.373 -34.980 1.00 51.55 612 ASP B CA 1
ATOM 12059 C C . ASP B 1 612 ? -10.453 -56.042 -34.289 1.00 54.97 612 ASP B C 1
ATOM 12060 O O . ASP B 1 612 ? -9.311 -55.588 -34.176 1.00 59.96 612 ASP B O 1
ATOM 12065 N N . TRP B 1 613 ? -11.523 -55.409 -33.816 1.00 56.83 613 TRP B N 1
ATOM 12066 C CA . TRP B 1 613 ? -11.428 -54.078 -33.233 1.00 55.39 613 TRP B CA 1
ATOM 12067 C C . TRP B 1 613 ? -10.651 -54.112 -31.922 1.00 58.73 613 TRP B C 1
ATOM 12068 O O . TRP B 1 613 ? -10.923 -54.941 -31.047 1.00 58.80 613 TRP B O 1
ATOM 12079 N N . CYS B 1 614 ? -9.673 -53.213 -31.800 1.00 56.28 614 CYS B N 1
ATOM 12080 C CA . CYS B 1 614 ? -8.947 -52.968 -30.554 1.00 54.56 614 CYS B CA 1
ATOM 12081 C C . CYS B 1 614 ? -8.148 -54.197 -30.110 1.00 52.68 614 CYS B C 1
ATOM 12082 O O . CYS B 1 614 ? -8.360 -54.763 -29.036 1.00 56.55 614 CYS B O 1
ATOM 12085 N N . GLN B 1 615 ? -7.212 -54.599 -30.964 1.00 58.53 615 GLN B N 1
ATOM 12086 C CA . GLN B 1 615 ? -6.190 -55.540 -30.552 1.00 50.20 615 GLN B CA 1
ATOM 12087 C C . GLN B 1 615 ? -5.226 -54.841 -29.594 1.00 51.80 615 GLN B C 1
ATOM 12088 O O . GLN B 1 615 ? -5.126 -53.611 -29.593 1.00 56.18 615 GLN B O 1
ATOM 12094 N N . PRO B 1 616 ? -4.521 -55.599 -28.753 1.00 52.57 616 PRO B N 1
ATOM 12095 C CA . PRO B 1 616 ? -3.617 -54.974 -27.771 1.00 51.60 616 PRO B CA 1
ATOM 12096 C C . PRO B 1 616 ? -2.607 -54.047 -28.432 1.00 51.68 616 PRO B C 1
ATOM 12097 O O . PRO B 1 616 ? -1.856 -54.447 -29.324 1.00 53.57 616 PRO B O 1
ATOM 12101 N N . GLY B 1 617 ? -2.605 -52.791 -27.990 1.00 51.44 617 GLY B N 1
ATOM 12102 C CA . GLY B 1 617 ? -1.664 -51.809 -28.484 1.00 51.62 617 GLY B CA 1
ATOM 12103 C C . GLY B 1 617 ? -2.049 -51.129 -29.776 1.00 51.40 617 GLY B C 1
ATOM 12104 O O . GLY B 1 617 ? -1.192 -50.489 -30.397 1.00 53.77 617 GLY B O 1
ATOM 12105 N N . THR B 1 618 ? -3.305 -51.238 -30.202 1.00 51.45 618 THR B N 1
ATOM 12106 C CA . THR B 1 618 ? -3.735 -50.639 -31.457 1.00 54.27 618 THR B CA 1
ATOM 12107 C C . THR B 1 618 ? -5.254 -50.552 -31.469 1.00 60.23 618 THR B C 1
ATOM 12108 O O . THR B 1 618 ? -5.940 -51.116 -30.613 1.00 56.02 618 THR B O 1
ATOM 12112 N N . VAL B 1 619 ? -5.768 -49.824 -32.458 1.00 61.90 619 VAL B N 1
ATOM 12113 C CA . VAL B 1 619 ? -7.203 -49.726 -32.716 1.00 56.38 619 VAL B CA 1
ATOM 12114 C C . VAL B 1 619 ? -7.575 -50.481 -33.987 1.00 55.05 619 VAL B C 1
ATOM 12115 O O . VAL B 1 619 ? -8.360 -51.431 -33.949 1.00 56.29 619 VAL B O 1
ATOM 12119 N N . ARG B 1 620 ? -7.022 -50.070 -35.124 1.00 57.92 620 ARG B N 1
ATOM 12120 C CA . ARG B 1 620 ? -7.148 -50.849 -36.341 1.00 55.21 620 ARG B CA 1
ATOM 12121 C C . ARG B 1 620 ? -6.327 -52.132 -36.217 1.00 60.03 620 ARG B C 1
ATOM 12122 O O . ARG B 1 620 ? -5.291 -52.148 -35.546 1.00 60.97 620 ARG B O 1
ATOM 12130 N N . PRO B 1 621 ? -6.776 -53.221 -36.840 1.00 57.36 621 PRO B N 1
ATOM 12131 C CA . PRO B 1 621 ? -6.031 -54.486 -36.750 1.00 57.31 621 PRO B CA 1
ATOM 12132 C C . PRO B 1 621 ? -4.603 -54.338 -37.262 1.00 61.87 621 PRO B C 1
ATOM 12133 O O . PRO B 1 621 ? -4.364 -53.813 -38.352 1.00 68.04 621 PRO B O 1
ATOM 12137 N N . LYS B 1 622 ? -3.651 -54.810 -36.459 1.00 58.77 622 LYS B N 1
ATOM 12138 C CA . LYS B 1 622 ? -2.230 -54.666 -36.744 1.00 57.68 622 LYS B CA 1
ATOM 12139 C C . LYS B 1 622 ? -1.639 -55.879 -37.450 1.00 59.87 622 LYS B C 1
ATOM 12140 O O . LYS B 1 622 ? -0.419 -55.944 -37.630 1.00 63.28 622 LYS B O 1
ATOM 12146 N N . ASP B 1 623 ? -2.471 -56.840 -37.853 1.00 58.33 623 ASP B N 1
ATOM 12147 C CA . ASP B 1 623 ? -1.998 -58.053 -38.510 1.00 59.23 623 ASP B CA 1
ATOM 12148 C C . ASP B 1 623 ? -2.542 -58.209 -39.925 1.00 62.63 623 ASP B C 1
ATOM 12149 O O . ASP B 1 623 ? -2.351 -59.270 -40.532 1.00 60.49 623 ASP B O 1
ATOM 12154 N N . ASN B 1 624 ? -3.205 -57.186 -40.463 1.00 63.73 624 ASN B N 1
ATOM 12155 C CA . ASN B 1 624 ? -3.870 -57.252 -41.765 1.00 63.00 624 ASN B CA 1
ATOM 12156 C C . ASN B 1 624 ? -4.793 -58.471 -41.836 1.00 60.17 624 ASN B C 1
ATOM 12157 O O . ASN B 1 624 ? -4.558 -59.436 -42.562 1.00 70.66 624 ASN B O 1
ATOM 12162 N N . SER B 1 625 ? -5.858 -58.396 -41.039 1.00 55.89 625 SER B N 1
ATOM 12163 C CA . SER B 1 625 ? -6.797 -59.497 -40.904 1.00 59.96 625 SER B CA 1
ATOM 12164 C C . SER B 1 625 ? -8.234 -59.130 -41.243 1.00 57.99 625 SER B C 1
ATOM 12165 O O . SER B 1 625 ? -9.085 -60.026 -41.274 1.00 59.38 625 SER B O 1
ATOM 12168 N N . GLY B 1 626 ? -8.528 -57.854 -41.507 1.00 51.65 626 GLY B N 1
ATOM 12169 C CA . GLY B 1 626 ? -9.905 -57.450 -41.743 1.00 54.41 626 GLY B CA 1
ATOM 12170 C C . GLY B 1 626 ? -10.557 -58.189 -42.896 1.00 60.49 626 GLY B C 1
ATOM 12171 O O . GLY B 1 626 ? -11.740 -58.534 -42.835 1.00 61.96 626 GLY B O 1
ATOM 12172 N N . GLU B 1 627 ? -9.800 -58.441 -43.965 1.00 68.55 627 GLU B N 1
ATOM 12173 C CA . GLU B 1 627 ? -10.356 -59.215 -45.069 1.00 69.44 627 GLU B CA 1
ATOM 12174 C C . GLU B 1 627 ? -10.512 -60.683 -44.694 1.00 63.26 627 GLU B C 1
ATOM 12175 O O . GLU B 1 627 ? -11.401 -61.364 -45.215 1.00 65.01 627 GLU B O 1
ATOM 12181 N N . LEU B 1 628 ? -9.670 -61.185 -43.788 1.00 61.22 628 LEU B N 1
ATOM 12182 C CA . LEU B 1 628 ? -9.846 -62.550 -43.307 1.00 57.76 628 LEU B CA 1
ATOM 12183 C C . LEU B 1 628 ? -11.058 -62.658 -42.390 1.00 60.45 628 LEU B C 1
ATOM 12184 O O . LEU B 1 628 ? -11.794 -63.650 -42.443 1.00 60.09 628 LEU B O 1
ATOM 12189 N N . THR B 1 629 ? -11.286 -61.646 -41.543 1.00 53.25 629 THR B N 1
ATOM 12190 C CA . THR B 1 629 ? -12.455 -61.668 -40.668 1.00 56.82 629 THR B CA 1
ATOM 12191 C C . THR B 1 629 ? -13.741 -61.398 -41.440 1.00 61.38 629 THR B C 1
ATOM 12192 O O . THR B 1 629 ? -14.806 -61.900 -41.062 1.00 57.89 629 THR B O 1
ATOM 12196 N N . SER B 1 630 ? -13.669 -60.608 -42.515 1.00 60.23 630 SER B N 1
ATOM 12197 C CA . SER B 1 630 ? -14.861 -60.357 -43.318 1.00 58.01 630 SER B CA 1
ATOM 12198 C C . SER B 1 630 ? -15.294 -61.612 -44.063 1.00 59.27 630 SER B C 1
ATOM 12199 O O . SER B 1 630 ? -16.488 -61.930 -44.114 1.00 50.03 630 SER B O 1
ATOM 12202 N N . THR B 1 631 ? -14.338 -62.337 -44.650 1.00 59.47 631 THR B N 1
ATOM 12203 C CA . THR B 1 631 ? -14.662 -63.619 -45.266 1.00 59.22 631 THR B CA 1
ATOM 12204 C C . THR B 1 631 ? -15.002 -64.664 -44.213 1.00 60.64 631 THR B C 1
ATOM 12205 O O . THR B 1 631 ? -15.745 -65.611 -44.497 1.00 58.72 631 THR B O 1
ATOM 12209 N N . PHE B 1 632 ? -14.470 -64.509 -42.997 1.00 55.13 632 PHE B N 1
ATOM 12210 C CA . PHE B 1 632 ? -14.833 -65.407 -41.905 1.00 51.64 632 PHE B CA 1
ATOM 12211 C C . PHE B 1 632 ? -16.317 -65.298 -41.581 1.00 51.53 632 PHE B C 1
ATOM 12212 O O . PHE B 1 632 ? -16.993 -66.313 -41.378 1.00 50.27 632 PHE B O 1
ATOM 12220 N N . TYR B 1 633 ? -16.843 -64.073 -41.534 1.00 48.54 633 TYR B N 1
ATOM 12221 C CA . TYR B 1 633 ? -18.259 -63.876 -41.261 1.00 51.92 633 TYR B CA 1
ATOM 12222 C C . TYR B 1 633 ? -19.123 -64.065 -42.500 1.00 58.79 633 TYR B C 1
ATOM 12223 O O . TYR B 1 633 ? -20.307 -64.393 -42.368 1.00 63.82 633 TYR B O 1
ATOM 12232 N N . PHE B 1 634 ? -18.563 -63.868 -43.695 1.00 60.28 634 PHE B N 1
ATOM 12233 C CA . PHE B 1 634 ? -19.280 -64.225 -44.915 1.00 57.56 634 PHE B CA 1
ATOM 12234 C C . PHE B 1 634 ? -19.574 -65.719 -44.946 1.00 61.31 634 PHE B C 1
ATOM 12235 O O . PHE B 1 634 ? -20.694 -66.139 -45.259 1.00 58.45 634 PHE B O 1
ATOM 12243 N N . TYR B 1 635 ? -18.573 -66.540 -44.616 1.00 61.57 635 TYR B N 1
ATOM 12244 C CA . TYR B 1 635 ? -18.797 -67.975 -44.485 1.00 58.08 635 TYR B CA 1
ATOM 12245 C C . TYR B 1 635 ? -19.685 -68.294 -43.289 1.00 60.78 635 TYR B C 1
ATOM 12246 O O . TYR B 1 635 ? -20.472 -69.247 -43.340 1.00 57.91 635 TYR B O 1
ATOM 12255 N N . HIS B 1 636 ? -19.575 -67.514 -42.211 1.00 59.60 636 HIS B N 1
ATOM 12256 C CA . HIS B 1 636 ? -20.374 -67.774 -41.019 1.00 58.98 636 HIS B CA 1
ATOM 12257 C C . HIS B 1 636 ? -21.850 -67.468 -41.250 1.00 64.95 636 HIS B C 1
ATOM 12258 O O . HIS B 1 636 ? -22.715 -68.076 -40.610 1.00 66.57 636 HIS B O 1
ATOM 12265 N N . ASP B 1 637 ? -22.158 -66.546 -42.163 1.00 62.49 637 ASP B N 1
ATOM 12266 C CA . ASP B 1 637 ? -23.550 -66.173 -42.392 1.00 59.52 637 ASP B CA 1
ATOM 12267 C C . ASP B 1 637 ? -24.249 -67.137 -43.343 1.00 58.17 637 ASP B C 1
ATOM 12268 O O . ASP B 1 637 ? -25.435 -67.433 -43.165 1.00 58.41 637 ASP B O 1
ATOM 12273 N N . VAL B 1 638 ? -23.537 -67.639 -44.354 1.00 60.79 638 VAL B N 1
ATOM 12274 C CA . VAL B 1 638 ? -24.180 -68.533 -45.312 1.00 60.89 638 VAL B CA 1
ATOM 12275 C C . VAL B 1 638 ? -24.294 -69.948 -44.752 1.00 57.88 638 VAL B C 1
ATOM 12276 O O . VAL B 1 638 ? -25.195 -70.699 -45.143 1.00 65.95 638 VAL B O 1
ATOM 12280 N N . ILE B 1 639 ? -23.409 -70.340 -43.834 1.00 56.66 639 ILE B N 1
ATOM 12281 C CA . ILE B 1 639 ? -23.536 -71.661 -43.231 1.00 60.50 639 ILE B CA 1
ATOM 12282 C C . ILE B 1 639 ? -24.640 -71.687 -42.183 1.00 57.61 639 ILE B C 1
ATOM 12283 O O . ILE B 1 639 ? -25.217 -72.751 -41.925 1.00 54.02 639 ILE B O 1
ATOM 12288 N N . THR B 1 640 ? -24.967 -70.539 -41.588 1.00 57.96 640 THR B N 1
ATOM 12289 C CA . THR B 1 640 ? -26.059 -70.485 -40.624 1.00 65.18 640 THR B CA 1
ATOM 12290 C C . THR B 1 640 ? -27.405 -70.359 -41.324 1.00 59.24 640 THR B C 1
ATOM 12291 O O . THR B 1 640 ? -28.401 -70.931 -40.870 1.00 60.52 640 THR B O 1
ATOM 12295 N N . LEU B 1 641 ? -27.452 -69.618 -42.430 1.00 56.52 641 LEU B N 1
ATOM 12296 C CA . LEU B 1 641 ? -28.667 -69.591 -43.233 1.00 62.39 641 LEU B CA 1
ATOM 12297 C C . LEU B 1 641 ? -28.969 -70.970 -43.810 1.00 58.98 641 LEU B C 1
ATOM 12298 O O . LEU B 1 641 ? -30.131 -71.388 -43.856 1.00 63.35 641 LEU B O 1
ATOM 12303 N N . SER B 1 642 ? -27.936 -71.704 -44.237 1.00 59.63 642 SER B N 1
ATOM 12304 C CA . SER B 1 642 ? -28.143 -73.084 -44.667 1.00 62.67 642 SER B CA 1
ATOM 12305 C C . SER B 1 642 ? -28.658 -73.952 -43.528 1.00 60.94 642 SER B C 1
ATOM 12306 O O . SER B 1 642 ? -29.426 -74.891 -43.762 1.00 61.65 642 SER B O 1
ATOM 12309 N N . LYS B 1 643 ? -28.241 -73.662 -42.293 1.00 59.48 643 LYS B N 1
ATOM 12310 C CA . LYS B 1 643 ? -28.783 -74.377 -41.143 1.00 59.73 643 LYS B CA 1
ATOM 12311 C C . LYS B 1 643 ? -30.234 -73.995 -40.882 1.00 60.41 643 LYS B C 1
ATOM 12312 O O . LYS B 1 643 ? -31.033 -74.841 -40.464 1.00 62.75 643 LYS B O 1
ATOM 12318 N N . ILE B 1 644 ? -30.594 -72.732 -41.122 1.00 61.84 644 ILE B N 1
ATOM 12319 C CA . ILE B 1 644 ? -31.965 -72.291 -40.888 1.00 60.78 644 ILE B CA 1
ATOM 12320 C C . ILE B 1 644 ? -32.887 -72.807 -41.985 1.00 60.49 644 ILE B C 1
ATOM 12321 O O . ILE B 1 644 ? -34.009 -73.249 -41.712 1.00 62.98 644 ILE B O 1
ATOM 12326 N N . ALA B 1 645 ? -32.431 -72.766 -43.239 1.00 61.80 645 ALA B N 1
ATOM 12327 C CA . ALA B 1 645 ? -33.266 -73.206 -44.353 1.00 60.98 645 ALA B CA 1
ATOM 12328 C C . ALA B 1 645 ? -33.653 -74.673 -44.202 1.00 61.47 645 ALA B C 1
ATOM 12329 O O . ALA B 1 645 ? -34.827 -75.034 -44.345 1.00 60.73 645 ALA B O 1
ATOM 12331 N N . LYS B 1 646 ? -32.674 -75.535 -43.914 1.00 59.36 646 LYS B N 1
ATOM 12332 C CA . LYS B 1 646 ? -32.981 -76.936 -43.648 1.00 62.10 646 LYS B CA 1
ATOM 12333 C C . LYS B 1 646 ? -33.887 -77.075 -42.436 1.00 60.44 646 LYS B C 1
ATOM 12334 O O . LYS B 1 646 ? -34.729 -77.978 -42.383 1.00 63.58 646 LYS B O 1
ATOM 12340 N N . LEU B 1 647 ? -33.735 -76.184 -41.462 1.00 64.06 647 LEU B N 1
ATOM 12341 C CA . LEU B 1 647 ? -34.591 -76.209 -40.286 1.00 66.30 647 LEU B CA 1
ATOM 12342 C C . LEU B 1 647 ? -36.037 -75.854 -40.620 1.00 65.00 647 LEU B C 1
ATOM 12343 O O . LEU B 1 647 ? -36.962 -76.362 -39.974 1.00 63.13 647 LEU B O 1
ATOM 12348 N N . LEU B 1 648 ? -36.256 -75.008 -41.629 1.00 61.09 648 LEU B N 1
ATOM 12349 C CA . LEU B 1 648 ? -37.582 -74.497 -41.944 1.00 63.81 648 LEU B CA 1
ATOM 12350 C C . LEU B 1 648 ? -38.233 -75.218 -43.116 1.00 68.03 648 LEU B C 1
ATOM 12351 O O . LEU B 1 648 ? -39.310 -74.808 -43.559 1.00 68.58 648 LEU B O 1
ATOM 12356 N N . GLY B 1 649 ? -37.608 -76.276 -43.628 1.00 69.60 649 GLY B N 1
ATOM 12357 C CA . GLY B 1 649 ? -38.113 -76.974 -44.789 1.00 69.04 649 GLY B CA 1
ATOM 12358 C C . GLY B 1 649 ? -37.687 -76.395 -46.120 1.00 68.32 649 GLY B C 1
ATOM 12359 O O . GLY B 1 649 ? -38.035 -76.965 -47.163 1.00 68.78 649 GLY B O 1
ATOM 12360 N N . LYS B 1 650 ? -36.952 -75.282 -46.123 1.00 67.70 650 LYS B N 1
ATOM 12361 C CA . LYS B 1 650 ? -36.459 -74.667 -47.355 1.00 57.62 650 LYS B CA 1
ATOM 12362 C C . LYS B 1 650 ? -35.350 -75.546 -47.927 1.00 64.34 650 LYS B C 1
ATOM 12363 O O . LYS B 1 650 ? -34.156 -75.328 -47.709 1.00 61.52 650 LYS B O 1
ATOM 12369 N N . GLU B 1 651 ? -35.763 -76.564 -48.685 1.00 70.04 651 GLU B N 1
ATOM 12370 C CA . GLU B 1 651 ? -34.801 -77.521 -49.224 1.00 68.87 651 GLU B CA 1
ATOM 12371 C C . GLU B 1 651 ? -33.938 -76.893 -50.311 1.00 62.87 651 GLU B C 1
ATOM 12372 O O . GLU B 1 651 ? -32.735 -77.170 -50.394 1.00 63.70 651 GLU B O 1
ATOM 12378 N N . ALA B 1 652 ? -34.530 -76.047 -51.156 1.00 58.95 652 ALA B N 1
ATOM 12379 C CA . ALA B 1 652 ? -33.759 -75.418 -52.223 1.00 55.52 652 ALA B CA 1
ATOM 12380 C C . ALA B 1 652 ? -32.733 -74.443 -51.660 1.00 59.31 652 ALA B C 1
ATOM 12381 O O . ALA B 1 652 ? -31.582 -74.415 -52.110 1.00 55.86 652 ALA B O 1
ATOM 12383 N N . ASP B 1 653 ? -33.128 -73.641 -50.670 1.00 61.78 653 ASP B N 1
ATOM 12384 C CA . ASP B 1 653 ? -32.197 -72.697 -50.070 1.00 55.64 653 ASP B CA 1
ATOM 12385 C C . ASP B 1 653 ? -31.121 -73.386 -49.246 1.00 60.43 653 ASP B C 1
ATOM 12386 O O . ASP B 1 653 ? -30.034 -72.824 -49.078 1.00 63.32 653 ASP B O 1
ATOM 12391 N N . TYR B 1 654 ? -31.396 -74.587 -48.733 1.00 57.07 654 TYR B N 1
ATOM 12392 C CA . TYR B 1 654 ? -30.427 -75.270 -47.883 1.00 56.21 654 TYR B CA 1
ATOM 12393 C C . TYR B 1 654 ? -29.179 -75.652 -48.670 1.00 65.04 654 TYR B C 1
ATOM 12394 O O . TYR B 1 654 ? -28.059 -75.279 -48.302 1.00 70.55 654 TYR B O 1
ATOM 12403 N N . LYS B 1 655 ? -29.353 -76.394 -49.765 1.00 66.38 655 LYS B N 1
ATOM 12404 C CA . LYS B 1 655 ? -28.202 -76.887 -50.510 1.00 64.92 655 LYS B CA 1
ATOM 12405 C C . LYS B 1 655 ? -27.529 -75.801 -51.340 1.00 70.81 655 LYS B C 1
ATOM 12406 O O . LYS B 1 655 ? -26.353 -75.950 -51.689 1.00 72.41 655 LYS B O 1
ATOM 12412 N N . TYR B 1 656 ? -28.236 -74.717 -51.666 1.00 66.83 656 TYR B N 1
ATOM 12413 C CA . TYR B 1 656 ? -27.593 -73.619 -52.381 1.00 63.27 656 TYR B CA 1
ATOM 12414 C C . TYR B 1 656 ? -26.590 -72.904 -51.485 1.00 71.57 656 TYR B C 1
ATOM 12415 O O . TYR B 1 656 ? -25.438 -72.682 -51.877 1.00 72.01 656 TYR B O 1
ATOM 12424 N N . TYR B 1 657 ? -27.007 -72.542 -50.271 1.00 67.40 657 TYR B N 1
ATOM 12425 C CA . TYR B 1 657 ? -26.103 -71.862 -49.353 1.00 65.04 657 TYR B CA 1
ATOM 12426 C C . TYR B 1 657 ? -25.092 -72.819 -48.737 1.00 64.67 657 TYR B C 1
ATOM 12427 O O . TYR B 1 657 ? -24.001 -72.391 -48.344 1.00 65.35 657 TYR B O 1
ATOM 12436 N N . SER B 1 658 ? -25.429 -74.107 -48.650 1.00 64.96 658 SER B N 1
ATOM 12437 C CA . SER B 1 658 ? -24.442 -75.093 -48.223 1.00 59.71 658 SER B CA 1
ATOM 12438 C C . SER B 1 658 ? -23.358 -75.268 -49.278 1.00 63.30 658 SER B C 1
ATOM 12439 O O . SER B 1 658 ? -22.181 -75.446 -48.942 1.00 63.99 658 SER B O 1
ATOM 12442 N N . GLU B 1 659 ? -23.735 -75.223 -50.559 1.00 72.28 659 GLU B N 1
ATOM 12443 C CA . GLU B 1 659 ? -22.739 -75.267 -51.625 1.00 70.40 659 GLU B CA 1
ATOM 12444 C C . GLU B 1 659 ? -21.990 -73.946 -51.727 1.00 66.39 659 GLU B C 1
ATOM 12445 O O . GLU B 1 659 ? -20.791 -73.926 -52.030 1.00 65.80 659 GLU B O 1
ATOM 12451 N N . LEU B 1 660 ? -22.684 -72.832 -51.484 1.00 69.48 660 LEU B N 1
ATOM 12452 C CA . LEU B 1 660 ? -22.011 -71.539 -51.440 1.00 72.07 660 LEU B CA 1
ATOM 12453 C C . LEU B 1 660 ? -20.956 -71.512 -50.341 1.00 67.18 660 LEU B C 1
ATOM 12454 O O . LEU B 1 660 ? -19.865 -70.961 -50.529 1.00 65.29 660 LEU B O 1
ATOM 12459 N N . ALA B 1 661 ? -21.258 -72.116 -49.189 1.00 61.52 661 ALA B N 1
ATOM 12460 C CA . ALA B 1 661 ? -20.276 -72.186 -48.113 1.00 58.85 661 ALA B CA 1
ATOM 12461 C C . ALA B 1 661 ? -19.060 -72.999 -48.533 1.00 63.52 661 ALA B C 1
ATOM 12462 O O . ALA B 1 661 ? -17.923 -72.655 -48.186 1.00 67.12 661 ALA B O 1
ATOM 12464 N N . ASP B 1 662 ? -19.276 -74.080 -49.285 1.00 62.71 662 ASP B N 1
ATOM 12465 C CA . ASP B 1 662 ? -18.154 -74.890 -49.743 1.00 65.93 662 ASP B CA 1
ATOM 12466 C C . ASP B 1 662 ? -17.272 -74.123 -50.718 1.00 68.43 662 ASP B C 1
ATOM 12467 O O . ASP B 1 662 ? -16.053 -74.331 -50.744 1.00 65.94 662 ASP B O 1
ATOM 12472 N N . LYS B 1 663 ? -17.861 -73.234 -51.521 1.00 66.58 663 LYS B N 1
ATOM 12473 C CA . LYS B 1 663 ? -17.055 -72.406 -52.411 1.00 71.92 663 LYS B CA 1
ATOM 12474 C C . LYS B 1 663 ? -16.258 -71.374 -51.623 1.00 70.54 663 LYS B C 1
ATOM 12475 O O . LYS B 1 663 ? -15.098 -71.095 -51.947 1.00 72.42 663 LYS B O 1
ATOM 12481 N N . ILE B 1 664 ? -16.863 -70.799 -50.582 1.00 64.63 664 ILE B N 1
ATOM 12482 C CA . ILE B 1 664 ? -16.133 -69.863 -49.735 1.00 64.41 664 ILE B CA 1
ATOM 12483 C C . ILE B 1 664 ? -15.034 -70.588 -48.969 1.00 64.48 664 ILE B C 1
ATOM 12484 O O . ILE B 1 664 ? -13.949 -70.038 -48.744 1.00 66.84 664 ILE B O 1
ATOM 12489 N N . LYS B 1 665 ? -15.287 -71.838 -48.572 1.00 60.74 665 LYS B N 1
ATOM 12490 C CA . LYS B 1 665 ? -14.286 -72.594 -47.826 1.00 60.39 665 LYS B CA 1
ATOM 12491 C C . LYS B 1 665 ? -13.038 -72.836 -48.665 1.00 64.30 665 LYS B C 1
ATOM 12492 O O . LYS B 1 665 ? -11.913 -72.720 -48.165 1.00 61.56 665 LYS B O 1
ATOM 12498 N N . SER B 1 666 ? -13.216 -73.167 -49.947 1.00 70.85 666 SER B N 1
ATOM 12499 C CA . SER B 1 666 ? -12.066 -73.403 -50.814 1.00 61.00 666 SER B CA 1
ATOM 12500 C C . SER B 1 666 ? -11.323 -72.107 -51.110 1.00 60.53 666 SER B C 1
ATOM 12501 O O . SER B 1 666 ? -10.087 -72.071 -51.070 1.00 63.28 666 SER B O 1
ATOM 12504 N N . ALA B 1 667 ? -12.057 -71.032 -51.407 1.00 58.97 667 ALA B N 1
ATOM 12505 C CA . ALA B 1 667 ? -11.418 -69.748 -51.676 1.00 55.21 667 ALA B CA 1
ATOM 12506 C C . ALA B 1 667 ? -10.717 -69.199 -50.441 1.00 61.33 667 ALA B C 1
ATOM 12507 O O . ALA B 1 667 ? -9.747 -68.443 -50.566 1.00 60.58 667 ALA B O 1
ATOM 12509 N N . PHE B 1 668 ? -11.192 -69.563 -49.248 1.00 63.57 668 PHE B N 1
ATOM 12510 C CA . PHE B 1 668 ? -10.564 -69.088 -48.020 1.00 61.05 668 PHE B CA 1
ATOM 12511 C C . PHE B 1 668 ? -9.194 -69.722 -47.821 1.00 57.84 668 PHE B C 1
ATOM 12512 O O . PHE B 1 668 ? -8.245 -69.047 -47.406 1.00 57.61 668 PHE B O 1
ATOM 12520 N N . ASN B 1 669 ? -9.069 -71.014 -48.122 1.00 60.13 669 ASN B N 1
ATOM 12521 C CA . ASN B 1 669 ? -7.822 -71.734 -47.899 1.00 67.25 669 ASN B CA 1
ATOM 12522 C C . ASN B 1 669 ? -6.772 -71.468 -48.969 1.00 65.63 669 ASN B C 1
ATOM 12523 O O . ASN B 1 669 ? -5.619 -71.876 -48.793 1.00 67.37 669 ASN B O 1
ATOM 12528 N N . LYS B 1 670 ? -7.134 -70.807 -50.067 1.00 62.35 670 LYS B N 1
ATOM 12529 C CA . LYS B 1 670 ? -6.166 -70.474 -51.104 1.00 58.22 670 LYS B CA 1
ATOM 12530 C C . LYS B 1 670 ? -5.580 -69.083 -50.899 1.00 62.18 670 LYS B C 1
ATOM 12531 O O . LYS B 1 670 ? -4.358 -68.910 -50.941 1.00 67.35 670 LYS B O 1
ATOM 12537 N N . LYS B 1 671 ? -6.439 -68.085 -50.676 1.00 64.59 671 LYS B N 1
ATOM 12538 C CA . LYS B 1 671 ? -5.953 -66.732 -50.427 1.00 67.01 671 LYS B CA 1
ATOM 12539 C C . LYS B 1 671 ? -5.149 -66.666 -49.135 1.00 64.09 671 LYS B C 1
ATOM 12540 O O . LYS B 1 671 ? -4.102 -66.011 -49.078 1.00 70.06 671 LYS B O 1
ATOM 12546 N N . PHE B 1 672 ? -5.621 -67.339 -48.089 1.00 58.45 672 PHE B N 1
ATOM 12547 C CA . PHE B 1 672 ? -4.928 -67.421 -46.814 1.00 64.20 672 PHE B CA 1
ATOM 12548 C C . PHE B 1 672 ? -4.329 -68.818 -46.657 1.00 70.28 672 PHE B C 1
ATOM 12549 O O . PHE B 1 672 ? -4.292 -69.604 -47.611 1.00 82.32 672 PHE B O 1
ATOM 12557 N N . LEU B 1 673 ? -3.854 -69.120 -45.445 1.00 62.10 673 LEU B N 1
ATOM 12558 C CA . LEU B 1 673 ? -3.188 -70.384 -45.128 1.00 67.70 673 LEU B CA 1
ATOM 12559 C C . LEU B 1 673 ? -1.892 -70.540 -45.915 1.00 75.01 673 LEU B C 1
ATOM 12560 O O . LEU B 1 673 ? -1.914 -70.799 -47.124 1.00 64.20 673 LEU B O 1
ATOM 12565 N N . LYS B 1 674 ? -0.755 -70.398 -45.234 1.00 75.14 674 LYS B N 1
ATOM 12566 C CA . LYS B 1 674 ? 0.566 -70.480 -45.857 1.00 64.46 674 LYS B CA 1
ATOM 12567 C C . LYS B 1 674 ? 1.393 -71.518 -45.103 1.00 72.75 674 LYS B C 1
ATOM 12568 O O . LYS B 1 674 ? 2.035 -71.198 -44.098 1.00 84.60 674 LYS B O 1
ATOM 12574 N N . GLU B 1 675 ? 1.362 -72.761 -45.590 1.00 70.37 675 GLU B N 1
ATOM 12575 C CA . GLU B 1 675 ? 2.200 -73.848 -45.090 1.00 65.12 675 GLU B CA 1
ATOM 12576 C C . GLU B 1 675 ? 1.912 -74.190 -43.631 1.00 75.48 675 GLU B C 1
ATOM 12577 O O . GLU B 1 675 ? 1.402 -75.276 -43.335 1.00 77.65 675 GLU B O 1
ATOM 12579 N N . LYS B 1 676 ? 2.239 -73.280 -42.710 1.00 80.38 676 LYS B N 1
ATOM 12580 C CA . LYS B 1 676 ? 2.116 -73.554 -41.284 1.00 74.11 676 LYS B CA 1
ATOM 12581 C C . LYS B 1 676 ? 1.042 -72.738 -40.577 1.00 69.54 676 LYS B C 1
ATOM 12582 O O . LYS B 1 676 ? 0.631 -73.122 -39.478 1.00 66.23 676 LYS B O 1
ATOM 12588 N N . ALA B 1 677 ? 0.583 -71.637 -41.163 1.00 59.88 677 ALA B N 1
ATOM 12589 C CA . ALA B 1 677 ? -0.385 -70.765 -40.508 1.00 59.41 677 ALA B CA 1
ATOM 12590 C C . ALA B 1 677 ? -1.100 -69.945 -41.578 1.00 61.27 677 ALA B C 1
ATOM 12591 O O . ALA B 1 677 ? -0.900 -70.152 -42.780 1.00 60.31 677 ALA B O 1
ATOM 12593 N N . TYR B 1 678 ? -1.939 -69.010 -41.138 1.00 57.78 678 TYR B N 1
ATOM 12594 C CA . TYR B 1 678 ? -2.706 -68.146 -42.025 1.00 57.15 678 TYR B CA 1
ATOM 12595 C C . TYR B 1 678 ? -2.099 -66.749 -42.047 1.00 56.69 678 TYR B C 1
ATOM 12596 O O . TYR B 1 678 ? -1.614 -66.256 -41.025 1.00 59.90 678 TYR B O 1
ATOM 12605 N N . ALA B 1 679 ? -2.134 -66.114 -43.216 1.00 56.13 679 ALA B N 1
ATOM 12606 C CA . ALA B 1 679 ? -1.593 -64.770 -43.374 1.00 60.52 679 ALA B CA 1
ATOM 12607 C C . ALA B 1 679 ? -2.246 -64.121 -44.586 1.00 64.52 679 ALA B C 1
ATOM 12608 O O . ALA B 1 679 ? -2.883 -64.786 -45.406 1.00 64.15 679 ALA B O 1
ATOM 12610 N N . SER B 1 680 ? -2.073 -62.807 -44.689 1.00 64.37 680 SER B N 1
ATOM 12611 C CA . SER B 1 680 ? -2.629 -62.044 -45.802 1.00 63.58 680 SER B CA 1
ATOM 12612 C C . SER B 1 680 ? -1.646 -61.967 -46.967 1.00 70.75 680 SER B C 1
ATOM 12613 O O . SER B 1 680 ? -0.462 -61.684 -46.779 1.00 67.88 680 SER B O 1
ATOM 12616 N N . SER B 1 714 ? 10.661 -64.998 -41.843 1.00 105.55 714 SER B N 1
ATOM 12617 C CA . SER B 1 714 ? 11.527 -65.653 -40.870 1.00 106.17 714 SER B CA 1
ATOM 12618 C C . SER B 1 714 ? 10.714 -66.198 -39.698 1.00 99.16 714 SER B C 1
ATOM 12619 O O . SER B 1 714 ? 9.810 -67.014 -39.883 1.00 84.79 714 SER B O 1
ATOM 12622 N N . LEU B 1 715 ? 11.049 -65.739 -38.493 1.00 104.12 715 LEU B N 1
ATOM 12623 C CA . LEU B 1 715 ? 10.328 -66.133 -37.292 1.00 100.17 715 LEU B CA 1
ATOM 12624 C C . LEU B 1 715 ? 8.847 -65.781 -37.422 1.00 100.11 715 LEU B C 1
ATOM 12625 O O . LEU B 1 715 ? 8.450 -64.938 -38.232 1.00 96.18 715 LEU B O 1
ATOM 12630 N N . GLY B 1 716 ? 8.026 -66.456 -36.618 1.00 96.76 716 GLY B N 1
ATOM 12631 C CA . GLY B 1 716 ? 6.600 -66.192 -36.562 1.00 91.52 716 GLY B CA 1
ATOM 12632 C C . GLY B 1 716 ? 6.251 -64.730 -36.369 1.00 91.35 716 GLY B C 1
ATOM 12633 O O . GLY B 1 716 ? 5.905 -64.300 -35.264 1.00 88.25 716 GLY B O 1
ATOM 12634 N N . MET B 1 717 ? 6.351 -63.955 -37.449 1.00 97.48 717 MET B N 1
ATOM 12635 C CA . MET B 1 717 ? 5.988 -62.547 -37.442 1.00 88.67 717 MET B CA 1
ATOM 12636 C C . MET B 1 717 ? 5.045 -62.180 -38.580 1.00 79.76 717 MET B C 1
ATOM 12637 O O . MET B 1 717 ? 4.649 -61.014 -38.684 1.00 76.36 717 MET B O 1
ATOM 12642 N N . PHE B 1 718 ? 4.681 -63.136 -39.435 1.00 78.65 718 PHE B N 1
ATOM 12643 C CA . PHE B 1 718 ? 3.728 -62.910 -40.511 1.00 74.58 718 PHE B CA 1
ATOM 12644 C C . PHE B 1 718 ? 2.339 -63.447 -40.196 1.00 68.94 718 PHE B C 1
ATOM 12645 O O . PHE B 1 718 ? 1.382 -63.092 -40.894 1.00 71.85 718 PHE B O 1
ATOM 12653 N N . THR B 1 719 ? 2.206 -64.287 -39.175 1.00 67.03 719 THR B N 1
ATOM 12654 C CA . THR B 1 719 ? 0.925 -64.784 -38.698 1.00 66.69 719 THR B CA 1
ATOM 12655 C C . THR B 1 719 ? 0.603 -64.141 -37.351 1.00 64.34 719 THR B C 1
ATOM 12656 O O . THR B 1 719 ? 1.379 -63.347 -36.813 1.00 69.12 719 THR B O 1
ATOM 12660 N N . SER B 1 720 ? -0.559 -64.488 -36.803 1.00 51.37 720 SER B N 1
ATOM 12661 C CA . SER B 1 720 ? -1.002 -63.894 -35.550 1.00 49.37 720 SER B CA 1
ATOM 12662 C C . SER B 1 720 ? -2.031 -64.808 -34.903 1.00 57.67 720 SER B C 1
ATOM 12663 O O . SER B 1 720 ? -2.449 -65.815 -35.480 1.00 59.78 720 SER B O 1
ATOM 12666 N N . GLN B 1 721 ? -2.437 -64.435 -33.686 1.00 59.45 721 GLN B N 1
ATOM 12667 C CA . GLN B 1 721 ? -3.478 -65.179 -32.984 1.00 54.72 721 GLN B CA 1
ATOM 12668 C C . GLN B 1 721 ? -4.819 -65.066 -33.699 1.00 52.76 721 GLN B C 1
ATOM 12669 O O . GLN B 1 721 ? -5.574 -66.042 -33.772 1.00 57.67 721 GLN B O 1
ATOM 12675 N N . THR B 1 722 ? -5.134 -63.882 -34.230 1.00 54.28 722 THR B N 1
ATOM 12676 C CA . THR B 1 722 ? -6.426 -63.679 -34.879 1.00 52.65 722 THR B CA 1
ATOM 12677 C C . THR B 1 722 ? -6.507 -64.423 -36.206 1.00 53.72 722 THR B C 1
ATOM 12678 O O . THR B 1 722 ? -7.567 -64.948 -36.566 1.00 55.42 722 THR B O 1
ATOM 12682 N N . LEU B 1 723 ? -5.399 -64.481 -36.947 1.00 55.93 723 LEU B N 1
ATOM 12683 C CA . LEU B 1 723 ? -5.412 -65.131 -38.253 1.00 58.38 723 LEU B CA 1
ATOM 12684 C C . LEU B 1 723 ? -5.608 -66.638 -38.155 1.00 55.20 723 LEU B C 1
ATOM 12685 O O . LEU B 1 723 ? -6.092 -67.248 -39.114 1.00 61.37 723 LEU B O 1
ATOM 12690 N N . ASN B 1 724 ? -5.253 -67.252 -37.028 1.00 54.07 724 ASN B N 1
ATOM 12691 C CA . ASN B 1 724 ? -5.368 -68.697 -36.873 1.00 60.46 724 ASN B CA 1
ATOM 12692 C C . ASN B 1 724 ? -6.560 -69.126 -36.031 1.00 57.39 724 ASN B C 1
ATOM 12693 O O . ASN B 1 724 ? -7.097 -70.216 -36.252 1.00 56.99 724 ASN B O 1
ATOM 12698 N N . THR B 1 725 ? -6.989 -68.300 -35.075 1.00 52.59 725 THR B N 1
ATOM 12699 C CA . THR B 1 725 ? -8.126 -68.665 -34.237 1.00 53.47 725 THR B CA 1
ATOM 12700 C C . THR B 1 725 ? -9.407 -68.774 -35.057 1.00 55.40 725 THR B C 1
ATOM 12701 O O . THR B 1 725 ? -10.199 -69.706 -34.864 1.00 50.56 725 THR B O 1
ATOM 12705 N N . LEU B 1 726 ? -9.614 -67.845 -35.990 1.00 53.87 726 LEU B N 1
ATOM 12706 C CA . LEU B 1 726 ? -10.864 -67.812 -36.747 1.00 52.43 726 LEU B CA 1
ATOM 12707 C C . LEU B 1 726 ? -11.077 -69.051 -37.610 1.00 51.40 726 LEU B C 1
ATOM 12708 O O . LEU B 1 726 ? -12.171 -69.637 -37.543 1.00 51.97 726 LEU B O 1
ATOM 12713 N N . PRO B 1 727 ? -10.118 -69.502 -38.428 1.00 50.42 727 PRO B N 1
ATOM 12714 C CA . PRO B 1 727 ? -10.374 -70.720 -39.214 1.00 51.19 727 PRO B CA 1
ATOM 12715 C C . PRO B 1 727 ? -10.509 -71.969 -38.360 1.00 55.37 727 PRO B C 1
ATOM 12716 O O . PRO B 1 727 ? -11.272 -72.872 -38.726 1.00 56.02 727 PRO B O 1
ATOM 12720 N N . LEU B 1 728 ? -9.796 -72.054 -37.233 1.00 57.85 728 LEU B N 1
ATOM 12721 C CA . LEU B 1 728 ? -9.920 -73.225 -36.371 1.00 54.80 728 LEU B CA 1
ATOM 12722 C C . LEU B 1 728 ? -11.317 -73.336 -35.777 1.00 56.66 728 LEU B C 1
ATOM 12723 O O . LEU B 1 728 ? -11.802 -74.446 -35.532 1.00 58.16 728 LEU B O 1
ATOM 12728 N N . TYR B 1 729 ? -11.977 -72.200 -35.544 1.00 56.56 729 TYR B N 1
ATOM 12729 C CA . TYR B 1 729 ? -13.304 -72.217 -34.938 1.00 54.05 729 TYR B CA 1
ATOM 12730 C C . TYR B 1 729 ? -14.335 -72.815 -35.888 1.00 52.29 729 TYR B C 1
ATOM 12731 O O . TYR B 1 729 ? -15.062 -73.747 -35.525 1.00 55.23 729 TYR B O 1
ATOM 12740 N N . LEU B 1 730 ? -14.407 -72.298 -37.110 1.00 53.93 730 LEU B N 1
ATOM 12741 C CA . LEU B 1 730 ? -15.398 -72.749 -38.079 1.00 62.86 730 LEU B CA 1
ATOM 12742 C C . LEU B 1 730 ? -14.975 -74.008 -38.832 1.00 60.63 730 LEU B C 1
ATOM 12743 O O . LEU B 1 730 ? -15.600 -74.335 -39.846 1.00 64.38 730 LEU B O 1
ATOM 12748 N N . ASN B 1 731 ? -13.944 -74.713 -38.360 1.00 58.61 731 ASN B N 1
ATOM 12749 C CA . ASN B 1 731 ? -13.477 -75.956 -38.979 1.00 64.12 731 ASN B CA 1
ATOM 12750 C C . ASN B 1 731 ? -13.142 -75.745 -40.455 1.00 63.96 731 ASN B C 1
ATOM 12751 O O . ASN B 1 731 ? -13.515 -76.536 -41.325 1.00 70.50 731 ASN B O 1
ATOM 12756 N N . LEU B 1 732 ? -12.432 -74.656 -40.734 1.00 58.22 732 LEU B N 1
ATOM 12757 C CA . LEU B 1 732 ? -12.031 -74.341 -42.098 1.00 59.02 732 LEU B CA 1
ATOM 12758 C C . LEU B 1 732 ? -10.670 -74.916 -42.457 1.00 66.54 732 LEU B C 1
ATOM 12759 O O . LEU B 1 732 ? -10.401 -75.152 -43.641 1.00 72.19 732 LEU B O 1
ATOM 12764 N N . VAL B 1 733 ? -9.813 -75.145 -41.471 1.00 62.31 733 VAL B N 1
ATOM 12765 C CA . VAL B 1 733 ? -8.459 -75.638 -41.746 1.00 64.74 733 VAL B CA 1
ATOM 12766 C C . VAL B 1 733 ? -8.543 -77.053 -42.308 1.00 68.38 733 VAL B C 1
ATOM 12767 O O . VAL B 1 733 ? -9.203 -77.919 -41.702 1.00 59.50 733 VAL B O 1
ATOM 12771 N N . PRO B 1 734 ? -7.918 -77.335 -43.452 1.00 73.35 734 PRO B N 1
ATOM 12772 C CA . PRO B 1 734 ? -7.843 -78.722 -43.922 1.00 70.25 734 PRO B CA 1
ATOM 12773 C C . PRO B 1 734 ? -7.175 -79.594 -42.873 1.00 74.86 734 PRO B C 1
ATOM 12774 O O . PRO B 1 734 ? -6.158 -79.220 -42.286 1.00 84.84 734 PRO B O 1
ATOM 12778 N N . GLU B 1 735 ? -7.754 -80.762 -42.641 1.00 77.12 735 GLU B N 1
ATOM 12779 C CA . GLU B 1 735 ? -7.274 -81.590 -41.540 1.00 80.54 735 GLU B CA 1
ATOM 12780 C C . GLU B 1 735 ? -5.855 -82.127 -41.756 1.00 79.69 735 GLU B C 1
ATOM 12781 O O . GLU B 1 735 ? -5.410 -82.963 -40.959 1.00 85.65 735 GLU B O 1
ATOM 12787 N N . ASP B 1 736 ? -5.148 -81.672 -42.793 1.00 82.41 736 ASP B N 1
ATOM 12788 C CA . ASP B 1 736 ? -3.705 -81.873 -42.868 1.00 81.62 736 ASP B CA 1
ATOM 12789 C C . ASP B 1 736 ? -2.981 -80.912 -41.933 1.00 82.57 736 ASP B C 1
ATOM 12790 O O . ASP B 1 736 ? -2.196 -81.330 -41.076 1.00 86.96 736 ASP B O 1
ATOM 12795 N N . LYS B 1 737 ? -3.249 -79.615 -42.081 1.00 81.84 737 LYS B N 1
ATOM 12796 C CA . LYS B 1 737 ? -2.526 -78.570 -41.373 1.00 81.35 737 LYS B CA 1
ATOM 12797 C C . LYS B 1 737 ? -3.274 -78.057 -40.147 1.00 72.68 737 LYS B C 1
ATOM 12798 O O . LYS B 1 737 ? -3.005 -76.940 -39.692 1.00 81.33 737 LYS B O 1
ATOM 12804 N N . VAL B 1 738 ? -4.204 -78.841 -39.599 1.00 66.11 738 VAL B N 1
ATOM 12805 C CA . VAL B 1 738 ? -4.894 -78.382 -38.399 1.00 70.20 738 VAL B CA 1
ATOM 12806 C C . VAL B 1 738 ? -4.012 -78.560 -37.167 1.00 72.90 738 VAL B C 1
ATOM 12807 O O . VAL B 1 738 ? -4.132 -77.799 -36.200 1.00 75.00 738 VAL B O 1
ATOM 12811 N N . GLN B 1 739 ? -3.109 -79.543 -37.178 1.00 71.81 739 GLN B N 1
ATOM 12812 C CA . GLN B 1 739 ? -2.131 -79.652 -36.103 1.00 72.81 739 GLN B CA 1
ATOM 12813 C C . GLN B 1 739 ? -1.019 -78.626 -36.261 1.00 73.53 739 GLN B C 1
ATOM 12814 O O . GLN B 1 739 ? -0.492 -78.127 -35.260 1.00 74.00 739 GLN B O 1
ATOM 12820 N N . ASP B 1 740 ? -0.658 -78.298 -37.503 1.00 77.53 740 ASP B N 1
ATOM 12821 C CA . ASP B 1 740 ? 0.359 -77.280 -37.737 1.00 75.74 740 ASP B CA 1
ATOM 12822 C C . ASP B 1 740 ? -0.146 -75.897 -37.348 1.00 70.92 740 ASP B C 1
ATOM 12823 O O . ASP B 1 740 ? 0.580 -75.119 -36.718 1.00 64.73 740 ASP B O 1
ATOM 12828 N N . VAL B 1 741 ? -1.388 -75.575 -37.714 1.00 67.54 741 VAL B N 1
ATOM 12829 C CA . VAL B 1 741 ? -1.939 -74.262 -37.395 1.00 62.63 741 VAL B CA 1
ATOM 12830 C C . VAL B 1 741 ? -2.152 -74.124 -35.893 1.00 62.41 741 VAL B C 1
ATOM 12831 O O . VAL B 1 741 ? -1.845 -73.080 -35.302 1.00 59.94 741 VAL B O 1
ATOM 12835 N N . LEU B 1 742 ? -2.669 -75.173 -35.248 1.00 64.56 742 LEU B N 1
ATOM 12836 C CA . LEU B 1 742 ? -2.861 -75.131 -33.802 1.00 64.11 742 LEU B CA 1
ATOM 12837 C C . LEU B 1 742 ? -1.535 -74.989 -33.064 1.00 65.78 742 LEU B C 1
ATOM 12838 O O . LEU B 1 742 ? -1.486 -74.382 -31.987 1.00 61.85 742 LEU B O 1
ATOM 12843 N N . LYS B 1 743 ? -0.452 -75.532 -33.626 1.00 64.92 743 LYS B N 1
ATOM 12844 C CA . LYS B 1 743 ? 0.856 -75.388 -32.997 1.00 62.48 743 LYS B CA 1
ATOM 12845 C C . LYS B 1 743 ? 1.343 -73.944 -33.059 1.00 65.37 743 LYS B C 1
ATOM 12846 O O . LYS B 1 743 ? 1.878 -73.422 -32.075 1.00 65.04 743 LYS B O 1
ATOM 12852 N N . THR B 1 744 ? 1.162 -73.280 -34.205 1.00 60.15 744 THR B N 1
ATOM 12853 C CA . THR B 1 744 ? 1.571 -71.883 -34.311 1.00 60.36 744 THR B CA 1
ATOM 12854 C C . THR B 1 744 ? 0.706 -70.978 -33.441 1.00 55.29 744 THR B C 1
ATOM 12855 O O . THR B 1 744 ? 1.194 -69.963 -32.932 1.00 59.11 744 THR B O 1
ATOM 12859 N N . LEU B 1 745 ? -0.569 -71.327 -33.253 1.00 51.06 745 LEU B N 1
ATOM 12860 C CA . LEU B 1 745 ? -1.423 -70.539 -32.371 1.00 57.38 745 LEU B CA 1
ATOM 12861 C C . LEU B 1 745 ? -0.972 -70.655 -30.919 1.00 58.25 745 LEU B C 1
ATOM 12862 O O . LEU B 1 745 ? -0.921 -69.652 -30.197 1.00 51.23 745 LEU B O 1
ATOM 12867 N N . LEU B 1 746 ? -0.643 -71.872 -30.475 1.00 60.71 746 LEU B N 1
ATOM 12868 C CA . LEU B 1 746 ? -0.145 -72.059 -29.116 1.00 53.83 746 LEU B CA 1
ATOM 12869 C C . LEU B 1 746 ? 1.253 -71.478 -28.944 1.00 55.12 746 LEU B C 1
ATOM 12870 O O . LEU B 1 746 ? 1.612 -71.051 -27.840 1.00 53.38 746 LEU B O 1
ATOM 12875 N N . GLU B 1 747 ? 2.051 -71.457 -30.014 1.00 53.77 747 GLU B N 1
ATOM 12876 C CA . GLU B 1 747 ? 3.379 -70.856 -29.935 1.00 56.14 747 GLU B CA 1
ATOM 12877 C C . GLU B 1 747 ? 3.290 -69.345 -29.763 1.00 54.41 747 GLU B C 1
ATOM 12878 O O . GLU B 1 747 ? 4.089 -68.749 -29.031 1.00 55.07 747 GLU B O 1
ATOM 12884 N N . ASP B 1 748 ? 2.328 -68.708 -30.433 1.00 54.62 748 ASP B N 1
ATOM 12885 C CA . ASP B 1 748 ? 2.154 -67.268 -30.284 1.00 55.67 748 ASP B CA 1
ATOM 12886 C C . ASP B 1 748 ? 1.597 -66.911 -28.913 1.00 62.30 748 ASP B C 1
ATOM 12887 O O . ASP B 1 748 ? 1.813 -65.794 -28.429 1.00 59.54 748 ASP B O 1
ATOM 12892 N N . ILE B 1 749 ? 0.887 -67.840 -28.274 1.00 57.61 749 ILE B N 1
ATOM 12893 C CA . ILE B 1 749 ? 0.318 -67.576 -26.958 1.00 54.04 749 ILE B CA 1
ATOM 12894 C C . ILE B 1 749 ? 1.344 -67.842 -25.864 1.00 57.75 749 ILE B C 1
ATOM 12895 O O . ILE B 1 749 ? 1.636 -66.970 -25.038 1.00 58.76 749 ILE B O 1
ATOM 12900 N N . ILE B 1 750 ? 1.912 -69.047 -25.847 1.00 55.47 750 ILE B N 1
ATOM 12901 C CA . ILE B 1 750 ? 2.787 -69.447 -24.750 1.00 54.90 750 ILE B CA 1
ATOM 12902 C C . ILE B 1 750 ? 4.148 -68.773 -24.861 1.00 55.82 750 ILE B C 1
ATOM 12903 O O . ILE B 1 750 ? 4.624 -68.143 -23.910 1.00 54.62 750 ILE B O 1
ATOM 12908 N N . ILE B 1 751 ? 4.795 -68.891 -26.018 1.00 54.37 751 ILE B N 1
ATOM 12909 C CA . ILE B 1 751 ? 6.173 -68.424 -26.154 1.00 56.32 751 ILE B CA 1
ATOM 12910 C C . ILE B 1 751 ? 6.216 -66.920 -26.396 1.00 60.21 751 ILE B C 1
ATOM 12911 O O . ILE B 1 751 ? 6.821 -66.165 -25.626 1.00 59.33 751 ILE B O 1
ATOM 12916 N N . ARG B 1 752 ? 5.574 -66.463 -27.473 1.00 59.55 752 ARG B N 1
ATOM 12917 C CA . ARG B 1 752 ? 5.739 -65.084 -27.915 1.00 52.61 752 ARG B CA 1
ATOM 12918 C C . ARG B 1 752 ? 4.944 -64.085 -27.086 1.00 50.30 752 ARG B C 1
ATOM 12919 O O . ARG B 1 752 ? 5.280 -62.896 -27.090 1.00 54.48 752 ARG B O 1
ATOM 12927 N N . HIS B 1 753 ? 3.907 -64.527 -26.374 1.00 54.96 753 HIS B N 1
ATOM 12928 C CA . HIS B 1 753 ? 3.084 -63.611 -25.599 1.00 60.16 753 HIS B CA 1
ATOM 12929 C C . HIS B 1 753 ? 2.953 -63.988 -24.131 1.00 56.95 753 HIS B C 1
ATOM 12930 O O . HIS B 1 753 ? 2.305 -63.249 -23.381 1.00 53.35 753 HIS B O 1
ATOM 12937 N N . ASP B 1 754 ? 3.546 -65.103 -23.700 1.00 59.65 754 ASP B N 1
ATOM 12938 C CA . ASP B 1 754 ? 3.561 -65.518 -22.297 1.00 55.37 754 ASP B CA 1
ATOM 12939 C C . ASP B 1 754 ? 2.143 -65.596 -21.723 1.00 55.20 754 ASP B C 1
ATOM 12940 O O . ASP B 1 754 ? 1.798 -64.933 -20.743 1.00 57.42 754 ASP B O 1
ATOM 12945 N N . TYR B 1 755 ? 1.320 -66.424 -22.370 1.00 56.87 755 TYR B N 1
ATOM 12946 C CA . TYR B 1 755 ? -0.054 -66.685 -21.937 1.00 52.10 755 TYR B CA 1
ATOM 12947 C C . TYR B 1 755 ? -0.867 -65.393 -21.839 1.00 53.54 755 TYR B C 1
ATOM 12948 O O . TYR B 1 755 ? -1.509 -65.112 -20.826 1.00 58.92 755 TYR B O 1
ATOM 12957 N N . HIS B 1 756 ? -0.840 -64.602 -22.909 1.00 58.66 756 HIS B N 1
ATOM 12958 C CA . HIS B 1 756 ? -1.578 -63.349 -22.962 1.00 54.74 756 HIS B CA 1
ATOM 12959 C C . HIS B 1 756 ? -2.352 -63.261 -24.269 1.00 47.83 756 HIS B C 1
ATOM 12960 O O . HIS B 1 756 ? -2.004 -63.892 -25.270 1.00 52.00 756 HIS B O 1
ATOM 12967 N N . LEU B 1 757 ? -3.411 -62.457 -24.245 1.00 51.31 757 LEU B N 1
ATOM 12968 C CA . LEU B 1 757 ? -4.255 -62.272 -25.416 1.00 49.44 757 LEU B CA 1
ATOM 12969 C C . LEU B 1 757 ? -3.629 -61.274 -26.381 1.00 52.85 757 LEU B C 1
ATOM 12970 O O . LEU B 1 757 ? -3.106 -60.233 -25.973 1.00 57.00 757 LEU B O 1
ATOM 12975 N N . ASP B 1 758 ? -3.686 -61.600 -27.671 1.00 53.58 758 ASP B N 1
ATOM 12976 C CA . ASP B 1 758 ? -3.271 -60.695 -28.736 1.00 52.56 758 ASP B CA 1
ATOM 12977 C C . ASP B 1 758 ? -4.422 -60.440 -29.702 1.00 48.21 758 ASP B C 1
ATOM 12978 O O . ASP B 1 758 ? -4.208 -60.173 -30.885 1.00 56.19 758 ASP B O 1
ATOM 12983 N N . THR B 1 759 ? -5.651 -60.513 -29.198 1.00 53.43 759 THR B N 1
ATOM 12984 C CA . THR B 1 759 ? -6.847 -60.533 -30.023 1.00 51.12 759 THR B CA 1
ATOM 12985 C C . THR B 1 759 ? -7.731 -59.329 -29.727 1.00 49.78 759 THR B C 1
ATOM 12986 O O . THR B 1 759 ? -7.734 -58.796 -28.614 1.00 47.60 759 THR B O 1
ATOM 12990 N N . GLY B 1 760 ? -8.484 -58.911 -30.740 1.00 53.01 760 GLY B N 1
ATOM 12991 C CA . GLY B 1 760 ? -9.475 -57.865 -30.599 1.00 53.60 760 GLY B CA 1
ATOM 12992 C C . GLY B 1 760 ? -10.803 -58.419 -30.129 1.00 53.35 760 GLY B C 1
ATOM 12993 O O . GLY B 1 760 ? -10.894 -59.539 -29.622 1.00 51.71 760 GLY B O 1
ATOM 12994 N N . ILE B 1 761 ? -11.856 -57.618 -30.319 1.00 50.90 761 ILE B N 1
ATOM 12995 C CA . ILE B 1 761 ? -13.174 -57.996 -29.811 1.00 53.93 761 ILE B CA 1
ATOM 12996 C C . ILE B 1 761 ? -13.706 -59.237 -30.519 1.00 49.43 761 ILE B C 1
ATOM 12997 O O . ILE B 1 761 ? -14.433 -60.038 -29.918 1.00 49.58 761 ILE B O 1
ATOM 13002 N N . VAL B 1 762 ? -13.352 -59.429 -31.789 1.00 52.27 762 VAL B N 1
ATOM 13003 C CA . VAL B 1 762 ? -13.883 -60.557 -32.548 1.00 49.68 762 VAL B CA 1
ATOM 13004 C C . VAL B 1 762 ? -13.165 -61.848 -32.174 1.00 51.19 762 VAL B C 1
ATOM 13005 O O . VAL B 1 762 ? -13.799 -62.845 -31.810 1.00 48.59 762 VAL B O 1
ATOM 13009 N N . ALA B 1 763 ? -11.833 -61.851 -32.258 1.00 51.23 763 ALA B N 1
ATOM 13010 C CA . ALA B 1 763 ? -11.085 -63.078 -32.019 1.00 48.62 763 ALA B CA 1
ATOM 13011 C C . ALA B 1 763 ? -11.073 -63.475 -30.548 1.00 48.08 763 ALA B C 1
ATOM 13012 O O . ALA B 1 763 ? -10.904 -64.661 -30.244 1.00 44.45 763 ALA B O 1
ATOM 13014 N N . THR B 1 764 ? -11.250 -62.518 -29.631 1.00 49.56 764 THR B N 1
ATOM 13015 C CA . THR B 1 764 ? -11.383 -62.870 -28.220 1.00 50.67 764 THR B CA 1
ATOM 13016 C C . THR B 1 764 ? -12.648 -63.679 -27.969 1.00 49.31 764 THR B C 1
ATOM 13017 O O . THR B 1 764 ? -12.693 -64.487 -27.034 1.00 57.54 764 THR B O 1
ATOM 13021 N N . ARG B 1 765 ? -13.675 -63.488 -28.799 1.00 44.43 765 ARG B N 1
ATOM 13022 C CA . ARG B 1 765 ? -14.916 -64.239 -28.652 1.00 50.38 765 ARG B CA 1
ATOM 13023 C C . ARG B 1 765 ? -14.756 -65.717 -28.998 1.00 49.37 765 ARG B C 1
ATOM 13024 O O . ARG B 1 765 ? -15.570 -66.535 -28.554 1.00 50.05 765 ARG B O 1
ATOM 13032 N N . TYR B 1 766 ? -13.728 -66.084 -29.767 1.00 45.26 766 TYR B N 1
ATOM 13033 C CA . TYR B 1 766 ? -13.562 -67.460 -30.210 1.00 47.97 766 TYR B CA 1
ATOM 13034 C C . TYR B 1 766 ? -12.310 -68.148 -29.682 1.00 52.46 766 TYR B C 1
ATOM 13035 O O . TYR B 1 766 ? -12.232 -69.380 -29.762 1.00 57.61 766 TYR B O 1
ATOM 13044 N N . ILE B 1 767 ? -11.338 -67.407 -29.144 1.00 51.13 767 ILE B N 1
ATOM 13045 C CA . ILE B 1 767 ? -10.048 -68.010 -28.814 1.00 46.49 767 ILE B CA 1
ATOM 13046 C C . ILE B 1 767 ? -10.184 -69.000 -27.661 1.00 51.67 767 ILE B C 1
ATOM 13047 O O . ILE B 1 767 ? -9.517 -70.042 -27.642 1.00 51.92 767 ILE B O 1
ATOM 13052 N N . PHE B 1 768 ? -11.054 -68.707 -26.692 1.00 53.55 768 PHE B N 1
ATOM 13053 C CA . PHE B 1 768 ? -11.211 -69.609 -25.555 1.00 51.02 768 PHE B CA 1
ATOM 13054 C C . PHE B 1 768 ? -11.945 -70.883 -25.957 1.00 55.25 768 PHE B C 1
ATOM 13055 O O . PHE B 1 768 ? -11.615 -71.973 -25.475 1.00 52.53 768 PHE B O 1
ATOM 13063 N N . ASP B 1 769 ? -12.939 -70.766 -26.841 1.00 59.78 769 ASP B N 1
ATOM 13064 C CA . ASP B 1 769 ? -13.640 -71.952 -27.320 1.00 61.50 769 ASP B CA 1
ATOM 13065 C C . ASP B 1 769 ? -12.756 -72.799 -28.227 1.00 57.68 769 ASP B C 1
ATOM 13066 O O . ASP B 1 769 ? -12.878 -74.029 -28.233 1.00 58.33 769 ASP B O 1
ATOM 13071 N N . VAL B 1 770 ? -11.866 -72.166 -28.994 1.00 48.38 770 VAL B N 1
ATOM 13072 C CA . VAL B 1 770 ? -10.974 -72.919 -29.871 1.00 55.96 770 VAL B CA 1
ATOM 13073 C C . VAL B 1 770 ? -9.988 -73.736 -29.047 1.00 57.80 770 VAL B C 1
ATOM 13074 O O . VAL B 1 770 ? -9.792 -74.932 -29.290 1.00 58.95 770 VAL B O 1
ATOM 13078 N N . LEU B 1 771 ? -9.356 -73.102 -28.056 1.00 56.10 771 LEU B N 1
ATOM 13079 C CA . LEU B 1 771 ? -8.396 -73.814 -27.219 1.00 55.99 771 LEU B CA 1
ATOM 13080 C C . LEU B 1 771 ? -9.066 -74.948 -26.453 1.00 55.94 771 LEU B C 1
ATOM 13081 O O . LEU B 1 771 ? -8.493 -76.034 -26.306 1.00 59.33 771 LEU B O 1
ATOM 13086 N N . THR B 1 772 ? -10.288 -74.721 -25.971 1.00 50.95 772 THR B N 1
ATOM 13087 C CA . THR B 1 772 ? -10.968 -75.748 -25.190 1.00 57.46 772 THR B CA 1
ATOM 13088 C C . THR B 1 772 ? -11.395 -76.920 -26.065 1.00 58.36 772 THR B C 1
ATOM 13089 O O . THR B 1 772 ? -11.307 -78.080 -25.644 1.00 58.01 772 THR B O 1
ATOM 13093 N N . SER B 1 773 ? -11.860 -76.640 -27.285 1.00 58.74 773 SER B N 1
ATOM 13094 C CA . SER B 1 773 ? -12.327 -77.711 -28.159 1.00 51.21 773 SER B CA 1
ATOM 13095 C C . SER B 1 773 ? -11.180 -78.615 -28.589 1.00 57.53 773 SER B C 1
ATOM 13096 O O . SER B 1 773 ? -11.339 -79.840 -28.653 1.00 52.73 773 SER B O 1
ATOM 13099 N N . TYR B 1 774 ? -10.017 -78.033 -28.880 1.00 64.11 774 TYR B N 1
ATOM 13100 C CA . TYR B 1 774 ? -8.858 -78.790 -29.336 1.00 56.33 774 TYR B CA 1
ATOM 13101 C C . TYR B 1 774 ? -8.046 -79.382 -28.192 1.00 58.17 774 TYR B C 1
ATOM 13102 O O . TYR B 1 774 ? -6.921 -79.840 -28.425 1.00 56.46 774 TYR B O 1
ATOM 13111 N N . GLY B 1 775 ? -8.583 -79.381 -26.975 1.00 57.87 775 GLY B N 1
ATOM 13112 C CA . GLY B 1 775 ? -7.932 -80.056 -25.869 1.00 59.04 775 GLY B CA 1
ATOM 13113 C C . GLY B 1 775 ? -6.853 -79.263 -25.173 1.00 52.67 775 GLY B C 1
ATOM 13114 O O . GLY B 1 775 ? -5.955 -79.855 -24.565 1.00 48.90 775 GLY B O 1
ATOM 13115 N N . TYR B 1 776 ? -6.912 -77.935 -25.238 1.00 54.10 776 TYR B N 1
ATOM 13116 C CA . TYR B 1 776 ? -5.925 -77.065 -24.606 1.00 53.34 776 TYR B CA 1
ATOM 13117 C C . TYR B 1 776 ? -6.620 -76.010 -23.756 1.00 55.06 776 TYR B C 1
ATOM 13118 O O . TYR B 1 776 ? -6.357 -74.810 -23.858 1.00 56.48 776 TYR B O 1
ATOM 13127 N N . ASP B 1 777 ? -7.532 -76.463 -22.892 1.00 52.02 777 ASP B N 1
ATOM 13128 C CA . ASP B 1 777 ? -8.238 -75.550 -22.003 1.00 56.07 777 ASP B CA 1
ATOM 13129 C C . ASP B 1 777 ? -7.346 -75.026 -20.887 1.00 59.84 777 ASP B C 1
ATOM 13130 O O . ASP B 1 777 ? -7.619 -73.948 -20.349 1.00 61.68 777 ASP B O 1
ATOM 13135 N N . GLU B 1 778 ? -6.290 -75.762 -20.529 1.00 62.89 778 GLU B N 1
ATOM 13136 C CA . GLU B 1 778 ? -5.408 -75.319 -19.455 1.00 59.11 778 GLU B CA 1
ATOM 13137 C C . GLU B 1 778 ? -4.655 -74.051 -19.832 1.00 54.33 778 GLU B C 1
ATOM 13138 O O . GLU B 1 778 ? -4.391 -73.209 -18.966 1.00 56.46 778 GLU B O 1
ATOM 13144 N N . VAL B 1 779 ? -4.300 -73.893 -21.109 1.00 55.33 779 VAL B N 1
ATOM 13145 C CA . VAL B 1 779 ? -3.652 -72.657 -21.533 1.00 55.54 779 VAL B CA 1
ATOM 13146 C C . VAL B 1 779 ? -4.671 -71.526 -21.595 1.00 52.39 779 VAL B C 1
ATOM 13147 O O . VAL B 1 779 ? -4.340 -70.366 -21.315 1.00 51.96 779 VAL B O 1
ATOM 13151 N N . ALA B 1 780 ? -5.925 -71.841 -21.931 1.00 49.61 780 ALA B N 1
ATOM 13152 C CA . ALA B 1 780 ? -6.968 -70.822 -21.912 1.00 47.10 780 ALA B CA 1
ATOM 13153 C C . ALA B 1 780 ? -7.247 -70.343 -20.495 1.00 52.62 780 ALA B C 1
ATOM 13154 O O . ALA B 1 780 ? -7.575 -69.168 -20.290 1.00 51.28 780 ALA B O 1
ATOM 13156 N N . TYR B 1 781 ? -7.122 -71.234 -19.510 1.00 52.29 781 TYR B N 1
ATOM 13157 C CA . TYR B 1 781 ? -7.276 -70.827 -18.119 1.00 44.30 781 TYR B CA 1
ATOM 13158 C C . TYR B 1 781 ? -6.143 -69.906 -17.691 1.00 52.88 781 TYR B C 1
ATOM 13159 O O . TYR B 1 781 ? -6.366 -68.942 -16.950 1.00 57.87 781 TYR B O 1
ATOM 13168 N N . LYS B 1 782 ? -4.919 -70.184 -18.151 1.00 55.08 782 LYS B N 1
ATOM 13169 C CA . LYS B 1 782 ? -3.785 -69.329 -17.816 1.00 57.15 782 LYS B CA 1
ATOM 13170 C C . LYS B 1 782 ? -3.932 -67.938 -18.418 1.00 57.66 782 LYS B C 1
ATOM 13171 O O . LYS B 1 782 ? -3.456 -66.957 -17.834 1.00 59.21 782 LYS B O 1
ATOM 13177 N N . ILE B 1 783 ? -4.578 -67.831 -19.580 1.00 52.98 783 ILE B N 1
ATOM 13178 C CA . ILE B 1 783 ? -4.800 -66.522 -20.185 1.00 50.75 783 ILE B CA 1
ATOM 13179 C C . ILE B 1 783 ? -5.771 -65.705 -19.342 1.00 49.93 783 ILE B C 1
ATOM 13180 O O . ILE B 1 783 ? -5.570 -64.504 -19.126 1.00 56.46 783 ILE B O 1
ATOM 13185 N N . VAL B 1 784 ? -6.829 -66.343 -18.840 1.00 49.77 784 VAL B N 1
ATOM 13186 C CA . VAL B 1 784 ? -7.785 -65.639 -17.992 1.00 54.14 784 VAL B CA 1
ATOM 13187 C C . VAL B 1 784 ? -7.175 -65.349 -16.625 1.00 52.27 784 VAL B C 1
ATOM 13188 O O . VAL B 1 784 ? -7.379 -64.271 -16.054 1.00 55.19 784 VAL B O 1
ATOM 13192 N N . ASN B 1 785 ? -6.403 -66.295 -16.087 1.00 52.64 785 ASN B N 1
ATOM 13193 C CA . ASN B 1 785 ? -5.789 -66.143 -14.772 1.00 48.79 785 ASN B CA 1
ATOM 13194 C C . ASN B 1 785 ? -4.651 -65.130 -14.752 1.00 50.62 785 ASN B C 1
ATOM 13195 O O . ASN B 1 785 ? -4.029 -64.952 -13.699 1.00 45.05 785 ASN B O 1
ATOM 13200 N N . GLN B 1 786 ? -4.361 -64.470 -15.869 1.00 58.66 786 GLN B N 1
ATOM 13201 C CA . GLN B 1 786 ? -3.322 -63.455 -15.905 1.00 59.54 786 GLN B CA 1
ATOM 13202 C C . GLN B 1 786 ? -3.798 -62.176 -15.219 1.00 53.79 786 GLN B C 1
ATOM 13203 O O . GLN B 1 786 ? -4.962 -62.039 -14.831 1.00 52.64 786 GLN B O 1
ATOM 13209 N N . LYS B 1 787 ? -2.877 -61.225 -15.071 1.00 55.83 787 LYS B N 1
ATOM 13210 C CA . LYS B 1 787 ? -3.221 -59.950 -14.453 1.00 59.96 787 LYS B CA 1
ATOM 13211 C C . LYS B 1 787 ? -2.326 -58.825 -14.950 1.00 52.73 787 LYS B C 1
ATOM 13212 O O . LYS B 1 787 ? -2.613 -57.646 -14.716 1.00 57.24 787 LYS B O 1
ATOM 13218 N N . THR B 1 788 ? -1.238 -59.174 -15.622 1.00 53.63 788 THR B N 1
ATOM 13219 C CA . THR B 1 788 ? -0.456 -58.168 -16.316 1.00 54.33 788 THR B CA 1
ATOM 13220 C C . THR B 1 788 ? -1.074 -57.891 -17.684 1.00 51.79 788 THR B C 1
ATOM 13221 O O . THR B 1 788 ? -1.806 -58.715 -18.241 1.00 55.16 788 THR B O 1
ATOM 13225 N N . TYR B 1 789 ? -0.787 -56.706 -18.216 1.00 51.48 789 TYR B N 1
ATOM 13226 C CA . TYR B 1 789 ? -1.312 -56.341 -19.523 1.00 50.39 789 TYR B CA 1
ATOM 13227 C C . TYR B 1 789 ? -0.777 -57.305 -20.583 1.00 51.44 789 TYR B C 1
ATOM 13228 O O . TYR B 1 789 ? 0.405 -57.670 -20.553 1.00 41.99 789 TYR B O 1
ATOM 13237 N N . PRO B 1 790 ? -1.618 -57.744 -21.533 1.00 49.61 790 PRO B N 1
ATOM 13238 C CA . PRO B 1 790 ? -3.053 -57.453 -21.575 1.00 47.69 790 PRO B CA 1
ATOM 13239 C C . PRO B 1 790 ? -3.916 -58.615 -21.083 1.00 54.25 790 PRO B C 1
ATOM 13240 O O . PRO B 1 790 ? -3.676 -59.765 -21.460 1.00 55.53 790 PRO B O 1
ATOM 13244 N N . SER B 1 791 ? -4.912 -58.311 -20.256 1.00 47.88 791 SER B N 1
ATOM 13245 C CA . SER B 1 791 ? -5.803 -59.331 -19.716 1.00 49.47 791 SER B CA 1
ATOM 13246 C C . SER B 1 791 ? -7.001 -58.639 -19.080 1.00 47.87 791 SER B C 1
ATOM 13247 O O . SER B 1 791 ? -7.044 -57.412 -18.960 1.00 51.23 791 SER B O 1
ATOM 13250 N N . PHE B 1 792 ? -7.978 -59.449 -18.672 1.00 44.26 792 PHE B N 1
ATOM 13251 C CA . PHE B 1 792 ? -9.118 -58.914 -17.939 1.00 52.18 792 PHE B CA 1
ATOM 13252 C C . PHE B 1 792 ? -8.779 -58.674 -16.474 1.00 50.38 792 PHE B C 1
ATOM 13253 O O . PHE B 1 792 ? -9.348 -57.772 -15.851 1.00 58.68 792 PHE B O 1
ATOM 13261 N N . GLY B 1 793 ? -7.858 -59.460 -15.914 1.00 47.61 793 GLY B N 1
ATOM 13262 C CA . GLY B 1 793 ? -7.375 -59.183 -14.575 1.00 52.70 793 GLY B CA 1
ATOM 13263 C C . GLY B 1 793 ? -6.606 -57.885 -14.465 1.00 56.00 793 GLY B C 1
ATOM 13264 O O . GLY B 1 793 ? -6.537 -57.308 -13.374 1.00 60.83 793 GLY B O 1
ATOM 13265 N N . TYR B 1 794 ? -6.031 -57.409 -15.573 1.00 45.13 794 TYR B N 1
ATOM 13266 C CA . TYR B 1 794 ? -5.302 -56.146 -15.541 1.00 45.74 794 TYR B CA 1
ATOM 13267 C C . TYR B 1 794 ? -6.244 -54.969 -15.324 1.00 49.48 794 TYR B C 1
ATOM 13268 O O . TYR B 1 794 ? -5.921 -54.041 -14.572 1.00 48.14 794 TYR B O 1
ATOM 13277 N N . MET B 1 795 ? -7.409 -54.981 -15.976 1.00 47.44 795 MET B N 1
ATOM 13278 C CA . MET B 1 795 ? -8.381 -53.918 -15.746 1.00 48.83 795 MET B CA 1
ATOM 13279 C C . MET B 1 795 ? -8.834 -53.905 -14.292 1.00 53.78 795 MET B C 1
ATOM 13280 O O . MET B 1 795 ? -8.933 -52.840 -13.672 1.00 56.24 795 MET B O 1
ATOM 13285 N N . ILE B 1 796 ? -9.102 -55.086 -13.731 1.00 46.99 796 ILE B N 1
ATOM 13286 C CA . ILE B 1 796 ? -9.511 -55.173 -12.333 1.00 47.11 796 ILE B CA 1
ATOM 13287 C C . ILE B 1 796 ? -8.389 -54.697 -11.420 1.00 53.94 796 ILE B C 1
ATOM 13288 O O . ILE B 1 796 ? -8.632 -54.036 -10.403 1.00 50.32 796 ILE B O 1
ATOM 13293 N N . GLU B 1 797 ? -7.140 -55.010 -11.780 1.00 52.40 797 GLU B N 1
ATOM 13294 C CA . GLU B 1 797 ? -6.001 -54.544 -10.995 1.00 53.15 797 GLU B CA 1
ATOM 13295 C C . GLU B 1 797 ? -5.914 -53.023 -10.978 1.00 52.33 797 GLU B C 1
ATOM 13296 O O . GLU B 1 797 ? -5.381 -52.443 -10.026 1.00 54.89 797 GLU B O 1
ATOM 13302 N N . GLU B 1 798 ? -6.428 -52.361 -12.015 1.00 50.06 798 GLU B N 1
ATOM 13303 C CA . GLU B 1 798 ? -6.458 -50.908 -12.078 1.00 47.07 798 GLU B CA 1
ATOM 13304 C C . GLU B 1 798 ? -7.762 -50.325 -11.545 1.00 51.51 798 GLU B C 1
ATOM 13305 O O . GLU B 1 798 ? -8.061 -49.155 -11.811 1.00 56.73 798 GLU B O 1
ATOM 13311 N N . GLY B 1 799 ? -8.544 -51.115 -10.814 1.00 48.60 799 GLY B N 1
ATOM 13312 C CA . GLY B 1 799 ? -9.723 -50.607 -10.144 1.00 46.37 799 GLY B CA 1
ATOM 13313 C C . GLY B 1 799 ? -10.981 -50.566 -10.976 1.00 49.82 799 GLY B C 1
ATOM 13314 O O . GLY B 1 799 ? -11.929 -49.865 -10.605 1.00 55.84 799 GLY B O 1
ATOM 13315 N N . ALA B 1 800 ? -11.030 -51.293 -12.085 1.00 51.72 800 ALA B N 1
ATOM 13316 C CA . ALA B 1 800 ? -12.210 -51.286 -12.935 1.00 49.53 800 ALA B CA 1
ATOM 13317 C C . ALA B 1 800 ? -13.290 -52.181 -12.342 1.00 53.59 800 ALA B C 1
ATOM 13318 O O . ALA B 1 800 ? -13.034 -53.343 -12.010 1.00 54.09 800 ALA B O 1
ATOM 13320 N N . THR B 1 801 ? -14.496 -51.633 -12.197 1.00 56.16 801 THR B N 1
ATOM 13321 C CA . THR B 1 801 ? -15.664 -52.411 -11.806 1.00 53.43 801 THR B CA 1
ATOM 13322 C C . THR B 1 801 ? -16.505 -52.832 -13.002 1.00 48.33 801 THR B C 1
ATOM 13323 O O . THR B 1 801 ? -17.534 -53.490 -12.820 1.00 53.72 801 THR B O 1
ATOM 13327 N N . THR B 1 802 ? -16.098 -52.464 -14.211 1.00 52.07 802 THR B N 1
ATOM 13328 C CA . THR B 1 802 ? -16.742 -52.928 -15.434 1.00 53.39 802 THR B CA 1
ATOM 13329 C C . THR B 1 802 ? -15.631 -53.352 -16.393 1.00 52.25 802 THR B C 1
ATOM 13330 O O . THR B 1 802 ? -14.505 -53.668 -15.989 1.00 53.86 802 THR B O 1
ATOM 13334 N N . LEU B 1 803 ? -15.932 -53.362 -17.687 1.00 51.12 803 LEU B N 1
ATOM 13335 C CA . LEU B 1 803 ? -14.956 -53.704 -18.712 1.00 43.06 803 LEU B CA 1
ATOM 13336 C C . LEU B 1 803 ? -14.589 -52.462 -19.510 1.00 45.56 803 LEU B C 1
ATOM 13337 O O . LEU B 1 803 ? -15.439 -51.607 -19.775 1.00 50.76 803 LEU B O 1
ATOM 13342 N N . TRP B 1 804 ? -13.320 -52.371 -19.893 1.00 49.43 804 TRP B N 1
ATOM 13343 C CA . TRP B 1 804 ? -12.840 -51.227 -20.649 1.00 46.61 804 TRP B CA 1
ATOM 13344 C C . TRP B 1 804 ? -13.103 -51.409 -22.139 1.00 44.98 804 TRP B C 1
ATOM 13345 O O . TRP B 1 804 ? -13.330 -52.518 -22.632 1.00 46.79 804 TRP B O 1
ATOM 13356 N N . GLU B 1 805 ? -13.062 -50.290 -22.860 1.00 49.13 805 GLU B N 1
ATOM 13357 C CA . GLU B 1 805 ? -13.083 -50.329 -24.315 1.00 48.52 805 GLU B CA 1
ATOM 13358 C C . GLU B 1 805 ? -11.742 -50.758 -24.894 1.00 46.60 805 GLU B C 1
ATOM 13359 O O . GLU B 1 805 ? -11.702 -51.281 -26.013 1.00 48.85 805 GLU B O 1
ATOM 13365 N N . ARG B 1 806 ? -10.653 -50.561 -24.154 1.00 47.41 806 ARG B N 1
ATOM 13366 C CA . ARG B 1 806 ? -9.309 -50.843 -24.633 1.00 51.13 806 ARG B CA 1
ATOM 13367 C C . ARG B 1 806 ? -8.564 -51.702 -23.619 1.00 52.87 806 ARG B C 1
ATOM 13368 O O . ARG B 1 806 ? -8.901 -51.737 -22.433 1.00 53.15 806 ARG B O 1
ATOM 13376 N N . TRP B 1 807 ? -7.534 -52.397 -24.109 1.00 50.62 807 TRP B N 1
ATOM 13377 C CA . TRP B 1 807 ? -6.703 -53.213 -23.230 1.00 43.87 807 TRP B CA 1
ATOM 13378 C C . TRP B 1 807 ? -5.794 -52.356 -22.360 1.00 50.19 807 TRP B C 1
ATOM 13379 O O . TRP B 1 807 ? -5.387 -52.789 -21.276 1.00 52.84 807 TRP B O 1
ATOM 13390 N N . GLU B 1 808 ? -5.464 -51.149 -22.811 1.00 46.35 808 GLU B N 1
ATOM 13391 C CA . GLU B 1 808 ? -4.564 -50.268 -22.084 1.00 49.68 808 GLU B CA 1
ATOM 13392 C C . GLU B 1 808 ? -5.346 -49.320 -21.183 1.00 52.94 808 GLU B C 1
ATOM 13393 O O . GLU B 1 808 ? -6.489 -48.955 -21.472 1.00 51.81 808 GLU B O 1
ATOM 13399 N N . LYS B 1 809 ? -4.715 -48.921 -20.082 1.00 46.24 809 LYS B N 1
ATOM 13400 C CA . LYS B 1 809 ? -5.314 -47.958 -19.161 1.00 45.47 809 LYS B CA 1
ATOM 13401 C C . LYS B 1 809 ? -5.176 -46.569 -19.769 1.00 47.18 809 LYS B C 1
ATOM 13402 O O . LYS B 1 809 ? -4.135 -45.921 -19.641 1.00 51.29 809 LYS B O 1
ATOM 13408 N N . LEU B 1 810 ? -6.229 -46.107 -20.438 1.00 47.78 810 LEU B N 1
ATOM 13409 C CA . LEU B 1 810 ? -6.249 -44.796 -21.073 1.00 50.76 810 LEU B CA 1
ATOM 13410 C C . LEU B 1 810 ? -7.305 -43.928 -20.404 1.00 53.83 810 LEU B C 1
ATOM 13411 O O . LEU B 1 810 ? -8.433 -44.379 -20.177 1.00 45.87 810 LEU B O 1
ATOM 13416 N N . THR B 1 811 ? -6.942 -42.683 -20.105 1.00 54.58 811 THR B N 1
ATOM 13417 C CA . THR B 1 811 ? -7.746 -41.804 -19.264 1.00 54.98 811 THR B CA 1
ATOM 13418 C C . THR B 1 811 ? -8.261 -40.566 -19.982 1.00 58.17 811 THR B C 1
ATOM 13419 O O . THR B 1 811 ? -9.389 -40.138 -19.725 1.00 59.63 811 THR B O 1
ATOM 13423 N N . SER B 1 812 ? -7.482 -39.989 -20.892 1.00 57.50 812 SER B N 1
ATOM 13424 C CA . SER B 1 812 ? -7.871 -38.755 -21.563 1.00 52.22 812 SER B CA 1
ATOM 13425 C C . SER B 1 812 ? -9.039 -39.013 -22.518 1.00 56.16 812 SER B C 1
ATOM 13426 O O . SER B 1 812 ? -9.629 -40.097 -22.560 1.00 51.02 812 SER B O 1
ATOM 13429 N N . THR B 1 813 ? -9.386 -37.994 -23.302 1.00 56.88 813 THR B N 1
ATOM 13430 C CA . THR B 1 813 ? -10.465 -38.114 -24.269 1.00 48.84 813 THR B CA 1
ATOM 13431 C C . THR B 1 813 ? -10.075 -39.085 -25.382 1.00 52.95 813 THR B C 1
ATOM 13432 O O . THR B 1 813 ? -8.926 -39.517 -25.501 1.00 54.01 813 THR B O 1
ATOM 13436 N N . GLY B 1 814 ? -11.054 -39.433 -26.206 1.00 60.38 814 GLY B N 1
ATOM 13437 C CA . GLY B 1 814 ? -10.841 -40.401 -27.263 1.00 60.45 814 GLY B CA 1
ATOM 13438 C C . GLY B 1 814 ? -11.412 -41.760 -26.910 1.00 59.99 814 GLY B C 1
ATOM 13439 O O . GLY B 1 814 ? -11.983 -41.985 -25.838 1.00 58.88 814 GLY B O 1
ATOM 13440 N N . MET B 1 815 ? -11.241 -42.687 -27.851 1.00 56.37 815 MET B N 1
ATOM 13441 C CA . MET B 1 815 ? -11.826 -44.024 -27.755 1.00 51.77 815 MET B CA 1
ATOM 13442 C C . MET B 1 815 ? -11.154 -44.793 -26.621 1.00 54.82 815 MET B C 1
ATOM 13443 O O . MET B 1 815 ? -10.204 -45.556 -26.815 1.00 60.55 815 MET B O 1
ATOM 13448 N N . ASN B 1 816 ? -11.667 -44.588 -25.407 1.00 50.25 816 ASN B N 1
ATOM 13449 C CA . ASN B 1 816 ? -11.175 -45.313 -24.241 1.00 53.21 816 ASN B CA 1
ATOM 13450 C C . ASN B 1 816 ? -12.203 -45.286 -23.118 1.00 54.40 816 ASN B C 1
ATOM 13451 O O . ASN B 1 816 ? -11.888 -44.902 -21.988 1.00 53.58 816 ASN B O 1
ATOM 13456 N N . SER B 1 817 ? -13.433 -45.689 -23.421 1.00 53.93 817 SER B N 1
ATOM 13457 C CA . SER B 1 817 ? -14.470 -45.742 -22.402 1.00 53.99 817 SER B CA 1
ATOM 13458 C C . SER B 1 817 ? -14.189 -46.869 -21.414 1.00 55.51 817 SER B C 1
ATOM 13459 O O . SER B 1 817 ? -13.567 -47.881 -21.748 1.00 54.47 817 SER B O 1
ATOM 13462 N N . HIS B 1 818 ? -14.656 -46.684 -20.179 1.00 53.97 818 HIS B N 1
ATOM 13463 C CA . HIS B 1 818 ? -14.417 -47.642 -19.108 1.00 56.49 818 HIS B CA 1
ATOM 13464 C C . HIS B 1 818 ? -15.647 -48.480 -18.784 1.00 52.90 818 HIS B C 1
ATOM 13465 O O . HIS B 1 818 ? -15.727 -49.054 -17.694 1.00 53.30 818 HIS B O 1
ATOM 13472 N N . ASN B 1 819 ? -16.599 -48.568 -19.705 1.00 57.06 819 ASN B N 1
ATOM 13473 C CA . ASN B 1 819 ? -17.798 -49.368 -19.503 1.00 55.51 819 ASN B CA 1
ATOM 13474 C C . ASN B 1 819 ? -18.294 -49.868 -20.859 1.00 55.87 819 ASN B C 1
ATOM 13475 O O . ASN B 1 819 ? -19.426 -49.628 -21.274 1.00 61.23 819 ASN B O 1
ATOM 13480 N N . HIS B 1 820 ? -17.431 -50.574 -21.578 1.00 48.05 820 HIS B N 1
ATOM 13481 C CA . HIS B 1 820 ? -17.803 -51.197 -22.838 1.00 54.11 820 HIS B CA 1
ATOM 13482 C C . HIS B 1 820 ? -18.175 -52.657 -22.608 1.00 55.52 820 HIS B C 1
ATOM 13483 O O . HIS B 1 820 ? -17.867 -53.247 -21.569 1.00 55.25 820 HIS B O 1
ATOM 13490 N N . ILE B 1 821 ? -18.848 -53.236 -23.599 1.00 60.01 821 ILE B N 1
ATOM 13491 C CA . ILE B 1 821 ? -19.407 -54.577 -23.477 1.00 56.47 821 ILE B CA 1
ATOM 13492 C C . ILE B 1 821 ? -18.859 -55.549 -24.513 1.00 51.52 821 ILE B C 1
ATOM 13493 O O . ILE B 1 821 ? -19.087 -56.761 -24.381 1.00 48.13 821 ILE B O 1
ATOM 13498 N N . MET B 1 822 ? -18.123 -55.072 -25.522 1.00 46.58 822 MET B N 1
ATOM 13499 C CA . MET B 1 822 ? -17.671 -55.954 -26.594 1.00 51.57 822 MET B CA 1
ATOM 13500 C C . MET B 1 822 ? -16.763 -57.065 -26.082 1.00 55.07 822 MET B C 1
ATOM 13501 O O . MET B 1 822 ? -16.774 -58.174 -26.629 1.00 60.60 822 MET B O 1
ATOM 13506 N N . PHE B 1 823 ? -15.973 -56.795 -25.045 1.00 49.34 823 PHE B N 1
ATOM 13507 C CA . PHE B 1 823 ? -15.036 -57.775 -24.511 1.00 45.11 823 PHE B CA 1
ATOM 13508 C C . PHE B 1 823 ? -15.668 -58.703 -23.479 1.00 46.42 823 PHE B C 1
ATOM 13509 O O . PHE B 1 823 ? -14.958 -59.523 -22.887 1.00 50.56 823 PHE B O 1
ATOM 13517 N N . GLY B 1 824 ? -16.977 -58.604 -23.257 1.00 46.50 824 GLY B N 1
ATOM 13518 C CA . GLY B 1 824 ? -17.648 -59.394 -22.248 1.00 40.71 824 GLY B CA 1
ATOM 13519 C C . GLY B 1 824 ? -18.011 -60.805 -22.647 1.00 51.63 824 GLY B C 1
ATOM 13520 O O . GLY B 1 824 ? -18.696 -61.493 -21.886 1.00 52.81 824 GLY B O 1
ATOM 13521 N N . SER B 1 825 ? -17.567 -61.265 -23.819 1.00 47.61 825 SER B N 1
ATOM 13522 C CA . SER B 1 825 ? -17.911 -62.608 -24.271 1.00 45.18 825 SER B CA 1
ATOM 13523 C C . SER B 1 825 ? -17.283 -63.694 -23.407 1.00 50.76 825 SER B C 1
ATOM 13524 O O . SER B 1 825 ? -17.719 -64.848 -23.470 1.00 50.52 825 SER B O 1
ATOM 13527 N N . VAL B 1 826 ? -16.278 -63.349 -22.598 1.00 46.68 826 VAL B N 1
ATOM 13528 C CA . VAL B 1 826 ? -15.603 -64.344 -21.770 1.00 46.24 826 VAL B CA 1
ATOM 13529 C C . VAL B 1 826 ? -16.552 -64.940 -20.742 1.00 53.32 826 VAL B C 1
ATOM 13530 O O . VAL B 1 826 ? -16.363 -66.080 -20.303 1.00 50.40 826 VAL B O 1
ATOM 13534 N N . ASP B 1 827 ? -17.579 -64.189 -20.338 1.00 54.94 827 ASP B N 1
ATOM 13535 C CA . ASP B 1 827 ? -18.524 -64.702 -19.354 1.00 50.93 827 ASP B CA 1
ATOM 13536 C C . ASP B 1 827 ? -19.233 -65.952 -19.857 1.00 51.23 827 ASP B C 1
ATOM 13537 O O . ASP B 1 827 ? -19.543 -66.849 -19.066 1.00 50.65 827 ASP B O 1
ATOM 13542 N N . ALA B 1 828 ? -19.493 -66.033 -21.166 1.00 53.82 828 ALA B N 1
ATOM 13543 C CA . ALA B 1 828 ? -20.087 -67.244 -21.720 1.00 54.69 828 ALA B CA 1
ATOM 13544 C C . ALA B 1 828 ? -19.152 -68.436 -21.577 1.00 50.62 828 ALA B C 1
ATOM 13545 O O . ALA B 1 828 ? -19.611 -69.564 -21.362 1.00 52.28 828 ALA B O 1
ATOM 13547 N N . TRP B 1 829 ? -17.842 -68.207 -21.685 1.00 51.75 829 TRP B N 1
ATOM 13548 C CA . TRP B 1 829 ? -16.886 -69.294 -21.513 1.00 50.93 829 TRP B CA 1
ATOM 13549 C C . TRP B 1 829 ? -16.875 -69.812 -20.079 1.00 54.74 829 TRP B C 1
ATOM 13550 O O . TRP B 1 829 ? -16.612 -70.998 -19.853 1.00 53.20 829 TRP B O 1
ATOM 13561 N N . PHE B 1 830 ? -17.158 -68.945 -19.102 1.00 53.58 830 PHE B N 1
ATOM 13562 C CA . PHE B 1 830 ? -17.214 -69.395 -17.715 1.00 52.18 830 PHE B CA 1
ATOM 13563 C C . PHE B 1 830 ? -18.391 -70.331 -17.482 1.00 51.35 830 PHE B C 1
ATOM 13564 O O . PHE B 1 830 ? -18.303 -71.241 -16.652 1.00 53.04 830 PHE B O 1
ATOM 13572 N N . TYR B 1 831 ? -19.494 -70.124 -18.205 1.00 54.99 831 TYR B N 1
ATOM 13573 C CA . TYR B 1 831 ? -20.681 -70.951 -18.023 1.00 52.30 831 TYR B CA 1
ATOM 13574 C C . TYR B 1 831 ? -20.540 -72.301 -18.715 1.00 50.14 831 TYR B C 1
ATOM 13575 O O . TYR B 1 831 ? -20.904 -73.335 -18.145 1.00 49.02 831 TYR B O 1
ATOM 13584 N N . ARG B 1 832 ? -20.012 -72.311 -19.938 1.00 54.06 832 ARG B N 1
ATOM 13585 C CA . ARG B 1 832 ? -20.023 -73.500 -20.778 1.00 50.98 832 ARG B CA 1
ATOM 13586 C C . ARG B 1 832 ? -18.785 -74.374 -20.622 1.00 53.20 832 ARG B C 1
ATOM 13587 O O . ARG B 1 832 ? -18.802 -75.521 -21.082 1.00 61.03 832 ARG B O 1
ATOM 13595 N N . VAL B 1 833 ? -17.719 -73.876 -19.997 1.00 52.61 833 VAL B N 1
ATOM 13596 C CA . VAL B 1 833 ? -16.477 -74.640 -19.922 1.00 50.20 833 VAL B CA 1
ATOM 13597 C C . VAL B 1 833 ? -16.065 -74.838 -18.470 1.00 49.75 833 VAL B C 1
ATOM 13598 O O . VAL B 1 833 ? -15.977 -75.976 -17.993 1.00 51.94 833 VAL B O 1
ATOM 13602 N N . ILE B 1 834 ? -15.806 -73.739 -17.757 1.00 43.23 834 ILE B N 1
ATOM 13603 C CA . ILE B 1 834 ? -15.356 -73.854 -16.372 1.00 46.91 834 ILE B CA 1
ATOM 13604 C C . ILE B 1 834 ? -16.444 -74.482 -15.514 1.00 49.77 834 ILE B C 1
ATOM 13605 O O . ILE B 1 834 ? -16.179 -75.380 -14.705 1.00 48.67 834 ILE B O 1
ATOM 13610 N N . ALA B 1 835 ? -17.685 -74.024 -15.679 1.00 52.70 835 ALA B N 1
ATOM 13611 C CA . ALA B 1 835 ? -18.824 -74.728 -15.094 1.00 46.22 835 ALA B CA 1
ATOM 13612 C C . ALA B 1 835 ? -19.129 -75.983 -15.907 1.00 47.95 835 ALA B C 1
ATOM 13613 O O . ALA B 1 835 ? -18.994 -77.106 -15.414 1.00 45.41 835 ALA B O 1
ATOM 13615 N N . GLY B 1 836 ? -19.534 -75.804 -17.164 1.00 52.51 836 GLY B N 1
ATOM 13616 C CA . GLY B 1 836 ? -19.667 -76.921 -18.080 1.00 52.28 836 GLY B CA 1
ATOM 13617 C C . GLY B 1 836 ? -21.069 -77.216 -18.572 1.00 56.08 836 GLY B C 1
ATOM 13618 O O . GLY B 1 836 ? -21.376 -78.363 -18.909 1.00 62.32 836 GLY B O 1
ATOM 13619 N N . VAL B 1 837 ? -21.931 -76.204 -18.630 1.00 45.41 837 VAL B N 1
ATOM 13620 C CA . VAL B 1 837 ? -23.300 -76.367 -19.106 1.00 48.02 837 VAL B CA 1
ATOM 13621 C C . VAL B 1 837 ? -23.418 -75.680 -20.462 1.00 54.89 837 VAL B C 1
ATOM 13622 O O . VAL B 1 837 ? -23.253 -74.458 -20.570 1.00 51.82 837 VAL B O 1
ATOM 13626 N N . ARG B 1 838 ? -23.681 -76.472 -21.501 1.00 59.56 838 ARG B N 1
ATOM 13627 C CA . ARG B 1 838 ? -23.881 -75.970 -22.852 1.00 53.10 838 ARG B CA 1
ATOM 13628 C C . ARG B 1 838 ? -25.113 -76.628 -23.457 1.00 58.75 838 ARG B C 1
ATOM 13629 O O . ARG B 1 838 ? -25.574 -77.676 -22.998 1.00 60.71 838 ARG B O 1
ATOM 13637 N N . VAL B 1 839 ? -25.641 -76.003 -24.504 1.00 56.63 839 VAL B N 1
ATOM 13638 C CA . VAL B 1 839 ? -26.845 -76.503 -25.159 1.00 65.06 839 VAL B CA 1
ATOM 13639 C C . VAL B 1 839 ? -26.458 -77.601 -26.145 1.00 64.02 839 VAL B C 1
ATOM 13640 O O . VAL B 1 839 ? -25.510 -77.450 -26.925 1.00 51.98 839 VAL B O 1
ATOM 13644 N N . GLY B 1 840 ? -27.181 -78.720 -26.095 1.00 64.52 840 GLY B N 1
ATOM 13645 C CA . GLY B 1 840 ? -26.931 -79.836 -26.987 1.00 62.31 840 GLY B CA 1
ATOM 13646 C C . GLY B 1 840 ? -27.997 -79.989 -28.052 1.00 64.99 840 GLY B C 1
ATOM 13647 O O . GLY B 1 840 ? -27.801 -80.699 -29.044 1.00 74.74 840 GLY B O 1
ATOM 13648 N N . GLU B 1 841 ? -29.139 -79.327 -27.851 1.00 62.66 841 GLU B N 1
ATOM 13649 C CA . GLU B 1 841 ? -30.227 -79.290 -28.815 1.00 64.16 841 GLU B CA 1
ATOM 13650 C C . GLU B 1 841 ? -31.001 -78.007 -28.554 1.00 64.34 841 GLU B C 1
ATOM 13651 O O . GLU B 1 841 ? -31.252 -77.675 -27.385 1.00 65.18 841 GLU B O 1
ATOM 13657 N N . PRO B 1 842 ? -31.387 -77.276 -29.602 1.00 66.91 842 PRO B N 1
ATOM 13658 C CA . PRO B 1 842 ? -31.993 -75.953 -29.408 1.00 65.39 842 PRO B CA 1
ATOM 13659 C C . PRO B 1 842 ? -33.187 -75.994 -28.463 1.00 59.67 842 PRO B C 1
ATOM 13660 O O . PRO B 1 842 ? -33.898 -76.996 -28.365 1.00 58.57 842 PRO B O 1
ATOM 13664 N N . GLY B 1 843 ? -33.392 -74.884 -27.759 1.00 62.73 843 GLY B N 1
ATOM 13665 C CA . GLY B 1 843 ? -34.407 -74.840 -26.728 1.00 68.30 843 GLY B CA 1
ATOM 13666 C C . GLY B 1 843 ? -34.055 -75.609 -25.477 1.00 62.35 843 GLY B C 1
ATOM 13667 O O . GLY B 1 843 ? -34.948 -75.935 -24.691 1.00 60.14 843 GLY B O 1
ATOM 13668 N N . TRP B 1 844 ? -32.769 -75.904 -25.270 1.00 60.96 844 TRP B N 1
ATOM 13669 C CA . TRP B 1 844 ? -32.303 -76.713 -24.144 1.00 57.82 844 TRP B CA 1
ATOM 13670 C C . TRP B 1 844 ? -32.987 -78.077 -24.115 1.00 59.82 844 TRP B C 1
ATOM 13671 O O . TRP B 1 844 ? -33.200 -78.655 -23.046 1.00 56.90 844 TRP B O 1
ATOM 13682 N N . ASN B 1 845 ? -33.344 -78.594 -25.293 1.00 58.55 845 ASN B N 1
ATOM 13683 C CA . ASN B 1 845 ? -33.940 -79.924 -25.362 1.00 62.22 845 ASN B CA 1
ATOM 13684 C C . ASN B 1 845 ? -32.954 -80.984 -24.893 1.00 62.12 845 ASN B C 1
ATOM 13685 O O . ASN B 1 845 ? -33.338 -81.951 -24.224 1.00 62.62 845 ASN B O 1
ATOM 13690 N N . LYS B 1 846 ? -31.678 -80.814 -25.230 1.00 60.20 846 LYS B N 1
ATOM 13691 C CA . LYS B 1 846 ? -30.603 -81.664 -24.740 1.00 60.54 846 LYS B CA 1
ATOM 13692 C C . LYS B 1 846 ? -29.551 -80.776 -24.098 1.00 55.97 846 LYS B C 1
ATOM 13693 O O . LYS B 1 846 ? -29.112 -79.791 -24.701 1.00 59.35 846 LYS B O 1
ATOM 13699 N N . ILE B 1 847 ? -29.156 -81.116 -22.878 1.00 56.30 847 ILE B N 1
ATOM 13700 C CA . ILE B 1 847 ? -28.167 -80.356 -22.126 1.00 53.50 847 ILE B CA 1
ATOM 13701 C C . ILE B 1 847 ? -26.888 -81.174 -22.044 1.00 57.48 847 ILE B C 1
ATOM 13702 O O . ILE B 1 847 ? -26.928 -82.388 -21.809 1.00 62.06 847 ILE B O 1
ATOM 13707 N N . ILE B 1 848 ? -25.753 -80.510 -22.246 1.00 55.08 848 ILE B N 1
ATOM 13708 C CA . ILE B 1 848 ? -24.440 -81.141 -22.178 1.00 53.28 848 ILE B CA 1
ATOM 13709 C C . ILE B 1 848 ? -23.751 -80.659 -20.911 1.00 57.52 848 ILE B C 1
ATOM 13710 O O . ILE B 1 848 ? -23.559 -79.452 -20.718 1.00 58.54 848 ILE B O 1
ATOM 13715 N N . PHE B 1 849 ? -23.379 -81.598 -20.049 1.00 59.29 849 PHE B N 1
ATOM 13716 C CA . PHE B 1 849 ? -22.694 -81.298 -18.796 1.00 58.87 849 PHE B CA 1
ATOM 13717 C C . PHE B 1 849 ? -21.249 -81.772 -18.935 1.00 61.40 849 PHE B C 1
ATOM 13718 O O . PHE B 1 849 ? -20.925 -82.923 -18.640 1.00 61.12 849 PHE B O 1
ATOM 13726 N N . GLU B 1 850 ? -20.379 -80.865 -19.387 1.00 55.46 850 GLU B N 1
ATOM 13727 C CA . GLU B 1 850 ? -18.969 -81.155 -19.639 1.00 56.30 850 GLU B CA 1
ATOM 13728 C C . GLU B 1 850 ? -18.123 -80.190 -18.819 1.00 54.02 850 GLU B C 1
ATOM 13729 O O . GLU B 1 850 ? -17.634 -79.177 -19.342 1.00 58.37 850 GLU B O 1
ATOM 13735 N N . PRO B 1 851 ? -17.930 -80.466 -17.532 1.00 55.61 851 PRO B N 1
ATOM 13736 C CA . PRO B 1 851 ? -17.112 -79.573 -16.707 1.00 56.51 851 PRO B CA 1
ATOM 13737 C C . PRO B 1 851 ? -15.635 -79.710 -17.035 1.00 54.41 851 PRO B C 1
ATOM 13738 O O . PRO B 1 851 ? -15.150 -80.784 -17.398 1.00 58.38 851 PRO B O 1
ATOM 13742 N N . HIS B 1 852 ? -14.917 -78.594 -16.901 1.00 54.52 852 HIS B N 1
ATOM 13743 C CA . HIS B 1 852 ? -13.483 -78.528 -17.179 1.00 57.14 852 HIS B CA 1
ATOM 13744 C C . HIS B 1 852 ? -12.756 -78.078 -15.919 1.00 59.67 852 HIS B C 1
ATOM 13745 O O . HIS B 1 852 ? -12.513 -76.876 -15.724 1.00 54.86 852 HIS B O 1
ATOM 13752 N N . PRO B 1 853 ? -12.391 -79.007 -15.032 1.00 56.66 853 PRO B N 1
ATOM 13753 C CA . PRO B 1 853 ? -11.619 -78.653 -13.823 1.00 52.43 853 PRO B CA 1
ATOM 13754 C C . PRO B 1 853 ? -10.141 -78.437 -14.141 1.00 59.92 853 PRO B C 1
ATOM 13755 O O . PRO B 1 853 ? -9.286 -79.312 -14.001 1.00 72.66 853 PRO B O 1
ATOM 13759 N N . VAL B 1 854 ? -9.826 -77.226 -14.585 1.00 57.33 854 VAL B N 1
ATOM 13760 C CA . VAL B 1 854 ? -8.489 -76.889 -15.040 1.00 59.91 854 VAL B CA 1
ATOM 13761 C C . VAL B 1 854 ? -7.788 -76.049 -13.982 1.00 59.31 854 VAL B C 1
ATOM 13762 O O . VAL B 1 854 ? -8.413 -75.468 -13.090 1.00 59.22 854 VAL B O 1
ATOM 13766 N N . GLY B 1 855 ? -6.461 -75.986 -14.087 1.00 58.71 855 GLY B N 1
ATOM 13767 C CA . GLY B 1 855 ? -5.681 -75.131 -13.206 1.00 49.48 855 GLY B CA 1
ATOM 13768 C C . GLY B 1 855 ? -5.748 -75.585 -11.760 1.00 55.91 855 GLY B C 1
ATOM 13769 O O . GLY B 1 855 ? -5.668 -76.779 -11.447 1.00 58.70 855 GLY B O 1
ATOM 13770 N N . ASP B 1 856 ? -5.891 -74.611 -10.862 1.00 57.62 856 ASP B N 1
ATOM 13771 C CA . ASP B 1 856 ? -6.010 -74.862 -9.433 1.00 53.17 856 ASP B CA 1
ATOM 13772 C C . ASP B 1 856 ? -7.454 -74.785 -8.951 1.00 50.76 856 ASP B C 1
ATOM 13773 O O . ASP B 1 856 ? -7.693 -74.614 -7.751 1.00 61.10 856 ASP B O 1
ATOM 13778 N N . LEU B 1 857 ? -8.418 -74.911 -9.859 1.00 49.27 857 LEU B N 1
ATOM 13779 C CA . LEU B 1 857 ? -9.821 -74.803 -9.485 1.00 55.82 857 LEU B CA 1
ATOM 13780 C C . LEU B 1 857 ? -10.233 -75.980 -8.612 1.00 54.08 857 LEU B C 1
ATOM 13781 O O . LEU B 1 857 ? -9.909 -77.133 -8.911 1.00 62.26 857 LEU B O 1
ATOM 13786 N N . LYS B 1 858 ? -10.949 -75.685 -7.529 1.00 56.87 858 LYS B N 1
ATOM 13787 C CA . LYS B 1 858 ? -11.490 -76.716 -6.654 1.00 56.50 858 LYS B CA 1
ATOM 13788 C C . LYS B 1 858 ? -12.980 -76.946 -6.854 1.00 56.74 858 LYS B C 1
ATOM 13789 O O . LYS B 1 858 ? -13.456 -78.065 -6.639 1.00 59.54 858 LYS B O 1
ATOM 13795 N N . TYR B 1 859 ? -13.725 -75.921 -7.264 1.00 57.87 859 TYR B N 1
ATOM 13796 C CA . TYR B 1 859 ? -15.165 -76.047 -7.435 1.00 53.36 859 TYR B CA 1
ATOM 13797 C C . TYR B 1 859 ? -15.646 -74.983 -8.411 1.00 47.84 859 TYR B C 1
ATOM 13798 O O . TYR B 1 859 ? -14.971 -73.978 -8.647 1.00 47.63 859 TYR B O 1
ATOM 13807 N N . ALA B 1 860 ? -16.826 -75.227 -8.975 1.00 47.49 860 ALA B N 1
ATOM 13808 C CA . ALA B 1 860 ? -17.506 -74.268 -9.834 1.00 48.85 860 ALA B CA 1
ATOM 13809 C C . ALA B 1 860 ? -18.960 -74.694 -9.957 1.00 48.57 860 ALA B C 1
ATOM 13810 O O . ALA B 1 860 ? -19.299 -75.864 -9.761 1.00 50.33 860 ALA B O 1
ATOM 13812 N N . LYS B 1 861 ? -19.817 -73.730 -10.284 1.00 49.30 861 LYS B N 1
ATOM 13813 C CA . LYS B 1 861 ? -21.245 -73.995 -10.361 1.00 49.64 861 LYS B CA 1
ATOM 13814 C C . LYS B 1 861 ? -21.904 -73.013 -11.315 1.00 51.36 861 LYS B C 1
ATOM 13815 O O . LYS B 1 861 ? -21.503 -71.850 -11.411 1.00 53.45 861 LYS B O 1
ATOM 13821 N N . ALA B 1 862 ? -22.927 -73.497 -12.014 1.00 54.18 862 ALA B N 1
ATOM 13822 C CA . ALA B 1 862 ? -23.779 -72.659 -12.843 1.00 46.06 862 ALA B CA 1
ATOM 13823 C C . ALA B 1 862 ? -25.218 -73.110 -12.659 1.00 52.09 862 ALA B C 1
ATOM 13824 O O . ALA B 1 862 ? -25.496 -74.313 -12.650 1.00 47.41 862 ALA B O 1
ATOM 13826 N N . ARG B 1 863 ? -26.122 -72.147 -12.496 1.00 57.52 863 ARG B N 1
ATOM 13827 C CA . ARG B 1 863 ? -27.549 -72.416 -12.362 1.00 56.26 863 ARG B CA 1
ATOM 13828 C C . ARG B 1 863 ? -28.300 -71.455 -13.269 1.00 56.65 863 ARG B C 1
ATOM 13829 O O . ARG B 1 863 ? -28.221 -70.236 -13.085 1.00 56.58 863 ARG B O 1
ATOM 13837 N N . LEU B 1 864 ? -29.022 -72.001 -14.244 1.00 58.73 864 LEU B N 1
ATOM 13838 C CA . LEU B 1 864 ? -29.756 -71.207 -15.217 1.00 58.91 864 LEU B CA 1
ATOM 13839 C C . LEU B 1 864 ? -31.246 -71.505 -15.129 1.00 60.56 864 LEU B C 1
ATOM 13840 O O . LEU B 1 864 ? -31.659 -72.606 -14.751 1.00 60.61 864 LEU B O 1
ATOM 13845 N N . ASN B 1 865 ? -32.050 -70.508 -15.483 1.00 60.72 865 ASN B N 1
ATOM 13846 C CA . ASN B 1 865 ? -33.499 -70.648 -15.594 1.00 57.89 865 ASN B CA 1
ATOM 13847 C C . ASN B 1 865 ? -33.835 -70.519 -17.078 1.00 57.90 865 ASN B C 1
ATOM 13848 O O . ASN B 1 865 ? -34.045 -69.419 -17.591 1.00 58.22 865 ASN B O 1
ATOM 13853 N N . THR B 1 866 ? -33.867 -71.656 -17.766 1.00 58.52 866 THR B N 1
ATOM 13854 C CA . THR B 1 866 ? -34.128 -71.695 -19.194 1.00 58.40 866 THR B CA 1
ATOM 13855 C C . THR B 1 866 ? -35.632 -71.735 -19.456 1.00 57.74 866 THR B C 1
ATOM 13856 O O . THR B 1 866 ? -36.452 -71.671 -18.537 1.00 64.91 866 THR B O 1
ATOM 13860 N N . ILE B 1 867 ? -36.003 -71.848 -20.734 1.00 56.39 867 ILE B N 1
ATOM 13861 C CA . ILE B 1 867 ? -37.414 -71.922 -21.094 1.00 53.60 867 ILE B CA 1
ATOM 13862 C C . ILE B 1 867 ? -38.047 -73.226 -20.629 1.00 58.82 867 ILE B C 1
ATOM 13863 O O . ILE B 1 867 ? -39.278 -73.325 -20.568 1.00 58.94 867 ILE B O 1
ATOM 13868 N N . LYS B 1 868 ? -37.238 -74.234 -20.307 1.00 57.27 868 LYS B N 1
ATOM 13869 C CA . LYS B 1 868 ? -37.738 -75.506 -19.808 1.00 57.19 868 LYS B CA 1
ATOM 13870 C C . LYS B 1 868 ? -37.677 -75.617 -18.292 1.00 60.81 868 LYS B C 1
ATOM 13871 O O . LYS B 1 868 ? -38.173 -76.605 -17.739 1.00 64.41 868 LYS B O 1
ATOM 13877 N N . GLY B 1 869 ? -37.086 -74.640 -17.611 1.00 54.06 869 GLY B N 1
ATOM 13878 C CA . GLY B 1 869 ? -36.990 -74.682 -16.167 1.00 53.15 869 GLY B CA 1
ATOM 13879 C C . GLY B 1 869 ? -35.591 -74.412 -15.656 1.00 60.85 869 GLY B C 1
ATOM 13880 O O . GLY B 1 869 ? -34.862 -73.594 -16.226 1.00 62.52 869 GLY B O 1
ATOM 13881 N N . GLU B 1 870 ? -35.201 -75.098 -14.586 1.00 60.55 870 GLU B N 1
ATOM 13882 C CA . GLU B 1 870 ? -33.909 -74.888 -13.950 1.00 57.04 870 GLU B CA 1
ATOM 13883 C C . GLU B 1 870 ? -32.902 -75.907 -14.464 1.00 57.13 870 GLU B C 1
ATOM 13884 O O . GLU B 1 870 ? -33.166 -77.114 -14.449 1.00 62.01 870 GLU B O 1
ATOM 13890 N N . VAL B 1 871 ? -31.753 -75.417 -14.922 1.00 54.76 871 VAL B N 1
ATOM 13891 C CA . VAL B 1 871 ? -30.626 -76.251 -15.319 1.00 53.09 871 VAL B CA 1
ATOM 13892 C C . VAL B 1 871 ? -29.455 -75.912 -14.409 1.00 51.92 871 VAL B C 1
ATOM 13893 O O . VAL B 1 871 ? -29.094 -74.738 -14.267 1.00 52.99 871 VAL B O 1
ATOM 13897 N N . GLU B 1 872 ? -28.869 -76.934 -13.793 1.00 50.05 872 GLU B N 1
ATOM 13898 C CA . GLU B 1 872 ? -27.815 -76.747 -12.808 1.00 53.20 872 GLU B CA 1
ATOM 13899 C C . GLU B 1 872 ? -26.663 -77.703 -13.082 1.00 50.44 872 GLU B C 1
ATOM 13900 O O . GLU B 1 872 ? -26.865 -78.829 -13.542 1.00 56.58 872 GLU B O 1
ATOM 13906 N N . ILE B 1 873 ? -25.449 -77.241 -12.788 1.00 52.52 873 ILE B N 1
ATOM 13907 C CA . ILE B 1 873 ? -24.256 -78.079 -12.853 1.00 54.01 873 ILE B CA 1
ATOM 13908 C C . ILE B 1 873 ? -23.358 -77.711 -11.679 1.00 51.62 873 ILE B C 1
ATOM 13909 O O . ILE B 1 873 ? -22.988 -76.543 -11.515 1.00 52.41 873 ILE B O 1
ATOM 13914 N N . ASN B 1 874 ? -23.030 -78.697 -10.851 1.00 48.50 874 ASN B N 1
ATOM 13915 C CA . ASN B 1 874 ? -22.119 -78.530 -9.729 1.00 52.87 874 ASN B CA 1
ATOM 13916 C C . ASN B 1 874 ? -20.979 -79.524 -9.877 1.00 51.25 874 ASN B C 1
ATOM 13917 O O . ASN B 1 874 ? -21.203 -80.675 -10.261 1.00 57.48 874 ASN B O 1
ATOM 13922 N N . TRP B 1 875 ? -19.758 -79.085 -9.582 1.00 49.66 875 TRP B N 1
ATOM 13923 C CA . TRP B 1 875 ? -18.637 -80.014 -9.542 1.00 61.90 875 TRP B CA 1
ATOM 13924 C C . TRP B 1 875 ? -17.607 -79.530 -8.533 1.00 60.86 875 TRP B C 1
ATOM 13925 O O . TRP B 1 875 ? -17.402 -78.324 -8.367 1.00 53.75 875 TRP B O 1
ATOM 13936 N N . GLN B 1 876 ? -16.972 -80.486 -7.858 1.00 61.21 876 GLN B N 1
ATOM 13937 C CA . GLN B 1 876 ? -15.967 -80.212 -6.841 1.00 62.82 876 GLN B CA 1
ATOM 13938 C C . GLN B 1 876 ? -14.847 -81.230 -6.982 1.00 66.28 876 GLN B C 1
ATOM 13939 O O . GLN B 1 876 ? -15.104 -82.437 -7.011 1.00 65.83 876 GLN B O 1
ATOM 13945 N N . LYS B 1 877 ? -13.612 -80.745 -7.071 1.00 67.74 877 LYS B N 1
ATOM 13946 C CA . LYS B 1 877 ? -12.451 -81.583 -7.339 1.00 63.47 877 LYS B CA 1
ATOM 13947 C C . LYS B 1 877 ? -11.549 -81.637 -6.113 1.00 65.57 877 LYS B C 1
ATOM 13948 O O . LYS B 1 877 ? -11.139 -80.595 -5.592 1.00 69.76 877 LYS B O 1
ATOM 13954 N N . THR B 1 878 ? -11.250 -82.849 -5.659 1.00 64.44 878 THR B N 1
ATOM 13955 C CA . THR B 1 878 ? -10.283 -83.094 -4.597 1.00 62.29 878 THR B CA 1
ATOM 13956 C C . THR B 1 878 ? -9.129 -83.918 -5.167 1.00 74.05 878 THR B C 1
ATOM 13957 O O . THR B 1 878 ? -8.998 -84.084 -6.384 1.00 84.11 878 THR B O 1
ATOM 13961 N N . GLU B 1 879 ? -8.289 -84.445 -4.275 1.00 76.59 879 GLU B N 1
ATOM 13962 C CA . GLU B 1 879 ? -7.122 -85.197 -4.723 1.00 81.22 879 GLU B CA 1
ATOM 13963 C C . GLU B 1 879 ? -7.481 -86.603 -5.190 1.00 79.88 879 GLU B C 1
ATOM 13964 O O . GLU B 1 879 ? -6.760 -87.176 -6.014 1.00 76.38 879 GLU B O 1
ATOM 13970 N N . ASN B 1 880 ? -8.583 -87.169 -4.692 1.00 80.10 880 ASN B N 1
ATOM 13971 C CA . ASN B 1 880 ? -8.962 -88.530 -5.039 1.00 73.85 880 ASN B CA 1
ATOM 13972 C C . ASN B 1 880 ? -10.429 -88.696 -5.418 1.00 73.44 880 ASN B C 1
ATOM 13973 O O . ASN B 1 880 ? -10.848 -89.825 -5.698 1.00 72.26 880 ASN B O 1
ATOM 13978 N N . ILE B 1 881 ? -11.218 -87.624 -5.446 1.00 68.19 881 ILE B N 1
ATOM 13979 C CA . ILE B 1 881 ? -12.635 -87.709 -5.785 1.00 67.38 881 ILE B CA 1
ATOM 13980 C C . ILE B 1 881 ? -13.028 -86.485 -6.599 1.00 67.71 881 ILE B C 1
ATOM 13981 O O . ILE B 1 881 ? -12.599 -85.365 -6.304 1.00 72.22 881 ILE B O 1
ATOM 13986 N N . PHE B 1 882 ? -13.848 -86.702 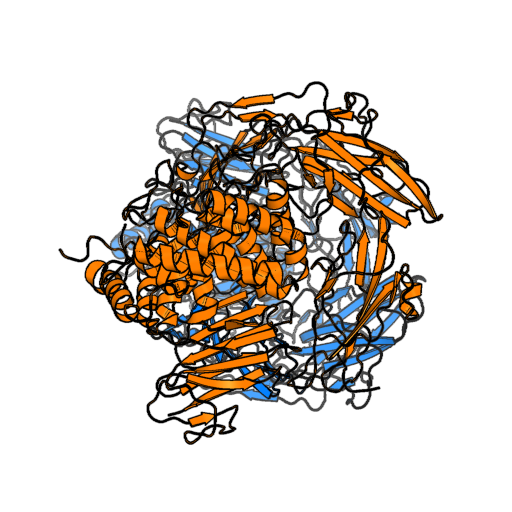-7.628 1.00 65.47 882 PHE B N 1
ATOM 13987 C CA . PHE B 1 882 ? -14.444 -85.629 -8.416 1.00 62.10 882 PHE B CA 1
ATOM 13988 C C . PHE B 1 882 ? -15.959 -85.740 -8.296 1.00 63.19 882 PHE B C 1
ATOM 13989 O O . PHE B 1 882 ? -16.564 -86.658 -8.861 1.00 61.07 882 PHE B O 1
ATOM 13997 N N . SER B 1 883 ? -16.567 -84.816 -7.557 1.00 65.66 883 SER B N 1
ATOM 13998 C CA . SER B 1 883 ? -18.009 -84.798 -7.365 1.00 61.71 883 SER B CA 1
ATOM 13999 C C . SER B 1 883 ? -18.688 -84.033 -8.495 1.00 60.06 883 SER B C 1
ATOM 14000 O O . SER B 1 883 ? -18.088 -83.160 -9.126 1.00 63.55 883 SER B O 1
ATOM 14003 N N . MET B 1 884 ? -19.953 -84.366 -8.742 1.00 58.98 884 MET B N 1
ATOM 14004 C CA . MET B 1 884 ? -20.729 -83.683 -9.769 1.00 52.84 884 MET B CA 1
ATOM 14005 C C . MET B 1 884 ? -22.209 -83.753 -9.423 1.00 61.18 884 MET B C 1
ATOM 14006 O O . MET B 1 884 ? -22.714 -84.822 -9.069 1.00 60.37 884 MET B O 1
ATOM 14011 N N . ARG B 1 885 ? -22.901 -82.620 -9.531 1.00 57.84 885 ARG B N 1
ATOM 14012 C CA . ARG B 1 885 ? -24.326 -82.549 -9.225 1.00 58.50 885 ARG B CA 1
ATOM 14013 C C . ARG B 1 885 ? -25.051 -81.860 -10.370 1.00 55.09 885 ARG B C 1
ATOM 14014 O O . ARG B 1 885 ? -24.743 -80.711 -10.707 1.00 61.90 885 ARG B O 1
ATOM 14022 N N . ILE B 1 886 ? -26.030 -82.557 -10.944 1.00 57.58 886 ILE B N 1
ATOM 14023 C CA . ILE B 1 886 ? -26.748 -82.136 -12.137 1.00 59.57 886 ILE B CA 1
ATOM 14024 C C . ILE B 1 886 ? -28.200 -81.859 -11.750 1.00 65.05 886 ILE B C 1
ATOM 14025 O O . ILE B 1 886 ? -28.705 -82.372 -10.750 1.00 61.47 886 ILE B O 1
ATOM 14030 N N . SER B 1 887 ? -28.859 -81.001 -12.535 1.00 59.41 887 SER B N 1
ATOM 14031 C CA . SER B 1 887 ? -30.309 -80.828 -12.448 1.00 54.59 887 SER B CA 1
ATOM 14032 C C . SER B 1 887 ? -30.873 -80.646 -13.853 1.00 54.65 887 SER B C 1
ATOM 14033 O O . SER B 1 887 ? -30.639 -79.613 -14.493 1.00 53.69 887 SER B O 1
ATOM 14036 N N . VAL B 1 888 ? -31.629 -81.629 -14.325 1.00 52.65 888 VAL B N 1
ATOM 14037 C CA . VAL B 1 888 ? -32.257 -81.613 -15.645 1.00 51.61 888 VAL B CA 1
ATOM 14038 C C . VAL B 1 888 ? -33.754 -81.384 -15.460 1.00 51.44 888 VAL B C 1
ATOM 14039 O O . VAL B 1 888 ? -34.422 -82.195 -14.804 1.00 54.15 888 VAL B O 1
ATOM 14043 N N . PRO B 1 889 ? -34.324 -80.328 -16.033 1.00 50.06 889 PRO B N 1
ATOM 14044 C CA . PRO B 1 889 ? -35.759 -80.077 -15.865 1.00 48.64 889 PRO B CA 1
ATOM 14045 C C . PRO B 1 889 ? -36.595 -81.058 -16.674 1.00 49.69 889 PRO B C 1
ATOM 14046 O O . PRO B 1 889 ? -36.095 -81.821 -17.503 1.00 53.93 889 PRO B O 1
ATOM 14050 N N . VAL B 1 890 ? -37.905 -81.025 -16.413 1.00 57.74 890 VAL B N 1
ATOM 14051 C CA . VAL B 1 890 ? -38.832 -81.880 -17.141 1.00 48.19 890 VAL B CA 1
ATOM 14052 C C . VAL B 1 890 ? -38.822 -81.512 -18.622 1.00 55.31 890 VAL B C 1
ATOM 14053 O O . VAL B 1 890 ? -38.611 -80.352 -18.999 1.00 54.17 890 VAL B O 1
ATOM 14057 N N . ASN B 1 891 ? -39.042 -82.522 -19.469 1.00 57.00 891 ASN B N 1
ATOM 14058 C CA . ASN B 1 891 ? -39.045 -82.363 -20.924 1.00 58.68 891 ASN B CA 1
ATOM 14059 C C . ASN B 1 891 ? -37.674 -81.922 -21.434 1.00 56.36 891 ASN B C 1
ATOM 14060 O O . ASN B 1 891 ? -37.562 -81.125 -22.368 1.00 58.88 891 ASN B O 1
ATOM 14065 N N . SER B 1 892 ? -36.619 -82.450 -20.818 1.00 47.13 892 SER B N 1
ATOM 14066 C CA . SER B 1 892 ? -35.258 -82.145 -21.227 1.00 54.70 892 SER B CA 1
ATOM 14067 C C . SER B 1 892 ? -34.406 -83.400 -21.114 1.00 55.29 892 SER B C 1
ATOM 14068 O O . SER B 1 892 ? -34.762 -84.359 -20.425 1.00 56.51 892 SER B O 1
ATOM 14071 N N . GLU B 1 893 ? -33.268 -83.380 -21.803 1.00 56.80 893 GLU B N 1
ATOM 14072 C CA . GLU B 1 893 ? -32.338 -84.499 -21.829 1.00 60.01 893 GLU B CA 1
ATOM 14073 C C . GLU B 1 893 ? -30.986 -84.056 -21.288 1.00 57.43 893 GLU B C 1
ATOM 14074 O O . GLU B 1 893 ? -30.563 -82.917 -21.507 1.00 63.08 893 GLU B O 1
ATOM 14080 N N . GLY B 1 894 ? -30.311 -84.960 -20.583 1.00 53.18 894 GLY B N 1
ATOM 14081 C CA . GLY B 1 894 ? -29.008 -84.654 -20.026 1.00 52.28 894 GLY B CA 1
ATOM 14082 C C . GLY B 1 894 ? -27.911 -85.582 -20.507 1.00 54.33 894 GLY B C 1
ATOM 14083 O O . GLY B 1 894 ? -28.031 -86.805 -20.393 1.00 59.28 894 GLY B O 1
ATOM 14084 N N . GLU B 1 895 ? -26.836 -85.011 -21.048 1.00 57.18 895 GLU B N 1
ATOM 14085 C CA . GLU B 1 895 ? -25.680 -85.767 -21.529 1.00 55.38 895 GLU B CA 1
ATOM 14086 C C . GLU B 1 895 ? -24.459 -85.319 -20.730 1.00 57.28 895 GLU B C 1
ATOM 14087 O O . GLU B 1 895 ? -23.908 -84.242 -20.978 1.00 59.55 895 GLU B O 1
ATOM 14093 N N . VAL B 1 896 ? -24.034 -86.146 -19.779 1.00 56.91 896 VAL B N 1
ATOM 14094 C CA . VAL B 1 896 ? -22.948 -85.805 -18.867 1.00 57.14 896 VAL B CA 1
ATOM 14095 C C . VAL B 1 896 ? -21.628 -86.298 -19.439 1.00 59.23 896 VAL B C 1
ATOM 14096 O O . VAL B 1 896 ? -21.544 -87.403 -19.987 1.00 63.10 896 VAL B O 1
ATOM 14100 N N . HIS B 1 897 ? -20.591 -85.476 -19.311 1.00 58.55 897 HIS B N 1
ATOM 14101 C CA . HIS B 1 897 ? -19.238 -85.818 -19.746 1.00 54.38 897 HIS B CA 1
ATOM 14102 C C . HIS B 1 897 ? -18.324 -85.714 -18.529 1.00 62.65 897 HIS B C 1
ATOM 14103 O O . HIS B 1 897 ? -17.844 -84.626 -18.198 1.00 69.10 897 HIS B O 1
ATOM 14110 N N . VAL B 1 898 ? -18.085 -86.839 -17.865 1.00 60.79 898 VAL B N 1
ATOM 14111 C CA . VAL B 1 898 ? -17.229 -86.886 -16.685 1.00 63.10 898 VAL B CA 1
ATOM 14112 C C . VAL B 1 898 ? -15.787 -87.049 -17.155 1.00 65.54 898 VAL B C 1
ATOM 14113 O O . VAL B 1 898 ? -15.492 -88.011 -17.881 1.00 64.48 898 VAL B O 1
ATOM 14117 N N . PRO B 1 899 ? -14.873 -86.158 -16.773 1.00 69.36 899 PRO B N 1
ATOM 14118 C CA . PRO B 1 899 ? -13.482 -86.286 -17.225 1.00 69.91 899 PRO B CA 1
ATOM 14119 C C . PRO B 1 899 ? -12.705 -87.295 -16.391 1.00 67.61 899 PRO B C 1
ATOM 14120 O O . PRO B 1 899 ? -12.813 -87.335 -15.163 1.00 66.77 899 PRO B O 1
ATOM 14124 N N . LYS B 1 900 ? -11.911 -88.115 -17.076 1.00 67.20 900 LYS B N 1
ATOM 14125 C CA . LYS B 1 900 ? -11.094 -89.138 -16.423 1.00 70.72 900 LYS B CA 1
ATOM 14126 C C . LYS B 1 900 ? -9.853 -88.474 -15.840 1.00 72.24 900 LYS B C 1
ATOM 14127 O O . LYS B 1 900 ? -8.859 -88.262 -16.538 1.00 69.56 900 LYS B O 1
ATOM 14133 N N . LEU B 1 901 ? -9.906 -88.148 -14.552 1.00 67.35 901 LEU B N 1
ATOM 14134 C CA . LEU B 1 901 ? -8.804 -87.479 -13.876 1.00 66.08 901 LEU B CA 1
ATOM 14135 C C . LEU B 1 901 ? -7.857 -88.447 -13.180 1.00 70.38 901 LEU B C 1
ATOM 14136 O O . LEU B 1 901 ? -6.830 -88.012 -12.648 1.00 74.79 901 LEU B O 1
ATOM 14141 N N . PHE B 1 902 ? -8.169 -89.740 -13.170 1.00 70.96 902 PHE B N 1
ATOM 14142 C CA . PHE B 1 902 ? -7.335 -90.743 -12.528 1.00 70.47 902 PHE B CA 1
ATOM 14143 C C . PHE B 1 902 ? -7.065 -91.880 -13.502 1.00 75.62 902 PHE B C 1
ATOM 14144 O O . PHE B 1 902 ? -7.852 -92.134 -14.418 1.00 73.71 902 PHE B O 1
ATOM 14152 N N . GLU B 1 903 ? -5.934 -92.561 -13.298 1.00 74.28 903 GLU B N 1
ATOM 14153 C CA . GLU B 1 903 ? -5.573 -93.678 -14.166 1.00 66.22 903 GLU B CA 1
ATOM 14154 C C . GLU B 1 903 ? -6.576 -94.818 -14.035 1.00 71.77 903 GLU B C 1
ATOM 14155 O O . GLU B 1 903 ? -7.132 -95.291 -15.033 1.00 82.21 903 GLU B O 1
ATOM 14157 N N . ARG B 1 904 ? -6.817 -95.276 -12.809 1.00 71.90 904 ARG B N 1
ATOM 14158 C CA . ARG B 1 904 ? -7.835 -96.277 -12.521 1.00 77.76 904 ARG B CA 1
ATOM 14159 C C . ARG B 1 904 ? -8.844 -95.677 -11.554 1.00 78.18 904 ARG B C 1
ATOM 14160 O O . ARG B 1 904 ? -8.458 -95.057 -10.557 1.00 76.27 904 ARG B O 1
ATOM 14168 N N . PHE B 1 905 ? -10.130 -95.863 -11.845 1.00 79.72 905 PHE B N 1
ATOM 14169 C CA . PHE B 1 905 ? -11.176 -95.172 -11.108 1.00 74.96 905 PHE B CA 1
ATOM 14170 C C . PHE B 1 905 ? -12.439 -96.022 -11.078 1.00 74.75 905 PHE B C 1
ATOM 14171 O O . PHE B 1 905 ? -12.582 -96.995 -11.822 1.00 80.10 905 PHE B O 1
ATOM 14179 N N . VAL B 1 906 ? -13.357 -95.636 -10.195 1.00 65.09 906 VAL B N 1
ATOM 14180 C CA . VAL B 1 906 ? -14.708 -96.178 -10.159 1.00 73.40 906 VAL B CA 1
ATOM 14181 C C . VAL B 1 906 ? -15.675 -95.001 -10.159 1.00 74.91 906 VAL B C 1
ATOM 14182 O O . VAL B 1 906 ? -15.346 -93.904 -9.695 1.00 72.53 906 VAL B O 1
ATOM 14186 N N . VAL B 1 907 ? -16.865 -95.221 -10.711 1.00 69.85 907 VAL B N 1
ATOM 14187 C CA . VAL B 1 907 ? -17.866 -94.170 -10.867 1.00 65.30 907 VAL B CA 1
ATOM 14188 C C . VAL B 1 907 ? -19.112 -94.576 -10.096 1.00 67.70 907 VAL B C 1
ATOM 14189 O O . VAL B 1 907 ? -19.675 -95.651 -10.336 1.00 70.21 907 VAL B O 1
ATOM 14193 N N . LYS B 1 908 ? -19.544 -93.715 -9.179 1.00 69.04 908 LYS B N 1
ATOM 14194 C CA . LYS B 1 908 ? -20.728 -93.951 -8.369 1.00 72.36 908 LYS B CA 1
ATOM 14195 C C . LYS B 1 908 ? -21.828 -92.967 -8.748 1.00 74.85 908 LYS B C 1
ATOM 14196 O O . LYS B 1 908 ? -21.559 -91.859 -9.221 1.00 73.59 908 LYS B O 1
ATOM 14202 N N . GLU B 1 909 ? -23.076 -93.390 -8.542 1.00 78.57 909 GLU B N 1
ATOM 14203 C CA . GLU B 1 909 ? -24.251 -92.557 -8.793 1.00 74.48 909 GLU B CA 1
ATOM 14204 C C . GLU B 1 909 ? -25.126 -92.541 -7.539 1.00 76.53 909 GLU B C 1
ATOM 14205 O O . GLU B 1 909 ? -26.265 -93.008 -7.531 1.00 77.85 909 GLU B O 1
ATOM 14211 N N . GLY B 1 910 ? -24.573 -91.990 -6.460 1.00 77.28 910 GLY B N 1
ATOM 14212 C CA . GLY B 1 910 ? -25.232 -92.007 -5.169 1.00 73.81 910 GLY B CA 1
ATOM 14213 C C . GLY B 1 910 ? -25.153 -93.375 -4.520 1.00 92.68 910 GLY B C 1
ATOM 14214 O O . GLY B 1 910 ? -26.173 -94.054 -4.364 1.00 98.82 910 GLY B O 1
ATOM 14215 N N . ASP B 1 911 ? -23.939 -93.792 -4.153 1.00 90.56 911 ASP B N 1
ATOM 14216 C CA . ASP B 1 911 ? -23.587 -95.112 -3.629 1.00 88.94 911 ASP B CA 1
ATOM 14217 C C . ASP B 1 911 ? -23.850 -96.240 -4.622 1.00 84.11 911 ASP B C 1
ATOM 14218 O O . ASP B 1 911 ? -23.569 -97.403 -4.304 1.00 82.77 911 ASP B O 1
ATOM 14220 N N . ASN B 1 912 ? -24.381 -95.945 -5.807 1.00 85.35 912 ASN B N 1
ATOM 14221 C CA . ASN B 1 912 ? -24.640 -96.953 -6.830 1.00 80.72 912 ASN B CA 1
ATOM 14222 C C . ASN B 1 912 ? -23.442 -97.002 -7.770 1.00 80.73 912 ASN B C 1
ATOM 14223 O O . ASN B 1 912 ? -23.246 -96.095 -8.584 1.00 82.58 912 ASN B O 1
ATOM 14228 N N . ILE B 1 913 ? -22.640 -98.058 -7.659 1.00 79.76 913 ILE B N 1
ATOM 14229 C CA . ILE B 1 913 ? -21.490 -98.232 -8.540 1.00 75.39 913 ILE B CA 1
ATOM 14230 C C . ILE B 1 913 ? -22.010 -98.520 -9.945 1.00 75.70 913 ILE B C 1
ATOM 14231 O O . ILE B 1 913 ? -22.580 -99.584 -10.200 1.00 74.79 913 ILE B O 1
ATOM 14236 N N . ILE B 1 914 ? -21.823 -97.568 -10.859 1.00 71.68 914 ILE B N 1
ATOM 14237 C CA . ILE B 1 914 ? -22.304 -97.692 -12.230 1.00 69.89 914 ILE B CA 1
ATOM 14238 C C . ILE B 1 914 ? -21.178 -97.893 -13.226 1.00 68.21 914 ILE B C 1
ATOM 14239 O O . ILE B 1 914 ? -21.446 -97.989 -14.432 1.00 76.13 914 ILE B O 1
ATOM 14244 N N . TYR B 1 915 ? -19.927 -97.962 -12.768 1.00 74.27 915 TYR B N 1
ATOM 14245 C CA . TYR B 1 915 ? -18.803 -98.161 -13.682 1.00 77.75 915 TYR B CA 1
ATOM 14246 C C . TYR B 1 915 ? -17.613 -98.661 -12.863 1.00 80.60 915 TYR B C 1
ATOM 14247 O O . TYR B 1 915 ? -16.975 -97.875 -12.158 1.00 75.56 915 TYR B O 1
ATOM 14256 N N . GLU B 1 916 ? -17.320 -99.955 -12.978 1.00 86.31 916 GLU B N 1
ATOM 14257 C CA . GLU B 1 916 ? -16.165 -100.567 -12.331 1.00 80.74 916 GLU B CA 1
ATOM 14258 C C . GLU B 1 916 ? -15.053 -100.924 -13.303 1.00 79.38 916 GLU B C 1
ATOM 14259 O O . GLU B 1 916 ? -13.878 -100.727 -12.986 1.00 82.13 916 GLU B O 1
ATOM 14265 N N . LYS B 1 917 ? -15.395 -101.446 -14.480 1.00 87.56 917 LYS B N 1
ATOM 14266 C CA . LYS B 1 917 ? -14.431 -101.770 -15.522 1.00 91.67 917 LYS B CA 1
ATOM 14267 C C . LYS B 1 917 ? -14.841 -101.074 -16.813 1.00 91.20 917 LYS B C 1
ATOM 14268 O O . LYS B 1 917 ? -15.957 -100.562 -16.943 1.00 90.71 917 LYS B O 1
ATOM 14274 N N . LYS B 1 918 ? -13.923 -101.059 -17.778 1.00 94.31 918 LYS B N 1
ATOM 14275 C CA . LYS B 1 918 ? -14.210 -100.447 -19.069 1.00 88.79 918 LYS B CA 1
ATOM 14276 C C . LYS B 1 918 ? -15.254 -101.272 -19.812 1.00 89.27 918 LYS B C 1
ATOM 14277 O O . LYS B 1 918 ? -15.091 -102.482 -19.999 1.00 92.09 918 LYS B O 1
ATOM 14283 N N . GLY B 1 919 ? -16.333 -100.616 -20.229 1.00 88.68 919 GLY B N 1
ATOM 14284 C CA . GLY B 1 919 ? -17.469 -101.269 -20.854 1.00 78.13 919 GLY B CA 1
ATOM 14285 C C . GLY B 1 919 ? -18.771 -101.099 -20.104 1.00 81.91 919 GLY B C 1
ATOM 14286 O O . GLY B 1 919 ? -19.844 -101.237 -20.709 1.00 84.45 919 GLY B O 1
ATOM 14287 N N . ASP B 1 920 ? -18.717 -100.801 -18.803 1.00 81.62 920 ASP B N 1
ATOM 14288 C CA . ASP B 1 920 ? -19.934 -100.572 -18.034 1.00 83.01 920 ASP B CA 1
ATOM 14289 C C . ASP B 1 920 ? -20.652 -99.294 -18.448 1.00 85.16 920 ASP B C 1
ATOM 14290 O O . ASP B 1 920 ? -21.838 -99.135 -18.138 1.00 83.82 920 ASP B O 1
ATOM 14295 N N . LEU B 1 921 ? -19.964 -98.383 -19.134 1.00 87.27 921 LEU B N 1
ATOM 14296 C CA . LEU B 1 921 ? -20.563 -97.137 -19.587 1.00 80.01 921 LEU B CA 1
ATOM 14297 C C . LEU B 1 921 ? -19.865 -96.690 -20.862 1.00 74.63 921 LEU B C 1
ATOM 14298 O O . LEU B 1 921 ? -18.765 -97.147 -21.182 1.00 80.57 921 LEU B O 1
ATOM 14303 N N . GLU B 1 922 ? -20.521 -95.791 -21.590 1.00 74.21 922 GLU B N 1
ATOM 14304 C CA . GLU B 1 922 ? -19.925 -95.231 -22.795 1.00 74.50 922 GLU B CA 1
ATOM 14305 C C . GLU B 1 922 ? -18.696 -94.408 -22.433 1.00 76.70 922 GLU B C 1
ATOM 14306 O O . GLU B 1 922 ? -18.754 -93.537 -21.558 1.00 74.70 922 GLU B O 1
ATOM 14312 N N . GLU B 1 923 ? -17.582 -94.684 -23.104 1.00 77.38 923 GLU B N 1
ATOM 14313 C CA . GLU B 1 923 ? -16.315 -94.025 -22.827 1.00 75.33 923 GLU B CA 1
ATOM 14314 C C . GLU B 1 923 ? -15.869 -93.208 -24.034 1.00 74.90 923 GLU B C 1
ATOM 14315 O O . GLU B 1 923 ? -16.436 -93.299 -25.126 1.00 76.22 923 GLU B O 1
ATOM 14321 N N . ASN B 1 924 ? -14.825 -92.405 -23.819 1.00 78.50 924 ASN B N 1
ATOM 14322 C CA . ASN B 1 924 ? -14.396 -91.426 -24.809 1.00 81.16 924 ASN B CA 1
ATOM 14323 C C . ASN B 1 924 ? -12.881 -91.254 -24.839 1.00 82.79 924 ASN B C 1
ATOM 14324 O O . ASN B 1 924 ? -12.394 -90.332 -25.508 1.00 89.87 924 ASN B O 1
ATOM 14329 N N . GLU B 1 925 ? -12.126 -92.103 -24.133 1.00 76.96 925 GLU B N 1
ATOM 14330 C CA . GLU B 1 925 ? -10.683 -91.962 -23.930 1.00 83.81 925 GLU B CA 1
ATOM 14331 C C . GLU B 1 925 ? -10.377 -90.761 -23.038 1.00 81.51 925 GLU B C 1
ATOM 14332 O O . GLU B 1 925 ? -9.473 -90.820 -22.198 1.00 82.33 925 GLU B O 1
ATOM 14338 N N . LYS B 1 926 ? -11.133 -89.672 -23.202 1.00 83.86 926 LYS B N 1
ATOM 14339 C CA . LYS B 1 926 ? -10.996 -88.486 -22.371 1.00 76.35 926 LYS B CA 1
ATOM 14340 C C . LYS B 1 926 ? -12.151 -88.278 -21.402 1.00 75.40 926 LYS B C 1
ATOM 14341 O O . LYS B 1 926 ? -11.955 -87.630 -20.369 1.00 73.28 926 LYS B O 1
ATOM 14347 N N . TYR B 1 927 ? -13.337 -88.808 -21.698 1.00 74.67 927 TYR B N 1
ATOM 14348 C CA . TYR B 1 927 ? -14.523 -88.547 -20.898 1.00 65.13 927 TYR B CA 1
ATOM 14349 C C . TYR B 1 927 ? -15.280 -89.839 -20.625 1.00 69.97 927 TYR B C 1
ATOM 14350 O O . TYR B 1 927 ? -15.079 -90.860 -21.286 1.00 69.96 927 TYR B O 1
ATOM 14359 N N . ILE B 1 928 ? -16.157 -89.772 -19.627 1.00 72.98 928 ILE B N 1
ATOM 14360 C CA . ILE B 1 928 ? -17.112 -90.830 -19.317 1.00 63.15 928 ILE B CA 1
ATOM 14361 C C . ILE B 1 928 ? -18.495 -90.267 -19.608 1.00 64.31 928 ILE B C 1
ATOM 14362 O O . ILE B 1 928 ? -18.958 -89.351 -18.919 1.00 68.95 928 ILE B O 1
ATOM 14367 N N . VAL B 1 929 ? -19.153 -90.802 -20.630 1.00 66.25 929 VAL B N 1
ATOM 14368 C CA . VAL B 1 929 ? -20.425 -90.264 -21.099 1.00 64.48 929 VAL B CA 1
ATOM 14369 C C . VAL B 1 929 ? -21.565 -91.001 -20.407 1.00 65.03 929 VAL B C 1
ATOM 14370 O O . VAL B 1 929 ? -21.653 -92.232 -20.475 1.00 71.94 929 VAL B O 1
ATOM 14374 N N . ILE B 1 930 ? -22.437 -90.247 -19.741 1.00 53.22 930 ILE B N 1
ATOM 14375 C CA . ILE B 1 930 ? -23.622 -90.786 -19.085 1.00 52.32 930 ILE B CA 1
ATOM 14376 C C . ILE B 1 930 ? -24.833 -90.026 -19.604 1.00 54.51 930 ILE B C 1
ATOM 14377 O O . ILE B 1 930 ? -24.807 -88.793 -19.687 1.00 59.53 930 ILE B O 1
ATOM 14382 N N . ARG B 1 931 ? -25.888 -90.755 -19.954 1.00 50.81 931 ARG B N 1
ATOM 14383 C CA . ARG B 1 931 ? -27.117 -90.167 -20.473 1.00 50.18 931 ARG B CA 1
ATOM 14384 C C . ARG B 1 931 ? -28.214 -90.315 -19.427 1.00 53.59 931 ARG B C 1
ATOM 14385 O O . ARG B 1 931 ? -28.492 -91.427 -18.966 1.00 56.18 931 ARG B O 1
ATOM 14393 N N . VAL B 1 932 ? -28.832 -89.194 -19.054 1.00 48.23 932 VAL B N 1
ATOM 14394 C CA . VAL B 1 932 ? -29.879 -89.170 -18.043 1.00 58.02 932 VAL B CA 1
ATOM 14395 C C . VAL B 1 932 ? -31.071 -88.397 -18.590 1.00 56.06 932 VAL B C 1
ATOM 14396 O O . VAL B 1 932 ? -30.992 -87.726 -19.619 1.00 51.42 932 VAL B O 1
ATOM 14400 N N . GLY B 1 933 ? -32.188 -88.503 -17.874 1.00 55.42 933 GLY B N 1
ATOM 14401 C CA . GLY B 1 933 ? -33.378 -87.743 -18.198 1.00 60.70 933 GLY B CA 1
ATOM 14402 C C . GLY B 1 933 ? -33.624 -86.628 -17.203 1.00 58.98 933 GLY B C 1
ATOM 14403 O O . GLY B 1 933 ? -32.680 -86.116 -16.593 1.00 63.26 933 GLY B O 1
ATOM 14404 N N . SER B 1 934 ? -34.885 -86.244 -17.027 1.00 53.96 934 SER B N 1
ATOM 14405 C CA . SER B 1 934 ? -35.215 -85.186 -16.083 1.00 53.36 934 SER B CA 1
ATOM 14406 C C . SER B 1 934 ? -34.966 -85.651 -14.654 1.00 51.30 934 SER B C 1
ATOM 14407 O O . SER B 1 934 ? -35.180 -86.818 -14.317 1.00 57.37 934 SER B O 1
ATOM 14410 N N . GLY B 1 935 ? -34.498 -84.733 -13.815 1.00 53.55 935 GLY B N 1
ATOM 14411 C CA . GLY B 1 935 ? -34.238 -85.008 -12.419 1.00 56.27 935 GLY B CA 1
ATOM 14412 C C . GLY B 1 935 ? -32.853 -84.563 -12.005 1.00 63.81 935 GLY B C 1
ATOM 14413 O O . GLY B 1 935 ? -32.053 -84.081 -12.805 1.00 60.43 935 GLY B O 1
ATOM 14414 N N . SER B 1 936 ? -32.576 -84.732 -10.714 1.00 61.55 936 SER B N 1
ATOM 14415 C CA . SER B 1 936 ? -31.291 -84.387 -10.124 1.00 61.55 936 SER B CA 1
ATOM 14416 C C . SER B 1 936 ? -30.503 -85.656 -9.828 1.00 66.51 936 SER B C 1
ATOM 14417 O O . SER B 1 936 ? -31.067 -86.656 -9.371 1.00 78.58 936 SER B O 1
ATOM 14420 N N . TYR B 1 937 ? -29.197 -85.613 -10.088 1.00 60.96 937 TYR B N 1
ATOM 14421 C CA . TYR B 1 937 ? -28.341 -86.779 -9.930 1.00 59.12 937 TYR B CA 1
ATOM 14422 C C . TYR B 1 937 ? -27.019 -86.366 -9.300 1.00 63.58 937 TYR B C 1
ATOM 14423 O O . TYR B 1 937 ? -26.566 -85.230 -9.457 1.00 65.88 937 TYR B O 1
ATOM 14432 N N . ASN B 1 938 ? -26.407 -87.307 -8.583 1.00 65.13 938 ASN B N 1
ATOM 14433 C CA . ASN B 1 938 ? -25.096 -87.123 -7.974 1.00 61.62 938 ASN B CA 1
ATOM 14434 C C . ASN B 1 938 ? -24.125 -88.125 -8.579 1.00 64.46 938 ASN B C 1
ATOM 14435 O O . ASN B 1 938 ? -24.410 -89.327 -8.608 1.00 66.57 938 ASN B O 1
ATOM 14440 N N . PHE B 1 939 ? -22.983 -87.633 -9.052 1.00 65.66 939 PHE B N 1
ATOM 14441 C CA . PHE B 1 939 ? -21.945 -88.469 -9.638 1.00 65.87 939 PHE B CA 1
ATOM 14442 C C . PHE B 1 939 ? -20.635 -88.267 -8.887 1.00 63.78 939 PHE B C 1
ATOM 14443 O O . PHE B 1 939 ? -20.269 -87.137 -8.547 1.00 56.54 939 PHE B O 1
ATOM 14451 N N . TYR B 1 940 ? -19.932 -89.369 -8.631 1.00 66.24 940 TYR B N 1
ATOM 14452 C CA . TYR B 1 940 ? -18.631 -89.333 -7.976 1.00 59.86 940 TYR B CA 1
ATOM 14453 C C . TYR B 1 940 ? -17.684 -90.262 -8.718 1.00 61.72 940 TYR B C 1
ATOM 14454 O O . TYR B 1 940 ? -18.031 -91.415 -8.991 1.00 66.51 940 TYR B O 1
ATOM 14463 N N . MET B 1 941 ? -16.497 -89.758 -9.043 1.00 62.20 941 MET B N 1
ATOM 14464 C CA . MET B 1 941 ? -15.447 -90.543 -9.685 1.00 63.60 941 MET B CA 1
ATOM 14465 C C . MET B 1 941 ? -14.356 -90.789 -8.650 1.00 64.48 941 MET B C 1
ATOM 14466 O O . MET B 1 941 ? -13.668 -89.851 -8.233 1.00 59.36 941 MET B O 1
ATOM 14471 N N . GLU B 1 942 ? -14.198 -92.045 -8.239 1.00 70.15 942 GLU B N 1
ATOM 14472 C CA . GLU B 1 942 ? -13.343 -92.398 -7.116 1.00 69.85 942 GLU B CA 1
ATOM 14473 C C . GLU B 1 942 ? -11.966 -92.858 -7.583 1.00 71.02 942 GLU B C 1
ATOM 14474 O O . GLU B 1 942 ? -11.727 -93.095 -8.767 1.00 69.62 942 GLU B O 1
ATOM 14480 N N . LYS B 1 943 ? -11.058 -92.978 -6.616 1.00 76.07 943 LYS B N 1
ATOM 14481 C CA . LYS B 1 943 ? -9.707 -93.494 -6.839 1.00 69.64 943 LYS B CA 1
ATOM 14482 C C . LYS B 1 943 ? -8.922 -92.634 -7.826 1.00 75.75 943 LYS B C 1
ATOM 14483 O O . LYS B 1 943 ? -7.936 -91.995 -7.457 1.00 72.15 943 LYS B O 1
#

Nearest PDB structures (foldseek):
  6i60-assembly1_A  TM=1.001E+00  e=0.000E+00  Dictyoglomus thermophilum H-6-12
  6i60-assembly2_B  TM=9.999E-01  e=0.000E+00  Dictyoglomus thermophilum H-6-12
  3w5n-assembly1_A  TM=9.304E-01  e=4.653E-94  Streptomyces avermitilis MA-4680 = NBRC 14893
  6gsz-assembly1_A  TM=9.057E-01  e=3.064E-82  Aspergillus terreus
  2okx-assembly1_A  TM=7.862E-01  e=7.103E-33  Bacillus sp. GL1